Protein 6B46 (pdb70)

Foldseek 3Di:
DDAWFWFWFDAFFFKDWWFKFWAAPPVVVPPPPGGFFFWDWDDVIDTFTKYAQHTFKMKIKMKIWGAAPLFATPDTDDPVLRVLSVVLVVVVPVVDFCLVVLLQLLLLQQAPVLQPVLAVDWDWKKKKKFWPPDPDGPDIDIHTRVVRDDQDHDDDVVSSVSSVVSRCSHHVVDITMMMMMMMTGDDRMGGGDEDPDVVHFDDDPRHGIHDRVSVVQSSQQGQPPLPPDSVVRTHHQDFQGDDVVVPDTGQDVVDQLGLVNQCCCCRPVVNHDDPSSVSSNSSNSNRIDIDRD/DDFFQWWWFDAFFFKFWKFKFWAAPVCPVVPPDGHFFFKDKDKDWDADDDDDDDPDDDVCCVPVSGVPDDIFMAIFTWHAQHTQKMKIKMKIWGAAPLQQTPDGDDPVLRVLSVVLVVVLCVVDFCLLVLLLLLLLLAAPLVQPCLAVQFDWKKKKKFWPDDVDGPDIDIHTNVVRDQFDRDDDDVSSVSSVLSRCSHHRNDITMMMIMMMTRHDGTGTGDAAWDDADPDDDRVVRNDTDFDDDPRHGIHHRVSVVQSSQQRPPPFPDDSVPHGHGQDFQGDDPVVPDRTQDVVDQQGQVNQVCCCRPVVNHDDVSSVSSNSSVSNRIDIDRD/DDDAFQWWWADAFWFKAWKFKFFAAPPCVVVCPPGDFWFKDKDKDWDFPPDDDDPPDDDVVVRVVRRVDIDIAMAIFTWAAQRTFKMKIKMKIWGAAPLQQTPDGDDPVLRVLSVVLVVVVCVVDFLLLVLLLLLLLLQAPLLQPVLQPAFDWKKKKKFWQDPNDGDDIDIHTRVVRDAFDRDDDDVSSVSSVVSRCSHNPNDTTMMMMMMMTGGHGTGTGDAAWDDDDCPVDDPNDHDTHFDDDPRHGIHHRVSSVQSSQQRDQVQPDDRPPGGHGQEFQQDDPVVPDGTPHVVDQLGLVNQVCCCRVVVNHDDPSSVSSNSSNSNRIDIDRD/DDDAWQWFWFDAFWFKAWKFKFFAAPPCVVVVPDGDFWFKDKAKDKAFDPDDDPPPDDDVVVVVVRGVDIAIFMEIFTWHAQHTFKMKIKMKIWGAAPLQQTPDTDDPVLRVLSVVLVVVVCVVDFLQLVLLLLLLLLQAPLVQPCLQPAFDWKKKKKFWCDDVDTDDIDIHTNVVSDDFDSDDDDVSSVSSVLSRCNHHPNDTTMMMMMMMTGHHGTGTGDADWDDDPPCCVPPVRYDTHFDDDPGHGIHGRVSVVQSSQQRQQPFPPDRVVGGGGQDQLGDDVVVPDRTNHVVDQLGLVNQSCCVRPVVDHDDPSSVSSNSSDSNRIDTDRDD/DDFFQWFWFDAFFFKFWKFKFFAAPVCVVVDPDGAFWFKDKDKDWDADDDDDPVVQPDPVSRVVRRVDTDIFMAIFTWHAQRTFKMKIKMKTWGAAPLQQTPDGDDPVLRVLSVVLVVVLCVVDFCLVVLLLLLLLLQAPLLQPCLQVQFDWKKKKKFWPPDVDTDDIDIHTNVVSDDFDGDDDDVSSVSSVLSRCSHHNNDITMMMMMMMTRHHGTDTGDAAWDDDDQDDDPPTDHDTHGDADVSHGIHGRVSSVQSSQQADQPQPPDSPPGTGGQDFQQQPPVVPDRTPHVVDQLGLVNQCCCCRVVVDHDDPSSVSSNSSVSNRMDTDRD/DAFWFFFWQDAFFFKDWKFKFWAAPPVCPPDPDGHFWFKDWDKDKAFDDDDDDPPPADPVRVVVRRPHIDIFIAIFTWFAQRTFKIKIKMKIWGAADRQATDITDDPVNRVLSVVVVVVVCPPDFDAVLLLLLLLLQQAPLLQPVLRPQFDWKKKWKWKDDDPDTDDIDIHTNVVRDDFDRDDDDSSNVSSVLSSCSYHRVDIIMMMMMMMTGRHGTDTGDAAFDDDDCDDPPNDRHDGHADDDVRHGIHDSVSSVQSSAFRDQPFPPDRPVGTFGQEFQTDHDVVPPRTPDVVDCQGLANVVSCCSPVVDDDDVSSVVSNVSHSNRIDTHHD/DWAWDDWPAPDADPLWTWTWTDDDQKIKTFTARNPPGDTQFIDIGHDPVVVVVVQVPADDDGPVSRVVVCVVGNDDDDD/DWAWDDWPAPDADPLWTWTWTDDDQKIKTFTARNPPGDTQFIDIGHDPVVVVVVQVPADDDGPVSRVVVCVVGNDDDDD/DALFKKKWKAFADDPPADLLRVVLLQLQLLQCQQLVVHDKWFAKAAQPADFPVQAGHRITMTRTDDVSCVPRQPDPSNDDPCPGMHDMDIDGDDPQFWFKFKFFAAWFDDQQVVLVCCVPPNVDDSVCSNVVRDPVPTDFPSINQRASDDPPDPDHGTHGMDTDDGDRDHWAAIGTSRRGGDTTHTGHD

Nearest PDB structures (foldseek):
  7ecv-assembly1_E  TM=9.902E-01  e=7.102E-63  Pseudomonas aeruginosa
  6b44-assembly1_D  TM=9.672E-01  e=1.014E-62  Pseudomonas aeruginosa UCBPP-PA14
  7eqg-assembly1_D  TM=9.777E-01  e=4.722E-58  Pseudomonas aeruginosa
  5xlp-assembly1_E  TM=7.172E-01  e=3.163E-17  Pseudomonas aeruginosa UCBPP-PA14
  5xlp-assembly1_C  TM=6.711E-01  e=4.041E-12  Pseudomonas aeruginosa UCBPP-PA14

Structure (mmCIF, N/CA/C/O backbone):
data_6B46
#
_entry.id   6B46
#
_cell.length_a   1
_cell.length_b   1
_cell.length_c   1
_cell.angle_alpha   90.00
_cell.angle_beta   90.00
_cell.angle_gamma   90.00
#
_symmetry.space_group_name_H-M   'P 1'
#
loop_
_entity.id
_entity.type
_entity.pdbx_description
1 polymer 'CRISPR-associated protein Csy3'
2 polymer 'Anti-CRISPR protein AcrF1'
3 polymer 'CRISPR-associated endonuclease Cas6/Csy4'
4 polymer 'Pseudomonas aeruginosa strain SMC4485 CRISPR repeat sequence'
#
loop_
_atom_site.group_PDB
_atom_site.id
_atom_site.type_symbol
_atom_site.label_atom_id
_atom_site.label_alt_id
_atom_site.label_comp_id
_atom_site.label_asym_id
_atom_site.label_entity_id
_atom_site.label_seq_id
_atom_site.pdbx_PDB_ins_code
_atom_site.Cartn_x
_atom_site.Cartn_y
_atom_site.Cartn_z
_atom_site.occupancy
_atom_site.B_iso_or_equiv
_atom_site.auth_seq_id
_atom_site.auth_comp_id
_atom_site.auth_asym_id
_atom_site.auth_atom_id
_atom_site.pdbx_PDB_model_num
ATOM 1 N N . LEU A 1 8 ? 74.349 128.629 142.012 1.00 101.09 6 LEU C N 1
ATOM 2 C CA . LEU A 1 8 ? 75.092 127.382 142.151 1.00 101.09 6 LEU C CA 1
ATOM 3 C C . LEU A 1 8 ? 74.687 126.408 141.053 1.00 101.09 6 LEU C C 1
ATOM 4 O O . LEU A 1 8 ? 73.513 126.314 140.699 1.00 101.09 6 LEU C O 1
ATOM 9 N N . SER A 1 9 ? 75.668 125.686 140.514 1.00 100.33 7 SER C N 1
ATOM 10 C CA . SER A 1 9 ? 75.432 124.729 139.446 1.00 100.33 7 SER C CA 1
ATOM 11 C C . SER A 1 9 ? 76.290 123.493 139.683 1.00 100.33 7 SER C C 1
ATOM 12 O O . SER A 1 9 ? 77.044 123.407 140.657 1.00 100.33 7 SER C O 1
ATOM 15 N N . THR A 1 10 ? 76.164 122.529 138.779 1.00 95.62 8 THR C N 1
ATOM 16 C CA . THR A 1 10 ? 76.924 121.295 138.858 1.00 95.62 8 THR C CA 1
ATOM 17 C C . THR A 1 10 ? 78.348 121.511 138.364 1.00 95.62 8 THR C C 1
ATOM 18 O O . THR A 1 10 ? 78.601 122.322 137.470 1.00 95.62 8 THR C O 1
ATOM 22 N N . ALA A 1 11 ? 79.284 120.774 138.956 1.00 91.10 9 ALA C N 1
ATOM 23 C CA . ALA A 1 11 ? 80.660 120.807 138.483 1.00 91.10 9 ALA C CA 1
ATOM 24 C C . ALA A 1 11 ? 80.763 120.067 137.160 1.00 91.10 9 ALA C C 1
ATOM 25 O O . ALA A 1 11 ? 80.235 118.961 137.015 1.00 91.10 9 ALA C O 1
ATOM 27 N N . SER A 1 12 ? 81.443 120.677 136.191 1.00 85.55 10 SER C N 1
ATOM 28 C CA . SER A 1 12 ? 81.514 120.108 134.853 1.00 85.55 10 SER C CA 1
ATOM 29 C C . SER A 1 12 ? 82.407 118.878 134.770 1.00 85.55 10 SER C C 1
ATOM 30 O O . SER A 1 12 ? 82.275 118.106 133.817 1.00 85.55 10 SER C O 1
ATOM 33 N N . VAL A 1 13 ? 83.315 118.678 135.724 1.00 76.07 11 VAL C N 1
ATOM 34 C CA . VAL A 1 13 ? 84.164 117.490 135.772 1.00 76.07 11 VAL C CA 1
ATOM 35 C C . VAL A 1 13 ? 84.206 117.001 137.212 1.00 76.07 11 VAL C C 1
ATOM 36 O O . VAL A 1 13 ? 84.645 117.735 138.102 1.00 76.07 11 VAL C O 1
ATOM 40 N N . LEU A 1 14 ? 83.747 115.774 137.447 1.00 65.49 12 LEU C N 1
ATOM 41 C CA . LEU A 1 14 ? 83.971 115.083 138.709 1.00 65.49 12 LEU C CA 1
ATOM 42 C C . LEU A 1 14 ? 84.622 113.741 138.433 1.00 65.49 12 LEU C C 1
ATOM 43 O O . LEU A 1 14 ? 84.317 113.085 137.435 1.00 65.49 12 LEU C O 1
ATOM 48 N N . ALA A 1 15 ? 85.511 113.333 139.328 1.00 57.20 13 ALA C N 1
ATOM 49 C CA . ALA A 1 15 ? 86.171 112.042 139.207 1.00 57.20 13 ALA C CA 1
ATOM 50 C C . ALA A 1 15 ? 86.511 111.560 140.605 1.00 57.20 13 ALA C C 1
ATOM 51 O O . ALA A 1 15 ? 87.270 112.218 141.321 1.00 57.20 13 ALA C O 1
ATOM 53 N N . PHE A 1 16 ? 85.948 110.425 140.991 1.00 53.45 14 PHE C N 1
ATOM 54 C CA . PHE A 1 16 ? 86.172 109.841 142.302 1.00 53.45 14 PHE C CA 1
ATOM 55 C C . PHE A 1 16 ? 87.027 108.594 142.156 1.00 53.45 14 PHE C C 1
ATOM 56 O O . PHE A 1 16 ? 86.702 107.705 141.366 1.00 53.45 14 PHE C O 1
ATOM 64 N N . GLU A 1 17 ? 88.124 108.544 142.899 1.00 54.78 15 GLU C N 1
ATOM 65 C CA . GLU A 1 17 ? 88.923 107.334 142.968 1.00 54.78 15 GLU C CA 1
ATOM 66 C C . GLU A 1 17 ? 88.147 106.261 143.716 1.00 54.78 15 GLU C C 1
ATOM 67 O O . GLU A 1 17 ? 87.403 106.548 144.657 1.00 54.78 15 GLU C O 1
ATOM 73 N N . ARG A 1 18 ? 88.307 105.017 143.285 1.00 53.07 16 ARG C N 1
ATOM 74 C CA . ARG A 1 18 ? 87.546 103.951 143.907 1.00 53.07 16 ARG C CA 1
ATOM 75 C C . ARG A 1 18 ? 88.141 103.591 145.259 1.00 53.07 16 ARG C C 1
ATOM 76 O O . ARG A 1 18 ? 89.344 103.728 145.495 1.00 53.07 16 ARG C O 1
ATOM 84 N N . LYS A 1 19 ? 87.270 103.184 146.167 1.00 56.58 17 LYS C N 1
ATOM 85 C CA . LYS A 1 19 ? 87.668 102.560 147.415 1.00 56.58 17 LYS C CA 1
ATOM 86 C C . LYS A 1 19 ? 87.379 101.070 147.319 1.00 56.58 17 LYS C C 1
ATOM 87 O O . LYS A 1 19 ? 86.740 100.611 146.367 1.00 56.58 17 LYS C O 1
ATOM 93 N N . LEU A 1 20 ? 87.875 100.324 148.314 1.00 55.12 18 LEU C N 1
ATOM 94 C CA . LEU A 1 20 ? 87.781 98.862 148.394 1.00 55.12 18 LEU C CA 1
ATOM 95 C C . LEU A 1 20 ? 88.421 98.217 147.160 1.00 55.12 18 LEU C C 1
ATOM 96 O O . LEU A 1 20 ? 87.746 97.675 146.292 1.00 55.12 18 LEU C O 1
ATOM 101 N N . ASP A 1 21 ? 89.748 98.352 147.089 1.00 56.28 19 ASP C N 1
ATOM 102 C CA . ASP A 1 21 ? 90.542 98.053 145.905 1.00 56.28 19 ASP C CA 1
ATOM 103 C C . ASP A 1 21 ? 91.067 96.623 145.980 1.00 56.28 19 ASP C C 1
ATOM 104 O O . ASP A 1 21 ? 92.017 96.361 146.730 1.00 56.28 19 ASP C O 1
ATOM 109 N N . PRO A 1 22 ? 90.519 95.674 145.224 1.00 51.69 20 PRO C N 1
ATOM 110 C CA . PRO A 1 22 ? 90.943 94.281 145.360 1.00 51.69 20 PRO C CA 1
ATOM 111 C C . PRO A 1 22 ? 92.055 93.907 144.389 1.00 51.69 20 PRO C C 1
ATOM 112 O O . PRO A 1 22 ? 92.282 94.555 143.366 1.00 51.69 20 PRO C O 1
ATOM 116 N N . SER A 1 23 ? 92.753 92.833 144.735 1.00 54.36 21 SER C N 1
ATOM 117 C CA . SER A 1 23 ? 93.722 92.216 143.847 1.00 54.36 21 SER C CA 1
ATOM 118 C C . SER A 1 23 ? 93.079 91.024 143.156 1.00 54.36 21 SER C C 1
ATOM 119 O O . SER A 1 23 ? 91.952 90.630 143.466 1.00 54.36 21 SER C O 1
ATOM 122 N N . ASP A 1 24 ? 93.811 90.449 142.207 1.00 66.44 22 ASP C N 1
ATOM 123 C CA . ASP A 1 24 ? 93.283 89.348 141.417 1.00 66.44 22 ASP C CA 1
ATOM 124 C C . ASP A 1 24 ? 93.211 88.068 142.238 1.00 66.44 22 ASP C C 1
ATOM 125 O O . ASP A 1 24 ? 93.861 87.920 143.275 1.00 66.44 22 ASP C O 1
ATOM 130 N N . ALA A 1 25 ? 92.417 87.130 141.743 1.00 67.98 23 ALA C N 1
ATOM 131 C CA . ALA A 1 25 ? 92.121 85.889 142.442 1.00 67.98 23 ALA C CA 1
ATOM 132 C C . ALA A 1 25 ? 93.024 84.793 141.898 1.00 67.98 23 ALA C C 1
ATOM 133 O O . ALA A 1 25 ? 92.860 84.362 140.759 1.00 67.98 23 ALA C O 1
ATOM 135 N N . LEU A 1 26 ? 93.958 84.324 142.715 1.00 70.58 24 LEU C N 1
ATOM 136 C CA . LEU A 1 26 ? 94.911 83.307 142.277 1.00 70.58 24 LEU C CA 1
ATOM 137 C C . LEU A 1 26 ? 94.344 81.932 142.601 1.00 70.58 24 LEU C C 1
ATOM 138 O O . LEU A 1 26 ? 94.532 81.412 143.702 1.00 70.58 24 LEU C O 1
ATOM 143 N N . MET A 1 27 ? 93.655 81.333 141.633 1.00 75.84 25 MET C N 1
ATOM 144 C CA . MET A 1 27 ? 93.001 80.052 141.848 1.00 75.84 25 MET C CA 1
ATOM 145 C C . MET A 1 27 ? 94.015 78.921 141.858 1.00 75.84 25 MET C C 1
ATOM 146 O O . MET A 1 27 ? 94.812 78.781 140.928 1.00 75.84 25 MET C O 1
ATOM 151 N N . SER A 1 28 ? 93.983 78.115 142.915 1.00 82.36 26 SER C N 1
ATOM 152 C CA . SER A 1 28 ? 94.787 76.903 142.970 1.00 82.36 26 SER C CA 1
ATOM 153 C C . SER A 1 28 ? 93.876 75.724 143.282 1.00 82.36 26 SER C C 1
ATOM 154 O O . SER A 1 28 ? 92.651 75.865 143.251 1.00 82.36 26 SER C O 1
ATOM 157 N N . ALA A 1 29 ? 94.449 74.559 143.572 1.00 91.97 27 ALA C N 1
ATOM 158 C CA . ALA A 1 29 ? 93.631 73.392 143.853 1.00 91.97 27 ALA C CA 1
ATOM 159 C C . ALA A 1 29 ? 94.332 72.493 144.859 1.00 91.97 27 ALA C C 1
ATOM 160 O O . ALA A 1 29 ? 95.559 72.484 144.965 1.00 91.97 27 ALA C O 1
ATOM 162 N N . GLY A 1 30 ? 93.533 71.729 145.589 1.00 99.52 28 GLY C N 1
ATOM 163 C CA . GLY A 1 30 ? 94.072 70.840 146.595 1.00 99.52 28 GLY C CA 1
ATOM 164 C C . GLY A 1 30 ? 93.042 69.835 147.055 1.00 99.52 28 GLY C C 1
ATOM 165 O O . GLY A 1 30 ? 92.023 69.623 146.397 1.00 99.52 28 GLY C O 1
ATOM 166 N N . ALA A 1 31 ? 93.320 69.213 148.196 1.00 100.27 29 ALA C N 1
ATOM 167 C CA . ALA A 1 31 ? 92.433 68.219 148.783 1.00 100.27 29 ALA C CA 1
ATOM 168 C C . ALA A 1 31 ? 91.905 68.719 150.120 1.00 100.27 29 ALA C C 1
ATOM 169 O O . ALA A 1 31 ? 92.636 69.356 150.886 1.00 100.27 29 ALA C O 1
ATOM 171 N N . TRP A 1 32 ? 90.631 68.425 150.387 1.00 92.18 30 TRP C N 1
ATOM 172 C CA . TRP A 1 32 ? 89.948 68.902 151.584 1.00 92.18 30 TRP C CA 1
ATOM 173 C C . TRP A 1 32 ? 90.546 68.263 152.831 1.00 92.18 30 TRP C C 1
ATOM 174 O O . TRP A 1 32 ? 91.094 67.160 152.781 1.00 92.18 30 TRP C O 1
ATOM 185 N N . ALA A 1 33 ? 90.451 68.993 153.949 1.00 96.55 31 ALA C N 1
ATOM 186 C CA . ALA A 1 33 ? 91.098 68.705 155.233 1.00 96.55 31 ALA C CA 1
ATOM 187 C C . ALA A 1 33 ? 92.619 68.633 155.128 1.00 96.55 31 ALA C C 1
ATOM 188 O O . ALA A 1 33 ? 93.263 67.915 155.897 1.00 96.55 31 ALA C O 1
ATOM 190 N N . GLN A 1 34 ? 93.206 69.357 154.175 1.00 98.20 32 GLN C N 1
ATOM 191 C CA . GLN A 1 34 ? 94.601 69.774 154.239 1.00 98.20 32 GLN C CA 1
ATOM 192 C C . GLN A 1 34 ? 94.735 71.281 154.060 1.00 98.20 32 GLN C C 1
ATOM 193 O O . GLN A 1 34 ? 95.789 71.767 153.638 1.00 98.20 32 GLN C O 1
ATOM 199 N N . ARG A 1 35 ? 93.685 72.027 154.399 1.00 93.83 33 ARG C N 1
ATOM 200 C CA . ARG A 1 35 ? 93.631 73.475 154.249 1.00 93.83 33 ARG C CA 1
ATOM 201 C C . ARG A 1 35 ? 94.526 74.219 155.232 1.00 93.83 33 ARG C C 1
ATOM 202 O O . ARG A 1 35 ? 94.692 75.435 155.089 1.00 93.83 33 ARG C O 1
ATOM 210 N N . ASP A 1 36 ? 95.093 73.534 156.226 1.00 105.45 34 ASP C N 1
ATOM 211 C CA . ASP A 1 36 ? 95.925 74.191 157.224 1.00 105.45 34 ASP C CA 1
ATOM 212 C C . ASP A 1 36 ? 97.325 74.486 156.711 1.00 105.45 34 ASP C C 1
ATOM 213 O O . ASP A 1 36 ? 98.057 75.249 157.349 1.00 105.45 34 ASP C O 1
ATOM 218 N N . ALA A 1 37 ? 97.710 73.897 155.584 1.00 108.56 35 ALA C N 1
ATOM 219 C CA . ALA A 1 37 ? 99.000 74.154 154.956 1.00 108.56 35 ALA C CA 1
ATOM 220 C C . ALA A 1 37 ? 98.803 74.377 153.463 1.00 108.56 35 ALA C C 1
ATOM 221 O O . ALA A 1 37 ? 99.476 73.784 152.620 1.00 108.56 35 ALA C O 1
ATOM 223 N N . SER A 1 38 ? 97.867 75.255 153.125 1.00 102.79 36 SER C N 1
ATOM 224 C CA . SER A 1 38 ? 97.493 75.504 151.734 1.00 102.79 36 SER C CA 1
ATOM 225 C C . SER A 1 38 ? 98.302 76.639 151.111 1.00 102.79 36 SER C C 1
ATOM 226 O O . SER A 1 38 ? 97.767 77.511 150.438 1.00 102.79 36 SER C O 1
ATOM 229 N N . GLN A 1 39 ? 99.616 76.614 151.293 1.00 106.24 37 GLN C N 1
ATOM 230 C CA . GLN A 1 39 ? 100.468 77.629 150.692 1.00 106.24 37 GLN C CA 1
ATOM 231 C C . GLN A 1 39 ? 101.151 77.150 149.424 1.00 106.24 37 GLN C C 1
ATOM 232 O O . GLN A 1 39 ? 101.375 77.952 148.511 1.00 106.24 37 GLN C O 1
ATOM 238 N N . GLU A 1 40 ? 101.477 75.863 149.346 1.00 107.22 38 GLU C N 1
ATOM 239 C CA . GLU A 1 40 ? 102.211 75.295 148.224 1.00 107.22 38 GLU C CA 1
ATOM 240 C C . GLU A 1 40 ? 101.306 74.481 147.307 1.00 107.22 38 GLU C C 1
ATOM 241 O O . GLU A 1 40 ? 101.769 73.553 146.640 1.00 107.22 38 GLU C O 1
ATOM 247 N N . TRP A 1 41 ? 100.013 74.808 147.267 1.00 99.34 39 TRP C N 1
ATOM 248 C CA . TRP A 1 41 ? 99.124 74.033 146.413 1.00 99.34 39 TRP C CA 1
ATOM 249 C C . TRP A 1 41 ? 99.328 74.416 144.947 1.00 99.34 39 TRP C C 1
ATOM 250 O O . TRP A 1 41 ? 99.555 75.589 144.640 1.00 99.34 39 TRP C O 1
ATOM 261 N N . PRO A 1 42 ? 99.267 73.448 144.031 1.00 96.18 40 PRO C N 1
ATOM 262 C CA . PRO A 1 42 ? 99.485 73.761 142.616 1.00 96.18 40 PRO C CA 1
ATOM 263 C C . PRO A 1 42 ? 98.323 74.538 142.026 1.00 96.18 40 PRO C C 1
ATOM 264 O O . PRO A 1 42 ? 97.172 74.397 142.442 1.00 96.18 40 PRO C O 1
ATOM 268 N N . ALA A 1 43 ? 98.642 75.361 141.034 1.00 89.07 41 ALA C N 1
ATOM 269 C CA . ALA A 1 43 ? 97.655 76.233 140.426 1.00 89.07 41 ALA C CA 1
ATOM 270 C C . ALA A 1 43 ? 96.862 75.500 139.352 1.00 89.07 41 ALA C C 1
ATOM 271 O O . ALA A 1 43 ? 97.314 74.512 138.769 1.00 89.07 41 ALA C O 1
ATOM 273 N N . VAL A 1 44 ? 95.657 76.001 139.099 1.00 91.37 42 VAL C N 1
ATOM 274 C CA . VAL A 1 44 ? 94.824 75.515 138.005 1.00 91.37 42 VAL C CA 1
ATOM 275 C C . VAL A 1 44 ? 95.378 76.093 136.707 1.00 91.37 42 VAL C C 1
ATOM 276 O O . VAL A 1 44 ? 95.369 77.309 136.504 1.00 91.37 42 VAL C O 1
ATOM 280 N N . THR A 1 45 ? 95.867 75.224 135.831 1.00 98.64 43 THR C N 1
ATOM 281 C CA . THR A 1 45 ? 96.478 75.643 134.578 1.00 98.64 43 THR C CA 1
ATOM 282 C C . THR A 1 45 ? 95.443 75.604 133.459 1.00 98.64 43 THR C C 1
ATOM 283 O O . THR A 1 45 ? 94.726 74.611 133.303 1.00 98.64 43 THR C O 1
ATOM 287 N N . VAL A 1 46 ? 95.356 76.692 132.696 1.00 104.63 44 VAL C N 1
ATOM 288 C CA . VAL A 1 46 ? 94.480 76.727 131.531 1.00 104.63 44 VAL C CA 1
ATOM 289 C C . VAL A 1 46 ? 95.112 75.905 130.416 1.00 104.63 44 VAL C C 1
ATOM 290 O O . VAL A 1 46 ? 96.238 76.178 129.986 1.00 104.63 44 VAL C O 1
ATOM 294 N N . ARG A 1 47 ? 94.392 74.895 129.943 1.00 116.54 45 ARG C N 1
ATOM 295 C CA . ARG A 1 47 ? 94.861 74.035 128.866 1.00 116.54 45 ARG C CA 1
ATOM 296 C C . ARG A 1 47 ? 93.896 74.138 127.684 1.00 116.54 45 ARG C C 1
ATOM 297 O O . ARG A 1 47 ? 92.970 74.952 127.682 1.00 116.54 45 ARG C O 1
ATOM 305 N N . GLU A 1 48 ? 94.120 73.302 126.671 1.00 128.97 46 GLU C N 1
ATOM 306 C CA . GLU A 1 48 ? 93.374 73.386 125.424 1.00 128.97 46 GLU C CA 1
ATOM 307 C C . GLU A 1 48 ? 92.941 71.996 124.977 1.00 128.97 46 GLU C C 1
ATOM 308 O O . GLU A 1 48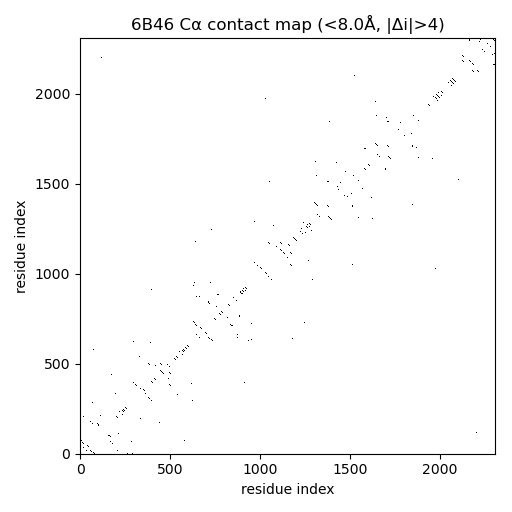 ? 93.694 71.028 125.113 1.00 128.97 46 GLU C O 1
ATOM 314 N N . LYS A 1 49 ? 91.725 71.912 124.443 1.00 132.35 47 LYS C N 1
ATOM 315 C CA . LYS A 1 49 ? 91.201 70.708 123.803 1.00 132.35 47 LYS C CA 1
ATOM 316 C C . LYS A 1 49 ? 90.111 71.132 122.822 1.00 132.35 47 LYS C C 1
ATOM 317 O O . LYS A 1 49 ? 89.885 72.326 122.599 1.00 132.35 47 LYS C O 1
ATOM 323 N N . SER A 1 50 ? 89.441 70.150 122.225 1.00 136.81 48 SER C N 1
ATOM 324 C CA . SER A 1 50 ? 88.348 70.411 121.291 1.00 136.81 48 SER C CA 1
ATOM 325 C C . SER A 1 50 ? 87.081 69.671 121.698 1.00 136.81 48 SER C C 1
ATOM 326 O O . SER A 1 50 ? 86.464 68.986 120.883 1.00 136.81 48 SER C O 1
ATOM 329 N N . GLN A 1 79 ? 88.393 73.068 115.858 1.00 148.20 77 GLN C N 1
ATOM 330 C CA . GLN A 1 79 ? 88.197 74.256 116.681 1.00 148.20 77 GLN C CA 1
ATOM 331 C C . GLN A 1 79 ? 88.905 74.105 118.027 1.00 148.20 77 GLN C C 1
ATOM 332 O O . GLN A 1 79 ? 89.119 72.992 118.504 1.00 148.20 77 GLN C O 1
ATOM 338 N N . THR A 1 80 ? 89.281 75.231 118.628 1.00 143.88 78 THR C N 1
ATOM 339 C CA . THR A 1 80 ? 90.042 75.251 119.868 1.00 143.88 78 THR C CA 1
ATOM 340 C C . THR A 1 80 ? 89.273 76.001 120.947 1.00 143.88 78 THR C C 1
ATOM 341 O O . THR A 1 80 ? 88.761 77.098 120.707 1.00 143.88 78 THR C O 1
ATOM 345 N N . VAL A 1 81 ? 89.193 75.401 122.136 1.00 133.64 79 VAL C N 1
ATOM 346 C CA . VAL A 1 81 ? 88.666 76.064 123.320 1.00 133.64 79 VAL C CA 1
ATOM 347 C C . VAL A 1 81 ? 89.678 75.907 124.445 1.00 133.64 79 VAL C C 1
ATOM 348 O O . VAL A 1 81 ? 90.529 75.016 124.428 1.00 133.64 79 VAL C O 1
ATOM 352 N N . ASP A 1 82 ? 89.580 76.797 125.428 1.00 122.93 80 ASP C N 1
ATOM 353 C CA . ASP A 1 82 ? 90.421 76.752 126.617 1.00 122.93 80 ASP C CA 1
ATOM 354 C C . ASP A 1 82 ? 89.593 76.276 127.802 1.00 122.93 80 ASP C C 1
ATOM 355 O O . ASP A 1 82 ? 88.489 76.777 128.034 1.00 122.93 80 ASP C O 1
ATOM 360 N N . VAL A 1 83 ? 90.119 75.295 128.535 1.00 116.04 81 VAL C N 1
ATOM 361 C CA . VAL A 1 83 ? 89.379 74.583 129.571 1.00 116.04 81 VAL C CA 1
ATOM 362 C C . VAL A 1 83 ? 90.232 74.528 130.832 1.00 116.04 81 VAL C C 1
ATOM 363 O O . VAL A 1 83 ? 91.417 74.183 130.768 1.00 116.04 81 VAL C O 1
ATOM 367 N N . ALA A 1 84 ? 89.638 74.876 131.970 1.00 109.79 82 ALA C N 1
ATOM 368 C CA . ALA A 1 84 ? 90.264 74.696 133.270 1.00 109.79 82 ALA C CA 1
ATOM 369 C C . ALA A 1 84 ? 89.606 73.538 134.009 1.00 109.79 82 ALA C C 1
ATOM 370 O O . ALA A 1 84 ? 88.400 73.313 133.895 1.00 109.79 82 ALA C O 1
ATOM 372 N N . ASN A 1 85 ? 90.410 72.794 134.760 1.00 110.96 83 ASN C N 1
ATOM 373 C CA . ASN A 1 85 ? 89.945 71.588 135.441 1.00 110.96 83 ASN C CA 1
ATOM 374 C C . ASN A 1 85 ? 90.594 71.536 136.818 1.00 110.96 83 ASN C C 1
ATOM 375 O O . ASN A 1 85 ? 91.114 72.534 137.326 1.00 110.96 83 ASN C O 1
ATOM 380 N N . LEU A 1 86 ? 90.557 70.362 137.438 1.00 110.01 84 LEU C N 1
ATOM 381 C CA . LEU A 1 86 ? 91.253 70.067 138.678 1.00 110.01 84 LEU C CA 1
ATOM 382 C C . LEU A 1 86 ? 92.263 68.948 138.453 1.00 110.01 84 LEU C C 1
ATOM 383 O O . LEU A 1 86 ? 92.155 68.191 137.480 1.00 110.01 84 LEU C O 1
ATOM 388 N N . PRO A 1 87 ? 93.274 68.829 139.316 1.00 113.72 85 PRO C N 1
ATOM 389 C CA . PRO A 1 87 ? 94.146 67.648 139.279 1.00 113.72 85 PRO C CA 1
ATOM 390 C C . PRO A 1 87 ? 93.408 66.378 139.686 1.00 113.72 85 PRO C C 1
ATOM 391 O O . PRO A 1 87 ? 92.314 66.399 140.254 1.00 113.72 85 PRO C O 1
ATOM 395 N N . SER A 1 88 ? 94.057 65.246 139.388 1.00 118.37 86 SER C N 1
ATOM 396 C CA . SER A 1 88 ? 93.428 63.938 139.539 1.00 118.37 86 SER C CA 1
ATOM 397 C C . SER A 1 88 ? 93.207 63.569 140.998 1.00 118.37 86 SER C C 1
ATOM 398 O O . SER A 1 88 ? 92.240 62.869 141.318 1.00 118.37 86 SER C O 1
ATOM 401 N N . ASP A 1 89 ? 94.079 64.027 141.889 1.00 118.24 87 ASP C N 1
ATOM 402 C CA . ASP A 1 89 ? 93.964 63.780 143.322 1.00 118.24 87 ASP C CA 1
ATOM 403 C C . ASP A 1 89 ? 93.670 65.071 144.082 1.00 118.24 87 ASP C C 1
ATOM 404 O O . ASP A 1 89 ? 94.275 65.361 145.116 1.00 118.24 87 ASP C O 1
ATOM 409 N N . ALA A 1 90 ? 92.733 65.861 143.557 1.00 111.39 88 ALA C N 1
ATOM 410 C CA . ALA A 1 90 ? 92.323 67.118 144.162 1.00 111.39 88 ALA C CA 1
ATOM 411 C C . ALA A 1 90 ? 90.816 67.272 144.035 1.00 111.39 88 ALA C C 1
ATOM 412 O O . ALA A 1 90 ? 90.219 66.864 143.036 1.00 111.39 88 ALA C O 1
ATOM 414 N N . ASP A 1 91 ? 90.202 67.855 145.068 1.00 100.66 89 ASP C N 1
ATOM 415 C CA . ASP A 1 91 ? 88.771 68.133 145.038 1.00 100.66 89 ASP C CA 1
ATOM 416 C C . ASP A 1 91 ? 88.408 69.456 145.710 1.00 100.66 89 ASP C C 1
ATOM 417 O O . ASP A 1 91 ? 87.240 69.664 146.052 1.00 100.66 89 ASP C O 1
ATOM 422 N N . THR A 1 92 ? 89.369 70.357 145.896 1.00 93.98 90 THR C N 1
ATOM 423 C CA . THR A 1 92 ? 89.166 71.574 146.676 1.00 93.98 90 THR C CA 1
ATOM 424 C C . THR A 1 92 ? 89.788 72.752 145.949 1.00 93.98 90 THR C C 1
ATOM 425 O O . THR A 1 92 ? 90.985 72.735 145.656 1.00 93.98 90 THR C O 1
ATOM 429 N N . LEU A 1 93 ? 88.985 73.770 145.666 1.00 82.51 91 LEU C N 1
ATOM 430 C CA . LEU A 1 93 ? 89.489 75.000 145.079 1.00 82.51 91 LEU C CA 1
ATOM 431 C C . LEU A 1 93 ? 90.044 75.909 146.177 1.00 82.51 91 LEU C C 1
ATOM 432 O O . LEU A 1 93 ? 89.662 75.815 147.344 1.00 82.51 91 LEU C O 1
ATOM 437 N N . LYS A 1 94 ? 90.975 76.781 145.800 1.00 76.07 92 LYS C N 1
ATOM 438 C CA . LYS A 1 94 ? 91.459 77.824 146.697 1.00 76.07 92 LYS C CA 1
ATOM 439 C C . LYS A 1 94 ? 91.579 79.123 145.921 1.00 76.07 92 LYS C C 1
ATOM 440 O O . LYS A 1 94 ? 92.329 79.195 144.947 1.00 76.07 92 LYS C O 1
ATOM 446 N N . VAL A 1 95 ? 90.857 80.145 146.366 1.00 67.64 93 VAL C N 1
ATOM 447 C CA . VAL A 1 95 ? 90.792 81.440 145.699 1.00 67.64 93 VAL C CA 1
ATOM 448 C C . VAL A 1 95 ? 91.274 82.490 146.689 1.00 67.64 93 VAL C C 1
ATOM 449 O O . VAL A 1 95 ? 90.620 82.732 147.711 1.00 67.64 93 VAL C O 1
ATOM 453 N N . ARG A 1 96 ? 92.411 83.115 146.393 1.00 59.86 94 ARG C N 1
ATOM 454 C CA . ARG A 1 96 ? 93.086 84.010 147.323 1.00 59.86 94 ARG C CA 1
ATOM 455 C C . ARG A 1 96 ? 93.281 85.381 146.694 1.00 59.86 94 ARG C C 1
ATOM 456 O O . ARG A 1 96 ? 93.741 85.481 145.553 1.00 59.86 94 ARG C O 1
ATOM 464 N N . PHE A 1 97 ? 92.946 86.431 147.444 1.00 54.96 95 PHE C N 1
ATOM 465 C CA . PHE A 1 97 ? 93.161 87.803 147.006 1.00 54.96 95 PHE C CA 1
ATOM 466 C C . PHE A 1 97 ? 93.269 88.699 148.231 1.00 54.96 95 PHE C C 1
ATOM 467 O O . PHE A 1 97 ? 92.942 88.297 149.346 1.00 54.96 95 PHE C O 1
ATOM 475 N N . THR A 1 98 ? 93.724 89.932 148.010 1.00 51.84 96 THR C N 1
ATOM 476 C CA . THR A 1 98 ? 93.834 90.926 149.070 1.00 51.84 96 THR C CA 1
ATOM 477 C C . THR A 1 98 ? 92.943 92.120 148.755 1.00 51.84 96 THR C C 1
ATOM 478 O O . THR A 1 98 ? 92.500 92.309 147.622 1.00 51.84 96 THR C O 1
ATOM 482 N N . LEU A 1 99 ? 92.704 92.942 149.775 1.00 49.99 97 LEU C N 1
ATOM 483 C CA . LEU A 1 99 ? 91.686 93.986 149.700 1.00 49.99 97 LEU C CA 1
ATOM 484 C C . LEU A 1 99 ? 92.096 95.173 150.555 1.00 49.99 97 LEU C C 1
ATOM 485 O O . LEU A 1 99 ? 92.075 95.079 151.784 1.00 49.99 97 LEU C O 1
ATOM 490 N N . ARG A 1 100 ? 92.448 96.287 149.919 1.00 50.83 98 ARG C N 1
ATOM 491 C CA . ARG A 1 100 ? 92.772 97.519 150.626 1.00 50.83 98 ARG C CA 1
ATOM 492 C C . ARG A 1 100 ? 91.504 98.332 150.830 1.00 50.83 98 ARG C C 1
ATOM 493 O O . ARG A 1 100 ? 90.740 98.543 149.884 1.00 50.83 98 ARG C O 1
ATOM 501 N N . VAL A 1 101 ? 91.288 98.791 152.058 1.00 51.46 99 VAL C N 1
ATOM 502 C CA . VAL A 1 101 ? 90.191 99.696 152.381 1.00 51.46 99 VAL C CA 1
ATOM 503 C C . VAL A 1 101 ? 90.802 101.067 152.632 1.00 51.46 99 VAL C C 1
ATOM 504 O O . VAL A 1 101 ? 91.619 101.229 153.547 1.00 51.46 99 VAL C O 1
ATOM 508 N N . LEU A 1 102 ? 90.418 102.056 151.824 1.00 53.51 100 LEU C N 1
ATOM 509 C CA . LEU A 1 102 ? 91.157 103.314 151.752 1.00 53.51 100 LEU C CA 1
ATOM 510 C C . LEU A 1 102 ? 90.603 104.398 152.671 1.00 53.51 100 LEU C C 1
ATOM 511 O O . LEU A 1 102 ? 91.293 104.839 153.593 1.00 53.51 100 LEU C O 1
ATOM 516 N N . GLY A 1 103 ? 89.382 104.838 152.438 1.00 56.83 101 GLY C N 1
ATOM 517 C CA . GLY A 1 103 ? 88.907 105.937 153.264 1.00 56.83 101 GLY C CA 1
ATOM 518 C C . GLY A 1 103 ? 89.150 107.292 152.631 1.00 56.83 101 GLY C C 1
ATOM 519 O O . GLY A 1 103 ? 90.139 107.525 151.939 1.00 56.83 101 GLY C O 1
ATOM 520 N N . GLY A 1 104 ? 88.229 108.214 152.901 1.00 59.58 102 GLY C N 1
ATOM 521 C CA . GLY A 1 104 ? 88.211 109.507 152.247 1.00 59.58 102 GLY C CA 1
ATOM 522 C C . GLY A 1 104 ? 87.163 109.522 151.158 1.00 59.58 102 GLY C C 1
ATOM 523 O O . GLY A 1 104 ? 87.399 110.024 150.057 1.00 59.58 102 GLY C O 1
ATOM 524 N N . ALA A 1 105 ? 85.988 108.983 151.469 1.00 61.58 103 ALA C N 1
ATOM 525 C CA . ALA A 1 105 ? 85.013 108.563 150.473 1.00 61.58 103 ALA C CA 1
ATOM 526 C C . ALA A 1 105 ? 84.109 109.681 149.973 1.00 61.58 103 ALA C C 1
ATOM 527 O O . ALA A 1 105 ? 83.041 109.389 149.428 1.00 61.58 103 ALA C O 1
ATOM 529 N N . GLY A 1 106 ? 84.494 110.941 150.135 1.00 59.99 104 GLY C N 1
ATOM 530 C CA . GLY A 1 106 ? 83.655 112.015 149.646 1.00 59.99 104 GLY C CA 1
ATOM 531 C C . GLY A 1 106 ? 84.359 113.018 148.758 1.00 59.99 104 GLY C C 1
ATOM 532 O O . GLY A 1 106 ? 83.711 113.725 147.985 1.00 59.99 104 GLY C O 1
ATOM 533 N N . THR A 1 107 ? 85.684 113.078 148.843 1.00 59.25 105 THR C N 1
ATOM 534 C CA . THR A 1 107 ? 86.439 114.127 148.176 1.00 59.25 105 THR C CA 1
ATOM 535 C C . THR A 1 107 ? 86.734 113.721 146.741 1.00 59.25 105 THR C C 1
ATOM 536 O O . THR A 1 107 ? 87.333 112.661 146.523 1.00 59.25 105 THR C O 1
ATOM 540 N N . PRO A 1 108 ? 86.351 114.516 145.748 1.00 53.21 106 PRO C N 1
ATOM 541 C CA . PRO A 1 108 ? 86.662 114.166 144.362 1.00 53.21 106 PRO C CA 1
ATOM 542 C C . PRO A 1 108 ? 88.113 114.446 144.019 1.00 53.21 106 PRO C C 1
ATOM 543 O O . PRO A 1 108 ? 88.754 115.334 144.583 1.00 53.21 106 PRO C O 1
ATOM 547 N N . SER A 1 109 ? 88.628 113.667 143.076 1.00 55.62 107 SER C N 1
ATOM 548 C CA . SER A 1 109 ? 90.001 113.821 142.622 1.00 55.62 107 SER C CA 1
ATOM 549 C C . SER A 1 109 ? 90.153 114.889 141.550 1.00 55.62 107 SER C C 1
ATOM 550 O O . SER A 1 109 ? 91.284 115.268 141.233 1.00 55.62 107 SER C O 1
ATOM 553 N N . ALA A 1 110 ? 89.050 115.381 140.990 1.00 60.57 108 ALA C N 1
ATOM 554 C CA . ALA A 1 110 ? 89.087 116.459 140.011 1.00 60.57 108 ALA C CA 1
ATOM 555 C C . ALA A 1 110 ? 87.751 117.180 140.049 1.00 60.57 108 ALA C C 1
ATOM 556 O O . ALA A 1 110 ? 86.707 116.545 139.889 1.00 60.57 108 ALA C O 1
ATOM 558 N N . CYS A 1 111 ? 87.780 118.493 140.257 1.00 70.93 109 CYS C N 1
ATOM 559 C CA . CYS A 1 111 ? 86.538 119.250 140.394 1.00 70.93 109 CYS C CA 1
ATOM 560 C C . CYS A 1 111 ? 86.786 120.693 139.992 1.00 70.93 109 CYS C C 1
ATOM 561 O O . CYS A 1 111 ? 87.669 121.345 140.555 1.00 70.93 109 CYS C O 1
ATOM 564 N N . ASN A 1 112 ? 85.995 121.194 139.039 1.00 79.48 110 ASN C N 1
ATOM 565 C CA . ASN A 1 112 ? 86.177 122.557 138.549 1.00 79.48 110 ASN C CA 1
ATOM 566 C C . ASN A 1 112 ? 85.700 123.583 139.566 1.00 79.48 110 ASN C C 1
ATOM 567 O O . ASN A 1 112 ? 86.415 124.543 139.876 1.00 79.48 110 ASN C O 1
ATOM 572 N N . ASP A 1 113 ? 84.484 123.412 140.076 1.00 83.21 111 ASP C N 1
ATOM 573 C CA . ASP A 1 113 ? 83.908 124.382 140.995 1.00 83.21 111 ASP C CA 1
ATOM 574 C C . ASP A 1 113 ? 84.567 124.279 142.364 1.00 83.21 111 ASP C C 1
ATOM 575 O O . ASP A 1 113 ? 85.026 123.214 142.784 1.00 83.21 111 ASP C O 1
ATOM 580 N N . ALA A 1 114 ? 84.616 125.412 143.059 1.00 85.07 112 ALA C N 1
ATOM 581 C CA . ALA A 1 114 ? 85.052 125.459 144.444 1.00 85.07 112 ALA C CA 1
ATOM 582 C C . ALA A 1 114 ? 83.893 125.581 145.421 1.00 85.07 112 ALA C C 1
ATOM 583 O O . ALA A 1 114 ? 84.104 125.418 146.627 1.00 85.07 112 ALA C O 1
ATOM 585 N N . ALA A 1 115 ? 82.684 125.868 144.935 1.00 86.57 113 ALA C N 1
ATOM 586 C CA . ALA A 1 115 ? 81.492 125.903 145.774 1.00 86.57 113 ALA C CA 1
ATOM 587 C C . ALA A 1 115 ? 80.770 124.562 145.782 1.00 86.57 113 ALA C C 1
ATOM 588 O O . ALA A 1 115 ? 80.266 124.124 146.827 1.00 86.57 113 ALA C O 1
ATOM 590 N N . TYR A 1 116 ? 80.721 123.902 144.623 1.00 85.10 114 TYR C N 1
ATOM 591 C CA . TYR A 1 116 ? 80.181 122.552 144.559 1.00 85.10 114 TYR C CA 1
ATOM 592 C C . TYR A 1 116 ? 81.039 121.577 145.346 1.00 85.10 114 TYR C C 1
ATOM 593 O O . TYR A 1 116 ? 80.508 120.641 145.949 1.00 85.10 114 TYR C O 1
ATOM 602 N N . ARG A 1 117 ? 82.352 121.809 145.386 1.00 82.64 115 ARG C N 1
ATOM 603 C CA . ARG A 1 117 ? 83.264 120.860 146.013 1.00 82.64 115 ARG C CA 1
ATOM 604 C C . ARG A 1 117 ? 83.093 120.843 147.527 1.00 82.64 115 ARG C C 1
ATOM 605 O O . ARG A 1 117 ? 82.874 119.782 148.119 1.00 82.64 115 ARG C O 1
ATOM 613 N N . ASP A 1 118 ? 83.149 122.009 148.174 1.00 85.53 116 ASP C N 1
ATOM 614 C CA . ASP A 1 118 ? 82.955 122.015 149.619 1.00 85.53 116 ASP C CA 1
ATOM 615 C C . ASP A 1 118 ? 81.492 121.865 150.018 1.00 85.53 116 ASP C C 1
ATOM 616 O O . ASP A 1 118 ? 81.225 121.408 151.135 1.00 85.53 116 ASP C O 1
ATOM 621 N N . LYS A 1 119 ? 80.546 122.191 149.125 1.00 83.66 117 LYS C N 1
ATOM 622 C CA . LYS A 1 119 ? 79.153 121.823 149.370 1.00 83.66 117 LYS C CA 1
ATOM 623 C C . LYS A 1 119 ? 78.986 120.307 149.424 1.00 83.66 117 LYS C C 1
ATOM 624 O O . LYS A 1 119 ? 78.316 119.776 150.321 1.00 83.66 117 LYS C O 1
ATOM 630 N N . LEU A 1 120 ? 79.623 119.596 148.489 1.00 79.26 118 LEU C N 1
ATOM 631 C CA . LEU A 1 120 ? 79.626 118.140 148.505 1.00 79.26 118 LEU C CA 1
ATOM 632 C C . LEU A 1 120 ? 80.342 117.594 149.732 1.00 79.26 118 LEU C C 1
ATOM 633 O O . LEU A 1 120 ? 79.898 116.604 150.325 1.00 79.26 118 LEU C O 1
ATOM 638 N N . LEU A 1 121 ? 81.446 118.233 150.128 1.00 79.20 119 LEU C N 1
ATOM 639 C CA . LEU A 1 121 ? 82.190 117.785 151.302 1.00 79.20 119 LEU C CA 1
ATOM 640 C C . LEU A 1 121 ? 81.374 117.932 152.577 1.00 79.20 119 LEU C C 1
ATOM 641 O O . LEU A 1 121 ? 81.372 117.029 153.418 1.00 79.20 119 LEU C O 1
ATOM 646 N N . GLN A 1 122 ? 80.639 119.034 152.723 1.00 80.86 120 GLN C N 1
ATOM 647 C CA . GLN A 1 122 ? 79.845 119.190 153.932 1.00 80.86 120 GLN C CA 1
ATOM 648 C C . GLN A 1 122 ? 78.571 118.352 153.897 1.00 80.86 120 GLN C C 1
ATOM 649 O O . GLN A 1 122 ? 78.107 117.922 154.958 1.00 80.86 120 GLN C O 1
ATOM 655 N N . THR A 1 123 ? 78.048 118.034 152.708 1.00 79.17 121 THR C N 1
ATOM 656 C CA . THR A 1 123 ? 76.925 117.101 152.622 1.00 79.17 121 THR C CA 1
ATOM 657 C C . THR A 1 123 ? 77.344 115.683 153.018 1.00 79.17 121 THR C C 1
ATOM 658 O O . THR A 1 123 ? 76.656 115.011 153.802 1.00 79.17 121 THR C O 1
ATOM 662 N N . VAL A 1 124 ? 78.486 115.220 152.505 1.00 77.44 122 VAL C N 1
ATOM 663 C CA . VAL A 1 124 ? 78.984 113.899 152.878 1.00 77.44 122 VAL C CA 1
ATOM 664 C C . VAL A 1 124 ? 79.437 113.882 154.340 1.00 77.44 122 VAL C C 1
ATOM 665 O O . VAL A 1 124 ? 79.299 112.862 155.025 1.00 77.44 122 VAL C O 1
ATOM 669 N N . ALA A 1 125 ? 79.900 115.018 154.871 1.00 78.67 123 ALA C N 1
ATOM 670 C CA . ALA A 1 125 ? 80.226 115.090 156.293 1.00 78.67 123 ALA C CA 1
ATOM 671 C C . ALA A 1 125 ? 78.973 115.017 157.161 1.00 78.67 123 ALA C C 1
ATOM 672 O O . ALA A 1 125 ? 79.008 114.451 158.261 1.00 78.67 123 ALA C O 1
ATOM 674 N N . THR A 1 126 ? 77.858 115.575 156.680 1.00 79.12 124 THR C N 1
ATOM 675 C CA . THR A 1 126 ? 76.582 115.400 157.370 1.00 79.12 124 THR C CA 1
ATOM 676 C C . THR A 1 126 ? 76.144 113.938 157.354 1.00 79.12 124 THR C C 1
ATOM 677 O O . THR A 1 126 ? 75.653 113.415 158.368 1.00 79.12 124 THR C O 1
ATOM 681 N N . TYR A 1 127 ? 76.351 113.253 156.223 1.00 75.97 125 TYR C N 1
ATOM 682 C CA . TYR A 1 127 ? 76.065 111.819 156.173 1.00 75.97 125 TYR C CA 1
ATOM 683 C C . TYR A 1 127 ? 76.954 111.034 157.128 1.00 75.97 125 TYR C C 1
ATOM 684 O O . TYR A 1 127 ? 76.520 110.032 157.697 1.00 75.97 125 TYR C O 1
ATOM 693 N N . VAL A 1 128 ? 78.211 111.439 157.281 1.00 78.23 126 VAL C N 1
ATOM 694 C CA . VAL A 1 128 ? 79.109 110.656 158.126 1.00 78.23 126 VAL C CA 1
ATOM 695 C C . VAL A 1 128 ? 78.852 110.935 159.608 1.00 78.23 126 VAL C C 1
ATOM 696 O O . VAL A 1 128 ? 78.941 110.022 160.439 1.00 78.23 126 VAL C O 1
ATOM 700 N N . ASN A 1 129 ? 78.463 112.156 159.975 1.00 82.74 127 ASN C N 1
ATOM 701 C CA . ASN A 1 129 ? 78.283 112.387 161.402 1.00 82.74 127 ASN C CA 1
ATOM 702 C C . ASN A 1 129 ? 76.887 112.025 161.907 1.00 82.74 127 ASN C C 1
ATOM 703 O O . ASN A 1 129 ? 76.751 111.701 163.093 1.00 82.74 127 ASN C O 1
ATOM 708 N N . ASP A 1 130 ? 75.840 112.049 161.063 1.00 83.06 128 ASP C N 1
ATOM 709 C CA . ASP A 1 130 ? 74.543 111.660 161.618 1.00 83.06 128 ASP C CA 1
ATOM 710 C C . ASP A 1 130 ? 74.393 110.148 161.764 1.00 83.06 128 ASP C C 1
ATOM 711 O O . ASP A 1 130 ? 73.550 109.698 162.547 1.00 83.06 128 ASP C O 1
ATOM 716 N N . GLN A 1 131 ? 75.189 109.372 161.031 1.00 78.53 129 GLN C N 1
ATOM 717 C CA . GLN A 1 131 ? 75.255 107.922 161.161 1.00 78.53 129 GLN C CA 1
ATOM 718 C C . GLN A 1 131 ? 76.559 107.452 160.535 1.00 78.53 129 GLN C C 1
ATOM 719 O O . GLN A 1 131 ? 77.058 108.061 159.592 1.00 78.53 129 GLN C O 1
ATOM 725 N N . GLY A 1 132 ? 77.114 106.372 161.065 1.00 73.33 130 GLY C N 1
ATOM 726 C CA . GLY A 1 132 ? 78.406 105.928 160.593 1.00 73.33 130 GLY C CA 1
ATOM 727 C C . GLY A 1 132 ? 78.324 105.252 159.234 1.00 73.33 130 GLY C C 1
ATOM 728 O O . GLY A 1 132 ? 77.285 105.198 158.576 1.00 73.33 130 GLY C O 1
ATOM 729 N N . PHE A 1 133 ? 79.464 104.709 158.817 1.00 67.08 131 PHE C N 1
ATOM 730 C CA . PHE A 1 133 ? 79.499 103.845 157.645 1.00 67.08 131 PHE C CA 1
ATOM 731 C C . PHE A 1 133 ? 79.019 102.431 157.935 1.00 67.08 131 PHE C C 1
ATOM 732 O O . PHE A 1 133 ? 79.029 101.610 157.015 1.00 67.08 131 PHE C O 1
ATOM 740 N N . ALA A 1 134 ? 78.578 102.145 159.167 1.00 69.46 132 ALA C N 1
ATOM 741 C CA . ALA A 1 134 ? 78.393 100.780 159.650 1.00 69.46 132 ALA C CA 1
ATOM 742 C C . ALA A 1 134 ? 77.293 100.020 158.924 1.00 69.46 132 ALA C C 1
ATOM 743 O O . ALA A 1 134 ? 77.318 98.788 158.920 1.00 69.46 132 ALA C O 1
ATOM 745 N N . GLU A 1 135 ? 76.354 100.713 158.287 1.00 71.62 133 GLU C N 1
ATOM 746 C CA . GLU A 1 135 ? 75.323 100.025 157.521 1.00 71.62 133 GLU C CA 1
ATOM 747 C C . GLU A 1 135 ? 75.887 99.496 156.206 1.00 71.62 133 GLU C C 1
ATOM 748 O O . GLU A 1 135 ? 75.809 98.288 155.918 1.00 71.62 133 GLU C O 1
ATOM 754 N N . LEU A 1 136 ? 76.464 100.399 155.404 1.00 66.57 134 LEU C N 1
ATOM 755 C CA . LEU A 1 136 ? 77.120 100.008 154.163 1.00 66.57 134 LEU C CA 1
ATOM 756 C C . LEU A 1 136 ? 78.271 99.052 154.433 1.00 66.57 134 LEU C C 1
ATOM 757 O O . LEU A 1 136 ? 78.417 98.048 153.735 1.00 66.57 134 LEU C O 1
ATOM 762 N N . ALA A 1 137 ? 79.055 99.314 155.486 1.00 66.15 135 ALA C N 1
ATOM 763 C CA . ALA A 1 137 ? 80.171 98.436 155.825 1.00 66.15 135 ALA C CA 1
ATOM 764 C C . ALA A 1 137 ? 79.695 97.087 156.334 1.00 66.15 135 ALA C C 1
ATOM 765 O O . ALA A 1 137 ? 80.381 96.080 156.133 1.00 66.15 135 ALA C O 1
ATOM 767 N N . ARG A 1 138 ? 78.524 97.045 156.972 1.00 69.38 136 ARG C N 1
ATOM 768 C CA . ARG A 1 138 ? 77.934 95.773 157.367 1.00 69.38 136 ARG C CA 1
ATOM 769 C C . ARG A 1 138 ? 77.556 94.954 156.145 1.00 69.38 136 ARG C C 1
ATOM 770 O O . ARG A 1 138 ? 77.772 93.737 156.107 1.00 69.38 136 ARG C O 1
ATOM 778 N N . ARG A 1 139 ? 77.037 95.617 155.115 1.00 71.11 137 ARG C N 1
ATOM 779 C CA . ARG A 1 139 ? 76.673 94.895 153.899 1.00 71.11 137 ARG C CA 1
ATOM 780 C C . ARG A 1 139 ? 77.905 94.460 153.100 1.00 71.11 137 ARG C C 1
ATOM 781 O O . ARG A 1 139 ? 77.914 93.365 152.516 1.00 71.11 137 ARG C O 1
ATOM 789 N N . TYR A 1 140 ? 78.971 95.271 153.100 1.00 64.56 138 TYR C N 1
ATOM 790 C CA . TYR A 1 140 ? 80.225 94.838 152.476 1.00 64.56 138 TYR C CA 1
ATOM 791 C C . TYR A 1 140 ? 80.855 93.672 153.232 1.00 64.56 138 TYR C C 1
ATOM 792 O O . TYR A 1 140 ? 81.394 92.745 152.615 1.00 64.56 138 TYR C O 1
ATOM 801 N N . ALA A 1 141 ? 80.797 93.695 154.566 1.00 68.32 139 ALA C N 1
ATOM 802 C CA . ALA A 1 141 ? 81.329 92.583 155.342 1.00 68.32 139 ALA C CA 1
ATOM 803 C C . ALA A 1 141 ? 80.486 91.329 155.176 1.00 68.32 139 ALA C C 1
ATOM 804 O O . ALA A 1 141 ? 81.005 90.218 155.307 1.00 68.32 139 ALA C O 1
ATOM 806 N N . HIS A 1 142 ? 79.192 91.481 154.886 1.00 76.03 140 HIS C N 1
ATOM 807 C CA . HIS A 1 142 ? 78.386 90.317 154.530 1.00 76.03 140 HIS C CA 1
ATOM 808 C C . HIS A 1 142 ? 78.767 89.754 153.169 1.00 76.03 140 HIS C C 1
ATOM 809 O O . HIS A 1 142 ? 78.786 88.532 152.997 1.00 76.03 140 HIS C O 1
ATOM 816 N N . ASN A 1 143 ? 79.052 90.617 152.187 1.00 64.92 141 ASN C N 1
ATOM 817 C CA . ASN A 1 143 ? 79.496 90.095 150.894 1.00 64.92 141 ASN C CA 1
ATOM 818 C C . ASN A 1 143 ? 80.883 89.464 150.973 1.00 64.92 141 ASN C C 1
ATOM 819 O O . ASN A 1 143 ? 81.204 88.581 150.173 1.00 64.92 141 ASN C O 1
ATOM 824 N N . LEU A 1 144 ? 81.713 89.896 151.921 1.00 65.08 142 LEU C N 1
ATOM 825 C CA . LEU A 1 144 ? 82.939 89.152 152.202 1.00 65.08 142 LEU C CA 1
ATOM 826 C C . LEU A 1 144 ? 82.665 87.884 152.992 1.00 65.08 142 LEU C C 1
ATOM 827 O O . LEU A 1 144 ? 83.436 86.925 152.897 1.00 65.08 142 LEU C O 1
ATOM 832 N N . ALA A 1 145 ? 81.590 87.872 153.784 1.00 69.14 143 ALA C N 1
ATOM 833 C CA . ALA A 1 145 ? 81.356 86.786 154.729 1.00 69.14 143 ALA C CA 1
ATOM 834 C C . ALA A 1 145 ? 80.968 85.504 154.010 1.00 69.14 143 ALA C C 1
ATOM 835 O O . ALA A 1 145 ? 81.522 84.435 154.283 1.00 69.14 143 ALA C O 1
ATOM 837 N N . ASN A 1 146 ? 80.043 85.598 153.064 1.00 68.06 144 ASN C N 1
ATOM 838 C CA . ASN A 1 146 ? 79.759 84.496 152.159 1.00 68.06 144 ASN C CA 1
ATOM 839 C C . ASN A 1 146 ? 80.809 84.482 151.045 1.00 68.06 144 ASN C C 1
ATOM 840 O O . ASN A 1 146 ? 81.884 85.078 151.155 1.00 68.06 144 ASN C O 1
ATOM 845 N N . ALA A 1 147 ? 80.524 83.786 149.956 1.00 66.46 145 ALA C N 1
ATOM 846 C CA . ALA A 1 147 ? 81.533 83.643 148.919 1.00 66.46 145 ALA C CA 1
ATOM 847 C C . ALA A 1 147 ? 81.013 84.111 147.569 1.00 66.46 145 ALA C C 1
ATOM 848 O O . ALA A 1 147 ? 81.104 83.375 146.585 1.00 66.46 145 ALA C O 1
ATOM 850 N N . ARG A 1 148 ? 80.449 85.320 147.508 1.00 67.41 146 ARG C N 1
ATOM 851 C CA . ARG A 1 148 ? 79.864 85.789 146.257 1.00 67.41 146 ARG C CA 1
ATOM 852 C C . ARG A 1 148 ? 80.916 86.128 145.212 1.00 67.41 146 ARG C C 1
ATOM 853 O O . ARG A 1 148 ? 80.584 86.218 144.027 1.00 67.41 146 ARG C O 1
ATOM 861 N N . PHE A 1 149 ? 82.176 86.299 145.616 1.00 60.72 147 PHE C N 1
ATOM 862 C CA . PHE A 1 149 ? 83.251 86.443 144.646 1.00 60.72 147 PHE C CA 1
ATOM 863 C C . PHE A 1 149 ? 83.579 85.124 143.956 1.00 60.72 147 PHE C C 1
ATOM 864 O O . PHE A 1 149 ? 84.270 85.130 142.933 1.00 60.72 147 PHE C O 1
ATOM 872 N N . LEU A 1 150 ? 83.122 84.001 144.500 1.00 65.41 148 LEU C N 1
ATOM 873 C CA . LEU A 1 150 ? 82.938 82.809 143.691 1.00 65.41 148 LEU C CA 1
ATOM 874 C C . LEU A 1 150 ? 81.616 82.944 142.956 1.00 65.41 148 LEU C C 1
ATOM 875 O O . LEU A 1 150 ? 80.570 83.145 143.578 1.00 65.41 148 LEU C O 1
ATOM 880 N N . TRP A 1 151 ? 81.655 82.854 141.632 1.00 68.87 149 TRP C N 1
ATOM 881 C CA . TRP A 1 151 ? 80.495 83.182 140.814 1.00 68.87 149 TRP C CA 1
ATOM 882 C C . TRP A 1 151 ? 79.721 81.949 140.372 1.00 68.87 149 TRP C C 1
ATOM 883 O O . TRP A 1 151 ? 78.536 81.806 140.686 1.00 68.87 149 TRP C O 1
ATOM 894 N N . ARG A 1 152 ? 80.369 81.052 139.645 1.00 79.51 150 ARG C N 1
ATOM 895 C CA . ARG A 1 152 ? 79.748 79.806 139.248 1.00 79.51 150 ARG C CA 1
ATOM 896 C C . ARG A 1 152 ? 80.551 78.610 139.723 1.00 79.51 150 ARG C C 1
ATOM 897 O O . ARG A 1 152 ? 80.230 77.476 139.354 1.00 79.51 150 ARG C O 1
ATOM 905 N N . ASN A 1 153 ? 81.582 78.839 140.535 1.00 82.26 151 ASN C N 1
ATOM 906 C CA . ASN A 1 153 ? 82.270 77.793 141.274 1.00 82.26 151 ASN C CA 1
ATOM 907 C C . ASN A 1 153 ? 81.699 77.617 142.675 1.00 82.26 151 ASN C C 1
ATOM 908 O O . ASN A 1 153 ? 82.301 76.925 143.504 1.00 82.26 151 ASN C O 1
ATOM 913 N N . ARG A 1 154 ? 80.562 78.252 142.957 1.00 79.23 152 ARG C N 1
ATOM 914 C CA . ARG A 1 154 ? 79.819 78.064 144.194 1.00 79.23 152 ARG C CA 1
ATOM 915 C C . ARG A 1 154 ? 78.596 77.178 144.014 1.00 79.23 152 ARG C C 1
ATOM 916 O O . ARG A 1 154 ? 78.231 76.450 144.942 1.00 79.23 152 ARG C O 1
ATOM 924 N N . VAL A 1 155 ? 78.000 77.189 142.822 1.00 84.33 153 VAL C N 1
ATOM 925 C CA . VAL A 1 155 ? 76.711 76.558 142.547 1.00 84.33 153 VAL C CA 1
ATOM 926 C C . VAL A 1 155 ? 76.863 75.045 142.664 1.00 84.33 153 VAL C C 1
ATOM 927 O O . VAL A 1 155 ? 77.514 74.407 141.832 1.00 84.33 153 VAL C O 1
ATOM 931 N N . GLY A 1 156 ? 76.267 74.472 143.703 1.00 90.40 154 GLY C N 1
ATOM 932 C CA . GLY A 1 156 ? 76.405 73.057 143.961 1.00 90.40 154 GLY C CA 1
ATOM 933 C C . GLY A 1 156 ? 77.738 72.704 144.587 1.00 90.40 154 GLY C C 1
ATOM 934 O O . GLY A 1 156 ? 78.468 71.848 144.075 1.00 90.40 154 GLY C O 1
ATOM 935 N N . ALA A 1 157 ? 78.070 73.361 145.692 1.00 90.74 155 ALA C N 1
ATOM 936 C CA . ALA A 1 157 ? 79.278 73.058 146.441 1.00 90.74 155 ALA C CA 1
ATOM 937 C C . ALA A 1 157 ? 78.916 72.397 147.763 1.00 90.74 155 ALA C C 1
ATOM 938 O O . ALA A 1 157 ? 77.889 72.705 148.373 1.00 90.74 155 ALA C O 1
ATOM 940 N N . GLU A 1 158 ? 79.778 71.479 148.203 1.00 92.15 156 GLU C N 1
ATOM 941 C CA . GLU A 1 158 ? 79.490 70.720 149.413 1.00 92.15 156 GLU C CA 1
ATOM 942 C C . GLU A 1 158 ? 79.886 71.483 150.670 1.00 92.15 156 GLU C C 1
ATOM 943 O O . GLU A 1 158 ? 79.164 71.442 151.672 1.00 92.15 156 GLU C O 1
ATOM 949 N N . ALA A 1 159 ? 81.017 72.183 150.636 1.00 85.80 157 ALA C N 1
ATOM 950 C CA . ALA A 1 159 ? 81.437 73.007 151.759 1.00 85.80 157 ALA C CA 1
ATOM 951 C C . ALA A 1 159 ? 82.343 74.112 151.242 1.00 85.80 157 ALA C C 1
ATOM 952 O O . ALA A 1 159 ? 83.311 73.844 150.528 1.00 85.80 157 ALA C O 1
ATOM 954 N N . VAL A 1 160 ? 82.025 75.349 151.607 1.00 77.75 158 VAL C N 1
ATOM 955 C CA . VAL A 1 160 ? 82.831 76.506 151.247 1.00 77.75 158 VAL C CA 1
ATOM 956 C C . VAL A 1 160 ? 83.058 77.353 152.493 1.00 77.75 158 VAL C C 1
ATOM 957 O O . VAL A 1 160 ? 82.105 77.744 153.175 1.00 77.75 158 VAL C O 1
ATOM 961 N N . GLU A 1 161 ? 84.325 77.587 152.817 1.00 74.14 159 GLU C N 1
ATOM 962 C CA . GLU A 1 161 ? 84.731 78.339 153.994 1.00 74.14 159 GLU C CA 1
ATOM 963 C C . GLU A 1 161 ? 85.539 79.549 153.568 1.00 74.14 159 GLU C C 1
ATOM 964 O O . GLU A 1 161 ? 86.515 79.416 152.828 1.00 74.14 159 GLU C O 1
ATOM 970 N N . VAL A 1 162 ? 85.150 80.725 154.047 1.00 66.96 160 VAL C N 1
ATOM 971 C CA . VAL A 1 162 ? 85.810 81.972 153.682 1.00 66.96 160 VAL C CA 1
ATOM 972 C C . VAL A 1 162 ? 86.656 82.419 154.865 1.00 66.96 160 VAL C C 1
ATOM 973 O O . VAL A 1 162 ? 86.126 82.867 155.888 1.00 66.96 160 VAL C O 1
ATOM 977 N N . ARG A 1 163 ? 87.972 82.291 154.733 1.00 70.21 161 ARG C N 1
ATOM 978 C CA . ARG A 1 163 ? 88.912 82.727 155.755 1.00 70.21 161 ARG C CA 1
ATOM 979 C C . ARG A 1 163 ? 89.390 84.136 155.444 1.00 70.21 161 ARG C C 1
ATOM 980 O O . ARG A 1 163 ? 89.695 84.453 154.291 1.00 70.21 161 ARG C O 1
ATOM 988 N N . ILE A 1 164 ? 89.451 84.976 156.474 1.00 63.34 162 ILE C N 1
ATOM 989 C CA . ILE A 1 164 ? 89.881 86.365 156.360 1.00 63.34 162 ILE C CA 1
ATOM 990 C C . ILE A 1 164 ? 90.886 86.644 157.468 1.00 63.34 162 ILE C C 1
ATOM 991 O O . ILE A 1 164 ? 90.624 86.350 158.638 1.00 63.34 162 ILE C O 1
ATOM 996 N N . ASN A 1 165 ? 92.038 87.190 157.098 1.00 61.77 163 ASN C N 1
ATOM 997 C CA . ASN A 1 165 ? 93.055 87.592 158.053 1.00 61.77 163 ASN C CA 1
ATOM 998 C C . ASN A 1 165 ? 93.253 89.097 157.978 1.00 61.77 163 ASN C C 1
ATOM 999 O O . ASN A 1 165 ? 93.044 89.712 156.931 1.00 61.77 163 ASN C O 1
ATOM 1004 N N . HIS A 1 166 ? 93.649 89.689 159.097 1.00 64.93 164 HIS C N 1
ATOM 1005 C CA . HIS A 1 166 ? 93.948 91.112 159.158 1.00 64.93 164 HIS C CA 1
ATOM 1006 C C . HIS A 1 166 ? 95.454 91.304 159.148 1.00 64.93 164 HIS C C 1
ATOM 1007 O O . HIS A 1 166 ? 96.172 90.655 159.914 1.00 64.93 164 HIS C O 1
ATOM 1014 N N . ILE A 1 167 ? 95.926 92.195 158.286 1.00 68.36 165 ILE C N 1
ATOM 1015 C CA . ILE A 1 167 ? 97.347 92.374 158.026 1.00 68.36 165 ILE C CA 1
ATOM 1016 C C . ILE A 1 167 ? 97.709 93.809 158.370 1.00 68.36 165 ILE C C 1
ATOM 1017 O O . ILE A 1 167 ? 97.249 94.749 157.710 1.00 68.36 165 ILE C O 1
ATOM 1022 N N . ARG A 1 168 ? 98.521 93.983 159.408 1.00 80.60 166 ARG C N 1
ATOM 1023 C CA . ARG A 1 168 ? 99.077 95.286 159.743 1.00 80.60 166 ARG C CA 1
ATOM 1024 C C . ARG A 1 168 ? 100.566 95.363 159.439 1.00 80.60 166 ARG C C 1
ATOM 1025 O O . ARG A 1 168 ? 101.047 96.381 158.935 1.00 80.60 166 ARG C O 1
ATOM 1033 N N . GLN A 1 169 ? 101.301 94.306 159.746 1.00 83.39 167 GLN C N 1
ATOM 1034 C CA . GLN A 1 169 ? 102.622 94.026 159.209 1.00 83.39 167 GLN C CA 1
ATOM 1035 C C . GLN A 1 169 ? 102.569 92.609 158.645 1.00 83.39 167 GLN C C 1
ATOM 1036 O O . GLN A 1 169 ? 101.496 92.018 158.522 1.00 83.39 167 GLN C O 1
ATOM 1042 N N . GLY A 1 170 ? 103.727 92.038 158.333 1.00 89.64 168 GLY C N 1
ATOM 1043 C CA . GLY A 1 170 ? 103.755 90.668 157.843 1.00 89.64 168 GLY C CA 1
ATOM 1044 C C . GLY A 1 170 ? 103.446 89.603 158.886 1.00 89.64 168 GLY C C 1
ATOM 1045 O O . GLY A 1 170 ? 104.261 88.708 159.131 1.00 89.64 168 GLY C O 1
ATOM 1046 N N . GLU A 1 171 ? 102.257 89.685 159.485 1.00 84.19 169 GLU C N 1
ATOM 1047 C CA . GLU A 1 171 ? 101.819 88.832 160.579 1.00 84.19 169 GLU C CA 1
ATOM 1048 C C . GLU A 1 171 ? 100.325 89.056 160.757 1.00 84.19 169 GLU C C 1
ATOM 1049 O O . GLU A 1 171 ? 99.847 90.188 160.647 1.00 84.19 169 GLU C O 1
ATOM 1055 N N . VAL A 1 172 ? 99.598 87.975 161.032 1.00 77.74 170 VAL C N 1
ATOM 1056 C CA . VAL A 1 172 ? 98.145 88.044 161.135 1.00 77.74 170 VAL C CA 1
ATOM 1057 C C . VAL A 1 172 ? 97.765 88.666 162.472 1.00 77.74 170 VAL C C 1
ATOM 1058 O O . VAL A 1 172 ? 98.054 88.108 163.535 1.00 77.74 170 VAL C O 1
ATOM 1062 N N . ALA A 1 173 ? 97.105 89.821 162.424 1.00 70.28 171 ALA C N 1
ATOM 1063 C CA . ALA A 1 173 ? 96.699 90.501 163.646 1.00 70.28 171 ALA C CA 1
ATOM 1064 C C . ALA A 1 173 ? 95.351 90.027 164.170 1.00 70.28 171 ALA C C 1
ATOM 1065 O O . ALA A 1 173 ? 95.085 90.163 165.370 1.00 70.28 171 ALA C O 1
ATOM 1067 N N . ARG A 1 174 ? 94.506 89.464 163.307 1.00 71.19 172 ARG C N 1
ATOM 1068 C CA . ARG A 1 174 ? 93.207 88.938 163.711 1.00 71.19 172 ARG C CA 1
ATOM 1069 C C . ARG A 1 174 ? 92.719 87.995 162.623 1.00 71.19 172 ARG C C 1
ATOM 1070 O O . ARG A 1 174 ? 92.698 88.372 161.449 1.00 71.19 172 ARG C O 1
ATOM 1078 N N . ALA A 1 175 ? 92.315 86.785 163.006 1.00 68.89 173 ALA C N 1
ATOM 1079 C CA . ALA A 1 175 ? 91.912 85.758 162.053 1.00 68.89 173 ALA C CA 1
ATOM 1080 C C . ALA A 1 175 ? 90.429 85.446 162.202 1.00 68.89 173 ALA C C 1
ATOM 1081 O O . ALA A 1 175 ? 89.969 85.123 163.300 1.00 68.89 173 ALA C O 1
ATOM 1083 N N . TRP A 1 176 ? 89.689 85.536 161.096 1.00 67.57 174 TRP C N 1
ATOM 1084 C CA . TRP A 1 176 ? 88.281 85.166 161.042 1.00 67.57 174 TRP C CA 1
ATOM 1085 C C . TRP A 1 176 ? 88.087 83.919 160.189 1.00 67.57 174 TRP C C 1
ATOM 1086 O O . TRP A 1 176 ? 88.798 83.705 159.205 1.00 67.57 174 TRP C O 1
ATOM 1097 N N . ARG A 1 177 ? 87.103 83.106 160.566 1.00 70.45 175 ARG C N 1
ATOM 1098 C CA . ARG A 1 177 ? 86.689 81.947 159.788 1.00 70.45 175 ARG C CA 1
ATOM 1099 C C . ARG A 1 177 ? 85.175 81.918 159.703 1.00 70.45 175 ARG C C 1
ATOM 1100 O O . ARG A 1 177 ? 84.486 82.196 160.687 1.00 70.45 175 ARG C O 1
ATOM 1108 N N . PHE A 1 178 ? 84.665 81.542 158.534 1.00 69.02 176 PHE C N 1
ATOM 1109 C CA . PHE A 1 178 ? 83.240 81.621 158.244 1.00 69.02 176 PHE C CA 1
ATOM 1110 C C . PHE A 1 178 ? 82.702 80.302 157.710 1.00 69.02 176 PHE C C 1
ATOM 1111 O O . PHE A 1 178 ? 83.371 79.268 157.779 1.00 69.02 176 PHE C O 1
ATOM 1119 N N . ASP A 1 179 ? 81.477 80.332 157.200 1.00 75.68 177 ASP C N 1
ATOM 1120 C CA . ASP A 1 179 ? 80.900 79.207 156.472 1.00 75.68 177 ASP C CA 1
ATOM 1121 C C . ASP A 1 179 ? 79.923 79.823 155.485 1.00 75.68 177 ASP C C 1
ATOM 1122 O O . ASP A 1 179 ? 78.873 80.329 155.890 1.00 75.68 177 ASP C O 1
ATOM 1127 N N . ALA A 1 180 ? 80.270 79.794 154.200 1.00 78.68 178 ALA C N 1
ATOM 1128 C CA . ALA A 1 180 ? 79.548 80.598 153.224 1.00 78.68 178 ALA C CA 1
ATOM 1129 C C . ALA A 1 180 ? 78.195 80.016 152.840 1.00 78.68 178 ALA C C 1
ATOM 1130 O O . ALA A 1 180 ? 77.367 80.743 152.283 1.00 78.68 178 ALA C O 1
ATOM 1132 N N . LEU A 1 181 ? 77.946 78.733 153.107 1.00 80.38 179 LEU C N 1
ATOM 1133 C CA . LEU A 1 181 ? 76.619 78.189 152.849 1.00 80.38 179 LEU C CA 1
ATOM 1134 C C . LEU A 1 181 ? 75.652 78.451 153.994 1.00 80.38 179 LEU C C 1
ATOM 1135 O O . LEU A 1 181 ? 74.438 78.463 153.770 1.00 80.38 179 LEU C O 1
ATOM 1140 N N . ALA A 1 182 ? 76.157 78.659 155.209 1.00 79.37 180 ALA C N 1
ATOM 1141 C CA . ALA A 1 182 ? 75.281 79.014 156.317 1.00 79.37 180 ALA C CA 1
ATOM 1142 C C . ALA A 1 182 ? 74.797 80.450 156.184 1.00 79.37 180 ALA C C 1
ATOM 1143 O O . ALA A 1 182 ? 73.604 80.733 156.342 1.00 79.37 180 ALA C O 1
ATOM 1145 N N . ILE A 1 183 ? 75.713 81.372 155.892 1.00 79.29 181 ILE C N 1
ATOM 1146 C CA . ILE A 1 183 ? 75.345 82.763 155.669 1.00 79.29 181 ILE C CA 1
ATOM 1147 C C . ILE A 1 183 ? 74.655 82.879 154.318 1.00 79.29 181 ILE C C 1
ATOM 1148 O O . ILE A 1 183 ? 75.152 82.372 153.304 1.00 79.29 181 ILE C O 1
ATOM 1153 N N . GLY A 1 184 ? 73.503 83.539 154.296 1.00 81.81 182 GLY C N 1
ATOM 1154 C CA . GLY A 1 184 ? 72.666 83.562 153.118 1.00 81.81 182 GLY C CA 1
ATOM 1155 C C . GLY A 1 184 ? 73.211 84.430 152.000 1.00 81.81 182 GLY C C 1
ATOM 1156 O O . GLY A 1 184 ? 74.294 85.012 152.069 1.00 81.81 182 GLY C O 1
ATOM 1157 N N . LEU A 1 185 ? 72.417 84.508 150.932 1.00 84.70 183 LEU C N 1
ATOM 1158 C CA . LEU A 1 185 ? 72.745 85.307 149.763 1.00 84.70 183 LEU C CA 1
ATOM 1159 C C . LEU A 1 185 ? 71.673 86.325 149.411 1.00 84.70 183 LEU C C 1
ATOM 1160 O O . LEU A 1 185 ? 71.989 87.325 148.760 1.00 84.70 183 LEU C O 1
ATOM 1165 N N . ARG A 1 186 ? 70.427 86.119 149.835 1.00 96.04 184 ARG C N 1
ATOM 1166 C CA . ARG A 1 186 ? 69.353 87.055 149.543 1.00 96.04 184 ARG C CA 1
ATOM 1167 C C . ARG A 1 186 ? 68.936 87.889 150.744 1.00 96.04 184 ARG C C 1
ATOM 1168 O O . ARG A 1 186 ? 68.197 88.864 150.570 1.00 96.04 184 ARG C O 1
ATOM 1176 N N . ASP A 1 187 ? 69.400 87.549 151.944 1.00 98.14 185 ASP C N 1
ATOM 1177 C CA . ASP A 1 187 ? 69.065 88.274 153.159 1.00 98.14 185 ASP C CA 1
ATOM 1178 C C . ASP A 1 187 ? 70.348 88.629 153.902 1.00 98.14 185 ASP C C 1
ATOM 1179 O O . ASP A 1 187 ? 71.416 88.066 153.649 1.00 98.14 185 ASP C O 1
ATOM 1184 N N . PHE A 1 188 ? 70.234 89.573 154.834 1.00 91.58 186 PHE C N 1
ATOM 1185 C CA . PHE A 1 188 ? 71.361 90.055 155.622 1.00 91.58 186 PHE C CA 1
ATOM 1186 C C . PHE A 1 188 ? 71.057 89.874 157.101 1.00 91.58 186 PHE C C 1
ATOM 1187 O O . PHE A 1 188 ? 70.001 90.305 157.578 1.00 91.58 186 PHE C O 1
ATOM 1195 N N . LYS A 1 189 ? 71.989 89.253 157.822 1.00 92.59 187 LYS C N 1
ATOM 1196 C CA . LYS A 1 189 ? 71.773 88.790 159.187 1.00 92.59 187 LYS C CA 1
ATOM 1197 C C . LYS A 1 189 ? 72.832 89.392 160.107 1.00 92.59 187 LYS C C 1
ATOM 1198 O O . LYS A 1 189 ? 73.556 90.317 159.734 1.00 92.59 187 LYS C O 1
ATOM 1204 N N . ALA A 1 190 ? 72.903 88.876 161.330 1.00 96.63 188 ALA C N 1
ATOM 1205 C CA . ALA A 1 190 ? 73.823 89.376 162.339 1.00 96.63 188 ALA C CA 1
ATOM 1206 C C . ALA A 1 190 ? 74.639 88.240 162.945 1.00 96.63 188 ALA C C 1
ATOM 1207 O O . ALA A 1 190 ? 74.252 87.069 162.899 1.00 96.63 188 ALA C O 1
ATOM 1209 N N . ASP A 1 191 ? 75.777 88.610 163.524 1.00 90.58 189 ASP C N 1
ATOM 1210 C CA . ASP A 1 191 ? 76.688 87.677 164.179 1.00 90.58 189 ASP C CA 1
ATOM 1211 C C . ASP A 1 191 ? 77.535 88.501 165.152 1.00 90.58 189 ASP C C 1
ATOM 1212 O O . ASP A 1 191 ? 77.181 89.638 165.480 1.00 90.58 189 ASP C O 1
ATOM 1217 N N . ALA A 1 192 ? 78.633 87.927 165.634 1.00 87.81 190 ALA C N 1
ATOM 1218 C CA . ALA A 1 192 ? 79.641 88.656 166.392 1.00 87.81 190 ALA C CA 1
ATOM 1219 C C . ALA A 1 192 ? 80.899 88.925 165.586 1.00 87.81 190 ALA C C 1
ATOM 1220 O O . ALA A 1 192 ? 81.386 90.061 165.558 1.00 87.81 190 ALA C O 1
ATOM 1222 N N . GLU A 1 193 ? 81.427 87.903 164.915 1.00 81.88 191 GLU C N 1
ATOM 1223 C CA . GLU A 1 193 ? 82.597 88.081 164.070 1.00 81.88 191 GLU C CA 1
ATOM 1224 C C . GLU A 1 193 ? 82.285 88.883 162.813 1.00 81.88 191 GLU C C 1
ATOM 1225 O O . GLU A 1 193 ? 83.143 89.643 162.344 1.00 81.88 191 GLU C O 1
ATOM 1231 N N . LEU A 1 194 ? 81.064 88.766 162.279 1.00 77.97 192 LEU C N 1
ATOM 1232 C CA . LEU A 1 194 ? 80.669 89.631 161.172 1.00 77.97 192 LEU C CA 1
ATOM 1233 C C . LEU A 1 194 ? 80.546 91.082 161.605 1.00 77.97 192 LEU C C 1
ATOM 1234 O O . LEU A 1 194 ? 80.897 91.981 160.836 1.00 77.97 192 LEU C O 1
ATOM 1239 N N . ASP A 1 195 ? 80.082 91.339 162.828 1.00 76.21 193 ASP C N 1
ATOM 1240 C CA . ASP A 1 195 ? 80.034 92.721 163.287 1.00 76.21 193 ASP C CA 1
ATOM 1241 C C . ASP A 1 195 ? 81.421 93.260 163.606 1.00 76.21 193 ASP C C 1
ATOM 1242 O O . ASP A 1 195 ? 81.664 94.457 163.430 1.00 76.21 193 ASP C O 1
ATOM 1247 N N . ALA A 1 196 ? 82.349 92.396 164.030 1.00 73.84 194 ALA C N 1
ATOM 1248 C CA . ALA A 1 196 ? 83.731 92.839 164.213 1.00 73.84 194 ALA C CA 1
ATOM 1249 C C . ALA A 1 196 ? 84.379 93.197 162.879 1.00 73.84 194 ALA C C 1
ATOM 1250 O O . ALA A 1 196 ? 85.060 94.229 162.764 1.00 73.84 194 ALA C O 1
ATOM 1252 N N . LEU A 1 197 ? 84.150 92.371 161.855 1.00 66.61 195 LEU C N 1
ATOM 1253 C CA . LEU A 1 197 ? 84.670 92.662 160.523 1.00 66.61 195 LEU C CA 1
ATOM 1254 C C . LEU A 1 197 ? 84.029 93.917 159.935 1.00 66.61 195 LEU C C 1
ATOM 1255 O O . LEU A 1 197 ? 84.703 94.711 159.266 1.00 66.61 195 LEU C O 1
ATOM 1260 N N . ALA A 1 198 ? 82.737 94.124 160.194 1.00 63.94 196 ALA C N 1
ATOM 1261 C CA . ALA A 1 198 ? 82.062 95.322 159.713 1.00 63.94 196 ALA C CA 1
ATOM 1262 C C . ALA A 1 198 ? 82.548 96.572 160.429 1.00 63.94 196 ALA C C 1
ATOM 1263 O O . ALA A 1 198 ? 82.634 97.639 159.812 1.00 63.94 196 ALA C O 1
ATOM 1265 N N . GLU A 1 199 ? 82.881 96.457 161.717 1.00 65.17 197 GLU C N 1
ATOM 1266 C CA . GLU A 1 199 ? 83.478 97.574 162.440 1.00 65.17 197 GLU C CA 1
ATOM 1267 C C . GLU A 1 199 ? 84.858 97.908 161.890 1.00 65.17 197 GLU C C 1
ATOM 1268 O O . GLU A 1 199 ? 85.222 99.086 161.784 1.00 65.17 197 GLU C O 1
ATOM 1274 N N . LEU A 1 200 ? 85.622 96.882 161.499 1.00 60.04 198 LEU C N 1
ATOM 1275 C CA . LEU A 1 200 ? 86.928 97.111 160.884 1.00 60.04 198 LEU C CA 1
ATOM 1276 C C . LEU A 1 200 ? 86.805 97.810 159.533 1.00 60.04 198 LEU C C 1
ATOM 1277 O O . LEU A 1 200 ? 87.553 98.754 159.245 1.00 60.04 198 LEU C O 1
ATOM 1282 N N . ILE A 1 201 ? 85.859 97.367 158.700 1.00 57.03 199 ILE C N 1
ATOM 1283 C CA . ILE A 1 201 ? 85.644 98.000 157.400 1.00 57.03 199 ILE C CA 1
ATOM 1284 C C . ILE A 1 201 ? 85.141 99.430 157.571 1.00 57.03 199 ILE C C 1
ATOM 1285 O O . ILE A 1 201 ? 85.552 100.337 156.838 1.00 57.03 199 ILE C O 1
ATOM 1290 N N . ALA A 1 202 ? 84.293 99.669 158.574 1.00 59.53 200 ALA C N 1
ATOM 1291 C CA . ALA A 1 202 ? 83.790 101.020 158.804 1.00 59.53 200 ALA C CA 1
ATOM 1292 C C . ALA A 1 202 ? 84.869 101.945 159.348 1.00 59.53 200 ALA C C 1
ATOM 1293 O O . ALA A 1 202 ? 84.831 103.152 159.088 1.00 59.53 200 ALA C O 1
ATOM 1295 N N . SER A 1 203 ? 85.831 101.412 160.105 1.00 60.64 201 SER C N 1
ATOM 1296 C CA . SER A 1 203 ? 86.961 102.241 160.510 1.00 60.64 201 SER C CA 1
ATOM 1297 C C . SER A 1 203 ? 87.889 102.507 159.337 1.00 60.64 201 SER C C 1
ATOM 1298 O O . SER A 1 203 ? 88.527 103.563 159.279 1.00 60.64 201 SER C O 1
ATOM 1301 N N . GLY A 1 204 ? 87.977 101.565 158.398 1.00 58.45 202 GLY C N 1
ATOM 1302 C CA . GLY A 1 204 ? 88.796 101.790 157.219 1.00 58.45 202 GLY C CA 1
ATOM 1303 C C . GLY A 1 204 ? 88.200 102.805 156.260 1.00 58.45 202 GLY C C 1
ATOM 1304 O O . GLY A 1 204 ? 88.929 103.568 155.624 1.00 58.45 202 GLY C O 1
ATOM 1305 N N . LEU A 1 205 ? 86.871 102.832 156.140 1.00 56.60 203 LEU C N 1
ATOM 1306 C CA . LEU A 1 205 ? 86.244 103.721 155.166 1.00 56.60 203 LEU C CA 1
ATOM 1307 C C . LEU A 1 205 ? 86.202 105.164 155.644 1.00 56.60 203 LEU C C 1
ATOM 1308 O O . LEU A 1 205 ? 86.014 106.076 154.834 1.00 56.60 203 LEU C O 1
ATOM 1313 N N . SER A 1 206 ? 86.350 105.394 156.944 1.00 62.22 204 SER C N 1
ATOM 1314 C CA . SER A 1 206 ? 86.248 106.745 157.475 1.00 62.22 204 SER C CA 1
ATOM 1315 C C . SER A 1 206 ? 87.594 107.444 157.566 1.00 62.22 204 SER C C 1
ATOM 1316 O O . SER A 1 206 ? 87.631 108.668 157.727 1.00 62.22 204 SER C O 1
ATOM 1319 N N . GLY A 1 207 ? 88.690 106.706 157.464 1.00 59.46 205 GLY C N 1
ATOM 1320 C CA . GLY A 1 207 ? 90.008 107.274 157.609 1.00 59.46 205 GLY C CA 1
ATOM 1321 C C . GLY A 1 207 ? 90.613 107.143 158.986 1.00 59.46 205 GLY C C 1
ATOM 1322 O O . GLY A 1 207 ? 91.579 107.852 159.285 1.00 59.46 205 GLY C O 1
ATOM 1323 N N . SER A 1 208 ? 90.085 106.262 159.827 1.00 59.71 206 SER C N 1
ATOM 1324 C CA . SER A 1 208 ? 90.580 106.087 161.183 1.00 59.71 206 SER C CA 1
ATOM 1325 C C . SER A 1 208 ? 91.775 105.146 161.266 1.00 59.71 206 SER C C 1
ATOM 1326 O O . SER A 1 208 ? 92.342 104.985 162.351 1.00 59.71 206 SER C O 1
ATOM 1329 N N . GLY A 1 209 ? 92.169 104.527 160.161 1.00 57.33 207 GLY C N 1
ATOM 1330 C CA . GLY A 1 209 ? 93.290 103.606 160.185 1.00 57.33 207 GLY C CA 1
ATOM 1331 C C . GLY A 1 209 ? 93.496 102.992 158.821 1.00 57.33 207 GLY C C 1
ATOM 1332 O O . GLY A 1 209 ? 92.831 103.348 157.842 1.00 57.33 207 GLY C O 1
ATOM 1333 N N . HIS A 1 210 ? 94.435 102.051 158.771 1.00 59.43 208 HIS C N 1
ATOM 1334 C CA . HIS A 1 210 ? 94.794 101.359 157.540 1.00 59.43 208 HIS C CA 1
ATOM 1335 C C . HIS A 1 210 ? 94.424 99.890 157.672 1.00 59.43 208 HIS C C 1
ATOM 1336 O O . HIS A 1 210 ? 94.878 99.212 158.598 1.00 59.43 208 HIS C O 1
ATOM 1343 N N . VAL A 1 211 ? 93.606 99.404 156.744 1.00 54.68 209 VAL C N 1
ATOM 1344 C CA . VAL A 1 211 ? 93.069 98.052 156.793 1.00 54.68 209 VAL C CA 1
ATOM 1345 C C . VAL A 1 211 ? 93.515 97.319 155.538 1.00 54.68 209 VAL C C 1
ATOM 1346 O O . VAL A 1 211 ? 93.238 97.765 154.419 1.00 54.68 209 VAL C O 1
ATOM 1350 N N . LEU A 1 212 ? 94.209 96.203 155.725 1.00 57.22 210 LEU C N 1
ATOM 1351 C CA . LEU A 1 212 ? 94.589 95.315 154.637 1.00 57.22 210 LEU C CA 1
ATOM 1352 C C . LEU A 1 212 ? 94.148 93.911 155.009 1.00 57.22 210 LEU C C 1
ATOM 1353 O O . LEU A 1 212 ? 94.621 93.353 156.003 1.00 57.22 210 LEU C O 1
ATOM 1358 N N . LEU A 1 213 ? 93.244 93.347 154.221 1.00 54.71 211 LEU C N 1
ATOM 1359 C CA . LEU A 1 213 ? 92.673 92.041 154.495 1.00 54.71 211 LEU C CA 1
ATOM 1360 C C . LEU A 1 213 ? 92.995 91.095 153.352 1.00 54.71 211 LEU C C 1
ATOM 1361 O O . LEU A 1 213 ? 92.881 91.463 152.182 1.00 54.71 211 LEU C O 1
ATOM 1366 N N . GLU A 1 214 ? 93.392 89.871 153.686 1.00 59.70 212 GLU C N 1
ATOM 1367 C CA . GLU A 1 214 ? 93.539 88.825 152.687 1.00 59.70 212 GLU C CA 1
ATOM 1368 C C . GLU A 1 214 ? 92.405 87.824 152.861 1.00 59.70 212 GLU C C 1
ATOM 1369 O O . GLU A 1 214 ? 92.006 87.512 153.986 1.00 59.70 212 GLU C O 1
ATOM 1375 N N . VAL A 1 215 ? 91.870 87.344 151.741 1.00 58.43 213 VAL C N 1
ATOM 1376 C CA . VAL A 1 215 ? 90.646 86.552 151.715 1.00 58.43 213 VAL C CA 1
ATOM 1377 C C . VAL A 1 215 ? 90.936 85.234 151.012 1.00 58.43 213 VAL C C 1
ATOM 1378 O O . VAL A 1 215 ? 91.471 85.229 149.901 1.00 58.43 213 VAL C O 1
ATOM 1382 N N . VAL A 1 216 ? 90.583 84.122 151.654 1.00 62.82 214 VAL C N 1
ATOM 1383 C CA . VAL A 1 216 ? 90.765 82.782 151.102 1.00 62.82 214 VAL C CA 1
ATOM 1384 C C . VAL A 1 216 ? 89.425 82.066 151.158 1.00 62.82 214 VAL C C 1
ATOM 1385 O O . VAL A 1 216 ? 88.781 82.043 152.211 1.00 62.82 214 VAL C O 1
ATOM 1389 N N . ALA A 1 217 ? 89.004 81.478 150.036 1.00 69.55 215 ALA C N 1
ATOM 1390 C CA . ALA A 1 217 ? 87.740 80.741 149.960 1.00 69.55 215 ALA C CA 1
ATOM 1391 C C . ALA A 1 217 ? 87.998 79.324 149.465 1.00 69.55 215 ALA C C 1
ATOM 1392 O O . ALA A 1 217 ? 88.104 79.093 148.260 1.00 69.55 215 ALA C O 1
ATOM 1394 N N . PHE A 1 218 ? 88.076 78.380 150.396 1.00 75.60 216 PHE C N 1
ATOM 1395 C CA . PHE A 1 218 ? 88.136 76.970 150.043 1.00 75.60 216 PHE C CA 1
ATOM 1396 C C . PHE A 1 218 ? 86.775 76.515 149.531 1.00 75.60 216 PHE C C 1
ATOM 1397 O O . PHE A 1 218 ? 85.751 77.137 149.809 1.00 75.60 216 PHE C O 1
ATOM 1405 N N . ALA A 1 219 ? 86.759 75.417 148.779 1.00 84.49 217 ALA C N 1
ATOM 1406 C CA . ALA A 1 219 ? 85.509 74.948 148.195 1.00 84.49 217 ALA C CA 1
ATOM 1407 C C . ALA A 1 219 ? 85.546 73.435 148.031 1.00 84.49 217 ALA C C 1
ATOM 1408 O O . ALA A 1 219 ? 86.535 72.774 148.350 1.00 84.49 217 ALA C O 1
ATOM 1410 N N . ARG A 1 220 ? 84.435 72.893 147.538 1.00 90.11 218 ARG C N 1
ATOM 1411 C CA . ARG A 1 220 ? 84.277 71.468 147.273 1.00 90.11 218 ARG C CA 1
ATOM 1412 C C . ARG A 1 220 ? 83.506 71.315 145.975 1.00 90.11 218 ARG C C 1
ATOM 1413 O O . ARG A 1 220 ? 82.357 71.758 145.882 1.00 90.11 218 ARG C O 1
ATOM 1421 N N . ILE A 1 221 ? 84.133 70.704 144.971 1.00 95.78 219 ILE C N 1
ATOM 1422 C CA . ILE A 1 221 ? 83.506 70.474 143.676 1.00 95.78 219 ILE C CA 1
ATOM 1423 C C . ILE A 1 221 ? 83.537 68.999 143.294 1.00 95.78 219 ILE C C 1
ATOM 1424 O O . ILE A 1 221 ? 82.497 68.402 143.000 1.00 95.78 219 ILE C O 1
ATOM 1429 N N . GLY A 1 222 ? 84.714 68.398 143.287 1.00 106.47 220 GLY C N 1
ATOM 1430 C CA . GLY A 1 222 ? 84.826 66.988 142.964 1.00 106.47 220 GLY C CA 1
ATOM 1431 C C . GLY A 1 222 ? 86.209 66.644 142.456 1.00 106.47 220 GLY C C 1
ATOM 1432 O O . GLY A 1 222 ? 87.028 67.508 142.154 1.00 106.47 220 GLY C O 1
ATOM 1433 N N . ASP A 1 223 ? 86.452 65.339 142.354 1.00 112.42 221 ASP C N 1
ATOM 1434 C CA . ASP A 1 223 ? 87.764 64.815 141.992 1.00 112.42 221 ASP C CA 1
ATOM 1435 C C . ASP A 1 223 ? 88.064 64.942 140.501 1.00 112.42 221 ASP C C 1
ATOM 1436 O O . ASP A 1 223 ? 88.035 63.956 139.756 1.00 112.42 221 ASP C O 1
ATOM 1441 N N . GLY A 1 224 ? 88.385 66.155 140.061 1.00 113.52 222 GLY C N 1
ATOM 1442 C CA . GLY A 1 224 ? 88.715 66.381 138.670 1.00 113.52 222 GLY C CA 1
ATOM 1443 C C . GLY A 1 224 ? 87.621 67.011 137.843 1.00 113.52 222 GLY C C 1
ATOM 1444 O O . GLY A 1 224 ? 87.535 66.740 136.639 1.00 113.52 222 GLY C O 1
ATOM 1445 N N . GLN A 1 225 ? 86.781 67.850 138.446 1.00 113.73 223 GLN C N 1
ATOM 1446 C CA . GLN A 1 225 ? 85.709 68.519 137.722 1.00 113.73 223 GLN C CA 1
ATOM 1447 C C . GLN A 1 225 ? 86.208 69.801 137.072 1.00 113.73 223 GLN C C 1
ATOM 1448 O O . GLN A 1 225 ? 87.416 70.000 136.915 1.00 113.73 223 GLN C O 1
ATOM 1454 N N . GLU A 1 226 ? 85.282 70.660 136.669 1.00 103.84 224 GLU C N 1
ATOM 1455 C CA . GLU A 1 226 ? 85.579 71.846 135.886 1.00 103.84 224 GLU C CA 1
ATOM 1456 C C . GLU A 1 226 ? 85.346 73.098 136.722 1.00 103.84 224 GLU C C 1
ATOM 1457 O O . GLU A 1 226 ? 84.330 73.221 137.410 1.00 103.84 224 GLU C O 1
ATOM 1463 N N . VAL A 1 227 ? 86.300 74.029 136.655 1.00 98.20 225 VAL C N 1
ATOM 1464 C CA . VAL A 1 227 ? 86.185 75.328 137.308 1.00 98.20 225 VAL C CA 1
ATOM 1465 C C . VAL A 1 227 ? 86.046 76.416 136.254 1.00 98.20 225 VAL C C 1
ATOM 1466 O O . VAL A 1 227 ? 86.524 76.282 135.125 1.00 98.20 225 VAL C O 1
ATOM 1470 N N . PHE A 1 228 ? 85.394 77.506 136.640 1.00 91.59 226 PHE C N 1
ATOM 1471 C CA . PHE A 1 228 ? 85.140 78.611 135.727 1.00 91.59 226 PHE C CA 1
ATOM 1472 C C . PHE A 1 228 ? 86.035 79.793 136.067 1.00 91.59 226 PHE C C 1
ATOM 1473 O O . PHE A 1 228 ? 85.821 80.444 137.101 1.00 91.59 226 PHE C O 1
ATOM 1481 N N . PRO A 1 229 ? 87.044 80.102 135.262 1.00 90.93 227 PRO C N 1
ATOM 1482 C CA . PRO A 1 229 ? 87.671 81.424 135.353 1.00 90.93 227 PRO C CA 1
ATOM 1483 C C . PRO A 1 229 ? 86.903 82.451 134.548 1.00 90.93 227 PRO C C 1
ATOM 1484 O O . PRO A 1 229 ? 85.835 82.154 134.010 1.00 90.93 227 PRO C O 1
ATOM 1488 N N . SER A 1 230 ? 87.439 83.659 134.454 1.00 88.17 228 SER C N 1
ATOM 1489 C CA . SER A 1 230 ? 86.830 84.709 133.657 1.00 88.17 228 SER C CA 1
ATOM 1490 C C . SER A 1 230 ? 87.393 84.672 132.247 1.00 88.17 228 SER C C 1
ATOM 1491 O O . SER A 1 230 ? 88.592 84.471 132.051 1.00 88.17 228 SER C O 1
ATOM 1494 N N . GLN A 1 231 ? 86.521 84.858 131.264 1.00 99.69 229 GLN C N 1
ATOM 1495 C CA . GLN A 1 231 ? 86.917 84.756 129.869 1.00 99.69 229 GLN C CA 1
ATOM 1496 C C . GLN A 1 231 ? 87.442 86.086 129.347 1.00 99.69 229 GLN C C 1
ATOM 1497 O O . GLN A 1 231 ? 86.922 87.152 129.686 1.00 99.69 229 GLN C O 1
ATOM 1503 N N . GLU A 1 232 ? 88.481 86.007 128.521 1.00 97.06 230 GLU C N 1
ATOM 1504 C CA . GLU A 1 232 ? 89.038 87.146 127.809 1.00 97.06 230 GLU C CA 1
ATOM 1505 C C . GLU A 1 232 ? 88.473 87.227 126.396 1.00 97.06 230 GLU C C 1
ATOM 1506 O O . GLU A 1 232 ? 87.874 86.283 125.881 1.00 97.06 230 GLU C O 1
ATOM 1512 N N . LEU A 1 233 ? 88.706 88.366 125.755 1.00 93.27 231 LEU C N 1
ATOM 1513 C CA . LEU A 1 233 ? 88.322 88.565 124.361 1.00 93.27 231 LEU C CA 1
ATOM 1514 C C . LEU A 1 233 ? 89.173 87.725 123.417 1.00 93.27 231 LEU C C 1
ATOM 1515 O O . LEU A 1 233 ? 89.412 88.113 122.273 1.00 93.27 231 LEU C O 1
ATOM 1520 N N . LYS A 1 246 ? 87.612 80.142 122.951 1.00 136.21 244 LYS C N 1
ATOM 1521 C CA . LYS A 1 246 ? 87.681 81.272 123.865 1.00 136.21 244 LYS C CA 1
ATOM 1522 C C . LYS A 1 246 ? 88.951 81.200 124.695 1.00 136.21 244 LYS C C 1
ATOM 1523 O O . LYS A 1 246 ? 89.605 80.161 124.747 1.00 136.21 244 LYS C O 1
ATOM 1529 N N . THR A 1 247 ? 89.293 82.307 125.349 1.00 113.04 245 THR C N 1
ATOM 1530 C CA . THR A 1 247 ? 90.528 82.420 126.112 1.00 113.04 245 THR C CA 1
ATOM 1531 C C . THR A 1 247 ? 90.189 82.686 127.570 1.00 113.04 245 THR C C 1
ATOM 1532 O O . THR A 1 247 ? 89.377 83.565 127.871 1.00 113.04 245 THR C O 1
ATOM 1536 N N . LEU A 1 248 ? 90.808 81.928 128.467 1.00 99.19 246 LEU C N 1
ATOM 1537 C CA . LEU A 1 248 ? 90.599 82.078 129.898 1.00 99.19 246 LEU C CA 1
ATOM 1538 C C . LEU A 1 248 ? 91.679 82.987 130.468 1.00 99.19 246 LEU C C 1
ATOM 1539 O O . LEU A 1 248 ? 92.837 82.922 130.047 1.00 99.19 246 LEU C O 1
ATOM 1544 N N . TYR A 1 249 ? 91.289 83.845 131.411 1.00 81.23 247 TYR C N 1
ATOM 1545 C CA . TYR A 1 249 ? 92.214 84.820 131.975 1.00 81.23 247 TYR C CA 1
ATOM 1546 C C . TYR A 1 249 ? 93.280 84.134 132.813 1.00 81.23 247 TYR C C 1
ATOM 1547 O O . TYR A 1 249 ? 92.992 83.222 133.590 1.00 81.23 247 TYR C O 1
ATOM 1556 N N . SER A 1 250 ? 94.522 84.580 132.654 1.00 82.58 248 SER C N 1
ATOM 1557 C CA . SER A 1 250 ? 95.632 83.938 133.329 1.00 82.58 248 SER C CA 1
ATOM 1558 C C . SER A 1 250 ? 96.687 84.964 133.719 1.00 82.58 248 SER C C 1
ATOM 1559 O O . SER A 1 250 ? 96.658 86.124 133.304 1.00 82.58 248 SER C O 1
ATOM 1562 N N . VAL A 1 251 ? 97.614 84.495 134.548 1.00 85.71 249 VAL C N 1
ATOM 1563 C CA . VAL A 1 251 ? 98.829 85.174 134.987 1.00 85.71 249 VAL C CA 1
ATOM 1564 C C . VAL A 1 251 ? 99.942 84.175 134.712 1.00 85.71 249 VAL C C 1
ATOM 1565 O O . VAL A 1 251 ? 99.768 83.280 133.877 1.00 85.71 249 VAL C O 1
ATOM 1569 N N . ARG A 1 252 ? 101.106 84.344 135.348 1.00 90.35 250 ARG C N 1
ATOM 1570 C CA . ARG A 1 252 ? 102.262 83.486 135.076 1.00 90.35 250 ARG C CA 1
ATOM 1571 C C . ARG A 1 252 ? 101.963 82.051 135.530 1.00 90.35 250 ARG C C 1
ATOM 1572 O O . ARG A 1 252 ? 102.267 81.615 136.644 1.00 90.35 250 ARG C O 1
ATOM 1580 N N . ASP A 1 253 ? 101.322 81.317 134.609 1.00 93.18 251 ASP C N 1
ATOM 1581 C CA . ASP A 1 253 ? 100.914 79.915 134.751 1.00 93.18 251 ASP C CA 1
ATOM 1582 C C . ASP A 1 253 ? 99.984 79.708 135.950 1.00 93.18 251 ASP C C 1
ATOM 1583 O O . ASP A 1 253 ? 100.277 78.941 136.870 1.00 93.18 251 ASP C O 1
ATOM 1588 N N . ALA A 1 254 ? 98.846 80.408 135.912 1.00 86.74 252 ALA C N 1
ATOM 1589 C CA . ALA A 1 254 ? 97.763 80.231 136.875 1.00 86.74 252 ALA C CA 1
ATOM 1590 C C . ALA A 1 254 ? 96.502 80.859 136.308 1.00 86.74 252 ALA C C 1
ATOM 1591 O O . ALA A 1 254 ? 96.535 82.013 135.874 1.00 86.74 252 ALA C O 1
ATOM 1593 N N . ALA A 1 255 ? 95.404 80.106 136.309 1.00 82.86 253 ALA C N 1
ATOM 1594 C CA . ALA A 1 255 ? 94.109 80.676 135.967 1.00 82.86 253 ALA C CA 1
ATOM 1595 C C . ALA A 1 255 ? 93.683 81.661 137.045 1.00 82.86 253 ALA C C 1
ATOM 1596 O O . ALA A 1 255 ? 94.057 81.529 138.212 1.00 82.86 253 ALA C O 1
ATOM 1598 N N . ALA A 1 256 ? 92.894 82.658 136.654 1.00 77.54 254 ALA C N 1
ATOM 1599 C CA . ALA A 1 256 ? 92.577 83.732 137.584 1.00 77.54 254 ALA C CA 1
ATOM 1600 C C . ALA A 1 256 ? 91.262 84.393 137.192 1.00 77.54 254 ALA C C 1
ATOM 1601 O O . ALA A 1 256 ? 90.663 84.079 136.162 1.00 77.54 254 ALA C O 1
ATOM 1603 N N . ILE A 1 257 ? 90.819 85.318 138.044 1.00 71.82 255 ILE C N 1
ATOM 1604 C CA . ILE A 1 257 ? 89.579 86.070 137.890 1.00 71.82 255 ILE C CA 1
ATOM 1605 C C . ILE A 1 257 ? 89.938 87.552 137.893 1.00 71.82 255 ILE C C 1
ATOM 1606 O O . ILE A 1 257 ? 90.834 87.966 138.636 1.00 71.82 255 ILE C O 1
ATOM 1611 N N . HIS A 1 258 ? 89.265 88.343 137.055 1.00 71.95 256 HIS C N 1
ATOM 1612 C CA . HIS A 1 258 ? 89.530 89.776 137.002 1.00 71.95 256 HIS C CA 1
ATOM 1613 C C . HIS A 1 258 ? 89.132 90.458 138.305 1.00 71.95 256 HIS C C 1
ATOM 1614 O O . HIS A 1 258 ? 88.200 90.040 138.992 1.00 71.95 256 HIS C O 1
ATOM 1621 N N . SER A 1 259 ? 89.858 91.528 138.638 1.00 62.95 257 SER C N 1
ATOM 1622 C CA . SER A 1 259 ? 89.618 92.225 139.895 1.00 62.95 257 SER C CA 1
ATOM 1623 C C . SER A 1 259 ? 88.347 93.059 139.852 1.00 62.95 257 SER C C 1
ATOM 1624 O O . SER A 1 259 ? 87.721 93.276 140.895 1.00 62.95 257 SER C O 1
ATOM 1627 N N . GLN A 1 260 ? 87.935 93.522 138.671 1.00 67.41 258 GLN C N 1
ATOM 1628 C CA . GLN A 1 260 ? 86.655 94.211 138.592 1.00 67.41 258 GLN C CA 1
ATOM 1629 C C . GLN A 1 260 ? 85.480 93.255 138.740 1.00 67.41 258 GLN C C 1
ATOM 1630 O O . GLN A 1 260 ? 84.393 93.689 139.127 1.00 67.41 258 GLN C O 1
ATOM 1636 N N . LYS A 1 261 ? 85.691 91.956 138.521 1.00 67.68 259 LYS C N 1
ATOM 1637 C CA . LYS A 1 261 ? 84.636 90.981 138.773 1.00 67.68 259 LYS C CA 1
ATOM 1638 C C . LYS A 1 261 ? 84.426 90.773 140.270 1.00 67.68 259 LYS C C 1
ATOM 1639 O O . LYS A 1 261 ? 83.284 90.734 140.743 1.00 67.68 259 LYS C O 1
ATOM 1645 N N . ILE A 1 262 ? 85.515 90.674 141.035 1.00 59.19 260 ILE C N 1
ATOM 1646 C CA . ILE A 1 262 ? 85.410 90.602 142.489 1.00 59.19 260 ILE C CA 1
ATOM 1647 C C . ILE A 1 262 ? 84.889 91.919 143.053 1.00 59.19 260 ILE C C 1
ATOM 1648 O O . ILE A 1 262 ? 84.136 91.934 144.037 1.00 59.19 260 ILE C O 1
ATOM 1653 N N . GLY A 1 263 ? 85.240 93.039 142.420 1.00 63.39 261 GLY C N 1
ATOM 1654 C CA . GLY A 1 263 ? 84.679 94.314 142.828 1.00 63.39 261 GLY C CA 1
ATOM 1655 C C . GLY A 1 263 ? 83.196 94.435 142.546 1.00 63.39 261 GLY C C 1
ATOM 1656 O O . GLY A 1 263 ? 82.472 95.086 143.303 1.00 63.39 261 GLY C O 1
ATOM 1657 N N . ASN A 1 264 ? 82.726 93.816 141.462 1.00 64.04 262 ASN C N 1
ATOM 1658 C CA . ASN A 1 264 ? 81.291 93.748 141.210 1.00 64.04 262 ASN C CA 1
ATOM 1659 C C . ASN A 1 264 ? 80.608 92.847 142.227 1.00 64.04 262 ASN C C 1
ATOM 1660 O O . ASN A 1 264 ? 79.493 93.134 142.673 1.00 64.04 262 ASN C O 1
ATOM 1665 N N . ALA A 1 265 ? 81.264 91.765 142.617 1.00 62.83 263 ALA C N 1
ATOM 1666 C CA . ALA A 1 265 ? 80.729 90.894 143.653 1.00 62.83 263 ALA C CA 1
ATOM 1667 C C . ALA A 1 265 ? 80.831 91.488 145.053 1.00 62.83 263 ALA C C 1
ATOM 1668 O O . ALA A 1 265 ? 80.298 90.892 145.992 1.00 62.83 263 ALA C O 1
ATOM 1670 N N . LEU A 1 266 ? 81.515 92.618 145.234 1.00 61.30 264 LEU C N 1
ATOM 1671 C CA . LEU A 1 266 ? 81.513 93.294 146.528 1.00 61.30 264 LEU C CA 1
ATOM 1672 C C . LEU A 1 266 ? 80.522 94.444 146.625 1.00 61.30 264 LEU C C 1
ATOM 1673 O O . LEU A 1 266 ? 80.005 94.700 147.715 1.00 61.30 264 LEU C O 1
ATOM 1678 N N . ARG A 1 267 ? 80.239 95.152 145.533 1.00 64.17 265 ARG C N 1
ATOM 1679 C CA . ARG A 1 267 ? 79.265 96.238 145.551 1.00 64.17 265 ARG C CA 1
ATOM 1680 C C . ARG A 1 267 ? 77.860 95.754 145.209 1.00 64.17 265 ARG C C 1
ATOM 1681 O O . ARG A 1 267 ? 77.025 96.535 144.738 1.00 64.17 265 ARG C O 1
ATOM 1689 N N . THR A 1 268 ? 77.587 94.472 145.450 1.00 67.12 266 THR C N 1
ATOM 1690 C CA . THR A 1 268 ? 76.262 93.875 145.287 1.00 67.12 266 THR C CA 1
ATOM 1691 C C . THR A 1 268 ? 75.532 94.037 146.614 1.00 67.12 266 THR C C 1
ATOM 1692 O O . THR A 1 268 ? 75.566 93.162 147.480 1.00 67.12 266 THR C O 1
ATOM 1696 N N . ILE A 1 269 ? 74.883 95.186 146.789 1.00 69.82 267 ILE C N 1
ATOM 1697 C CA . ILE A 1 269 ? 74.353 95.563 148.094 1.00 69.82 267 ILE C CA 1
ATOM 1698 C C . ILE A 1 269 ? 72.875 95.931 148.061 1.00 69.82 267 ILE C C 1
ATOM 1699 O O . ILE A 1 269 ? 72.096 95.396 148.858 1.00 69.82 267 ILE C O 1
ATOM 1704 N N . ASP A 1 270 ? 72.475 96.840 147.161 1.00 77.41 268 ASP C N 1
ATOM 1705 C CA . ASP A 1 270 ? 71.255 97.621 147.380 1.00 77.41 268 ASP C CA 1
ATOM 1706 C C . ASP A 1 270 ? 69.997 96.765 147.245 1.00 77.41 268 ASP C C 1
ATOM 1707 O O . ASP A 1 270 ? 69.707 96.192 146.190 1.00 77.41 268 ASP C O 1
ATOM 1712 N N . THR A 1 271 ? 69.270 96.652 148.349 1.00 84.04 269 THR C N 1
ATOM 1713 C CA . THR A 1 271 ? 67.968 96.016 148.376 1.00 84.04 269 THR C CA 1
ATOM 1714 C C . THR A 1 271 ? 66.845 97.028 148.264 1.00 84.04 269 THR C C 1
ATOM 1715 O O . THR A 1 271 ? 65.673 96.640 148.280 1.00 84.04 269 THR C O 1
ATOM 1719 N N . TRP A 1 272 ? 67.171 98.313 148.167 1.00 85.58 270 TRP C N 1
ATOM 1720 C CA . TRP A 1 272 ? 66.149 99.343 148.122 1.00 85.58 270 TRP C CA 1
ATOM 1721 C C . TRP A 1 272 ? 65.860 99.823 146.717 1.00 85.58 270 TRP C C 1
ATOM 1722 O O . TRP A 1 272 ? 65.477 100.981 146.536 1.00 85.58 270 TRP C O 1
ATOM 1733 N N . TYR A 1 273 ? 66.056 98.970 145.729 1.00 90.26 271 TYR C N 1
ATOM 1734 C CA . TYR A 1 273 ? 65.239 99.042 144.541 1.00 90.26 271 TYR C CA 1
ATOM 1735 C C . TYR A 1 273 ? 63.917 98.360 144.892 1.00 90.26 271 TYR C C 1
ATOM 1736 O O . TYR A 1 273 ? 63.897 97.149 145.132 1.00 90.26 271 TYR C O 1
ATOM 1745 N N . PRO A 1 274 ? 62.830 99.104 145.061 1.00 99.69 272 PRO C N 1
ATOM 1746 C CA . PRO A 1 274 ? 61.692 98.559 145.818 1.00 99.69 272 PRO C CA 1
ATOM 1747 C C . PRO A 1 274 ? 60.729 97.697 145.013 1.00 99.69 272 PRO C C 1
ATOM 1748 O O . PRO A 1 274 ? 59.600 97.465 145.455 1.00 99.69 272 PRO C O 1
ATOM 1752 N N . ASP A 1 275 ? 61.151 97.210 143.847 1.00 105.00 273 ASP C N 1
ATOM 1753 C CA . ASP A 1 275 ? 60.223 96.522 142.958 1.00 105.00 273 ASP C CA 1
ATOM 1754 C C . ASP A 1 275 ? 59.998 95.078 143.394 1.00 105.00 273 ASP C C 1
ATOM 1755 O O . ASP A 1 275 ? 58.851 94.627 143.499 1.00 105.00 273 ASP C O 1
ATOM 1760 N N . GLU A 1 276 ? 61.074 94.339 143.655 1.00 108.41 274 GLU C N 1
ATOM 1761 C CA . GLU A 1 276 ? 60.959 92.915 143.939 1.00 108.41 274 GLU C CA 1
ATOM 1762 C C . GLU A 1 276 ? 62.153 92.463 144.768 1.00 108.41 274 GLU C C 1
ATOM 1763 O O . GLU A 1 276 ? 63.290 92.839 144.472 1.00 108.41 274 GLU C O 1
ATOM 1769 N N . ASP A 1 277 ? 61.890 91.666 145.808 1.00 110.64 275 ASP C N 1
ATOM 1770 C CA . ASP A 1 277 ? 62.931 91.077 146.641 1.00 110.64 275 ASP C CA 1
ATOM 1771 C C . ASP A 1 277 ? 63.182 89.615 146.271 1.00 110.64 275 ASP C C 1
ATOM 1772 O O . ASP A 1 277 ? 63.924 88.911 146.967 1.00 110.64 275 ASP C O 1
ATOM 1777 N N . GLY A 1 278 ? 62.564 89.141 145.187 1.00 107.47 276 GLY C N 1
ATOM 1778 C CA . GLY A 1 278 ? 62.866 87.805 144.706 1.00 107.47 276 GLY C CA 1
ATOM 1779 C C . GLY A 1 278 ? 64.241 87.721 144.076 1.00 107.47 276 GLY C C 1
ATOM 1780 O O . GLY A 1 278 ? 64.873 86.662 144.082 1.00 107.47 276 GLY C O 1
ATOM 1781 N N . LEU A 1 279 ? 64.725 88.838 143.526 1.00 98.57 277 LEU C N 1
ATOM 1782 C CA . LEU A 1 279 ? 66.073 88.869 142.973 1.00 98.57 277 LEU C CA 1
ATOM 1783 C C . LEU A 1 279 ? 67.110 89.140 144.051 1.00 98.57 277 LEU C C 1
ATOM 1784 O O . LEU A 1 279 ? 68.313 89.025 143.792 1.00 98.57 277 LEU C O 1
ATOM 1789 N N . GLY A 1 280 ? 66.669 89.475 145.260 1.00 93.21 278 GLY C N 1
ATOM 1790 C CA . GLY A 1 280 ? 67.569 89.864 146.315 1.00 93.21 278 GLY C CA 1
ATOM 1791 C C . GLY A 1 280 ? 68.204 91.208 146.024 1.00 93.21 278 GLY C C 1
ATOM 1792 O O . GLY A 1 280 ? 67.553 92.131 145.528 1.00 93.21 278 GLY C O 1
ATOM 1793 N N . PRO A 1 281 ? 69.487 91.348 146.334 1.00 82.26 279 PRO C N 1
ATOM 1794 C CA . PRO A 1 281 ? 70.190 92.594 146.020 1.00 82.26 279 PRO C CA 1
ATOM 1795 C C . PRO A 1 281 ? 70.884 92.535 144.668 1.00 82.26 279 PRO C C 1
ATOM 1796 O O . PRO A 1 281 ? 71.170 91.463 144.133 1.00 82.26 279 PRO C O 1
ATOM 1800 N N . ILE A 1 282 ? 71.154 93.718 144.113 1.00 74.95 280 ILE C N 1
ATOM 1801 C CA . ILE A 1 282 ? 71.881 93.823 142.850 1.00 74.95 280 ILE C CA 1
ATOM 1802 C C . ILE A 1 282 ? 73.117 94.691 143.043 1.00 74.95 280 ILE C C 1
ATOM 1803 O O . ILE A 1 282 ? 73.421 95.120 144.160 1.00 74.95 280 ILE C O 1
ATOM 1808 N N . ALA A 1 283 ? 73.848 94.930 141.958 1.00 70.46 281 ALA C N 1
ATOM 1809 C CA . ALA A 1 283 ? 75.069 95.718 142.015 1.00 70.46 281 ALA C CA 1
ATOM 1810 C C . ALA A 1 283 ? 74.750 97.199 142.121 1.00 70.46 281 ALA C C 1
ATOM 1811 O O . ALA A 1 283 ? 73.845 97.705 141.454 1.00 70.46 281 ALA C O 1
ATOM 1813 N N . VAL A 1 284 ? 75.505 97.895 142.961 1.00 69.66 282 VAL C N 1
ATOM 1814 C CA . VAL A 1 284 ? 75.341 99.334 143.124 1.00 69.66 282 VAL C CA 1
ATOM 1815 C C . VAL A 1 284 ? 76.030 100.034 141.962 1.00 69.66 282 VAL C C 1
ATOM 1816 O O . VAL A 1 284 ? 77.257 99.982 141.839 1.00 69.66 282 VAL C O 1
ATOM 1820 N N . GLU A 1 285 ? 75.239 100.685 141.108 1.00 79.62 283 GLU C N 1
ATOM 1821 C CA . GLU A 1 285 ? 75.725 101.468 139.978 1.00 79.62 283 GLU C CA 1
ATOM 1822 C C . GLU A 1 285 ? 74.587 102.360 139.507 1.00 79.62 283 GLU C C 1
ATOM 1823 O O . GLU A 1 285 ? 73.422 101.988 139.673 1.00 79.62 283 GLU C O 1
ATOM 1829 N N . PRO A 1 286 ? 74.877 103.552 138.976 1.00 82.74 284 PRO C N 1
ATOM 1830 C CA . PRO A 1 286 ? 73.795 104.460 138.576 1.00 82.74 284 PRO C CA 1
ATOM 1831 C C . PRO A 1 286 ? 73.065 103.933 137.355 1.00 82.74 284 PRO C C 1
ATOM 1832 O O . PRO A 1 286 ? 73.670 103.301 136.485 1.00 82.74 284 PRO C O 1
ATOM 1836 N N . TYR A 1 287 ? 71.763 104.237 137.294 1.00 89.82 285 TYR C N 1
ATOM 1837 C CA . TYR A 1 287 ? 70.791 103.561 136.423 1.00 89.82 285 TYR C CA 1
ATOM 1838 C C . TYR A 1 287 ? 70.872 102.054 136.643 1.00 89.82 285 TYR C C 1
ATOM 1839 O O . TYR A 1 287 ? 71.269 101.308 135.749 1.00 89.82 285 TYR C O 1
ATOM 1848 N N . GLY A 1 288 ? 70.517 101.622 137.861 1.00 88.02 286 GLY C N 1
ATOM 1849 C CA . GLY A 1 288 ? 70.871 100.303 138.372 1.00 88.02 286 GLY C CA 1
ATOM 1850 C C . GLY A 1 288 ? 70.388 99.124 137.555 1.00 88.02 286 GLY C C 1
ATOM 1851 O O . GLY A 1 288 ? 69.225 98.726 137.635 1.00 88.02 286 GLY C O 1
ATOM 1852 N N . SER A 1 289 ? 71.302 98.527 136.799 1.00 89.35 287 SER C N 1
ATOM 1853 C CA . SER A 1 289 ? 70.936 97.672 135.684 1.00 89.35 287 SER C CA 1
ATOM 1854 C C . SER A 1 289 ? 71.735 96.382 135.695 1.00 89.35 287 SER C C 1
ATOM 1855 O O . SER A 1 289 ? 72.881 96.341 136.146 1.00 89.35 287 SER C O 1
ATOM 1858 N N . VAL A 1 290 ? 71.111 95.330 135.171 1.00 96.68 288 VAL C N 1
ATOM 1859 C CA . VAL A 1 290 ? 71.734 94.025 135.006 1.00 96.68 288 VAL C CA 1
ATOM 1860 C C . VAL A 1 290 ? 71.753 93.703 133.518 1.00 96.68 288 VAL C C 1
ATOM 1861 O O . VAL A 1 290 ? 70.714 93.762 132.849 1.00 96.68 288 VAL C O 1
ATOM 1865 N N . THR A 1 291 ? 72.934 93.378 132.997 1.00 101.17 289 THR C N 1
ATOM 1866 C CA . THR A 1 291 ? 73.056 93.060 131.581 1.00 101.17 289 THR C CA 1
ATOM 1867 C C . THR A 1 291 ? 72.629 91.632 131.274 1.00 101.17 289 THR C C 1
ATOM 1868 O O . THR A 1 291 ? 72.162 91.357 130.164 1.00 101.17 289 THR C O 1
ATOM 1872 N N . SER A 1 292 ? 72.789 90.713 132.231 1.00 105.27 290 SER C N 1
ATOM 1873 C CA . SER A 1 292 ? 72.336 89.342 132.018 1.00 105.27 290 SER C CA 1
ATOM 1874 C C . SER A 1 292 ? 70.818 89.255 132.075 1.00 105.27 290 SER C C 1
ATOM 1875 O O . SER A 1 292 ? 70.203 88.521 131.292 1.00 105.27 290 SER C O 1
ATOM 1878 N N . GLN A 1 293 ? 70.200 89.988 133.005 1.00 106.31 291 GLN C N 1
ATOM 1879 C CA . GLN A 1 293 ? 68.749 90.144 132.995 1.00 106.31 291 GLN C CA 1
ATOM 1880 C C . GLN A 1 293 ? 68.290 90.918 131.768 1.00 106.31 291 GLN C C 1
ATOM 1881 O O . GLN A 1 293 ? 67.208 90.654 131.233 1.00 106.31 291 GLN C O 1
ATOM 1887 N N . GLY A 1 294 ? 69.099 91.869 131.305 1.00 107.64 292 GLY C N 1
ATOM 1888 C CA . GLY A 1 294 ? 68.759 92.681 130.161 1.00 107.64 292 GLY C CA 1
ATOM 1889 C C . GLY A 1 294 ? 67.859 93.858 130.454 1.00 107.64 292 GLY C C 1
ATOM 1890 O O . GLY A 1 294 ? 67.810 94.796 129.648 1.00 107.64 292 GLY C O 1
ATOM 1891 N N . LYS A 1 295 ? 67.149 93.848 131.572 1.00 105.76 293 LYS C N 1
ATOM 1892 C CA . LYS A 1 295 ? 66.279 94.936 131.974 1.00 105.76 293 LYS C CA 1
ATOM 1893 C C . LYS A 1 295 ? 67.074 95.925 132.816 1.00 105.76 293 LYS C C 1
ATOM 1894 O O . LYS A 1 295 ? 68.270 95.749 133.062 1.00 105.76 293 LYS C O 1
ATOM 1900 N N . ALA A 1 296 ? 66.394 96.977 133.261 1.00 102.09 294 ALA C N 1
ATOM 1901 C CA . ALA A 1 296 ? 67.049 98.032 134.027 1.00 102.09 294 ALA C CA 1
ATOM 1902 C C . ALA A 1 296 ? 66.005 98.724 134.887 1.00 102.09 294 ALA C C 1
ATOM 1903 O O . ALA A 1 296 ? 65.171 99.468 134.366 1.00 102.09 294 ALA C O 1
ATOM 1905 N N . TYR A 1 297 ? 66.050 98.481 136.191 1.00 96.65 295 TYR C N 1
ATOM 1906 C CA . TYR A 1 297 ? 65.233 99.212 137.141 1.00 96.65 295 TYR C CA 1
ATOM 1907 C C . TYR A 1 297 ? 66.037 100.435 137.583 1.00 96.65 295 TYR C C 1
ATOM 1908 O O . TYR A 1 297 ? 67.171 100.628 137.140 1.00 96.65 295 TYR C O 1
ATOM 1917 N N . ARG A 1 298 ? 65.427 101.281 138.426 1.00 88.62 296 ARG C N 1
ATOM 1918 C CA . ARG A 1 298 ? 66.007 102.526 138.942 1.00 88.62 296 ARG C CA 1
ATOM 1919 C C . ARG A 1 298 ? 66.361 103.460 137.781 1.00 88.62 296 ARG C C 1
ATOM 1920 O O . ARG A 1 298 ? 67.518 103.784 137.513 1.00 88.62 296 ARG C O 1
ATOM 1928 N N . GLN A 1 299 ? 65.337 103.831 137.063 1.00 97.43 297 GLN C N 1
ATOM 1929 C CA . GLN A 1 299 ? 65.391 104.631 135.858 1.00 97.43 297 GLN C CA 1
ATOM 1930 C C . GLN A 1 299 ? 65.187 106.098 136.194 1.00 97.43 297 GLN C C 1
ATOM 1931 O O . GLN A 1 299 ? 64.671 106.431 137.264 1.00 97.43 297 GLN C O 1
ATOM 1937 N N . PRO A 1 300 ? 65.565 107.027 135.299 1.00 100.04 298 PRO C N 1
ATOM 1938 C CA . PRO A 1 300 ? 65.221 108.436 135.539 1.00 100.04 298 PRO C CA 1
ATOM 1939 C C . PRO A 1 300 ? 63.762 108.768 135.239 1.00 100.04 298 PRO C C 1
ATOM 1940 O O . PRO A 1 300 ? 63.365 109.937 135.301 1.00 100.04 298 PRO C O 1
ATOM 1944 N N . LYS A 1 301 ? 62.970 107.750 134.889 1.00 106.85 299 LYS C N 1
ATOM 1945 C CA . LYS A 1 301 ? 61.520 107.891 134.818 1.00 106.85 299 LYS C CA 1
ATOM 1946 C C . LYS A 1 301 ? 60.954 108.245 136.185 1.00 106.85 299 LYS C C 1
ATOM 1947 O O . LYS A 1 301 ? 60.333 109.297 136.368 1.00 106.85 299 LYS C O 1
ATOM 1953 N N . GLN A 1 302 ? 61.160 107.370 137.161 1.00 103.14 300 GLN C N 1
ATOM 1954 C CA . GLN A 1 302 ? 60.954 107.728 138.552 1.00 103.14 300 GLN C CA 1
ATOM 1955 C C . GLN A 1 302 ? 62.214 108.408 139.084 1.00 103.14 300 GLN C C 1
ATOM 1956 O O . GLN A 1 302 ? 63.169 108.666 138.348 1.00 103.14 300 GLN C O 1
ATOM 1962 N N . LYS A 1 303 ? 62.230 108.717 140.376 1.00 98.83 301 LYS C N 1
ATOM 1963 C CA . LYS A 1 303 ? 63.311 109.551 140.890 1.00 98.83 301 LYS C CA 1
ATOM 1964 C C . LYS A 1 303 ? 64.180 108.780 141.873 1.00 98.83 301 LYS C C 1
ATOM 1965 O O . LYS A 1 303 ? 64.529 109.293 142.940 1.00 98.83 301 LYS C O 1
ATOM 1971 N N . LEU A 1 304 ? 64.528 107.545 141.521 1.00 94.45 302 LEU C N 1
ATOM 1972 C CA . LEU A 1 304 ? 65.452 106.738 142.304 1.00 94.45 302 LEU C CA 1
ATOM 1973 C C . LEU A 1 304 ? 66.879 106.816 141.785 1.00 94.45 302 LEU C C 1
ATOM 1974 O O . LEU A 1 304 ? 67.762 106.164 142.350 1.00 94.45 302 LEU C O 1
ATOM 1979 N N . ASP A 1 305 ? 67.105 107.610 140.739 1.00 91.47 303 ASP C N 1
ATOM 1980 C CA . ASP A 1 305 ? 68.396 107.741 140.075 1.00 91.47 303 ASP C CA 1
ATOM 1981 C C . ASP A 1 305 ? 69.466 108.281 141.020 1.00 91.47 303 ASP C C 1
ATOM 1982 O O . ASP A 1 305 ? 69.183 109.051 141.939 1.00 91.47 303 ASP C O 1
ATOM 1987 N N . PHE A 1 306 ? 70.714 107.866 140.776 1.00 82.82 304 PHE C N 1
ATOM 1988 C CA . PHE A 1 306 ? 71.842 108.455 141.492 1.00 82.82 304 PHE C CA 1
ATOM 1989 C C . PHE A 1 306 ? 72.020 109.923 141.145 1.00 82.82 304 PHE C C 1
ATOM 1990 O O . PHE A 1 306 ? 72.311 110.742 142.023 1.00 82.82 304 PHE C O 1
ATOM 1998 N N . TYR A 1 307 ? 71.855 110.270 139.868 1.00 87.10 305 TYR C N 1
ATOM 1999 C CA . TYR A 1 307 ? 72.081 111.640 139.424 1.00 87.10 305 TYR C CA 1
ATOM 2000 C C . TYR A 1 307 ? 71.018 112.586 139.965 1.00 87.10 305 TYR C C 1
ATOM 2001 O O . TYR A 1 307 ? 71.340 113.681 140.436 1.00 87.10 305 TYR C O 1
ATOM 2010 N N . THR A 1 308 ? 69.756 112.154 139.961 1.00 89.25 306 THR C N 1
ATOM 2011 C CA . THR A 1 308 ? 68.669 113.002 140.439 1.00 89.25 306 THR C CA 1
ATOM 2012 C C . THR A 1 308 ? 68.727 113.185 141.951 1.00 89.25 306 THR C C 1
ATOM 2013 O O . THR A 1 308 ? 68.568 114.306 142.452 1.00 89.25 306 THR C O 1
ATOM 2017 N N . LEU A 1 309 ? 68.977 112.099 142.688 1.00 88.69 307 LEU C N 1
ATOM 2018 C CA . LEU A 1 309 ? 69.117 112.190 144.140 1.00 88.69 307 LEU C CA 1
ATOM 2019 C C . LEU A 1 309 ? 70.337 113.009 144.535 1.00 88.69 307 LEU C C 1
ATOM 2020 O O . LEU A 1 309 ? 70.283 113.783 145.498 1.00 88.69 307 LEU C O 1
ATOM 2025 N N . LEU A 1 310 ? 71.438 112.868 143.789 1.00 88.22 308 LEU C N 1
ATOM 2026 C CA . LEU A 1 310 ? 72.639 113.644 144.079 1.00 88.22 308 LEU C CA 1
ATOM 2027 C C . LEU A 1 310 ? 72.421 115.125 143.801 1.00 88.22 308 LEU C C 1
ATOM 2028 O O . LEU A 1 310 ? 72.882 115.977 144.570 1.00 88.22 308 LEU C O 1
ATOM 2033 N N . ASP A 1 311 ? 71.700 115.447 142.720 1.00 92.46 309 ASP C N 1
ATOM 2034 C CA . ASP A 1 311 ? 71.377 116.837 142.422 1.00 92.46 309 ASP C CA 1
ATOM 2035 C C . ASP A 1 311 ? 70.459 117.435 143.476 1.00 92.46 309 ASP C C 1
ATOM 2036 O O . ASP A 1 311 ? 70.636 118.589 143.876 1.00 92.46 309 ASP C O 1
ATOM 2041 N N . ASN A 1 312 ? 69.477 116.670 143.944 1.00 93.02 310 ASN C N 1
ATOM 2042 C CA . ASN A 1 312 ? 68.557 117.233 144.923 1.00 93.02 310 ASN C CA 1
ATOM 2043 C C . ASN A 1 312 ? 69.177 117.337 146.308 1.00 93.02 310 ASN C C 1
ATOM 2044 O O . ASN A 1 312 ? 68.851 118.266 147.053 1.00 93.02 310 ASN C O 1
ATOM 2049 N N . TRP A 1 313 ? 70.084 116.432 146.666 1.00 84.79 311 TRP C N 1
ATOM 2050 C CA . TRP A 1 313 ? 70.643 116.439 148.009 1.00 84.79 311 TRP C CA 1
ATOM 2051 C C . TRP A 1 313 ? 71.916 117.268 148.118 1.00 84.79 311 TRP C C 1
ATOM 2052 O O . TRP A 1 313 ? 72.273 117.687 149.224 1.00 84.79 311 TRP C O 1
ATOM 2063 N N . VAL A 1 314 ? 72.578 117.571 147.006 1.00 89.87 312 VAL C N 1
ATOM 2064 C CA . VAL A 1 314 ? 73.731 118.460 147.063 1.00 89.87 312 VAL C CA 1
ATOM 2065 C C . VAL A 1 314 ? 73.307 119.888 146.751 1.00 89.87 312 VAL C C 1
ATOM 2066 O O . VAL A 1 314 ? 73.548 120.802 147.547 1.00 89.87 312 VAL C O 1
ATOM 2070 N N . LEU A 1 315 ? 72.665 120.095 145.601 1.00 93.67 313 LEU C N 1
ATOM 2071 C CA . LEU A 1 315 ? 72.351 121.453 145.169 1.00 93.67 313 LEU C CA 1
ATOM 2072 C C . LEU A 1 315 ? 71.155 122.023 145.922 1.00 93.67 313 LEU C C 1
ATOM 2073 O O . LEU A 1 315 ? 71.283 123.004 146.660 1.00 93.67 313 LEU C O 1
ATOM 2078 N N . ARG A 1 316 ? 69.985 121.412 145.756 1.00 96.68 314 ARG C N 1
ATOM 2079 C CA . ARG A 1 316 ? 68.737 121.981 146.244 1.00 96.68 314 ARG C CA 1
ATOM 2080 C C . ARG A 1 316 ? 68.430 121.614 147.689 1.00 96.68 314 ARG C C 1
ATOM 2081 O O . ARG A 1 316 ? 67.346 121.957 148.175 1.00 96.68 314 ARG C O 1
ATOM 2089 N N . ASP A 1 317 ? 69.347 120.909 148.364 1.00 97.30 315 ASP C N 1
ATOM 2090 C CA . ASP A 1 317 ? 69.247 120.515 149.778 1.00 97.30 315 ASP C CA 1
ATOM 2091 C C . ASP A 1 317 ? 68.019 119.655 150.075 1.00 97.30 315 ASP C C 1
ATOM 2092 O O . ASP A 1 317 ? 67.549 119.605 151.213 1.00 97.30 315 ASP C O 1
ATOM 2097 N N . GLU A 1 318 ? 67.490 118.964 149.069 1.00 97.22 316 GLU C N 1
ATOM 2098 C CA . GLU A 1 318 ? 66.361 118.061 149.267 1.00 97.22 316 GLU C CA 1
ATOM 2099 C C . GLU A 1 318 ? 66.912 116.768 149.846 1.00 97.22 316 GLU C C 1
ATOM 2100 O O . GLU A 1 318 ? 67.424 115.917 149.117 1.00 97.22 316 GLU C O 1
ATOM 2106 N N . ALA A 1 319 ? 66.825 116.632 151.160 1.00 98.59 317 ALA C N 1
ATOM 2107 C CA . ALA A 1 319 ? 67.329 115.445 151.839 1.00 98.59 317 ALA C CA 1
ATOM 2108 C C . ALA A 1 319 ? 66.427 114.256 151.543 1.00 98.59 317 ALA C C 1
ATOM 2109 O O . ALA A 1 319 ? 65.236 114.293 151.882 1.00 98.59 317 ALA C O 1
ATOM 2111 N N . PRO A 1 320 ? 66.934 113.193 150.920 1.00 92.67 318 PRO C N 1
ATOM 2112 C CA . PRO A 1 320 ? 66.074 112.051 150.599 1.00 92.67 318 PRO C CA 1
ATOM 2113 C C . PRO A 1 320 ? 65.910 111.120 151.784 1.00 92.67 318 PRO C C 1
ATOM 2114 O O . PRO A 1 320 ? 66.370 111.422 152.891 1.00 92.67 318 PRO C O 1
ATOM 2118 N N . ALA A 1 321 ? 65.250 109.987 151.557 1.00 87.94 319 ALA C N 1
ATOM 2119 C CA . ALA A 1 321 ? 65.171 108.938 152.559 1.00 87.94 319 ALA C CA 1
ATOM 2120 C C . ALA A 1 321 ? 66.559 108.369 152.837 1.00 87.94 319 ALA C C 1
ATOM 2121 O O . ALA A 1 321 ? 67.484 108.497 152.030 1.00 87.94 319 ALA C O 1
ATOM 2123 N N . VAL A 1 322 ? 66.690 107.734 154.006 1.00 84.70 320 VAL C N 1
ATOM 2124 C CA . VAL A 1 322 ? 67.983 107.255 154.488 1.00 84.70 320 VAL C CA 1
ATOM 2125 C C . VAL A 1 322 ? 68.522 106.137 153.599 1.00 84.70 320 VAL C C 1
ATOM 2126 O O . VAL A 1 322 ? 69.730 106.047 153.357 1.00 84.70 320 VAL C O 1
ATOM 2130 N N . GLU A 1 323 ? 67.639 105.321 153.035 1.00 83.46 321 GLU C N 1
ATOM 2131 C CA . GLU A 1 323 ? 68.090 104.216 152.200 1.00 83.46 321 GLU C CA 1
ATOM 2132 C C . GLU A 1 323 ? 68.614 104.713 150.856 1.00 83.46 321 GLU C C 1
ATOM 2133 O O . GLU A 1 323 ? 69.618 104.196 150.336 1.00 83.46 321 GLU C O 1
ATOM 2139 N N . GLN A 1 324 ? 67.973 105.742 150.301 1.00 82.85 322 GLN C N 1
ATOM 2140 C CA . GLN A 1 324 ? 68.450 106.320 149.054 1.00 82.85 322 GLN C CA 1
ATOM 2141 C C . GLN A 1 324 ? 69.800 107.004 149.237 1.00 82.85 322 GLN C C 1
ATOM 2142 O O . GLN A 1 324 ? 70.654 106.935 148.344 1.00 82.85 322 GLN C O 1
ATOM 2148 N N . GLN A 1 325 ? 70.046 107.607 150.403 1.00 80.13 323 GLN C N 1
ATOM 2149 C CA . GLN A 1 325 ? 71.360 108.201 150.611 1.00 80.13 323 GLN C CA 1
ATOM 2150 C C . GLN A 1 325 ? 72.410 107.145 150.941 1.00 80.13 323 GLN C C 1
ATOM 2151 O O . GLN A 1 325 ? 73.593 107.371 150.663 1.00 80.13 323 GLN C O 1
ATOM 2157 N N . HIS A 1 326 ? 72.012 105.985 151.491 1.00 74.27 324 HIS C N 1
ATOM 2158 C CA . HIS A 1 326 ? 72.932 104.845 151.533 1.00 74.27 324 HIS C CA 1
ATOM 2159 C C . HIS A 1 326 ? 73.363 104.436 150.132 1.00 74.27 324 HIS C C 1
ATOM 2160 O O . HIS A 1 326 ? 74.547 104.167 149.892 1.00 74.27 324 HIS C O 1
ATOM 2167 N N . TYR A 1 327 ? 72.412 104.396 149.196 1.00 73.30 325 TYR C N 1
ATOM 2168 C CA . TYR A 1 327 ? 72.741 104.095 147.801 1.00 73.30 325 TYR C CA 1
ATOM 2169 C C . TYR A 1 327 ? 73.670 105.143 147.186 1.00 73.30 325 TYR C C 1
ATOM 2170 O O . TYR A 1 327 ? 74.603 104.796 146.446 1.00 73.30 325 TYR C O 1
ATOM 2179 N N . VAL A 1 328 ? 73.433 106.425 147.485 1.00 72.32 326 VAL C N 1
ATOM 2180 C CA . VAL A 1 328 ? 74.257 107.505 146.935 1.00 72.32 326 VAL C CA 1
ATOM 2181 C C . VAL A 1 328 ? 75.688 107.437 147.471 1.00 72.32 326 VAL C C 1
ATOM 2182 O O . VAL A 1 328 ? 76.660 107.575 146.713 1.00 72.32 326 VAL C O 1
ATOM 2186 N N . ILE A 1 329 ? 75.846 107.184 148.771 1.00 65.17 327 ILE C N 1
ATOM 2187 C CA . ILE A 1 329 ? 77.190 107.069 149.327 1.00 65.17 327 ILE C CA 1
ATOM 2188 C C . ILE A 1 329 ? 77.866 105.780 148.860 1.00 65.17 327 ILE C C 1
ATOM 2189 O O . ILE A 1 329 ? 79.093 105.739 148.701 1.00 65.17 327 ILE C O 1
ATOM 2194 N N . ALA A 1 330 ? 77.090 104.740 148.547 1.00 62.74 328 ALA C N 1
ATOM 2195 C CA . ALA A 1 330 ? 77.693 103.543 147.969 1.00 62.74 328 ALA C CA 1
ATOM 2196 C C . ALA A 1 330 ? 78.196 103.799 146.552 1.00 62.74 328 ALA C C 1
ATOM 2197 O O . ALA A 1 330 ? 79.246 103.274 146.159 1.00 62.74 328 ALA C O 1
ATOM 2199 N N . ASN A 1 331 ? 77.481 104.620 145.777 1.00 67.49 329 ASN C N 1
ATOM 2200 C CA . ASN A 1 331 ? 78.008 105.012 144.469 1.00 67.49 329 ASN C CA 1
ATOM 2201 C C . ASN A 1 331 ? 79.233 105.910 144.591 1.00 67.49 329 ASN C C 1
ATOM 2202 O O . ASN A 1 331 ? 80.115 105.870 143.728 1.00 67.49 329 ASN C O 1
ATOM 2207 N N . LEU A 1 332 ? 79.298 106.745 145.629 1.00 59.31 330 LEU C N 1
ATOM 2208 C CA . LEU A 1 332 ? 80.500 107.559 145.797 1.00 59.31 330 LEU C CA 1
ATOM 2209 C C . LEU A 1 332 ? 81.692 106.722 146.240 1.00 59.31 330 LEU C C 1
ATOM 2210 O O . LEU A 1 332 ? 82.833 107.044 145.896 1.00 59.31 330 LEU C O 1
ATOM 2215 N N . ILE A 1 333 ? 81.454 105.655 147.004 1.00 56.77 331 ILE C N 1
ATOM 2216 C CA . ILE A 1 333 ? 82.527 104.718 147.327 1.00 56.77 331 ILE C CA 1
ATOM 2217 C C . ILE A 1 333 ? 82.953 103.946 146.081 1.00 56.77 331 ILE C C 1
ATOM 2218 O O . ILE A 1 333 ? 84.140 103.641 145.906 1.00 56.77 331 ILE C O 1
ATOM 2223 N N . ARG A 1 334 ? 82.012 103.667 145.175 1.00 57.75 332 ARG C N 1
ATOM 2224 C CA . ARG A 1 334 ? 82.357 103.020 143.911 1.00 57.75 332 ARG C CA 1
ATOM 2225 C C . ARG A 1 334 ? 83.243 103.898 143.032 1.00 57.75 332 ARG C C 1
ATOM 2226 O O . ARG A 1 334 ? 84.194 103.400 142.421 1.00 57.75 332 ARG C O 1
ATOM 2234 N N . GLY A 1 335 ? 82.969 105.189 142.964 1.00 57.04 333 GLY C N 1
ATOM 2235 C CA . GLY A 1 335 ? 83.734 106.065 142.105 1.00 57.04 333 GLY C CA 1
ATOM 2236 C C . GLY A 1 335 ? 83.153 106.135 140.712 1.00 57.04 333 GLY C C 1
ATOM 2237 O O . GLY A 1 335 ? 82.096 105.578 140.410 1.00 57.04 333 GLY C O 1
ATOM 2238 N N . GLY A 1 336 ? 83.860 106.846 139.844 1.00 58.35 334 GLY C N 1
ATOM 2239 C CA . GLY A 1 336 ? 83.481 106.942 138.453 1.00 58.35 334 GLY C CA 1
ATOM 2240 C C . GLY A 1 336 ? 83.559 108.359 137.938 1.00 58.35 334 GLY C C 1
ATOM 2241 O O . GLY A 1 336 ? 83.964 109.287 138.633 1.00 58.35 334 GLY C O 1
ATOM 2242 N N . VAL A 1 337 ? 83.148 108.515 136.685 1.00 63.36 335 VAL C N 1
ATOM 2243 C CA . VAL A 1 337 ? 83.237 109.777 135.964 1.00 63.36 335 VAL C CA 1
ATOM 2244 C C . VAL A 1 337 ? 81.871 110.437 136.029 1.00 63.36 335 VAL C C 1
ATOM 2245 O O . VAL A 1 337 ? 80.910 109.952 135.425 1.00 63.36 335 VAL C O 1
ATOM 2249 N N . PHE A 1 338 ? 81.769 111.541 136.755 1.00 68.24 336 PHE C N 1
ATOM 2250 C CA . PHE A 1 338 ? 80.498 112.225 136.936 1.00 68.24 336 PHE C CA 1
ATOM 2251 C C . PHE A 1 338 ? 80.553 113.583 136.248 1.00 68.24 336 PHE C C 1
ATOM 2252 O O . PHE A 1 338 ? 81.532 113.932 135.585 1.00 68.24 336 PHE C O 1
ATOM 2260 N N . GLY A 1 339 ? 79.480 114.346 136.389 1.00 85.31 337 GLY C N 1
ATOM 2261 C CA . GLY A 1 339 ? 79.439 115.685 135.843 1.00 85.31 337 GLY C CA 1
ATOM 2262 C C . GLY A 1 339 ? 79.157 115.713 134.350 1.00 85.31 337 GLY C C 1
ATOM 2263 O O . GLY A 1 339 ? 79.420 114.766 133.610 1.00 85.31 337 GLY C O 1
ATOM 2264 N N . GLU A 1 340 ? 78.622 116.846 133.907 1.00 91.30 338 GLU C N 1
ATOM 2265 C CA . GLU A 1 340 ? 78.166 117.022 132.529 1.00 91.30 338 GLU C CA 1
ATOM 2266 C C . GLU A 1 340 ? 79.291 117.156 131.507 1.00 91.30 338 GLU C C 1
ATOM 2267 O O . GLU A 1 340 ? 80.474 117.043 131.815 1.00 91.30 338 GLU C O 1
ATOM 2273 N N . LEU B 1 8 ? 114.833 150.512 128.104 1.00 55.50 6 LEU D N 1
ATOM 2274 C CA . LEU B 1 8 ? 115.089 149.077 128.095 1.00 55.50 6 LEU D CA 1
ATOM 2275 C C . LEU B 1 8 ? 113.782 148.304 127.975 1.00 55.50 6 LEU D C 1
ATOM 2276 O O . LEU B 1 8 ? 112.815 148.604 128.668 1.00 55.50 6 LEU D O 1
ATOM 2281 N N . SER B 1 9 ? 113.749 147.311 127.090 1.00 54.04 7 SER D N 1
ATOM 2282 C CA . SER B 1 9 ? 112.544 146.529 126.865 1.00 54.04 7 SER D CA 1
ATOM 2283 C C . SER B 1 9 ? 112.903 145.051 126.828 1.00 54.04 7 SER D C 1
ATOM 2284 O O . SER B 1 9 ? 114.069 144.678 126.684 1.00 54.04 7 SER D O 1
ATOM 2287 N N . THR B 1 10 ? 111.878 144.212 126.965 1.00 53.40 8 THR D N 1
ATOM 2288 C CA . THR B 1 10 ? 112.080 142.773 127.045 1.00 53.40 8 THR D CA 1
ATOM 2289 C C . THR B 1 10 ? 112.512 142.204 125.703 1.00 53.40 8 THR D C 1
ATOM 2290 O O . THR B 1 10 ? 112.114 142.686 124.640 1.00 53.40 8 THR D O 1
ATOM 2294 N N . ALA B 1 11 ? 113.333 141.162 125.766 1.00 53.06 9 ALA D N 1
ATOM 2295 C CA . ALA B 1 11 ? 113.756 140.464 124.563 1.00 53.06 9 ALA D CA 1
ATOM 2296 C C . ALA B 1 11 ? 112.591 139.694 123.962 1.00 53.06 9 ALA D C 1
ATOM 2297 O O . ALA B 1 11 ? 111.796 139.084 124.679 1.00 53.06 9 ALA D O 1
ATOM 2299 N N . SER B 1 12 ? 112.491 139.723 122.631 1.00 52.66 10 SER D N 1
ATOM 2300 C CA . SER B 1 12 ? 111.435 138.980 121.956 1.00 52.66 10 SER D CA 1
ATOM 2301 C C . SER B 1 12 ? 111.688 137.480 121.969 1.00 52.66 10 SER D C 1
ATOM 2302 O O . SER B 1 12 ? 110.755 136.705 121.743 1.00 52.66 10 SER D O 1
ATOM 2305 N N . VAL B 1 13 ? 112.922 137.056 122.218 1.00 48.66 11 VAL D N 1
ATOM 2306 C CA . VAL B 1 13 ? 113.263 135.653 122.399 1.00 48.66 11 VAL D CA 1
ATOM 2307 C C . VAL B 1 13 ? 113.976 135.517 123.734 1.00 48.66 11 VAL D C 1
ATOM 2308 O O . VAL B 1 13 ? 115.045 136.103 123.934 1.00 48.66 11 VAL D O 1
ATOM 2312 N N . LEU B 1 14 ? 113.373 134.767 124.649 1.00 40.68 12 LEU D N 1
ATOM 2313 C CA . LEU B 1 14 ? 114.009 134.331 125.882 1.00 40.68 12 LEU D CA 1
ATOM 2314 C C . LEU B 1 14 ? 113.790 132.841 126.041 1.00 40.68 12 LEU D C 1
ATOM 2315 O O . LEU B 1 14 ? 112.707 132.331 125.749 1.00 40.68 12 LEU D O 1
ATOM 2320 N N . ALA B 1 15 ? 114.816 132.149 126.511 1.00 35.59 13 ALA D N 1
ATOM 2321 C CA . ALA B 1 15 ? 114.723 130.717 126.718 1.00 35.59 13 ALA D CA 1
ATOM 2322 C C . ALA B 1 15 ? 115.683 130.332 127.825 1.00 35.59 13 ALA D C 1
ATOM 2323 O O . ALA B 1 15 ? 116.828 130.786 127.849 1.00 35.59 13 ALA D O 1
ATOM 2325 N N . PHE B 1 16 ? 115.207 129.499 128.734 1.00 33.03 14 PHE D N 1
ATOM 2326 C CA . PHE B 1 16 ? 115.983 129.050 129.874 1.00 33.03 14 PHE D CA 1
ATOM 2327 C C . PHE B 1 16 ? 115.975 127.534 129.894 1.00 33.03 14 PHE D C 1
ATOM 2328 O O . PHE B 1 16 ? 114.911 126.915 129.852 1.00 33.03 14 PHE D O 1
ATOM 2336 N N . GLU B 1 17 ? 117.160 126.939 129.920 1.00 33.80 15 GLU D N 1
ATOM 2337 C CA . GLU B 1 17 ? 117.252 125.504 130.109 1.00 33.80 15 GLU D CA 1
ATOM 2338 C C . GLU B 1 17 ? 116.803 125.147 131.517 1.00 33.80 15 GLU D C 1
ATOM 2339 O O . GLU B 1 17 ? 116.938 125.932 132.456 1.00 33.80 15 GLU D O 1
ATOM 2345 N N . ARG B 1 18 ? 116.247 123.954 131.661 1.00 33.60 16 ARG D N 1
ATOM 2346 C CA . ARG B 1 18 ? 115.785 123.525 132.965 1.00 33.60 16 ARG D CA 1
ATOM 2347 C C . ARG B 1 18 ? 116.965 123.077 133.805 1.00 33.60 16 ARG D C 1
ATOM 2348 O O . ARG B 1 18 ? 117.947 122.534 133.294 1.00 33.60 16 ARG D O 1
ATOM 2356 N N . LYS B 1 19 ? 116.885 123.372 135.088 1.00 34.42 17 LYS D N 1
ATOM 2357 C CA . LYS B 1 19 ? 117.719 122.751 136.098 1.00 34.42 17 LYS D CA 1
ATOM 2358 C C . LYS B 1 19 ? 116.835 121.772 136.852 1.00 34.42 17 LYS D C 1
ATOM 2359 O O . LYS B 1 19 ? 115.617 121.752 136.656 1.00 34.42 17 LYS D O 1
ATOM 2365 N N . LEU B 1 20 ? 117.462 120.946 137.695 1.00 33.33 18 LEU D N 1
ATOM 2366 C CA . LEU B 1 20 ? 116.804 119.884 138.464 1.00 33.33 18 LEU D CA 1
ATOM 2367 C C . LEU B 1 20 ? 116.063 118.918 137.536 1.00 33.33 18 LEU D C 1
ATOM 2368 O O . LEU B 1 20 ? 114.842 118.774 137.586 1.00 33.33 18 LEU D O 1
ATOM 2373 N N . ASP B 1 21 ? 116.836 118.270 136.668 1.00 33.78 19 ASP D N 1
ATOM 2374 C CA . ASP B 1 21 ? 116.256 117.399 135.659 1.00 33.78 19 ASP D CA 1
ATOM 2375 C C . ASP B 1 21 ? 116.318 115.942 136.089 1.00 33.78 19 ASP D C 1
ATOM 2376 O O . ASP B 1 21 ? 117.415 115.399 136.278 1.00 33.78 19 ASP D O 1
ATOM 2381 N N . PRO B 1 22 ? 115.181 115.280 136.274 1.00 28.81 20 PRO D N 1
ATOM 2382 C CA . PRO B 1 22 ? 115.192 113.873 136.667 1.00 28.81 20 PRO D CA 1
ATOM 2383 C C . PRO B 1 22 ? 115.158 112.936 135.468 1.00 28.81 20 PRO D C 1
ATOM 2384 O O . PRO B 1 22 ? 114.944 113.340 134.325 1.00 28.81 20 PRO D O 1
ATOM 2388 N N . SER B 1 23 ? 115.388 111.663 135.757 1.00 29.88 21 SER D N 1
ATOM 2389 C CA . SER B 1 23 ? 115.216 110.612 134.774 1.00 29.88 21 SER D CA 1
ATOM 2390 C C . SER B 1 23 ? 113.829 110.007 134.935 1.00 29.88 21 SER D C 1
ATOM 2391 O O . SER B 1 23 ? 113.073 110.363 135.840 1.00 29.88 21 SER D O 1
ATOM 2394 N N . ASP B 1 24 ? 113.486 109.076 134.053 1.00 34.93 22 ASP D N 1
ATOM 2395 C CA . ASP B 1 24 ? 112.227 108.362 134.191 1.00 34.93 22 ASP D CA 1
ATOM 2396 C C . ASP B 1 24 ? 112.316 107.371 135.340 1.00 34.93 22 ASP D C 1
ATOM 2397 O O . ASP B 1 24 ? 113.376 106.803 135.607 1.00 34.93 22 ASP D O 1
ATOM 2402 N N . ALA B 1 25 ? 111.199 107.173 136.026 1.00 32.28 23 ALA D N 1
ATOM 2403 C CA . ALA B 1 25 ? 111.144 106.251 137.147 1.00 32.28 23 ALA D CA 1
ATOM 2404 C C . ALA B 1 25 ? 111.005 104.827 136.642 1.00 32.28 23 ALA D C 1
ATOM 2405 O O . ALA B 1 25 ? 110.402 104.587 135.599 1.00 32.28 23 ALA D O 1
ATOM 2407 N N . LEU B 1 26 ? 111.563 103.883 137.387 1.00 35.35 24 LEU D N 1
ATOM 2408 C CA . LEU B 1 26 ? 111.442 102.470 137.069 1.00 35.35 24 LEU D CA 1
ATOM 2409 C C . LEU B 1 26 ? 110.868 101.741 138.268 1.00 35.35 24 LEU D C 1
ATOM 2410 O O . LEU B 1 26 ? 111.412 101.834 139.372 1.00 35.35 24 LEU D O 1
ATOM 2415 N N . MET B 1 27 ? 109.785 101.007 138.051 1.00 37.25 25 MET D N 1
ATOM 2416 C CA . MET B 1 27 ? 109.102 100.322 139.134 1.00 37.25 25 MET D CA 1
ATOM 2417 C C . MET B 1 27 ? 109.472 98.849 139.146 1.00 37.25 25 MET D C 1
ATOM 2418 O O . MET B 1 27 ? 109.416 98.180 138.113 1.00 37.25 25 MET D O 1
ATOM 2423 N N . SER B 1 28 ? 109.864 98.360 140.318 1.00 40.83 26 SER D N 1
ATOM 2424 C CA . SER B 1 28 ? 110.163 96.955 140.531 1.00 40.83 26 SER D CA 1
ATOM 2425 C C . SER B 1 28 ? 109.577 96.552 141.871 1.00 40.83 26 SER D C 1
ATOM 2426 O O . SER B 1 28 ? 109.591 97.340 142.817 1.00 40.83 26 SER D O 1
ATOM 2429 N N . ALA B 1 29 ? 109.069 95.331 141.955 1.00 44.53 27 ALA D N 1
ATOM 2430 C CA . ALA B 1 29 ? 108.359 94.882 143.141 1.00 44.53 27 ALA D CA 1
ATOM 2431 C C . ALA B 1 29 ? 109.169 93.852 143.913 1.00 44.53 27 ALA D C 1
ATOM 2432 O O . ALA B 1 29 ? 110.027 93.163 143.357 1.00 44.53 27 ALA D O 1
ATOM 2434 N N . GLY B 1 30 ? 108.870 93.749 145.194 1.00 50.99 28 GLY D N 1
ATOM 2435 C CA . GLY B 1 30 ? 109.548 92.828 146.069 1.00 50.99 28 GLY D CA 1
ATOM 2436 C C . GLY B 1 30 ? 108.891 92.811 147.422 1.00 50.99 28 GLY D C 1
ATOM 2437 O O . GLY B 1 30 ? 107.763 93.273 147.594 1.00 50.99 28 GLY D O 1
ATOM 2438 N N . ALA B 1 31 ? 109.614 92.284 148.402 1.00 51.77 29 ALA D N 1
ATOM 2439 C CA . ALA B 1 31 ? 109.115 92.168 149.764 1.00 51.77 29 ALA D CA 1
ATOM 2440 C C . ALA B 1 31 ? 109.762 93.220 150.654 1.00 51.77 29 ALA D C 1
ATOM 2441 O O . ALA B 1 31 ? 110.932 93.571 150.462 1.00 51.77 29 ALA D O 1
ATOM 2443 N N . TRP B 1 32 ? 108.989 93.725 151.616 1.00 52.76 30 TRP D N 1
ATOM 2444 C CA . TRP B 1 32 ? 109.533 94.596 152.646 1.00 52.76 30 TRP D CA 1
ATOM 2445 C C . TRP B 1 32 ? 110.500 93.806 153.520 1.00 52.76 30 TRP D C 1
ATOM 2446 O O . TRP B 1 32 ? 110.390 92.582 153.647 1.00 52.76 30 TRP D O 1
ATOM 2457 N N . ALA B 1 33 ? 111.470 94.524 154.099 1.00 56.02 31 ALA D N 1
ATOM 2458 C CA . ALA B 1 33 ? 112.678 94.035 154.773 1.00 56.02 31 ALA D CA 1
ATOM 2459 C C . ALA B 1 33 ? 113.613 93.270 153.843 1.00 56.02 31 ALA D C 1
ATOM 2460 O O . ALA B 1 33 ? 114.553 92.625 154.318 1.00 56.02 31 ALA D O 1
ATOM 2462 N N . GLN B 1 34 ? 113.375 93.311 152.532 1.00 54.72 32 GLN D N 1
ATOM 2463 C CA . GLN B 1 34 ? 114.397 93.093 151.520 1.00 54.72 32 GLN D CA 1
ATOM 2464 C C . GLN B 1 34 ? 114.788 94.411 150.864 1.00 54.72 32 GLN D C 1
ATOM 2465 O O . GLN B 1 34 ? 115.198 94.441 149.701 1.00 54.72 32 GLN D O 1
ATOM 2471 N N . ARG B 1 35 ? 114.632 95.510 151.605 1.00 53.40 33 ARG D N 1
ATOM 2472 C CA . ARG B 1 35 ? 114.917 96.839 151.082 1.00 53.40 33 ARG D CA 1
ATOM 2473 C C . ARG B 1 35 ? 116.405 97.064 150.886 1.00 53.40 33 ARG D C 1
ATOM 2474 O O . ARG B 1 35 ? 116.812 97.734 149.930 1.00 53.40 33 ARG D O 1
ATOM 2482 N N . ASP B 1 36 ? 117.228 96.529 151.780 1.00 58.22 34 ASP D N 1
ATOM 2483 C CA . ASP B 1 36 ? 118.657 96.788 151.777 1.00 58.22 34 ASP D CA 1
ATOM 2484 C C . ASP B 1 36 ? 119.424 95.849 150.859 1.00 58.22 34 ASP D C 1
ATOM 2485 O O . ASP B 1 36 ? 120.657 95.904 150.827 1.00 58.22 34 ASP D O 1
ATOM 2490 N N . ALA B 1 37 ? 118.725 94.995 150.118 1.00 59.66 35 ALA D N 1
ATOM 2491 C CA . ALA B 1 37 ? 119.326 94.094 149.145 1.00 59.66 35 ALA D CA 1
ATOM 2492 C C . ALA B 1 37 ? 118.490 94.068 147.875 1.00 59.66 35 ALA D C 1
ATOM 2493 O O . ALA B 1 37 ? 118.309 93.021 147.249 1.00 59.66 35 ALA D O 1
ATOM 2495 N N . SER B 1 38 ? 117.956 95.220 147.488 1.00 55.77 36 SER D N 1
ATOM 2496 C CA . SER B 1 38 ? 117.003 95.315 146.381 1.00 55.77 36 SER D CA 1
ATOM 2497 C C . SER B 1 38 ? 117.678 95.702 145.070 1.00 55.77 36 SER D C 1
ATOM 2498 O O . SER B 1 38 ? 117.216 96.586 144.353 1.00 55.77 36 SER D O 1
ATOM 2501 N N . GLN B 1 39 ? 118.764 95.021 144.717 1.00 59.95 37 GLN D N 1
ATOM 2502 C CA . GLN B 1 39 ? 119.444 95.254 143.452 1.00 59.95 37 GLN D CA 1
ATOM 2503 C C . GLN B 1 39 ? 119.104 94.200 142.410 1.00 59.95 37 GLN D C 1
ATOM 2504 O O . GLN B 1 39 ? 119.692 94.200 141.325 1.00 59.95 37 GLN D O 1
ATOM 2510 N N . GLU B 1 40 ? 118.168 93.302 142.715 1.00 59.82 38 GLU D N 1
ATOM 2511 C CA . GLU B 1 40 ? 117.835 92.195 141.831 1.00 59.82 38 GLU D CA 1
ATOM 2512 C C . GLU B 1 40 ? 116.333 91.984 141.698 1.00 59.82 38 GLU D C 1
ATOM 2513 O O . GLU B 1 40 ? 115.914 90.950 141.162 1.00 59.82 38 GLU D O 1
ATOM 2519 N N . TRP B 1 41 ? 115.519 92.929 142.162 1.00 48.90 39 TRP D N 1
ATOM 2520 C CA . TRP B 1 41 ? 114.071 92.756 142.129 1.00 48.90 39 TRP D CA 1
ATOM 2521 C C . TRP B 1 41 ? 113.547 92.797 140.701 1.00 48.90 39 TRP D C 1
ATOM 2522 O O . TRP B 1 41 ? 114.014 93.611 139.897 1.00 48.90 39 TRP D O 1
ATOM 2533 N N . PRO B 1 42 ? 112.588 91.946 140.352 1.00 44.82 40 PRO D N 1
ATOM 2534 C CA . PRO B 1 42 ? 112.031 91.979 139.001 1.00 44.82 40 PRO D CA 1
ATOM 2535 C C . PRO B 1 42 ? 111.146 93.192 138.800 1.00 44.82 40 PRO D C 1
ATOM 2536 O O . PRO B 1 42 ? 110.499 93.684 139.726 1.00 44.82 40 PRO D O 1
ATOM 2540 N N . ALA B 1 43 ? 111.124 93.668 137.564 1.00 42.67 41 ALA D N 1
ATOM 2541 C CA . ALA B 1 43 ? 110.385 94.868 137.222 1.00 42.67 41 ALA D CA 1
ATOM 2542 C C . ALA B 1 43 ? 108.897 94.579 137.124 1.00 42.67 41 ALA D C 1
ATOM 2543 O O . ALA B 1 43 ? 108.488 93.506 136.677 1.00 42.67 41 ALA D O 1
ATOM 2545 N N . VAL B 1 44 ? 108.090 95.544 137.556 1.00 41.00 42 VAL D N 1
ATOM 2546 C CA . VAL B 1 44 ? 106.640 95.457 137.429 1.00 41.00 42 VAL D CA 1
ATOM 2547 C C . VAL B 1 44 ? 106.296 95.551 135.947 1.00 41.00 42 VAL D C 1
ATOM 2548 O O . VAL B 1 44 ? 106.463 96.605 135.328 1.00 41.00 42 VAL D O 1
ATOM 2552 N N . THR B 1 45 ? 105.835 94.448 135.370 1.00 45.62 43 THR D N 1
ATOM 2553 C CA . THR B 1 45 ? 105.556 94.391 133.945 1.00 45.62 43 THR D CA 1
ATOM 2554 C C . THR B 1 45 ? 104.113 94.779 133.662 1.00 45.62 43 THR D C 1
ATOM 2555 O O . THR B 1 45 ? 103.200 94.419 134.407 1.00 45.62 43 THR D O 1
ATOM 2559 N N . VAL B 1 46 ? 103.920 95.520 132.581 1.00 46.06 44 VAL D N 1
ATOM 2560 C CA . VAL B 1 46 ? 102.587 95.878 132.118 1.00 46.06 44 VAL D CA 1
ATOM 2561 C C . VAL B 1 46 ? 101.946 94.649 131.489 1.00 46.06 44 VAL D C 1
ATOM 2562 O O . VAL B 1 46 ? 102.564 93.965 130.666 1.00 46.06 44 VAL D O 1
ATOM 2566 N N . ARG B 1 47 ? 100.715 94.353 131.885 1.00 56.32 45 ARG D N 1
ATOM 2567 C CA . ARG B 1 47 ? 99.963 93.238 131.332 1.00 56.32 45 ARG D CA 1
ATOM 2568 C C . ARG B 1 47 ? 98.730 93.773 130.618 1.00 56.32 45 ARG D C 1
ATOM 2569 O O . ARG B 1 47 ? 98.574 94.977 130.420 1.00 56.32 45 ARG D O 1
ATOM 2577 N N . GLU B 1 48 ? 97.852 92.864 130.217 1.00 61.94 46 GLU D N 1
ATOM 2578 C CA . GLU B 1 48 ? 96.725 93.234 129.377 1.00 61.94 46 GLU D CA 1
ATOM 2579 C C . GLU B 1 48 ? 95.561 92.312 129.689 1.00 61.94 46 GLU D C 1
ATOM 2580 O O . GLU B 1 48 ? 95.703 91.089 129.608 1.00 61.94 46 GLU D O 1
ATOM 2586 N N . LYS B 1 49 ? 94.420 92.893 130.047 1.00 64.87 47 LYS D N 1
ATOM 2587 C CA . LYS B 1 49 ? 93.254 92.108 130.409 1.00 64.87 47 LYS D CA 1
ATOM 2588 C C . LYS B 1 49 ? 92.026 92.691 129.729 1.00 64.87 47 LYS D C 1
ATOM 2589 O O . LYS B 1 49 ? 92.038 93.814 129.219 1.00 64.87 47 LYS D O 1
ATOM 2595 N N . SER B 1 50 ? 90.959 91.903 129.730 1.00 76.17 48 SER D N 1
ATOM 2596 C CA . SER B 1 50 ? 89.695 92.268 129.116 1.00 76.17 48 SER D CA 1
ATOM 2597 C C . SER B 1 50 ? 88.785 92.918 130.147 1.00 76.17 48 SER D C 1
ATOM 2598 O O . SER B 1 50 ? 88.720 92.477 131.296 1.00 76.17 48 SER D O 1
ATOM 2601 N N . VAL B 1 51 ? 88.090 93.973 129.734 1.00 75.65 49 VAL D N 1
ATOM 2602 C CA . VAL B 1 51 ? 87.210 94.734 130.612 1.00 75.65 49 VAL D CA 1
ATOM 2603 C C . VAL B 1 51 ? 85.883 94.940 129.902 1.00 75.65 49 VAL D C 1
ATOM 2604 O O . VAL B 1 51 ? 85.843 95.514 128.808 1.00 75.65 49 VAL D O 1
ATOM 2608 N N . ARG B 1 52 ? 84.805 94.468 130.520 1.00 88.83 50 ARG D N 1
ATOM 2609 C CA . ARG B 1 52 ? 83.446 94.773 130.099 1.00 88.83 50 ARG D CA 1
ATOM 2610 C C . ARG B 1 52 ? 82.729 95.461 131.248 1.00 88.83 50 ARG D C 1
ATOM 2611 O O . ARG B 1 52 ? 82.803 95.001 132.390 1.00 88.83 50 ARG D O 1
ATOM 2619 N N . GLY B 1 53 ? 82.047 96.559 130.952 1.00 82.68 51 GLY D N 1
ATOM 2620 C CA . GLY B 1 53 ? 81.301 97.258 131.974 1.00 82.68 51 GLY D CA 1
ATOM 2621 C C . GLY B 1 53 ? 80.111 97.987 131.397 1.00 82.68 51 GLY D C 1
ATOM 2622 O O . GLY B 1 53 ? 80.031 98.175 130.183 1.00 82.68 51 GLY D O 1
ATOM 2623 N N . THR B 1 54 ? 79.193 98.419 132.251 1.00 90.16 52 THR D N 1
ATOM 2624 C CA . THR B 1 54 ? 77.949 99.041 131.826 1.00 90.16 52 THR D CA 1
ATOM 2625 C C . THR B 1 54 ? 78.171 100.516 131.526 1.00 90.16 52 THR D C 1
ATOM 2626 O O . THR B 1 54 ? 79.149 101.127 131.962 1.00 90.16 52 THR D O 1
ATOM 2630 N N . ILE B 1 55 ? 77.241 101.087 130.768 1.00 94.77 53 ILE D N 1
ATOM 2631 C CA . ILE B 1 55 ? 77.232 102.519 130.494 1.00 94.77 53 ILE D CA 1
ATOM 2632 C C . ILE B 1 55 ? 76.531 103.206 131.660 1.00 94.77 53 ILE D C 1
ATOM 2633 O O . ILE B 1 55 ? 75.352 102.960 131.923 1.00 94.77 53 ILE D O 1
ATOM 2638 N N . SER B 1 56 ? 77.266 104.057 132.373 1.00 94.19 54 SER D N 1
ATOM 2639 C CA . SER B 1 56 ? 76.711 104.824 133.477 1.00 94.19 54 SER D CA 1
ATOM 2640 C C . SER B 1 56 ? 77.016 106.311 133.347 1.00 94.19 54 SER D C 1
ATOM 2641 O O . SER B 1 56 ? 76.867 107.050 134.327 1.00 94.19 54 SER D O 1
ATOM 2644 N N . ASN B 1 57 ? 77.438 106.764 132.173 1.00 94.03 55 ASN D N 1
ATOM 2645 C CA . ASN B 1 57 ? 77.784 108.162 131.989 1.00 94.03 55 ASN D CA 1
ATOM 2646 C C . ASN B 1 57 ? 76.526 109.013 131.919 1.00 94.03 55 ASN D C 1
ATOM 2647 O O . ASN B 1 57 ? 75.466 108.558 131.484 1.00 94.03 55 ASN D O 1
ATOM 2652 N N . ARG B 1 58 ? 76.654 110.265 132.357 1.00 95.24 56 ARG D N 1
ATOM 2653 C CA . ARG B 1 58 ? 75.507 111.156 132.467 1.00 95.24 56 ARG D CA 1
ATOM 2654 C C . ARG B 1 58 ? 75.028 111.584 131.091 1.00 95.24 56 ARG D C 1
ATOM 2655 O O . ARG B 1 58 ? 75.552 112.536 130.503 1.00 95.24 56 ARG D O 1
ATOM 2663 N N . LEU B 1 59 ? 74.043 110.864 130.569 1.00 107.60 57 LEU D N 1
ATOM 2664 C CA . LEU B 1 59 ? 73.480 111.176 129.268 1.00 107.60 57 LEU D CA 1
ATOM 2665 C C . LEU B 1 59 ? 72.609 112.423 129.335 1.00 107.60 57 LEU D C 1
ATOM 2666 O O . LEU B 1 59 ? 72.022 112.747 130.371 1.00 107.60 57 LEU D O 1
ATOM 2671 N N . LYS B 1 60 ? 72.538 113.127 128.211 1.00 125.41 58 LYS D N 1
ATOM 2672 C CA . LYS B 1 60 ? 71.633 114.256 128.087 1.00 125.41 58 LYS D CA 1
ATOM 2673 C C . LYS B 1 60 ? 70.200 113.746 127.984 1.00 125.41 58 LYS D C 1
ATOM 2674 O O . LYS B 1 60 ? 69.941 112.661 127.458 1.00 125.41 58 LYS D O 1
ATOM 2680 N N . THR B 1 61 ? 69.263 114.541 128.493 1.00 137.20 59 THR D N 1
ATOM 2681 C CA . THR B 1 61 ? 67.857 114.162 128.537 1.00 137.20 59 THR D CA 1
ATOM 2682 C C . THR B 1 61 ? 67.207 114.359 127.166 1.00 137.20 59 THR D C 1
ATOM 2683 O O . THR B 1 61 ? 67.884 114.567 126.153 1.00 137.20 59 THR D O 1
ATOM 2687 N N . LYS B 1 62 ? 65.867 114.295 127.147 1.00 145.36 60 LYS D N 1
ATOM 2688 C CA . LYS B 1 62 ? 65.037 114.282 125.932 1.00 145.36 60 LYS D CA 1
ATOM 2689 C C . LYS B 1 62 ? 65.446 113.152 124.989 1.00 145.36 60 LYS D C 1
ATOM 2690 O O . LYS B 1 62 ? 65.522 113.325 123.771 1.00 145.36 60 LYS D O 1
ATOM 2696 N N . ASP B 1 63 ? 65.708 111.983 125.568 1.00 145.24 61 ASP D N 1
ATOM 2697 C CA . ASP B 1 63 ? 66.077 110.782 124.827 1.00 145.24 61 ASP D CA 1
ATOM 2698 C C . ASP B 1 63 ? 65.184 109.654 125.330 1.00 145.24 61 ASP D C 1
ATOM 2699 O O . ASP B 1 63 ? 65.342 109.193 126.465 1.00 145.24 61 ASP D O 1
ATOM 2704 N N . ARG B 1 64 ? 64.244 109.219 124.496 1.00 137.27 62 ARG D N 1
ATOM 2705 C CA . ARG B 1 64 ? 63.286 108.177 124.854 1.00 137.27 62 ARG D CA 1
ATOM 2706 C C . ARG B 1 64 ? 63.216 107.141 123.732 1.00 137.27 62 ARG D C 1
ATOM 2707 O O . ARG B 1 64 ? 62.159 106.793 123.202 1.00 137.27 62 ARG D O 1
ATOM 2715 N N . ASP B 1 65 ? 64.390 106.673 123.322 1.00 136.77 63 ASP D N 1
ATOM 2716 C CA . ASP B 1 65 ? 64.492 105.567 122.385 1.00 136.77 63 ASP D CA 1
ATOM 2717 C C . ASP B 1 65 ? 64.494 104.265 123.173 1.00 136.77 63 ASP D C 1
ATOM 2718 O O . ASP B 1 65 ? 65.432 104.030 123.946 1.00 136.77 63 ASP D O 1
ATOM 2723 N N . PRO B 1 66 ? 63.477 103.409 123.027 1.00 139.46 64 PRO D N 1
ATOM 2724 C CA . PRO B 1 66 ? 63.462 102.155 123.800 1.00 139.46 64 PRO D CA 1
ATOM 2725 C C . PRO B 1 66 ? 64.522 101.166 123.357 1.00 139.46 64 PRO D C 1
ATOM 2726 O O . PRO B 1 66 ? 65.043 100.420 124.197 1.00 139.46 64 PRO D O 1
ATOM 2730 N N . ALA B 1 67 ? 64.869 101.149 122.067 1.00 137.43 65 ALA D N 1
ATOM 2731 C CA . ALA B 1 67 ? 65.977 100.320 121.612 1.00 137.43 65 ALA D CA 1
ATOM 2732 C C . ALA B 1 67 ? 67.305 100.810 122.172 1.00 137.43 65 ALA D C 1
ATOM 2733 O O . ALA B 1 67 ? 68.129 99.994 122.586 1.00 137.43 65 ALA D O 1
ATOM 2735 N N . LYS B 1 68 ? 67.512 102.129 122.237 1.00 134.68 66 LYS D N 1
ATOM 2736 C CA . LYS B 1 68 ? 68.734 102.649 122.843 1.00 134.68 66 LYS D CA 1
ATOM 2737 C C . LYS B 1 68 ? 68.733 102.442 124.351 1.00 134.68 66 LYS D C 1
ATOM 2738 O O . LYS B 1 68 ? 69.703 101.923 124.907 1.00 134.68 66 LYS D O 1
ATOM 2744 N N . LEU B 1 69 ? 67.635 102.777 125.023 1.00 131.66 67 LEU D N 1
ATOM 2745 C CA . LEU B 1 69 ? 67.554 102.636 126.470 1.00 131.66 67 LEU D CA 1
ATOM 2746 C C . LEU B 1 69 ? 67.270 101.206 126.920 1.00 131.66 67 LEU D C 1
ATOM 2747 O O . LEU B 1 69 ? 66.987 100.993 128.102 1.00 131.66 67 LEU D O 1
ATOM 2752 N N . ASP B 1 70 ? 67.307 100.229 126.011 1.00 130.64 68 ASP D N 1
ATOM 2753 C CA . ASP B 1 70 ? 67.341 98.823 126.397 1.00 130.64 68 ASP D CA 1
ATOM 2754 C C . ASP B 1 70 ? 68.606 98.121 125.917 1.00 130.64 68 ASP D C 1
ATOM 2755 O O . ASP B 1 70 ? 69.313 97.530 126.737 1.00 130.64 68 ASP D O 1
ATOM 2760 N N . ALA B 1 71 ? 68.926 98.167 124.624 1.00 126.62 69 ALA D N 1
ATOM 2761 C CA . ALA B 1 71 ? 70.079 97.468 124.079 1.00 126.62 69 ALA D CA 1
ATOM 2762 C C . ALA B 1 71 ? 71.350 98.306 124.109 1.00 126.62 69 ALA D C 1
ATOM 2763 O O . ALA B 1 71 ? 72.397 97.834 123.656 1.00 126.62 69 ALA D O 1
ATOM 2765 N N . SER B 1 72 ? 71.286 99.534 124.622 1.00 124.55 70 SER D N 1
ATOM 2766 C CA . SER B 1 72 ? 72.470 100.243 125.082 1.00 124.55 70 SER D CA 1
ATOM 2767 C C . SER B 1 72 ? 72.812 99.849 126.508 1.00 124.55 70 SER D C 1
ATOM 2768 O O . SER B 1 72 ? 73.822 100.304 127.053 1.00 124.55 70 SER D O 1
ATOM 2771 N N . ILE B 1 73 ? 71.973 99.017 127.115 1.00 122.14 71 ILE D N 1
ATOM 2772 C CA . ILE B 1 73 ? 72.269 98.358 128.371 1.00 122.14 71 ILE D CA 1
ATOM 2773 C C . ILE B 1 73 ? 72.542 96.874 128.162 1.00 122.14 71 ILE D C 1
ATOM 2774 O O . ILE B 1 73 ? 73.444 96.309 128.784 1.00 122.14 71 ILE D O 1
ATOM 2779 N N . GLN B 1 74 ? 71.807 96.239 127.246 1.00 122.29 72 GLN D N 1
ATOM 2780 C CA . GLN B 1 74 ? 72.021 94.827 126.951 1.00 122.29 72 GLN D CA 1
ATOM 2781 C C . GLN B 1 74 ? 73.314 94.582 126.189 1.00 122.29 72 GLN D C 1
ATOM 2782 O O . GLN B 1 74 ? 73.909 93.507 126.324 1.00 122.29 72 GLN D O 1
ATOM 2788 N N . SER B 1 75 ? 73.764 95.547 125.385 1.00 117.90 73 SER D N 1
ATOM 2789 C CA . SER B 1 75 ? 75.010 95.431 124.629 1.00 117.90 73 SER D CA 1
ATOM 2790 C C . SER B 1 75 ? 75.954 96.554 125.045 1.00 117.90 73 SER D C 1
ATOM 2791 O O . SER B 1 75 ? 76.034 97.594 124.373 1.00 117.90 73 SER D O 1
ATOM 2794 N N . PRO B 1 76 ? 76.691 96.382 126.144 1.00 106.57 74 PRO D N 1
ATOM 2795 C CA . PRO B 1 76 ? 77.666 97.404 126.534 1.00 106.57 74 PRO D CA 1
ATOM 2796 C C . PRO B 1 76 ? 78.971 97.287 125.764 1.00 106.57 74 PRO D C 1
ATOM 2797 O O . PRO B 1 76 ? 79.082 96.489 124.828 1.00 106.57 74 PRO D O 1
ATOM 2801 N N . ASN B 1 77 ? 79.964 98.082 126.147 1.00 95.14 75 ASN D N 1
ATOM 2802 C CA . ASN B 1 77 ? 81.236 98.078 125.440 1.00 95.14 75 ASN D CA 1
ATOM 2803 C C . ASN B 1 77 ? 82.133 96.936 125.901 1.00 95.14 75 ASN D C 1
ATOM 2804 O O . ASN B 1 77 ? 82.025 96.450 127.029 1.00 95.14 75 ASN D O 1
ATOM 2809 N N . LEU B 1 78 ? 83.018 96.509 125.007 1.00 88.79 76 LEU D N 1
ATOM 2810 C CA . LEU B 1 78 ? 84.004 95.465 125.266 1.00 88.79 76 LEU D CA 1
ATOM 2811 C C . LEU B 1 78 ? 85.371 96.101 125.057 1.00 88.79 76 LEU D C 1
ATOM 2812 O O . LEU B 1 78 ? 85.804 96.315 123.923 1.00 88.79 76 LEU D O 1
ATOM 2817 N N . GLN B 1 79 ? 86.048 96.409 126.153 1.00 77.87 77 GLN D N 1
ATOM 2818 C CA . GLN B 1 79 ? 87.295 97.143 126.081 1.00 77.87 77 GLN D CA 1
ATOM 2819 C C . GLN B 1 79 ? 88.484 96.215 126.290 1.00 77.87 77 GLN D C 1
ATOM 2820 O O . GLN B 1 79 ? 88.348 95.026 126.580 1.00 77.87 77 GLN D O 1
ATOM 2826 N N . THR B 1 80 ? 89.673 96.781 126.134 1.00 73.74 78 THR D N 1
ATOM 2827 C CA . THR B 1 80 ? 90.920 96.106 126.447 1.00 73.74 78 THR D CA 1
ATOM 2828 C C . THR B 1 80 ? 91.831 97.144 127.075 1.00 73.74 78 THR D C 1
ATOM 2829 O O . THR B 1 80 ? 92.015 98.224 126.509 1.00 73.74 78 THR D O 1
ATOM 2833 N N . VAL B 1 81 ? 92.364 96.844 128.255 1.00 62.53 79 VAL D N 1
ATOM 2834 C CA . VAL B 1 81 ? 93.155 97.831 128.977 1.00 62.53 79 VAL D CA 1
ATOM 2835 C C . VAL B 1 81 ? 94.545 97.287 129.253 1.00 62.53 79 VAL D C 1
ATOM 2836 O O . VAL B 1 81 ? 94.866 96.149 128.898 1.00 62.53 79 VAL D O 1
ATOM 2840 N N . ASP B 1 82 ? 95.376 98.109 129.883 1.00 57.75 80 ASP D N 1
ATOM 2841 C CA . ASP B 1 82 ? 96.639 97.687 130.462 1.00 57.75 80 ASP D CA 1
ATOM 2842 C C . ASP B 1 82 ? 96.583 97.880 131.963 1.00 57.75 80 ASP D C 1
ATOM 2843 O O . ASP B 1 82 ? 96.091 98.901 132.450 1.00 57.75 80 ASP D O 1
ATOM 2848 N N . VAL B 1 83 ? 97.073 96.891 132.692 1.00 51.25 81 VAL D N 1
ATOM 2849 C CA . VAL B 1 83 ? 97.187 96.987 134.135 1.00 51.25 81 VAL D CA 1
ATOM 2850 C C . VAL B 1 83 ? 98.608 96.647 134.547 1.00 51.25 81 VAL D C 1
ATOM 2851 O O . VAL B 1 83 ? 99.317 95.888 133.878 1.00 51.25 81 VAL D O 1
ATOM 2855 N N . ALA B 1 84 ? 99.029 97.238 135.652 1.00 46.33 82 ALA D N 1
ATOM 2856 C CA . ALA B 1 84 ? 100.268 96.874 136.309 1.00 46.33 82 ALA D CA 1
ATOM 2857 C C . ALA B 1 84 ? 99.947 96.494 137.742 1.00 46.33 82 ALA D C 1
ATOM 2858 O O . ALA B 1 84 ? 99.308 97.258 138.468 1.00 46.33 82 ALA D O 1
ATOM 2860 N N . ASN B 1 85 ? 100.371 95.305 138.137 1.00 48.62 83 ASN D N 1
ATOM 2861 C CA . ASN B 1 85 ? 100.110 94.808 139.473 1.00 48.62 83 ASN D CA 1
ATOM 2862 C C . ASN B 1 85 ? 101.420 94.319 140.059 1.00 48.62 83 ASN D C 1
ATOM 2863 O O . ASN B 1 85 ? 102.407 94.132 139.348 1.00 48.62 83 ASN D O 1
ATOM 2868 N N . LEU B 1 86 ? 101.427 94.104 141.363 1.00 46.46 84 LEU D N 1
ATOM 2869 C CA . LEU B 1 86 ? 102.547 93.411 141.948 1.00 46.46 84 LEU D CA 1
ATOM 2870 C C . LEU B 1 86 ? 102.372 91.917 141.706 1.00 46.46 84 LEU D C 1
ATOM 2871 O O . LEU B 1 86 ? 101.273 91.460 141.386 1.00 46.46 84 LEU D O 1
ATOM 2876 N N . PRO B 1 87 ? 103.437 91.128 141.841 1.00 54.68 85 PRO D N 1
ATOM 2877 C CA . PRO B 1 87 ? 103.252 89.672 141.860 1.00 54.68 85 PRO D CA 1
ATOM 2878 C C . PRO B 1 87 ? 102.539 89.185 143.112 1.00 54.68 85 PRO D C 1
ATOM 2879 O O . PRO B 1 87 ? 102.240 89.960 144.025 1.00 54.68 85 PRO D O 1
ATOM 2883 N N . SER B 1 88 ? 102.280 87.884 143.178 1.00 59.74 86 SER D N 1
ATOM 2884 C CA . SER B 1 88 ? 101.605 87.288 144.320 1.00 59.74 86 SER D CA 1
ATOM 2885 C C . SER B 1 88 ? 102.547 87.002 145.482 1.00 59.74 86 SER D C 1
ATOM 2886 O O . SER B 1 88 ? 102.134 86.359 146.450 1.00 59.74 86 SER D O 1
ATOM 2889 N N . ASP B 1 89 ? 103.792 87.471 145.415 1.00 61.47 87 ASP D N 1
ATOM 2890 C CA . ASP B 1 89 ? 104.781 87.274 146.466 1.00 61.47 87 ASP D CA 1
ATOM 2891 C C . ASP B 1 89 ? 105.457 88.589 146.826 1.00 61.47 87 ASP D C 1
ATOM 2892 O O . ASP B 1 89 ? 106.630 88.605 147.204 1.00 61.47 87 ASP D O 1
ATOM 2897 N N . ALA B 1 90 ? 104.739 89.701 146.704 1.00 54.57 88 ALA D N 1
ATOM 2898 C CA . ALA B 1 90 ? 105.360 91.008 146.831 1.00 54.57 88 ALA D CA 1
ATOM 2899 C C . ALA B 1 90 ? 104.344 92.004 147.353 1.00 54.57 88 ALA D C 1
ATOM 2900 O O . ALA B 1 90 ? 103.210 92.042 146.877 1.00 54.57 88 ALA D O 1
ATOM 2902 N N . ASP B 1 91 ? 104.761 92.812 148.328 1.00 55.09 89 ASP D N 1
ATOM 2903 C CA . ASP B 1 91 ? 103.924 93.878 148.863 1.00 55.09 89 ASP D CA 1
ATOM 2904 C C . ASP B 1 91 ? 104.581 95.249 148.775 1.00 55.09 89 ASP D C 1
ATOM 2905 O O . ASP B 1 91 ? 103.989 96.235 149.223 1.00 55.09 89 ASP D O 1
ATOM 2910 N N . THR B 1 92 ? 105.781 95.342 148.212 1.00 47.72 90 THR D N 1
ATOM 2911 C CA . THR B 1 92 ? 106.548 96.576 148.220 1.00 47.72 90 THR D CA 1
ATOM 2912 C C . THR B 1 92 ? 106.780 97.031 146.788 1.00 47.72 90 THR D C 1
ATOM 2913 O O . THR B 1 92 ? 107.007 96.208 145.898 1.00 47.72 90 THR D O 1
ATOM 2917 N N . LEU B 1 93 ? 106.691 98.338 146.566 1.00 39.54 91 LEU D N 1
ATOM 2918 C CA . LEU B 1 93 ? 106.967 98.958 145.276 1.00 39.54 91 LEU D CA 1
ATOM 2919 C C . LEU B 1 93 ? 108.261 99.752 145.390 1.00 39.54 91 LEU D C 1
ATOM 2920 O O . LEU B 1 93 ? 108.379 100.627 146.250 1.00 39.54 91 LEU D O 1
ATOM 2925 N N . LYS B 1 94 ? 109.227 99.456 144.529 1.00 38.13 92 LYS D N 1
ATOM 2926 C CA . LYS B 1 94 ? 110.469 100.214 144.482 1.00 38.13 92 LYS D CA 1
ATOM 2927 C C . LYS B 1 94 ? 110.483 101.126 143.264 1.00 38.13 92 LYS D C 1
ATOM 2928 O O . LYS B 1 94 ? 110.331 100.660 142.136 1.00 38.13 92 LYS D O 1
ATOM 2934 N N . VAL B 1 95 ? 110.689 102.418 143.495 1.00 32.47 93 VAL D N 1
ATOM 2935 C CA . VAL B 1 95 ? 110.737 103.420 142.438 1.00 32.47 93 VAL D CA 1
ATOM 2936 C C . VAL B 1 95 ? 112.084 104.123 142.517 1.00 32.47 93 VAL D C 1
ATOM 2937 O O . VAL B 1 95 ? 112.441 104.659 143.569 1.00 32.47 93 VAL D O 1
ATOM 2941 N N . ARG B 1 96 ? 112.826 104.126 141.410 1.00 32.00 94 ARG D N 1
ATOM 2942 C CA . ARG B 1 96 ? 114.196 104.621 141.375 1.00 32.00 94 ARG D CA 1
ATOM 2943 C C . ARG B 1 96 ? 114.380 105.615 140.236 1.00 32.00 94 ARG D C 1
ATOM 2944 O O . ARG B 1 96 ? 113.908 105.381 139.123 1.00 32.00 94 ARG D O 1
ATOM 2952 N N . PHE B 1 97 ? 115.068 106.722 140.517 1.00 28.94 95 PHE D N 1
ATOM 2953 C CA . PHE B 1 97 ? 115.475 107.664 139.482 1.00 28.94 95 PHE D CA 1
ATOM 2954 C C . PHE B 1 97 ? 116.707 108.423 139.956 1.00 28.94 95 PHE D C 1
ATOM 2955 O O . PHE B 1 97 ? 117.104 108.337 141.117 1.00 28.94 95 PHE D O 1
ATOM 2963 N N . THR B 1 98 ? 117.311 109.175 139.040 1.00 29.93 96 THR D N 1
ATOM 2964 C CA . THR B 1 98 ? 118.457 110.017 139.344 1.00 29.93 96 THR D CA 1
ATOM 2965 C C . THR B 1 98 ? 118.138 111.471 139.028 1.00 29.93 96 THR D C 1
ATOM 2966 O O . THR B 1 98 ? 117.359 111.774 138.123 1.00 29.93 96 THR D O 1
ATOM 2970 N N . LEU B 1 99 ? 118.768 112.375 139.773 1.00 30.65 97 LEU D N 1
ATOM 2971 C CA . LEU B 1 99 ? 118.488 113.802 139.661 1.00 30.65 97 LEU D CA 1
ATOM 2972 C C . LEU B 1 99 ? 119.796 114.570 139.583 1.00 30.65 97 LEU D C 1
ATOM 2973 O O . LEU B 1 99 ? 120.604 114.506 140.512 1.00 30.65 97 LEU D O 1
ATOM 2978 N N . ARG B 1 100 ? 120.006 115.295 138.486 1.00 31.46 98 ARG D N 1
ATOM 2979 C CA . ARG B 1 100 ? 121.146 116.189 138.345 1.00 31.46 98 ARG D CA 1
ATOM 2980 C C . ARG B 1 100 ? 120.737 117.609 138.697 1.00 31.46 98 ARG D C 1
ATOM 2981 O O . ARG B 1 100 ? 119.644 118.055 138.345 1.00 31.46 98 ARG D O 1
ATOM 2989 N N . VAL B 1 101 ? 121.619 118.314 139.399 1.00 33.17 99 VAL D N 1
ATOM 2990 C CA . VAL B 1 101 ? 121.407 119.705 139.777 1.00 33.17 99 VAL D CA 1
ATOM 2991 C C . VAL B 1 101 ? 122.510 120.515 139.119 1.00 33.17 99 VAL D C 1
ATOM 2992 O O . VAL B 1 101 ? 123.693 120.309 139.413 1.00 33.17 99 VAL D O 1
ATOM 2996 N N . LEU B 1 102 ? 122.136 121.431 138.233 1.00 33.99 100 LEU D N 1
ATOM 2997 C CA . LEU B 1 102 ? 123.133 122.030 137.354 1.00 33.99 100 LEU D CA 1
ATOM 2998 C C . LEU B 1 102 ? 123.707 123.329 137.913 1.00 33.99 100 LEU D C 1
ATOM 2999 O O . LEU B 1 102 ? 124.906 123.413 138.192 1.00 33.99 100 LEU D O 1
ATOM 3004 N N . GLY B 1 103 ? 122.873 124.341 138.084 1.00 36.71 101 GLY D N 1
ATOM 3005 C CA . GLY B 1 103 ? 123.377 125.631 138.498 1.00 36.71 101 GLY D CA 1
ATOM 3006 C C . GLY B 1 103 ? 123.576 126.572 137.322 1.00 36.71 101 GLY D C 1
ATOM 3007 O O . GLY B 1 103 ? 123.564 126.177 136.156 1.00 36.71 101 GLY D O 1
ATOM 3008 N N . GLY B 1 104 ? 123.777 127.845 137.643 1.00 40.57 102 GLY D N 1
ATOM 3009 C CA . GLY B 1 104 ? 123.773 128.871 136.621 1.00 40.57 102 GLY D CA 1
ATOM 3010 C C . GLY B 1 104 ? 122.350 129.183 136.221 1.00 40.57 102 GLY D C 1
ATOM 3011 O O . GLY B 1 104 ? 122.012 129.213 135.036 1.00 40.57 102 GLY D O 1
ATOM 3012 N N . ALA B 1 105 ? 121.507 129.431 137.223 1.00 39.82 103 ALA D N 1
ATOM 3013 C CA . ALA B 1 105 ? 120.060 129.459 137.060 1.00 39.82 103 ALA D CA 1
ATOM 3014 C C . ALA B 1 105 ? 119.521 130.842 136.736 1.00 39.82 103 ALA D C 1
ATOM 3015 O O . ALA B 1 105 ? 118.361 131.135 137.047 1.00 39.82 103 ALA D O 1
ATOM 3017 N N . GLY B 1 106 ? 120.321 131.702 136.124 1.00 40.76 104 GLY D N 1
ATOM 3018 C CA . GLY B 1 106 ? 119.829 133.002 135.722 1.00 40.76 104 GLY D CA 1
ATOM 3019 C C . GLY B 1 106 ? 120.244 133.361 134.315 1.00 40.76 104 GLY D C 1
ATOM 3020 O O . GLY B 1 106 ? 119.807 134.375 133.766 1.00 40.76 104 GLY D O 1
ATOM 3021 N N . THR B 1 107 ? 121.085 132.524 133.720 1.00 41.04 105 THR D N 1
ATOM 3022 C CA . THR B 1 107 ? 121.625 132.788 132.397 1.00 41.04 105 THR D CA 1
ATOM 3023 C C . THR B 1 107 ? 120.702 132.204 131.340 1.00 41.04 105 THR D C 1
ATOM 3024 O O . THR B 1 107 ? 120.489 130.986 131.330 1.00 41.04 105 THR D O 1
ATOM 3028 N N . PRO B 1 108 ? 120.134 133.012 130.451 1.00 35.02 106 PRO D N 1
ATOM 3029 C CA . PRO B 1 108 ? 119.295 132.453 129.392 1.00 35.02 106 PRO D CA 1
ATOM 3030 C C . PRO B 1 108 ? 120.131 131.763 128.331 1.00 35.02 106 PRO D C 1
ATOM 3031 O O . PRO B 1 108 ? 121.274 132.137 128.063 1.00 35.02 106 PRO D O 1
ATOM 3035 N N . SER B 1 109 ? 119.548 130.730 127.734 1.00 35.72 107 SER D N 1
ATOM 3036 C CA . SER B 1 109 ? 120.200 130.024 126.643 1.00 35.72 107 SER D CA 1
ATOM 3037 C C . SER B 1 109 ? 119.954 130.679 125.293 1.00 35.72 107 SER D C 1
ATOM 3038 O O . SER B 1 109 ? 120.645 130.347 124.326 1.00 35.72 107 SER D O 1
ATOM 3041 N N . ALA B 1 110 ? 119.000 131.600 125.208 1.00 39.74 108 ALA D N 1
ATOM 3042 C CA . ALA B 1 110 ? 118.722 132.328 123.980 1.00 39.74 108 ALA D CA 1
ATOM 3043 C C . ALA B 1 110 ? 118.201 133.703 124.352 1.00 39.74 108 ALA D C 1
ATOM 3044 O O . ALA B 1 110 ? 117.245 133.806 125.121 1.00 39.74 108 ALA D O 1
ATOM 3046 N N . CYS B 1 111 ? 118.821 134.749 123.810 1.00 48.06 109 CYS D N 1
ATOM 3047 C CA . CYS B 1 111 ? 118.398 136.109 124.119 1.00 48.06 109 CYS D CA 1
ATOM 3048 C C . CYS B 1 111 ? 118.828 137.033 122.992 1.00 48.06 109 CYS D C 1
ATOM 3049 O O . CYS B 1 111 ? 119.952 136.920 122.498 1.00 48.06 109 CYS D O 1
ATOM 3052 N N . ASN B 1 112 ? 117.942 137.948 122.594 1.00 51.37 110 ASN D N 1
ATOM 3053 C CA . ASN B 1 112 ? 118.282 138.897 121.539 1.00 51.37 110 ASN D CA 1
ATOM 3054 C C . ASN B 1 112 ? 119.094 140.066 122.080 1.00 51.37 110 ASN D C 1
ATOM 3055 O O . ASN B 1 112 ? 120.216 140.319 121.631 1.00 51.37 110 ASN D O 1
ATOM 3060 N N . ASP B 1 113 ? 118.528 140.805 123.030 1.00 55.29 111 ASP D N 1
ATOM 3061 C CA . ASP B 1 113 ? 119.177 142.004 123.537 1.00 55.29 111 ASP D CA 1
ATOM 3062 C C . ASP B 1 113 ? 120.350 141.641 124.439 1.00 55.29 111 ASP D C 1
ATOM 3063 O O . ASP B 1 113 ? 120.346 140.618 125.127 1.00 55.29 111 ASP D O 1
ATOM 3068 N N . ALA B 1 114 ? 121.366 142.500 124.430 1.00 53.42 112 ALA D N 1
ATOM 3069 C CA . ALA B 1 114 ? 122.498 142.360 125.333 1.00 53.42 112 ALA D CA 1
ATOM 3070 C C . ALA B 1 114 ? 122.352 143.190 126.596 1.00 53.42 112 ALA D C 1
ATOM 3071 O O . ALA B 1 114 ? 122.856 142.786 127.648 1.00 53.42 112 ALA D O 1
ATOM 3073 N N . ALA B 1 115 ? 121.673 144.336 126.517 1.00 55.35 113 ALA D N 1
ATOM 3074 C CA . ALA B 1 115 ? 121.423 145.141 127.707 1.00 55.35 113 ALA D CA 1
ATOM 3075 C C . ALA B 1 115 ? 120.411 144.468 128.623 1.00 55.35 113 ALA D C 1
ATOM 3076 O O . ALA B 1 115 ? 120.562 144.491 129.853 1.00 55.35 113 ALA D O 1
ATOM 3078 N N . TYR B 1 116 ? 119.371 143.867 128.039 1.00 50.92 114 TYR D N 1
ATOM 3079 C CA . TYR B 1 116 ? 118.413 143.106 128.830 1.00 50.92 114 TYR D CA 1
ATOM 3080 C C . TYR B 1 116 ? 119.068 141.888 129.456 1.00 50.92 114 TYR D C 1
ATOM 3081 O O . TYR B 1 116 ? 118.752 141.526 130.593 1.00 50.92 114 TYR D O 1
ATOM 3090 N N . ARG B 1 117 ? 120.010 141.268 128.744 1.00 46.41 115 ARG D N 1
ATOM 3091 C CA . ARG B 1 117 ? 120.634 140.047 129.237 1.00 46.41 115 ARG D CA 1
ATOM 3092 C C . ARG B 1 117 ? 121.509 140.310 130.456 1.00 46.41 115 ARG D C 1
ATOM 3093 O O . ARG B 1 117 ? 121.382 139.623 131.475 1.00 46.41 115 ARG D O 1
ATOM 3101 N N . ASP B 1 118 ? 122.393 141.307 130.392 1.00 53.78 116 ASP D N 1
ATOM 3102 C CA . ASP B 1 118 ? 123.224 141.535 131.566 1.00 53.78 116 ASP D CA 1
ATOM 3103 C C . ASP B 1 118 ? 122.496 142.320 132.648 1.00 53.78 116 ASP D C 1
ATOM 3104 O O . ASP B 1 118 ? 122.885 142.224 133.816 1.00 53.78 116 ASP D O 1
ATOM 3109 N N . LYS B 1 119 ? 121.417 143.035 132.300 1.00 51.33 117 LYS D N 1
ATOM 3110 C CA . LYS B 1 119 ? 120.523 143.564 133.327 1.00 51.33 117 LYS D CA 1
ATOM 3111 C C . LYS B 1 119 ? 119.861 142.438 134.111 1.00 51.33 117 LYS D C 1
ATOM 3112 O O . LYS B 1 119 ? 119.790 142.486 135.346 1.00 51.33 117 LYS D O 1
ATOM 3118 N N . LEU B 1 120 ? 119.407 141.396 133.410 1.00 48.09 118 LEU D N 1
ATOM 3119 C CA . LEU B 1 120 ? 118.837 140.227 134.067 1.00 48.09 118 LEU D CA 1
ATOM 3120 C C . LEU B 1 120 ? 119.881 139.469 134.877 1.00 48.09 118 LEU D C 1
ATOM 3121 O O . LEU B 1 120 ? 119.583 138.980 135.972 1.00 48.09 118 LEU D O 1
ATOM 3126 N N . LEU B 1 121 ? 121.107 139.366 134.360 1.00 48.97 119 LEU D N 1
ATOM 3127 C CA . LEU B 1 121 ? 122.157 138.668 135.094 1.00 48.97 119 LEU D CA 1
ATOM 3128 C C . LEU B 1 121 ? 122.548 139.412 136.362 1.00 48.97 119 LEU D C 1
ATOM 3129 O O . LEU B 1 121 ? 122.778 138.786 137.400 1.00 48.97 119 LEU D O 1
ATOM 3134 N N . GLN B 1 122 ? 122.591 140.744 136.322 1.00 54.93 120 GLN D N 1
ATOM 3135 C CA . GLN B 1 122 ? 122.914 141.461 137.547 1.00 54.93 120 GLN D CA 1
ATOM 3136 C C . GLN B 1 122 ? 121.732 141.515 138.507 1.00 54.93 120 GLN D C 1
ATOM 3137 O O . GLN B 1 122 ? 121.951 141.578 139.718 1.00 54.93 120 GLN D O 1
ATOM 3143 N N . THR B 1 123 ? 120.494 141.410 138.008 1.00 51.66 121 THR D N 1
ATOM 3144 C CA . THR B 1 123 ? 119.339 141.258 138.896 1.00 51.66 121 THR D CA 1
ATOM 3145 C C . THR B 1 123 ? 119.369 139.921 139.636 1.00 51.66 121 THR D C 1
ATOM 3146 O O . THR B 1 123 ? 119.177 139.865 140.859 1.00 51.66 121 THR D O 1
ATOM 3150 N N . VAL B 1 124 ? 119.617 138.829 138.907 1.00 49.19 122 VAL D N 1
ATOM 3151 C CA . VAL B 1 124 ? 119.688 137.513 139.535 1.00 49.19 122 VAL D CA 1
ATOM 3152 C C . VAL B 1 124 ? 120.908 137.413 140.447 1.00 49.19 122 VAL D C 1
ATOM 3153 O O . VAL B 1 124 ? 120.840 136.798 141.519 1.00 49.19 122 VAL D O 1
ATOM 3157 N N . ALA B 1 125 ? 122.015 138.071 140.088 1.00 50.96 123 ALA D N 1
ATOM 3158 C CA . ALA B 1 125 ? 123.175 138.097 140.972 1.00 50.96 123 ALA D CA 1
ATOM 3159 C C . ALA B 1 125 ? 122.920 138.938 142.216 1.00 50.96 123 ALA D C 1
ATOM 3160 O O . ALA B 1 125 ? 123.448 138.621 143.284 1.00 50.96 123 ALA D O 1
ATOM 3162 N N . THR B 1 126 ? 122.100 139.987 142.102 1.00 54.03 124 THR D N 1
ATOM 3163 C CA . THR B 1 126 ? 121.673 140.746 143.274 1.00 54.03 124 THR D CA 1
ATOM 3164 C C . THR B 1 126 ? 120.836 139.882 144.208 1.00 54.03 124 THR D C 1
ATOM 3165 O O . THR B 1 126 ? 121.011 139.928 145.434 1.00 54.03 124 THR D O 1
ATOM 3169 N N . TYR B 1 127 ? 119.934 139.073 143.636 1.00 51.14 125 TYR D N 1
ATOM 3170 C CA . TYR B 1 127 ? 119.162 138.117 144.435 1.00 51.14 125 TYR D CA 1
ATOM 3171 C C . TYR B 1 127 ? 120.068 137.127 145.154 1.00 51.14 125 TYR D C 1
ATOM 3172 O O . TYR B 1 127 ? 119.936 136.926 146.363 1.00 51.14 125 TYR D O 1
ATOM 3181 N N . VAL B 1 128 ? 120.989 136.497 144.419 1.00 54.06 126 VAL D N 1
ATOM 3182 C CA . VAL B 1 128 ? 121.861 135.470 144.990 1.00 54.06 126 VAL D CA 1
ATOM 3183 C C . VAL B 1 128 ? 122.810 136.070 146.026 1.00 54.06 126 VAL D C 1
ATOM 3184 O O . VAL B 1 128 ? 123.111 135.436 147.046 1.00 54.06 126 VAL D O 1
ATOM 3188 N N . ASN B 1 129 ? 123.237 137.318 145.828 1.00 60.43 127 ASN D N 1
ATOM 3189 C CA . ASN B 1 129 ? 124.092 137.975 146.807 1.00 60.43 127 ASN D CA 1
ATOM 3190 C C . ASN B 1 129 ? 123.309 138.351 148.060 1.00 60.43 127 ASN D C 1
ATOM 3191 O O . ASN B 1 129 ? 123.847 138.294 149.171 1.00 60.43 127 ASN D O 1
ATOM 3196 N N . ASP B 1 130 ? 122.042 138.745 147.897 1.00 62.41 128 ASP D N 1
ATOM 3197 C CA . ASP B 1 130 ? 121.224 139.119 149.047 1.00 62.41 128 ASP D CA 1
ATOM 3198 C C . ASP B 1 130 ? 120.926 137.917 149.933 1.00 62.41 128 ASP D C 1
ATOM 3199 O O . ASP B 1 130 ? 120.983 138.012 151.164 1.00 62.41 128 ASP D O 1
ATOM 3204 N N . GLN B 1 131 ? 120.626 136.779 149.319 1.00 57.97 129 GLN D N 1
ATOM 3205 C CA . GLN B 1 131 ? 120.327 135.538 150.015 1.00 57.97 129 GLN D CA 1
ATOM 3206 C C . GLN B 1 131 ? 120.556 134.404 149.030 1.00 57.97 129 GLN D C 1
ATOM 3207 O O . GLN B 1 131 ? 120.371 134.583 147.828 1.00 57.97 129 GLN D O 1
ATOM 3213 N N . GLY B 1 132 ? 120.976 133.253 149.527 1.00 52.75 130 GLY D N 1
ATOM 3214 C CA . GLY B 1 132 ? 121.398 132.172 148.657 1.00 52.75 130 GLY D CA 1
ATOM 3215 C C . GLY B 1 132 ? 120.242 131.439 148.017 1.00 52.75 130 GLY D C 1
ATOM 3216 O O . GLY B 1 132 ? 119.183 132.005 147.728 1.00 52.75 130 GLY D O 1
ATOM 3217 N N . PHE B 1 133 ? 120.447 130.151 147.784 1.00 45.52 131 PHE D N 1
ATOM 3218 C CA . PHE B 1 133 ? 119.361 129.270 147.375 1.00 45.52 131 PHE D CA 1
ATOM 3219 C C . PHE B 1 133 ? 118.879 128.439 148.547 1.00 45.52 131 PHE D C 1
ATOM 3220 O O . PHE B 1 133 ? 118.578 127.262 148.394 1.00 45.52 131 PHE D O 1
ATOM 3228 N N . ALA B 1 134 ? 118.813 129.030 149.740 1.00 44.35 132 ALA D N 1
ATOM 3229 C CA . ALA B 1 134 ? 118.513 128.250 150.934 1.00 44.35 132 ALA D CA 1
ATOM 3230 C C . ALA B 1 134 ? 117.034 127.907 151.038 1.00 44.35 132 ALA D C 1
ATOM 3231 O O . ALA B 1 134 ? 116.686 126.778 151.396 1.00 44.35 132 ALA D O 1
ATOM 3233 N N . GLU B 1 135 ? 116.152 128.856 150.717 1.00 45.28 133 GLU D N 1
ATOM 3234 C CA . GLU B 1 135 ? 114.719 128.604 150.838 1.00 45.28 133 GLU D CA 1
ATOM 3235 C C . GLU B 1 135 ? 114.222 127.692 149.725 1.00 45.28 133 GLU D C 1
ATOM 3236 O O . GLU B 1 135 ? 113.415 126.780 149.965 1.00 45.28 133 GLU D O 1
ATOM 3242 N N . LEU B 1 136 ? 114.712 127.906 148.504 1.00 39.96 134 LEU D N 1
ATOM 3243 C CA . LEU B 1 136 ? 114.296 127.063 147.394 1.00 39.96 134 LEU D CA 1
ATOM 3244 C C . LEU B 1 136 ? 114.812 125.641 147.557 1.00 39.96 134 LEU D C 1
ATOM 3245 O O . LEU B 1 136 ? 114.044 124.693 147.395 1.00 39.96 134 LEU D O 1
ATOM 3250 N N . ALA B 1 137 ? 116.081 125.464 147.936 1.00 40.83 135 ALA D N 1
ATOM 3251 C CA . ALA B 1 137 ? 116.591 124.107 148.118 1.00 40.83 135 ALA D CA 1
ATOM 3252 C C . ALA B 1 137 ? 116.026 123.450 149.366 1.00 40.83 135 ALA D C 1
ATOM 3253 O O . ALA B 1 137 ? 115.924 122.222 149.412 1.00 40.83 135 ALA D O 1
ATOM 3255 N N . ARG B 1 138 ? 115.669 124.248 150.374 1.00 49.32 136 ARG D N 1
ATOM 3256 C CA . ARG B 1 138 ? 114.866 123.784 151.502 1.00 49.32 136 ARG D CA 1
ATOM 3257 C C . ARG B 1 138 ? 113.582 123.114 151.030 1.00 49.32 136 ARG D C 1
ATOM 3258 O O . ARG B 1 138 ? 113.286 121.966 151.389 1.00 49.32 136 ARG D O 1
ATOM 3266 N N . ARG B 1 139 ? 112.831 123.807 150.175 1.00 42.08 137 ARG D N 1
ATOM 3267 C CA . ARG B 1 139 ? 111.558 123.266 149.713 1.00 42.08 137 ARG D CA 1
ATOM 3268 C C . ARG B 1 139 ? 111.722 122.126 148.700 1.00 42.08 137 ARG D C 1
ATOM 3269 O O . ARG B 1 139 ? 110.910 121.189 148.698 1.00 42.08 137 ARG D O 1
ATOM 3277 N N . TYR B 1 140 ? 112.775 122.145 147.871 1.00 36.28 138 TYR D N 1
ATOM 3278 C CA . TYR B 1 140 ? 113.018 121.007 146.980 1.00 36.28 138 TYR D CA 1
ATOM 3279 C C . TYR B 1 140 ? 113.467 119.776 147.759 1.00 36.28 138 TYR D C 1
ATOM 3280 O O . TYR B 1 140 ? 113.107 118.648 147.405 1.00 36.28 138 TYR D O 1
ATOM 3289 N N . ALA B 1 141 ? 114.237 119.964 148.832 1.00 39.57 139 ALA D N 1
ATOM 3290 C CA . ALA B 1 141 ? 114.614 118.827 149.658 1.00 39.57 139 ALA D CA 1
ATOM 3291 C C . ALA B 1 141 ? 113.430 118.296 150.450 1.00 39.57 139 ALA D C 1
ATOM 3292 O O . ALA B 1 141 ? 113.383 117.099 150.747 1.00 39.57 139 ALA D O 1
ATOM 3294 N N . HIS B 1 142 ? 112.469 119.159 150.797 1.00 46.36 140 HIS D N 1
ATOM 3295 C CA . HIS B 1 142 ? 111.215 118.658 151.357 1.00 46.36 140 HIS D CA 1
ATOM 3296 C C . HIS B 1 142 ? 110.461 117.796 150.356 1.00 46.36 140 HIS D C 1
ATOM 3297 O O . HIS B 1 142 ? 109.968 116.722 150.709 1.00 46.36 140 HIS D O 1
ATOM 3304 N N . ASN B 1 143 ? 110.349 118.254 149.105 1.00 37.13 141 ASN D N 1
ATOM 3305 C CA . ASN B 1 143 ? 109.637 117.450 148.109 1.00 37.13 141 ASN D CA 1
ATOM 3306 C C . ASN B 1 143 ? 110.372 116.166 147.740 1.00 37.13 141 ASN D C 1
ATOM 3307 O O . ASN B 1 143 ? 109.732 115.223 147.269 1.00 37.13 141 ASN D O 1
ATOM 3312 N N . LEU B 1 144 ? 111.691 116.109 147.923 1.00 36.19 142 LEU D N 1
ATOM 3313 C CA . LEU B 1 144 ? 112.372 114.818 147.863 1.00 36.19 142 LEU D CA 1
ATOM 3314 C C . LEU B 1 144 ? 112.118 113.986 149.107 1.00 36.19 142 LEU D C 1
ATOM 3315 O O . LEU B 1 144 ? 112.112 112.754 149.032 1.00 36.19 142 LEU D O 1
ATOM 3320 N N . ALA B 1 145 ? 111.931 114.638 150.256 1.00 41.10 143 ALA D N 1
ATOM 3321 C CA . ALA B 1 145 ? 111.876 113.938 151.533 1.00 41.10 143 ALA D CA 1
ATOM 3322 C C . ALA B 1 145 ? 110.596 113.142 151.694 1.00 41.10 143 ALA D C 1
ATOM 3323 O O . ALA B 1 145 ? 110.633 111.983 152.115 1.00 41.10 143 ALA D O 1
ATOM 3325 N N . ASN B 1 146 ? 109.460 113.741 151.367 1.00 40.82 144 ASN D N 1
ATOM 3326 C CA . ASN B 1 146 ? 108.236 112.976 151.212 1.00 40.82 144 ASN D CA 1
ATOM 3327 C C . ASN B 1 146 ? 108.234 112.347 149.818 1.00 40.82 144 ASN D C 1
ATOM 3328 O O . ASN B 1 146 ? 109.251 112.299 149.123 1.00 40.82 144 ASN D O 1
ATOM 3333 N N . ALA B 1 147 ? 107.093 111.853 149.379 1.00 36.93 145 ALA D N 1
ATOM 3334 C CA . ALA B 1 147 ? 107.060 111.055 148.168 1.00 36.93 145 ALA D CA 1
ATOM 3335 C C . ALA B 1 147 ? 106.029 111.591 147.200 1.00 36.93 145 ALA D C 1
ATOM 3336 O O . ALA B 1 147 ? 105.135 110.867 146.767 1.00 36.93 145 ALA D O 1
ATOM 3338 N N . ARG B 1 148 ? 106.116 112.891 146.888 1.00 40.46 146 ARG D N 1
ATOM 3339 C CA . ARG B 1 148 ? 105.243 113.498 145.882 1.00 40.46 146 ARG D CA 1
ATOM 3340 C C . ARG B 1 148 ? 105.345 112.796 144.534 1.00 40.46 146 ARG D C 1
ATOM 3341 O O . ARG B 1 148 ? 104.349 112.671 143.814 1.00 40.46 146 ARG D O 1
ATOM 3349 N N . PHE B 1 149 ? 106.545 112.327 144.180 1.00 32.00 147 PHE D N 1
ATOM 3350 C CA . PHE B 1 149 ? 106.722 111.577 142.946 1.00 32.00 147 PHE D CA 1
ATOM 3351 C C . PHE B 1 149 ? 106.037 110.214 142.978 1.00 32.00 147 PHE D C 1
ATOM 3352 O O . PHE B 1 149 ? 105.811 109.629 141.917 1.00 32.00 147 PHE D O 1
ATOM 3360 N N . LEU B 1 150 ? 105.710 109.691 144.157 1.00 32.75 148 LEU D N 1
ATOM 3361 C CA . LEU B 1 150 ? 104.767 108.584 144.277 1.00 32.75 148 LEU D CA 1
ATOM 3362 C C . LEU B 1 150 ? 103.382 109.204 144.334 1.00 32.75 148 LEU D C 1
ATOM 3363 O O . LEU B 1 150 ? 102.910 109.612 145.391 1.00 32.75 148 LEU D O 1
ATOM 3368 N N . TRP B 1 151 ? 102.718 109.286 143.185 1.00 33.76 149 TRP D N 1
ATOM 3369 C CA . TRP B 1 151 ? 101.489 110.073 143.104 1.00 33.76 149 TRP D CA 1
ATOM 3370 C C . TRP B 1 151 ? 100.309 109.362 143.757 1.00 33.76 149 TRP D C 1
ATOM 3371 O O . TRP B 1 151 ? 99.808 109.794 144.798 1.00 33.76 149 TRP D O 1
ATOM 3382 N N . ARG B 1 152 ? 99.873 108.254 143.177 1.00 42.41 150 ARG D N 1
ATOM 3383 C CA . ARG B 1 152 ? 98.825 107.459 143.784 1.00 42.41 150 ARG D CA 1
ATOM 3384 C C . ARG B 1 152 ? 99.406 106.255 144.506 1.00 42.41 150 ARG D C 1
ATOM 3385 O O . ARG B 1 152 ? 98.707 105.604 145.286 1.00 42.41 150 ARG D O 1
ATOM 3393 N N . ASN B 1 153 ? 100.696 106.003 144.336 1.00 43.50 151 ASN D N 1
ATOM 3394 C CA . ASN B 1 153 ? 101.366 104.866 144.942 1.00 43.50 151 ASN D CA 1
ATOM 3395 C C . ASN B 1 153 ? 101.738 105.100 146.399 1.00 43.50 151 ASN D C 1
ATOM 3396 O O . ASN B 1 153 ? 102.408 104.252 146.992 1.00 43.50 151 ASN D O 1
ATOM 3401 N N . ARG B 1 154 ? 101.346 106.229 146.984 1.00 43.27 152 ARG D N 1
ATOM 3402 C CA . ARG B 1 154 ? 101.474 106.439 148.414 1.00 43.27 152 ARG D CA 1
ATOM 3403 C C . ARG B 1 154 ? 100.130 106.685 149.076 1.00 43.27 152 ARG D C 1
ATOM 3404 O O . ARG B 1 154 ? 100.068 106.763 150.307 1.00 43.27 152 ARG D O 1
ATOM 3412 N N . VAL B 1 155 ? 99.058 106.817 148.298 1.00 44.80 153 VAL D N 1
ATOM 3413 C CA . VAL B 1 155 ? 97.728 107.056 148.848 1.00 44.80 153 VAL D CA 1
ATOM 3414 C C . VAL B 1 155 ? 97.250 105.761 149.495 1.00 44.80 153 VAL D C 1
ATOM 3415 O O . VAL B 1 155 ? 96.923 104.793 148.804 1.00 44.80 153 VAL D O 1
ATOM 3419 N N . GLY B 1 156 ? 97.216 105.740 150.821 1.00 50.01 154 GLY D N 1
ATOM 3420 C CA . GLY B 1 156 ? 96.857 104.536 151.536 1.00 50.01 154 GLY D CA 1
ATOM 3421 C C . GLY B 1 156 ? 97.928 103.471 151.468 1.00 50.01 154 GLY D C 1
ATOM 3422 O O . GLY B 1 156 ? 97.747 102.440 150.816 1.00 50.01 154 GLY D O 1
ATOM 3423 N N . ALA B 1 157 ? 99.059 103.718 152.120 1.00 52.84 155 ALA D N 1
ATOM 3424 C CA . ALA B 1 157 ? 100.131 102.745 152.230 1.00 52.84 155 ALA D CA 1
ATOM 3425 C C . ALA B 1 157 ? 100.490 102.550 153.695 1.00 52.84 155 ALA D C 1
ATOM 3426 O O . ALA B 1 157 ? 100.205 103.396 154.545 1.00 52.84 155 ALA D O 1
ATOM 3428 N N . GLU B 1 158 ? 101.109 101.406 153.985 1.00 60.96 156 GLU D N 1
ATOM 3429 C CA . GLU B 1 158 ? 101.571 101.131 155.339 1.00 60.96 156 GLU D CA 1
ATOM 3430 C C . GLU B 1 158 ? 102.740 102.033 155.710 1.00 60.96 156 GLU D C 1
ATOM 3431 O O . GLU B 1 158 ? 102.676 102.793 156.681 1.00 60.96 156 GLU D O 1
ATOM 3437 N N . ALA B 1 159 ? 103.825 101.956 154.946 1.00 52.81 157 ALA D N 1
ATOM 3438 C CA . ALA B 1 159 ? 105.025 102.718 155.245 1.00 52.81 157 ALA D CA 1
ATOM 3439 C C . ALA B 1 159 ? 105.711 103.095 153.947 1.00 52.81 157 ALA D C 1
ATOM 3440 O O . ALA B 1 159 ? 105.909 102.245 153.076 1.00 52.81 157 ALA D O 1
ATOM 3442 N N . VAL B 1 160 ? 106.063 104.369 153.821 1.00 44.39 158 VAL D N 1
ATOM 3443 C CA . VAL B 1 160 ? 106.743 104.903 152.650 1.00 44.39 158 VAL D CA 1
ATOM 3444 C C . VAL B 1 160 ? 108.033 105.546 153.125 1.00 44.39 158 VAL D C 1
ATOM 3445 O O . VAL B 1 160 ? 108.001 106.450 153.964 1.00 44.39 158 VAL D O 1
ATOM 3449 N N . GLU B 1 161 ? 109.165 105.092 152.599 1.00 45.34 159 GLU D N 1
ATOM 3450 C CA . GLU B 1 161 ? 110.415 105.767 152.901 1.00 45.34 159 GLU D CA 1
ATOM 3451 C C . GLU B 1 161 ? 111.154 106.099 151.618 1.00 45.34 159 GLU D C 1
ATOM 3452 O O . GLU B 1 161 ? 111.003 105.428 150.597 1.00 45.34 159 GLU D O 1
ATOM 3458 N N . VAL B 1 162 ? 111.945 107.163 151.686 1.00 37.30 160 VAL D N 1
ATOM 3459 C CA . VAL B 1 162 ? 112.721 107.672 150.566 1.00 37.30 160 VAL D CA 1
ATOM 3460 C C . VAL B 1 162 ? 114.160 107.778 151.038 1.00 37.30 160 VAL D C 1
ATOM 3461 O O . VAL B 1 162 ? 114.476 108.632 151.873 1.00 37.30 160 VAL D O 1
ATOM 3465 N N . ARG B 1 163 ? 115.032 106.919 150.523 1.00 39.65 161 ARG D N 1
ATOM 3466 C CA . ARG B 1 163 ? 116.455 107.006 150.813 1.00 39.65 161 ARG D CA 1
ATOM 3467 C C . ARG B 1 163 ? 117.207 107.555 149.607 1.00 39.65 161 ARG D C 1
ATOM 3468 O O . ARG B 1 163 ? 116.949 107.152 148.470 1.00 39.65 161 ARG D O 1
ATOM 3476 N N . ILE B 1 164 ? 118.127 108.483 149.866 1.00 37.88 162 ILE D N 1
ATOM 3477 C CA . ILE B 1 164 ? 118.768 109.303 148.844 1.00 37.88 162 ILE D CA 1
ATOM 3478 C C . ILE B 1 164 ? 120.276 109.172 148.984 1.00 37.88 162 ILE D C 1
ATOM 3479 O O . ILE B 1 164 ? 120.824 109.408 150.065 1.00 37.88 162 ILE D O 1
ATOM 3484 N N . ASN B 1 165 ? 120.946 108.800 147.899 1.00 42.04 163 ASN D N 1
ATOM 3485 C CA . ASN B 1 165 ? 122.394 108.688 147.875 1.00 42.04 163 ASN D CA 1
ATOM 3486 C C . ASN B 1 165 ? 122.993 109.840 147.081 1.00 42.04 163 ASN D C 1
ATOM 3487 O O . ASN B 1 165 ? 122.408 110.307 146.102 1.00 42.04 163 ASN D O 1
ATOM 3492 N N . HIS B 1 166 ? 124.162 110.300 147.515 1.00 47.41 164 HIS D N 1
ATOM 3493 C CA . HIS B 1 166 ? 124.941 111.290 146.783 1.00 47.41 164 HIS D CA 1
ATOM 3494 C C . HIS B 1 166 ? 126.084 110.585 146.073 1.00 47.41 164 HIS D C 1
ATOM 3495 O O . HIS B 1 166 ? 126.866 109.872 146.707 1.00 47.41 164 HIS D O 1
ATOM 3502 N N . ILE B 1 167 ? 126.186 110.791 144.765 1.00 47.70 165 ILE D N 1
ATOM 3503 C CA . ILE B 1 167 ? 127.075 110.014 143.911 1.00 47.70 165 ILE D CA 1
ATOM 3504 C C . ILE B 1 167 ? 128.160 110.935 143.367 1.00 47.70 165 ILE D C 1
ATOM 3505 O O . ILE B 1 167 ? 127.873 111.875 142.616 1.00 47.70 165 ILE D O 1
ATOM 3510 N N . ARG B 1 168 ? 129.406 110.667 143.762 1.00 55.53 166 ARG D N 1
ATOM 3511 C CA . ARG B 1 168 ? 130.570 111.445 143.351 1.00 55.53 166 ARG D CA 1
ATOM 3512 C C . ARG B 1 168 ? 131.339 110.739 142.238 1.00 55.53 166 ARG D C 1
ATOM 3513 O O . ARG B 1 168 ? 131.539 111.291 141.152 1.00 55.53 166 ARG D O 1
ATOM 3521 N N . GLN B 1 169 ? 131.776 109.520 142.503 1.00 64.81 167 GLN D N 1
ATOM 3522 C CA . GLN B 1 169 ? 132.202 108.521 141.533 1.00 64.81 167 GLN D CA 1
ATOM 3523 C C . GLN B 1 169 ? 131.215 107.370 141.676 1.00 64.81 167 GLN D C 1
ATOM 3524 O O . GLN B 1 169 ? 130.176 107.515 142.319 1.00 64.81 167 GLN D O 1
ATOM 3530 N N . GLY B 1 170 ? 131.536 106.209 141.113 1.00 72.16 168 GLY D N 1
ATOM 3531 C CA . GLY B 1 170 ? 130.673 105.053 141.317 1.00 72.16 168 GLY D CA 1
ATOM 3532 C C . GLY B 1 170 ? 130.731 104.527 142.744 1.00 72.16 168 GLY D C 1
ATOM 3533 O O . GLY B 1 170 ? 131.223 103.426 143.010 1.00 72.16 168 GLY D O 1
ATOM 3534 N N . GLU B 1 171 ? 130.192 105.330 143.663 1.00 67.70 169 GLU D N 1
ATOM 3535 C CA . GLU B 1 171 ? 130.454 105.280 145.091 1.00 67.70 169 GLU D CA 1
ATOM 3536 C C . GLU B 1 171 ? 129.501 106.240 145.787 1.00 67.70 169 GLU D C 1
ATOM 3537 O O . GLU B 1 171 ? 129.307 107.365 145.315 1.00 67.70 169 GLU D O 1
ATOM 3543 N N . VAL B 1 172 ? 128.906 105.829 146.900 1.00 55.55 170 VAL D N 1
ATOM 3544 C CA . VAL B 1 172 ? 127.989 106.686 147.639 1.00 55.55 170 VAL D CA 1
ATOM 3545 C C . VAL B 1 172 ? 128.812 107.536 148.598 1.00 55.55 170 VAL D C 1
ATOM 3546 O O . VAL B 1 172 ? 129.381 107.026 149.565 1.00 55.55 170 VAL D O 1
ATOM 3550 N N . ALA B 1 173 ? 128.879 108.838 148.330 1.00 53.14 171 ALA D N 1
ATOM 3551 C CA . ALA B 1 173 ? 129.664 109.724 149.175 1.00 53.14 171 ALA D CA 1
ATOM 3552 C C . ALA B 1 173 ? 128.935 110.094 150.459 1.00 53.14 171 ALA D C 1
ATOM 3553 O O . ALA B 1 173 ? 129.582 110.348 151.480 1.00 53.14 171 ALA D O 1
ATOM 3555 N N . ARG B 1 174 ? 127.606 110.117 150.431 1.00 50.42 172 ARG D N 1
ATOM 3556 C CA . ARG B 1 174 ? 126.807 110.582 151.562 1.00 50.42 172 ARG D CA 1
ATOM 3557 C C . ARG B 1 174 ? 125.397 110.052 151.375 1.00 50.42 172 ARG D C 1
ATOM 3558 O O . ARG B 1 174 ? 124.764 110.342 150.356 1.00 50.42 172 ARG D O 1
ATOM 3566 N N . ALA B 1 175 ? 124.906 109.281 152.339 1.00 44.24 173 ALA D N 1
ATOM 3567 C CA . ALA B 1 175 ? 123.601 108.644 152.237 1.00 44.24 173 ALA D CA 1
ATOM 3568 C C . ALA B 1 175 ? 122.622 109.266 153.220 1.00 44.24 173 ALA D C 1
ATOM 3569 O O . ALA B 1 175 ? 123.004 109.676 154.319 1.00 44.24 173 ALA D O 1
ATOM 3571 N N . TRP B 1 176 ? 121.360 109.336 152.814 1.00 43.75 174 TRP D N 1
ATOM 3572 C CA . TRP B 1 176 ? 120.262 109.753 153.667 1.00 43.75 174 TRP D CA 1
ATOM 3573 C C . TRP B 1 176 ? 119.201 108.663 153.694 1.00 43.75 174 TRP D C 1
ATOM 3574 O O . TRP B 1 176 ? 119.210 107.735 152.884 1.00 43.75 174 TRP D O 1
ATOM 3585 N N . ARG B 1 177 ? 118.273 108.795 154.640 1.00 45.09 175 ARG D N 1
ATOM 3586 C CA . ARG B 1 177 ? 117.148 107.876 154.768 1.00 45.09 175 ARG D CA 1
ATOM 3587 C C . ARG B 1 177 ? 116.056 108.572 155.557 1.00 45.09 175 ARG D C 1
ATOM 3588 O O . ARG B 1 177 ? 116.323 109.131 156.623 1.00 45.09 175 ARG D O 1
ATOM 3596 N N . PHE B 1 178 ? 114.836 108.534 155.037 1.00 44.40 176 PHE D N 1
ATOM 3597 C CA . PHE B 1 178 ? 113.751 109.374 155.517 1.00 44.40 176 PHE D CA 1
ATOM 3598 C C . PHE B 1 178 ? 112.553 108.517 155.898 1.00 44.40 176 PHE D C 1
ATOM 3599 O O . PHE B 1 178 ? 112.580 107.288 155.811 1.00 44.40 176 PHE D O 1
ATOM 3607 N N . ASP B 1 179 ? 111.497 109.193 156.340 1.00 49.21 177 ASP D N 1
ATOM 3608 C CA . ASP B 1 179 ? 110.191 108.581 156.572 1.00 49.21 177 ASP D CA 1
ATOM 3609 C C . ASP B 1 179 ? 109.183 109.524 155.926 1.00 49.21 177 ASP D C 1
ATOM 3610 O O . ASP B 1 179 ? 108.877 110.584 156.478 1.00 49.21 177 ASP D O 1
ATOM 3615 N N . ALA B 1 180 ? 108.676 109.138 154.757 1.00 45.87 178 ALA D N 1
ATOM 3616 C CA . ALA B 1 180 ? 107.846 110.038 153.969 1.00 45.87 178 ALA D CA 1
ATOM 3617 C C . ALA B 1 180 ? 106.463 110.238 154.562 1.00 45.87 178 ALA D C 1
ATOM 3618 O O . ALA B 1 180 ? 105.775 111.188 154.178 1.00 45.87 178 ALA D O 1
ATOM 3620 N N . LEU B 1 181 ? 106.029 109.368 155.469 1.00 49.65 179 LEU D N 1
ATOM 3621 C CA . LEU B 1 181 ? 104.738 109.551 156.114 1.00 49.65 179 LEU D CA 1
ATOM 3622 C C . LEU B 1 181 ? 104.834 110.388 157.380 1.00 49.65 179 LEU D C 1
ATOM 3623 O O . LEU B 1 181 ? 103.870 111.077 157.732 1.00 49.65 179 LEU D O 1
ATOM 3628 N N . ALA B 1 182 ? 105.977 110.350 158.068 1.00 51.09 180 ALA D N 1
ATOM 3629 C CA . ALA B 1 182 ? 106.167 111.207 159.232 1.00 51.09 180 ALA D CA 1
ATOM 3630 C C . ALA B 1 182 ? 106.378 112.654 158.814 1.00 51.09 180 ALA D C 1
ATOM 3631 O O . ALA B 1 182 ? 105.820 113.571 159.427 1.00 51.09 180 ALA D O 1
ATOM 3633 N N . ILE B 1 183 ? 107.191 112.876 157.782 1.00 49.48 181 ILE D N 1
ATOM 3634 C CA . ILE B 1 183 ? 107.294 114.189 157.160 1.00 49.48 181 ILE D CA 1
ATOM 3635 C C . ILE B 1 183 ? 105.981 114.505 156.463 1.00 49.48 181 ILE D C 1
ATOM 3636 O O . ILE B 1 183 ? 105.450 113.687 155.702 1.00 49.48 181 ILE D O 1
ATOM 3641 N N . GLY B 1 184 ? 105.444 115.689 156.724 1.00 54.32 182 GLY D N 1
ATOM 3642 C CA . GLY B 1 184 ? 104.131 116.033 156.235 1.00 54.32 182 GLY D CA 1
ATOM 3643 C C . GLY B 1 184 ? 104.111 116.361 154.752 1.00 54.32 182 GLY D C 1
ATOM 3644 O O . GLY B 1 184 ? 105.059 116.138 153.999 1.00 54.32 182 GLY D O 1
ATOM 3645 N N . LEU B 1 185 ? 102.976 116.908 154.336 1.00 53.55 183 LEU D N 1
ATOM 3646 C CA . LEU B 1 185 ? 102.755 117.273 152.950 1.00 53.55 183 LEU D CA 1
ATOM 3647 C C . LEU B 1 185 ? 102.087 118.634 152.818 1.00 53.55 183 LEU D C 1
ATOM 3648 O O . LEU B 1 185 ? 101.944 119.132 151.698 1.00 53.55 183 LEU D O 1
ATOM 3653 N N . ARG B 1 186 ? 101.730 119.273 153.930 1.00 66.23 184 ARG D N 1
ATOM 3654 C CA . ARG B 1 186 ? 101.149 120.607 153.932 1.00 66.23 184 ARG D CA 1
ATOM 3655 C C . ARG B 1 186 ? 102.127 121.691 154.357 1.00 66.23 184 ARG D C 1
ATOM 3656 O O . ARG B 1 186 ? 102.037 122.816 153.859 1.00 66.23 184 ARG D O 1
ATOM 3664 N N . ASP B 1 187 ? 103.055 121.389 155.261 1.00 66.38 185 ASP D N 1
ATOM 3665 C CA . ASP B 1 187 ? 103.969 122.383 155.801 1.00 66.38 185 ASP D CA 1
ATOM 3666 C C . ASP B 1 187 ? 105.414 121.986 155.531 1.00 66.38 185 ASP D C 1
ATOM 3667 O O . ASP B 1 187 ? 105.726 120.823 155.264 1.00 66.38 185 ASP D O 1
ATOM 3672 N N . PHE B 1 188 ? 106.298 122.976 155.622 1.00 55.66 186 PHE D N 1
ATOM 3673 C CA . PHE B 1 188 ? 107.730 122.818 155.383 1.00 55.66 186 PHE D CA 1
ATOM 3674 C C . PHE B 1 188 ? 108.437 123.062 156.710 1.00 55.66 186 PHE D C 1
ATOM 3675 O O . PHE B 1 188 ? 108.734 124.204 157.064 1.00 55.66 186 PHE D O 1
ATOM 3683 N N . LYS B 1 189 ? 108.703 121.989 157.446 1.00 62.00 187 LYS D N 1
ATOM 3684 C CA . LYS B 1 189 ? 109.296 122.085 158.771 1.00 62.00 187 LYS D CA 1
ATOM 3685 C C . LYS B 1 189 ? 110.748 121.629 158.744 1.00 62.00 187 LYS D C 1
ATOM 3686 O O . LYS B 1 189 ? 111.120 120.746 157.966 1.00 62.00 187 LYS D O 1
ATOM 3692 N N . ALA B 1 190 ? 111.561 122.238 159.603 1.00 64.35 188 ALA D N 1
ATOM 3693 C CA . ALA B 1 190 ? 113.002 122.060 159.554 1.00 64.35 188 ALA D CA 1
ATOM 3694 C C . ALA B 1 190 ? 113.411 120.725 160.175 1.00 64.35 188 ALA D C 1
ATOM 3695 O O . ALA B 1 190 ? 112.666 120.096 160.934 1.00 64.35 188 ALA D O 1
ATOM 3697 N N . ASP B 1 191 ? 114.632 120.310 159.843 1.00 63.72 189 ASP D N 1
ATOM 3698 C CA . ASP B 1 191 ? 115.251 119.096 160.356 1.00 63.72 189 ASP D CA 1
ATOM 3699 C C . ASP B 1 191 ? 116.746 119.221 160.092 1.00 63.72 189 ASP D C 1
ATOM 3700 O O . ASP B 1 191 ? 117.181 120.062 159.307 1.00 63.72 189 ASP D O 1
ATOM 3705 N N . ALA B 1 192 ? 117.531 118.377 160.762 1.00 61.33 190 ALA D N 1
ATOM 3706 C CA . ALA B 1 192 ? 118.984 118.450 160.631 1.00 61.33 190 ALA D CA 1
ATOM 3707 C C . ALA B 1 192 ? 119.448 117.923 159.277 1.00 61.33 190 ALA D C 1
ATOM 3708 O O . ALA B 1 192 ? 120.089 118.642 158.497 1.00 61.33 190 ALA D O 1
ATOM 3710 N N . GLU B 1 193 ? 119.132 116.661 158.980 1.00 59.21 191 GLU D N 1
ATOM 3711 C CA . GLU B 1 193 ? 119.547 116.073 157.714 1.00 59.21 191 GLU D CA 1
ATOM 3712 C C . GLU B 1 193 ? 118.800 116.665 156.526 1.00 59.21 191 GLU D C 1
ATOM 3713 O O . GLU B 1 193 ? 119.335 116.653 155.410 1.00 59.21 191 GLU D O 1
ATOM 3719 N N . LEU B 1 194 ? 117.602 117.218 156.741 1.00 53.96 192 LEU D N 1
ATOM 3720 C CA . LEU B 1 194 ? 116.957 117.988 155.685 1.00 53.96 192 LEU D CA 1
ATOM 3721 C C . LEU B 1 194 ? 117.734 119.252 155.373 1.00 53.96 192 LEU D C 1
ATOM 3722 O O . LEU B 1 194 ? 117.836 119.648 154.210 1.00 53.96 192 LEU D O 1
ATOM 3727 N N . ASP B 1 195 ? 118.315 119.885 156.390 1.00 58.66 193 ASP D N 1
ATOM 3728 C CA . ASP B 1 195 ? 119.143 121.050 156.120 1.00 58.66 193 ASP D CA 1
ATOM 3729 C C . ASP B 1 195 ? 120.481 120.667 155.504 1.00 58.66 193 ASP D C 1
ATOM 3730 O O . ASP B 1 195 ? 121.028 121.443 154.719 1.00 58.66 193 ASP D O 1
ATOM 3735 N N . ALA B 1 196 ? 120.989 119.465 155.792 1.00 52.46 194 ALA D N 1
ATOM 3736 C CA . ALA B 1 196 ? 122.186 118.992 155.096 1.00 52.46 194 ALA D CA 1
ATOM 3737 C C . ALA B 1 196 ? 121.913 118.748 153.613 1.00 52.46 194 ALA D C 1
ATOM 3738 O O . ALA B 1 196 ? 122.698 119.166 152.748 1.00 52.46 194 ALA D O 1
ATOM 3740 N N . LEU B 1 197 ? 120.789 118.097 153.300 1.00 44.88 195 LEU D N 1
ATOM 3741 C CA . LEU B 1 197 ? 120.432 117.851 151.906 1.00 44.88 195 LEU D CA 1
ATOM 3742 C C . LEU B 1 197 ? 120.077 119.146 151.183 1.00 44.88 195 LEU D C 1
ATOM 3743 O O . LEU B 1 197 ? 120.393 119.307 149.997 1.00 44.88 195 LEU D O 1
ATOM 3748 N N . ALA B 1 198 ? 119.448 120.091 151.884 1.00 45.00 196 ALA D N 1
ATOM 3749 C CA . ALA B 1 198 ? 119.165 121.392 151.293 1.00 45.00 196 ALA D CA 1
ATOM 3750 C C . ALA B 1 198 ? 120.437 122.193 15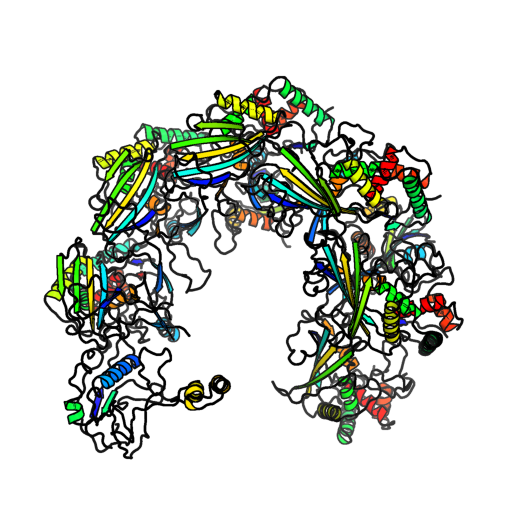1.072 1.00 45.00 196 ALA D C 1
ATOM 3751 O O . ALA B 1 198 ? 120.519 122.960 150.112 1.00 45.00 196 ALA D O 1
ATOM 3753 N N . GLU B 1 199 ? 121.446 122.005 151.921 1.00 47.34 197 GLU D N 1
ATOM 3754 C CA . GLU B 1 199 ? 122.739 122.631 151.685 1.00 47.34 197 GLU D CA 1
ATOM 3755 C C . GLU B 1 199 ? 123.424 122.037 150.463 1.00 47.34 197 GLU D C 1
ATOM 3756 O O . GLU B 1 199 ? 124.063 122.761 149.692 1.00 47.34 197 GLU D O 1
ATOM 3762 N N . LEU B 1 200 ? 123.268 120.728 150.249 1.00 40.03 198 LEU D N 1
ATOM 3763 C CA . LEU B 1 200 ? 123.841 120.107 149.055 1.00 40.03 198 LEU D CA 1
ATOM 3764 C C . LEU B 1 200 ? 123.150 120.589 147.779 1.00 40.03 198 LEU D C 1
ATOM 3765 O O . LEU B 1 200 ? 123.818 120.917 146.788 1.00 40.03 198 LEU D O 1
ATOM 3770 N N . ILE B 1 201 ? 121.818 120.671 147.796 1.00 37.63 199 ILE D N 1
ATOM 3771 C CA . ILE B 1 201 ? 121.083 121.146 146.624 1.00 37.63 199 ILE D CA 1
ATOM 3772 C C . ILE B 1 201 ? 121.334 122.635 146.396 1.00 37.63 199 ILE D C 1
ATOM 3773 O O . ILE B 1 201 ? 121.408 123.097 145.250 1.00 37.63 199 ILE D O 1
ATOM 3778 N N . ALA B 1 202 ? 121.536 123.402 147.470 1.00 40.02 200 ALA D N 1
ATOM 3779 C CA . ALA B 1 202 ? 121.831 124.820 147.313 1.00 40.02 200 ALA D CA 1
ATOM 3780 C C . ALA B 1 202 ? 123.243 125.053 146.800 1.00 40.02 200 ALA D C 1
ATOM 3781 O O . ALA B 1 202 ? 123.484 126.034 146.089 1.00 40.02 200 ALA D O 1
ATOM 3783 N N . SER B 1 203 ? 124.189 124.178 147.148 1.00 43.14 201 SER D N 1
ATOM 3784 C CA . SER B 1 203 ? 125.515 124.275 146.551 1.00 43.14 201 SER D CA 1
ATOM 3785 C C . SER B 1 203 ? 125.488 123.865 145.089 1.00 43.14 201 SER D C 1
ATOM 3786 O O . SER B 1 203 ? 126.263 124.392 144.285 1.00 43.14 201 SER D O 1
ATOM 3789 N N . GLY B 1 204 ? 124.612 122.926 144.731 1.00 40.09 202 GLY D N 1
ATOM 3790 C CA . GLY B 1 204 ? 124.460 122.568 143.330 1.00 40.09 202 GLY D CA 1
ATOM 3791 C C . GLY B 1 204 ? 123.833 123.668 142.497 1.00 40.09 202 GLY D C 1
ATOM 3792 O O . GLY B 1 204 ? 124.254 123.913 141.365 1.00 40.09 202 GLY D O 1
ATOM 3793 N N . LEU B 1 205 ? 122.821 124.346 143.040 1.00 38.68 203 LEU D N 1
ATOM 3794 C CA . LEU B 1 205 ? 122.161 125.416 142.303 1.00 38.68 203 LEU D CA 1
ATOM 3795 C C . LEU B 1 205 ? 123.027 126.656 142.158 1.00 38.68 203 LEU D C 1
ATOM 3796 O O . LEU B 1 205 ? 122.802 127.445 141.236 1.00 38.68 203 LEU D O 1
ATOM 3801 N N . SER B 1 206 ? 123.997 126.856 143.043 1.00 42.03 204 SER D N 1
ATOM 3802 C CA . SER B 1 206 ? 124.835 128.044 143.011 1.00 42.03 204 SER D CA 1
ATOM 3803 C C . SER B 1 206 ? 126.064 127.875 142.134 1.00 42.03 204 SER D C 1
ATOM 3804 O O . SER B 1 206 ? 126.860 128.810 142.022 1.00 42.03 204 SER D O 1
ATOM 3807 N N . GLY B 1 207 ? 126.236 126.713 141.514 1.00 46.87 205 GLY D N 1
ATOM 3808 C CA . GLY B 1 207 ? 127.399 126.481 140.686 1.00 46.87 205 GLY D CA 1
ATOM 3809 C C . GLY B 1 207 ? 128.687 126.309 141.449 1.00 46.87 205 GLY D C 1
ATOM 3810 O O . GLY B 1 207 ? 129.710 126.861 141.043 1.00 46.87 205 GLY D O 1
ATOM 3811 N N . SER B 1 208 ? 128.669 125.560 142.549 1.00 49.69 206 SER D N 1
ATOM 3812 C CA . SER B 1 208 ? 129.855 125.353 143.368 1.00 49.69 206 SER D CA 1
ATOM 3813 C C . SER B 1 208 ? 130.415 123.943 143.263 1.00 49.69 206 SER D C 1
ATOM 3814 O O . SER B 1 208 ? 131.550 123.713 143.688 1.00 49.69 206 SER D O 1
ATOM 3817 N N . GLY B 1 209 ? 129.652 123.003 142.719 1.00 46.68 207 GLY D N 1
ATOM 3818 C CA . GLY B 1 209 ? 130.120 121.639 142.563 1.00 46.68 207 GLY D CA 1
ATOM 3819 C C . GLY B 1 209 ? 129.133 120.861 141.726 1.00 46.68 207 GLY D C 1
ATOM 3820 O O . GLY B 1 209 ? 128.104 121.385 141.295 1.00 46.68 207 GLY D O 1
ATOM 3821 N N . HIS B 1 210 ? 129.459 119.594 141.494 1.00 45.04 208 HIS D N 1
ATOM 3822 C CA . HIS B 1 210 ? 128.599 118.705 140.727 1.00 45.04 208 HIS D CA 1
ATOM 3823 C C . HIS B 1 210 ? 127.769 117.857 141.678 1.00 45.04 208 HIS D C 1
ATOM 3824 O O . HIS B 1 210 ? 128.320 117.148 142.524 1.00 45.04 208 HIS D O 1
ATOM 3831 N N . VAL B 1 211 ? 126.451 117.917 141.523 1.00 37.24 209 VAL D N 1
ATOM 3832 C CA . VAL B 1 211 ? 125.517 117.208 142.387 1.00 37.24 209 VAL D CA 1
ATOM 3833 C C . VAL B 1 211 ? 124.763 116.186 141.549 1.00 37.24 209 VAL D C 1
ATOM 3834 O O . VAL B 1 211 ? 124.066 116.546 140.595 1.00 37.24 209 VAL D O 1
ATOM 3838 N N . LEU B 1 212 ? 124.914 114.913 141.905 1.00 36.60 210 LEU D N 1
ATOM 3839 C CA . LEU B 1 212 ? 124.172 113.818 141.295 1.00 36.60 210 LEU D CA 1
ATOM 3840 C C . LEU B 1 212 ? 123.573 112.983 142.409 1.00 36.60 210 LEU D C 1
ATOM 3841 O O . LEU B 1 212 ? 124.305 112.456 143.250 1.00 36.60 210 LEU D O 1
ATOM 3846 N N . LEU B 1 213 ? 122.255 112.860 142.413 1.00 37.64 211 LEU D N 1
ATOM 3847 C CA . LEU B 1 213 ? 121.539 112.144 143.453 1.00 37.64 211 LEU D CA 1
ATOM 3848 C C . LEU B 1 213 ? 120.932 110.869 142.887 1.00 37.64 211 LEU D C 1
ATOM 3849 O O . LEU B 1 213 ? 120.800 110.699 141.674 1.00 37.64 211 LEU D O 1
ATOM 3854 N N . GLU B 1 214 ? 120.565 109.966 143.787 1.00 36.82 212 GLU D N 1
ATOM 3855 C CA . GLU B 1 214 ? 119.830 108.760 143.435 1.00 36.82 212 GLU D CA 1
ATOM 3856 C C . GLU B 1 214 ? 118.728 108.561 144.458 1.00 36.82 212 GLU D C 1
ATOM 3857 O O . GLU B 1 214 ? 119.009 108.385 145.645 1.00 36.82 212 GLU D O 1
ATOM 3863 N N . VAL B 1 215 ? 117.483 108.576 144.002 1.00 31.64 213 VAL D N 1
ATOM 3864 C CA . VAL B 1 215 ? 116.325 108.632 144.882 1.00 31.64 213 VAL D CA 1
ATOM 3865 C C . VAL B 1 215 ? 115.540 107.340 144.727 1.00 31.64 213 VAL D C 1
ATOM 3866 O O . VAL B 1 215 ? 115.014 107.049 143.649 1.00 31.64 213 VAL D O 1
ATOM 3870 N N . VAL B 1 216 ? 115.461 106.568 145.806 1.00 33.85 214 VAL D N 1
ATOM 3871 C CA . VAL B 1 216 ? 114.806 105.267 145.818 1.00 33.85 214 VAL D CA 1
ATOM 3872 C C . VAL B 1 216 ? 113.696 105.310 146.856 1.00 33.85 214 VAL D C 1
ATOM 3873 O O . VAL B 1 216 ? 113.932 105.708 148.001 1.00 33.85 214 VAL D O 1
ATOM 3877 N N . ALA B 1 217 ? 112.490 104.918 146.459 1.00 35.19 215 ALA D N 1
ATOM 3878 C CA . ALA B 1 217 ? 111.331 104.949 147.338 1.00 35.19 215 ALA D CA 1
ATOM 3879 C C . ALA B 1 217 ? 110.732 103.559 147.464 1.00 35.19 215 ALA D C 1
ATOM 3880 O O . ALA B 1 217 ? 110.445 102.911 146.456 1.00 35.19 215 ALA D O 1
ATOM 3882 N N . PHE B 1 218 ? 110.538 103.111 148.699 1.00 41.83 216 PHE D N 1
ATOM 3883 C CA . PHE B 1 218 ? 109.859 101.859 148.997 1.00 41.83 216 PHE D CA 1
ATOM 3884 C C . PHE B 1 218 ? 108.486 102.167 149.573 1.00 41.83 216 PHE D C 1
ATOM 3885 O O . PHE B 1 218 ? 108.297 103.202 150.220 1.00 41.83 216 PHE D O 1
ATOM 3893 N N . ALA B 1 219 ? 107.529 101.273 149.341 1.00 47.19 217 ALA D N 1
ATOM 3894 C CA . ALA B 1 219 ? 106.156 101.476 149.797 1.00 47.19 217 ALA D CA 1
ATOM 3895 C C . ALA B 1 219 ? 105.503 100.117 149.993 1.00 47.19 217 ALA D C 1
ATOM 3896 O O . ALA B 1 219 ? 105.117 99.473 149.016 1.00 47.19 217 ALA D O 1
ATOM 3898 N N . ARG B 1 220 ? 105.397 99.678 151.244 1.00 56.63 218 ARG D N 1
ATOM 3899 C CA . ARG B 1 220 ? 104.571 98.526 151.589 1.00 56.63 218 ARG D CA 1
ATOM 3900 C C . ARG B 1 220 ? 103.110 98.880 151.345 1.00 56.63 218 ARG D C 1
ATOM 3901 O O . ARG B 1 220 ? 102.543 99.701 152.069 1.00 56.63 218 ARG D O 1
ATOM 3909 N N . ILE B 1 221 ? 102.491 98.287 150.320 1.00 53.16 219 ILE D N 1
ATOM 3910 C CA . ILE B 1 221 ? 101.102 98.566 149.983 1.00 53.16 219 ILE D CA 1
ATOM 3911 C C . ILE B 1 221 ? 100.218 97.329 150.080 1.00 53.16 219 ILE D C 1
ATOM 3912 O O . ILE B 1 221 ? 99.055 97.427 150.488 1.00 53.16 219 ILE D O 1
ATOM 3917 N N . GLY B 1 222 ? 100.732 96.161 149.717 1.00 52.91 220 GLY D N 1
ATOM 3918 C CA . GLY B 1 222 ? 99.935 94.956 149.808 1.00 52.91 220 GLY D CA 1
ATOM 3919 C C . GLY B 1 222 ? 100.221 93.968 148.703 1.00 52.91 220 GLY D C 1
ATOM 3920 O O . GLY B 1 222 ? 100.824 94.318 147.687 1.00 52.91 220 GLY D O 1
ATOM 3921 N N . ASP B 1 223 ? 99.779 92.731 148.887 1.00 54.02 221 ASP D N 1
ATOM 3922 C CA . ASP B 1 223 ? 100.084 91.666 147.943 1.00 54.02 221 ASP D CA 1
ATOM 3923 C C . ASP B 1 223 ? 99.240 91.801 146.685 1.00 54.02 221 ASP D C 1
ATOM 3924 O O . ASP B 1 223 ? 98.008 91.777 146.753 1.00 54.02 221 ASP D O 1
ATOM 3929 N N . GLY B 1 224 ? 99.899 91.931 145.538 1.00 49.24 222 GLY D N 1
ATOM 3930 C CA . GLY B 1 224 ? 99.215 91.881 144.264 1.00 49.24 222 GLY D CA 1
ATOM 3931 C C . GLY B 1 224 ? 98.343 93.067 143.936 1.00 49.24 222 GLY D C 1
ATOM 3932 O O . GLY B 1 224 ? 97.551 92.985 142.996 1.00 49.24 222 GLY D O 1
ATOM 3933 N N . GLN B 1 225 ? 98.471 94.169 144.667 1.00 46.98 223 GLN D N 1
ATOM 3934 C CA . GLN B 1 225 ? 97.631 95.333 144.447 1.00 46.98 223 GLN D CA 1
ATOM 3935 C C . GLN B 1 225 ? 98.021 96.053 143.161 1.00 46.98 223 GLN D C 1
ATOM 3936 O O . GLN B 1 225 ? 99.052 95.780 142.549 1.00 46.98 223 GLN D O 1
ATOM 3942 N N . GLU B 1 226 ? 97.179 96.992 142.756 1.00 46.18 224 GLU D N 1
ATOM 3943 C CA . GLU B 1 226 ? 97.425 97.735 141.532 1.00 46.18 224 GLU D CA 1
ATOM 3944 C C . GLU B 1 226 ? 98.363 98.903 141.790 1.00 46.18 224 GLU D C 1
ATOM 3945 O O . GLU B 1 226 ? 98.123 99.715 142.686 1.00 46.18 224 GLU D O 1
ATOM 3951 N N . VAL B 1 227 ? 99.427 98.987 140.998 1.00 39.71 225 VAL D N 1
ATOM 3952 C CA . VAL B 1 227 ? 100.270 100.168 140.952 1.00 39.71 225 VAL D CA 1
ATOM 3953 C C . VAL B 1 227 ? 99.909 100.972 139.713 1.00 39.71 225 VAL D C 1
ATOM 3954 O O . VAL B 1 227 ? 99.296 100.473 138.772 1.00 39.71 225 VAL D O 1
ATOM 3958 N N . PHE B 1 228 ? 100.309 102.237 139.717 1.00 40.37 226 PHE D N 1
ATOM 3959 C CA . PHE B 1 228 ? 99.845 103.206 138.731 1.00 40.37 226 PHE D CA 1
ATOM 3960 C C . PHE B 1 228 ? 101.036 103.850 138.038 1.00 40.37 226 PHE D C 1
ATOM 3961 O O . PHE B 1 228 ? 101.648 104.783 138.573 1.00 40.37 226 PHE D O 1
ATOM 3969 N N . PRO B 1 229 ? 101.398 103.380 136.854 1.00 38.60 227 PRO D N 1
ATOM 3970 C CA . PRO B 1 229 ? 102.309 104.137 135.996 1.00 38.60 227 PRO D CA 1
ATOM 3971 C C . PRO B 1 229 ? 101.560 105.254 135.285 1.00 38.60 227 PRO D C 1
ATOM 3972 O O . PRO B 1 229 ? 100.375 105.486 135.503 1.00 38.60 227 PRO D O 1
ATOM 3976 N N . SER B 1 230 ? 102.278 105.944 134.417 1.00 39.38 228 SER D N 1
ATOM 3977 C CA . SER B 1 230 ? 101.712 107.045 133.662 1.00 39.38 228 SER D CA 1
ATOM 3978 C C . SER B 1 230 ? 101.048 106.532 132.393 1.00 39.38 228 SER D C 1
ATOM 3979 O O . SER B 1 230 ? 101.497 105.562 131.784 1.00 39.38 228 SER D O 1
ATOM 3982 N N . GLN B 1 231 ? 99.971 107.201 131.998 1.00 50.37 229 GLN D N 1
ATOM 3983 C CA . GLN B 1 231 ? 99.103 106.752 130.920 1.00 50.37 229 GLN D CA 1
ATOM 3984 C C . GLN B 1 231 ? 99.414 107.512 129.638 1.00 50.37 229 GLN D C 1
ATOM 3985 O O . GLN B 1 231 ? 99.605 108.731 129.657 1.00 50.37 229 GLN D O 1
ATOM 3991 N N . GLU B 1 232 ? 99.456 106.784 128.528 1.00 49.75 230 GLU D N 1
ATOM 3992 C CA . GLU B 1 232 ? 99.902 107.306 127.248 1.00 49.75 230 GLU D CA 1
ATOM 3993 C C . GLU B 1 232 ? 98.738 107.787 126.389 1.00 49.75 230 GLU D C 1
ATOM 3994 O O . GLU B 1 232 ? 97.578 107.435 126.599 1.00 49.75 230 GLU D O 1
ATOM 4000 N N . LEU B 1 233 ? 99.080 108.600 125.395 1.00 59.76 231 LEU D N 1
ATOM 4001 C CA . LEU B 1 233 ? 98.102 109.260 124.544 1.00 59.76 231 LEU D CA 1
ATOM 4002 C C . LEU B 1 233 ? 97.550 108.270 123.527 1.00 59.76 231 LEU D C 1
ATOM 4003 O O . LEU B 1 233 ? 98.303 107.531 122.889 1.00 59.76 231 LEU D O 1
ATOM 4008 N N . ILE B 1 234 ? 96.226 108.258 123.379 1.00 77.57 232 ILE D N 1
ATOM 4009 C CA . ILE B 1 234 ? 95.526 107.307 122.517 1.00 77.57 232 ILE D CA 1
ATOM 4010 C C . ILE B 1 234 ? 94.566 108.089 121.633 1.00 77.57 232 ILE D C 1
ATOM 4011 O O . ILE B 1 234 ? 93.623 108.711 122.135 1.00 77.57 232 ILE D O 1
ATOM 4016 N N . LEU B 1 235 ? 94.800 108.056 120.324 1.00 102.90 233 LEU D N 1
ATOM 4017 C CA . LEU B 1 235 ? 93.927 108.685 119.343 1.00 102.90 233 LEU D CA 1
ATOM 4018 C C . LEU B 1 235 ? 92.925 107.661 118.810 1.00 102.90 233 LEU D C 1
ATOM 4019 O O . LEU B 1 235 ? 92.754 106.574 119.368 1.00 102.90 233 LEU D O 1
ATOM 4024 N N . ASP B 1 236 ? 92.239 108.009 117.722 1.00 121.85 234 ASP D N 1
ATOM 4025 C CA . ASP B 1 236 ? 91.361 107.083 117.007 1.00 121.85 234 ASP D CA 1
ATOM 4026 C C . ASP B 1 236 ? 92.140 106.583 115.794 1.00 121.85 234 ASP D C 1
ATOM 4027 O O . ASP B 1 236 ? 92.146 107.210 114.734 1.00 121.85 234 ASP D O 1
ATOM 4032 N N . LYS B 1 237 ? 92.808 105.435 115.957 1.00 126.29 235 LYS D N 1
ATOM 4033 C CA . LYS B 1 237 ? 93.594 104.864 114.869 1.00 126.29 235 LYS D CA 1
ATOM 4034 C C . LYS B 1 237 ? 93.454 103.346 114.774 1.00 126.29 235 LYS D C 1
ATOM 4035 O O . LYS B 1 237 ? 94.343 102.688 114.221 1.00 126.29 235 LYS D O 1
ATOM 4037 N N . GLY B 1 238 ? 92.369 102.770 115.289 1.00 121.33 236 GLY D N 1
ATOM 4038 C CA . GLY B 1 238 ? 92.214 101.329 115.262 1.00 121.33 236 GLY D CA 1
ATOM 4039 C C . GLY B 1 238 ? 90.852 100.838 115.708 1.00 121.33 236 GLY D C 1
ATOM 4040 O O . GLY B 1 238 ? 89.825 101.408 115.330 1.00 121.33 236 GLY D O 1
ATOM 4041 N N . ASP B 1 239 ? 90.830 99.779 116.512 1.00 108.52 237 ASP D N 1
ATOM 4042 C CA . ASP B 1 239 ? 89.599 99.139 116.958 1.00 108.52 237 ASP D CA 1
ATOM 4043 C C . ASP B 1 239 ? 89.545 99.104 118.483 1.00 108.52 237 ASP D C 1
ATOM 4044 O O . ASP B 1 239 ? 90.396 99.669 119.174 1.00 108.52 237 ASP D O 1
ATOM 4046 N N . LYS B 1 240 ? 88.519 98.425 119.000 1.00 100.96 238 LYS D N 1
ATOM 4047 C CA . LYS B 1 240 ? 88.384 98.247 120.442 1.00 100.96 238 LYS D CA 1
ATOM 4048 C C . LYS B 1 240 ? 89.420 97.259 120.965 1.00 100.96 238 LYS D C 1
ATOM 4049 O O . LYS B 1 240 ? 90.237 97.595 121.831 1.00 100.96 238 LYS D O 1
ATOM 4051 N N . LYS B 1 241 ? 89.388 96.027 120.457 1.00 99.55 239 LYS D N 1
ATOM 4052 C CA . LYS B 1 241 ? 90.461 95.069 120.698 1.00 99.55 239 LYS D CA 1
ATOM 4053 C C . LYS B 1 241 ? 91.715 95.576 120.001 1.00 99.55 239 LYS D C 1
ATOM 4054 O O . LYS B 1 241 ? 91.803 95.563 118.769 1.00 99.55 239 LYS D O 1
ATOM 4056 N N . GLY B 1 242 ? 92.684 96.020 120.789 1.00 93.28 240 GLY D N 1
ATOM 4057 C CA . GLY B 1 242 ? 93.759 96.845 120.283 1.00 93.28 240 GLY D CA 1
ATOM 4058 C C . GLY B 1 242 ? 93.964 98.015 121.219 1.00 93.28 240 GLY D C 1
ATOM 4059 O O . GLY B 1 242 ? 94.666 98.974 120.885 1.00 93.28 240 GLY D O 1
ATOM 4060 N N . GLN B 1 243 ? 93.330 97.917 122.393 1.00 77.97 241 GLN D N 1
ATOM 4061 C CA . GLN B 1 243 ? 93.440 98.805 123.563 1.00 77.97 241 GLN D CA 1
ATOM 4062 C C . GLN B 1 243 ? 93.251 100.283 123.195 1.00 77.97 241 GLN D C 1
ATOM 4063 O O . GLN B 1 243 ? 94.132 101.131 123.321 1.00 77.97 241 GLN D O 1
ATOM 4069 N N . LYS B 1 244 ? 92.021 100.570 122.768 1.00 83.61 242 LYS D N 1
ATOM 4070 C CA . LYS B 1 244 ? 91.600 101.939 122.490 1.00 83.61 242 LYS D CA 1
ATOM 4071 C C . LYS B 1 244 ? 91.401 102.777 123.746 1.00 83.61 242 LYS D C 1
ATOM 4072 O O . LYS B 1 244 ? 91.118 103.973 123.626 1.00 83.61 242 LYS D O 1
ATOM 4078 N N . SER B 1 245 ? 91.525 102.193 124.934 1.00 71.02 243 SER D N 1
ATOM 4079 C CA . SER B 1 245 ? 91.113 102.849 126.166 1.00 71.02 243 SER D CA 1
ATOM 4080 C C . SER B 1 245 ? 92.260 103.248 127.081 1.00 71.02 243 SER D C 1
ATOM 4081 O O . SER B 1 245 ? 92.260 104.368 127.593 1.00 71.02 243 SER D O 1
ATOM 4084 N N . LYS B 1 246 ? 93.244 102.382 127.308 1.00 56.60 244 LYS D N 1
ATOM 4085 C CA . LYS B 1 246 ? 94.234 102.651 128.348 1.00 56.60 244 LYS D CA 1
ATOM 4086 C C . LYS B 1 246 ? 95.551 101.980 127.995 1.00 56.60 244 LYS D C 1
ATOM 4087 O O . LYS B 1 246 ? 95.660 100.754 128.060 1.00 56.60 244 LYS D O 1
ATOM 4093 N N . THR B 1 247 ? 96.549 102.787 127.649 1.00 54.28 245 THR D N 1
ATOM 4094 C CA . THR B 1 247 ? 97.907 102.328 127.408 1.00 54.28 245 THR D CA 1
ATOM 4095 C C . THR B 1 247 ? 98.813 102.942 128.463 1.00 54.28 245 THR D C 1
ATOM 4096 O O . THR B 1 247 ? 98.812 104.161 128.649 1.00 54.28 245 THR D O 1
ATOM 4100 N N . LEU B 1 248 ? 99.576 102.105 129.153 1.00 43.43 246 LEU D N 1
ATOM 4101 C CA . LEU B 1 248 ? 100.449 102.554 130.224 1.00 43.43 246 LEU D CA 1
ATOM 4102 C C . LEU B 1 248 ? 101.876 102.668 129.710 1.00 43.43 246 LEU D C 1
ATOM 4103 O O . LEU B 1 248 ? 102.344 101.810 128.959 1.00 43.43 246 LEU D O 1
ATOM 4108 N N . TYR B 1 249 ? 102.557 103.739 130.114 1.00 37.30 247 TYR D N 1
ATOM 4109 C CA . TYR B 1 249 ? 103.907 104.014 129.640 1.00 37.30 247 TYR D CA 1
ATOM 4110 C C . TYR B 1 249 ? 104.901 103.030 130.231 1.00 37.30 247 TYR D C 1
ATOM 4111 O O . TYR B 1 249 ? 104.806 102.650 131.398 1.00 37.30 247 TYR D O 1
ATOM 4120 N N . SER B 1 250 ? 105.859 102.615 129.412 1.00 41.18 248 SER D N 1
ATOM 4121 C CA . SER B 1 250 ? 106.863 101.671 129.856 1.00 41.18 248 SER D CA 1
ATOM 4122 C C . SER B 1 250 ? 108.164 101.938 129.116 1.00 41.18 248 SER D C 1
ATOM 4123 O O . SER B 1 250 ? 108.261 102.822 128.262 1.00 41.18 248 SER D O 1
ATOM 4126 N N . VAL B 1 251 ? 109.163 101.140 129.464 1.00 51.12 249 VAL D N 1
ATOM 4127 C CA . VAL B 1 251 ? 110.498 101.099 128.883 1.00 51.12 249 VAL D CA 1
ATOM 4128 C C . VAL B 1 251 ? 110.660 99.641 128.490 1.00 51.12 249 VAL D C 1
ATOM 4129 O O . VAL B 1 251 ? 109.656 98.951 128.278 1.00 51.12 249 VAL D O 1
ATOM 4133 N N . ARG B 1 252 ? 111.895 99.173 128.310 1.00 61.16 250 ARG D N 1
ATOM 4134 C CA . ARG B 1 252 ? 112.110 97.789 127.911 1.00 61.16 250 ARG D CA 1
ATOM 4135 C C . ARG B 1 252 ? 111.647 96.831 129.007 1.00 61.16 250 ARG D C 1
ATOM 4136 O O . ARG B 1 252 ? 112.444 96.387 129.841 1.00 61.16 250 ARG D O 1
ATOM 4144 N N . ASP B 1 253 ? 110.336 96.555 129.002 1.00 60.33 251 ASP D N 1
ATOM 4145 C CA . ASP B 1 253 ? 109.638 95.633 129.903 1.00 60.33 251 ASP D CA 1
ATOM 4146 C C . ASP B 1 253 ? 109.773 96.046 131.372 1.00 60.33 251 ASP D C 1
ATOM 4147 O O . ASP B 1 253 ? 110.268 95.294 132.214 1.00 60.33 251 ASP D O 1
ATOM 4152 N N . ALA B 1 254 ? 109.294 97.257 131.664 1.00 47.39 252 ALA D N 1
ATOM 4153 C CA . ALA B 1 254 ? 109.207 97.781 133.024 1.00 47.39 252 ALA D CA 1
ATOM 4154 C C . ALA B 1 254 ? 108.252 98.960 133.011 1.00 47.39 252 ALA D C 1
ATOM 4155 O O . ALA B 1 254 ? 108.411 99.862 132.187 1.00 47.39 252 ALA D O 1
ATOM 4157 N N . ALA B 1 255 ? 107.275 98.957 133.914 1.00 39.55 253 ALA D N 1
ATOM 4158 C CA . ALA B 1 255 ? 106.352 100.079 134.014 1.00 39.55 253 ALA D CA 1
ATOM 4159 C C . ALA B 1 255 ? 107.072 101.311 134.552 1.00 39.55 253 ALA D C 1
ATOM 4160 O O . ALA B 1 255 ? 107.955 101.216 135.406 1.00 39.55 253 ALA D O 1
ATOM 4162 N N . ALA B 1 256 ? 106.689 102.479 134.043 1.00 35.46 254 ALA D N 1
ATOM 4163 C CA . ALA B 1 256 ? 107.512 103.662 134.236 1.00 35.46 254 ALA D CA 1
ATOM 4164 C C . ALA B 1 256 ? 106.655 104.910 134.370 1.00 35.46 254 ALA D C 1
ATOM 4165 O O . ALA B 1 256 ? 105.575 105.007 133.786 1.00 35.46 254 ALA D O 1
ATOM 4167 N N . ILE B 1 257 ? 107.159 105.870 135.140 1.00 34.41 255 ILE D N 1
ATOM 4168 C CA . ILE B 1 257 ? 106.560 107.193 135.274 1.00 34.41 255 ILE D CA 1
ATOM 4169 C C . ILE B 1 257 ? 107.438 108.156 134.491 1.00 34.41 255 ILE D C 1
ATOM 4170 O O . ILE B 1 257 ? 108.655 107.955 134.412 1.00 34.41 255 ILE D O 1
ATOM 4175 N N . HIS B 1 258 ? 106.837 109.187 133.894 1.00 34.84 256 HIS D N 1
ATOM 4176 C CA . HIS B 1 258 ? 107.608 110.101 133.064 1.00 34.84 256 HIS D CA 1
ATOM 4177 C C . HIS B 1 258 ? 108.565 110.945 133.900 1.00 34.84 256 HIS D C 1
ATOM 4178 O O . HIS B 1 258 ? 108.464 111.030 135.124 1.00 34.84 256 HIS D O 1
ATOM 4185 N N . SER B 1 259 ? 109.511 111.578 133.211 1.00 31.94 257 SER D N 1
ATOM 4186 C CA . SER B 1 259 ? 110.420 112.491 133.883 1.00 31.94 257 SER D CA 1
ATOM 4187 C C . SER B 1 259 ? 109.758 113.825 134.182 1.00 31.94 257 SER D C 1
ATOM 4188 O O . SER B 1 259 ? 110.056 114.440 135.212 1.00 31.94 257 SER D O 1
ATOM 4191 N N . GLN B 1 260 ? 108.859 114.289 133.314 1.00 34.48 258 GLN D N 1
ATOM 4192 C CA . GLN B 1 260 ? 108.188 115.551 133.585 1.00 34.48 258 GLN D CA 1
ATOM 4193 C C . GLN B 1 260 ? 107.176 115.433 134.709 1.00 34.48 258 GLN D C 1
ATOM 4194 O O . GLN B 1 260 ? 106.883 116.435 135.361 1.00 34.48 258 GLN D O 1
ATOM 4200 N N . LYS B 1 261 ? 106.701 114.228 135.011 1.00 31.64 259 LYS D N 1
ATOM 4201 C CA . LYS B 1 261 ? 105.764 114.080 136.113 1.00 31.64 259 LYS D CA 1
ATOM 4202 C C . LYS B 1 261 ? 106.484 114.101 137.457 1.00 31.64 259 LYS D C 1
ATOM 4203 O O . LYS B 1 261 ? 106.008 114.728 138.411 1.00 31.64 259 LYS D O 1
ATOM 4209 N N . ILE B 1 262 ? 107.646 113.449 137.534 1.00 29.47 260 ILE D N 1
ATOM 4210 C CA . ILE B 1 262 ? 108.511 113.563 138.706 1.00 29.47 260 ILE D CA 1
ATOM 4211 C C . ILE B 1 262 ? 108.986 114.997 138.879 1.00 29.47 260 ILE D C 1
ATOM 4212 O O . ILE B 1 262 ? 109.072 115.511 140.003 1.00 29.47 260 ILE D O 1
ATOM 4217 N N . GLY B 1 263 ? 109.286 115.670 137.768 1.00 31.79 261 GLY D N 1
ATOM 4218 C CA . GLY B 1 263 ? 109.687 117.061 137.843 1.00 31.79 261 GLY D CA 1
ATOM 4219 C C . GLY B 1 263 ? 108.576 117.963 138.336 1.00 31.79 261 GLY D C 1
ATOM 4220 O O . GLY B 1 263 ? 108.820 118.889 139.109 1.00 31.79 261 GLY D O 1
ATOM 4221 N N . ASN B 1 264 ? 107.341 117.694 137.908 1.00 32.85 262 ASN D N 1
ATOM 4222 C CA . ASN B 1 264 ? 106.186 118.411 138.433 1.00 32.85 262 ASN D CA 1
ATOM 4223 C C . ASN B 1 264 ? 105.992 118.146 139.915 1.00 32.85 262 ASN D C 1
ATOM 4224 O O . ASN B 1 264 ? 105.560 119.034 140.655 1.00 32.85 262 ASN D O 1
ATOM 4229 N N . ALA B 1 265 ? 106.294 116.933 140.361 1.00 34.01 263 ALA D N 1
ATOM 4230 C CA . ALA B 1 265 ? 106.224 116.631 141.779 1.00 34.01 263 ALA D CA 1
ATOM 4231 C C . ALA B 1 265 ? 107.326 117.300 142.584 1.00 34.01 263 ALA D C 1
ATOM 4232 O O . ALA B 1 265 ? 107.136 117.540 143.777 1.00 34.01 263 ALA D O 1
ATOM 4234 N N . LEU B 1 266 ? 108.470 117.599 141.976 1.00 32.83 264 LEU D N 1
ATOM 4235 C CA . LEU B 1 266 ? 109.543 118.234 142.730 1.00 32.83 264 LEU D CA 1
ATOM 4236 C C . LEU B 1 266 ? 109.350 119.729 142.921 1.00 32.83 264 LEU D C 1
ATOM 4237 O O . LEU B 1 266 ? 109.767 120.265 143.949 1.00 32.83 264 LEU D O 1
ATOM 4242 N N . ARG B 1 267 ? 108.739 120.421 141.966 1.00 33.21 265 ARG D N 1
ATOM 4243 C CA . ARG B 1 267 ? 108.591 121.871 142.040 1.00 33.21 265 ARG D CA 1
ATOM 4244 C C . ARG B 1 267 ? 107.231 122.291 142.575 1.00 33.21 265 ARG D C 1
ATOM 4245 O O . ARG B 1 267 ? 106.703 123.343 142.207 1.00 33.21 265 ARG D O 1
ATOM 4253 N N . THR B 1 268 ? 106.650 121.498 143.476 1.00 37.89 266 THR D N 1
ATOM 4254 C CA . THR B 1 268 ? 105.397 121.868 144.135 1.00 37.89 266 THR D CA 1
ATOM 4255 C C . THR B 1 268 ? 105.757 122.614 145.414 1.00 37.89 266 THR D C 1
ATOM 4256 O O . THR B 1 268 ? 105.838 122.056 146.509 1.00 37.89 266 THR D O 1
ATOM 4260 N N . ILE B 1 269 ? 105.978 123.912 145.252 1.00 38.92 267 ILE D N 1
ATOM 4261 C CA . ILE B 1 269 ? 106.596 124.753 146.265 1.00 38.92 267 ILE D CA 1
ATOM 4262 C C . ILE B 1 269 ? 105.707 125.943 146.589 1.00 38.92 267 ILE D C 1
ATOM 4263 O O . ILE B 1 269 ? 105.656 126.404 147.737 1.00 38.92 267 ILE D O 1
ATOM 4268 N N . ASP B 1 270 ? 104.919 126.368 145.604 1.00 44.52 268 ASP D N 1
ATOM 4269 C CA . ASP B 1 270 ? 104.275 127.673 145.617 1.00 44.52 268 ASP D CA 1
ATOM 4270 C C . ASP B 1 270 ? 103.182 127.735 146.674 1.00 44.52 268 ASP D C 1
ATOM 4271 O O . ASP B 1 270 ? 102.041 127.342 146.423 1.00 44.52 268 ASP D O 1
ATOM 4276 N N . THR B 1 271 ? 103.541 128.204 147.867 1.00 45.86 269 THR D N 1
ATOM 4277 C CA . THR B 1 271 ? 102.595 128.488 148.933 1.00 45.86 269 THR D CA 1
ATOM 4278 C C . THR B 1 271 ? 102.295 129.968 149.063 1.00 45.86 269 THR D C 1
ATOM 4279 O O . THR B 1 271 ? 101.642 130.369 150.030 1.00 45.86 269 THR D O 1
ATOM 4283 N N . TRP B 1 272 ? 102.763 130.792 148.131 1.00 44.83 270 TRP D N 1
ATOM 4284 C CA . TRP B 1 272 ? 102.608 132.230 148.250 1.00 44.83 270 TRP D CA 1
ATOM 4285 C C . TRP B 1 272 ? 101.572 132.791 147.288 1.00 44.83 270 TRP D C 1
ATOM 4286 O O . TRP B 1 272 ? 101.523 134.009 147.092 1.00 44.83 270 TRP D O 1
ATOM 4297 N N . TYR B 1 273 ? 100.757 131.945 146.685 1.00 52.43 271 TYR D N 1
ATOM 4298 C CA . TYR B 1 273 ? 99.678 132.429 145.844 1.00 52.43 271 TYR D CA 1
ATOM 4299 C C . TYR B 1 273 ? 98.566 133.011 146.714 1.00 52.43 271 TYR D C 1
ATOM 4300 O O . TYR B 1 273 ? 98.224 132.446 147.755 1.00 52.43 271 TYR D O 1
ATOM 4309 N N . PRO B 1 274 ? 97.993 134.150 146.316 1.00 58.90 272 PRO D N 1
ATOM 4310 C CA . PRO B 1 274 ? 97.234 134.971 147.265 1.00 58.90 272 PRO D CA 1
ATOM 4311 C C . PRO B 1 274 ? 95.824 134.490 147.560 1.00 58.90 272 PRO D C 1
ATOM 4312 O O . PRO B 1 274 ? 95.079 135.218 148.225 1.00 58.90 272 PRO D O 1
ATOM 4316 N N . ASP B 1 275 ? 95.430 133.305 147.100 1.00 65.58 273 ASP D N 1
ATOM 4317 C CA . ASP B 1 275 ? 94.035 132.889 147.237 1.00 65.58 273 ASP D CA 1
ATOM 4318 C C . ASP B 1 275 ? 93.712 132.485 148.672 1.00 65.58 273 ASP D C 1
ATOM 4319 O O . ASP B 1 275 ? 92.917 133.146 149.347 1.00 65.58 273 ASP D O 1
ATOM 4321 N N . GLU B 1 276 ? 94.350 131.429 149.162 1.00 73.22 274 GLU D N 1
ATOM 4322 C CA . GLU B 1 276 ? 94.044 130.871 150.479 1.00 73.22 274 GLU D CA 1
ATOM 4323 C C . GLU B 1 276 ? 95.196 129.967 150.901 1.00 73.22 274 GLU D C 1
ATOM 4324 O O . GLU B 1 276 ? 96.246 129.918 150.248 1.00 73.22 274 GLU D O 1
ATOM 4326 N N . ASP B 1 277 ? 94.994 129.259 152.012 1.00 76.98 275 ASP D N 1
ATOM 4327 C CA . ASP B 1 277 ? 95.899 128.217 152.479 1.00 76.98 275 ASP D CA 1
ATOM 4328 C C . ASP B 1 277 ? 95.179 126.891 152.689 1.00 76.98 275 ASP D C 1
ATOM 4329 O O . ASP B 1 277 ? 95.725 125.997 153.348 1.00 76.98 275 ASP D O 1
ATOM 4331 N N . GLY B 1 278 ? 93.969 126.741 152.151 1.00 74.12 276 GLY D N 1
ATOM 4332 C CA . GLY B 1 278 ? 93.167 125.549 152.322 1.00 74.12 276 GLY D CA 1
ATOM 4333 C C . GLY B 1 278 ? 93.509 124.392 151.418 1.00 74.12 276 GLY D C 1
ATOM 4334 O O . GLY B 1 278 ? 92.808 123.376 151.434 1.00 74.12 276 GLY D O 1
ATOM 4335 N N . LEU B 1 279 ? 94.564 124.511 150.618 1.00 66.34 277 LEU D N 1
ATOM 4336 C CA . LEU B 1 279 ? 95.015 123.433 149.751 1.00 66.34 277 LEU D CA 1
ATOM 4337 C C . LEU B 1 279 ? 96.416 122.951 150.089 1.00 66.34 277 LEU D C 1
ATOM 4338 O O . LEU B 1 279 ? 96.637 121.749 150.258 1.00 66.34 277 LEU D O 1
ATOM 4343 N N . GLY B 1 280 ? 97.368 123.868 150.208 1.00 56.68 278 GLY D N 1
ATOM 4344 C CA . GLY B 1 280 ? 98.761 123.517 150.305 1.00 56.68 278 GLY D CA 1
ATOM 4345 C C . GLY B 1 280 ? 99.526 124.119 149.147 1.00 56.68 278 GLY D C 1
ATOM 4346 O O . GLY B 1 280 ? 99.046 125.033 148.470 1.00 56.68 278 GLY D O 1
ATOM 4347 N N . PRO B 1 281 ? 100.733 123.624 148.897 1.00 44.94 279 PRO D N 1
ATOM 4348 C CA . PRO B 1 281 ? 101.518 124.144 147.777 1.00 44.94 279 PRO D CA 1
ATOM 4349 C C . PRO B 1 281 ? 100.988 123.661 146.440 1.00 44.94 279 PRO D C 1
ATOM 4350 O O . PRO B 1 281 ? 100.474 122.550 146.311 1.00 44.94 279 PRO D O 1
ATOM 4354 N N . ILE B 1 282 ? 101.115 124.523 145.438 1.00 43.33 280 ILE D N 1
ATOM 4355 C CA . ILE B 1 282 ? 100.875 124.147 144.057 1.00 43.33 280 ILE D CA 1
ATOM 4356 C C . ILE B 1 282 ? 102.203 124.202 143.313 1.00 43.33 280 ILE D C 1
ATOM 4357 O O . ILE B 1 282 ? 103.214 124.667 143.834 1.00 43.33 280 ILE D O 1
ATOM 4362 N N . ALA B 1 283 ? 102.194 123.708 142.082 1.00 40.02 281 ALA D N 1
ATOM 4363 C CA . ALA B 1 283 ? 103.404 123.677 141.281 1.00 40.02 281 ALA D CA 1
ATOM 4364 C C . ALA B 1 283 ? 103.770 125.073 140.807 1.00 40.02 281 ALA D C 1
ATOM 4365 O O . ALA B 1 283 ? 102.906 125.913 140.541 1.00 40.02 281 ALA D O 1
ATOM 4367 N N . VAL B 1 284 ? 105.073 125.313 140.706 1.00 35.21 282 VAL D N 1
ATOM 4368 C CA . VAL B 1 284 ? 105.582 126.605 140.262 1.00 35.21 282 VAL D CA 1
ATOM 4369 C C . VAL B 1 284 ? 105.403 126.686 138.751 1.00 35.21 282 VAL D C 1
ATOM 4370 O O . VAL B 1 284 ? 106.081 125.983 138.000 1.00 35.21 282 VAL D O 1
ATOM 4374 N N . GLU B 1 285 ? 104.472 127.521 138.305 1.00 42.96 283 GLU D N 1
ATOM 4375 C CA . GLU B 1 285 ? 104.167 127.693 136.895 1.00 42.96 283 GLU D CA 1
ATOM 4376 C C . GLU B 1 285 ? 103.866 129.155 136.608 1.00 42.96 283 GLU D C 1
ATOM 4377 O O . GLU B 1 285 ? 103.379 129.874 137.486 1.00 42.96 283 GLU D O 1
ATOM 4383 N N . PRO B 1 286 ? 104.164 129.625 135.400 1.00 45.39 284 PRO D N 1
ATOM 4384 C CA . PRO B 1 286 ? 103.627 130.915 134.969 1.00 45.39 284 PRO D CA 1
ATOM 4385 C C . PRO B 1 286 ? 102.122 130.811 134.824 1.00 45.39 284 PRO D C 1
ATOM 4386 O O . PRO B 1 286 ? 101.615 129.837 134.257 1.00 45.39 284 PRO D O 1
ATOM 4390 N N . TYR B 1 287 ? 101.421 131.831 135.332 1.00 52.05 285 TYR D N 1
ATOM 4391 C CA . TYR B 1 287 ? 99.974 131.816 135.569 1.00 52.05 285 TYR D CA 1
ATOM 4392 C C . TYR B 1 287 ? 99.598 130.578 136.376 1.00 52.05 285 TYR D C 1
ATOM 4393 O O . TYR B 1 287 ? 98.890 129.696 135.893 1.00 52.05 285 TYR D O 1
ATOM 4402 N N . GLY B 1 288 ? 100.114 130.516 137.606 1.00 49.95 286 GLY D N 1
ATOM 4403 C CA . GLY B 1 288 ? 100.241 129.273 138.357 1.00 49.95 286 GLY D CA 1
ATOM 4404 C C . GLY B 1 288 ? 98.968 128.499 138.614 1.00 49.95 286 GLY D C 1
ATOM 4405 O O . GLY B 1 288 ? 98.179 128.846 139.491 1.00 49.95 286 GLY D O 1
ATOM 4406 N N . SER B 1 289 ? 98.794 127.410 137.874 1.00 54.22 287 SER D N 1
ATOM 4407 C CA . SER B 1 289 ? 97.500 126.774 137.712 1.00 54.22 287 SER D CA 1
ATOM 4408 C C . SER B 1 289 ? 97.596 125.274 137.927 1.00 54.22 287 SER D C 1
ATOM 4409 O O . SER B 1 289 ? 98.644 124.662 137.718 1.00 54.22 287 SER D O 1
ATOM 4412 N N . VAL B 1 290 ? 96.477 124.689 138.338 1.00 57.45 288 VAL D N 1
ATOM 4413 C CA . VAL B 1 290 ? 96.359 123.254 138.546 1.00 57.45 288 VAL D CA 1
ATOM 4414 C C . VAL B 1 290 ? 95.312 122.731 137.577 1.00 57.45 288 VAL D C 1
ATOM 4415 O O . VAL B 1 290 ? 94.230 123.313 137.449 1.00 57.45 288 VAL D O 1
ATOM 4419 N N . THR B 1 291 ? 95.639 121.646 136.877 1.00 59.62 289 THR D N 1
ATOM 4420 C CA . THR B 1 291 ? 94.683 121.026 135.970 1.00 59.62 289 THR D CA 1
ATOM 4421 C C . THR B 1 291 ? 93.682 120.139 136.692 1.00 59.62 289 THR D C 1
ATOM 4422 O O . THR B 1 291 ? 92.540 120.016 136.239 1.00 59.62 289 THR D O 1
ATOM 4426 N N . SER B 1 292 ? 94.077 119.526 137.807 1.00 61.36 290 SER D N 1
ATOM 4427 C CA . SER B 1 292 ? 93.154 118.705 138.578 1.00 61.36 290 SER D CA 1
ATOM 4428 C C . SER B 1 292 ? 92.226 119.530 139.459 1.00 61.36 290 SER D C 1
ATOM 4429 O O . SER B 1 292 ? 91.358 118.958 140.124 1.00 61.36 290 SER D O 1
ATOM 4432 N N . GLN B 1 293 ? 92.396 120.847 139.493 1.00 63.59 291 GLN D N 1
ATOM 4433 C CA . GLN B 1 293 ? 91.435 121.737 140.117 1.00 63.59 291 GLN D CA 1
ATOM 4434 C C . GLN B 1 293 ? 90.692 122.587 139.102 1.00 63.59 291 GLN D C 1
ATOM 4435 O O . GLN B 1 293 ? 89.666 123.180 139.450 1.00 63.59 291 GLN D O 1
ATOM 4441 N N . GLY B 1 294 ? 91.188 122.673 137.869 1.00 66.66 292 GLY D N 1
ATOM 4442 C CA . GLY B 1 294 ? 90.581 123.506 136.850 1.00 66.66 292 GLY D CA 1
ATOM 4443 C C . GLY B 1 294 ? 90.675 124.991 137.104 1.00 66.66 292 GLY D C 1
ATOM 4444 O O . GLY B 1 294 ? 89.968 125.766 136.457 1.00 66.66 292 GLY D O 1
ATOM 4445 N N . LYS B 1 295 ? 91.537 125.414 138.021 1.00 67.33 293 LYS D N 1
ATOM 4446 C CA . LYS B 1 295 ? 91.580 126.785 138.497 1.00 67.33 293 LYS D CA 1
ATOM 4447 C C . LYS B 1 295 ? 92.919 127.410 138.147 1.00 67.33 293 LYS D C 1
ATOM 4448 O O . LYS B 1 295 ? 93.973 126.825 138.404 1.00 67.33 293 LYS D O 1
ATOM 4454 N N . ALA B 1 296 ? 92.871 128.599 137.558 1.00 64.49 294 ALA D N 1
ATOM 4455 C CA . ALA B 1 296 ? 94.069 129.393 137.305 1.00 64.49 294 ALA D CA 1
ATOM 4456 C C . ALA B 1 296 ? 94.255 130.326 138.492 1.00 64.49 294 ALA D C 1
ATOM 4457 O O . ALA B 1 296 ? 93.743 131.444 138.511 1.00 64.49 294 ALA D O 1
ATOM 4459 N N . TYR B 1 297 ? 94.990 129.860 139.495 1.00 62.34 295 TYR D N 1
ATOM 4460 C CA . TYR B 1 297 ? 95.448 130.768 140.530 1.00 62.34 295 TYR D CA 1
ATOM 4461 C C . TYR B 1 297 ? 96.516 131.685 139.953 1.00 62.34 295 TYR D C 1
ATOM 4462 O O . TYR B 1 297 ? 97.063 131.429 138.873 1.00 62.34 295 TYR D O 1
ATOM 4471 N N . ARG B 1 298 ? 96.815 132.754 140.698 1.00 49.99 296 ARG D N 1
ATOM 4472 C CA . ARG B 1 298 ? 97.853 133.734 140.367 1.00 49.99 296 ARG D CA 1
ATOM 4473 C C . ARG B 1 298 ? 97.579 134.349 138.988 1.00 49.99 296 ARG D C 1
ATOM 4474 O O . ARG B 1 298 ? 98.289 134.143 138.007 1.00 49.99 296 ARG D O 1
ATOM 4482 N N . GLN B 1 299 ? 96.472 135.058 138.950 1.00 73.93 297 GLN D N 1
ATOM 4483 C CA . GLN B 1 299 ? 95.765 135.574 137.793 1.00 73.93 297 GLN D CA 1
ATOM 4484 C C . GLN B 1 299 ? 96.425 136.863 137.299 1.00 73.93 297 GLN D C 1
ATOM 4485 O O . GLN B 1 299 ? 96.968 137.632 138.092 1.00 73.93 297 GLN D O 1
ATOM 4491 N N . PRO B 1 300 ? 96.404 137.122 135.988 1.00 71.50 298 PRO D N 1
ATOM 4492 C CA . PRO B 1 300 ? 96.943 138.396 135.479 1.00 71.50 298 PRO D CA 1
ATOM 4493 C C . PRO B 1 300 ? 96.020 139.598 135.608 1.00 71.50 298 PRO D C 1
ATOM 4494 O O . PRO B 1 300 ? 96.446 140.701 135.248 1.00 71.50 298 PRO D O 1
ATOM 4498 N N . LYS B 1 301 ? 94.786 139.446 136.098 1.00 81.15 299 LYS D N 1
ATOM 4499 C CA . LYS B 1 301 ? 94.057 140.623 136.565 1.00 81.15 299 LYS D CA 1
ATOM 4500 C C . LYS B 1 301 ? 94.590 141.087 137.908 1.00 81.15 299 LYS D C 1
ATOM 4501 O O . LYS B 1 301 ? 94.582 142.287 138.202 1.00 81.15 299 LYS D O 1
ATOM 4507 N N . GLN B 1 302 ? 95.047 140.152 138.731 1.00 72.74 300 GLN D N 1
ATOM 4508 C CA . GLN B 1 302 ? 95.931 140.488 139.827 1.00 72.74 300 GLN D CA 1
ATOM 4509 C C . GLN B 1 302 ? 97.329 140.761 139.278 1.00 72.74 300 GLN D C 1
ATOM 4510 O O . GLN B 1 302 ? 97.614 140.562 138.095 1.00 72.74 300 GLN D O 1
ATOM 4516 N N . LYS B 1 303 ? 98.224 141.197 140.154 1.00 67.19 301 LYS D N 1
ATOM 4517 C CA . LYS B 1 303 ? 99.570 141.530 139.708 1.00 67.19 301 LYS D CA 1
ATOM 4518 C C . LYS B 1 303 ? 100.585 140.569 140.305 1.00 67.19 301 LYS D C 1
ATOM 4519 O O . LYS B 1 303 ? 101.629 140.990 140.810 1.00 67.19 301 LYS D O 1
ATOM 4525 N N . LEU B 1 304 ? 100.284 139.276 140.264 1.00 59.03 302 LEU D N 1
ATOM 4526 C CA . LEU B 1 304 ? 101.110 138.289 140.934 1.00 59.03 302 LEU D CA 1
ATOM 4527 C C . LEU B 1 304 ? 101.750 137.278 139.998 1.00 59.03 302 LEU D C 1
ATOM 4528 O O . LEU B 1 304 ? 102.572 136.480 140.458 1.00 59.03 302 LEU D O 1
ATOM 4533 N N . ASP B 1 305 ? 101.408 137.283 138.711 1.00 56.82 303 ASP D N 1
ATOM 4534 C CA . ASP B 1 305 ? 101.959 136.298 137.793 1.00 56.82 303 ASP D CA 1
ATOM 4535 C C . ASP B 1 305 ? 103.420 136.600 137.470 1.00 56.82 303 ASP D C 1
ATOM 4536 O O . ASP B 1 305 ? 103.930 137.694 137.724 1.00 56.82 303 ASP D O 1
ATOM 4541 N N . PHE B 1 306 ? 104.082 135.595 136.886 1.00 42.07 304 PHE D N 1
ATOM 4542 C CA . PHE B 1 306 ? 105.531 135.615 136.696 1.00 42.07 304 PHE D CA 1
ATOM 4543 C C . PHE B 1 306 ? 105.976 136.702 135.732 1.00 42.07 304 PHE D C 1
ATOM 4544 O O . PHE B 1 306 ? 107.038 137.306 135.920 1.00 42.07 304 PHE D O 1
ATOM 4552 N N . TYR B 1 307 ? 105.167 136.978 134.714 1.00 46.72 305 TYR D N 1
ATOM 4553 C CA . TYR B 1 307 ? 105.555 137.928 133.682 1.00 46.72 305 TYR D CA 1
ATOM 4554 C C . TYR B 1 307 ? 105.553 139.353 134.211 1.00 46.72 305 TYR D C 1
ATOM 4555 O O . TYR B 1 307 ? 106.505 140.105 133.977 1.00 46.72 305 TYR D O 1
ATOM 4564 N N . THR B 1 308 ? 104.525 139.717 134.979 1.00 48.76 306 THR D N 1
ATOM 4565 C CA . THR B 1 308 ? 104.442 141.061 135.541 1.00 48.76 306 THR D CA 1
ATOM 4566 C C . THR B 1 308 ? 105.510 141.281 136.604 1.00 48.76 306 THR D C 1
ATOM 4567 O O . THR B 1 308 ? 106.137 142.348 136.646 1.00 48.76 306 THR D O 1
ATOM 4571 N N . LEU B 1 309 ? 105.757 140.265 137.438 1.00 47.24 307 LEU D N 1
ATOM 4572 C CA . LEU B 1 309 ? 106.797 140.359 138.460 1.00 47.24 307 LEU D CA 1
ATOM 4573 C C . LEU B 1 309 ? 108.179 140.489 137.840 1.00 47.24 307 LEU D C 1
ATOM 4574 O O . LEU B 1 309 ? 108.985 141.318 138.278 1.00 47.24 307 LEU D O 1
ATOM 4579 N N . LEU B 1 310 ? 108.458 139.704 136.796 1.00 49.31 308 LEU D N 1
ATOM 4580 C CA . LEU B 1 310 ? 109.765 139.754 136.151 1.00 49.31 308 LEU D CA 1
ATOM 4581 C C . LEU B 1 310 ? 109.967 141.067 135.407 1.00 49.31 308 LEU D C 1
ATOM 4582 O O . LEU B 1 310 ? 111.066 141.635 135.436 1.00 49.31 308 LEU D O 1
ATOM 4587 N N . ASP B 1 311 ? 108.917 141.572 134.752 1.00 51.98 309 ASP D N 1
ATOM 4588 C CA . ASP B 1 311 ? 109.036 142.836 134.036 1.00 51.98 309 ASP D CA 1
ATOM 4589 C C . ASP B 1 311 ? 109.222 144.004 134.993 1.00 51.98 309 ASP D C 1
ATOM 4590 O O . ASP B 1 311 ? 109.994 144.924 134.707 1.00 51.98 309 ASP D O 1
ATOM 4595 N N . ASN B 1 312 ? 108.543 143.984 136.139 1.00 52.90 310 ASN D N 1
ATOM 4596 C CA . ASN B 1 312 ? 108.740 145.065 137.094 1.00 52.90 310 ASN D CA 1
ATOM 4597 C C . ASN B 1 312 ? 110.075 144.942 137.816 1.00 52.90 310 ASN D C 1
ATOM 4598 O O . ASN B 1 312 ? 110.643 145.955 138.234 1.00 52.90 310 ASN D O 1
ATOM 4603 N N . TRP B 1 313 ? 110.601 143.726 137.959 1.00 47.72 311 TRP D N 1
ATOM 4604 C CA . TRP B 1 313 ? 111.825 143.539 138.723 1.00 47.72 311 TRP D CA 1
ATOM 4605 C C . TRP B 1 313 ? 113.082 143.656 137.870 1.00 47.72 311 TRP D C 1
ATOM 4606 O O . TRP B 1 313 ? 114.165 143.878 138.419 1.00 47.72 311 TRP D O 1
ATOM 4617 N N . VAL B 1 314 ? 112.976 143.571 136.552 1.00 51.79 312 VAL D N 1
ATOM 4618 C CA . VAL B 1 314 ? 114.118 143.748 135.668 1.00 51.79 312 VAL D CA 1
ATOM 4619 C C . VAL B 1 314 ? 114.099 145.114 134.994 1.00 51.79 312 VAL D C 1
ATOM 4620 O O . VAL B 1 314 ? 115.085 145.849 135.038 1.00 51.79 312 VAL D O 1
ATOM 4624 N N . LEU B 1 315 ? 112.976 145.480 134.377 1.00 52.97 313 LEU D N 1
ATOM 4625 C CA . LEU B 1 315 ? 112.927 146.736 133.637 1.00 52.97 313 LEU D CA 1
ATOM 4626 C C . LEU B 1 315 ? 112.784 147.929 134.570 1.00 52.97 313 LEU D C 1
ATOM 4627 O O . LEU B 1 315 ? 113.703 148.743 134.703 1.00 52.97 313 LEU D O 1
ATOM 4632 N N . ARG B 1 316 ? 111.647 148.026 135.256 1.00 55.17 314 ARG D N 1
ATOM 4633 C CA . ARG B 1 316 ? 111.311 149.217 136.022 1.00 55.17 314 ARG D CA 1
ATOM 4634 C C . ARG B 1 316 ? 111.999 149.283 137.374 1.00 55.17 314 ARG D C 1
ATOM 4635 O O . ARG B 1 316 ? 111.774 150.261 138.095 1.00 55.17 314 ARG D O 1
ATOM 4643 N N . ASP B 1 317 ? 112.808 148.272 137.720 1.00 60.54 315 ASP D N 1
ATOM 4644 C CA . ASP B 1 317 ? 113.598 148.214 138.957 1.00 60.54 315 ASP D CA 1
ATOM 4645 C C . ASP B 1 317 ? 112.695 148.293 140.190 1.00 60.54 315 ASP D C 1
ATOM 4646 O O . ASP B 1 317 ? 112.994 148.975 141.171 1.00 60.54 315 ASP D O 1
ATOM 4651 N N . GLU B 1 318 ? 111.564 147.603 140.128 1.00 59.91 316 GLU D N 1
ATOM 4652 C CA . GLU B 1 318 ? 110.584 147.577 141.207 1.00 59.91 316 GLU D CA 1
ATOM 4653 C C . GLU B 1 318 ? 110.677 146.193 141.833 1.00 59.91 316 GLU D C 1
ATOM 4654 O O . GLU B 1 318 ? 109.990 145.262 141.411 1.00 59.91 316 GLU D O 1
ATOM 4660 N N . ALA B 1 319 ? 111.549 146.061 142.821 1.00 56.23 317 ALA D N 1
ATOM 4661 C CA . ALA B 1 319 ? 111.745 144.793 143.508 1.00 56.23 317 ALA D CA 1
ATOM 4662 C C . ALA B 1 319 ? 110.490 144.415 144.280 1.00 56.23 317 ALA D C 1
ATOM 4663 O O . ALA B 1 319 ? 110.056 145.180 145.151 1.00 56.23 317 ALA D O 1
ATOM 4665 N N . PRO B 1 320 ? 109.878 143.265 144.003 1.00 54.37 318 PRO D N 1
ATOM 4666 C CA . PRO B 1 320 ? 108.671 142.865 144.736 1.00 54.37 318 PRO D CA 1
ATOM 4667 C C . PRO B 1 320 ? 108.968 142.386 146.145 1.00 54.37 318 PRO D C 1
ATOM 4668 O O . PRO B 1 320 ? 110.077 142.569 146.659 1.00 54.37 318 PRO D O 1
ATOM 4672 N N . ALA B 1 321 ? 107.963 141.794 146.787 1.00 52.98 319 ALA D N 1
ATOM 4673 C CA . ALA B 1 321 ? 108.175 141.126 148.062 1.00 52.98 319 ALA D CA 1
ATOM 4674 C C . ALA B 1 321 ? 109.139 139.956 147.898 1.00 52.98 319 ALA D C 1
ATOM 4675 O O . ALA B 1 321 ? 109.336 139.437 146.796 1.00 52.98 319 ALA D O 1
ATOM 4677 N N . VAL B 1 322 ? 109.752 139.552 149.012 1.00 50.20 320 VAL D N 1
ATOM 4678 C CA . VAL B 1 322 ? 110.807 138.543 148.979 1.00 50.20 320 VAL D CA 1
ATOM 4679 C C . VAL B 1 322 ? 110.251 137.184 148.573 1.00 50.20 320 VAL D C 1
ATOM 4680 O O . VAL B 1 322 ? 110.904 136.427 147.841 1.00 50.20 320 VAL D O 1
ATOM 4684 N N . GLU B 1 323 ? 109.026 136.878 148.997 1.00 50.27 321 GLU D N 1
ATOM 4685 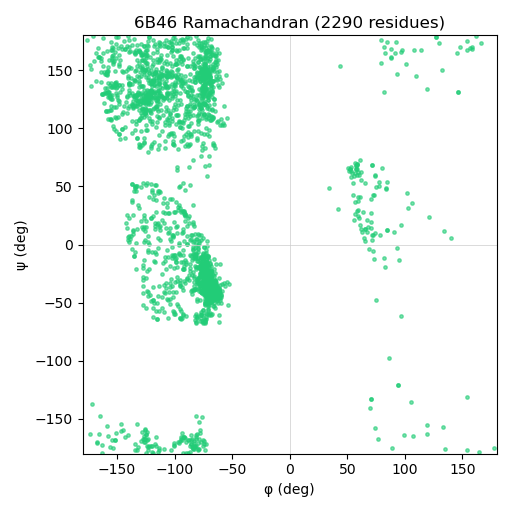C CA . GLU B 1 323 ? 108.340 135.663 148.575 1.00 50.27 321 GLU D CA 1
ATOM 4686 C C . GLU B 1 323 ? 108.113 135.617 147.065 1.00 50.27 321 GLU D C 1
ATOM 4687 O O . GLU B 1 323 ? 108.272 134.557 146.444 1.00 50.27 321 GLU D O 1
ATOM 4693 N N . GLN B 1 324 ? 107.817 136.759 146.446 1.00 48.04 322 GLN D N 1
ATOM 4694 C CA . GLN B 1 324 ? 107.658 136.782 145.001 1.00 48.04 322 GLN D CA 1
ATOM 4695 C C . GLN B 1 324 ? 109.004 136.660 144.302 1.00 48.04 322 GLN D C 1
ATOM 4696 O O . GLN B 1 324 ? 109.076 136.144 143.181 1.00 48.04 322 GLN D O 1
ATOM 4702 N N . GLN B 1 325 ? 110.081 137.089 144.965 1.00 48.31 323 GLN D N 1
ATOM 4703 C CA . GLN B 1 325 ? 111.420 136.854 144.439 1.00 48.31 323 GLN D CA 1
ATOM 4704 C C . GLN B 1 325 ? 111.762 135.370 144.458 1.00 48.31 323 GLN D C 1
ATOM 4705 O O . GLN B 1 325 ? 112.375 134.858 143.510 1.00 48.31 323 GLN D O 1
ATOM 4711 N N . HIS B 1 326 ? 111.359 134.663 145.523 1.00 43.32 324 HIS D N 1
ATOM 4712 C CA . HIS B 1 326 ? 111.518 133.211 145.554 1.00 43.32 324 HIS D CA 1
ATOM 4713 C C . HIS B 1 326 ? 110.722 132.545 144.441 1.00 43.32 324 HIS D C 1
ATOM 4714 O O . HIS B 1 326 ? 111.197 131.591 143.814 1.00 43.32 324 HIS D O 1
ATOM 4721 N N . TYR B 1 327 ? 109.519 133.055 144.170 1.00 39.99 325 TYR D N 1
ATOM 4722 C CA . TYR B 1 327 ? 108.698 132.510 143.090 1.00 39.99 325 TYR D CA 1
ATOM 4723 C C . TYR B 1 327 ? 109.338 132.713 141.718 1.00 39.99 325 TYR D C 1
ATOM 4724 O O . TYR B 1 327 ? 109.328 131.800 140.880 1.00 39.99 325 TYR D O 1
ATOM 4733 N N . VAL B 1 328 ? 109.908 133.896 141.474 1.00 38.86 326 VAL D N 1
ATOM 4734 C CA . VAL B 1 328 ? 110.518 134.179 140.176 1.00 38.86 326 VAL D CA 1
ATOM 4735 C C . VAL B 1 328 ? 111.776 133.341 139.970 1.00 38.86 326 VAL D C 1
ATOM 4736 O O . VAL B 1 328 ? 111.997 132.789 138.883 1.00 38.86 326 VAL D O 1
ATOM 4740 N N . ILE B 1 329 ? 112.593 133.178 141.013 1.00 38.46 327 ILE D N 1
ATOM 4741 C CA . ILE B 1 329 ? 113.786 132.350 140.846 1.00 38.46 327 ILE D CA 1
ATOM 4742 C C . ILE B 1 329 ? 113.416 130.868 140.744 1.00 38.46 327 ILE D C 1
ATOM 4743 O O . ILE B 1 329 ? 114.101 130.095 140.061 1.00 38.46 327 ILE D O 1
ATOM 4748 N N . ALA B 1 330 ? 112.285 130.465 141.330 1.00 38.16 328 ALA D N 1
ATOM 4749 C CA . ALA B 1 330 ? 111.779 129.113 141.110 1.00 38.16 328 ALA D CA 1
ATOM 4750 C C . ALA B 1 330 ? 111.351 128.898 139.661 1.00 38.16 328 ALA D C 1
ATOM 4751 O O . ALA B 1 330 ? 111.620 127.838 139.081 1.00 38.16 328 ALA D O 1
ATOM 4753 N N . ASN B 1 331 ? 110.698 129.892 139.055 1.00 35.53 329 ASN D N 1
ATOM 4754 C CA . ASN B 1 331 ? 110.378 129.792 137.632 1.00 35.53 329 ASN D CA 1
ATOM 4755 C C . ASN B 1 331 ? 111.618 129.812 136.749 1.00 35.53 329 ASN D C 1
ATOM 4756 O O . ASN B 1 331 ? 111.611 129.218 135.668 1.00 35.53 329 ASN D O 1
ATOM 4761 N N . LEU B 1 332 ? 112.675 130.503 137.163 1.00 33.88 330 LEU D N 1
ATOM 4762 C CA . LEU B 1 332 ? 113.881 130.486 136.340 1.00 33.88 330 LEU D CA 1
ATOM 4763 C C . LEU B 1 332 ? 114.632 129.170 136.469 1.00 33.88 330 LEU D C 1
ATOM 4764 O O . LEU B 1 332 ? 115.316 128.760 135.527 1.00 33.88 330 LEU D O 1
ATOM 4769 N N . ILE B 1 333 ? 114.526 128.503 137.618 1.00 32.71 331 ILE D N 1
ATOM 4770 C CA . ILE B 1 333 ? 115.043 127.142 137.724 1.00 32.71 331 ILE D CA 1
ATOM 4771 C C . ILE B 1 333 ? 114.177 126.183 136.911 1.00 32.71 331 ILE D C 1
ATOM 4772 O O . ILE B 1 333 ? 114.676 125.189 136.367 1.00 32.71 331 ILE D O 1
ATOM 4777 N N . ARG B 1 334 ? 112.886 126.495 136.765 1.00 34.62 332 ARG D N 1
ATOM 4778 C CA . ARG B 1 334 ? 111.983 125.662 135.970 1.00 34.62 332 ARG D CA 1
ATOM 4779 C C . ARG B 1 334 ? 112.369 125.647 134.495 1.00 34.62 332 ARG D C 1
ATOM 4780 O O . ARG B 1 334 ? 112.403 124.587 133.863 1.00 34.62 332 ARG D O 1
ATOM 4788 N N . GLY B 1 335 ? 112.661 126.806 133.934 1.00 32.14 333 GLY D N 1
ATOM 4789 C CA . GLY B 1 335 ? 112.907 126.940 132.519 1.00 32.14 333 GLY D CA 1
ATOM 4790 C C . GLY B 1 335 ? 111.686 127.454 131.790 1.00 32.14 333 GLY D C 1
ATOM 4791 O O . GLY B 1 335 ? 110.746 127.984 132.381 1.00 32.14 333 GLY D O 1
ATOM 4792 N N . GLY B 1 336 ? 111.705 127.294 130.475 1.00 32.67 334 GLY D N 1
ATOM 4793 C CA . GLY B 1 336 ? 110.550 127.609 129.662 1.00 32.67 334 GLY D CA 1
ATOM 4794 C C . GLY B 1 336 ? 110.898 128.504 128.493 1.00 32.67 334 GLY D C 1
ATOM 4795 O O . GLY B 1 336 ? 112.015 128.994 128.349 1.00 32.67 334 GLY D O 1
ATOM 4796 N N . VAL B 1 337 ? 109.895 128.705 127.650 1.00 38.06 335 VAL D N 1
ATOM 4797 C CA . VAL B 1 337 ? 109.986 129.563 126.480 1.00 38.06 335 VAL D CA 1
ATOM 4798 C C . VAL B 1 337 ? 109.289 130.863 126.830 1.00 38.06 335 VAL D C 1
ATOM 4799 O O . VAL B 1 337 ? 108.059 130.906 126.949 1.00 38.06 335 VAL D O 1
ATOM 4803 N N . PHE B 1 338 ? 110.062 131.922 126.998 1.00 37.33 336 PHE D N 1
ATOM 4804 C CA . PHE B 1 338 ? 109.533 133.208 127.416 1.00 37.33 336 PHE D CA 1
ATOM 4805 C C . PHE B 1 338 ? 109.606 134.177 126.244 1.00 37.33 336 PHE D C 1
ATOM 4806 O O . PHE B 1 338 ? 110.200 133.885 125.205 1.00 37.33 336 PHE D O 1
ATOM 4814 N N . GLY B 1 339 ? 108.985 135.335 126.407 1.00 53.32 337 GLY D N 1
ATOM 4815 C CA . GLY B 1 339 ? 108.866 136.280 125.319 1.00 53.32 337 GLY D CA 1
ATOM 4816 C C . GLY B 1 339 ? 107.753 135.899 124.360 1.00 53.32 337 GLY D C 1
ATOM 4817 O O . GLY B 1 339 ? 107.100 134.864 124.487 1.00 53.32 337 GLY D O 1
ATOM 4818 N N . GLU B 1 340 ? 107.532 136.765 123.378 1.00 69.43 338 GLU D N 1
ATOM 4819 C CA . GLU B 1 340 ? 106.437 136.571 122.432 1.00 69.43 338 GLU D CA 1
ATOM 4820 C C . GLU B 1 340 ? 106.699 135.423 121.465 1.00 69.43 338 GLU D C 1
ATOM 4821 O O . GLU B 1 340 ? 107.803 134.884 121.392 1.00 69.43 338 GLU D O 1
ATOM 4827 N N . ILE C 1 7 ? 142.878 146.433 84.615 1.00 72.97 5 ILE E N 1
ATOM 4828 C CA . ILE C 1 7 ? 142.031 146.526 85.797 1.00 72.97 5 ILE E CA 1
ATOM 4829 C C . ILE C 1 7 ? 141.582 145.111 86.201 1.00 72.97 5 ILE E C 1
ATOM 4830 O O . ILE C 1 7 ? 141.417 144.230 85.355 1.00 72.97 5 ILE E O 1
ATOM 4835 N N . LEU C 1 8 ? 141.429 144.889 87.506 1.00 65.46 6 LEU E N 1
ATOM 4836 C CA . LEU C 1 8 ? 141.133 143.574 88.062 1.00 65.46 6 LEU E CA 1
ATOM 4837 C C . LEU C 1 8 ? 139.904 143.677 88.949 1.00 65.46 6 LEU E C 1
ATOM 4838 O O . LEU C 1 8 ? 139.900 144.443 89.917 1.00 65.46 6 LEU E O 1
ATOM 4843 N N . SER C 1 9 ? 138.869 142.907 88.628 1.00 63.15 7 SER E N 1
ATOM 4844 C CA . SER C 1 9 ? 137.635 142.892 89.399 1.00 63.15 7 SER E CA 1
ATOM 4845 C C . SER C 1 9 ? 137.333 141.479 89.879 1.00 63.15 7 SER E C 1
ATOM 4846 O O . SER C 1 9 ? 138.028 140.518 89.544 1.00 63.15 7 SER E O 1
ATOM 4849 N N . THR C 1 10 ? 136.277 141.367 90.682 1.00 57.41 8 THR E N 1
ATOM 4850 C CA . THR C 1 10 ? 135.908 140.086 91.264 1.00 57.41 8 THR E CA 1
ATOM 4851 C C . THR C 1 10 ? 135.252 139.189 90.226 1.00 57.41 8 THR E C 1
ATOM 4852 O O . THR C 1 10 ? 134.501 139.652 89.365 1.00 57.41 8 THR E O 1
ATOM 4856 N N . ALA C 1 11 ? 135.542 137.896 90.315 1.00 52.17 9 ALA E N 1
ATOM 4857 C CA . ALA C 1 11 ? 134.889 136.928 89.451 1.00 52.17 9 ALA E CA 1
ATOM 4858 C C . ALA C 1 11 ? 133.429 136.770 89.853 1.00 52.17 9 ALA E C 1
ATOM 4859 O O . ALA C 1 11 ? 133.074 136.842 91.030 1.00 52.17 9 ALA E O 1
ATOM 4861 N N . SER C 1 12 ? 132.573 136.566 88.855 1.00 49.97 10 SER E N 1
ATOM 4862 C CA . SER C 1 12 ? 131.145 136.485 89.119 1.00 49.97 10 SER E CA 1
ATOM 4863 C C . SER C 1 12 ? 130.732 135.148 89.714 1.00 49.97 10 SER E C 1
ATOM 4864 O O . SER C 1 12 ? 129.665 135.064 90.326 1.00 49.97 10 SER E O 1
ATOM 4867 N N . VAL C 1 13 ? 131.538 134.105 89.548 1.00 45.57 11 VAL E N 1
ATOM 4868 C CA . VAL C 1 13 ? 131.264 132.796 90.128 1.00 45.57 11 VAL E CA 1
ATOM 4869 C C . VAL C 1 13 ? 132.483 132.398 90.944 1.00 45.57 11 VAL E C 1
ATOM 4870 O O . VAL C 1 13 ? 133.577 132.248 90.394 1.00 45.57 11 VAL E O 1
ATOM 4874 N N . LEU C 1 14 ? 132.304 132.244 92.248 1.00 38.05 12 LEU E N 1
ATOM 4875 C CA . LEU C 1 14 ? 133.318 131.669 93.113 1.00 38.05 12 LEU E CA 1
ATOM 4876 C C . LEU C 1 14 ? 132.702 130.567 93.956 1.00 38.05 12 LEU E C 1
ATOM 4877 O O . LEU C 1 14 ? 131.545 130.654 94.371 1.00 38.05 12 LEU E O 1
ATOM 4882 N N . ALA C 1 15 ? 133.490 129.532 94.206 1.00 34.24 13 ALA E N 1
ATOM 4883 C CA . ALA C 1 15 ? 133.031 128.417 95.010 1.00 34.24 13 ALA E CA 1
ATOM 4884 C C . ALA C 1 15 ? 134.247 127.706 95.566 1.00 34.24 13 ALA E C 1
ATOM 4885 O O . ALA C 1 15 ? 135.248 127.527 94.872 1.00 34.24 13 ALA E O 1
ATOM 4887 N N . PHE C 1 16 ? 134.149 127.308 96.826 1.00 32.91 14 PHE E N 1
ATOM 4888 C CA . PHE C 1 16 ? 135.233 126.623 97.504 1.00 32.91 14 PHE E CA 1
ATOM 4889 C C . PHE C 1 16 ? 134.676 125.360 98.131 1.00 32.91 14 PHE E C 1
ATOM 4890 O O . PHE C 1 16 ? 133.679 125.418 98.853 1.00 32.91 14 PHE E O 1
ATOM 4898 N N . GLU C 1 17 ? 135.292 124.224 97.829 1.00 37.32 15 GLU E N 1
ATOM 4899 C CA . GLU C 1 17 ? 134.984 123.008 98.559 1.00 37.32 15 GLU E CA 1
ATOM 4900 C C . GLU C 1 17 ? 135.464 123.152 99.991 1.00 37.32 15 GLU E C 1
ATOM 4901 O O . GLU C 1 17 ? 136.532 123.712 100.248 1.00 37.32 15 GLU E O 1
ATOM 4907 N N . ARG C 1 18 ? 134.670 122.653 100.926 1.00 35.81 16 ARG E N 1
ATOM 4908 C CA . ARG C 1 18 ? 135.056 122.755 102.318 1.00 35.81 16 ARG E CA 1
ATOM 4909 C C . ARG C 1 18 ? 136.199 121.808 102.626 1.00 35.81 16 ARG E C 1
ATOM 4910 O O . ARG C 1 18 ? 136.382 120.777 101.977 1.00 35.81 16 ARG E O 1
ATOM 4918 N N . LYS C 1 19 ? 136.998 122.198 103.603 1.00 34.37 17 LYS E N 1
ATOM 4919 C CA . LYS C 1 19 ? 137.990 121.341 104.225 1.00 34.37 17 LYS E CA 1
ATOM 4920 C C . LYS C 1 19 ? 137.493 121.032 105.628 1.00 34.37 17 LYS E C 1
ATOM 4921 O O . LYS C 1 19 ? 136.468 121.575 106.055 1.00 34.37 17 LYS E O 1
ATOM 4927 N N . LEU C 1 20 ? 138.208 120.139 106.320 1.00 32.12 18 LEU E N 1
ATOM 4928 C CA . LEU C 1 20 ? 137.860 119.667 107.666 1.00 32.12 18 LEU E CA 1
ATOM 4929 C C . LEU C 1 20 ? 136.467 119.028 107.681 1.00 32.12 18 LEU E C 1
ATOM 4930 O O . LEU C 1 20 ? 135.514 119.581 108.219 1.00 32.12 18 LEU E O 1
ATOM 4935 N N . ASP C 1 21 ? 136.373 117.872 107.014 1.00 31.47 19 ASP E N 1
ATOM 4936 C CA . ASP C 1 21 ? 135.108 117.162 106.834 1.00 31.47 19 ASP E CA 1
ATOM 4937 C C . ASP C 1 21 ? 134.818 116.247 108.014 1.00 31.47 19 ASP E C 1
ATOM 4938 O O . ASP C 1 21 ? 135.552 115.270 108.213 1.00 31.47 19 ASP E O 1
ATOM 4943 N N . PRO C 1 22 ? 133.767 116.488 108.798 1.00 26.78 20 PRO E N 1
ATOM 4944 C CA . PRO C 1 22 ? 133.373 115.496 109.799 1.00 26.78 20 PRO E CA 1
ATOM 4945 C C . PRO C 1 22 ? 132.289 114.569 109.277 1.00 26.78 20 PRO E C 1
ATOM 4946 O O . PRO C 1 22 ? 131.615 114.883 108.293 1.00 26.78 20 PRO E O 1
ATOM 4950 N N . SER C 1 23 ? 132.104 113.426 109.921 1.00 27.77 21 SER E N 1
ATOM 4951 C CA . SER C 1 23 ? 130.968 112.572 109.636 1.00 27.77 21 SER E CA 1
ATOM 4952 C C . SER C 1 23 ? 129.910 112.778 110.711 1.00 27.77 21 SER E C 1
ATOM 4953 O O . SER C 1 23 ? 130.081 113.567 111.639 1.00 27.77 21 SER E O 1
ATOM 4956 N N . ASP C 1 24 ? 128.801 112.059 110.584 1.00 28.95 22 ASP E N 1
ATOM 4957 C CA . ASP C 1 24 ? 127.777 112.098 111.617 1.00 28.95 22 ASP E CA 1
ATOM 4958 C C . ASP C 1 24 ? 128.242 111.318 112.835 1.00 28.95 22 ASP E C 1
ATOM 4959 O O . ASP C 1 24 ? 128.806 110.228 112.716 1.00 28.95 22 ASP E O 1
ATOM 4964 N N . ALA C 1 25 ? 128.011 111.883 114.010 1.00 26.69 23 ALA E N 1
ATOM 4965 C CA . ALA C 1 25 ? 128.353 111.224 115.256 1.00 26.69 23 ALA E CA 1
ATOM 4966 C C . ALA C 1 25 ? 127.233 110.291 115.667 1.00 26.69 23 ALA E C 1
ATOM 4967 O O . ALA C 1 25 ? 126.059 110.622 115.521 1.00 26.69 23 ALA E O 1
ATOM 4969 N N . LEU C 1 26 ? 127.597 109.130 116.186 1.00 27.10 24 LEU E N 1
ATOM 4970 C CA . LEU C 1 26 ? 126.626 108.159 116.646 1.00 27.10 24 LEU E CA 1
ATOM 4971 C C . LEU C 1 26 ? 126.820 107.942 118.135 1.00 27.10 24 LEU E C 1
ATOM 4972 O O . LEU C 1 26 ? 127.950 107.881 118.624 1.00 27.10 24 LEU E O 1
ATOM 4977 N N . MET C 1 27 ? 125.713 107.816 118.854 1.00 27.07 25 MET E N 1
ATOM 4978 C CA . MET C 1 27 ? 125.746 107.743 120.303 1.00 27.07 25 MET E CA 1
ATOM 4979 C C . MET C 1 27 ? 125.467 106.336 120.798 1.00 27.07 25 MET E C 1
ATOM 4980 O O . MET C 1 27 ? 124.739 105.573 120.162 1.00 27.07 25 MET E O 1
ATOM 4985 N N . SER C 1 28 ? 126.068 106.009 121.936 1.00 30.09 26 SER E N 1
ATOM 4986 C CA . SER C 1 28 ? 125.975 104.700 122.557 1.00 30.09 26 SER E CA 1
ATOM 4987 C C . SER C 1 28 ? 126.344 104.854 124.022 1.00 30.09 26 SER E C 1
ATOM 4988 O O . SER C 1 28 ? 127.189 105.677 124.373 1.00 30.09 26 SER E O 1
ATOM 4991 N N . ALA C 1 29 ? 125.715 104.054 124.872 1.00 31.13 27 ALA E N 1
ATOM 4992 C CA . ALA C 1 29 ? 125.806 104.233 126.310 1.00 31.13 27 ALA E CA 1
ATOM 4993 C C . ALA C 1 29 ? 126.488 103.047 126.972 1.00 31.13 27 ALA E C 1
ATOM 4994 O O . ALA C 1 29 ? 126.346 101.904 126.535 1.00 31.13 27 ALA E O 1
ATOM 4996 N N . GLY C 1 30 ? 127.215 103.335 128.041 1.00 34.46 28 GLY E N 1
ATOM 4997 C CA . GLY C 1 30 ? 127.933 102.302 128.755 1.00 34.46 28 GLY E CA 1
ATOM 4998 C C . GLY C 1 30 ? 128.423 102.813 130.088 1.00 34.46 28 GLY E C 1
ATOM 4999 O O . GLY C 1 30 ? 128.068 103.908 130.523 1.00 34.46 28 GLY E O 1
ATOM 5000 N N . ALA C 1 31 ? 129.259 102.003 130.728 1.00 38.11 29 ALA E N 1
ATOM 5001 C CA . ALA C 1 31 ? 129.771 102.290 132.059 1.00 38.11 29 ALA E CA 1
ATOM 5002 C C . ALA C 1 31 ? 131.177 102.862 131.976 1.00 38.11 29 ALA E C 1
ATOM 5003 O O . ALA C 1 31 ? 131.958 102.493 131.096 1.00 38.11 29 ALA E O 1
ATOM 5005 N N . TRP C 1 32 ? 131.482 103.769 132.899 1.00 41.14 30 TRP E N 1
ATOM 5006 C CA . TRP C 1 32 ? 132.816 104.331 133.027 1.00 41.14 30 TRP E CA 1
ATOM 5007 C C . TRP C 1 32 ? 133.784 103.248 133.478 1.00 41.14 30 TRP E C 1
ATOM 5008 O O . TRP C 1 32 ? 133.387 102.269 134.114 1.00 41.14 30 TRP E O 1
ATOM 5019 N N . ALA C 1 33 ? 135.055 103.411 133.080 1.00 46.38 31 ALA E N 1
ATOM 5020 C CA . ALA C 1 33 ? 136.186 102.487 133.246 1.00 46.38 31 ALA E CA 1
ATOM 5021 C C . ALA C 1 33 ? 136.023 101.186 132.460 1.00 46.38 31 ALA E C 1
ATOM 5022 O O . ALA C 1 33 ? 136.875 100.297 132.543 1.00 46.38 31 ALA E O 1
ATOM 5024 N N . GLN C 1 34 ? 134.943 101.062 131.696 1.00 45.22 32 GLN E N 1
ATOM 5025 C CA . GLN C 1 34 ? 134.855 100.128 130.589 1.00 45.22 32 GLN E CA 1
ATOM 5026 C C . GLN C 1 34 ? 134.949 100.851 129.261 1.00 45.22 32 GLN E C 1
ATOM 5027 O O . GLN C 1 34 ? 134.711 100.247 128.212 1.00 45.22 32 GLN E O 1
ATOM 5033 N N . ARG C 1 35 ? 135.295 102.137 129.296 1.00 43.50 33 ARG E N 1
ATOM 5034 C CA . ARG C 1 35 ? 135.533 102.960 128.121 1.00 43.50 33 ARG E CA 1
ATOM 5035 C C . ARG C 1 35 ? 136.726 102.501 127.294 1.00 43.50 33 ARG E C 1
ATOM 5036 O O . ARG C 1 35 ? 136.843 102.907 126.134 1.00 43.50 33 ARG E O 1
ATOM 5044 N N . ASP C 1 36 ? 137.609 101.677 127.850 1.00 47.57 34 ASP E N 1
ATOM 5045 C CA . ASP C 1 36 ? 138.729 101.126 127.106 1.00 47.57 34 ASP E CA 1
ATOM 5046 C C . ASP C 1 36 ? 138.350 99.884 126.312 1.00 47.57 34 ASP E C 1
ATOM 5047 O O . ASP C 1 36 ? 139.201 99.331 125.609 1.00 47.57 34 ASP E O 1
ATOM 5052 N N . ALA C 1 37 ? 137.105 99.433 126.417 1.00 45.55 35 ALA E N 1
ATOM 5053 C CA . ALA C 1 37 ? 136.550 98.355 125.614 1.00 45.55 35 ALA E CA 1
ATOM 5054 C C . ALA C 1 37 ? 135.170 98.747 125.118 1.00 45.55 35 ALA E C 1
ATOM 5055 O O . ALA C 1 37 ? 134.213 97.973 125.189 1.00 45.55 35 ALA E O 1
ATOM 5057 N N . SER C 1 38 ? 135.054 99.966 124.606 1.00 44.50 36 SER E N 1
ATOM 5058 C CA . SER C 1 38 ? 133.764 100.603 124.354 1.00 44.50 36 SER E CA 1
ATOM 5059 C C . SER C 1 38 ? 133.354 100.522 122.890 1.00 44.50 36 SER E C 1
ATOM 5060 O O . SER C 1 38 ? 132.620 101.368 122.383 1.00 44.50 36 SER E O 1
ATOM 5063 N N . GLN C 1 39 ? 133.821 99.493 122.196 1.00 48.14 37 GLN E N 1
ATOM 5064 C CA . GLN C 1 39 ? 133.476 99.310 120.798 1.00 48.14 37 GLN E CA 1
ATOM 5065 C C . GLN C 1 39 ? 132.407 98.251 120.595 1.00 48.14 37 GLN E C 1
ATOM 5066 O O . GLN C 1 39 ? 132.125 97.888 119.447 1.00 48.14 37 GLN E O 1
ATOM 5072 N N . GLU C 1 40 ? 131.803 97.749 121.673 1.00 48.53 38 GLU E N 1
ATOM 5073 C CA . GLU C 1 40 ? 130.628 96.892 121.591 1.00 48.53 38 GLU E CA 1
ATOM 5074 C C . GLU C 1 40 ? 129.482 97.420 122.447 1.00 48.53 38 GLU E C 1
ATOM 5075 O O . GLU C 1 40 ? 128.605 96.646 122.841 1.00 48.53 38 GLU E O 1
ATOM 5081 N N . TRP C 1 41 ? 129.477 98.716 122.757 1.00 35.79 39 TRP E N 1
ATOM 5082 C CA . TRP C 1 41 ? 128.384 99.284 123.530 1.00 35.79 39 TRP E CA 1
ATOM 5083 C C . TRP C 1 41 ? 127.121 99.378 122.680 1.00 35.79 39 TRP E C 1
ATOM 5084 O O . TRP C 1 41 ? 127.201 99.641 121.477 1.00 35.79 39 TRP E O 1
ATOM 5095 N N . PRO C 1 42 ? 125.947 99.171 123.270 1.00 34.64 40 PRO E N 1
ATOM 5096 C CA . PRO C 1 42 ? 124.705 99.304 122.509 1.00 34.64 40 PRO E CA 1
ATOM 5097 C C . PRO C 1 42 ? 124.348 100.757 122.256 1.00 34.64 40 PRO E C 1
ATOM 5098 O O . PRO C 1 42 ? 124.619 101.644 123.065 1.00 34.64 40 PRO E O 1
ATOM 5102 N N . ALA C 1 43 ? 123.713 100.984 121.117 1.00 32.56 41 ALA E N 1
ATOM 5103 C CA . ALA C 1 43 ? 123.396 102.331 120.683 1.00 32.56 41 ALA E CA 1
ATOM 5104 C C . ALA C 1 43 ? 122.227 102.903 121.467 1.00 32.56 41 ALA E C 1
ATOM 5105 O O . ALA C 1 43 ? 121.298 102.185 121.838 1.00 32.56 41 ALA E O 1
ATOM 5107 N N . VAL C 1 44 ? 122.284 104.206 121.721 1.00 30.92 42 VAL E N 1
ATOM 5108 C CA . VAL C 1 44 ? 121.166 104.909 122.334 1.00 30.92 42 VAL E CA 1
ATOM 5109 C C . VAL C 1 44 ? 120.061 105.052 121.298 1.00 30.92 42 VAL E C 1
ATOM 5110 O O . VAL C 1 44 ? 120.265 105.637 120.229 1.00 30.92 42 VAL E O 1
ATOM 5114 N N . THR C 1 45 ? 118.889 104.509 121.601 1.00 34.35 43 THR E N 1
ATOM 5115 C CA . THR C 1 45 ? 117.767 104.512 120.677 1.00 34.35 43 THR E CA 1
ATOM 5116 C C . THR C 1 45 ? 116.814 105.649 121.003 1.00 34.35 43 THR E C 1
ATOM 5117 O O . THR C 1 45 ? 116.691 106.071 122.154 1.00 34.35 43 THR E O 1
ATOM 5121 N N . VAL C 1 46 ? 116.138 106.143 119.971 1.00 34.17 44 VAL E N 1
ATOM 5122 C CA . VAL C 1 46 ? 115.158 107.208 120.129 1.00 34.17 44 VAL E CA 1
ATOM 5123 C C . VAL C 1 46 ? 113.817 106.560 120.449 1.00 34.17 44 VAL E C 1
ATOM 5124 O O . VAL C 1 46 ? 113.240 105.866 119.611 1.00 34.17 44 VAL E O 1
ATOM 5128 N N . ARG C 1 47 ? 113.327 106.771 121.663 1.00 39.81 45 ARG E N 1
ATOM 5129 C CA . ARG C 1 47 ? 112.023 106.267 122.057 1.00 39.81 45 ARG E CA 1
ATOM 5130 C C . ARG C 1 47 ? 110.965 107.327 121.779 1.00 39.81 45 ARG E C 1
ATOM 5131 O O . ARG C 1 47 ? 111.198 108.303 121.065 1.00 39.81 45 ARG E O 1
ATOM 5139 N N . GLU C 1 48 ? 109.780 107.139 122.341 1.00 43.38 46 GLU E N 1
ATOM 5140 C CA . GLU C 1 48 ? 108.708 108.108 122.187 1.00 43.38 46 GLU E CA 1
ATOM 5141 C C . GLU C 1 48 ? 107.830 108.063 123.425 1.00 43.38 46 GLU E C 1
ATOM 5142 O O . GLU C 1 48 ? 107.498 106.980 123.910 1.00 43.38 46 GLU E O 1
ATOM 5148 N N . LYS C 1 49 ? 107.469 109.235 123.935 1.00 37.61 47 LYS E N 1
ATOM 5149 C CA . LYS C 1 49 ? 106.559 109.342 125.059 1.00 37.61 47 LYS E CA 1
ATOM 5150 C C . LYS C 1 49 ? 105.530 110.421 124.767 1.00 37.61 47 LYS E C 1
ATOM 5151 O O . LYS C 1 49 ? 105.687 111.231 123.853 1.00 37.61 47 LYS E O 1
ATOM 5157 N N . SER C 1 50 ? 104.461 110.417 125.547 1.00 43.05 48 SER E N 1
ATOM 5158 C CA . SER C 1 50 ? 103.464 111.470 125.485 1.00 43.05 48 SER E CA 1
ATOM 5159 C C . SER C 1 50 ? 103.697 112.451 126.618 1.00 43.05 48 SER E C 1
ATOM 5160 O O . SER C 1 50 ? 104.268 112.107 127.654 1.00 43.05 48 SER E O 1
ATOM 5163 N N . VAL C 1 51 ? 103.244 113.679 126.416 1.00 43.08 49 VAL E N 1
ATOM 5164 C CA . VAL C 1 51 ? 103.488 114.751 127.366 1.00 43.08 49 VAL E CA 1
ATOM 5165 C C . VAL C 1 51 ? 102.279 115.676 127.364 1.00 43.08 49 VAL E C 1
ATOM 5166 O O . VAL C 1 51 ? 101.724 115.992 126.306 1.00 43.08 49 VAL E O 1
ATOM 5170 N N . ARG C 1 52 ? 101.817 116.036 128.553 1.00 45.11 50 ARG E N 1
ATOM 5171 C CA . ARG C 1 52 ? 100.676 116.920 128.736 1.00 45.11 50 ARG E CA 1
ATOM 5172 C C . ARG C 1 52 ? 101.180 118.209 129.358 1.00 45.11 50 ARG E C 1
ATOM 5173 O O . ARG C 1 52 ? 101.939 118.175 130.329 1.00 45.11 50 ARG E O 1
ATOM 5181 N N . GLY C 1 53 ? 100.770 119.341 128.795 1.00 50.76 51 GLY E N 1
ATOM 5182 C CA . GLY C 1 53 ? 101.222 120.625 129.243 1.00 50.76 51 GLY E CA 1
ATOM 5183 C C . GLY C 1 53 ? 100.084 121.538 129.633 1.00 50.76 51 GLY E C 1
ATOM 5184 O O . GLY C 1 53 ? 98.954 121.105 129.890 1.00 50.76 51 GLY E O 1
ATOM 5185 N N . THR C 1 54 ? 100.387 122.827 129.681 1.00 56.99 52 THR E N 1
ATOM 5186 C CA . THR C 1 54 ? 99.395 123.847 129.962 1.00 56.99 52 THR E CA 1
ATOM 5187 C C . THR C 1 54 ? 99.769 125.092 129.179 1.00 56.99 52 THR E C 1
ATOM 5188 O O . THR C 1 54 ? 100.847 125.177 128.589 1.00 56.99 52 THR E O 1
ATOM 5192 N N . ILE C 1 55 ? 98.868 126.066 129.167 1.00 57.69 53 ILE E N 1
ATOM 5193 C CA . ILE C 1 55 ? 99.168 127.321 128.496 1.00 57.69 53 ILE E CA 1
ATOM 5194 C C . ILE C 1 55 ? 100.016 128.148 129.447 1.00 57.69 53 ILE E C 1
ATOM 5195 O O . ILE C 1 55 ? 99.491 128.878 130.295 1.00 57.69 53 ILE E O 1
ATOM 5200 N N . SER C 1 56 ? 101.334 128.016 129.332 1.00 54.50 54 SER E N 1
ATOM 5201 C CA . SER C 1 56 ? 102.248 128.724 130.215 1.00 54.50 54 SER E CA 1
ATOM 5202 C C . SER C 1 56 ? 103.152 129.637 129.403 1.00 54.50 54 SER E C 1
ATOM 5203 O O . SER C 1 56 ? 104.365 129.675 129.617 1.00 54.50 54 SER E O 1
ATOM 5206 N N . ASN C 1 57 ? 102.567 130.370 128.466 1.00 56.96 55 ASN E N 1
ATOM 5207 C CA . ASN C 1 57 ? 103.309 131.269 127.604 1.00 56.96 55 ASN E CA 1
ATOM 5208 C C . ASN C 1 57 ? 102.720 132.664 127.712 1.00 56.96 55 ASN E C 1
ATOM 5209 O O . ASN C 1 57 ? 101.634 132.857 128.258 1.00 56.96 55 ASN E O 1
ATOM 5214 N N . ARG C 1 58 ? 103.457 133.633 127.176 1.00 59.18 56 ARG E N 1
ATOM 5215 C CA . ARG C 1 58 ? 103.118 135.044 127.328 1.00 59.18 56 ARG E CA 1
ATOM 5216 C C . ARG C 1 58 ? 101.862 135.361 126.531 1.00 59.18 56 ARG E C 1
ATOM 5217 O O . ARG C 1 58 ? 101.871 135.322 125.297 1.00 59.18 56 ARG E O 1
ATOM 5225 N N . LEU C 1 59 ? 100.779 135.653 127.242 1.00 72.57 57 LEU E N 1
ATOM 5226 C CA . LEU C 1 59 ? 99.500 135.930 126.610 1.00 72.57 57 LEU E CA 1
ATOM 5227 C C . LEU C 1 59 ? 99.526 137.268 125.893 1.00 72.57 57 LEU E C 1
ATOM 5228 O O . LEU C 1 59 ? 100.251 138.190 126.270 1.00 72.57 57 LEU E O 1
ATOM 5233 N N . LYS C 1 60 ? 98.724 137.366 124.842 1.00 101.00 58 LYS E N 1
ATOM 5234 C CA . LYS C 1 60 ? 98.417 138.670 124.281 1.00 101.00 58 LYS E CA 1
ATOM 5235 C C . LYS C 1 60 ? 97.408 139.363 125.184 1.00 101.00 58 LYS E C 1
ATOM 5236 O O . LYS C 1 60 ? 96.378 138.782 125.538 1.00 101.00 58 LYS E O 1
ATOM 5242 N N . THR C 1 61 ? 97.702 140.603 125.562 1.00 113.18 59 THR E N 1
ATOM 5243 C CA . THR C 1 61 ? 96.854 141.339 126.499 1.00 113.18 59 THR E CA 1
ATOM 5244 C C . THR C 1 61 ? 95.718 142.070 125.788 1.00 113.18 59 THR E C 1
ATOM 5245 O O . THR C 1 61 ? 95.498 143.264 125.977 1.00 113.18 59 THR E O 1
ATOM 5249 N N . LYS C 1 62 ? 94.982 141.333 124.956 1.00 122.85 60 LYS E N 1
ATOM 5250 C CA . LYS C 1 62 ? 93.725 141.795 124.391 1.00 122.85 60 LYS E CA 1
ATOM 5251 C C . LYS C 1 62 ? 92.526 141.097 125.010 1.00 122.85 60 LYS E C 1
ATOM 5252 O O . LYS C 1 62 ? 91.412 141.625 124.939 1.00 122.85 60 LYS E O 1
ATOM 5254 N N . ASP C 1 63 ? 92.736 139.927 125.611 1.00 123.95 61 ASP E N 1
ATOM 5255 C CA . ASP C 1 63 ? 91.689 139.232 126.353 1.00 123.95 61 ASP E CA 1
ATOM 5256 C C . ASP C 1 63 ? 92.382 138.480 127.485 1.00 123.95 61 ASP E C 1
ATOM 5257 O O . ASP C 1 63 ? 92.866 137.362 127.286 1.00 123.95 61 ASP E O 1
ATOM 5259 N N . ARG C 1 64 ? 92.436 139.102 128.661 1.00 117.44 62 ARG E N 1
ATOM 5260 C CA . ARG C 1 64 ? 93.036 138.507 129.853 1.00 117.44 62 ARG E CA 1
ATOM 5261 C C . ARG C 1 64 ? 91.955 138.441 130.925 1.00 117.44 62 ARG E C 1
ATOM 5262 O O . ARG C 1 64 ? 91.851 139.326 131.779 1.00 117.44 62 ARG E O 1
ATOM 5264 N N . ASP C 1 65 ? 91.159 137.380 130.878 1.00 106.28 63 ASP E N 1
ATOM 5265 C CA . ASP C 1 65 ? 90.079 137.135 131.819 1.00 106.28 63 ASP E CA 1
ATOM 5266 C C . ASP C 1 65 ? 90.221 135.726 132.379 1.00 106.28 63 ASP E C 1
ATOM 5267 O O . ASP C 1 65 ? 90.824 134.862 131.731 1.00 106.28 63 ASP E O 1
ATOM 5269 N N . PRO C 1 66 ? 89.713 135.473 133.594 1.00 100.02 64 PRO E N 1
ATOM 5270 C CA . PRO C 1 66 ? 89.792 134.112 134.151 1.00 100.02 64 PRO E CA 1
ATOM 5271 C C . PRO C 1 66 ? 88.986 133.078 133.387 1.00 100.02 64 PRO E C 1
ATOM 5272 O O . PRO C 1 66 ? 89.326 131.889 133.458 1.00 100.02 64 PRO E O 1
ATOM 5276 N N . ALA C 1 67 ? 87.941 133.492 132.666 1.00 103.04 65 ALA E N 1
ATOM 5277 C CA . ALA C 1 67 ? 87.138 132.551 131.892 1.00 103.04 65 ALA E CA 1
ATOM 5278 C C . ALA C 1 67 ? 87.939 131.939 130.751 1.00 103.04 65 ALA E C 1
ATOM 5279 O O . ALA C 1 67 ? 87.885 130.723 130.531 1.00 103.04 65 ALA E O 1
ATOM 5281 N N . LYS C 1 68 ? 88.710 132.758 130.034 1.00 100.90 66 LYS E N 1
ATOM 5282 C CA . LYS C 1 68 ? 89.502 132.242 128.924 1.00 100.90 66 LYS E CA 1
ATOM 5283 C C . LYS C 1 68 ? 90.684 131.412 129.400 1.00 100.90 66 LYS E C 1
ATOM 5284 O O . LYS C 1 68 ? 91.036 130.424 128.750 1.00 100.90 66 LYS E O 1
ATOM 5290 N N . LEU C 1 69 ? 91.284 131.758 130.540 1.00 93.30 67 LEU E N 1
ATOM 5291 C CA . LEU C 1 69 ? 92.369 130.928 131.051 1.00 93.30 67 LEU E CA 1
ATOM 5292 C C . LEU C 1 69 ? 91.851 129.605 131.599 1.00 93.30 67 LEU E C 1
ATOM 5293 O O . LEU C 1 69 ? 92.504 128.569 131.432 1.00 93.30 67 LEU E O 1
ATOM 5298 N N . ASP C 1 70 ? 90.665 129.603 132.213 1.00 92.81 68 ASP E N 1
ATOM 5299 C CA . ASP C 1 70 ? 90.085 128.337 132.650 1.00 92.81 68 ASP E CA 1
ATOM 5300 C C . ASP C 1 70 ? 89.659 127.480 131.463 1.00 92.81 68 ASP E C 1
ATOM 5301 O O . ASP C 1 70 ? 89.833 126.255 131.485 1.00 92.81 68 ASP E O 1
ATOM 5306 N N . ALA C 1 71 ? 89.141 128.107 130.402 1.00 90.47 69 ALA E N 1
ATOM 5307 C CA . ALA C 1 71 ? 88.850 127.379 129.174 1.00 90.47 69 ALA E CA 1
ATOM 5308 C C . ALA C 1 71 ? 90.111 126.875 128.485 1.00 90.47 69 ALA E C 1
ATOM 5309 O O . ALA C 1 71 ? 90.047 125.885 127.751 1.00 90.47 69 ALA E O 1
ATOM 5311 N N . SER C 1 72 ? 91.247 127.540 128.697 1.00 88.29 70 SER E N 1
ATOM 5312 C CA . SER C 1 72 ? 92.517 127.031 128.198 1.00 88.29 70 SER E CA 1
ATOM 5313 C C . SER C 1 72 ? 93.027 125.861 129.031 1.00 88.29 70 SER E C 1
ATOM 5314 O O . SER C 1 72 ? 93.680 124.959 128.495 1.00 88.29 70 SER E O 1
ATOM 5317 N N . ILE C 1 73 ? 92.753 125.872 130.336 1.00 82.16 71 ILE E N 1
ATOM 5318 C CA . ILE C 1 73 ? 93.153 124.754 131.187 1.00 82.16 71 ILE E CA 1
ATOM 5319 C C . ILE C 1 73 ? 92.307 123.518 130.894 1.00 82.16 71 ILE E C 1
ATOM 5320 O O . ILE C 1 73 ? 92.825 122.392 130.891 1.00 82.16 71 ILE E O 1
ATOM 5325 N N . GLN C 1 74 ? 91.015 123.702 130.591 1.00 84.65 72 GLN E N 1
ATOM 5326 C CA . GLN C 1 74 ? 90.125 122.558 130.388 1.00 84.65 72 GLN E CA 1
ATOM 5327 C C . GLN C 1 74 ? 90.424 121.767 129.116 1.00 84.65 72 GLN E C 1
ATOM 5328 O O . GLN C 1 74 ? 89.973 120.624 128.997 1.00 84.65 72 GLN E O 1
ATOM 5334 N N . SER C 1 75 ? 91.168 122.332 128.171 1.00 79.86 73 SER E N 1
ATOM 5335 C CA . SER C 1 75 ? 91.664 121.594 127.010 1.00 79.86 73 SER E CA 1
ATOM 5336 C C . SER C 1 75 ? 93.180 121.715 126.988 1.00 79.86 73 SER E C 1
ATOM 5337 O O . SER C 1 75 ? 93.737 122.528 126.238 1.00 79.86 73 SER E O 1
ATOM 5340 N N . PRO C 1 76 ? 93.879 120.927 127.800 1.00 71.23 74 PRO E N 1
ATOM 5341 C CA . PRO C 1 76 ? 95.336 121.040 127.868 1.00 71.23 74 PRO E CA 1
ATOM 5342 C C . PRO C 1 76 ? 96.000 120.413 126.653 1.00 71.23 74 PRO E C 1
ATOM 5343 O O . PRO C 1 76 ? 95.428 119.576 125.954 1.00 71.23 74 PRO E O 1
ATOM 5347 N N . ASN C 1 77 ? 97.231 120.844 126.409 1.00 60.90 75 ASN E N 1
ATOM 5348 C CA . ASN C 1 77 ? 97.951 120.421 125.218 1.00 60.90 75 ASN E CA 1
ATOM 5349 C C . ASN C 1 77 ? 98.448 118.994 125.387 1.00 60.90 75 ASN E C 1
ATOM 5350 O O . ASN C 1 77 ? 99.096 118.671 126.385 1.00 60.90 75 ASN E O 1
ATOM 5355 N N . LEU C 1 78 ? 98.151 118.145 124.413 1.00 51.90 76 LEU E N 1
ATOM 5356 C CA . LEU C 1 78 ? 98.511 116.733 124.451 1.00 51.90 76 LEU E CA 1
ATOM 5357 C C . LEU C 1 78 ? 99.451 116.461 123.284 1.00 51.90 76 LEU E C 1
ATOM 5358 O O . LEU C 1 78 ? 99.014 116.095 122.193 1.00 51.90 76 LEU E O 1
ATOM 5363 N N . GLN C 1 79 ? 100.746 116.645 123.512 1.00 47.91 77 GLN E N 1
ATOM 5364 C CA . GLN C 1 79 ? 101.721 116.370 122.475 1.00 47.91 77 GLN E CA 1
ATOM 5365 C C . GLN C 1 79 ? 102.180 114.921 122.538 1.00 47.91 77 GLN E C 1
ATOM 5366 O O . GLN C 1 79 ? 101.847 114.165 123.451 1.00 47.91 77 GLN E O 1
ATOM 5372 N N . THR C 1 80 ? 102.954 114.535 121.533 1.00 44.06 78 THR E N 1
ATOM 5373 C CA . THR C 1 80 ? 103.794 113.350 121.584 1.00 44.06 78 THR E CA 1
ATOM 5374 C C . THR C 1 80 ? 105.170 113.744 121.068 1.00 44.06 78 THR E C 1
ATOM 5375 O O . THR C 1 80 ? 105.288 114.401 120.031 1.00 44.06 78 THR E O 1
ATOM 5379 N N . VAL C 1 81 ? 106.202 113.414 121.837 1.00 38.04 79 VAL E N 1
ATOM 5380 C CA . VAL C 1 81 ? 107.549 113.888 121.549 1.00 38.04 79 VAL E CA 1
ATOM 5381 C C . VAL C 1 81 ? 108.486 112.700 121.443 1.00 38.04 79 VAL E C 1
ATOM 5382 O O . VAL C 1 81 ? 108.175 111.606 121.919 1.00 38.04 79 VAL E O 1
ATOM 5386 N N . ASP C 1 82 ? 109.635 112.903 120.815 1.00 38.71 80 ASP E N 1
ATOM 5387 C CA . ASP C 1 82 ? 110.706 111.925 120.822 1.00 38.71 80 ASP E CA 1
ATOM 5388 C C . ASP C 1 82 ? 111.732 112.329 121.863 1.00 38.71 80 ASP E C 1
ATOM 5389 O O . ASP C 1 82 ? 112.077 113.508 121.983 1.00 38.71 80 ASP E O 1
ATOM 5394 N N . VAL C 1 83 ? 112.199 111.351 122.636 1.00 33.01 81 VAL E N 1
ATOM 5395 C CA . VAL C 1 83 ? 113.225 111.571 123.643 1.00 33.01 81 VAL E CA 1
ATOM 5396 C C . VAL C 1 83 ? 114.294 110.500 123.511 1.00 33.01 81 VAL E C 1
ATOM 5397 O O . VAL C 1 83 ? 114.073 109.423 122.955 1.00 33.01 81 VAL E O 1
ATOM 5401 N N . ALA C 1 84 ? 115.466 110.812 124.041 1.00 28.66 82 ALA E N 1
ATOM 5402 C CA . ALA C 1 84 ? 116.575 109.880 124.082 1.00 28.66 82 ALA E CA 1
ATOM 5403 C C . ALA C 1 84 ? 117.196 109.926 125.465 1.00 28.66 82 ALA E C 1
ATOM 5404 O O . ALA C 1 84 ? 117.512 111.001 125.976 1.00 28.66 82 ALA E O 1
ATOM 5406 N N . ASN C 1 85 ? 117.354 108.757 126.072 1.00 29.62 83 ASN E N 1
ATOM 5407 C CA . ASN C 1 85 ? 117.882 108.627 127.417 1.00 29.62 83 ASN E CA 1
ATOM 5408 C C . ASN C 1 85 ? 118.984 107.587 127.409 1.00 29.62 83 ASN E C 1
ATOM 5409 O O . ASN C 1 85 ? 119.123 106.809 126.466 1.00 29.62 83 ASN E O 1
ATOM 5414 N N . LEU C 1 86 ? 119.765 107.565 128.475 1.00 32.42 84 LEU E N 1
ATOM 5415 C CA . LEU C 1 86 ? 120.584 106.395 128.717 1.00 32.42 84 LEU E CA 1
ATOM 5416 C C . LEU C 1 86 ? 119.725 105.292 129.316 1.00 32.42 84 LEU E C 1
ATOM 5417 O O . LEU C 1 86 ? 118.640 105.549 129.839 1.00 32.42 84 LEU E O 1
ATOM 5422 N N . PRO C 1 87 ? 120.182 104.050 129.258 1.00 35.45 85 PRO E N 1
ATOM 5423 C CA . PRO C 1 87 ? 119.606 103.021 130.123 1.00 35.45 85 PRO E CA 1
ATOM 5424 C C . PRO C 1 87 ? 119.940 103.289 131.583 1.00 35.45 85 PRO E C 1
ATOM 5425 O O . PRO C 1 87 ? 120.779 104.121 131.927 1.00 35.45 85 PRO E O 1
ATOM 5429 N N . SER C 1 88 ? 119.273 102.543 132.461 1.00 42.77 86 SER E N 1
ATOM 5430 C CA . SER C 1 88 ? 119.548 102.669 133.885 1.00 42.77 86 SER E CA 1
ATOM 5431 C C . SER C 1 88 ? 120.839 101.982 134.300 1.00 42.77 86 SER E C 1
ATOM 5432 O O . SER C 1 88 ? 121.288 102.176 135.432 1.00 42.77 86 SER E O 1
ATOM 5435 N N . ASP C 1 89 ? 121.437 101.182 133.422 1.00 47.85 87 ASP E N 1
ATOM 5436 C CA . ASP C 1 89 ? 122.692 100.518 133.742 1.00 47.85 87 ASP E CA 1
ATOM 5437 C C . ASP C 1 89 ? 123.887 101.418 133.464 1.00 47.85 87 ASP E C 1
ATOM 5438 O O . ASP C 1 89 ? 124.937 101.281 134.102 1.00 47.85 87 ASP E O 1
ATOM 5443 N N . ALA C 1 90 ? 123.738 102.353 132.535 1.00 38.17 88 ALA E N 1
ATOM 5444 C CA . ALA C 1 90 ? 124.851 103.099 131.976 1.00 38.17 88 ALA E CA 1
ATOM 5445 C C . ALA C 1 90 ? 124.872 104.527 132.495 1.00 38.17 88 ALA E C 1
ATOM 5446 O O . ALA C 1 90 ? 123.827 105.145 132.696 1.00 38.17 88 ALA E O 1
ATOM 5448 N N . ASP C 1 91 ? 126.082 105.055 132.694 1.00 35.41 89 ASP E N 1
ATOM 5449 C CA . ASP C 1 91 ? 126.260 106.424 133.160 1.00 35.41 89 ASP E CA 1
ATOM 5450 C C . ASP C 1 91 ? 127.186 107.247 132.274 1.00 35.41 89 ASP E C 1
ATOM 5451 O O . ASP C 1 91 ? 127.650 108.305 132.705 1.00 35.41 89 ASP E O 1
ATOM 5456 N N . THR C 1 92 ? 127.476 106.793 131.061 1.00 32.23 90 THR E N 1
ATOM 5457 C CA . THR C 1 92 ? 128.431 107.466 130.197 1.00 32.23 90 THR E CA 1
ATOM 5458 C C . THR C 1 92 ? 127.888 107.455 128.778 1.00 32.23 90 THR E C 1
ATOM 5459 O O . THR C 1 92 ? 127.327 106.453 128.331 1.00 32.23 90 THR E O 1
ATOM 5463 N N . LEU C 1 93 ? 128.030 108.578 128.086 1.00 27.53 91 LEU E N 1
ATOM 5464 C CA . LEU C 1 93 ? 127.689 108.693 126.679 1.00 27.53 91 LEU E CA 1
ATOM 5465 C C . LEU C 1 93 ? 128.954 108.605 125.834 1.00 27.53 91 LEU E C 1
ATOM 5466 O O . LEU C 1 93 ? 129.950 109.265 126.129 1.00 27.53 91 LEU E O 1
ATOM 5471 N N . LYS C 1 94 ? 128.919 107.778 124.792 1.00 28.59 92 LYS E N 1
ATOM 5472 C CA . LYS C 1 94 ? 130.001 107.686 123.819 1.00 28.59 92 LYS E CA 1
ATOM 5473 C C . LYS C 1 94 ? 129.569 108.386 122.541 1.00 28.59 92 LYS E C 1
ATOM 5474 O O . LYS C 1 94 ? 128.430 108.230 122.106 1.00 28.59 92 LYS E O 1
ATOM 5480 N N . VAL C 1 95 ? 130.466 109.174 121.954 1.00 25.97 93 VAL E N 1
ATOM 5481 C CA . VAL C 1 95 ? 130.197 109.932 120.735 1.00 25.97 93 VAL E CA 1
ATOM 5482 C C . VAL C 1 95 ? 131.398 109.782 119.811 1.00 25.97 93 VAL E C 1
ATOM 5483 O O . VAL C 1 95 ? 132.511 110.178 120.171 1.00 25.97 93 VAL E O 1
ATOM 5487 N N . ARG C 1 96 ? 131.174 109.225 118.620 1.00 25.85 94 ARG E N 1
ATOM 5488 C CA . ARG C 1 96 ? 132.246 108.835 117.713 1.00 25.85 94 ARG E CA 1
ATOM 5489 C C . ARG C 1 96 ? 132.009 109.406 116.324 1.00 25.85 94 ARG E C 1
ATOM 5490 O O . ARG C 1 96 ? 130.920 109.251 115.770 1.00 25.85 94 ARG E O 1
ATOM 5498 N N . PHE C 1 97 ? 133.034 110.040 115.754 1.00 25.52 95 PHE E N 1
ATOM 5499 C CA . PHE C 1 97 ? 132.979 110.549 114.390 1.00 25.52 95 PHE E CA 1
ATOM 5500 C C . PHE C 1 97 ? 134.394 110.604 113.832 1.00 25.52 95 PHE E C 1
ATOM 5501 O O . PHE C 1 97 ? 135.367 110.709 114.579 1.00 25.52 95 PHE E O 1
ATOM 5509 N N . THR C 1 98 ? 134.503 110.542 112.510 1.00 29.10 96 THR E N 1
ATOM 5510 C CA . THR C 1 98 ? 135.786 110.626 111.827 1.00 29.10 96 THR E CA 1
ATOM 5511 C C . THR C 1 98 ? 135.935 111.980 111.150 1.00 29.10 96 THR E C 1
ATOM 5512 O O . THR C 1 98 ? 134.946 112.633 110.813 1.00 29.10 96 THR E O 1
ATOM 5516 N N . LEU C 1 99 ? 137.183 112.388 110.934 1.00 27.86 97 LEU E N 1
ATOM 5517 C CA . LEU C 1 99 ? 137.493 113.705 110.396 1.00 27.86 97 LEU E CA 1
ATOM 5518 C C . LEU C 1 99 ? 138.552 113.590 109.309 1.00 27.86 97 LEU E C 1
ATOM 5519 O O . LEU C 1 99 ? 139.616 113.010 109.539 1.00 27.86 97 LEU E O 1
ATOM 5524 N N . ARG C 1 100 ? 138.264 114.140 108.132 1.00 29.45 98 ARG E N 1
ATOM 5525 C CA . ARG C 1 100 ? 139.244 114.257 107.061 1.00 29.45 98 ARG E CA 1
ATOM 5526 C C . ARG C 1 100 ? 139.691 115.702 106.936 1.00 29.45 98 ARG E C 1
ATOM 5527 O O . ARG C 1 100 ? 138.865 116.615 106.941 1.00 29.45 98 ARG E O 1
ATOM 5535 N N . VAL C 1 101 ? 140.998 115.905 106.812 1.00 29.59 99 VAL E N 1
ATOM 5536 C CA . VAL C 1 101 ? 141.572 117.216 106.538 1.00 29.59 99 VAL E CA 1
ATOM 5537 C C . VAL C 1 101 ? 142.183 117.160 105.147 1.00 29.59 99 VAL E C 1
ATOM 5538 O O . VAL C 1 101 ? 143.077 116.345 104.894 1.00 29.59 99 VAL E O 1
ATOM 5542 N N . LEU C 1 102 ? 141.707 118.020 104.248 1.00 31.27 100 LEU E N 1
ATOM 5543 C CA . LEU C 1 102 ? 142.009 117.849 102.830 1.00 31.27 100 LEU E CA 1
ATOM 5544 C C . LEU C 1 102 ? 143.275 118.582 102.397 1.00 31.27 100 LEU E C 1
ATOM 5545 O O . LEU C 1 102 ? 144.232 117.956 101.934 1.00 31.27 100 LEU E O 1
ATOM 5550 N N . GLY C 1 103 ? 143.292 119.898 102.525 1.00 33.16 101 GLY E N 1
ATOM 5551 C CA . GLY C 1 103 ? 144.410 120.659 102.014 1.00 33.16 101 GLY E CA 1
ATOM 5552 C C . GLY C 1 103 ? 144.132 121.231 100.634 1.00 33.16 101 GLY E C 1
ATOM 5553 O O . GLY C 1 103 ? 143.198 120.837 99.936 1.00 33.16 101 GLY E O 1
ATOM 5554 N N . GLY C 1 104 ? 144.972 122.178 100.234 1.00 36.89 102 GLY E N 1
ATOM 5555 C CA . GLY C 1 104 ? 144.722 122.922 99.018 1.00 36.89 102 GLY E CA 1
ATOM 5556 C C . GLY C 1 104 ? 143.611 123.924 99.234 1.00 36.89 102 GLY E C 1
ATOM 5557 O O . GLY C 1 104 ? 142.670 124.010 98.442 1.00 36.89 102 GLY E O 1
ATOM 5558 N N . ALA C 1 105 ? 143.723 124.703 100.309 1.00 36.93 103 ALA E N 1
ATOM 5559 C CA . ALA C 1 105 ? 142.636 125.530 100.808 1.00 36.93 103 ALA E CA 1
ATOM 5560 C C . ALA C 1 105 ? 142.589 126.912 100.174 1.00 36.93 103 ALA E C 1
ATOM 5561 O O . ALA C 1 105 ? 142.018 127.833 100.765 1.00 36.93 103 ALA E O 1
ATOM 5563 N N . GLY C 1 106 ? 143.167 127.085 98.993 1.00 39.60 104 GLY E N 1
ATOM 5564 C CA . GLY C 1 106 ? 143.115 128.372 98.333 1.00 39.60 104 GLY E CA 1
ATOM 5565 C C . GLY C 1 106 ? 142.591 128.285 96.918 1.00 39.60 104 GLY E C 1
ATOM 5566 O O . GLY C 1 106 ? 142.248 129.302 96.313 1.00 39.60 104 GLY E O 1
ATOM 5567 N N . THR C 1 107 ? 142.519 127.070 96.387 1.00 37.56 105 THR E N 1
ATOM 5568 C CA . THR C 1 107 ? 142.116 126.861 95.003 1.00 37.56 105 THR E CA 1
ATOM 5569 C C . THR C 1 107 ? 140.597 126.846 94.892 1.00 37.56 105 THR E C 1
ATOM 5570 O O . THR C 1 107 ? 139.955 125.980 95.493 1.00 37.56 105 THR E O 1
ATOM 5574 N N . PRO C 1 108 ? 139.989 127.766 94.149 1.00 31.35 106 PRO E N 1
ATOM 5575 C CA . PRO C 1 108 ? 138.535 127.726 93.987 1.00 31.35 106 PRO E CA 1
ATOM 5576 C C . PRO C 1 108 ? 138.122 126.632 93.021 1.00 31.35 106 PRO E C 1
ATOM 5577 O O . PRO C 1 108 ? 138.793 126.373 92.021 1.00 31.35 106 PRO E O 1
ATOM 5581 N N . SER C 1 109 ? 137.008 125.981 93.332 1.00 32.88 107 SER E N 1
ATOM 5582 C CA . SER C 1 109 ? 136.486 124.920 92.485 1.00 32.88 107 SER E CA 1
ATOM 5583 C C . SER C 1 109 ? 135.664 125.447 91.317 1.00 32.88 107 SER E C 1
ATOM 5584 O O . SER C 1 109 ? 135.293 124.665 90.440 1.00 32.88 107 SER E O 1
ATOM 5587 N N . ALA C 1 110 ? 135.377 126.744 91.284 1.00 37.02 108 ALA E N 1
ATOM 5588 C CA . ALA C 1 110 ? 134.658 127.353 90.168 1.00 37.02 108 ALA E CA 1
ATOM 5589 C C . ALA C 1 110 ? 135.031 128.822 90.131 1.00 37.02 108 ALA E C 1
ATOM 5590 O O . ALA C 1 110 ? 134.775 129.538 91.099 1.00 37.02 108 ALA E O 1
ATOM 5592 N N . CYS C 1 111 ? 135.636 129.273 89.034 1.00 45.06 109 CYS E N 1
ATOM 5593 C CA . CYS C 1 111 ? 136.071 130.664 88.936 1.00 45.06 109 CYS E CA 1
ATOM 5594 C C . CYS C 1 111 ? 136.171 131.045 87.471 1.00 45.06 109 CYS E C 1
ATOM 5595 O O . CYS C 1 111 ? 136.848 130.358 86.703 1.00 45.06 109 CYS E O 1
ATOM 5598 N N . ASN C 1 112 ? 135.522 132.147 87.092 1.00 52.60 110 ASN E N 1
ATOM 5599 C CA . ASN C 1 112 ? 135.501 132.556 85.692 1.00 52.60 110 ASN E CA 1
ATOM 5600 C C . ASN C 1 112 ? 136.813 133.214 85.287 1.00 52.60 110 ASN E C 1
ATOM 5601 O O . ASN C 1 112 ? 137.496 132.756 84.364 1.00 52.60 110 ASN E O 1
ATOM 5606 N N . ASP C 1 113 ? 137.170 134.305 85.959 1.00 55.18 111 ASP E N 1
ATOM 5607 C CA . ASP C 1 113 ? 138.348 135.074 85.583 1.00 55.18 111 ASP E CA 1
ATOM 5608 C C . ASP C 1 113 ? 139.613 134.346 86.022 1.00 55.18 111 ASP E C 1
ATOM 5609 O O . ASP C 1 113 ? 139.739 133.939 87.180 1.00 55.18 111 ASP E O 1
ATOM 5614 N N . ALA C 1 114 ? 140.552 134.187 85.092 1.00 51.51 112 ALA E N 1
ATOM 5615 C CA . ALA C 1 114 ? 141.824 133.552 85.401 1.00 51.51 112 ALA E CA 1
ATOM 5616 C C . ALA C 1 114 ? 142.825 134.509 86.028 1.00 51.51 112 ALA E C 1
ATOM 5617 O O . ALA C 1 114 ? 143.795 134.051 86.639 1.00 51.51 112 ALA E O 1
ATOM 5619 N N . ALA C 1 115 ? 142.619 135.819 85.885 1.00 50.20 113 ALA E N 1
ATOM 5620 C CA . ALA C 1 115 ? 143.465 136.788 86.569 1.00 50.20 113 ALA E CA 1
ATOM 5621 C C . ALA C 1 115 ? 143.135 136.871 88.051 1.00 50.20 113 ALA E C 1
ATOM 5622 O O . ALA C 1 115 ? 144.044 136.979 88.885 1.00 50.20 113 ALA E O 1
ATOM 5624 N N . TYR C 1 116 ? 141.845 136.811 88.392 1.00 47.70 114 TYR E N 1
ATOM 5625 C CA . TYR C 1 116 ? 141.455 136.730 89.792 1.00 47.70 114 TYR E CA 1
ATOM 5626 C C . TYR C 1 116 ? 141.939 135.428 90.412 1.00 47.70 114 TYR E C 1
ATOM 5627 O O . TYR C 1 116 ? 142.326 135.400 91.583 1.00 47.70 114 TYR E O 1
ATOM 5636 N N . ARG C 1 117 ? 141.972 134.354 89.620 1.00 47.25 115 ARG E N 1
ATOM 5637 C CA . ARG C 1 117 ? 142.307 133.030 90.132 1.00 47.25 115 ARG E CA 1
ATOM 5638 C C . ARG C 1 117 ? 143.773 132.950 90.546 1.00 47.25 115 ARG E C 1
ATOM 5639 O O . ARG C 1 117 ? 144.083 132.554 91.676 1.00 47.25 115 ARG E O 1
ATOM 5647 N N . ASP C 1 118 ? 144.693 133.376 89.678 1.00 52.23 116 ASP E N 1
ATOM 5648 C CA . ASP C 1 118 ? 146.094 133.314 90.069 1.00 52.23 116 ASP E CA 1
ATOM 5649 C C . ASP C 1 118 ? 146.516 134.491 90.941 1.00 52.23 116 ASP E C 1
ATOM 5650 O O . ASP C 1 118 ? 147.483 134.351 91.698 1.00 52.23 116 ASP E O 1
ATOM 5655 N N . LYS C 1 119 ? 145.787 135.614 90.904 1.00 46.35 117 LYS E N 1
ATOM 5656 C CA . LYS C 1 119 ? 146.007 136.652 91.910 1.00 46.35 117 LYS E CA 1
ATOM 5657 C C . LYS C 1 119 ? 145.662 136.145 93.307 1.00 46.35 117 LYS E C 1
ATOM 5658 O O . LYS C 1 119 ? 146.424 136.355 94.261 1.00 46.35 117 LYS E O 1
ATOM 5664 N N . LEU C 1 120 ? 144.533 135.443 93.433 1.00 43.86 118 LEU E N 1
ATOM 5665 C CA . LEU C 1 120 ? 144.127 134.862 94.705 1.00 43.86 118 LEU E CA 1
ATOM 5666 C C . LEU C 1 120 ? 145.083 133.770 95.155 1.00 43.86 118 LEU E C 1
ATOM 5667 O O . LEU C 1 120 ? 145.402 133.676 96.345 1.00 43.86 118 LEU E O 1
ATOM 5672 N N . LEU C 1 121 ? 145.551 132.938 94.222 1.00 45.47 119 LEU E N 1
ATOM 5673 C CA . LEU C 1 121 ? 146.510 131.901 94.591 1.00 45.47 119 LEU E CA 1
ATOM 5674 C C . LEU C 1 121 ? 147.850 132.485 95.012 1.00 45.47 119 LEU E C 1
ATOM 5675 O O . LEU C 1 121 ? 148.487 131.951 95.923 1.00 45.47 119 LEU E O 1
ATOM 5680 N N . GLN C 1 122 ? 148.262 133.611 94.424 1.00 49.10 120 GLN E N 1
ATOM 5681 C CA . GLN C 1 122 ? 149.497 134.249 94.867 1.00 49.10 120 GLN E CA 1
ATOM 5682 C C . GLN C 1 122 ? 149.326 134.915 96.230 1.00 49.10 120 GLN E C 1
ATOM 5683 O O . GLN C 1 122 ? 150.246 134.889 97.055 1.00 49.10 120 GLN E O 1
ATOM 5689 N N . THR C 1 123 ? 148.145 135.485 96.496 1.00 44.39 121 THR E N 1
ATOM 5690 C CA . THR C 1 123 ? 147.875 136.082 97.805 1.00 44.39 121 THR E CA 1
ATOM 5691 C C . THR C 1 123 ? 147.861 135.029 98.912 1.00 44.39 121 THR E C 1
ATOM 5692 O O . THR C 1 123 ? 148.488 135.205 99.968 1.00 44.39 121 THR E O 1
ATOM 5696 N N . VAL C 1 124 ? 147.168 133.913 98.681 1.00 42.94 122 VAL E N 1
ATOM 5697 C CA . VAL C 1 124 ? 147.141 132.845 99.677 1.00 42.94 122 VAL E CA 1
ATOM 5698 C C . VAL C 1 124 ? 148.509 132.166 99.780 1.00 42.94 122 VAL E C 1
ATOM 5699 O O . VAL C 1 124 ? 148.909 131.721 100.864 1.00 42.94 122 VAL E O 1
ATOM 5703 N N . ALA C 1 125 ? 149.283 132.149 98.688 1.00 44.11 123 ALA E N 1
ATOM 5704 C CA . ALA C 1 125 ? 150.648 131.636 98.743 1.00 44.11 123 ALA E CA 1
ATOM 5705 C C . ALA C 1 125 ? 151.549 132.530 99.586 1.00 44.11 123 ALA E C 1
ATOM 5706 O O . ALA C 1 125 ? 152.414 132.034 100.311 1.00 44.11 123 ALA E O 1
ATOM 5708 N N . THR C 1 126 ? 151.343 133.847 99.521 1.00 45.97 124 THR E N 1
ATOM 5709 C CA . THR C 1 126 ? 152.069 134.768 100.392 1.00 45.97 124 THR E CA 1
ATOM 5710 C C . THR C 1 126 ? 151.693 134.559 101.854 1.00 45.97 124 THR E C 1
ATOM 5711 O O . THR C 1 126 ? 152.568 134.581 102.735 1.00 45.97 124 THR E O 1
ATOM 5715 N N . TYR C 1 127 ? 150.396 134.339 102.121 1.00 41.06 125 TYR E N 1
ATOM 5716 C CA . TYR C 1 127 ? 149.945 134.052 103.485 1.00 41.06 125 TYR E CA 1
ATOM 5717 C C . TYR C 1 127 ? 150.586 132.786 104.036 1.00 41.06 125 TYR E C 1
ATOM 5718 O O . TYR C 1 127 ? 151.011 132.756 105.191 1.00 41.06 125 TYR E O 1
ATOM 5727 N N . VAL C 1 128 ? 150.620 131.715 103.243 1.00 42.02 126 VAL E N 1
ATOM 5728 C CA . VAL C 1 128 ? 151.235 130.476 103.714 1.00 42.02 126 VAL E CA 1
ATOM 5729 C C . VAL C 1 128 ? 152.755 130.619 103.771 1.00 42.02 126 VAL E C 1
ATOM 5730 O O . VAL C 1 128 ? 153.415 129.962 104.586 1.00 42.02 126 VAL E O 1
ATOM 5734 N N . ASN C 1 129 ? 153.320 131.524 102.969 1.00 46.92 127 ASN E N 1
ATOM 5735 C CA . ASN C 1 129 ? 154.758 131.763 102.977 1.00 46.92 127 ASN E CA 1
ATOM 5736 C C . ASN C 1 129 ? 155.207 132.399 104.287 1.00 46.92 127 ASN E C 1
ATOM 5737 O O . ASN C 1 129 ? 156.035 131.832 105.009 1.00 46.92 127 ASN E O 1
ATOM 5742 N N . ASP C 1 130 ? 154.669 133.576 104.618 1.00 45.98 128 ASP E N 1
ATOM 5743 C CA . ASP C 1 130 ? 155.239 134.317 105.740 1.00 45.98 128 ASP E CA 1
ATOM 5744 C C . ASP C 1 130 ? 154.872 133.742 107.106 1.00 45.98 128 ASP E C 1
ATOM 5745 O O . ASP C 1 130 ? 155.506 134.113 108.099 1.00 45.98 128 ASP E O 1
ATOM 5750 N N . GLN C 1 131 ? 153.900 132.836 107.168 1.00 46.21 129 GLN E N 1
ATOM 5751 C CA . GLN C 1 131 ? 153.520 132.138 108.390 1.00 46.21 129 GLN E CA 1
ATOM 5752 C C . GLN C 1 131 ? 152.710 130.913 108.002 1.00 46.21 129 GLN E C 1
ATOM 5753 O O . GLN C 1 131 ? 152.073 130.887 106.952 1.00 46.21 129 GLN E O 1
ATOM 5759 N N . GLY C 1 132 ? 152.736 129.893 108.849 1.00 42.92 130 GLY E N 1
ATOM 5760 C CA . GLY C 1 132 ? 152.055 128.666 108.484 1.00 42.92 130 GLY E CA 1
ATOM 5761 C C . GLY C 1 132 ? 150.554 128.736 108.660 1.00 42.92 130 GLY E C 1
ATOM 5762 O O . GLY C 1 132 ? 149.975 129.821 108.764 1.00 42.92 130 GLY E O 1
ATOM 5763 N N . PHE C 1 133 ? 149.903 127.579 108.702 1.00 36.97 131 PHE E N 1
ATOM 5764 C CA . PHE C 1 133 ? 148.534 127.494 109.182 1.00 36.97 131 PHE E CA 1
ATOM 5765 C C . PHE C 1 133 ? 148.466 127.305 110.688 1.00 36.97 131 PHE E C 1
ATOM 5766 O O . PHE C 1 133 ? 147.414 126.913 111.197 1.00 36.97 131 PHE E O 1
ATOM 5774 N N . ALA C 1 134 ? 149.553 127.607 111.406 1.00 38.48 132 ALA E N 1
ATOM 5775 C CA . ALA C 1 134 ? 149.737 127.130 112.772 1.00 38.48 132 ALA E CA 1
ATOM 5776 C C . ALA C 1 134 ? 148.778 127.779 113.760 1.00 38.48 132 ALA E C 1
ATOM 5777 O O . ALA C 1 134 ? 148.380 127.135 114.735 1.00 38.48 132 ALA E O 1
ATOM 5779 N N . GLU C 1 135 ? 148.379 129.029 113.525 1.00 36.44 133 GLU E N 1
ATOM 5780 C CA . GLU C 1 135 ? 147.422 129.669 114.421 1.00 36.44 133 GLU E CA 1
ATOM 5781 C C . GLU C 1 135 ? 146.035 129.063 114.258 1.00 36.44 133 GLU E C 1
ATOM 5782 O O . GLU C 1 135 ? 145.391 128.679 115.245 1.00 36.44 133 GLU E O 1
ATOM 5788 N N . LEU C 1 136 ? 145.573 128.951 113.009 1.00 33.02 134 LEU E N 1
ATOM 5789 C CA . LEU C 1 136 ? 144.276 128.340 112.741 1.00 33.02 134 LEU E CA 1
ATOM 5790 C C . LEU C 1 136 ? 144.268 126.865 113.114 1.00 33.02 134 LEU E C 1
ATOM 5791 O O . LEU C 1 136 ? 143.299 126.388 113.706 1.00 33.02 134 LEU E O 1
ATOM 5796 N N . ALA C 1 137 ? 145.346 126.138 112.808 1.00 33.72 135 ALA E N 1
ATOM 5797 C CA . ALA C 1 137 ? 145.407 124.728 113.177 1.00 33.72 135 ALA E CA 1
ATOM 5798 C C . ALA C 1 137 ? 145.468 124.543 114.683 1.00 33.72 135 ALA E C 1
ATOM 5799 O O . ALA C 1 137 ? 144.908 123.574 115.203 1.00 33.72 135 ALA E O 1
ATOM 5801 N N . ARG C 1 138 ? 146.098 125.480 115.395 1.00 41.25 136 ARG E N 1
ATOM 5802 C CA . ARG C 1 138 ? 146.100 125.432 116.851 1.00 41.25 136 ARG E CA 1
ATOM 5803 C C . ARG C 1 138 ? 144.706 125.659 117.411 1.00 41.25 136 ARG E C 1
ATOM 5804 O O . ARG C 1 138 ? 144.294 124.980 118.356 1.00 41.25 136 ARG E O 1
ATOM 5812 N N . ARG C 1 139 ? 143.951 126.579 116.813 1.00 34.47 137 ARG E N 1
ATOM 5813 C CA . ARG C 1 139 ? 142.605 126.845 117.308 1.00 34.47 137 ARG E CA 1
ATOM 5814 C C . ARG C 1 139 ? 141.638 125.700 116.980 1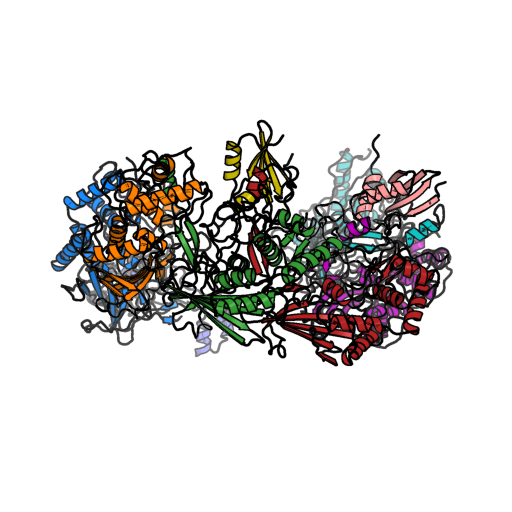.00 34.47 137 ARG E C 1
ATOM 5815 O O . ARG C 1 139 ? 140.793 125.340 117.813 1.00 34.47 137 ARG E O 1
ATOM 5823 N N . TYR C 1 140 ? 141.772 125.080 115.797 1.00 30.42 138 TYR E N 1
ATOM 5824 C CA . TYR C 1 140 ? 140.954 123.903 115.486 1.00 30.42 138 TYR E CA 1
ATOM 5825 C C . TYR C 1 140 ? 141.324 122.716 116.368 1.00 30.42 138 TYR E C 1
ATOM 5826 O O . TYR C 1 140 ? 140.446 121.955 116.792 1.00 30.42 138 TYR E O 1
ATOM 5835 N N . ALA C 1 141 ? 142.614 122.542 116.660 1.00 34.77 139 ALA E N 1
ATOM 5836 C CA . ALA C 1 141 ? 143.028 121.480 117.565 1.00 34.77 139 ALA E CA 1
ATOM 5837 C C . ALA C 1 141 ? 142.555 121.743 118.983 1.00 34.77 139 ALA E C 1
ATOM 5838 O O . ALA C 1 141 ? 142.275 120.798 119.726 1.00 34.77 139 ALA E O 1
ATOM 5840 N N . HIS C 1 142 ? 142.448 123.013 119.366 1.00 38.57 140 HIS E N 1
ATOM 5841 C CA . HIS C 1 142 ? 141.907 123.360 120.671 1.00 38.57 140 HIS E CA 1
ATOM 5842 C C . HIS C 1 142 ? 140.419 123.052 120.749 1.00 38.57 140 HIS E C 1
ATOM 5843 O O . HIS C 1 142 ? 139.926 122.637 121.801 1.00 38.57 140 HIS E O 1
ATOM 5850 N N . ASN C 1 143 ? 139.686 123.246 119.645 1.00 31.52 141 ASN E N 1
ATOM 5851 C CA . ASN C 1 143 ? 138.279 122.836 119.621 1.00 31.52 141 ASN E CA 1
ATOM 5852 C C . ASN C 1 143 ? 138.109 121.319 119.631 1.00 31.52 141 ASN E C 1
ATOM 5853 O O . ASN C 1 143 ? 137.129 120.817 120.187 1.00 31.52 141 ASN E O 1
ATOM 5858 N N . LEU C 1 144 ? 139.026 120.576 119.008 1.00 30.78 142 LEU E N 1
ATOM 5859 C CA . LEU C 1 144 ? 138.991 119.118 119.128 1.00 30.78 142 LEU E CA 1
ATOM 5860 C C . LEU C 1 144 ? 139.349 118.656 120.532 1.00 30.78 142 LEU E C 1
ATOM 5861 O O . LEU C 1 144 ? 138.831 117.638 121.002 1.00 30.78 142 LEU E O 1
ATOM 5866 N N . ALA C 1 145 ? 140.253 119.370 121.203 1.00 33.55 143 ALA E N 1
ATOM 5867 C CA . ALA C 1 145 ? 140.771 118.909 122.486 1.00 33.55 143 ALA E CA 1
ATOM 5868 C C . ALA C 1 145 ? 139.742 119.051 123.595 1.00 33.55 143 ALA E C 1
ATOM 5869 O O . ALA C 1 145 ? 139.628 118.166 124.446 1.00 33.55 143 ALA E O 1
ATOM 5871 N N . ASN C 1 146 ? 138.988 120.145 123.612 1.00 35.81 144 ASN E N 1
ATOM 5872 C CA . ASN C 1 146 ? 137.799 120.166 124.443 1.00 35.81 144 ASN E CA 1
ATOM 5873 C C . ASN C 1 146 ? 136.636 119.567 123.657 1.00 35.81 144 ASN E C 1
ATOM 5874 O O . ASN C 1 146 ? 136.800 119.061 122.545 1.00 35.81 144 ASN E O 1
ATOM 5879 N N . ALA C 1 147 ? 135.439 119.634 124.217 1.00 33.47 145 ALA E N 1
ATOM 5880 C CA . ALA C 1 147 ? 134.331 118.899 123.626 1.00 33.47 145 ALA E CA 1
ATOM 5881 C C . ALA C 1 147 ? 133.188 119.809 123.206 1.00 33.47 145 ALA E C 1
ATOM 5882 O O . ALA C 1 147 ? 132.056 119.606 123.653 1.00 33.47 145 ALA E O 1
ATOM 5884 N N . ARG C 1 148 ? 133.492 120.849 122.419 1.00 32.57 146 ARG E N 1
ATOM 5885 C CA . ARG C 1 148 ? 132.463 121.716 121.840 1.00 32.57 146 ARG E CA 1
ATOM 5886 C C . ARG C 1 148 ? 131.393 120.942 121.085 1.00 32.57 146 ARG E C 1
ATOM 5887 O O . ARG C 1 148 ? 130.225 121.342 121.074 1.00 32.57 146 ARG E O 1
ATOM 5895 N N . PHE C 1 149 ? 131.770 119.841 120.434 1.00 28.56 147 PHE E N 1
ATOM 5896 C CA . PHE C 1 149 ? 130.802 119.055 119.681 1.00 28.56 147 PHE E CA 1
ATOM 5897 C C . PHE C 1 149 ? 129.814 118.307 120.574 1.00 28.56 147 PHE E C 1
ATOM 5898 O O . PHE C 1 149 ? 128.798 117.822 120.071 1.00 28.56 147 PHE E O 1
ATOM 5906 N N . LEU C 1 150 ? 130.073 118.209 121.873 1.00 27.53 148 LEU E N 1
ATOM 5907 C CA . LEU C 1 150 ? 129.057 117.815 122.844 1.00 27.53 148 LEU E CA 1
ATOM 5908 C C . LEU C 1 150 ? 128.362 119.091 123.284 1.00 27.53 148 LEU E C 1
ATOM 5909 O O . LEU C 1 150 ? 128.858 119.809 124.148 1.00 27.53 148 LEU E O 1
ATOM 5914 N N . TRP C 1 151 ? 127.218 119.398 122.684 1.00 25.50 149 TRP E N 1
ATOM 5915 C CA . TRP C 1 151 ? 126.643 120.732 122.855 1.00 25.50 149 TRP E CA 1
ATOM 5916 C C . TRP C 1 151 ? 125.973 120.909 124.213 1.00 25.50 149 TRP E C 1
ATOM 5917 O O . TRP C 1 151 ? 126.435 121.691 125.048 1.00 25.50 149 TRP E O 1
ATOM 5928 N N . ARG C 1 152 ? 124.891 120.183 124.454 1.00 27.41 150 ARG E N 1
ATOM 5929 C CA . ARG C 1 152 ? 124.259 120.176 125.760 1.00 27.41 150 ARG E CA 1
ATOM 5930 C C . ARG C 1 152 ? 124.614 118.913 126.525 1.00 27.41 150 ARG E C 1
ATOM 5931 O O . ARG C 1 152 ? 124.356 118.826 127.728 1.00 27.41 150 ARG E O 1
ATOM 5939 N N . ASN C 1 153 ? 125.260 117.959 125.859 1.00 27.14 151 ASN E N 1
ATOM 5940 C CA . ASN C 1 153 ? 125.748 116.741 126.482 1.00 27.14 151 ASN E CA 1
ATOM 5941 C C . ASN C 1 153 ? 127.000 116.968 127.314 1.00 27.14 151 ASN E C 1
ATOM 5942 O O . ASN C 1 153 ? 127.445 116.042 127.995 1.00 27.14 151 ASN E O 1
ATOM 5947 N N . ARG C 1 154 ? 127.583 118.162 127.262 1.00 29.88 152 ARG E N 1
ATOM 5948 C CA . ARG C 1 154 ? 128.736 118.515 128.077 1.00 29.88 152 ARG E CA 1
ATOM 5949 C C . ARG C 1 154 ? 128.338 119.293 129.322 1.00 29.88 152 ARG E C 1
ATOM 5950 O O . ARG C 1 154 ? 129.017 119.195 130.352 1.00 29.88 152 ARG E O 1
ATOM 5958 N N . VAL C 1 155 ? 127.226 120.029 129.249 1.00 31.18 153 VAL E N 1
ATOM 5959 C CA . VAL C 1 155 ? 126.790 120.913 130.325 1.00 31.18 153 VAL E CA 1
ATOM 5960 C C . VAL C 1 155 ? 126.439 120.094 131.557 1.00 31.18 153 VAL E C 1
ATOM 5961 O O . VAL C 1 155 ? 125.501 119.289 131.541 1.00 31.18 153 VAL E O 1
ATOM 5965 N N . GLY C 1 156 ? 127.208 120.280 132.623 1.00 36.48 154 GLY E N 1
ATOM 5966 C CA . GLY C 1 156 ? 126.970 119.574 133.863 1.00 36.48 154 GLY E CA 1
ATOM 5967 C C . GLY C 1 156 ? 127.368 118.115 133.821 1.00 36.48 154 GLY E C 1
ATOM 5968 O O . GLY C 1 156 ? 126.532 117.232 134.024 1.00 36.48 154 GLY E O 1
ATOM 5969 N N . ALA C 1 157 ? 128.642 117.849 133.560 1.00 36.32 155 ALA E N 1
ATOM 5970 C CA . ALA C 1 157 ? 129.165 116.495 133.515 1.00 36.32 155 ALA E CA 1
ATOM 5971 C C . ALA C 1 157 ? 130.309 116.368 134.505 1.00 36.32 155 ALA E C 1
ATOM 5972 O O . ALA C 1 157 ? 131.001 117.344 134.798 1.00 36.32 155 ALA E O 1
ATOM 5974 N N . GLU C 1 158 ? 130.496 115.155 135.029 1.00 47.72 156 GLU E N 1
ATOM 5975 C CA . GLU C 1 158 ? 131.596 114.918 135.957 1.00 47.72 156 GLU E CA 1
ATOM 5976 C C . GLU C 1 158 ? 132.935 114.951 135.240 1.00 47.72 156 GLU E C 1
ATOM 5977 O O . GLU C 1 158 ? 133.863 115.645 135.667 1.00 47.72 156 GLU E O 1
ATOM 5983 N N . ALA C 1 159 ? 133.055 114.195 134.154 1.00 39.86 157 ALA E N 1
ATOM 5984 C CA . ALA C 1 159 ? 134.338 114.041 133.481 1.00 39.86 157 ALA E CA 1
ATOM 5985 C C . ALA C 1 159 ? 134.073 113.856 131.997 1.00 39.86 157 ALA E C 1
ATOM 5986 O O . ALA C 1 159 ? 133.377 112.916 131.606 1.00 39.86 157 ALA E O 1
ATOM 5988 N N . VAL C 1 160 ? 134.618 114.750 131.185 1.00 33.65 158 VAL E N 1
ATOM 5989 C CA . VAL C 1 160 ? 134.569 114.643 129.736 1.00 33.65 158 VAL E CA 1
ATOM 5990 C C . VAL C 1 160 ? 135.990 114.431 129.247 1.00 33.65 158 VAL E C 1
ATOM 5991 O O . VAL C 1 160 ? 136.893 115.188 129.617 1.00 33.65 158 VAL E O 1
ATOM 5995 N N . GLU C 1 161 ? 136.204 113.404 128.432 1.00 34.33 159 GLU E N 1
ATOM 5996 C CA . GLU C 1 161 ? 137.549 113.168 127.935 1.00 34.33 159 GLU E CA 1
ATOM 5997 C C . GLU C 1 161 ? 137.492 112.627 126.514 1.00 34.33 159 GLU E C 1
ATOM 5998 O O . GLU C 1 161 ? 136.661 111.777 126.188 1.00 34.33 159 GLU E O 1
ATOM 6004 N N . VAL C 1 162 ? 138.383 113.145 125.676 1.00 33.05 160 VAL E N 1
ATOM 6005 C CA . VAL C 1 162 ? 138.330 112.988 124.230 1.00 33.05 160 VAL E CA 1
ATOM 6006 C C . VAL C 1 162 ? 139.533 112.168 123.797 1.00 33.05 160 VAL E C 1
ATOM 6007 O O . VAL C 1 162 ? 140.659 112.440 124.227 1.00 33.05 160 VAL E O 1
ATOM 6011 N N . ARG C 1 163 ? 139.300 111.168 122.954 1.00 34.99 161 ARG E N 1
ATOM 6012 C CA . ARG C 1 163 ? 140.362 110.348 122.392 1.00 34.99 161 ARG E CA 1
ATOM 6013 C C . ARG C 1 163 ? 140.423 110.568 120.889 1.00 34.99 161 ARG E C 1
ATOM 6014 O O . ARG C 1 163 ? 139.409 110.432 120.202 1.00 34.99 161 ARG E O 1
ATOM 6022 N N . ILE C 1 164 ? 141.604 110.912 120.382 1.00 31.91 162 ILE E N 1
ATOM 6023 C CA . ILE C 1 164 ? 141.791 111.262 118.978 1.00 31.91 162 ILE E CA 1
ATOM 6024 C C . ILE C 1 164 ? 142.876 110.366 118.403 1.00 31.91 162 ILE E C 1
ATOM 6025 O O . ILE C 1 164 ? 144.050 110.499 118.764 1.00 31.91 162 ILE E O 1
ATOM 6030 N N . ASN C 1 165 ? 142.495 109.468 117.506 1.00 35.43 163 ASN E N 1
ATOM 6031 C CA . ASN C 1 165 ? 143.453 108.607 116.836 1.00 35.43 163 ASN E CA 1
ATOM 6032 C C . ASN C 1 165 ? 143.831 109.186 115.479 1.00 35.43 163 ASN E C 1
ATOM 6033 O O . ASN C 1 165 ? 143.114 110.005 114.905 1.00 35.43 163 ASN E O 1
ATOM 6038 N N . HIS C 1 166 ? 144.978 108.747 114.971 1.00 39.92 164 HIS E N 1
ATOM 6039 C CA . HIS C 1 166 ? 145.428 109.060 113.622 1.00 39.92 164 HIS E CA 1
ATOM 6040 C C . HIS C 1 166 ? 145.629 107.753 112.874 1.00 39.92 164 HIS E C 1
ATOM 6041 O O . HIS C 1 166 ? 146.329 106.860 113.359 1.00 39.92 164 HIS E O 1
ATOM 6048 N N . ILE C 1 167 ? 145.018 107.641 111.699 1.00 40.35 165 ILE E N 1
ATOM 6049 C CA . ILE C 1 167 ? 144.847 106.363 111.018 1.00 40.35 165 ILE E CA 1
ATOM 6050 C C . ILE C 1 167 ? 145.571 106.402 109.679 1.00 40.35 165 ILE E C 1
ATOM 6051 O O . ILE C 1 167 ? 145.217 107.193 108.797 1.00 40.35 165 ILE E O 1
ATOM 6056 N N . ARG C 1 168 ? 146.581 105.541 109.527 1.00 46.77 166 ARG E N 1
ATOM 6057 C CA . ARG C 1 168 ? 147.334 105.434 108.280 1.00 46.77 166 ARG E CA 1
ATOM 6058 C C . ARG C 1 168 ? 146.633 104.556 107.252 1.00 46.77 166 ARG E C 1
ATOM 6059 O O . ARG C 1 168 ? 146.246 105.032 106.183 1.00 46.77 166 ARG E O 1
ATOM 6067 N N . GLN C 1 169 ? 146.493 103.269 107.552 1.00 46.87 167 GLN E N 1
ATOM 6068 C CA . GLN C 1 169 ? 145.952 102.273 106.634 1.00 46.87 167 GLN E CA 1
ATOM 6069 C C . GLN C 1 169 ? 144.938 101.403 107.353 1.00 46.87 167 GLN E C 1
ATOM 6070 O O . GLN C 1 169 ? 144.994 100.173 107.309 1.00 46.87 167 GLN E O 1
ATOM 6076 N N . GLY C 1 170 ? 143.991 102.036 108.037 1.00 50.47 168 GLY E N 1
ATOM 6077 C CA . GLY C 1 170 ? 143.159 101.298 108.964 1.00 50.47 168 GLY E CA 1
ATOM 6078 C C . GLY C 1 170 ? 143.928 100.869 110.187 1.00 50.47 168 GLY E C 1
ATOM 6079 O O . GLY C 1 170 ? 143.726 99.758 110.685 1.00 50.47 168 GLY E O 1
ATOM 6080 N N . GLU C 1 171 ? 144.811 101.729 110.688 1.00 50.36 169 GLU E N 1
ATOM 6081 C CA . GLU C 1 171 ? 145.841 101.328 111.632 1.00 50.36 169 GLU E CA 1
ATOM 6082 C C . GLU C 1 171 ? 146.290 102.562 112.395 1.00 50.36 169 GLU E C 1
ATOM 6083 O O . GLU C 1 171 ? 146.570 103.594 111.783 1.00 50.36 169 GLU E O 1
ATOM 6089 N N . VAL C 1 172 ? 146.355 102.454 113.718 1.00 46.35 170 VAL E N 1
ATOM 6090 C CA . VAL C 1 172 ? 146.640 103.601 114.574 1.00 46.35 170 VAL E CA 1
ATOM 6091 C C . VAL C 1 172 ? 148.119 103.947 114.478 1.00 46.35 170 VAL E C 1
ATOM 6092 O O . VAL C 1 172 ? 148.983 103.103 114.733 1.00 46.35 170 VAL E O 1
ATOM 6096 N N . ALA C 1 173 ? 148.413 105.193 114.111 1.00 46.10 171 ALA E N 1
ATOM 6097 C CA . ALA C 1 173 ? 149.779 105.697 114.096 1.00 46.10 171 ALA E CA 1
ATOM 6098 C C . ALA C 1 173 ? 150.141 106.486 115.342 1.00 46.10 171 ALA E C 1
ATOM 6099 O O . ALA C 1 173 ? 151.167 106.201 115.966 1.00 46.10 171 ALA E O 1
ATOM 6101 N N . ARG C 1 174 ? 149.321 107.464 115.716 1.00 41.78 172 ARG E N 1
ATOM 6102 C CA . ARG C 1 174 ? 149.608 108.326 116.857 1.00 41.78 172 ARG E CA 1
ATOM 6103 C C . ARG C 1 174 ? 148.310 108.547 117.610 1.00 41.78 172 ARG E C 1
ATOM 6104 O O . ARG C 1 174 ? 147.357 109.092 117.047 1.00 41.78 172 ARG E O 1
ATOM 6112 N N . ALA C 1 175 ? 148.267 108.126 118.868 1.00 38.22 173 ALA E N 1
ATOM 6113 C CA . ALA C 1 175 ? 147.071 108.224 119.689 1.00 38.22 173 ALA E CA 1
ATOM 6114 C C . ALA C 1 175 ? 147.248 109.320 120.727 1.00 38.22 173 ALA E C 1
ATOM 6115 O O . ALA C 1 175 ? 148.254 109.347 121.441 1.00 38.22 173 ALA E O 1
ATOM 6117 N N . TRP C 1 176 ? 146.276 110.221 120.801 1.00 37.91 174 TRP E N 1
ATOM 6118 C CA . TRP C 1 176 ? 146.196 111.213 121.858 1.00 37.91 174 TRP E CA 1
ATOM 6119 C C . TRP C 1 176 ? 145.079 110.844 122.823 1.00 37.91 174 TRP E C 1
ATOM 6120 O O . TRP C 1 176 ? 144.201 110.036 122.514 1.00 37.91 174 TRP E O 1
ATOM 6131 N N . ARG C 1 177 ? 145.122 111.447 124.007 1.00 42.15 175 ARG E N 1
ATOM 6132 C CA . ARG C 1 177 ? 144.077 111.255 125.007 1.00 42.15 175 ARG E CA 1
ATOM 6133 C C . ARG C 1 177 ? 144.067 112.473 125.912 1.00 42.15 175 ARG E C 1
ATOM 6134 O O . ARG C 1 177 ? 145.043 112.718 126.625 1.00 42.15 175 ARG E O 1
ATOM 6142 N N . PHE C 1 178 ? 142.976 113.227 125.892 1.00 39.25 176 PHE E N 1
ATOM 6143 C CA . PHE C 1 178 ? 142.909 114.503 126.586 1.00 39.25 176 PHE E CA 1
ATOM 6144 C C . PHE C 1 178 ? 141.903 114.451 127.728 1.00 39.25 176 PHE E C 1
ATOM 6145 O O . PHE C 1 178 ? 141.284 113.423 128.006 1.00 39.25 176 PHE E O 1
ATOM 6153 N N . ASP C 1 179 ? 141.759 115.596 128.391 1.00 43.74 177 ASP E N 1
ATOM 6154 C CA . ASP C 1 179 ? 140.824 115.794 129.496 1.00 43.74 177 ASP E CA 1
ATOM 6155 C C . ASP C 1 179 ? 140.118 117.118 129.231 1.00 43.74 177 ASP E C 1
ATOM 6156 O O . ASP C 1 179 ? 140.656 118.186 129.535 1.00 43.74 177 ASP E O 1
ATOM 6161 N N . ALA C 1 180 ? 138.911 117.043 128.676 1.00 41.76 178 ALA E N 1
ATOM 6162 C CA . ALA C 1 180 ? 138.266 118.197 128.066 1.00 41.76 178 ALA E CA 1
ATOM 6163 C C . ALA C 1 180 ? 137.762 119.225 129.066 1.00 41.76 178 ALA E C 1
ATOM 6164 O O . ALA C 1 180 ? 137.401 120.329 128.649 1.00 41.76 178 ALA E O 1
ATOM 6166 N N . LEU C 1 181 ? 137.710 118.906 130.354 1.00 44.00 179 LEU E N 1
ATOM 6167 C CA . LEU C 1 181 ? 137.281 119.896 131.330 1.00 44.00 179 LEU E CA 1
ATOM 6168 C C . LEU C 1 181 ? 138.428 120.751 131.841 1.00 44.00 179 LEU E C 1
ATOM 6169 O O . LEU C 1 181 ? 138.212 121.918 132.186 1.00 44.00 179 LEU E O 1
ATOM 6174 N N . ALA C 1 182 ? 139.639 120.197 131.900 1.00 44.45 180 ALA E N 1
ATOM 6175 C CA . ALA C 1 182 ? 140.801 120.989 132.285 1.00 44.45 180 ALA E CA 1
ATOM 6176 C C . ALA C 1 182 ? 141.168 121.978 131.189 1.00 44.45 180 ALA E C 1
ATOM 6177 O O . ALA C 1 182 ? 141.535 123.124 131.469 1.00 44.45 180 ALA E O 1
ATOM 6179 N N . ILE C 1 183 ? 141.087 121.543 129.931 1.00 43.65 181 ILE E N 1
ATOM 6180 C CA . ILE C 1 183 ? 141.217 122.459 128.806 1.00 43.65 181 ILE E CA 1
ATOM 6181 C C . ILE C 1 183 ? 139.989 123.351 128.768 1.00 43.65 181 ILE E C 1
ATOM 6182 O O . ILE C 1 183 ? 138.853 122.876 128.862 1.00 43.65 181 ILE E O 1
ATOM 6187 N N . GLY C 1 184 ? 140.211 124.650 128.649 1.00 44.64 182 GLY E N 1
ATOM 6188 C CA . GLY C 1 184 ? 139.157 125.621 128.838 1.00 44.64 182 GLY E CA 1
ATOM 6189 C C . GLY C 1 184 ? 138.142 125.679 127.716 1.00 44.64 182 GLY E C 1
ATOM 6190 O O . GLY C 1 184 ? 138.125 124.865 126.790 1.00 44.64 182 GLY E O 1
ATOM 6191 N N . LEU C 1 185 ? 137.283 126.681 127.813 1.00 46.71 183 LEU E N 1
ATOM 6192 C CA . LEU C 1 185 ? 136.204 126.871 126.864 1.00 46.71 183 LEU E CA 1
ATOM 6193 C C . LEU C 1 185 ? 136.263 128.233 126.191 1.00 46.71 183 LEU E C 1
ATOM 6194 O O . LEU C 1 185 ? 135.697 128.386 125.105 1.00 46.71 183 LEU E O 1
ATOM 6199 N N . ARG C 1 186 ? 136.947 129.217 126.779 1.00 57.23 184 ARG E N 1
ATOM 6200 C CA . ARG C 1 186 ? 136.920 130.587 126.279 1.00 57.23 184 ARG E CA 1
ATOM 6201 C C . ARG C 1 186 ? 138.258 131.130 125.800 1.00 57.23 184 ARG E C 1
ATOM 6202 O O . ARG C 1 186 ? 138.261 132.164 125.122 1.00 57.23 184 ARG E O 1
ATOM 6210 N N . ASP C 1 187 ? 139.383 130.499 126.119 1.00 57.32 185 ASP E N 1
ATOM 6211 C CA . ASP C 1 187 ? 140.667 131.057 125.726 1.00 57.32 185 ASP E CA 1
ATOM 6212 C C . ASP C 1 187 ? 141.537 129.959 125.135 1.00 57.32 185 ASP E C 1
ATOM 6213 O O . ASP C 1 187 ? 141.446 128.794 125.526 1.00 57.32 185 ASP E O 1
ATOM 6218 N N . PHE C 1 188 ? 142.394 130.351 124.194 1.00 47.97 186 PHE E N 1
ATOM 6219 C CA . PHE C 1 188 ? 143.185 129.415 123.401 1.00 47.97 186 PHE E CA 1
ATOM 6220 C C . PHE C 1 188 ? 144.616 129.400 123.924 1.00 47.97 186 PHE E C 1
ATOM 6221 O O . PHE C 1 188 ? 145.442 130.226 123.532 1.00 47.97 186 PHE E O 1
ATOM 6229 N N . LYS C 1 189 ? 144.908 128.449 124.803 1.00 60.13 187 LYS E N 1
ATOM 6230 C CA . LYS C 1 189 ? 146.240 128.258 125.347 1.00 60.13 187 LYS E CA 1
ATOM 6231 C C . LYS C 1 189 ? 146.931 127.103 124.624 1.00 60.13 187 LYS E C 1
ATOM 6232 O O . LYS C 1 189 ? 146.448 126.600 123.605 1.00 60.13 187 LYS E O 1
ATOM 6238 N N . ALA C 1 190 ? 148.084 126.683 125.142 1.00 68.14 188 ALA E N 1
ATOM 6239 C CA . ALA C 1 190 ? 148.921 125.689 124.485 1.00 68.14 188 ALA E CA 1
ATOM 6240 C C . ALA C 1 190 ? 149.170 124.509 125.420 1.00 68.14 188 ALA E C 1
ATOM 6241 O O . ALA C 1 190 ? 148.840 124.544 126.609 1.00 68.14 188 ALA E O 1
ATOM 6243 N N . ASP C 1 191 ? 149.776 123.466 124.854 1.00 65.33 189 ASP E N 1
ATOM 6244 C CA . ASP C 1 191 ? 150.135 122.217 125.520 1.00 65.33 189 ASP E CA 1
ATOM 6245 C C . ASP C 1 191 ? 151.056 121.487 124.550 1.00 65.33 189 ASP E C 1
ATOM 6246 O O . ASP C 1 191 ? 151.134 121.839 123.373 1.00 65.33 189 ASP E O 1
ATOM 6251 N N . ALA C 1 192 ? 151.760 120.470 125.051 1.00 61.31 190 ALA E N 1
ATOM 6252 C CA . ALA C 1 192 ? 152.694 119.729 124.205 1.00 61.31 190 ALA E CA 1
ATOM 6253 C C . ALA C 1 192 ? 151.958 118.871 123.180 1.00 61.31 190 ALA E C 1
ATOM 6254 O O . ALA C 1 192 ? 152.200 118.986 121.969 1.00 61.31 190 ALA E O 1
ATOM 6256 N N . GLU C 1 193 ? 151.054 118.003 123.647 1.00 51.55 191 GLU E N 1
ATOM 6257 C CA . GLU C 1 193 ? 150.292 117.163 122.728 1.00 51.55 191 GLU E CA 1
ATOM 6258 C C . GLU C 1 193 ? 149.300 117.976 121.910 1.00 51.55 191 GLU E C 1
ATOM 6259 O O . GLU C 1 193 ? 148.991 117.608 120.771 1.00 51.55 191 GLU E O 1
ATOM 6265 N N . LEU C 1 194 ? 148.820 119.095 122.453 1.00 47.55 192 LEU E N 1
ATOM 6266 C CA . LEU C 1 194 ? 147.960 119.968 121.669 1.00 47.55 192 LEU E CA 1
ATOM 6267 C C . LEU C 1 194 ? 148.736 120.651 120.550 1.00 47.55 192 LEU E C 1
ATOM 6268 O O . LEU C 1 194 ? 148.215 120.798 119.439 1.00 47.55 192 LEU E O 1
ATOM 6273 N N . ASP C 1 195 ? 149.993 121.028 120.797 1.00 52.83 193 ASP E N 1
ATOM 6274 C CA . ASP C 1 195 ? 150.802 121.570 119.711 1.00 52.83 193 ASP E CA 1
ATOM 6275 C C . ASP C 1 195 ? 151.195 120.498 118.708 1.00 52.83 193 ASP E C 1
ATOM 6276 O O . ASP C 1 195 ? 151.352 120.803 117.525 1.00 52.83 193 ASP E O 1
ATOM 6281 N N . ALA C 1 196 ? 151.335 119.242 119.143 1.00 46.95 194 ALA E N 1
ATOM 6282 C CA . ALA C 1 196 ? 151.582 118.164 118.186 1.00 46.95 194 ALA E CA 1
ATOM 6283 C C . ALA C 1 196 ? 150.369 117.921 117.293 1.00 46.95 194 ALA E C 1
ATOM 6284 O O . ALA C 1 196 ? 150.510 117.691 116.082 1.00 46.95 194 ALA E O 1
ATOM 6286 N N . LEU C 1 197 ? 149.167 117.993 117.870 1.00 38.87 195 LEU E N 1
ATOM 6287 C CA . LEU C 1 197 ? 147.950 117.891 117.072 1.00 38.87 195 LEU E CA 1
ATOM 6288 C C . LEU C 1 197 ? 147.800 119.083 116.138 1.00 38.87 195 LEU E C 1
ATOM 6289 O O . LEU C 1 197 ? 147.291 118.938 115.020 1.00 38.87 195 LEU E O 1
ATOM 6294 N N . ALA C 1 198 ? 148.257 120.259 116.570 1.00 42.80 196 ALA E N 1
ATOM 6295 C CA . ALA C 1 198 ? 148.263 121.424 115.695 1.00 42.80 196 ALA E CA 1
ATOM 6296 C C . ALA C 1 198 ? 149.248 121.256 114.544 1.00 42.80 196 ALA E C 1
ATOM 6297 O O . ALA C 1 198 ? 148.966 121.689 113.424 1.00 42.80 196 ALA E O 1
ATOM 6299 N N . GLU C 1 199 ? 150.405 120.634 114.804 1.00 43.47 197 GLU E N 1
ATOM 6300 C CA . GLU C 1 199 ? 151.350 120.305 113.736 1.00 43.47 197 GLU E CA 1
ATOM 6301 C C . GLU C 1 199 ? 150.732 119.350 112.726 1.00 43.47 197 GLU E C 1
ATOM 6302 O O . GLU C 1 199 ? 150.915 119.514 111.515 1.00 43.47 197 GLU E O 1
ATOM 6308 N N . LEU C 1 200 ? 149.977 118.360 113.209 1.00 36.55 198 LEU E N 1
ATOM 6309 C CA . LEU C 1 200 ? 149.335 117.404 112.306 1.00 36.55 198 LEU E CA 1
ATOM 6310 C C . LEU C 1 200 ? 148.246 118.058 111.457 1.00 36.55 198 LEU E C 1
ATOM 6311 O O . LEU C 1 200 ? 148.187 117.840 110.239 1.00 36.55 198 LEU E O 1
ATOM 6316 N N . ILE C 1 201 ? 147.387 118.873 112.073 1.00 34.94 199 ILE E N 1
ATOM 6317 C CA . ILE C 1 201 ? 146.325 119.532 111.317 1.00 34.94 199 ILE E CA 1
ATOM 6318 C C . ILE C 1 201 ? 146.900 120.591 110.376 1.00 34.94 199 ILE E C 1
ATOM 6319 O O . ILE C 1 201 ? 146.389 120.784 109.266 1.00 34.94 199 ILE E O 1
ATOM 6324 N N . ALA C 1 202 ? 148.006 121.240 110.757 1.00 34.78 200 ALA E N 1
ATOM 6325 C CA . ALA C 1 202 ? 148.640 122.202 109.862 1.00 34.78 200 ALA E CA 1
ATOM 6326 C C . ALA C 1 202 ? 149.329 121.518 108.692 1.00 34.78 200 ALA E C 1
ATOM 6327 O O . ALA C 1 202 ? 149.378 122.082 107.595 1.00 34.78 200 ALA E O 1
ATOM 6329 N N . SER C 1 203 ? 149.872 120.315 108.900 1.00 36.07 201 SER E N 1
ATOM 6330 C CA . SER C 1 203 ? 150.422 119.572 107.773 1.00 36.07 201 SER E CA 1
ATOM 6331 C C . SER C 1 203 ? 149.320 119.069 106.856 1.00 36.07 201 SER E C 1
ATOM 6332 O O . SER C 1 203 ? 149.527 118.963 105.645 1.00 36.07 201 SER E O 1
ATOM 6335 N N . GLY C 1 204 ? 148.152 118.752 107.413 1.00 34.05 202 GLY E N 1
ATOM 6336 C CA . GLY C 1 204 ? 147.032 118.358 106.575 1.00 34.05 202 GLY E CA 1
ATOM 6337 C C . GLY C 1 204 ? 146.466 119.505 105.757 1.00 34.05 202 GLY E C 1
ATOM 6338 O O . GLY C 1 204 ? 146.125 119.330 104.587 1.00 34.05 202 GLY E O 1
ATOM 6339 N N . LEU C 1 205 ? 146.352 120.688 106.361 1.00 33.14 203 LEU E N 1
ATOM 6340 C CA . LEU C 1 205 ? 145.802 121.833 105.643 1.00 33.14 203 LEU E CA 1
ATOM 6341 C C . LEU C 1 205 ? 146.759 122.360 104.587 1.00 33.14 203 LEU E C 1
ATOM 6342 O O . LEU C 1 205 ? 146.314 122.876 103.558 1.00 33.14 203 LEU E O 1
ATOM 6347 N N . SER C 1 206 ? 148.065 122.259 104.823 1.00 36.57 204 SER E N 1
ATOM 6348 C CA . SER C 1 206 ? 149.027 122.753 103.846 1.00 36.57 204 SER E CA 1
ATOM 6349 C C . SER C 1 206 ? 149.108 121.854 102.621 1.00 36.57 204 SER E C 1
ATOM 6350 O O . SER C 1 206 ? 149.354 122.344 101.515 1.00 36.57 204 SER E O 1
ATOM 6353 N N . GLY C 1 207 ? 148.895 120.554 102.792 1.00 41.99 205 GLY E N 1
ATOM 6354 C CA . GLY C 1 207 ? 148.934 119.627 101.681 1.00 41.99 205 GLY E CA 1
ATOM 6355 C C . GLY C 1 207 ? 150.185 118.781 101.692 1.00 41.99 205 GLY E C 1
ATOM 6356 O O . GLY C 1 207 ? 150.728 118.447 100.637 1.00 41.99 205 GLY E O 1
ATOM 6357 N N . SER C 1 208 ? 150.651 118.424 102.888 1.00 43.66 206 SER E N 1
ATOM 6358 C CA . SER C 1 208 ? 151.905 117.697 103.045 1.00 43.66 206 SER E CA 1
ATOM 6359 C C . SER C 1 208 ? 151.693 116.311 103.642 1.00 43.66 206 SER E C 1
ATOM 6360 O O . SER C 1 208 ? 152.593 115.783 104.301 1.00 43.66 206 SER E O 1
ATOM 6363 N N . GLY C 1 209 ? 150.528 115.714 103.428 1.00 44.16 207 GLY E N 1
ATOM 6364 C CA . GLY C 1 209 ? 150.258 114.400 103.976 1.00 44.16 207 GLY E CA 1
ATOM 6365 C C . GLY C 1 209 ? 148.778 114.109 103.928 1.00 44.16 207 GLY E C 1
ATOM 6366 O O . GLY C 1 209 ? 147.985 114.916 103.441 1.00 44.16 207 GLY E O 1
ATOM 6367 N N . HIS C 1 210 ? 148.409 112.939 104.438 1.00 43.09 208 HIS E N 1
ATOM 6368 C CA . HIS C 1 210 ? 147.009 112.539 104.520 1.00 43.09 208 HIS E CA 1
ATOM 6369 C C . HIS C 1 210 ? 146.627 112.394 105.986 1.00 43.09 208 HIS E C 1
ATOM 6370 O O . HIS C 1 210 ? 147.179 111.547 106.695 1.00 43.09 208 HIS E O 1
ATOM 6377 N N . VAL C 1 211 ? 145.674 113.205 106.430 1.00 35.74 209 VAL E N 1
ATOM 6378 C CA . VAL C 1 211 ? 145.230 113.228 107.816 1.00 35.74 209 VAL E CA 1
ATOM 6379 C C . VAL C 1 211 ? 143.809 112.691 107.863 1.00 35.74 209 VAL E C 1
ATOM 6380 O O . VAL C 1 211 ? 142.888 113.288 107.293 1.00 35.74 209 VAL E O 1
ATOM 6384 N N . LEU C 1 212 ? 143.631 111.560 108.533 1.00 32.15 210 LEU E N 1
ATOM 6385 C CA . LEU C 1 212 ? 142.318 110.998 108.837 1.00 32.15 210 LEU E CA 1
ATOM 6386 C C . LEU C 1 212 ? 142.260 110.803 110.346 1.00 32.15 210 LEU E C 1
ATOM 6387 O O . LEU C 1 212 ? 142.851 109.860 110.878 1.00 32.15 210 LEU E O 1
ATOM 6392 N N . LEU C 1 213 ? 141.566 111.698 111.033 1.00 30.63 211 LEU E N 1
ATOM 6393 C CA . LEU C 1 213 ? 141.435 111.615 112.476 1.00 30.63 211 LEU E CA 1
ATOM 6394 C C . LEU C 1 213 ? 140.166 110.862 112.848 1.00 30.63 211 LEU E C 1
ATOM 6395 O O . LEU C 1 213 ? 139.198 110.814 112.090 1.00 30.63 211 LEU E O 1
ATOM 6400 N N . GLU C 1 214 ? 140.177 110.276 114.039 1.00 32.28 212 GLU E N 1
ATOM 6401 C CA . GLU C 1 214 ? 139.050 109.483 114.518 1.00 32.28 212 GLU E CA 1
ATOM 6402 C C . GLU C 1 214 ? 138.813 109.858 115.973 1.00 32.28 212 GLU E C 1
ATOM 6403 O O . GLU C 1 214 ? 139.576 109.449 116.850 1.00 32.28 212 GLU E O 1
ATOM 6409 N N . VAL C 1 215 ? 137.753 110.616 116.231 1.00 27.49 213 VAL E N 1
ATOM 6410 C CA . VAL C 1 215 ? 137.533 111.264 117.519 1.00 27.49 213 VAL E CA 1
ATOM 6411 C C . VAL C 1 215 ? 136.445 110.518 118.281 1.00 27.49 213 VAL E C 1
ATOM 6412 O O . VAL C 1 215 ? 135.378 110.228 117.731 1.00 27.49 213 VAL E O 1
ATOM 6416 N N . VAL C 1 216 ? 136.718 110.195 119.545 1.00 29.03 214 VAL E N 1
ATOM 6417 C CA . VAL C 1 216 ? 135.770 109.537 120.439 1.00 29.03 214 VAL E CA 1
ATOM 6418 C C . VAL C 1 216 ? 135.729 110.320 121.746 1.00 29.03 214 VAL E C 1
ATOM 6419 O O . VAL C 1 216 ? 136.778 110.604 122.331 1.00 29.03 214 VAL E O 1
ATOM 6423 N N . ALA C 1 217 ? 134.525 110.670 122.202 1.00 28.50 215 ALA E N 1
ATOM 6424 C CA . ALA C 1 217 ? 134.338 111.441 123.428 1.00 28.50 215 ALA E CA 1
ATOM 6425 C C . ALA C 1 217 ? 133.503 110.642 124.416 1.00 28.50 215 ALA E C 1
ATOM 6426 O O . ALA C 1 217 ? 132.527 109.998 124.026 1.00 28.50 215 ALA E O 1
ATOM 6428 N N . PHE C 1 218 ? 133.881 110.692 125.691 1.00 29.59 216 PHE E N 1
ATOM 6429 C CA . PHE C 1 218 ? 133.159 110.024 126.766 1.00 29.59 216 PHE E CA 1
ATOM 6430 C C . PHE C 1 218 ? 132.718 111.064 127.785 1.00 29.59 216 PHE E C 1
ATOM 6431 O O . PHE C 1 218 ? 133.542 111.563 128.554 1.00 29.59 216 PHE E O 1
ATOM 6439 N N . ALA C 1 219 ? 131.428 111.373 127.807 1.00 32.25 217 ALA E N 1
ATOM 6440 C CA . ALA C 1 219 ? 130.870 112.349 128.734 1.00 32.25 217 ALA E CA 1
ATOM 6441 C C . ALA C 1 219 ? 130.133 111.602 129.832 1.00 32.25 217 ALA E C 1
ATOM 6442 O O . ALA C 1 219 ? 129.093 110.989 129.576 1.00 32.25 217 ALA E O 1
ATOM 6444 N N . ARG C 1 220 ? 130.661 111.656 131.050 1.00 37.39 218 ARG E N 1
ATOM 6445 C CA . ARG C 1 220 ? 130.045 110.966 132.175 1.00 37.39 218 ARG E CA 1
ATOM 6446 C C . ARG C 1 220 ? 128.914 111.823 132.724 1.00 37.39 218 ARG E C 1
ATOM 6447 O O . ARG C 1 220 ? 129.141 112.953 133.163 1.00 37.39 218 ARG E O 1
ATOM 6455 N N . ILE C 1 221 ? 127.696 111.294 132.691 1.00 31.57 219 ILE E N 1
ATOM 6456 C CA . ILE C 1 221 ? 126.526 112.075 133.064 1.00 31.57 219 ILE E CA 1
ATOM 6457 C C . ILE C 1 221 ? 125.834 111.441 134.262 1.00 31.57 219 ILE E C 1
ATOM 6458 O O . ILE C 1 221 ? 125.740 112.055 135.329 1.00 31.57 219 ILE E O 1
ATOM 6463 N N . GLY C 1 222 ? 125.358 110.222 134.105 1.00 32.53 220 GLY E N 1
ATOM 6464 C CA . GLY C 1 222 ? 124.648 109.549 135.174 1.00 32.53 220 GLY E CA 1
ATOM 6465 C C . GLY C 1 222 ? 123.695 108.515 134.612 1.00 32.53 220 GLY E C 1
ATOM 6466 O O . GLY C 1 222 ? 123.520 108.386 133.406 1.00 32.53 220 GLY E O 1
ATOM 6467 N N . ASP C 1 223 ? 123.075 107.779 135.527 1.00 35.19 221 ASP E N 1
ATOM 6468 C CA . ASP C 1 223 ? 122.215 106.664 135.153 1.00 35.19 221 ASP E CA 1
ATOM 6469 C C . ASP C 1 223 ? 120.884 107.175 134.621 1.00 35.19 221 ASP E C 1
ATOM 6470 O O . ASP C 1 223 ? 120.152 107.871 135.329 1.00 35.19 221 ASP E O 1
ATOM 6475 N N . GLY C 1 224 ? 120.573 106.826 133.378 1.00 30.33 222 GLY E N 1
ATOM 6476 C CA . GLY C 1 224 ? 119.262 107.077 132.822 1.00 30.33 222 GLY E CA 1
ATOM 6477 C C . GLY C 1 224 ? 118.962 108.507 132.453 1.00 30.33 222 GLY E C 1
ATOM 6478 O O . GLY C 1 224 ? 117.809 108.809 132.137 1.00 30.33 222 GLY E O 1
ATOM 6479 N N . GLN C 1 225 ? 119.952 109.391 132.467 1.00 30.89 223 GLN E N 1
ATOM 6480 C CA . GLN C 1 225 ? 119.705 110.790 132.163 1.00 30.89 223 GLN E CA 1
ATOM 6481 C C . GLN C 1 225 ? 119.445 110.998 130.677 1.00 30.89 223 GLN E C 1
ATOM 6482 O O . GLN C 1 225 ? 119.687 110.126 129.843 1.00 30.89 223 GLN E O 1
ATOM 6488 N N . GLU C 1 226 ? 118.943 112.181 130.354 1.00 31.31 224 GLU E N 1
ATOM 6489 C CA . GLU C 1 226 ? 118.558 112.496 128.989 1.00 31.31 224 GLU E CA 1
ATOM 6490 C C . GLU C 1 226 ? 119.749 113.004 128.193 1.00 31.31 224 GLU E C 1
ATOM 6491 O O . GLU C 1 226 ? 120.445 113.926 128.622 1.00 31.31 224 GLU E O 1
ATOM 6497 N N . VAL C 1 227 ? 119.976 112.406 127.029 1.00 27.42 225 VAL E N 1
ATOM 6498 C CA . VAL C 1 227 ? 120.943 112.910 126.073 1.00 27.42 225 VAL E CA 1
ATOM 6499 C C . VAL C 1 227 ? 120.197 113.706 125.016 1.00 27.42 225 VAL E C 1
ATOM 6500 O O . VAL C 1 227 ? 118.975 113.653 124.910 1.00 27.42 225 VAL E O 1
ATOM 6504 N N . PHE C 1 228 ? 120.953 114.452 124.222 1.00 26.86 226 PHE E N 1
ATOM 6505 C CA . PHE C 1 228 ? 120.382 115.399 123.272 1.00 26.86 226 PHE E CA 1
ATOM 6506 C C . PHE C 1 228 ? 120.943 115.136 121.884 1.00 26.86 226 PHE E C 1
ATOM 6507 O O . PHE C 1 228 ? 121.954 115.730 121.491 1.00 26.86 226 PHE E O 1
ATOM 6515 N N . PRO C 1 229 ? 120.318 114.253 121.112 1.00 26.42 227 PRO E N 1
ATOM 6516 C CA . PRO C 1 229 ? 120.605 114.203 119.679 1.00 26.42 227 PRO E CA 1
ATOM 6517 C C . PRO C 1 229 ? 120.062 115.438 118.987 1.00 26.42 227 PRO E C 1
ATOM 6518 O O . PRO C 1 229 ? 119.274 116.208 119.536 1.00 26.42 227 PRO E O 1
ATOM 6522 N N . SER C 1 230 ? 120.501 115.619 117.752 1.00 27.70 228 SER E N 1
ATOM 6523 C CA . SER C 1 230 ? 120.072 116.773 116.988 1.00 27.70 228 SER E CA 1
ATOM 6524 C C . SER C 1 230 ? 118.642 116.589 116.507 1.00 27.70 228 SER E C 1
ATOM 6525 O O . SER C 1 230 ? 118.175 115.473 116.292 1.00 27.70 228 SER E O 1
ATOM 6528 N N . GLN C 1 231 ? 117.948 117.703 116.341 1.00 34.72 229 GLN E N 1
ATOM 6529 C CA . GLN C 1 231 ? 116.517 117.724 116.092 1.00 34.72 229 GLN E CA 1
ATOM 6530 C C . GLN C 1 231 ? 116.258 117.973 114.612 1.00 34.72 229 GLN E C 1
ATOM 6531 O O . GLN C 1 231 ? 117.042 118.650 113.945 1.00 34.72 229 GLN E O 1
ATOM 6537 N N . GLU C 1 232 ? 115.169 117.414 114.099 1.00 39.24 230 GLU E N 1
ATOM 6538 C CA . GLU C 1 232 ? 114.833 117.466 112.686 1.00 39.24 230 GLU E CA 1
ATOM 6539 C C . GLU C 1 232 ? 113.729 118.475 112.394 1.00 39.24 230 GLU E C 1
ATOM 6540 O O . GLU C 1 232 ? 112.926 118.830 113.258 1.00 39.24 230 GLU E O 1
ATOM 6546 N N . LEU C 1 233 ? 113.706 118.933 111.146 1.00 40.87 231 LEU E N 1
ATOM 6547 C CA . LEU C 1 233 ? 112.658 119.812 110.643 1.00 40.87 231 LEU E CA 1
ATOM 6548 C C . LEU C 1 233 ? 111.490 118.966 110.163 1.00 40.87 231 LEU E C 1
ATOM 6549 O O . LEU C 1 233 ? 111.563 118.329 109.108 1.00 40.87 231 LEU E O 1
ATOM 6554 N N . ILE C 1 234 ? 110.428 118.934 110.951 1.00 52.17 232 ILE E N 1
ATOM 6555 C CA . ILE C 1 234 ? 109.115 118.515 110.488 1.00 52.17 232 ILE E CA 1
ATOM 6556 C C . ILE C 1 234 ? 108.196 119.718 110.613 1.00 52.17 232 ILE E C 1
ATOM 6557 O O . ILE C 1 234 ? 108.344 120.531 111.532 1.00 52.17 232 ILE E O 1
ATOM 6562 N N . LEU C 1 235 ? 107.284 119.869 109.662 1.00 72.78 233 LEU E N 1
ATOM 6563 C CA . LEU C 1 235 ? 106.451 121.064 109.608 1.00 72.78 233 LEU E CA 1
ATOM 6564 C C . LEU C 1 235 ? 104.992 120.637 109.525 1.00 72.78 233 LEU E C 1
ATOM 6565 O O . LEU C 1 235 ? 104.585 119.949 108.584 1.00 72.78 233 LEU E O 1
ATOM 6570 N N . ASP C 1 236 ? 104.223 120.998 110.549 1.00 89.78 234 ASP E N 1
ATOM 6571 C CA . ASP C 1 236 ? 102.809 120.655 110.619 1.00 89.78 234 ASP E CA 1
ATOM 6572 C C . ASP C 1 236 ? 102.050 121.654 109.762 1.00 89.78 234 ASP E C 1
ATOM 6573 O O . ASP C 1 236 ? 101.962 122.835 110.109 1.00 89.78 234 ASP E O 1
ATOM 6578 N N . LYS C 1 237 ? 101.506 121.186 108.645 1.00 89.95 235 LYS E N 1
ATOM 6579 C CA . LYS C 1 237 ? 100.807 122.044 107.700 1.00 89.95 235 LYS E CA 1
ATOM 6580 C C . LYS C 1 237 ? 99.375 122.340 108.112 1.00 89.95 235 LYS E C 1
ATOM 6581 O O . LYS C 1 237 ? 98.672 123.050 107.387 1.00 89.95 235 LYS E O 1
ATOM 6587 N N . GLY C 1 238 ? 98.927 121.825 109.249 1.00 99.03 236 GLY E N 1
ATOM 6588 C CA . GLY C 1 238 ? 97.528 121.869 109.597 1.00 99.03 236 GLY E CA 1
ATOM 6589 C C . GLY C 1 238 ? 96.741 120.670 109.135 1.00 99.03 236 GLY E C 1
ATOM 6590 O O . GLY C 1 238 ? 95.506 120.697 109.199 1.00 99.03 236 GLY E O 1
ATOM 6591 N N . ASP C 1 239 ? 97.411 119.621 108.669 1.00 107.74 237 ASP E N 1
ATOM 6592 C CA . ASP C 1 239 ? 96.740 118.405 108.237 1.00 107.74 237 ASP E CA 1
ATOM 6593 C C . ASP C 1 239 ? 96.378 117.554 109.455 1.00 107.74 237 ASP E C 1
ATOM 6594 O O . ASP C 1 239 ? 96.624 117.927 110.605 1.00 107.74 237 ASP E O 1
ATOM 6599 N N . LYS C 1 240 ? 95.811 116.379 109.207 1.00 114.60 238 LYS E N 1
ATOM 6600 C CA . LYS C 1 240 ? 95.153 115.605 110.251 1.00 114.60 238 LYS E CA 1
ATOM 6601 C C . LYS C 1 240 ? 96.169 114.846 111.104 1.00 114.60 238 LYS E C 1
ATOM 6602 O O . LYS C 1 240 ? 97.379 115.090 111.051 1.00 114.60 238 LYS E O 1
ATOM 6608 N N . LYS C 1 241 ? 95.626 113.969 111.964 1.00 112.63 239 LYS E N 1
ATOM 6609 C CA . LYS C 1 241 ? 96.262 113.026 112.891 1.00 112.63 239 LYS E CA 1
ATOM 6610 C C . LYS C 1 241 ? 96.875 113.724 114.108 1.00 112.63 239 LYS E C 1
ATOM 6611 O O . LYS C 1 241 ? 97.102 113.071 115.131 1.00 112.63 239 LYS E O 1
ATOM 6617 N N . GLY C 1 242 ? 97.003 115.051 114.084 1.00 105.52 240 GLY E N 1
ATOM 6618 C CA . GLY C 1 242 ? 97.687 115.736 115.166 1.00 105.52 240 GLY E CA 1
ATOM 6619 C C . GLY C 1 242 ? 99.129 115.282 115.282 1.00 105.52 240 GLY E C 1
ATOM 6620 O O . GLY C 1 242 ? 99.449 114.514 116.195 1.00 105.52 240 GLY E O 1
ATOM 6621 N N . GLN C 1 243 ? 99.974 115.700 114.336 1.00 89.38 241 GLN E N 1
ATOM 6622 C CA . GLN C 1 243 ? 101.291 115.113 114.101 1.00 89.38 241 GLN E CA 1
ATOM 6623 C C . GLN C 1 243 ? 102.212 115.243 115.313 1.00 89.38 241 GLN E C 1
ATOM 6624 O O . GLN C 1 243 ? 101.953 116.002 116.254 1.00 89.38 241 GLN E O 1
ATOM 6630 N N . LYS C 1 244 ? 103.293 114.461 115.279 1.00 52.61 242 LYS E N 1
ATOM 6631 C CA . LYS C 1 244 ? 104.327 114.518 116.303 1.00 52.61 242 LYS E CA 1
ATOM 6632 C C . LYS C 1 244 ? 104.967 115.901 116.324 1.00 52.61 242 LYS E C 1
ATOM 6633 O O . LYS C 1 244 ? 105.095 116.556 115.289 1.00 52.61 242 LYS E O 1
ATOM 6639 N N . SER C 1 245 ? 105.334 116.365 117.515 1.00 44.50 243 SER E N 1
ATOM 6640 C CA . SER C 1 245 ? 105.802 117.730 117.688 1.00 44.50 243 SER E CA 1
ATOM 6641 C C . SER C 1 245 ? 107.317 117.858 117.732 1.00 44.50 243 SER E C 1
ATOM 6642 O O . SER C 1 245 ? 107.829 118.971 117.583 1.00 44.50 243 SER E O 1
ATOM 6645 N N . LYS C 1 246 ? 108.044 116.761 117.921 1.00 38.83 244 LYS E N 1
ATOM 6646 C CA . LYS C 1 246 ? 109.492 116.819 118.080 1.00 38.83 244 LYS E CA 1
ATOM 6647 C C . LYS C 1 246 ? 110.088 115.504 117.612 1.00 38.83 244 LYS E C 1
ATOM 6648 O O . LYS C 1 246 ? 109.785 114.456 118.184 1.00 38.83 244 LYS E O 1
ATOM 6654 N N . THR C 1 247 ? 110.936 115.558 116.589 1.00 38.46 245 THR E N 1
ATOM 6655 C CA . THR C 1 247 ? 111.577 114.374 116.032 1.00 38.46 245 THR E CA 1
ATOM 6656 C C . THR C 1 247 ? 113.085 114.529 116.138 1.00 38.46 245 THR E C 1
ATOM 6657 O O . THR C 1 247 ? 113.631 115.570 115.766 1.00 38.46 245 THR E O 1
ATOM 6661 N N . LEU C 1 248 ? 113.748 113.501 116.652 1.00 30.22 246 LEU E N 1
ATOM 6662 C CA . LEU C 1 248 ? 115.189 113.490 116.828 1.00 30.22 246 LEU E CA 1
ATOM 6663 C C . LEU C 1 248 ? 115.846 112.723 115.688 1.00 30.22 246 LEU E C 1
ATOM 6664 O O . LEU C 1 248 ? 115.301 111.740 115.186 1.00 30.22 246 LEU E O 1
ATOM 6669 N N . TYR C 1 249 ? 117.024 113.187 115.282 1.00 29.47 247 TYR E N 1
ATOM 6670 C CA . TYR C 1 249 ? 117.720 112.613 114.140 1.00 29.47 247 TYR E CA 1
ATOM 6671 C C . TYR C 1 249 ? 118.339 111.280 114.509 1.00 29.47 247 TYR E C 1
ATOM 6672 O O . TYR C 1 249 ? 118.928 111.134 115.582 1.00 29.47 247 TYR E O 1
ATOM 6681 N N . SER C 1 250 ? 118.202 110.305 113.622 1.00 33.20 248 SER E N 1
ATOM 6682 C CA . SER C 1 250 ? 118.754 108.989 113.873 1.00 33.20 248 SER E CA 1
ATOM 6683 C C . SER C 1 250 ? 119.261 108.391 112.573 1.00 33.20 248 SER E C 1
ATOM 6684 O O . SER C 1 250 ? 119.096 108.948 111.486 1.00 33.20 248 SER E O 1
ATOM 6687 N N . VAL C 1 251 ? 119.878 107.229 112.717 1.00 44.16 249 VAL E N 1
ATOM 6688 C CA . VAL C 1 251 ? 120.321 106.362 111.635 1.00 44.16 249 VAL E CA 1
ATOM 6689 C C . VAL C 1 251 ? 119.660 105.030 111.946 1.00 44.16 249 VAL E C 1
ATOM 6690 O O . VAL C 1 251 ? 118.673 104.998 112.691 1.00 44.16 249 VAL E O 1
ATOM 6694 N N . ARG C 1 252 ? 120.129 103.942 111.340 1.00 55.55 250 ARG E N 1
ATOM 6695 C CA . ARG C 1 252 ? 119.461 102.661 111.512 1.00 55.55 250 ARG E CA 1
ATOM 6696 C C . ARG C 1 252 ? 119.583 102.178 112.956 1.00 55.55 250 ARG E C 1
ATOM 6697 O O . ARG C 1 252 ? 120.527 101.464 113.315 1.00 55.55 250 ARG E O 1
ATOM 6705 N N . ASP C 1 253 ? 118.621 102.630 113.778 1.00 53.80 251 ASP E N 1
ATOM 6706 C CA . ASP C 1 253 ? 118.495 102.326 115.210 1.00 53.80 251 ASP E CA 1
ATOM 6707 C C . ASP C 1 253 ? 119.696 102.815 116.021 1.00 53.80 251 ASP E C 1
ATOM 6708 O O . ASP C 1 253 ? 120.326 102.049 116.754 1.00 53.80 251 ASP E O 1
ATOM 6713 N N . ALA C 1 254 ? 119.987 104.113 115.908 1.00 38.79 252 ALA E N 1
ATOM 6714 C CA . ALA C 1 254 ? 120.985 104.781 116.741 1.00 38.79 252 ALA E CA 1
ATOM 6715 C C . ALA C 1 254 ? 120.734 106.279 116.694 1.00 38.79 252 ALA E C 1
ATOM 6716 O O . ALA C 1 254 ? 120.580 106.838 115.607 1.00 38.79 252 ALA E O 1
ATOM 6718 N N . ALA C 1 255 ? 120.698 106.922 117.859 1.00 29.02 253 ALA E N 1
ATOM 6719 C CA . ALA C 1 255 ? 120.573 108.370 117.908 1.00 29.02 253 ALA E CA 1
ATOM 6720 C C . ALA C 1 255 ? 121.868 109.026 117.443 1.00 29.02 253 ALA E C 1
ATOM 6721 O O . ALA C 1 255 ? 122.961 108.486 117.610 1.00 29.02 253 ALA E O 1
ATOM 6723 N N . ALA C 1 256 ? 121.740 110.210 116.852 1.00 27.42 254 ALA E N 1
ATOM 6724 C CA . ALA C 1 256 ? 122.878 110.777 116.146 1.00 27.42 254 ALA E CA 1
ATOM 6725 C C . ALA C 1 256 ? 122.861 112.294 116.214 1.00 27.42 254 ALA E C 1
ATOM 6726 O O . ALA C 1 256 ? 121.843 112.912 116.521 1.00 27.42 254 ALA E O 1
ATOM 6728 N N . ILE C 1 257 ? 124.018 112.881 115.921 1.00 26.40 255 ILE E N 1
ATOM 6729 C CA . ILE C 1 257 ? 124.181 114.319 115.748 1.00 26.40 255 ILE E CA 1
ATOM 6730 C C . ILE C 1 257 ? 124.547 114.540 114.286 1.00 26.40 255 ILE E C 1
ATOM 6731 O O . ILE C 1 257 ? 125.183 113.675 113.676 1.00 26.40 255 ILE E O 1
ATOM 6736 N N . HIS C 1 258 ? 124.135 115.673 113.713 1.00 28.00 256 HIS E N 1
ATOM 6737 C CA . HIS C 1 258 ? 124.455 115.944 112.318 1.00 28.00 256 HIS E CA 1
ATOM 6738 C C . HIS C 1 258 ? 125.953 116.177 112.125 1.00 28.00 256 HIS E C 1
ATOM 6739 O O . HIS C 1 258 ? 126.727 116.314 113.073 1.00 28.00 256 HIS E O 1
ATOM 6746 N N . SER C 1 259 ? 126.359 116.234 110.859 1.00 27.33 257 SER E N 1
ATOM 6747 C CA . SER C 1 259 ? 127.746 116.541 110.547 1.00 27.33 257 SER E CA 1
ATOM 6748 C C . SER C 1 259 ? 128.010 118.036 110.553 1.00 27.33 257 SER E C 1
ATOM 6749 O O . SER C 1 259 ? 129.094 118.466 110.965 1.00 27.33 257 SER E O 1
ATOM 6752 N N . GLN C 1 260 ? 127.044 118.841 110.111 1.00 28.39 258 GLN E N 1
ATOM 6753 C CA . GLN C 1 260 ? 127.256 120.278 110.079 1.00 28.39 258 GLN E CA 1
ATOM 6754 C C . GLN C 1 260 ? 127.280 120.892 111.469 1.00 28.39 258 GLN E C 1
ATOM 6755 O O . GLN C 1 260 ? 127.918 121.929 111.652 1.00 28.39 258 GLN E O 1
ATOM 6761 N N . LYS C 1 261 ? 126.677 120.242 112.465 1.00 25.58 259 LYS E N 1
ATOM 6762 C CA . LYS C 1 261 ? 126.716 120.782 113.817 1.00 25.58 259 LYS E CA 1
ATOM 6763 C C . LYS C 1 261 ? 128.086 120.572 114.447 1.00 25.58 259 LYS E C 1
ATOM 6764 O O . LYS C 1 261 ? 128.616 121.468 115.115 1.00 25.58 259 LYS E O 1
ATOM 6770 N N . ILE C 1 262 ? 128.686 119.407 114.206 1.00 25.01 260 ILE E N 1
ATOM 6771 C CA . ILE C 1 262 ? 130.052 119.150 114.646 1.00 25.01 260 ILE E CA 1
ATOM 6772 C C . ILE C 1 262 ? 131.030 120.039 113.900 1.00 25.01 260 ILE E C 1
ATOM 6773 O O . ILE C 1 262 ? 131.979 120.570 114.490 1.00 25.01 260 ILE E O 1
ATOM 6778 N N . GLY C 1 263 ? 130.812 120.226 112.597 1.00 29.13 261 GLY E N 1
ATOM 6779 C CA . GLY C 1 263 ? 131.656 121.128 111.837 1.00 29.13 261 GLY E CA 1
ATOM 6780 C C . GLY C 1 263 ? 131.548 122.566 112.293 1.00 29.13 261 GLY E C 1
ATOM 6781 O O . GLY C 1 263 ? 132.527 123.308 112.240 1.00 29.13 261 GLY E O 1
ATOM 6782 N N . ASN C 1 264 ? 130.368 122.970 112.758 1.00 24.57 262 ASN E N 1
ATOM 6783 C CA . ASN C 1 264 ? 130.218 124.276 113.383 1.00 24.57 262 ASN E CA 1
ATOM 6784 C C . ASN C 1 264 ? 130.987 124.349 114.691 1.00 24.57 262 ASN E C 1
ATOM 6785 O O . ASN C 1 264 ? 131.653 125.350 114.969 1.00 24.57 262 ASN E O 1
ATOM 6790 N N . ALA C 1 265 ? 130.905 123.297 115.505 1.00 26.64 263 ALA E N 1
ATOM 6791 C CA . ALA C 1 265 ? 131.587 123.310 116.794 1.00 26.64 263 ALA E CA 1
ATOM 6792 C C . ALA C 1 265 ? 133.100 123.270 116.647 1.00 26.64 263 ALA E C 1
ATOM 6793 O O . ALA C 1 265 ? 133.814 123.690 117.561 1.00 26.64 263 ALA E O 1
ATOM 6795 N N . LEU C 1 266 ? 133.612 122.777 115.518 1.00 27.53 264 LEU E N 1
ATOM 6796 C CA . LEU C 1 266 ? 135.057 122.780 115.323 1.00 27.53 264 LEU E CA 1
ATOM 6797 C C . LEU C 1 266 ? 135.585 124.153 114.938 1.00 27.53 264 LEU E C 1
ATOM 6798 O O . LEU C 1 266 ? 136.695 124.512 115.339 1.00 27.53 264 LEU E O 1
ATOM 6803 N N . ARG C 1 267 ? 134.830 124.929 114.163 1.00 28.29 265 ARG E N 1
ATOM 6804 C CA . ARG C 1 267 ? 135.306 126.217 113.675 1.00 28.29 265 ARG E CA 1
ATOM 6805 C C . ARG C 1 267 ? 134.827 127.384 114.528 1.00 28.29 265 ARG E C 1
ATOM 6806 O O . ARG C 1 267 ? 134.685 128.504 114.028 1.00 28.29 265 ARG E O 1
ATOM 6814 N N . THR C 1 268 ? 134.607 127.158 115.823 1.00 31.31 266 THR E N 1
ATOM 6815 C CA . THR C 1 268 ? 134.245 128.250 116.724 1.00 31.31 266 THR E CA 1
ATOM 6816 C C . THR C 1 268 ? 135.544 128.860 117.237 1.00 31.31 266 THR E C 1
ATOM 6817 O O . THR C 1 268 ? 136.078 128.512 118.290 1.00 31.31 266 THR E O 1
ATOM 6821 N N . ILE C 1 269 ? 136.053 129.793 116.437 1.00 33.01 267 ILE E N 1
ATOM 6822 C CA . ILE C 1 269 ? 137.411 130.295 116.534 1.00 33.01 267 ILE E CA 1
ATOM 6823 C C . ILE C 1 269 ? 137.448 131.806 116.702 1.00 33.01 267 ILE E C 1
ATOM 6824 O O . ILE C 1 269 ? 138.227 132.326 117.510 1.00 33.01 267 ILE E O 1
ATOM 6829 N N . ASP C 1 270 ? 136.577 132.517 115.984 1.00 37.39 268 ASP E N 1
ATOM 6830 C CA . ASP C 1 270 ? 136.655 133.951 115.740 1.00 37.39 268 ASP E CA 1
ATOM 6831 C C . ASP C 1 270 ? 136.563 134.759 117.027 1.00 37.39 268 ASP E C 1
ATOM 6832 O O . ASP C 1 270 ? 135.493 134.866 117.627 1.00 37.39 268 ASP E O 1
ATOM 6837 N N . THR C 1 271 ? 137.692 135.313 117.460 1.00 38.98 269 THR E N 1
ATOM 6838 C CA . THR C 1 271 ? 137.755 136.182 118.621 1.00 38.98 269 THR E CA 1
ATOM 6839 C C . THR C 1 271 ? 138.104 137.609 118.256 1.00 38.98 269 THR E C 1
ATOM 6840 O O . THR C 1 271 ? 138.437 138.396 119.146 1.00 38.98 269 THR E O 1
ATOM 6844 N N . TRP C 1 272 ? 138.056 137.963 116.978 1.00 41.12 270 TRP E N 1
ATOM 6845 C CA . TRP C 1 272 ? 138.475 139.284 116.549 1.00 41.12 270 TRP E CA 1
ATOM 6846 C C . TRP C 1 272 ? 137.328 140.121 116.018 1.00 41.12 270 TRP E C 1
ATOM 6847 O O . TRP C 1 272 ? 137.569 141.134 115.357 1.00 41.12 270 TRP E O 1
ATOM 6858 N N . TYR C 1 273 ? 136.094 139.713 116.270 1.00 43.51 271 TYR E N 1
ATOM 6859 C CA . TYR C 1 273 ? 134.969 140.588 116.026 1.00 43.51 271 TYR E CA 1
ATOM 6860 C C . TYR C 1 273 ? 135.033 141.773 116.991 1.00 43.51 271 TYR E C 1
ATOM 6861 O O . TYR C 1 273 ? 135.402 141.613 118.156 1.00 43.51 271 TYR E O 1
ATOM 6870 N N . PRO C 1 274 ? 134.705 142.980 116.522 1.00 47.46 272 PRO E N 1
ATOM 6871 C CA . PRO C 1 274 ? 135.128 144.196 117.228 1.00 47.46 272 PRO E CA 1
ATOM 6872 C C . PRO C 1 274 ? 134.341 144.542 118.482 1.00 47.46 272 PRO E C 1
ATOM 6873 O O . PRO C 1 274 ? 134.552 145.633 119.024 1.00 47.46 272 PRO E O 1
ATOM 6877 N N . ASP C 1 275 ? 133.453 143.676 118.968 1.00 55.61 273 ASP E N 1
ATOM 6878 C CA . ASP C 1 275 ? 132.591 144.052 120.082 1.00 55.61 273 ASP E CA 1
ATOM 6879 C C . ASP C 1 275 ? 133.341 144.108 121.406 1.00 55.61 273 ASP E C 1
ATOM 6880 O O . ASP C 1 275 ? 133.531 145.195 121.960 1.00 55.61 273 ASP E O 1
ATOM 6882 N N . GLU C 1 276 ? 133.806 142.964 121.897 1.00 67.31 274 GLU E N 1
ATOM 6883 C CA . GLU C 1 276 ? 134.412 142.887 123.224 1.00 67.31 274 GLU E CA 1
ATOM 6884 C C . GLU C 1 276 ? 135.206 141.591 123.324 1.00 67.31 274 GLU E C 1
ATOM 6885 O O . GLU C 1 276 ? 135.261 140.794 122.381 1.00 67.31 274 GLU E O 1
ATOM 6887 N N . ASP C 1 277 ? 135.808 141.382 124.496 1.00 72.35 275 ASP E N 1
ATOM 6888 C CA . ASP C 1 277 ? 136.677 140.244 124.756 1.00 72.35 275 ASP E CA 1
ATOM 6889 C C . ASP C 1 277 ? 136.061 139.190 125.660 1.00 72.35 275 ASP E C 1
ATOM 6890 O O . ASP C 1 277 ? 136.341 138.004 125.479 1.00 72.35 275 ASP E O 1
ATOM 6892 N N . GLY C 1 278 ? 135.229 139.584 126.619 1.00 69.37 276 GLY E N 1
ATOM 6893 C CA . GLY C 1 278 ? 134.648 138.648 127.556 1.00 69.37 276 GLY E CA 1
ATOM 6894 C C . GLY C 1 278 ? 133.404 137.926 127.093 1.00 69.37 276 GLY E C 1
ATOM 6895 O O . GLY C 1 278 ? 132.523 137.651 127.910 1.00 69.37 276 GLY E O 1
ATOM 6896 N N . LEU C 1 279 ? 133.297 137.608 125.804 1.00 63.04 277 LEU E N 1
ATOM 6897 C CA . LEU C 1 279 ? 132.137 136.900 125.284 1.00 63.04 277 LEU E CA 1
ATOM 6898 C C . LEU C 1 279 ? 132.496 135.601 124.582 1.00 63.04 277 LEU E C 1
ATOM 6899 O O . LEU C 1 279 ? 131.591 134.851 124.202 1.00 63.04 277 LEU E O 1
ATOM 6904 N N . GLY C 1 280 ? 133.783 135.322 124.399 1.00 48.67 278 GLY E N 1
ATOM 6905 C CA . GLY C 1 280 ? 134.220 134.066 123.843 1.00 48.67 278 GLY E CA 1
ATOM 6906 C C . GLY C 1 280 ? 134.217 134.055 122.330 1.00 48.67 278 GLY E C 1
ATOM 6907 O O . GLY C 1 280 ? 133.768 135.002 121.679 1.00 48.67 278 GLY E O 1
ATOM 6908 N N . PRO C 1 281 ? 134.720 132.975 121.742 1.00 38.97 279 PRO E N 1
ATOM 6909 C CA . PRO C 1 281 ? 134.772 132.882 120.284 1.00 38.97 279 PRO E CA 1
ATOM 6910 C C . PRO C 1 281 ? 133.419 132.553 119.684 1.00 38.97 279 PRO E C 1
ATOM 6911 O O . PRO C 1 281 ? 132.592 131.865 120.283 1.00 38.97 279 PRO E O 1
ATOM 6915 N N . ILE C 1 282 ? 133.203 133.054 118.474 1.00 35.51 280 ILE E N 1
ATOM 6916 C CA . ILE C 1 282 ? 132.049 132.681 117.679 1.00 35.51 280 ILE E CA 1
ATOM 6917 C C . ILE C 1 282 ? 132.537 131.911 116.459 1.00 35.51 280 ILE E C 1
ATOM 6918 O O . ILE C 1 282 ? 133.734 131.782 116.214 1.00 35.51 280 ILE E O 1
ATOM 6923 N N . ALA C 1 283 ? 131.591 131.391 115.692 1.00 32.99 281 ALA E N 1
ATOM 6924 C CA . ALA C 1 283 ? 131.930 130.572 114.545 1.00 32.99 281 ALA E CA 1
ATOM 6925 C C . ALA C 1 283 ? 132.374 131.437 113.381 1.00 32.99 281 ALA E C 1
ATOM 6926 O O . ALA C 1 283 ? 131.811 132.502 113.119 1.00 32.99 281 ALA E O 1
ATOM 6928 N N . VAL C 1 284 ? 133.387 130.962 112.670 1.00 30.68 282 VAL E N 1
ATOM 6929 C CA . VAL C 1 284 ? 133.933 131.708 111.546 1.00 30.68 282 VAL E CA 1
ATOM 6930 C C . VAL C 1 284 ? 132.993 131.560 110.361 1.00 30.68 282 VAL E C 1
ATOM 6931 O O . VAL C 1 284 ? 132.858 130.471 109.800 1.00 30.68 282 VAL E O 1
ATOM 6935 N N . GLU C 1 285 ? 132.342 132.650 109.979 1.00 35.08 283 GLU E N 1
ATOM 6936 C CA . GLU C 1 285 ? 131.481 132.651 108.809 1.00 35.08 283 GLU E CA 1
ATOM 6937 C C . GLU C 1 285 ? 131.404 134.075 108.284 1.00 35.08 283 GLU E C 1
ATOM 6938 O O . GLU C 1 285 ? 131.747 135.019 109.005 1.00 35.08 283 GLU E O 1
ATOM 6944 N N . PRO C 1 286 ? 131.011 134.265 107.019 1.00 37.19 284 PRO E N 1
ATOM 6945 C CA . PRO C 1 286 ? 130.766 135.625 106.528 1.00 37.19 284 PRO E CA 1
ATOM 6946 C C . PRO C 1 286 ? 129.611 136.271 107.271 1.00 37.19 284 PRO E C 1
ATOM 6947 O O . PRO C 1 286 ? 128.675 135.593 107.698 1.00 37.19 284 PRO E O 1
ATOM 6951 N N . TYR C 1 287 ? 129.730 137.586 107.477 1.00 39.65 285 TYR E N 1
ATOM 6952 C CA . TYR C 1 287 ? 128.806 138.441 108.232 1.00 39.65 285 TYR E CA 1
ATOM 6953 C C . TYR C 1 287 ? 128.663 138.038 109.696 1.00 39.65 285 TYR E C 1
ATOM 6954 O O . TYR C 1 287 ? 127.681 138.429 110.326 1.00 39.65 285 TYR E O 1
ATOM 6963 N N . GLY C 1 288 ? 129.594 137.232 110.225 1.00 36.14 286 GLY E N 1
ATOM 6964 C CA . GLY C 1 288 ? 129.754 136.883 111.634 1.00 36.14 286 GLY E CA 1
ATOM 6965 C C . GLY C 1 288 ? 128.529 136.579 112.474 1.00 36.14 286 GLY E C 1
ATOM 6966 O O . GLY C 1 288 ? 128.525 136.831 113.680 1.00 36.14 286 GLY E O 1
ATOM 6967 N N . SER C 1 289 ? 127.488 136.033 111.857 1.00 34.63 287 SER E N 1
ATOM 6968 C CA . SER C 1 289 ? 126.161 136.025 112.454 1.00 34.63 287 SER E CA 1
ATOM 6969 C C . SER C 1 289 ? 125.980 134.850 113.405 1.00 34.63 287 SER E C 1
ATOM 6970 O O . SER C 1 289 ? 126.336 133.715 113.087 1.00 34.63 287 SER E O 1
ATOM 6973 N N . VAL C 1 290 ? 125.443 135.135 114.580 1.00 35.15 288 VAL E N 1
ATOM 6974 C CA . VAL C 1 290 ? 125.019 134.118 115.529 1.00 35.15 288 VAL E CA 1
ATOM 6975 C C . VAL C 1 290 ? 123.502 134.202 115.562 1.00 35.15 288 VAL E C 1
ATOM 6976 O O . VAL C 1 290 ? 122.927 135.068 116.230 1.00 35.15 288 VAL E O 1
ATOM 6980 N N . THR C 1 291 ? 122.841 133.328 114.816 1.00 37.02 289 THR E N 1
ATOM 6981 C CA . THR C 1 291 ? 121.403 133.436 114.640 1.00 37.02 289 THR E CA 1
ATOM 6982 C C . THR C 1 291 ? 120.608 132.887 115.812 1.00 37.02 289 THR E C 1
ATOM 6983 O O . THR C 1 291 ? 119.405 133.149 115.893 1.00 37.02 289 THR E O 1
ATOM 6987 N N . SER C 1 292 ? 121.236 132.131 116.712 1.00 37.51 290 SER E N 1
ATOM 6988 C CA . SER C 1 292 ? 120.516 131.674 117.892 1.00 37.51 290 SER E CA 1
ATOM 6989 C C . SER C 1 292 ? 120.292 132.814 118.873 1.00 37.51 290 SER E C 1
ATOM 6990 O O . SER C 1 292 ? 119.228 132.893 119.496 1.00 37.51 290 SER E O 1
ATOM 6993 N N . GLN C 1 293 ? 121.269 133.704 119.015 1.00 39.43 291 GLN E N 1
ATOM 6994 C CA . GLN C 1 293 ? 121.120 134.909 119.816 1.00 39.43 291 GLN E CA 1
ATOM 6995 C C . GLN C 1 293 ? 120.635 136.099 119.007 1.00 39.43 291 GLN E C 1
ATOM 6996 O O . GLN C 1 293 ? 120.534 137.198 119.555 1.00 39.43 291 GLN E O 1
ATOM 7002 N N . GLY C 1 294 ? 120.340 135.914 117.723 1.00 39.57 292 GLY E N 1
ATOM 7003 C CA . GLY C 1 294 ? 119.750 136.963 116.915 1.00 39.57 292 GLY E CA 1
ATOM 7004 C C . GLY C 1 294 ? 120.659 138.112 116.551 1.00 39.57 292 GLY E C 1
ATOM 7005 O O . GLY C 1 294 ? 120.197 139.069 115.926 1.00 39.57 292 GLY E O 1
ATOM 7006 N N . LYS C 1 295 ? 121.936 138.051 116.911 1.00 41.55 293 LYS E N 1
ATOM 7007 C CA . LYS C 1 295 ? 122.875 139.142 116.703 1.00 41.55 293 LYS E CA 1
ATOM 7008 C C . LYS C 1 295 ? 123.910 138.733 115.670 1.00 41.55 293 LYS E C 1
ATOM 7009 O O . LYS C 1 295 ? 124.501 137.655 115.771 1.00 41.55 293 LYS E O 1
ATOM 7015 N N . ALA C 1 296 ? 124.126 139.594 114.685 1.00 41.12 294 ALA E N 1
ATOM 7016 C CA . ALA C 1 296 ? 125.199 139.422 113.714 1.00 41.12 294 ALA E CA 1
ATOM 7017 C C . ALA C 1 296 ? 126.300 140.412 114.053 1.00 41.12 294 ALA E C 1
ATOM 7018 O O . ALA C 1 296 ? 126.174 141.610 113.798 1.00 41.12 294 ALA E O 1
ATOM 7020 N N . TYR C 1 297 ? 127.383 139.907 114.631 1.00 42.30 295 TYR E N 1
ATOM 7021 C CA . TYR C 1 297 ? 128.616 140.667 114.674 1.00 42.30 295 TYR E CA 1
ATOM 7022 C C . TYR C 1 297 ? 129.171 140.770 113.265 1.00 42.30 295 TYR E C 1
ATOM 7023 O O . TYR C 1 297 ? 128.787 140.001 112.380 1.00 42.30 295 TYR E O 1
ATOM 7032 N N . ARG C 1 298 ? 130.077 141.729 113.065 1.00 38.38 296 ARG E N 1
ATOM 7033 C CA . ARG C 1 298 ? 130.868 141.864 111.837 1.00 38.38 296 ARG E CA 1
ATOM 7034 C C . ARG C 1 298 ? 129.969 142.114 110.616 1.00 38.38 296 ARG E C 1
ATOM 7035 O O . ARG C 1 298 ? 129.883 141.316 109.686 1.00 38.38 296 ARG E O 1
ATOM 7043 N N . GLN C 1 299 ? 129.258 143.233 110.666 1.00 48.20 297 GLN E N 1
ATOM 7044 C CA . GLN C 1 299 ? 128.334 143.637 109.617 1.00 48.20 297 GLN E CA 1
ATOM 7045 C C . GLN C 1 299 ? 129.040 144.547 108.615 1.00 48.20 297 GLN E C 1
ATOM 7046 O O . GLN C 1 299 ? 130.158 145.001 108.859 1.00 48.20 297 GLN E O 1
ATOM 7052 N N . PRO C 1 300 ? 128.416 144.843 107.470 1.00 49.35 298 PRO E N 1
ATOM 7053 C CA . PRO C 1 300 ? 128.950 145.880 106.578 1.00 49.35 298 PRO E CA 1
ATOM 7054 C C . PRO C 1 300 ? 128.794 147.314 107.067 1.00 49.35 298 PRO E C 1
ATOM 7055 O O . PRO C 1 300 ? 129.154 148.230 106.322 1.00 49.35 298 PRO E O 1
ATOM 7059 N N . LYS C 1 301 ? 128.262 147.559 108.268 1.00 53.91 299 LYS E N 1
ATOM 7060 C CA . LYS C 1 301 ? 128.314 148.900 108.844 1.00 53.91 299 LYS E CA 1
ATOM 7061 C C . LYS C 1 301 ? 129.756 149.298 109.131 1.00 53.91 299 LYS E C 1
ATOM 7062 O O . LYS C 1 301 ? 130.232 150.340 108.669 1.00 53.91 299 LYS E O 1
ATOM 7068 N N . GLN C 1 302 ? 130.469 148.469 109.887 1.00 50.03 300 GLN E N 1
ATOM 7069 C CA . GLN C 1 302 ? 131.919 148.569 109.955 1.00 50.03 300 GLN E CA 1
ATOM 7070 C C . GLN C 1 302 ? 132.508 147.818 108.762 1.00 50.03 300 GLN E C 1
ATOM 7071 O O . GLN C 1 302 ? 131.788 147.322 107.893 1.00 50.03 300 GLN E O 1
ATOM 7077 N N . LYS C 1 303 ? 133.829 147.719 108.694 1.00 50.08 301 LYS E N 1
ATOM 7078 C CA . LYS C 1 303 ? 134.495 147.226 107.496 1.00 50.08 301 LYS E CA 1
ATOM 7079 C C . LYS C 1 303 ? 135.300 145.964 107.773 1.00 50.08 301 LYS E C 1
ATOM 7080 O O . LYS C 1 303 ? 136.258 145.658 107.065 1.00 50.08 301 LYS E O 1
ATOM 7086 N N . LEU C 1 304 ? 134.928 145.209 108.804 1.00 43.21 302 LEU E N 1
ATOM 7087 C CA . LEU C 1 304 ? 135.609 143.960 109.116 1.00 43.21 302 LEU E CA 1
ATOM 7088 C C . LEU C 1 304 ? 134.957 142.752 108.467 1.00 43.21 302 LEU E C 1
ATOM 7089 O O . LEU C 1 304 ? 135.323 141.622 108.792 1.00 43.21 302 LEU E O 1
ATOM 7094 N N . ASP C 1 305 ? 134.022 142.973 107.547 1.00 43.01 303 ASP E N 1
ATOM 7095 C CA . ASP C 1 305 ? 133.330 141.915 106.826 1.00 43.01 303 ASP E CA 1
ATOM 7096 C C . ASP C 1 305 ? 134.306 141.110 105.965 1.00 43.01 303 ASP E C 1
ATOM 7097 O O . ASP C 1 305 ? 135.360 141.601 105.558 1.00 43.01 303 ASP E O 1
ATOM 7102 N N . PHE C 1 306 ? 133.936 139.855 105.680 1.00 35.61 304 PHE E N 1
ATOM 7103 C CA . PHE C 1 306 ? 134.805 138.980 104.892 1.00 35.61 304 PHE E CA 1
ATOM 7104 C C . PHE C 1 306 ? 134.937 139.442 103.450 1.00 35.61 304 PHE E C 1
ATOM 7105 O O . PHE C 1 306 ? 136.028 139.374 102.875 1.00 35.61 304 PHE E O 1
ATOM 7113 N N . TYR C 1 307 ? 133.839 139.889 102.844 1.00 39.39 305 TYR E N 1
ATOM 7114 C CA . TYR C 1 307 ? 133.870 140.315 101.450 1.00 39.39 305 TYR E CA 1
ATOM 7115 C C . TYR C 1 307 ? 134.707 141.575 101.280 1.00 39.39 305 TYR E C 1
ATOM 7116 O O . TYR C 1 307 ? 135.512 141.676 100.345 1.00 39.39 305 TYR E O 1
ATOM 7125 N N . THR C 1 308 ? 134.575 142.510 102.222 1.00 41.30 306 THR E N 1
ATOM 7126 C CA . THR C 1 308 ? 135.354 143.742 102.207 1.00 41.30 306 THR E CA 1
ATOM 7127 C C . THR C 1 308 ? 136.837 143.463 102.401 1.00 41.30 306 THR E C 1
ATOM 7128 O O . THR C 1 308 ? 137.678 143.978 101.651 1.00 41.30 306 THR E O 1
ATOM 7132 N N . LEU C 1 309 ? 137.174 142.634 103.394 1.00 37.59 307 LEU E N 1
ATOM 7133 C CA . LEU C 1 309 ? 138.573 142.305 103.659 1.00 37.59 307 LEU E CA 1
ATOM 7134 C C . LEU C 1 309 ? 139.197 141.526 102.510 1.00 37.59 307 LEU E C 1
ATOM 7135 O O . LEU C 1 309 ? 140.356 141.762 102.156 1.00 37.59 307 LEU E O 1
ATOM 7140 N N . LEU C 1 310 ? 138.428 140.633 101.883 1.00 38.98 308 LEU E N 1
ATOM 7141 C CA . LEU C 1 310 ? 138.949 139.854 100.764 1.00 38.98 308 LEU E CA 1
ATOM 7142 C C . LEU C 1 310 ? 139.185 140.726 99.541 1.00 38.98 308 LEU E C 1
ATOM 7143 O O . LEU C 1 310 ? 140.210 140.583 98.863 1.00 38.98 308 LEU E O 1
ATOM 7148 N N . ASP C 1 311 ? 138.254 141.640 99.247 1.00 43.36 309 ASP E N 1
ATOM 7149 C CA . ASP C 1 311 ? 138.427 142.513 98.092 1.00 43.36 309 ASP E CA 1
ATOM 7150 C C . ASP C 1 311 ? 139.568 143.496 98.305 1.00 43.36 309 ASP E C 1
ATOM 7151 O O . ASP C 1 311 ? 140.304 143.805 97.364 1.00 43.36 309 ASP E O 1
ATOM 7156 N N . ASN C 1 312 ? 139.746 143.986 99.531 1.00 41.60 310 ASN E N 1
ATOM 7157 C CA . ASN C 1 312 ? 140.884 144.855 99.784 1.00 41.60 310 ASN E CA 1
ATOM 7158 C C . ASN C 1 312 ? 142.197 144.089 99.808 1.00 41.60 310 ASN E C 1
ATOM 7159 O O . ASN C 1 312 ? 143.244 144.672 99.513 1.00 41.60 310 ASN E O 1
ATOM 7164 N N . TRP C 1 313 ? 142.172 142.802 100.137 1.00 37.15 311 TRP E N 1
ATOM 7165 C CA . TRP C 1 313 ? 143.397 142.033 100.258 1.00 37.15 311 TRP E CA 1
ATOM 7166 C C . TRP C 1 313 ? 143.804 141.361 98.958 1.00 37.15 311 TRP E C 1
ATOM 7167 O O . TRP C 1 313 ? 144.950 140.919 98.838 1.00 37.15 311 TRP E O 1
ATOM 7178 N N . VAL C 1 314 ? 142.918 141.312 97.966 1.00 43.24 312 VAL E N 1
ATOM 7179 C CA . VAL C 1 314 ? 143.224 140.719 96.666 1.00 43.24 312 VAL E CA 1
ATOM 7180 C C . VAL C 1 314 ? 143.292 141.779 95.570 1.00 43.24 312 VAL E C 1
ATOM 7181 O O . VAL C 1 314 ? 144.294 141.884 94.862 1.00 43.24 312 VAL E O 1
ATOM 7185 N N . LEU C 1 315 ? 142.238 142.580 95.421 1.00 48.75 313 LEU E N 1
ATOM 7186 C CA . LEU C 1 315 ? 142.166 143.485 94.278 1.00 48.75 313 LEU E CA 1
ATOM 7187 C C . LEU C 1 315 ? 143.084 144.690 94.433 1.00 48.75 313 LEU E C 1
ATOM 7188 O O . LEU C 1 315 ? 143.622 145.192 93.441 1.00 48.75 313 LEU E O 1
ATOM 7193 N N . ARG C 1 316 ? 143.272 145.173 95.659 1.00 47.58 314 ARG E N 1
ATOM 7194 C CA . ARG C 1 316 ? 143.964 146.429 95.889 1.00 47.58 314 ARG E CA 1
ATOM 7195 C C . ARG C 1 316 ? 145.277 146.277 96.636 1.00 47.58 314 ARG E C 1
ATOM 7196 O O . ARG C 1 316 ? 145.968 147.283 96.827 1.00 47.58 314 ARG E O 1
ATOM 7204 N N . ASP C 1 317 ? 145.622 145.052 97.056 1.00 50.67 315 ASP E N 1
ATOM 7205 C CA . ASP C 1 317 ? 146.839 144.729 97.815 1.00 50.67 315 ASP E CA 1
ATOM 7206 C C . ASP C 1 317 ? 146.920 145.545 99.109 1.00 50.67 315 ASP E C 1
ATOM 7207 O O . ASP C 1 317 ? 147.990 145.984 99.532 1.00 50.67 315 ASP E O 1
ATOM 7212 N N . GLU C 1 318 ? 145.768 145.765 99.735 1.00 50.00 316 GLU E N 1
ATOM 7213 C CA . GLU C 1 318 ? 145.680 146.454 101.020 1.00 50.00 316 GLU E CA 1
ATOM 7214 C C . GLU C 1 318 ? 145.518 145.371 102.076 1.00 50.00 316 GLU E C 1
ATOM 7215 O O . GLU C 1 318 ? 144.405 145.017 102.461 1.00 50.00 316 GLU E O 1
ATOM 7221 N N . ALA C 1 319 ? 146.640 144.837 102.528 1.00 46.27 317 ALA E N 1
ATOM 7222 C CA . ALA C 1 319 ? 146.612 143.723 103.459 1.00 46.27 317 ALA E CA 1
ATOM 7223 C C . ALA C 1 319 ? 146.149 144.192 104.831 1.00 46.27 317 ALA E C 1
ATOM 7224 O O . ALA C 1 319 ? 146.710 145.149 105.376 1.00 46.27 317 ALA E O 1
ATOM 7226 N N . PRO C 1 320 ? 145.139 143.550 105.421 1.00 43.03 318 PRO E N 1
ATOM 7227 C CA . PRO C 1 320 ? 144.695 143.929 106.767 1.00 43.03 318 PRO E CA 1
ATOM 7228 C C . PRO C 1 320 ? 145.652 143.459 107.846 1.00 43.03 318 PRO E C 1
ATOM 7229 O O . PRO C 1 320 ? 146.750 142.977 107.550 1.00 43.03 318 PRO E O 1
ATOM 7233 N N . ALA C 1 321 ? 145.245 143.600 109.105 1.00 41.45 319 ALA E N 1
ATOM 7234 C CA . ALA C 1 321 ? 146.025 143.075 110.214 1.00 41.45 319 ALA E CA 1
ATOM 7235 C C . ALA C 1 321 ? 146.106 141.554 110.146 1.00 41.45 319 ALA E C 1
ATOM 7236 O O . ALA C 1 321 ? 145.355 140.897 109.420 1.00 41.45 319 ALA E O 1
ATOM 7238 N N . VAL C 1 322 ? 147.044 141.003 110.918 1.00 42.31 320 VAL E N 1
ATOM 7239 C CA . VAL C 1 322 ? 147.353 139.577 110.847 1.00 42.31 320 VAL E CA 1
ATOM 7240 C C . VAL C 1 322 ? 146.161 138.749 111.307 1.00 42.31 320 VAL E C 1
ATOM 7241 O O . VAL C 1 322 ? 145.842 137.709 110.716 1.00 42.31 320 VAL E O 1
ATOM 7245 N N . GLU C 1 323 ? 145.445 139.245 112.316 1.00 43.24 321 GLU E N 1
ATOM 7246 C CA . GLU C 1 323 ? 144.260 138.573 112.839 1.00 43.24 321 GLU E CA 1
ATOM 7247 C C . GLU C 1 323 ? 143.141 138.499 111.798 1.00 43.24 321 GLU E C 1
ATOM 7248 O O . GLU C 1 323 ? 142.457 137.472 111.672 1.00 43.24 321 GLU E O 1
ATOM 7254 N N . GLN C 1 324 ? 142.994 139.540 110.980 1.00 39.31 322 GLN E N 1
ATOM 7255 C CA . GLN C 1 324 ? 141.987 139.505 109.935 1.00 39.31 322 GLN E CA 1
ATOM 7256 C C . GLN C 1 324 ? 142.426 138.653 108.757 1.00 39.31 322 GLN E C 1
ATOM 7257 O O . GLN C 1 324 ? 141.571 138.090 108.063 1.00 39.31 322 GLN E O 1
ATOM 7263 N N . GLN C 1 325 ? 143.737 138.522 108.540 1.00 38.95 323 GLN E N 1
ATOM 7264 C CA . GLN C 1 325 ? 144.238 137.540 107.587 1.00 38.95 323 GLN E CA 1
ATOM 7265 C C . GLN C 1 325 ? 143.905 136.125 108.037 1.00 38.95 323 GLN E C 1
ATOM 7266 O O . GLN C 1 325 ? 143.534 135.278 107.212 1.00 38.95 323 GLN E O 1
ATOM 7272 N N . HIS C 1 326 ? 144.012 135.859 109.347 1.00 34.82 324 HIS E N 1
ATOM 7273 C CA . HIS C 1 326 ? 143.609 134.560 109.877 1.00 34.82 324 HIS E CA 1
ATOM 7274 C C . HIS C 1 326 ? 142.122 134.320 109.669 1.00 34.82 324 HIS E C 1
ATOM 7275 O O . HIS C 1 326 ? 141.708 133.206 109.329 1.00 34.82 324 HIS E O 1
ATOM 7282 N N . TYR C 1 327 ? 141.311 135.364 109.853 1.00 32.82 325 TYR E N 1
ATOM 7283 C CA . TYR C 1 327 ? 139.870 135.252 109.628 1.00 32.82 325 TYR E CA 1
ATOM 7284 C C . TYR C 1 327 ? 139.534 134.931 108.173 1.00 32.82 325 TYR E C 1
ATOM 7285 O O . TYR C 1 327 ? 138.686 134.073 107.897 1.00 32.82 325 TYR E O 1
ATOM 7294 N N . VAL C 1 328 ? 140.183 135.617 107.229 1.00 31.49 326 VAL E N 1
ATOM 7295 C CA . VAL C 1 328 ? 139.875 135.415 105.814 1.00 31.49 326 VAL E CA 1
ATOM 7296 C C . VAL C 1 328 ? 140.325 134.029 105.350 1.00 31.49 326 VAL E C 1
ATOM 7297 O O . VAL C 1 328 ? 139.609 133.341 104.606 1.00 31.49 326 VAL E O 1
ATOM 7301 N N . ILE C 1 329 ? 141.475 133.559 105.838 1.00 32.47 327 ILE E N 1
ATOM 7302 C CA . ILE C 1 329 ? 141.890 132.207 105.476 1.00 32.47 327 ILE E CA 1
ATOM 7303 C C . ILE C 1 329 ? 141.019 131.157 106.164 1.00 32.47 327 ILE E C 1
ATOM 7304 O O . ILE C 1 329 ? 140.770 130.084 105.601 1.00 32.47 327 ILE E O 1
ATOM 7309 N N . ALA C 1 330 ? 140.458 131.470 107.333 1.00 33.12 328 ALA E N 1
ATOM 7310 C CA . ALA C 1 330 ? 139.533 130.532 107.961 1.00 33.12 328 ALA E CA 1
ATOM 7311 C C . ALA C 1 330 ? 138.211 130.447 107.200 1.00 33.12 328 ALA E C 1
ATOM 7312 O O . ALA C 1 330 ? 137.609 129.369 107.111 1.00 33.12 328 ALA E O 1
ATOM 7314 N N . ASN C 1 331 ? 137.752 131.562 106.626 1.00 30.54 329 ASN E N 1
ATOM 7315 C CA . ASN C 1 331 ? 136.585 131.486 105.748 1.00 30.54 329 ASN E CA 1
ATOM 7316 C C . ASN C 1 331 ? 136.883 130.752 104.453 1.00 30.54 329 ASN E C 1
ATOM 7317 O O . ASN C 1 331 ? 135.978 130.153 103.867 1.00 30.54 329 ASN E O 1
ATOM 7322 N N . LEU C 1 332 ? 138.122 130.807 103.968 1.00 28.66 330 LEU E N 1
ATOM 7323 C CA . LEU C 1 332 ? 138.438 130.005 102.792 1.00 28.66 330 LEU E CA 1
ATOM 7324 C C . LEU C 1 332 ? 138.533 128.520 103.121 1.00 28.66 330 LEU E C 1
ATOM 7325 O O . LEU C 1 332 ? 138.261 127.689 102.252 1.00 28.66 330 LEU E O 1
ATOM 7330 N N . ILE C 1 333 ? 138.917 128.172 104.348 1.00 30.54 331 ILE E N 1
ATOM 7331 C CA . ILE C 1 333 ? 138.861 126.776 104.776 1.00 30.54 331 ILE E CA 1
ATOM 7332 C C . ILE C 1 333 ? 137.412 126.325 104.953 1.00 30.54 331 ILE E C 1
ATOM 7333 O O . ILE C 1 333 ? 137.079 125.167 104.674 1.00 30.54 331 ILE E O 1
ATOM 7338 N N . ARG C 1 334 ? 136.526 127.234 105.372 1.00 31.21 332 ARG E N 1
ATOM 7339 C CA . ARG C 1 334 ? 135.107 126.906 105.504 1.00 31.21 332 ARG E CA 1
ATOM 7340 C C . ARG C 1 334 ? 134.464 126.585 104.159 1.00 31.21 332 ARG E C 1
ATOM 7341 O O . ARG C 1 334 ? 133.687 125.632 104.048 1.00 31.21 332 ARG E O 1
ATOM 7349 N N . GLY C 1 335 ? 134.768 127.364 103.130 1.00 30.93 333 GLY E N 1
ATOM 7350 C CA . GLY C 1 335 ? 134.144 127.191 101.837 1.00 30.93 333 GLY E CA 1
ATOM 7351 C C . GLY C 1 335 ? 132.787 127.859 101.765 1.00 30.93 333 GLY E C 1
ATOM 7352 O O . GLY C 1 335 ? 132.222 128.313 102.759 1.00 30.93 333 GLY E O 1
ATOM 7353 N N . GLY C 1 336 ? 132.256 127.926 100.560 1.00 33.88 334 GLY E N 1
ATOM 7354 C CA . GLY C 1 336 ? 130.952 128.527 100.365 1.00 33.88 334 GLY E CA 1
ATOM 7355 C C . GLY C 1 336 ? 130.799 129.068 98.961 1.00 33.88 334 GLY E C 1
ATOM 7356 O O . GLY C 1 336 ? 131.673 128.933 98.115 1.00 33.88 334 GLY E O 1
ATOM 7357 N N . VAL C 1 337 ? 129.652 129.695 98.740 1.00 36.19 335 VAL E N 1
ATOM 7358 C CA . VAL C 1 337 ? 129.277 130.242 97.444 1.00 36.19 335 VAL E CA 1
ATOM 7359 C C . VAL C 1 337 ? 129.511 131.742 97.502 1.00 36.19 335 VAL E C 1
ATOM 7360 O O . VAL C 1 337 ? 128.754 132.480 98.143 1.00 36.19 335 VAL E O 1
ATOM 7364 N N . PHE C 1 338 ? 130.567 132.191 96.843 1.00 32.79 336 PHE E N 1
ATOM 7365 C CA . PHE C 1 338 ? 130.998 133.576 96.871 1.00 32.79 336 PHE E CA 1
ATOM 7366 C C . PHE C 1 338 ? 130.809 134.155 95.475 1.00 32.79 336 PHE E C 1
ATOM 7367 O O . PHE C 1 338 ? 130.717 133.426 94.487 1.00 32.79 336 PHE E O 1
ATOM 7375 N N . GLY C 1 339 ? 130.729 135.470 95.386 1.00 42.96 337 GLY E N 1
ATOM 7376 C CA . GLY C 1 339 ? 130.390 136.095 94.127 1.00 42.96 337 GLY E CA 1
ATOM 7377 C C . GLY C 1 339 ? 128.889 136.229 93.939 1.00 42.96 337 GLY E C 1
ATOM 7378 O O . GLY C 1 339 ? 128.084 135.564 94.586 1.00 42.96 337 GLY E O 1
ATOM 7379 N N . GLU C 1 340 ? 128.512 137.118 93.028 1.00 52.46 338 GLU E N 1
ATOM 7380 C CA . GLU C 1 340 ? 127.104 137.456 92.835 1.00 52.46 338 GLU E CA 1
ATOM 7381 C C . GLU C 1 340 ? 126.366 136.430 91.986 1.00 52.46 338 GLU E C 1
ATOM 7382 O O . GLU C 1 340 ? 126.967 135.617 91.292 1.00 52.46 338 GLU E O 1
ATOM 7388 N N . ILE D 1 7 ? 131.648 124.219 44.773 1.00 99.21 5 ILE F N 1
ATOM 7389 C CA . ILE D 1 7 ? 130.674 123.157 44.990 1.00 99.21 5 ILE F CA 1
ATOM 7390 C C . ILE D 1 7 ? 130.966 122.438 46.296 1.00 99.21 5 ILE F C 1
ATOM 7391 O O . ILE D 1 7 ? 131.848 122.858 47.048 1.00 99.21 5 ILE F O 1
ATOM 7396 N N . LEU D 1 8 ? 130.205 121.365 46.540 1.00 86.25 6 LEU F N 1
ATOM 7397 C CA . LEU D 1 8 ? 130.335 120.484 47.703 1.00 86.25 6 LEU F CA 1
ATOM 7398 C C . LEU D 1 8 ? 130.163 121.274 49.007 1.00 86.25 6 LEU F C 1
ATOM 7399 O O . LEU D 1 8 ? 131.106 121.539 49.748 1.00 86.25 6 LEU F O 1
ATOM 7404 N N . SER D 1 9 ? 128.930 121.720 49.220 1.00 80.83 7 SER F N 1
ATOM 7405 C CA . SER D 1 9 ? 128.579 122.405 50.454 1.00 80.83 7 SER F CA 1
ATOM 7406 C C . SER D 1 9 ? 128.411 121.393 51.585 1.00 80.83 7 SER F C 1
ATOM 7407 O O . SER D 1 9 ? 128.438 120.178 51.379 1.00 80.83 7 SER F O 1
ATOM 7410 N N . THR D 1 10 ? 128.229 121.898 52.801 1.00 73.01 8 THR F N 1
ATOM 7411 C CA . THR D 1 10 ? 128.095 121.034 53.963 1.00 73.01 8 THR F CA 1
ATOM 7412 C C . THR D 1 10 ? 126.717 120.385 53.999 1.00 73.01 8 THR F C 1
ATOM 7413 O O . THR D 1 10 ? 125.745 120.907 53.449 1.00 73.01 8 THR F O 1
ATOM 7417 N N . ALA D 1 11 ? 126.644 119.234 54.661 1.00 65.16 9 ALA F N 1
ATOM 7418 C CA . ALA D 1 11 ? 125.379 118.538 54.840 1.00 65.16 9 ALA F CA 1
ATOM 7419 C C . ALA D 1 11 ? 124.565 119.224 55.928 1.00 65.16 9 ALA F C 1
ATOM 7420 O O . ALA D 1 11 ? 125.073 119.486 57.022 1.00 65.16 9 ALA F O 1
ATOM 7422 N N . SER D 1 12 ? 123.298 119.515 55.625 1.00 59.46 10 SER F N 1
ATOM 7423 C CA . SER D 1 12 ? 122.466 120.267 56.555 1.00 59.46 10 SER F CA 1
ATOM 7424 C C . SER D 1 12 ? 122.022 119.436 57.748 1.00 59.46 10 SER F C 1
ATOM 7425 O O . SER D 1 12 ? 121.651 120.007 58.778 1.00 59.46 10 SER F O 1
ATOM 7428 N N . VAL D 1 13 ? 122.038 118.112 57.634 1.00 55.04 11 VAL F N 1
ATOM 7429 C CA . VAL D 1 13 ? 121.754 117.213 58.747 1.00 55.04 11 VAL F CA 1
ATOM 7430 C C . VAL D 1 13 ? 122.929 116.259 58.873 1.00 55.04 11 VAL F C 1
ATOM 7431 O O . VAL D 1 13 ? 123.176 115.453 57.972 1.00 55.04 11 VAL F O 1
ATOM 7435 N N . LEU D 1 14 ? 123.668 116.367 59.966 1.00 47.73 12 LEU F N 1
ATOM 7436 C CA . LEU D 1 14 ? 124.632 115.359 60.364 1.00 47.73 12 LEU F CA 1
ATOM 7437 C C . LEU D 1 14 ? 124.294 114.880 61.761 1.00 47.73 12 LEU F C 1
ATOM 7438 O O . LEU D 1 14 ? 123.845 115.653 62.608 1.00 47.73 12 LEU F O 1
ATOM 7443 N N . ALA D 1 15 ? 124.513 113.594 61.988 1.00 43.32 13 ALA F N 1
ATOM 7444 C CA . ALA D 1 15 ? 124.300 113.012 63.298 1.00 43.32 13 ALA F CA 1
ATOM 7445 C C . ALA D 1 15 ? 125.192 111.795 63.409 1.00 43.32 13 ALA F C 1
ATOM 7446 O O . ALA D 1 15 ? 125.295 111.008 62.468 1.00 43.32 13 ALA F O 1
ATOM 7448 N N . PHE D 1 16 ? 125.845 111.663 64.551 1.00 39.78 14 PHE F N 1
ATOM 7449 C CA . PHE D 1 16 ? 126.690 110.524 64.853 1.00 39.78 14 PHE F CA 1
ATOM 7450 C C . PHE D 1 16 ? 126.210 109.949 66.168 1.00 39.78 14 PHE F C 1
ATOM 7451 O O . PHE D 1 16 ? 126.141 110.670 67.165 1.00 39.78 14 PHE F O 1
ATOM 7459 N N . GLU D 1 17 ? 125.847 108.675 66.172 1.00 41.39 15 GLU F N 1
ATOM 7460 C CA . GLU D 1 17 ? 125.555 108.074 67.458 1.00 41.39 15 GLU F CA 1
ATOM 7461 C C . GLU D 1 17 ? 126.862 107.801 68.183 1.00 41.39 15 GLU F C 1
ATOM 7462 O O . GLU D 1 17 ? 127.915 107.618 67.570 1.00 41.39 15 GLU F O 1
ATOM 7468 N N . ARG D 1 18 ? 126.796 107.816 69.505 1.00 37.24 16 ARG F N 1
ATOM 7469 C CA . ARG D 1 18 ? 128.017 107.757 70.283 1.00 37.24 16 ARG F CA 1
ATOM 7470 C C . ARG D 1 18 ? 128.592 106.353 70.287 1.00 37.24 16 ARG F C 1
ATOM 7471 O O . ARG D 1 18 ? 127.881 105.359 70.140 1.00 37.24 16 ARG F O 1
ATOM 7479 N N . LYS D 1 19 ? 129.903 106.292 70.400 1.00 35.57 17 LYS F N 1
ATOM 7480 C CA . LYS D 1 19 ? 130.609 105.088 70.790 1.00 35.57 17 LYS F CA 1
ATOM 7481 C C . LYS D 1 19 ? 131.016 105.271 72.241 1.00 35.57 17 LYS F C 1
ATOM 7482 O O . LYS D 1 19 ? 130.822 106.348 72.813 1.00 35.57 17 LYS F O 1
ATOM 7488 N N . LEU D 1 20 ? 131.559 104.205 72.835 1.00 34.77 18 LEU F N 1
ATOM 7489 C CA . LEU D 1 20 ? 131.918 104.137 74.257 1.00 34.77 18 LEU F CA 1
ATOM 7490 C C . LEU D 1 20 ? 130.698 104.424 75.140 1.00 34.77 18 LEU F C 1
ATOM 7491 O O . LEU D 1 20 ? 130.602 105.467 75.777 1.00 34.77 18 LEU F O 1
ATOM 7496 N N . ASP D 1 21 ? 129.739 103.489 75.104 1.00 38.46 19 ASP F N 1
ATOM 7497 C CA . ASP D 1 21 ? 128.500 103.540 75.883 1.00 38.46 19 ASP F CA 1
ATOM 7498 C C . ASP D 1 21 ? 128.699 103.102 77.327 1.00 38.46 19 ASP F C 1
ATOM 7499 O O . ASP D 1 21 ? 128.935 101.914 77.572 1.00 38.46 19 ASP F O 1
ATOM 7504 N N . PRO D 1 22 ? 128.589 103.998 78.312 1.00 31.89 20 PRO F N 1
ATOM 7505 C CA . PRO D 1 22 ? 128.646 103.543 79.700 1.00 31.89 20 PRO F CA 1
ATOM 7506 C C . PRO D 1 22 ? 127.258 103.271 80.243 1.00 31.89 20 PRO F C 1
ATOM 7507 O O . PRO D 1 22 ? 126.254 103.539 79.580 1.00 31.89 20 PRO F O 1
ATOM 7511 N N . SER D 1 23 ? 127.191 102.735 81.452 1.00 31.09 21 SER F N 1
ATOM 7512 C CA . SER D 1 23 ? 125.947 102.606 82.183 1.00 31.09 21 SER F CA 1
ATOM 7513 C C . SER D 1 23 ? 126.066 103.422 83.458 1.00 31.09 21 SER F C 1
ATOM 7514 O O . SER D 1 23 ? 127.143 103.916 83.799 1.00 31.09 21 SER F O 1
ATOM 7517 N N . ASP D 1 24 ? 124.943 103.573 84.155 1.00 33.43 22 ASP F N 1
ATOM 7518 C CA . ASP D 1 24 ? 124.957 104.232 85.452 1.00 33.43 22 ASP F CA 1
ATOM 7519 C C . ASP D 1 24 ? 125.731 103.386 86.449 1.00 33.43 22 ASP F C 1
ATOM 7520 O O . ASP D 1 24 ? 125.643 102.156 86.443 1.00 33.43 22 ASP F O 1
ATOM 7525 N N . ALA D 1 25 ? 126.498 104.047 87.303 1.00 29.03 23 ALA F N 1
ATOM 7526 C CA . ALA D 1 25 ? 127.388 103.367 88.230 1.00 29.03 23 ALA F CA 1
ATOM 7527 C C . ALA D 1 25 ? 126.764 103.340 89.614 1.00 29.03 23 ALA F C 1
ATOM 7528 O O . ALA D 1 25 ? 126.588 104.388 90.237 1.00 29.03 23 ALA F O 1
ATOM 7530 N N . LEU D 1 26 ? 126.466 102.146 90.104 1.00 29.68 24 LEU F N 1
ATOM 7531 C CA . LEU D 1 26 ? 125.802 101.990 91.383 1.00 29.68 24 LEU F CA 1
ATOM 7532 C C . LEU D 1 26 ? 126.837 101.963 92.492 1.00 29.68 24 LEU F C 1
ATOM 7533 O O . LEU D 1 26 ? 127.833 101.242 92.408 1.00 29.68 24 LEU F O 1
ATOM 7538 N N . MET D 1 27 ? 126.589 102.735 93.541 1.00 28.24 25 MET F N 1
ATOM 7539 C CA . MET D 1 27 ? 127.517 102.805 94.654 1.00 28.24 25 MET F CA 1
ATOM 7540 C C . MET D 1 27 ? 127.124 101.848 95.768 1.00 28.24 25 MET F C 1
ATOM 7541 O O . MET D 1 27 ? 125.945 101.641 96.054 1.00 28.24 25 MET F O 1
ATOM 7546 N N . SER D 1 28 ? 128.140 101.260 96.388 1.00 30.20 26 SER F N 1
ATOM 7547 C CA . SER D 1 28 ? 127.977 100.373 97.526 1.00 30.20 26 SER F CA 1
ATOM 7548 C C . SER D 1 28 ? 129.205 100.525 98.404 1.00 30.20 26 SER F C 1
ATOM 7549 O O . SER D 1 28 ? 130.276 100.895 97.925 1.00 30.20 26 SER F O 1
ATOM 7552 N N . ALA D 1 29 ? 129.048 100.229 99.686 1.00 29.94 27 ALA F N 1
ATOM 7553 C CA . ALA D 1 29 ? 130.086 100.516 100.661 1.00 29.94 27 ALA F CA 1
ATOM 7554 C C . ALA D 1 29 ? 130.517 99.248 101.373 1.00 29.94 27 ALA F C 1
ATOM 7555 O O . ALA D 1 29 ? 129.709 98.347 101.601 1.00 29.94 27 ALA F O 1
ATOM 7557 N N . GLY D 1 30 ? 131.786 99.198 101.737 1.00 33.73 28 GLY F N 1
ATOM 7558 C CA . GLY D 1 30 ? 132.335 98.062 102.432 1.00 33.73 28 GLY F CA 1
ATOM 7559 C C . GLY D 1 30 ? 133.697 98.381 102.986 1.00 33.73 28 GLY F C 1
ATOM 7560 O O . GLY D 1 30 ? 134.128 99.534 102.988 1.00 33.73 28 GLY F O 1
ATOM 7561 N N . ALA D 1 31 ? 134.377 97.344 103.460 1.00 36.98 29 ALA F N 1
ATOM 7562 C CA . ALA D 1 31 ? 135.677 97.483 104.097 1.00 36.98 29 ALA F CA 1
ATOM 7563 C C . ALA D 1 31 ? 136.790 97.062 103.152 1.00 36.98 29 ALA F C 1
ATOM 7564 O O . ALA D 1 31 ? 136.604 96.190 102.297 1.00 36.98 29 ALA F O 1
ATOM 7566 N N . TRP D 1 32 ? 137.948 97.688 103.322 1.00 40.55 30 TRP F N 1
ATOM 7567 C CA . TRP D 1 32 ? 139.126 97.380 102.532 1.00 40.55 30 TRP F CA 1
ATOM 7568 C C . TRP D 1 32 ? 139.677 96.023 102.954 1.00 40.55 30 TRP F C 1
ATOM 7569 O O . TRP D 1 32 ? 139.334 95.498 104.015 1.00 40.55 30 TRP F O 1
ATOM 7580 N N . ALA D 1 33 ? 140.492 95.430 102.078 1.00 45.84 31 ALA F N 1
ATOM 7581 C CA . ALA D 1 33 ? 141.031 94.070 102.177 1.00 45.84 31 ALA F CA 1
ATOM 7582 C C . ALA D 1 33 ? 139.951 93.000 102.311 1.00 45.84 31 ALA F C 1
ATOM 7583 O O . ALA D 1 33 ? 140.227 91.900 102.802 1.00 45.84 31 ALA F O 1
ATOM 7585 N N . GLN D 1 34 ? 138.724 93.302 101.902 1.00 48.62 32 GLN F N 1
ATOM 7586 C CA . GLN D 1 34 ? 137.671 92.322 101.687 1.00 48.62 32 GLN F CA 1
ATOM 7587 C C . GLN D 1 34 ? 136.998 92.572 100.347 1.00 48.62 32 GLN F C 1
ATOM 7588 O O . GLN D 1 34 ? 135.922 92.034 100.075 1.00 48.62 32 GLN F O 1
ATOM 7594 N N . ARG D 1 35 ? 137.631 93.396 99.515 1.00 45.50 33 ARG F N 1
ATOM 7595 C CA . ARG D 1 35 ? 137.185 93.709 98.168 1.00 45.50 33 ARG F CA 1
ATOM 7596 C C . ARG D 1 35 ? 137.424 92.575 97.183 1.00 45.50 33 ARG F C 1
ATOM 7597 O O . ARG D 1 35 ? 136.926 92.643 96.055 1.00 45.50 33 ARG F O 1
ATOM 7605 N N . ASP D 1 36 ? 138.179 91.544 97.570 1.00 50.00 34 ASP F N 1
ATOM 7606 C CA . ASP D 1 36 ? 138.270 90.346 96.747 1.00 50.00 34 ASP F CA 1
ATOM 7607 C C . ASP D 1 36 ? 137.020 89.486 96.841 1.00 50.00 34 ASP F C 1
ATOM 7608 O O . ASP D 1 36 ? 136.879 88.539 96.061 1.00 50.00 34 ASP F O 1
ATOM 7613 N N . ALA D 1 37 ? 136.130 89.782 97.781 1.00 47.62 35 ALA F N 1
ATOM 7614 C CA . ALA D 1 37 ? 134.814 89.173 97.894 1.00 47.62 35 ALA F CA 1
ATOM 7615 C C . ALA D 1 37 ? 133.755 90.258 98.012 1.00 47.62 35 ALA F C 1
ATOM 7616 O O . ALA D 1 37 ? 132.894 90.238 98.893 1.00 47.62 35 ALA F O 1
ATOM 7618 N N . SER D 1 38 ? 133.812 91.230 97.107 1.00 45.66 36 SER F N 1
ATOM 7619 C CA . SER D 1 38 ? 132.965 92.421 97.169 1.00 45.66 36 SER F CA 1
ATOM 7620 C C . SER D 1 38 ? 131.707 92.269 96.330 1.00 45.66 36 SER F C 1
ATOM 7621 O O . SER D 1 38 ? 131.142 93.243 95.841 1.00 45.66 36 SER F O 1
ATOM 7624 N N . GLN D 1 39 ? 131.253 91.033 96.171 1.00 47.90 37 GLN F N 1
ATOM 7625 C CA . GLN D 1 39 ? 130.092 90.738 95.347 1.00 47.90 37 GLN F CA 1
ATOM 7626 C C . GLN D 1 39 ? 128.779 91.094 96.029 1.00 47.90 37 GLN F C 1
ATOM 7627 O O . GLN D 1 39 ? 127.832 91.508 95.353 1.00 47.90 37 GLN F O 1
ATOM 7633 N N . GLU D 1 40 ? 128.721 90.999 97.354 1.00 47.86 38 GLU F N 1
ATOM 7634 C CA . GLU D 1 40 ? 127.472 91.054 98.101 1.00 47.86 38 GLU F CA 1
ATOM 7635 C C . GLU D 1 40 ? 127.380 92.286 98.998 1.00 47.86 38 GLU F C 1
ATOM 7636 O O . GLU D 1 40 ? 126.569 92.317 99.926 1.00 47.86 38 GLU F O 1
ATOM 7642 N N . TRP D 1 41 ? 128.193 93.309 98.728 1.00 37.90 39 TRP F N 1
ATOM 7643 C CA . TRP D 1 41 ? 128.209 94.493 99.579 1.00 37.90 39 TRP F CA 1
ATOM 7644 C C . TRP D 1 41 ? 126.903 95.274 99.459 1.00 37.90 39 TRP F C 1
ATOM 7645 O O . TRP D 1 41 ? 126.371 95.432 98.356 1.00 37.90 39 TRP F O 1
ATOM 7656 N N . PRO D 1 42 ? 126.362 95.760 100.572 1.00 36.12 40 PRO F N 1
ATOM 7657 C CA . PRO D 1 42 ? 125.082 96.467 100.527 1.00 36.12 40 PRO F CA 1
ATOM 7658 C C . PRO D 1 42 ? 125.229 97.848 99.918 1.00 36.12 40 PRO F C 1
ATOM 7659 O O . PRO D 1 42 ? 126.287 98.473 99.964 1.00 36.12 40 PRO F O 1
ATOM 7663 N N . ALA D 1 43 ? 124.132 98.323 99.350 1.00 31.28 41 ALA F N 1
ATOM 7664 C CA . ALA D 1 43 ? 124.145 99.563 98.600 1.00 31.28 41 ALA F CA 1
ATOM 7665 C C . ALA D 1 43 ? 124.153 100.770 99.525 1.00 31.28 41 ALA F C 1
ATOM 7666 O O . ALA D 1 43 ? 123.675 100.715 100.660 1.00 31.28 41 ALA F O 1
ATOM 7668 N N . VAL D 1 44 ? 124.710 101.866 99.025 1.00 28.94 42 VAL F N 1
ATOM 7669 C CA . VAL D 1 44 ? 124.651 103.150 99.713 1.00 28.94 42 VAL F CA 1
ATOM 7670 C C . VAL D 1 44 ? 123.267 103.741 99.487 1.00 28.94 42 VAL F C 1
ATOM 7671 O O . VAL D 1 44 ? 122.843 103.926 98.344 1.00 28.94 42 VAL F O 1
ATOM 7675 N N . THR D 1 45 ? 122.559 104.025 100.572 1.00 29.32 43 THR F N 1
ATOM 7676 C CA . THR D 1 45 ? 121.204 104.547 100.500 1.00 29.32 43 THR F CA 1
ATOM 7677 C C . THR D 1 45 ? 121.202 106.062 100.639 1.00 29.32 43 THR F C 1
ATOM 7678 O O . THR D 1 45 ? 122.028 106.642 101.346 1.00 29.32 43 THR F O 1
ATOM 7682 N N . VAL D 1 46 ? 120.261 106.697 99.955 1.00 29.76 44 VAL F N 1
ATOM 7683 C CA . VAL D 1 46 ? 120.092 108.142 100.023 1.00 29.76 44 VAL F CA 1
ATOM 7684 C C . VAL D 1 46 ? 119.141 108.459 101.167 1.00 29.76 44 VAL F C 1
ATOM 7685 O O . VAL D 1 46 ? 117.954 108.122 101.113 1.00 29.76 44 VAL F O 1
ATOM 7689 N N . ARG D 1 47 ? 119.664 109.093 102.209 1.00 34.06 45 ARG F N 1
ATOM 7690 C CA . ARG D 1 47 ? 118.863 109.517 103.343 1.00 34.06 45 ARG F CA 1
ATOM 7691 C C . ARG D 1 47 ? 118.361 110.935 103.099 1.00 34.06 45 ARG F C 1
ATOM 7692 O O . ARG D 1 47 ? 118.419 111.453 101.982 1.00 34.06 45 ARG F O 1
ATOM 7700 N N . GLU D 1 48 ? 117.849 111.576 104.146 1.00 40.15 46 GLU F N 1
ATOM 7701 C CA . GLU D 1 48 ? 117.311 112.926 104.021 1.00 40.15 46 GLU F CA 1
ATOM 7702 C C . GLU D 1 48 ? 117.332 113.576 105.395 1.00 40.15 46 GLU F C 1
ATOM 7703 O O . GLU D 1 48 ? 116.530 113.211 106.257 1.00 40.15 46 GLU F O 1
ATOM 7709 N N . LYS D 1 49 ? 118.231 114.534 105.597 1.00 33.05 47 LYS F N 1
ATOM 7710 C CA . LYS D 1 49 ? 118.358 115.220 106.873 1.00 33.05 47 LYS F CA 1
ATOM 7711 C C . LYS D 1 49 ? 117.948 116.677 106.727 1.00 33.05 47 LYS F C 1
ATOM 7712 O O . LYS D 1 49 ? 117.689 117.169 105.629 1.00 33.05 47 LYS F O 1
ATOM 7718 N N . SER D 1 50 ? 117.886 117.366 107.861 1.00 35.29 48 SER F N 1
ATOM 7719 C CA . SER D 1 50 ? 117.521 118.773 107.915 1.00 35.29 48 SER F CA 1
ATOM 7720 C C . SER D 1 50 ? 118.740 119.608 108.260 1.00 35.29 48 SER F C 1
ATOM 7721 O O . SER D 1 50 ? 119.538 119.227 109.118 1.00 35.29 48 SER F O 1
ATOM 7724 N N . VAL D 1 51 ? 118.886 120.745 107.592 1.00 31.87 49 VAL F N 1
ATOM 7725 C CA . VAL D 1 51 ? 119.978 121.657 107.890 1.00 31.87 49 VAL F CA 1
ATOM 7726 C C . VAL D 1 51 ? 119.406 123.018 108.252 1.00 31.87 49 VAL F C 1
ATOM 7727 O O . VAL D 1 51 ? 118.343 123.425 107.775 1.00 31.87 49 VAL F O 1
ATOM 7731 N N . ARG D 1 52 ? 120.111 123.701 109.143 1.00 33.76 50 ARG F N 1
ATOM 7732 C CA . ARG D 1 52 ? 119.827 125.076 109.519 1.00 33.76 50 ARG F CA 1
ATOM 7733 C C . ARG D 1 52 ? 121.108 125.866 109.354 1.00 33.76 50 ARG F C 1
ATOM 7734 O O . ARG D 1 52 ? 122.128 125.521 109.954 1.00 33.76 50 ARG F O 1
ATOM 7742 N N . GLY D 1 53 ? 121.065 126.909 108.541 1.00 36.71 51 GLY F N 1
ATOM 7743 C CA . GLY D 1 53 ? 122.260 127.684 108.307 1.00 36.71 51 GLY F CA 1
ATOM 7744 C C . GLY D 1 53 ? 122.026 129.168 108.428 1.00 36.71 51 GLY F C 1
ATOM 7745 O O . GLY D 1 53 ? 121.116 129.606 109.133 1.00 36.71 51 GLY F O 1
ATOM 7746 N N . THR D 1 54 ? 122.849 129.951 107.745 1.00 35.30 52 THR F N 1
ATOM 7747 C CA . THR D 1 54 ? 122.768 131.400 107.753 1.00 35.30 52 THR F CA 1
ATOM 7748 C C . THR D 1 54 ? 122.680 131.913 106.324 1.00 35.30 52 THR F C 1
ATOM 7749 O O . THR D 1 54 ? 122.942 131.184 105.365 1.00 35.30 52 THR F O 1
ATOM 7753 N N . ILE D 1 55 ? 122.298 133.178 106.185 1.00 36.99 53 ILE F N 1
ATOM 7754 C CA . ILE D 1 55 ? 122.353 133.831 104.884 1.00 36.99 53 ILE F CA 1
ATOM 7755 C C . ILE D 1 55 ? 123.742 134.430 104.738 1.00 36.99 53 ILE F C 1
ATOM 7756 O O . ILE D 1 55 ? 123.991 135.560 105.169 1.00 36.99 53 ILE F O 1
ATOM 7761 N N . SER D 1 56 ? 124.659 133.672 104.149 1.00 37.99 54 SER F N 1
ATOM 7762 C CA . SER D 1 56 ? 126.061 134.052 104.067 1.00 37.99 54 SER F CA 1
ATOM 7763 C C . SER D 1 56 ? 126.508 134.202 102.622 1.00 37.99 54 SER F C 1
ATOM 7764 O O . SER D 1 56 ? 127.618 133.821 102.255 1.00 37.99 54 SER F O 1
ATOM 7767 N N . ASN D 1 57 ? 125.645 134.757 101.783 1.00 44.57 55 ASN F N 1
ATOM 7768 C CA . ASN D 1 57 ? 125.968 135.028 100.394 1.00 44.57 55 ASN F CA 1
ATOM 7769 C C . ASN D 1 57 ? 126.273 136.507 100.214 1.00 44.57 55 ASN F C 1
ATOM 7770 O O . ASN D 1 57 ? 126.001 137.328 101.089 1.00 44.57 55 ASN F O 1
ATOM 7775 N N . ARG D 1 58 ? 126.841 136.837 99.055 1.00 47.61 56 ARG F N 1
ATOM 7776 C CA . ARG D 1 58 ? 127.228 138.211 98.749 1.00 47.61 56 ARG F CA 1
ATOM 7777 C C . ARG D 1 58 ? 125.980 139.065 98.616 1.00 47.61 56 ARG F C 1
ATOM 7778 O O . ARG D 1 58 ? 125.229 138.946 97.645 1.00 47.61 56 ARG F O 1
ATOM 7786 N N . LEU D 1 59 ? 125.757 139.913 99.609 1.00 62.23 57 LEU F N 1
ATOM 7787 C CA . LEU D 1 59 ? 124.507 140.636 99.751 1.00 62.23 57 LEU F CA 1
ATOM 7788 C C . LEU D 1 59 ? 124.575 141.930 98.955 1.00 62.23 57 LEU F C 1
ATOM 7789 O O . LEU D 1 59 ? 125.585 142.639 98.995 1.00 62.23 57 LEU F O 1
ATOM 7794 N N . LYS D 1 60 ? 123.507 142.225 98.226 1.00 81.89 58 LYS F N 1
ATOM 7795 C CA . LYS D 1 60 ? 123.460 143.392 97.350 1.00 81.89 58 LYS F CA 1
ATOM 7796 C C . LYS D 1 60 ? 123.286 144.624 98.230 1.00 81.89 58 LYS F C 1
ATOM 7797 O O . LYS D 1 60 ? 122.171 145.059 98.521 1.00 81.89 58 LYS F O 1
ATOM 7803 N N . THR D 1 61 ? 124.406 145.173 98.693 1.00 86.87 59 THR F N 1
ATOM 7804 C CA . THR D 1 61 ? 124.390 146.397 99.493 1.00 86.87 59 THR F CA 1
ATOM 7805 C C . THR D 1 61 ? 124.620 147.633 98.630 1.00 86.87 59 THR F C 1
ATOM 7806 O O . THR D 1 61 ? 125.456 148.482 98.934 1.00 86.87 59 THR F O 1
ATOM 7810 N N . LYS D 1 62 ? 123.864 147.746 97.540 1.00 98.06 60 LYS F N 1
ATOM 7811 C CA . LYS D 1 62 ? 123.935 148.907 96.663 1.00 98.06 60 LYS F CA 1
ATOM 7812 C C . LYS D 1 62 ? 122.708 149.796 96.748 1.00 98.06 60 LYS F C 1
ATOM 7813 O O . LYS D 1 62 ? 122.847 151.020 96.751 1.00 98.06 60 LYS F O 1
ATOM 7815 N N . ASP D 1 63 ? 121.514 149.209 96.823 1.00 98.14 61 ASP F N 1
ATOM 7816 C CA . ASP D 1 63 ? 120.287 149.970 97.056 1.00 98.14 61 ASP F CA 1
ATOM 7817 C C . ASP D 1 63 ? 119.344 149.056 97.841 1.00 98.14 61 ASP F C 1
ATOM 7818 O O . ASP D 1 63 ? 118.619 148.246 97.261 1.00 98.14 61 ASP F O 1
ATOM 7820 N N . ARG D 1 64 ? 119.369 149.199 99.164 1.00 86.24 62 ARG F N 1
ATOM 7821 C CA . ARG D 1 64 ? 118.555 148.365 100.035 1.00 86.24 62 ARG F CA 1
ATOM 7822 C C . ARG D 1 64 ? 118.367 149.076 101.364 1.00 86.24 62 ARG F C 1
ATOM 7823 O O . ARG D 1 64 ? 119.201 149.887 101.772 1.00 86.24 62 ARG F O 1
ATOM 7825 N N . ASP D 1 65 ? 117.260 148.769 102.026 1.00 75.72 63 ASP F N 1
ATOM 7826 C CA . ASP D 1 65 ? 117.061 149.298 103.365 1.00 75.72 63 ASP F CA 1
ATOM 7827 C C . ASP D 1 65 ? 117.956 148.549 104.348 1.00 75.72 63 ASP F C 1
ATOM 7828 O O . ASP D 1 65 ? 118.051 147.321 104.284 1.00 75.72 63 ASP F O 1
ATOM 7830 N N . PRO D 1 66 ? 118.644 149.262 105.246 1.00 69.49 64 PRO F N 1
ATOM 7831 C CA . PRO D 1 66 ? 119.561 148.579 106.172 1.00 69.49 64 PRO F CA 1
ATOM 7832 C C . PRO D 1 66 ? 118.856 147.712 107.196 1.00 69.49 64 PRO F C 1
ATOM 7833 O O . PRO D 1 66 ? 119.445 146.730 107.664 1.00 69.49 64 PRO F O 1
ATOM 7837 N N . ALA D 1 67 ? 117.611 148.041 107.548 1.00 65.87 65 ALA F N 1
ATOM 7838 C CA . ALA D 1 67 ? 116.857 147.209 108.478 1.00 65.87 65 ALA F CA 1
ATOM 7839 C C . ALA D 1 67 ? 116.496 145.871 107.850 1.00 65.87 65 ALA F C 1
ATOM 7840 O O . ALA D 1 67 ? 116.525 144.836 108.525 1.00 65.87 65 ALA F O 1
ATOM 7842 N N . LYS D 1 68 ? 116.179 145.869 106.554 1.00 64.54 66 LYS F N 1
ATOM 7843 C CA . LYS D 1 68 ? 115.893 144.621 105.857 1.00 64.54 66 LYS F CA 1
ATOM 7844 C C . LYS D 1 68 ? 117.140 143.760 105.717 1.00 64.54 66 LYS F C 1
ATOM 7845 O O . LYS D 1 68 ? 117.064 142.533 105.867 1.00 64.54 66 LYS F O 1
ATOM 7851 N N . LEU D 1 69 ? 118.294 144.383 105.459 1.00 63.75 67 LEU F N 1
ATOM 7852 C CA . LEU D 1 69 ? 119.545 143.636 105.372 1.00 63.75 67 LEU F CA 1
ATOM 7853 C C . LEU D 1 69 ? 119.946 143.071 106.726 1.00 63.75 67 LEU F C 1
ATOM 7854 O O . LEU D 1 69 ? 120.479 141.960 106.803 1.00 63.75 67 LEU F O 1
ATOM 7859 N N . ASP D 1 70 ? 119.700 143.818 107.805 1.00 57.56 68 ASP F N 1
ATOM 7860 C CA . ASP D 1 70 ? 119.987 143.294 109.135 1.00 57.56 68 ASP F CA 1
ATOM 7861 C C . ASP D 1 70 ? 119.014 142.206 109.555 1.00 57.56 68 ASP F C 1
ATOM 7862 O O . ASP D 1 70 ? 119.415 141.281 110.259 1.00 57.56 68 ASP F O 1
ATOM 7867 N N . ALA D 1 71 ? 117.751 142.292 109.149 1.00 54.41 69 ALA F N 1
ATOM 7868 C CA . ALA D 1 71 ? 116.805 141.248 109.511 1.00 54.41 69 ALA F CA 1
ATOM 7869 C C . ALA D 1 71 ? 117.032 139.981 108.700 1.00 54.41 69 ALA F C 1
ATOM 7870 O O . ALA D 1 71 ? 116.761 138.877 109.182 1.00 54.41 69 ALA F O 1
ATOM 7872 N N . SER D 1 72 ? 117.532 140.119 107.471 1.00 50.42 70 SER F N 1
ATOM 7873 C CA . SER D 1 72 ? 117.717 138.952 106.619 1.00 50.42 70 SER F CA 1
ATOM 7874 C C . SER D 1 72 ? 118.918 138.115 107.024 1.00 50.42 70 SER F C 1
ATOM 7875 O O . SER D 1 72 ? 118.920 136.907 106.782 1.00 50.42 70 SER F O 1
ATOM 7878 N N . ILE D 1 73 ? 119.942 138.718 107.631 1.00 45.76 71 ILE F N 1
ATOM 7879 C CA . ILE D 1 73 ? 121.148 137.975 107.992 1.00 45.76 71 ILE F CA 1
ATOM 7880 C C . ILE D 1 73 ? 121.183 137.574 109.457 1.00 45.76 71 ILE F C 1
ATOM 7881 O O . ILE D 1 73 ? 122.072 136.805 109.852 1.00 45.76 71 ILE F O 1
ATOM 7886 N N . GLN D 1 74 ? 120.263 138.072 110.276 1.00 44.01 72 GLN F N 1
ATOM 7887 C CA . GLN D 1 74 ? 120.161 137.660 111.666 1.00 44.01 72 GLN F CA 1
ATOM 7888 C C . GLN D 1 74 ? 119.099 136.595 111.873 1.00 44.01 72 GLN F C 1
ATOM 7889 O O . GLN D 1 74 ? 118.761 136.281 113.016 1.00 44.01 72 GLN F O 1
ATOM 7895 N N . SER D 1 75 ? 118.570 136.038 110.797 1.00 42.67 73 SER F N 1
ATOM 7896 C CA . SER D 1 75 ? 117.566 134.998 110.819 1.00 42.67 73 SER F CA 1
ATOM 7897 C C . SER D 1 75 ? 118.105 133.731 110.169 1.00 42.67 73 SER F C 1
ATOM 7898 O O . SER D 1 75 ? 118.882 133.803 109.213 1.00 42.67 73 SER F O 1
ATOM 7901 N N . PRO D 1 76 ? 117.731 132.558 110.664 1.00 39.85 74 PRO F N 1
ATOM 7902 C CA . PRO D 1 76 ? 118.248 131.313 110.092 1.00 39.85 74 PRO F CA 1
ATOM 7903 C C . PRO D 1 76 ? 117.464 130.881 108.859 1.00 39.85 74 PRO F C 1
ATOM 7904 O O . PRO D 1 76 ? 116.437 131.452 108.500 1.00 39.85 74 PRO F O 1
ATOM 7908 N N . ASN D 1 77 ? 117.978 129.836 108.216 1.00 39.75 75 ASN F N 1
ATOM 7909 C CA . ASN D 1 77 ? 117.397 129.282 107.000 1.00 39.75 75 ASN F CA 1
ATOM 7910 C C . ASN D 1 77 ? 117.241 127.784 107.201 1.00 39.75 75 ASN F C 1
ATOM 7911 O O . ASN D 1 77 ? 118.226 127.100 107.486 1.00 39.75 75 ASN F O 1
ATOM 7916 N N . LEU D 1 78 ? 116.026 127.268 107.035 1.00 37.40 76 LEU F N 1
ATOM 7917 C CA . LEU D 1 78 ? 115.691 125.904 107.457 1.00 37.40 76 LEU F CA 1
ATOM 7918 C C . LEU D 1 78 ? 115.381 125.008 106.262 1.00 37.40 76 LEU F C 1
ATOM 7919 O O . LEU D 1 78 ? 114.220 124.773 105.936 1.00 37.40 76 LEU F O 1
ATOM 7924 N N . GLN D 1 79 ? 116.420 124.430 105.675 1.00 39.47 77 GLN F N 1
ATOM 7925 C CA . GLN D 1 79 ? 116.285 123.643 104.461 1.00 39.47 77 GLN F CA 1
ATOM 7926 C C . GLN D 1 79 ? 116.020 122.180 104.793 1.00 39.47 77 GLN F C 1
ATOM 7927 O O . GLN D 1 79 ? 115.763 121.809 105.938 1.00 39.47 77 GLN F O 1
ATOM 7933 N N . THR D 1 80 ? 116.087 121.334 103.769 1.00 41.97 78 THR F N 1
ATOM 7934 C CA . THR D 1 80 ? 116.116 119.884 103.904 1.00 41.97 78 THR F CA 1
ATOM 7935 C C . THR D 1 80 ? 116.897 119.350 102.715 1.00 41.97 78 THR F C 1
ATOM 7936 O O . THR D 1 80 ? 116.637 119.754 101.581 1.00 41.97 78 THR F O 1
ATOM 7940 N N . VAL D 1 81 ? 117.874 118.483 102.963 1.00 37.41 79 VAL F N 1
ATOM 7941 C CA . VAL D 1 81 ? 118.762 118.005 101.914 1.00 37.41 79 VAL F CA 1
ATOM 7942 C C . VAL D 1 81 ? 118.726 116.484 101.884 1.00 37.41 79 VAL F C 1
ATOM 7943 O O . VAL D 1 81 ? 118.300 115.832 102.832 1.00 37.41 79 VAL F O 1
ATOM 7947 N N . ASP D 1 82 ? 119.180 115.925 100.766 1.00 37.34 80 ASP F N 1
ATOM 7948 C CA . ASP D 1 82 ? 119.467 114.504 100.644 1.00 37.34 80 ASP F CA 1
ATOM 7949 C C . ASP D 1 82 ? 120.959 114.293 100.823 1.00 37.34 80 ASP F C 1
ATOM 7950 O O . ASP D 1 82 ? 121.765 114.994 100.207 1.00 37.34 80 ASP F O 1
ATOM 7955 N N . VAL D 1 83 ? 121.321 113.331 101.658 1.00 31.18 81 VAL F N 1
ATOM 7956 C CA . VAL D 1 83 ? 122.712 113.059 101.981 1.00 31.18 81 VAL F CA 1
ATOM 7957 C C . VAL D 1 83 ? 122.982 111.583 101.721 1.00 31.18 81 VAL F C 1
ATOM 7958 O O . VAL D 1 83 ? 122.091 110.736 101.838 1.00 31.18 81 VAL F O 1
ATOM 7962 N N . ALA D 1 84 ? 124.205 111.283 101.298 1.00 27.74 82 ALA F N 1
ATOM 7963 C CA . ALA D 1 84 ? 124.636 109.908 101.092 1.00 27.74 82 ALA F CA 1
ATOM 7964 C C . ALA D 1 84 ? 125.944 109.720 101.837 1.00 27.74 82 ALA F C 1
ATOM 7965 O O . ALA D 1 84 ? 126.959 110.309 101.465 1.00 27.74 82 ALA F O 1
ATOM 7967 N N . ASN D 1 85 ? 125.919 108.921 102.889 1.00 29.91 83 ASN F N 1
ATOM 7968 C CA . ASN D 1 85 ? 127.096 108.616 103.681 1.00 29.91 83 ASN F CA 1
ATOM 7969 C C . ASN D 1 85 ? 127.427 107.138 103.553 1.00 29.91 83 ASN F C 1
ATOM 7970 O O . ASN D 1 85 ? 126.621 106.339 103.078 1.00 29.91 83 ASN F O 1
ATOM 7975 N N . LEU D 1 86 ? 128.624 106.776 103.981 1.00 32.45 84 LEU F N 1
ATOM 7976 C CA . LEU D 1 86 ? 128.894 105.370 104.185 1.00 32.45 84 LEU F CA 1
ATOM 7977 C C . LEU D 1 86 ? 128.264 104.921 105.497 1.00 32.45 84 LEU F C 1
ATOM 7978 O O . LEU D 1 86 ? 127.945 105.744 106.356 1.00 32.45 84 LEU F O 1
ATOM 7983 N N . PRO D 1 87 ? 128.041 103.623 105.667 1.00 35.84 85 PRO F N 1
ATOM 7984 C CA . PRO D 1 87 ? 127.818 103.103 107.015 1.00 35.84 85 PRO F CA 1
ATOM 7985 C C . PRO D 1 87 ? 129.066 103.283 107.862 1.00 35.84 85 PRO F C 1
ATOM 7986 O O . PRO D 1 87 ? 130.188 103.309 107.357 1.00 35.84 85 PRO F O 1
ATOM 7990 N N . SER D 1 88 ? 128.857 103.395 109.172 1.00 39.58 86 SER F N 1
ATOM 7991 C CA . SER D 1 88 ? 129.924 103.757 110.095 1.00 39.58 86 SER F CA 1
ATOM 7992 C C . SER D 1 88 ? 130.960 102.662 110.300 1.00 39.58 86 SER F C 1
ATOM 7993 O O . SER D 1 88 ? 131.997 102.931 110.911 1.00 39.58 86 SER F O 1
ATOM 7996 N N . ASP D 1 89 ? 130.711 101.445 109.822 1.00 42.80 87 ASP F N 1
ATOM 7997 C CA . ASP D 1 89 ? 131.661 100.346 109.933 1.00 42.80 87 ASP F CA 1
ATOM 7998 C C . ASP D 1 89 ? 132.258 99.963 108.581 1.00 42.80 87 ASP F C 1
ATOM 7999 O O . ASP D 1 89 ? 132.517 98.787 108.320 1.00 42.80 87 ASP F O 1
ATOM 8004 N N . ALA D 1 90 ? 132.480 100.947 107.717 1.00 38.95 88 ALA F N 1
ATOM 8005 C CA . ALA D 1 90 ? 133.004 100.707 106.383 1.00 38.95 88 ALA F CA 1
ATOM 8006 C C . ALA D 1 90 ? 133.696 101.970 105.908 1.00 38.95 88 ALA F C 1
ATOM 8007 O O . ALA D 1 90 ? 133.196 103.072 106.136 1.00 38.95 88 ALA F O 1
ATOM 8009 N N . ASP D 1 91 ? 134.846 101.812 105.257 1.00 36.06 89 ASP F N 1
ATOM 8010 C CA . ASP D 1 91 ? 135.601 102.959 104.780 1.00 36.06 89 ASP F CA 1
ATOM 8011 C C . ASP D 1 91 ? 135.768 103.014 103.268 1.00 36.06 89 ASP F C 1
ATOM 8012 O O . ASP D 1 91 ? 136.130 104.072 102.746 1.00 36.06 89 ASP F O 1
ATOM 8017 N N . THR D 1 92 ? 135.501 101.929 102.549 1.00 31.13 90 THR F N 1
ATOM 8018 C CA . THR D 1 92 ? 135.778 101.849 101.123 1.00 31.13 90 THR F CA 1
ATOM 8019 C C . THR D 1 92 ? 134.483 101.953 100.334 1.00 31.13 90 THR F C 1
ATOM 8020 O O . THR D 1 92 ? 133.521 101.235 100.616 1.00 31.13 90 THR F O 1
ATOM 8024 N N . LEU D 1 93 ? 134.464 102.849 99.353 1.00 25.81 91 LEU F N 1
ATOM 8025 C CA . LEU D 1 93 ? 133.353 102.989 98.424 1.00 25.81 91 LEU F CA 1
ATOM 8026 C C . LEU D 1 93 ? 133.594 102.147 97.177 1.00 25.81 91 LEU F C 1
ATOM 8027 O O . LEU D 1 93 ? 134.687 102.160 96.610 1.00 25.81 91 LEU F O 1
ATOM 8032 N N . LYS D 1 94 ? 132.568 101.419 96.749 1.00 27.80 92 LYS F N 1
ATOM 8033 C CA . LYS D 1 94 ? 132.615 100.629 95.525 1.00 27.80 92 LYS F CA 1
ATOM 8034 C C . LYS D 1 94 ? 131.745 101.289 94.465 1.00 27.80 92 LYS F C 1
ATOM 8035 O O . LYS D 1 94 ? 130.630 101.722 94.755 1.00 27.80 92 LYS F O 1
ATOM 8041 N N . VAL D 1 95 ? 132.263 101.378 93.246 1.00 28.08 93 VAL F N 1
ATOM 8042 C CA . VAL D 1 95 ? 131.565 101.975 92.115 1.00 28.08 93 VAL F CA 1
ATOM 8043 C C . VAL D 1 95 ? 131.716 101.043 90.922 1.00 28.08 93 VAL F C 1
ATOM 8044 O O . VAL D 1 95 ? 132.840 100.711 90.534 1.00 28.08 93 VAL F O 1
ATOM 8048 N N . ARG D 1 96 ? 130.593 100.628 90.337 1.00 31.01 94 ARG F N 1
ATOM 8049 C CA . ARG D 1 96 ? 130.580 99.567 89.335 1.00 31.01 94 ARG F CA 1
ATOM 8050 C C . ARG D 1 96 ? 129.750 99.991 88.135 1.00 31.01 94 ARG F C 1
ATOM 8051 O O . ARG D 1 96 ? 128.571 100.309 88.287 1.00 31.01 94 ARG F O 1
ATOM 8059 N N . PHE D 1 97 ? 130.345 99.956 86.943 1.00 27.91 95 PHE F N 1
ATOM 8060 C CA . PHE D 1 97 ? 129.619 100.265 85.719 1.00 27.91 95 PHE F CA 1
ATOM 8061 C C . PHE D 1 97 ? 130.179 99.432 84.576 1.00 27.91 95 PHE F C 1
ATOM 8062 O O . PHE D 1 97 ? 131.314 98.957 84.630 1.00 27.91 95 PHE F O 1
ATOM 8070 N N . THR D 1 98 ? 129.374 99.274 83.529 1.00 31.02 96 THR F N 1
ATOM 8071 C CA . THR D 1 98 ? 129.764 98.533 82.339 1.00 31.02 96 THR F CA 1
ATOM 8072 C C . THR D 1 98 ? 129.925 99.475 81.156 1.00 31.02 96 THR F C 1
ATOM 8073 O O . THR D 1 98 ? 129.267 100.513 81.076 1.00 31.02 96 THR F O 1
ATOM 8077 N N . LEU D 1 99 ? 130.793 99.092 80.224 1.00 31.01 97 LEU F N 1
ATOM 8078 C CA . LEU D 1 99 ? 131.134 99.935 79.087 1.00 31.01 97 LEU F CA 1
ATOM 8079 C C . LEU D 1 99 ? 131.178 99.094 77.822 1.00 31.01 97 LEU F C 1
ATOM 8080 O O . LEU D 1 99 ? 131.820 98.042 77.801 1.00 31.01 97 LEU F O 1
ATOM 8085 N N . ARG D 1 100 ? 130.496 99.553 76.774 1.00 34.20 98 ARG F N 1
ATOM 8086 C CA . ARG D 1 100 ? 130.528 98.912 75.464 1.00 34.20 98 ARG F CA 1
ATOM 8087 C C . ARG D 1 100 ? 131.227 99.839 74.484 1.00 34.20 98 ARG F C 1
ATOM 8088 O O . ARG D 1 100 ? 130.859 101.010 74.371 1.00 34.20 98 ARG F O 1
ATOM 8096 N N . VAL D 1 101 ? 132.212 99.312 73.769 1.00 33.89 99 VAL F N 1
ATOM 8097 C CA . VAL D 1 101 ? 132.950 100.060 72.759 1.00 33.89 99 VAL F CA 1
ATOM 8098 C C . VAL D 1 101 ? 132.453 99.580 71.404 1.00 33.89 99 VAL F C 1
ATOM 8099 O O . VAL D 1 101 ? 132.737 98.449 70.999 1.00 33.89 99 VAL F O 1
ATOM 8103 N N . LEU D 1 102 ? 131.716 100.425 70.688 1.00 34.27 100 LEU F N 1
ATOM 8104 C CA . LEU D 1 102 ? 130.961 99.923 69.547 1.00 34.27 100 LEU F CA 1
ATOM 8105 C C . LEU D 1 102 ? 131.824 99.765 68.301 1.00 34.27 100 LEU F C 1
ATOM 8106 O O . LEU D 1 102 ? 132.008 98.651 67.801 1.00 34.27 100 LEU F O 1
ATOM 8111 N N . GLY D 1 103 ? 132.357 100.854 67.783 1.00 36.76 101 GLY F N 1
ATOM 8112 C CA . GLY D 1 103 ? 133.126 100.719 66.563 1.00 36.76 101 GLY F CA 1
ATOM 8113 C C . GLY D 1 103 ? 132.336 101.124 65.333 1.00 36.76 101 GLY F C 1
ATOM 8114 O O . GLY D 1 103 ? 131.102 101.087 65.308 1.00 36.76 101 GLY F O 1
ATOM 8115 N N . GLY D 1 104 ? 133.061 101.511 64.288 1.00 43.77 102 GLY F N 1
ATOM 8116 C CA . GLY D 1 104 ? 132.444 102.075 63.104 1.00 43.77 102 GLY F CA 1
ATOM 8117 C C . GLY D 1 104 ? 132.201 103.558 63.273 1.00 43.77 102 GLY F C 1
ATOM 8118 O O . GLY D 1 104 ? 131.084 104.041 63.071 1.00 43.77 102 GLY F O 1
ATOM 8119 N N . ALA D 1 105 ? 133.258 104.292 63.624 1.00 41.99 103 ALA F N 1
ATOM 8120 C CA . ALA D 1 105 ? 133.110 105.653 64.123 1.00 41.99 103 ALA F CA 1
ATOM 8121 C C . ALA D 1 105 ? 132.808 106.667 63.029 1.00 41.99 103 ALA F C 1
ATOM 8122 O O . ALA D 1 105 ? 132.114 107.655 63.289 1.00 41.99 103 ALA F O 1
ATOM 8124 N N . GLY D 1 106 ? 133.315 106.457 61.816 1.00 47.55 104 GLY F N 1
ATOM 8125 C CA . GLY D 1 106 ? 133.196 107.482 60.796 1.00 47.55 104 GLY F CA 1
ATOM 8126 C C . GLY D 1 106 ? 131.812 107.597 60.194 1.00 47.55 104 GLY F C 1
ATOM 8127 O O . GLY D 1 106 ? 131.434 108.667 59.711 1.00 47.55 104 GLY F O 1
ATOM 8128 N N . THR D 1 107 ? 131.039 106.520 60.222 1.00 47.77 105 THR F N 1
ATOM 8129 C CA . THR D 1 107 ? 129.779 106.476 59.489 1.00 47.77 105 THR F CA 1
ATOM 8130 C C . THR D 1 107 ? 128.692 107.223 60.248 1.00 47.77 105 THR F C 1
ATOM 8131 O O . THR D 1 107 ? 128.388 106.860 61.388 1.00 47.77 105 THR F O 1
ATOM 8135 N N . PRO D 1 108 ? 128.088 108.255 59.669 1.00 44.90 106 PRO F N 1
ATOM 8136 C CA . PRO D 1 108 ? 127.003 108.953 60.356 1.00 44.90 106 PRO F CA 1
ATOM 8137 C C . PRO D 1 108 ? 125.729 108.129 60.363 1.00 44.90 106 PRO F C 1
ATOM 8138 O O . PRO D 1 108 ? 125.559 107.184 59.592 1.00 44.90 106 PRO F O 1
ATOM 8142 N N . SER D 1 109 ? 124.824 108.502 61.264 1.00 47.41 107 SER F N 1
ATOM 8143 C CA . SER D 1 109 ? 123.517 107.869 61.350 1.00 47.41 107 SER F CA 1
ATOM 8144 C C . SER D 1 109 ? 122.422 108.726 60.730 1.00 47.41 107 SER F C 1
ATOM 8145 O O . SER D 1 109 ? 121.264 108.301 60.689 1.00 47.41 107 SER F O 1
ATOM 8148 N N . ALA D 1 110 ? 122.763 109.915 60.241 1.00 52.38 108 ALA F N 1
ATOM 8149 C CA . ALA D 1 110 ? 121.828 110.761 59.512 1.00 52.38 108 ALA F CA 1
ATOM 8150 C C . ALA D 1 110 ? 122.638 111.704 58.640 1.00 52.38 108 ALA F C 1
ATOM 8151 O O . ALA D 1 110 ? 123.542 112.374 59.141 1.00 52.38 108 ALA F O 1
ATOM 8153 N N . CYS D 1 111 ? 122.319 111.758 57.348 1.00 60.39 109 CYS F N 1
ATOM 8154 C CA . CYS D 1 111 ? 123.080 112.595 56.429 1.00 60.39 109 CYS F CA 1
ATOM 8155 C C . CYS D 1 111 ? 122.229 112.900 55.207 1.00 60.39 109 CYS F C 1
ATOM 8156 O O . CYS D 1 111 ? 121.703 111.978 54.583 1.00 60.39 109 CYS F O 1
ATOM 8159 N N . ASN D 1 112 ? 122.094 114.186 54.868 1.00 62.55 110 ASN F N 1
ATOM 8160 C CA . ASN D 1 112 ? 121.376 114.553 53.650 1.00 62.55 110 ASN F CA 1
ATOM 8161 C C . ASN D 1 112 ? 122.161 114.154 52.410 1.00 62.55 110 ASN F C 1
ATOM 8162 O O . ASN D 1 112 ? 121.678 113.386 51.571 1.00 62.55 110 ASN F O 1
ATOM 8167 N N . ASP D 1 113 ? 123.371 114.684 52.272 1.00 65.58 111 ASP F N 1
ATOM 8168 C CA . ASP D 1 113 ? 124.128 114.563 51.038 1.00 65.58 111 ASP F CA 1
ATOM 8169 C C . ASP D 1 113 ? 124.734 113.172 50.910 1.00 65.58 111 ASP F C 1
ATOM 8170 O O . ASP D 1 113 ? 125.066 112.518 51.901 1.00 65.58 111 ASP F O 1
ATOM 8175 N N . ALA D 1 114 ? 124.873 112.723 49.667 1.00 63.59 112 ALA F N 1
ATOM 8176 C CA . ALA D 1 114 ? 125.546 111.472 49.371 1.00 63.59 112 ALA F CA 1
ATOM 8177 C C . ALA D 1 114 ? 126.991 111.661 48.948 1.00 63.59 112 ALA F C 1
ATOM 8178 O O . ALA D 1 114 ? 127.765 110.702 49.012 1.00 63.59 112 ALA F O 1
ATOM 8180 N N . ALA D 1 115 ? 127.373 112.861 48.514 1.00 62.81 113 ALA F N 1
ATOM 8181 C CA . ALA D 1 115 ? 128.761 113.162 48.192 1.00 62.81 113 ALA F CA 1
ATOM 8182 C C . ALA D 1 115 ? 129.551 113.574 49.427 1.00 62.81 113 ALA F C 1
ATOM 8183 O O . ALA D 1 115 ? 130.719 113.192 49.578 1.00 62.81 113 ALA F O 1
ATOM 8185 N N . TYR D 1 116 ? 128.927 114.351 50.313 1.00 59.67 114 TYR F N 1
ATOM 8186 C CA . TYR D 1 116 ? 129.563 114.684 51.579 1.00 59.67 114 TYR F CA 1
ATOM 8187 C C . TYR D 1 116 ? 129.736 113.450 52.446 1.00 59.67 114 TYR F C 1
ATOM 8188 O O . TYR D 1 116 ? 130.749 113.321 53.139 1.00 59.67 114 TYR F O 1
ATOM 8197 N N . ARG D 1 117 ? 128.784 112.517 52.373 1.00 57.81 115 ARG F N 1
ATOM 8198 C CA . ARG D 1 117 ? 128.835 111.315 53.195 1.00 57.81 115 ARG F CA 1
ATOM 8199 C C . ARG D 1 117 ? 129.999 110.416 52.803 1.00 57.81 115 ARG F C 1
ATOM 8200 O O . ARG D 1 117 ? 130.810 110.035 53.653 1.00 57.81 115 ARG F O 1
ATOM 8208 N N . ASP D 1 118 ? 130.114 110.070 51.522 1.00 59.34 116 ASP F N 1
ATOM 8209 C CA . ASP D 1 118 ? 131.207 109.180 51.161 1.00 59.34 116 ASP F CA 1
ATOM 8210 C C . ASP D 1 118 ? 132.543 109.907 51.064 1.00 59.34 116 ASP F C 1
ATOM 8211 O O . ASP D 1 118 ? 133.585 109.262 51.216 1.00 59.34 116 ASP F O 1
ATOM 8216 N N . LYS D 1 119 ? 132.538 111.235 50.891 1.00 55.49 117 LYS F N 1
ATOM 8217 C CA . LYS D 1 119 ? 133.775 111.992 51.062 1.00 55.49 117 LYS F CA 1
ATOM 8218 C C . LYS D 1 119 ? 134.263 111.934 52.507 1.00 55.49 117 LYS F C 1
ATOM 8219 O O . LYS D 1 119 ? 135.462 111.752 52.761 1.00 55.49 117 LYS F O 1
ATOM 8225 N N . LEU D 1 120 ? 133.337 112.047 53.464 1.00 51.21 118 LEU F N 1
ATOM 8226 C CA . LEU D 1 120 ? 133.675 111.902 54.875 1.00 51.21 118 LEU F CA 1
ATOM 8227 C C . LEU D 1 120 ? 134.149 110.492 55.194 1.00 51.21 118 LEU F C 1
ATOM 8228 O O . LEU D 1 120 ? 135.078 110.307 55.990 1.00 51.21 118 LEU F O 1
ATOM 8233 N N . LEU D 1 121 ? 133.525 109.487 54.577 1.00 51.47 119 LEU F N 1
ATOM 8234 C CA . LEU D 1 121 ? 133.941 108.106 54.799 1.00 51.47 119 LEU F CA 1
ATOM 8235 C C . LEU D 1 121 ? 135.333 107.843 54.243 1.00 51.47 119 LEU F C 1
ATOM 8236 O O . LEU D 1 121 ? 136.124 107.132 54.869 1.00 51.47 119 LEU F O 1
ATOM 8241 N N . GLN D 1 122 ? 135.669 108.437 53.093 1.00 55.18 120 GLN F N 1
ATOM 8242 C CA . GLN D 1 122 ? 137.025 108.300 52.568 1.00 55.18 120 GLN F CA 1
ATOM 8243 C C . GLN D 1 122 ? 138.043 109.046 53.422 1.00 55.18 120 GLN F C 1
ATOM 8244 O O . GLN D 1 122 ? 139.177 108.579 53.575 1.00 55.18 120 GLN F O 1
ATOM 8250 N N . THR D 1 123 ? 137.649 110.181 54.007 1.00 51.31 121 THR F N 1
ATOM 8251 C CA . THR D 1 123 ? 138.549 110.918 54.895 1.00 51.31 121 THR F CA 1
ATOM 8252 C C . THR D 1 123 ? 138.854 110.125 56.165 1.00 51.31 121 THR F C 1
ATOM 8253 O O . THR D 1 123 ? 140.016 110.000 56.577 1.00 51.31 121 THR F O 1
ATOM 8257 N N . VAL D 1 124 ? 137.818 109.560 56.789 1.00 50.69 122 VAL F N 1
ATOM 8258 C CA . VAL D 1 124 ? 138.029 108.755 57.990 1.00 50.69 122 VAL F CA 1
ATOM 8259 C C . VAL D 1 124 ? 138.740 107.445 57.647 1.00 50.69 122 VAL F C 1
ATOM 8260 O O . VAL D 1 124 ? 139.534 106.937 58.447 1.00 50.69 122 VAL F O 1
ATOM 8264 N N . ALA D 1 125 ? 138.535 106.913 56.438 1.00 51.60 123 ALA F N 1
ATOM 8265 C CA . ALA D 1 125 ? 139.286 105.736 56.015 1.00 51.60 123 ALA F CA 1
ATOM 8266 C C . ALA D 1 125 ? 140.761 106.052 55.813 1.00 51.60 123 ALA F C 1
ATOM 8267 O O . ALA D 1 125 ? 141.614 105.216 56.119 1.00 51.60 123 ALA F O 1
ATOM 8269 N N . THR D 1 126 ? 141.077 107.260 55.340 1.00 54.30 124 THR F N 1
ATOM 8270 C CA . THR D 1 126 ? 142.469 107.694 55.260 1.00 54.30 124 THR F CA 1
ATOM 8271 C C . THR D 1 126 ? 143.085 107.819 56.648 1.00 54.30 124 THR F C 1
ATOM 8272 O O . THR D 1 126 ? 144.238 107.412 56.867 1.00 54.30 124 THR F O 1
ATOM 8276 N N . TYR D 1 127 ? 142.320 108.371 57.600 1.00 51.29 125 TYR F N 1
ATOM 8277 C CA . TYR D 1 127 ? 142.814 108.507 58.970 1.00 51.29 125 TYR F CA 1
ATOM 8278 C C . TYR D 1 127 ? 143.041 107.152 59.626 1.00 51.29 125 TYR F C 1
ATOM 8279 O O . TYR D 1 127 ? 143.960 107.001 60.431 1.00 51.29 125 TYR F O 1
ATOM 8288 N N . VAL D 1 128 ? 142.181 106.173 59.348 1.00 53.65 126 VAL F N 1
ATOM 8289 C CA . VAL D 1 128 ? 142.386 104.842 59.916 1.00 53.65 126 VAL F CA 1
ATOM 8290 C C . VAL D 1 128 ? 143.493 104.115 59.152 1.00 53.65 126 VAL F C 1
ATOM 8291 O O . VAL D 1 128 ? 144.179 103.241 59.699 1.00 53.65 126 VAL F O 1
ATOM 8295 N N . ASN D 1 129 ? 143.742 104.516 57.904 1.00 60.94 127 ASN F N 1
ATOM 8296 C CA . ASN D 1 129 ? 144.778 103.865 57.115 1.00 60.94 127 ASN F CA 1
ATOM 8297 C C . ASN D 1 129 ? 146.172 104.263 57.586 1.00 60.94 127 ASN F C 1
ATOM 8298 O O . ASN D 1 129 ? 147.010 103.395 57.854 1.00 60.94 127 ASN F O 1
ATOM 8303 N N . ASP D 1 130 ? 146.445 105.568 57.695 1.00 59.60 128 ASP F N 1
ATOM 8304 C CA . ASP D 1 130 ? 147.821 105.976 57.973 1.00 59.60 128 ASP F CA 1
ATOM 8305 C C . ASP D 1 130 ? 148.253 105.747 59.418 1.00 59.60 128 ASP F C 1
ATOM 8306 O O . ASP D 1 130 ? 149.453 105.823 59.698 1.00 59.60 128 ASP F O 1
ATOM 8311 N N . GLN D 1 131 ? 147.317 105.449 60.316 1.00 58.01 129 GLN F N 1
ATOM 8312 C CA . GLN D 1 131 ? 147.540 105.184 61.733 1.00 58.01 129 GLN F CA 1
ATOM 8313 C C . GLN D 1 131 ? 146.245 104.650 62.316 1.00 58.01 129 GLN F C 1
ATOM 8314 O O . GLN D 1 131 ? 145.172 104.890 61.772 1.00 58.01 129 GLN F O 1
ATOM 8320 N N . GLY D 1 132 ? 146.340 103.937 63.422 1.00 53.52 130 GLY F N 1
ATOM 8321 C CA . GLY D 1 132 ? 145.158 103.341 64.005 1.00 53.52 130 GLY F CA 1
ATOM 8322 C C . GLY D 1 132 ? 144.335 104.343 64.785 1.00 53.52 130 GLY F C 1
ATOM 8323 O O . GLY D 1 132 ? 144.328 105.546 64.515 1.00 53.52 130 GLY F O 1
ATOM 8324 N N . PHE D 1 133 ? 143.614 103.823 65.771 1.00 42.37 131 PHE F N 1
ATOM 8325 C CA . PHE D 1 133 ? 143.060 104.650 66.831 1.00 42.37 131 PHE F CA 1
ATOM 8326 C C . PHE D 1 133 ? 143.964 104.683 68.047 1.00 42.37 131 PHE F C 1
ATOM 8327 O O . PHE D 1 133 ? 143.469 104.821 69.167 1.00 42.37 131 PHE F O 1
ATOM 8335 N N . ALA D 1 134 ? 145.280 104.572 67.846 1.00 42.66 132 ALA F N 1
ATOM 8336 C CA . ALA D 1 134 ? 146.184 104.194 68.928 1.00 42.66 132 ALA F CA 1
ATOM 8337 C C . ALA D 1 134 ? 146.352 105.305 69.954 1.00 42.66 132 ALA F C 1
ATOM 8338 O O . ALA D 1 134 ? 146.371 105.037 71.160 1.00 42.66 132 ALA F O 1
ATOM 8340 N N . GLU D 1 135 ? 146.461 106.555 69.506 1.00 43.59 133 GLU F N 1
ATOM 8341 C CA . GLU D 1 135 ? 146.614 107.657 70.449 1.00 43.59 133 GLU F CA 1
ATOM 8342 C C . GLU D 1 135 ? 145.315 107.918 71.202 1.00 43.59 133 GLU F C 1
ATOM 8343 O O . GLU D 1 135 ? 145.322 108.100 72.430 1.00 43.59 133 GLU F O 1
ATOM 8349 N N . LEU D 1 136 ? 144.189 107.918 70.478 1.00 35.03 134 LEU F N 1
ATOM 8350 C CA . LEU D 1 136 ? 142.886 108.122 71.102 1.00 35.03 134 LEU F CA 1
ATOM 8351 C C . LEU D 1 136 ? 142.559 107.015 72.092 1.00 35.03 134 LEU F C 1
ATOM 8352 O O . LEU D 1 136 ? 142.145 107.296 73.220 1.00 35.03 134 LEU F O 1
ATOM 8357 N N . ALA D 1 137 ? 142.775 105.755 71.706 1.00 37.29 135 ALA F N 1
ATOM 8358 C CA . ALA D 1 137 ? 142.509 104.651 72.621 1.00 37.29 135 ALA F CA 1
ATOM 8359 C C . ALA D 1 137 ? 143.493 104.625 73.778 1.00 37.29 135 ALA F C 1
ATOM 8360 O O . ALA D 1 137 ? 143.132 104.189 74.874 1.00 37.29 135 ALA F O 1
ATOM 8362 N N . ARG D 1 138 ? 144.721 105.105 73.559 1.00 43.70 136 ARG F N 1
ATOM 8363 C CA . ARG D 1 138 ? 145.693 105.214 74.642 1.00 43.70 136 ARG F CA 1
ATOM 8364 C C . ARG D 1 138 ? 145.229 106.209 75.690 1.00 43.70 136 ARG F C 1
ATOM 8365 O O . ARG D 1 138 ? 145.325 105.954 76.897 1.00 43.70 136 ARG F O 1
ATOM 8373 N N . ARG D 1 139 ? 144.668 107.325 75.243 1.00 40.37 137 ARG F N 1
ATOM 8374 C CA . ARG D 1 139 ? 144.201 108.335 76.179 1.00 40.37 137 ARG F CA 1
ATOM 8375 C C . ARG D 1 139 ? 142.872 107.945 76.840 1.00 40.37 137 ARG F C 1
ATOM 8376 O O . ARG D 1 139 ? 142.661 108.246 78.024 1.00 40.37 137 ARG F O 1
ATOM 8384 N N . TYR D 1 140 ? 141.984 107.233 76.127 1.00 32.33 138 TYR F N 1
ATOM 8385 C CA . TYR D 1 140 ? 140.794 106.686 76.788 1.00 32.33 138 TYR F CA 1
ATOM 8386 C C . TYR D 1 140 ? 141.151 105.610 77.809 1.00 32.33 138 TYR F C 1
ATOM 8387 O O . TYR D 1 140 ? 140.513 105.522 78.863 1.00 32.33 138 TYR F O 1
ATOM 8396 N N . ALA D 1 141 ? 142.163 104.790 77.528 1.00 37.04 139 ALA F N 1
ATOM 8397 C CA . ALA D 1 141 ? 142.584 103.799 78.507 1.00 37.04 139 ALA F CA 1
ATOM 8398 C C . ALA D 1 141 ? 143.288 104.443 79.690 1.00 37.04 139 ALA F C 1
ATOM 8399 O O . ALA D 1 141 ? 143.248 103.898 80.796 1.00 37.04 139 ALA F O 1
ATOM 8401 N N . HIS D 1 142 ? 143.934 105.593 79.487 1.00 42.85 140 HIS F N 1
ATOM 8402 C CA . HIS D 1 142 ? 144.417 106.357 80.634 1.00 42.85 140 HIS F CA 1
ATOM 8403 C C . HIS D 1 142 ? 143.272 106.897 81.477 1.00 42.85 140 HIS F C 1
ATOM 8404 O O . HIS D 1 142 ? 143.361 106.895 82.706 1.00 42.85 140 HIS F O 1
ATOM 8411 N N . ASN D 1 143 ? 142.195 107.370 80.848 1.00 34.65 141 ASN F N 1
ATOM 8412 C CA . ASN D 1 143 ? 141.065 107.844 81.645 1.00 34.65 141 ASN F CA 1
ATOM 8413 C C . ASN D 1 143 ? 140.299 106.718 82.332 1.00 34.65 141 ASN F C 1
ATOM 8414 O O . ASN D 1 143 ? 139.630 106.968 83.338 1.00 34.65 141 ASN F O 1
ATOM 8419 N N . LEU D 1 144 ? 140.362 105.496 81.811 1.00 34.90 142 LEU F N 1
ATOM 8420 C CA . LEU D 1 144 ? 139.869 104.357 82.581 1.00 34.90 142 LEU F CA 1
ATOM 8421 C C . LEU D 1 144 ? 140.829 103.943 83.680 1.00 34.90 142 LEU F C 1
ATOM 8422 O O . LEU D 1 144 ? 140.386 103.469 84.728 1.00 34.90 142 LEU F O 1
ATOM 8427 N N . ALA D 1 145 ? 142.133 104.089 83.453 1.00 36.81 143 ALA F N 1
ATOM 8428 C CA . ALA D 1 145 ? 143.117 103.573 84.392 1.00 36.81 143 ALA F CA 1
ATOM 8429 C C . ALA D 1 145 ? 143.185 104.393 85.665 1.00 36.81 143 ALA F C 1
ATOM 8430 O O . ALA D 1 145 ? 143.319 103.824 86.750 1.00 36.81 143 ALA F O 1
ATOM 8432 N N . ASN D 1 146 ? 143.088 105.713 85.566 1.00 38.51 144 ASN F N 1
ATOM 8433 C CA . ASN D 1 146 ? 142.889 106.520 86.759 1.00 38.51 144 ASN F CA 1
ATOM 8434 C C . ASN D 1 146 ? 141.391 106.560 87.061 1.00 38.51 144 ASN F C 1
ATOM 8435 O O . ASN D 1 146 ? 140.598 105.812 86.487 1.00 38.51 144 ASN F O 1
ATOM 8440 N N . ALA D 1 147 ? 140.967 107.438 87.950 1.00 35.22 145 ALA F N 1
ATOM 8441 C CA . ALA D 1 147 ? 139.598 107.389 88.439 1.00 35.22 145 ALA F CA 1
ATOM 8442 C C . ALA D 1 147 ? 138.904 108.720 88.219 1.00 35.22 145 ALA F C 1
ATOM 8443 O O . ALA D 1 147 ? 138.386 109.331 89.153 1.00 35.22 145 ALA F O 1
ATOM 8445 N N . ARG D 1 148 ? 138.941 109.208 86.973 1.00 35.26 146 ARG F N 1
ATOM 8446 C CA . ARG D 1 148 ? 138.248 110.444 86.614 1.00 35.26 146 ARG F CA 1
ATOM 8447 C C . ARG D 1 148 ? 136.755 110.364 86.889 1.00 35.26 146 ARG F C 1
ATOM 8448 O O . ARG D 1 148 ? 136.127 111.370 87.235 1.00 35.26 146 ARG F O 1
ATOM 8456 N N . PHE D 1 149 ? 136.166 109.180 86.729 1.00 28.72 147 PHE F N 1
ATOM 8457 C CA . PHE D 1 149 ? 134.739 109.024 86.973 1.00 28.72 147 PHE F CA 1
ATOM 8458 C C . PHE D 1 149 ? 134.387 109.078 88.453 1.00 28.72 147 PHE F C 1
ATOM 8459 O O . PHE D 1 149 ? 133.220 109.295 88.787 1.00 28.72 147 PHE F O 1
ATOM 8467 N N . LEU D 1 150 ? 135.357 108.899 89.341 1.00 27.95 148 LEU F N 1
ATOM 8468 C CA . LEU D 1 150 ? 135.191 109.263 90.742 1.00 27.95 148 LEU F CA 1
ATOM 8469 C C . LEU D 1 150 ? 135.540 110.737 90.848 1.00 27.95 148 LEU F C 1
ATOM 8470 O O . LEU D 1 150 ? 136.710 111.097 90.965 1.00 27.95 148 LEU F O 1
ATOM 8475 N N . TRP D 1 151 ? 134.534 111.605 90.787 1.00 30.28 149 TRP F N 1
ATOM 8476 C CA . TRP D 1 151 ? 134.808 113.032 90.625 1.00 30.28 149 TRP F CA 1
ATOM 8477 C C . TRP D 1 151 ? 135.314 113.675 91.911 1.00 30.28 149 TRP F C 1
ATOM 8478 O O . TRP D 1 151 ? 136.481 114.061 92.006 1.00 30.28 149 TRP F O 1
ATOM 8489 N N . ARG D 1 152 ? 134.460 113.763 92.921 1.00 35.51 150 ARG F N 1
ATOM 8490 C CA . ARG D 1 152 ? 134.877 114.289 94.206 1.00 35.51 150 ARG F CA 1
ATOM 8491 C C . ARG D 1 152 ? 135.196 113.166 95.174 1.00 35.51 150 ARG F C 1
ATOM 8492 O O . ARG D 1 152 ? 135.823 113.404 96.209 1.00 35.51 150 ARG F O 1
ATOM 8500 N N . ASN D 1 153 ? 134.831 111.936 94.821 1.00 32.65 151 ASN F N 1
ATOM 8501 C CA . ASN D 1 153 ? 135.158 110.777 95.633 1.00 32.65 151 ASN F CA 1
ATOM 8502 C C . ASN D 1 153 ? 136.634 110.423 95.555 1.00 32.65 151 ASN F C 1
ATOM 8503 O O . ASN D 1 153 ? 137.131 109.697 96.418 1.00 32.65 151 ASN F O 1
ATOM 8508 N N . ARG D 1 154 ? 137.344 110.916 94.543 1.00 35.92 152 ARG F N 1
ATOM 8509 C CA . ARG D 1 154 ? 138.784 110.718 94.464 1.00 35.92 152 ARG F CA 1
ATOM 8510 C C . ARG D 1 154 ? 139.537 111.741 95.303 1.00 35.92 152 ARG F C 1
ATOM 8511 O O . ARG D 1 154 ? 140.629 111.446 95.800 1.00 35.92 152 ARG F O 1
ATOM 8519 N N . VAL D 1 155 ? 138.958 112.929 95.485 1.00 34.80 153 VAL F N 1
ATOM 8520 C CA . VAL D 1 155 ? 139.619 114.009 96.208 1.00 34.80 153 VAL F CA 1
ATOM 8521 C C . VAL D 1 155 ? 139.755 113.637 97.676 1.00 34.80 153 VAL F C 1
ATOM 8522 O O . VAL D 1 155 ? 138.757 113.469 98.386 1.00 34.80 153 VAL F O 1
ATOM 8526 N N . GLY D 1 156 ? 140.996 113.500 98.135 1.00 37.29 154 GLY F N 1
ATOM 8527 C CA . GLY D 1 156 ? 141.263 113.163 99.517 1.00 37.29 154 GLY F CA 1
ATOM 8528 C C . GLY D 1 156 ? 140.965 111.719 99.856 1.00 37.29 154 GLY F C 1
ATOM 8529 O O . GLY D 1 156 ? 140.146 111.438 100.736 1.00 37.29 154 GLY F O 1
ATOM 8530 N N . ALA D 1 157 ? 141.621 110.797 99.162 1.00 36.33 155 ALA F N 1
ATOM 8531 C CA . ALA D 1 157 ? 141.495 109.372 99.414 1.00 36.33 155 ALA F CA 1
ATOM 8532 C C . ALA D 1 157 ? 142.877 108.785 99.650 1.00 36.33 155 ALA F C 1
ATOM 8533 O O . ALA D 1 157 ? 143.871 109.284 99.122 1.00 36.33 155 ALA F O 1
ATOM 8535 N N . GLU D 1 158 ? 142.938 107.726 100.458 1.00 42.52 156 GLU F N 1
ATOM 8536 C CA . GLU D 1 158 ? 144.227 107.109 100.753 1.00 42.52 156 GLU F CA 1
ATOM 8537 C C . GLU D 1 158 ? 144.744 106.330 99.555 1.00 42.52 156 GLU F C 1
ATOM 8538 O O . GLU D 1 158 ? 145.911 106.459 99.169 1.00 42.52 156 GLU F O 1
ATOM 8544 N N . ALA D 1 159 ? 143.894 105.498 98.971 1.00 38.78 157 ALA F N 1
ATOM 8545 C CA . ALA D 1 159 ? 144.265 104.671 97.842 1.00 38.78 157 ALA F CA 1
ATOM 8546 C C . ALA D 1 159 ? 143.031 104.430 96.997 1.00 38.78 157 ALA F C 1
ATOM 8547 O O . ALA D 1 159 ? 141.935 104.240 97.522 1.00 38.78 157 ALA F O 1
ATOM 8549 N N . VAL D 1 160 ? 143.212 104.460 95.683 1.00 33.95 158 VAL F N 1
ATOM 8550 C CA . VAL D 1 160 ? 142.149 104.135 94.743 1.00 33.95 158 VAL F CA 1
ATOM 8551 C C . VAL D 1 160 ? 142.630 102.957 93.908 1.00 33.95 158 VAL F C 1
ATOM 8552 O O . VAL D 1 160 ? 143.774 102.950 93.443 1.00 33.95 158 VAL F O 1
ATOM 8556 N N . GLU D 1 161 ? 141.781 101.946 93.757 1.00 37.50 159 GLU F N 1
ATOM 8557 C CA . GLU D 1 161 ? 142.097 100.768 92.966 1.00 37.50 159 GLU F CA 1
ATOM 8558 C C . GLU D 1 161 ? 140.994 100.519 91.952 1.00 37.50 159 GLU F C 1
ATOM 8559 O O . GLU D 1 161 ? 139.816 100.465 92.308 1.00 37.50 159 GLU F O 1
ATOM 8565 N N . VAL D 1 162 ? 141.378 100.358 90.690 1.00 36.45 160 VAL F N 1
ATOM 8566 C CA . VAL D 1 162 ? 140.436 100.169 89.595 1.00 36.45 160 VAL F CA 1
ATOM 8567 C C . VAL D 1 162 ? 140.638 98.778 89.015 1.00 36.45 160 VAL F C 1
ATOM 8568 O O . VAL D 1 162 ? 141.745 98.437 88.585 1.00 36.45 160 VAL F O 1
ATOM 8572 N N . ARG D 1 163 ? 139.575 97.982 88.998 1.00 39.12 161 ARG F N 1
ATOM 8573 C CA . ARG D 1 163 ? 139.589 96.661 88.386 1.00 39.12 161 ARG F CA 1
ATOM 8574 C C . ARG D 1 163 ? 138.811 96.708 87.082 1.00 39.12 161 ARG F C 1
ATOM 8575 O O . ARG D 1 163 ? 137.690 97.221 87.044 1.00 39.12 161 ARG F O 1
ATOM 8583 N N . ILE D 1 164 ? 139.411 96.189 86.013 1.00 38.89 162 ILE F N 1
ATOM 8584 C CA . ILE D 1 164 ? 138.805 96.190 84.687 1.00 38.89 162 ILE F CA 1
ATOM 8585 C C . ILE D 1 164 ? 138.799 94.764 84.161 1.00 38.89 162 ILE F C 1
ATOM 8586 O O . ILE D 1 164 ? 139.851 94.120 84.092 1.00 38.89 162 ILE F O 1
ATOM 8591 N N . ASN D 1 165 ? 137.623 94.276 83.781 1.00 41.86 163 ASN F N 1
ATOM 8592 C CA . ASN D 1 165 ? 137.461 92.927 83.264 1.00 41.86 163 ASN F CA 1
ATOM 8593 C C . ASN D 1 165 ? 136.943 92.980 81.836 1.00 41.86 163 ASN F C 1
ATOM 8594 O O . ASN D 1 165 ? 136.049 93.769 81.523 1.00 41.86 163 ASN F O 1
ATOM 8599 N N . HIS D 1 166 ? 137.501 92.137 80.974 1.00 43.28 164 HIS F N 1
ATOM 8600 C CA . HIS D 1 166 ? 136.961 91.941 79.637 1.00 43.28 164 HIS F CA 1
ATOM 8601 C C . HIS D 1 166 ? 136.019 90.746 79.664 1.00 43.28 164 HIS F C 1
ATOM 8602 O O . HIS D 1 166 ? 136.427 89.634 80.010 1.00 43.28 164 HIS F O 1
ATOM 8609 N N . ILE D 1 167 ? 134.763 90.977 79.304 1.00 44.32 165 ILE F N 1
ATOM 8610 C CA . ILE D 1 167 ? 133.697 90.001 79.478 1.00 44.32 165 ILE F CA 1
ATOM 8611 C C . ILE D 1 167 ? 133.194 89.599 78.100 1.00 44.32 165 ILE F C 1
ATOM 8612 O O . ILE D 1 167 ? 132.567 90.399 77.396 1.00 44.32 165 ILE F O 1
ATOM 8617 N N . ARG D 1 168 ? 133.469 88.356 77.715 1.00 51.59 166 ARG F N 1
ATOM 8618 C CA . ARG D 1 168 ? 133.156 87.843 76.388 1.00 51.59 166 ARG F CA 1
ATOM 8619 C C . ARG D 1 168 ? 131.904 86.979 76.402 1.00 51.59 166 ARG F C 1
ATOM 8620 O O . ARG D 1 168 ? 131.036 87.108 75.536 1.00 51.59 166 ARG F O 1
ATOM 8628 N N . GLN D 1 169 ? 131.813 86.096 77.384 1.00 55.06 167 GLN F N 1
ATOM 8629 C CA . GLN D 1 169 ? 130.657 85.258 77.658 1.00 55.06 167 GLN F CA 1
ATOM 8630 C C . GLN D 1 169 ? 130.310 85.524 79.110 1.00 55.06 167 GLN F C 1
ATOM 8631 O O . GLN D 1 169 ? 130.620 86.603 79.614 1.00 55.06 167 GLN F O 1
ATOM 8637 N N . GLY D 1 170 ? 129.597 84.613 79.768 1.00 61.27 168 GLY F N 1
ATOM 8638 C CA . GLY D 1 170 ? 129.513 84.671 81.223 1.00 61.27 168 GLY F CA 1
ATOM 8639 C C . GLY D 1 170 ? 130.870 84.692 81.913 1.00 61.27 168 GLY F C 1
ATOM 8640 O O . GLY D 1 170 ? 131.031 85.309 82.968 1.00 61.27 168 GLY F O 1
ATOM 8641 N N . GLU D 1 171 ? 131.866 84.037 81.319 1.00 59.45 169 GLU F N 1
ATOM 8642 C CA . GLU D 1 171 ? 133.212 83.999 81.872 1.00 59.45 169 GLU F CA 1
ATOM 8643 C C . GLU D 1 171 ? 133.986 85.273 81.539 1.00 59.45 169 GLU F C 1
ATOM 8644 O O . GLU D 1 171 ? 133.851 85.834 80.450 1.00 59.45 169 GLU F O 1
ATOM 8650 N N . VAL D 1 172 ? 134.798 85.728 82.496 1.00 49.65 170 VAL F N 1
ATOM 8651 C CA . VAL D 1 172 ? 135.728 86.828 82.268 1.00 49.65 170 VAL F CA 1
ATOM 8652 C C . VAL D 1 172 ? 136.856 86.355 81.360 1.00 49.65 170 VAL F C 1
ATOM 8653 O O . VAL D 1 172 ? 137.426 85.276 81.563 1.00 49.65 170 VAL F O 1
ATOM 8657 N N . ALA D 1 173 ? 137.186 87.163 80.350 1.00 47.87 171 ALA F N 1
ATOM 8658 C CA . ALA D 1 173 ? 138.222 86.801 79.391 1.00 47.87 171 ALA F CA 1
ATOM 8659 C C . ALA D 1 173 ? 139.595 87.370 79.732 1.00 47.87 171 ALA F C 1
ATOM 8660 O O . ALA D 1 173 ? 140.605 86.700 79.493 1.00 47.87 171 ALA F O 1
ATOM 8662 N N . ARG D 1 174 ? 139.665 88.578 80.285 1.00 46.75 172 ARG F N 1
ATOM 8663 C CA . ARG D 1 174 ? 140.948 89.233 80.532 1.00 46.75 172 ARG F CA 1
ATOM 8664 C C . ARG D 1 174 ? 140.756 90.247 81.645 1.00 46.75 172 ARG F C 1
ATOM 8665 O O . ARG D 1 174 ? 139.844 91.076 81.569 1.00 46.75 172 ARG F O 1
ATOM 8673 N N . ALA D 1 175 ? 141.609 90.194 82.664 1.00 44.12 173 ALA F N 1
ATOM 8674 C CA . ALA D 1 175 ? 141.451 91.013 83.857 1.00 44.12 173 ALA F CA 1
ATOM 8675 C C . ALA D 1 175 ? 142.671 91.897 84.059 1.00 44.12 173 ALA F C 1
ATOM 8676 O O . ALA D 1 175 ? 143.808 91.423 83.967 1.00 44.12 173 ALA F O 1
ATOM 8678 N N . TRP D 1 176 ? 142.431 93.175 84.331 1.00 44.15 174 TRP F N 1
ATOM 8679 C CA . TRP D 1 176 ? 143.470 94.115 84.719 1.00 44.15 174 TRP F CA 1
ATOM 8680 C C . TRP D 1 176 ? 143.228 94.604 86.138 1.00 44.15 174 TRP F C 1
ATOM 8681 O O . TRP D 1 176 ? 142.158 94.400 86.716 1.00 44.15 174 TRP F O 1
ATOM 8692 N N . ARG D 1 177 ? 144.238 95.273 86.686 1.00 44.68 175 ARG F N 1
ATOM 8693 C CA . ARG D 1 177 ? 144.188 95.764 88.056 1.00 44.68 175 ARG F CA 1
ATOM 8694 C C . ARG D 1 177 ? 145.216 96.872 88.190 1.00 44.68 175 ARG F C 1
ATOM 8695 O O . ARG D 1 177 ? 146.373 96.688 87.808 1.00 44.68 175 ARG F O 1
ATOM 8703 N N . PHE D 1 178 ? 144.797 98.009 88.743 1.00 41.81 176 PHE F N 1
ATOM 8704 C CA . PHE D 1 178 ? 145.544 99.252 88.596 1.00 41.81 176 PHE F CA 1
ATOM 8705 C C . PHE D 1 178 ? 145.760 100.006 89.900 1.00 41.81 176 PHE F C 1
ATOM 8706 O O . PHE D 1 178 ? 145.432 99.520 90.986 1.00 41.81 176 PHE F O 1
ATOM 8714 N N . ASP D 1 179 ? 146.325 101.205 89.778 1.00 47.29 177 ASP F N 1
ATOM 8715 C CA . ASP D 1 179 ? 146.475 102.155 90.873 1.00 47.29 177 ASP F CA 1
ATOM 8716 C C . ASP D 1 179 ? 146.206 103.535 90.297 1.00 47.29 177 ASP F C 1
ATOM 8717 O O . ASP D 1 179 ? 146.985 104.025 89.476 1.00 47.29 177 ASP F O 1
ATOM 8722 N N . ALA D 1 180 ? 145.117 104.158 90.720 1.00 41.86 178 ALA F N 1
ATOM 8723 C CA . ALA D 1 180 ? 144.693 105.416 90.131 1.00 41.86 178 ALA F CA 1
ATOM 8724 C C . ALA D 1 180 ? 145.425 106.623 90.694 1.00 41.86 178 ALA F C 1
ATOM 8725 O O . ALA D 1 180 ? 145.275 107.723 90.156 1.00 41.86 178 ALA F O 1
ATOM 8727 N N . LEU D 1 181 ? 146.194 106.459 91.766 1.00 45.79 179 LEU F N 1
ATOM 8728 C CA . LEU D 1 181 ? 146.986 107.554 92.307 1.00 45.79 179 LEU F CA 1
ATOM 8729 C C . LEU D 1 181 ? 148.414 107.547 91.790 1.00 45.79 179 LEU F C 1
ATOM 8730 O O . LEU D 1 181 ? 149.015 108.612 91.624 1.00 45.79 179 LEU F O 1
ATOM 8735 N N . ALA D 1 182 ? 148.970 106.360 91.541 1.00 49.88 180 ALA F N 1
ATOM 8736 C CA . ALA D 1 182 ? 150.268 106.268 90.886 1.00 49.88 180 ALA F CA 1
ATOM 8737 C C . ALA D 1 182 ? 150.172 106.717 89.435 1.00 49.88 180 ALA F C 1
ATOM 8738 O O . ALA D 1 182 ? 150.995 107.507 88.963 1.00 49.88 180 ALA F O 1
ATOM 8740 N N . ILE D 1 183 ? 149.175 106.207 88.712 1.00 45.13 181 ILE F N 1
ATOM 8741 C CA . ILE D 1 183 ? 148.858 106.716 87.386 1.00 45.13 181 ILE F CA 1
ATOM 8742 C C . ILE D 1 183 ? 148.328 108.134 87.524 1.00 45.13 181 ILE F C 1
ATOM 8743 O O . ILE D 1 183 ? 147.396 108.393 88.294 1.00 45.13 181 ILE F O 1
ATOM 8748 N N . GLY D 1 184 ? 148.929 109.062 86.791 1.00 49.70 182 GLY F N 1
ATOM 8749 C CA . GLY D 1 184 ? 148.702 110.468 87.024 1.00 49.70 182 GLY F CA 1
ATOM 8750 C C . GLY D 1 184 ? 147.350 110.964 86.557 1.00 49.70 182 GLY F C 1
ATOM 8751 O O . GLY D 1 184 ? 146.552 110.259 85.944 1.00 49.70 182 GLY F O 1
ATOM 8752 N N . LEU D 1 185 ? 147.100 112.228 86.878 1.00 49.61 183 LEU F N 1
ATOM 8753 C CA . LEU D 1 185 ? 145.909 112.939 86.457 1.00 49.61 183 LEU F CA 1
ATOM 8754 C C . LEU D 1 185 ? 146.162 113.826 85.247 1.00 49.61 183 LEU F C 1
ATOM 8755 O O . LEU D 1 185 ? 145.201 114.250 84.600 1.00 49.61 183 LEU F O 1
ATOM 8760 N N . ARG D 1 186 ? 147.425 114.107 84.914 1.00 59.66 184 ARG F N 1
ATOM 8761 C CA . ARG D 1 186 ? 147.727 115.094 83.882 1.00 59.66 184 ARG F CA 1
ATOM 8762 C C . ARG D 1 186 ? 148.659 114.588 82.785 1.00 59.66 184 ARG F C 1
ATOM 8763 O O . ARG D 1 186 ? 148.561 115.039 81.640 1.00 59.66 184 ARG F O 1
ATOM 8771 N N . ASP D 1 187 ? 149.562 113.668 83.099 1.00 60.66 185 ASP F N 1
ATOM 8772 C CA . ASP D 1 187 ? 150.554 113.211 82.135 1.00 60.66 185 ASP F CA 1
ATOM 8773 C C . ASP D 1 187 ? 150.148 111.862 81.560 1.00 60.66 185 ASP F C 1
ATOM 8774 O O . ASP D 1 187 ? 149.740 110.962 82.301 1.00 60.66 185 ASP F O 1
ATOM 8779 N N . PHE D 1 188 ? 150.261 111.729 80.239 1.00 51.83 186 PHE F N 1
ATOM 8780 C CA . PHE D 1 188 ? 149.912 110.494 79.542 1.00 51.83 186 PHE F CA 1
ATOM 8781 C C . PHE D 1 188 ? 151.171 109.662 79.306 1.00 51.83 186 PHE F C 1
ATOM 8782 O O . PHE D 1 188 ? 151.774 109.669 78.236 1.00 51.83 186 PHE F O 1
ATOM 8790 N N . LYS D 1 189 ? 151.555 108.927 80.345 1.00 59.92 187 LYS F N 1
ATOM 8791 C CA . LYS D 1 189 ? 152.753 108.102 80.326 1.00 59.92 187 LYS F CA 1
ATOM 8792 C C . LYS D 1 189 ? 152.489 106.767 79.636 1.00 59.92 187 LYS F C 1
ATOM 8793 O O . LYS D 1 189 ? 151.474 106.569 78.968 1.00 59.92 187 LYS F O 1
ATOM 8799 N N . ALA D 1 190 ? 153.428 105.843 79.796 1.00 66.79 188 ALA F N 1
ATOM 8800 C CA . ALA D 1 190 ? 153.351 104.565 79.107 1.00 66.79 188 ALA F CA 1
ATOM 8801 C C . ALA D 1 190 ? 153.431 103.400 80.089 1.00 66.79 188 ALA F C 1
ATOM 8802 O O . ALA D 1 190 ? 154.069 103.480 81.140 1.00 66.79 188 ALA F O 1
ATOM 8804 N N . ASP D 1 191 ? 152.776 102.304 79.717 1.00 65.22 189 ASP F N 1
ATOM 8805 C CA . ASP D 1 191 ? 152.810 101.069 80.487 1.00 65.22 189 ASP F CA 1
ATOM 8806 C C . ASP D 1 191 ? 152.472 99.929 79.539 1.00 65.22 189 ASP F C 1
ATOM 8807 O O . ASP D 1 191 ? 151.873 100.138 78.482 1.00 65.22 189 ASP F O 1
ATOM 8812 N N . ALA D 1 192 ? 152.875 98.718 79.925 1.00 60.61 190 ALA F N 1
ATOM 8813 C CA . ALA D 1 192 ? 152.599 97.547 79.099 1.00 60.61 190 ALA F CA 1
ATOM 8814 C C . ALA D 1 192 ? 151.115 97.202 79.111 1.00 60.61 190 ALA F C 1
ATOM 8815 O O . ALA D 1 192 ? 150.504 97.010 78.053 1.00 60.61 190 ALA F O 1
ATOM 8817 N N . GLU D 1 193 ? 150.515 97.128 80.299 1.00 57.48 191 GLU F N 1
ATOM 8818 C CA . GLU D 1 193 ? 149.098 96.801 80.389 1.00 57.48 191 GLU F CA 1
ATOM 8819 C C . GLU D 1 193 ? 148.202 97.958 79.981 1.00 57.48 191 GLU F C 1
ATOM 8820 O O . GLU D 1 193 ? 147.079 97.718 79.529 1.00 57.48 191 GLU F O 1
ATOM 8826 N N . LEU D 1 194 ? 148.677 99.199 80.100 1.00 53.48 192 LEU F N 1
ATOM 8827 C CA . LEU D 1 194 ? 147.980 100.310 79.462 1.00 53.48 192 LEU F CA 1
ATOM 8828 C C . LEU D 1 194 ? 147.981 100.174 77.949 1.00 53.48 192 LEU F C 1
ATOM 8829 O O . LEU D 1 194 ? 146.976 100.475 77.298 1.00 53.48 192 LEU F O 1
ATOM 8834 N N . ASP D 1 195 ? 149.085 99.691 77.372 1.00 54.75 193 ASP F N 1
ATOM 8835 C CA . ASP D 1 195 ? 149.100 99.441 75.936 1.00 54.75 193 ASP F CA 1
ATOM 8836 C C . ASP D 1 195 ? 148.202 98.272 75.558 1.00 54.75 193 ASP F C 1
ATOM 8837 O O . ASP D 1 195 ? 147.572 98.306 74.498 1.00 54.75 193 ASP F O 1
ATOM 8842 N N . ALA D 1 196 ? 148.097 97.257 76.421 1.00 50.10 194 ALA F N 1
ATOM 8843 C CA . ALA D 1 196 ? 147.202 96.135 76.143 1.00 50.10 194 ALA F CA 1
ATOM 8844 C C . ALA D 1 196 ? 145.740 96.561 76.184 1.00 50.10 194 ALA F C 1
ATOM 8845 O O . ALA D 1 196 ? 144.958 96.211 75.288 1.00 50.10 194 ALA F O 1
ATOM 8847 N N . LEU D 1 197 ? 145.360 97.334 77.205 1.00 45.11 195 LEU F N 1
ATOM 8848 C CA . LEU D 1 197 ? 143.997 97.846 77.296 1.00 45.11 195 LEU F CA 1
ATOM 8849 C C . LEU D 1 197 ? 143.692 98.819 76.165 1.00 45.11 195 LEU F C 1
ATOM 8850 O O . LEU D 1 197 ? 142.578 98.827 75.628 1.00 45.11 195 LEU F O 1
ATOM 8855 N N . ALA D 1 198 ? 144.682 99.620 75.764 1.00 43.75 196 ALA F N 1
ATOM 8856 C CA . ALA D 1 198 ? 144.493 100.549 74.661 1.00 43.75 196 ALA F CA 1
ATOM 8857 C C . ALA D 1 198 ? 144.334 99.815 73.340 1.00 43.75 196 ALA F C 1
ATOM 8858 O O . ALA D 1 198 ? 143.546 100.233 72.489 1.00 43.75 196 ALA F O 1
ATOM 8860 N N . GLU D 1 199 ? 145.052 98.707 73.157 1.00 46.86 197 GLU F N 1
ATOM 8861 C CA . GLU D 1 199 ? 144.877 97.916 71.946 1.00 46.86 197 GLU F CA 1
ATOM 8862 C C . GLU D 1 199 ? 143.540 97.195 71.927 1.00 46.86 197 GLU F C 1
ATOM 8863 O O . GLU D 1 199 ? 142.952 97.033 70.853 1.00 46.86 197 GLU F O 1
ATOM 8869 N N . LEU D 1 200 ? 143.027 96.791 73.092 1.00 39.33 198 LEU F N 1
ATOM 8870 C CA . LEU D 1 200 ? 141.686 96.209 73.141 1.00 39.33 198 LEU F CA 1
ATOM 8871 C C . LEU D 1 200 ? 140.619 97.242 72.785 1.00 39.33 198 LEU F C 1
ATOM 8872 O O . LEU D 1 200 ? 139.702 96.961 72.003 1.00 39.33 198 LEU F O 1
ATOM 8877 N N . ILE D 1 201 ? 140.739 98.454 73.333 1.00 37.17 199 ILE F N 1
ATOM 8878 C CA . ILE D 1 201 ? 139.795 99.525 73.018 1.00 37.17 199 ILE F CA 1
ATOM 8879 C C . ILE D 1 201 ? 139.918 99.959 71.558 1.00 37.17 199 ILE F C 1
ATOM 8880 O O . ILE D 1 201 ? 138.913 100.269 70.907 1.00 37.17 199 ILE F O 1
ATOM 8885 N N . ALA D 1 202 ? 141.131 99.924 71.001 1.00 40.93 200 ALA F N 1
ATOM 8886 C CA . ALA D 1 202 ? 141.326 100.303 69.606 1.00 40.93 200 ALA F CA 1
ATOM 8887 C C . ALA D 1 202 ? 140.780 99.247 68.657 1.00 40.93 200 ALA F C 1
ATOM 8888 O O . ALA D 1 202 ? 140.240 99.582 67.598 1.00 40.93 200 ALA F O 1
ATOM 8890 N N . SER D 1 203 ? 140.914 97.966 69.009 1.00 41.84 201 SER F N 1
ATOM 8891 C CA . SER D 1 203 ? 140.293 96.921 68.207 1.00 41.84 201 SER F CA 1
ATOM 8892 C C . SER D 1 203 ? 138.781 96.925 68.348 1.00 41.84 201 SER F C 1
ATOM 8893 O O . SER D 1 203 ? 138.084 96.462 67.441 1.00 41.84 201 SER F O 1
ATOM 8896 N N . GLY D 1 204 ? 138.260 97.425 69.467 1.00 39.25 202 GLY F N 1
ATOM 8897 C CA . GLY D 1 204 ? 136.832 97.669 69.550 1.00 39.25 202 GLY F CA 1
ATOM 8898 C C . GLY D 1 204 ? 136.388 98.814 68.662 1.00 39.25 202 GLY F C 1
ATOM 8899 O O . GLY D 1 204 ? 135.336 98.741 68.026 1.00 39.25 202 GLY F O 1
ATOM 8900 N N . LEU D 1 205 ? 137.181 99.886 68.605 1.00 40.29 203 LEU F N 1
ATOM 8901 C CA . LEU D 1 205 ? 136.813 101.038 67.787 1.00 40.29 203 LEU F CA 1
ATOM 8902 C C . LEU D 1 205 ? 136.964 100.756 66.302 1.00 40.29 203 LEU F C 1
ATOM 8903 O O . LEU D 1 205 ? 136.228 101.328 65.492 1.00 40.29 203 LEU F O 1
ATOM 8908 N N . SER D 1 206 ? 137.907 99.897 65.920 1.00 43.35 204 SER F N 1
ATOM 8909 C CA . SER D 1 206 ? 138.070 99.589 64.506 1.00 43.35 204 SER F CA 1
ATOM 8910 C C . SER D 1 206 ? 136.990 98.633 64.016 1.00 43.35 204 SER F C 1
ATOM 8911 O O . SER D 1 206 ? 136.473 98.797 62.907 1.00 43.35 204 SER F O 1
ATOM 8914 N N . GLY D 1 207 ? 136.629 97.641 64.824 1.00 45.88 205 GLY F N 1
ATOM 8915 C CA . GLY D 1 207 ? 135.556 96.735 64.468 1.00 45.88 205 GLY F CA 1
ATOM 8916 C C . GLY D 1 207 ? 135.974 95.281 64.400 1.00 45.88 205 GLY F C 1
ATOM 8917 O O . GLY D 1 207 ? 135.328 94.481 63.720 1.00 45.88 205 GLY F O 1
ATOM 8918 N N . SER D 1 208 ? 137.048 94.924 65.107 1.00 48.26 206 SER F N 1
ATOM 8919 C CA . SER D 1 208 ? 137.572 93.563 65.043 1.00 48.26 206 SER F CA 1
ATOM 8920 C C . SER D 1 208 ? 136.729 92.596 65.866 1.00 48.26 206 SER F C 1
ATOM 8921 O O . SER D 1 208 ? 136.179 91.629 65.330 1.00 48.26 206 SER F O 1
ATOM 8924 N N . GLY D 1 209 ? 136.625 92.835 67.174 1.00 47.19 207 GLY F N 1
ATOM 8925 C CA . GLY D 1 209 ? 135.835 91.995 68.048 1.00 47.19 207 GLY F CA 1
ATOM 8926 C C . GLY D 1 209 ? 134.789 92.806 68.790 1.00 47.19 207 GLY F C 1
ATOM 8927 O O . GLY D 1 209 ? 134.594 93.994 68.530 1.00 47.19 207 GLY F O 1
ATOM 8928 N N . HIS D 1 210 ? 134.122 92.130 69.719 1.00 43.90 208 HIS F N 1
ATOM 8929 C CA . HIS D 1 210 ? 133.092 92.746 70.546 1.00 43.90 208 HIS F CA 1
ATOM 8930 C C . HIS D 1 210 ? 133.666 92.996 71.931 1.00 43.90 208 HIS F C 1
ATOM 8931 O O . HIS D 1 210 ? 133.960 92.047 72.663 1.00 43.90 208 HIS F O 1
ATOM 8938 N N . VAL D 1 211 ? 133.818 94.268 72.289 1.00 38.26 209 VAL F N 1
ATOM 8939 C CA . VAL D 1 211 ? 134.454 94.667 73.537 1.00 38.26 209 VAL F CA 1
ATOM 8940 C C . VAL D 1 211 ? 133.372 95.031 74.541 1.00 38.26 209 VAL F C 1
ATOM 8941 O O . VAL D 1 211 ? 132.581 95.954 74.312 1.00 38.26 209 VAL F O 1
ATOM 8945 N N . LEU D 1 212 ? 133.332 94.289 75.643 1.00 36.56 210 LEU F N 1
ATOM 8946 C CA . LEU D 1 212 ? 132.517 94.601 76.806 1.00 36.56 210 LEU F CA 1
ATOM 8947 C C . LEU D 1 212 ? 133.448 94.698 78.000 1.00 36.56 210 LEU F C 1
ATOM 8948 O O . LEU D 1 212 ? 134.292 93.821 78.201 1.00 36.56 210 LEU F O 1
ATOM 8953 N N . LEU D 1 213 ? 133.303 95.757 78.784 1.00 34.67 211 LEU F N 1
ATOM 8954 C CA . LEU D 1 213 ? 134.200 96.030 79.894 1.00 34.67 211 LEU F CA 1
ATOM 8955 C C . LEU D 1 213 ? 133.397 96.239 81.167 1.00 34.67 211 LEU F C 1
ATOM 8956 O O . LEU D 1 213 ? 132.368 96.916 81.155 1.00 34.67 211 LEU F O 1
ATOM 8961 N N . GLU D 1 214 ? 133.867 95.651 82.259 1.00 38.85 212 GLU F N 1
ATOM 8962 C CA . GLU D 1 214 ? 133.343 95.921 83.590 1.00 38.85 212 GLU F CA 1
ATOM 8963 C C . GLU D 1 214 ? 134.404 96.667 84.377 1.00 38.85 212 GLU F C 1
ATOM 8964 O O . GLU D 1 214 ? 135.550 96.221 84.442 1.00 38.85 212 GLU F O 1
ATOM 8970 N N . VAL D 1 215 ? 134.034 97.798 84.965 1.00 30.63 213 VAL F N 1
ATOM 8971 C CA . VAL D 1 215 ? 134.978 98.646 85.679 1.00 30.63 213 VAL F CA 1
ATOM 8972 C C . VAL D 1 215 ? 134.493 98.795 87.110 1.00 30.63 213 VAL F C 1
ATOM 8973 O O . VAL D 1 215 ? 133.381 99.278 87.347 1.00 30.63 213 VAL F O 1
ATOM 8977 N N . VAL D 1 216 ? 135.326 98.383 88.061 1.00 31.45 214 VAL F N 1
ATOM 8978 C CA . VAL D 1 216 ? 135.025 98.461 89.484 1.00 31.45 214 VAL F CA 1
ATOM 8979 C C . VAL D 1 216 ? 136.118 99.283 90.149 1.00 31.45 214 VAL F C 1
ATOM 8980 O O . VAL D 1 216 ? 137.305 98.979 89.993 1.00 31.45 214 VAL F O 1
ATOM 8984 N N . ALA D 1 217 ? 135.724 100.320 90.887 1.00 29.90 215 ALA F N 1
ATOM 8985 C CA . ALA D 1 217 ? 136.664 101.229 91.528 1.00 29.90 215 ALA F CA 1
ATOM 8986 C C . ALA D 1 217 ? 136.450 101.229 93.032 1.00 29.90 215 ALA F C 1
ATOM 8987 O O . ALA D 1 217 ? 135.337 101.474 93.501 1.00 29.90 215 ALA F O 1
ATOM 8989 N N . PHE D 1 218 ? 137.516 100.969 93.783 1.00 30.82 216 PHE F N 1
ATOM 8990 C CA . PHE D 1 218 ? 137.492 101.005 95.240 1.00 30.82 216 PHE F CA 1
ATOM 8991 C C . PHE D 1 218 ? 138.245 102.246 95.695 1.00 30.82 216 PHE F C 1
ATOM 8992 O O . PHE D 1 218 ? 139.458 102.345 95.497 1.00 30.82 216 PHE F O 1
ATOM 9000 N N . ALA D 1 219 ? 137.534 103.181 96.315 1.00 31.95 217 ALA F N 1
ATOM 9001 C CA . ALA D 1 219 ? 138.107 104.426 96.818 1.00 31.95 217 ALA F CA 1
ATOM 9002 C C . ALA D 1 219 ? 137.955 104.443 98.333 1.00 31.95 217 ALA F C 1
ATOM 9003 O O . ALA D 1 219 ? 136.878 104.724 98.856 1.00 31.95 217 ALA F O 1
ATOM 9005 N N . ARG D 1 220 ? 139.039 104.137 99.039 1.00 37.06 218 ARG F N 1
ATOM 9006 C CA . ARG D 1 220 ? 139.027 104.224 100.494 1.00 37.06 218 ARG F CA 1
ATOM 9007 C C . ARG D 1 220 ? 138.976 105.677 100.951 1.00 37.06 218 ARG F C 1
ATOM 9008 O O . ARG D 1 220 ? 139.882 106.460 100.659 1.00 37.06 218 ARG F O 1
ATOM 9016 N N . ILE D 1 221 ? 137.926 106.035 101.685 1.00 31.51 219 ILE F N 1
ATOM 9017 C CA . ILE D 1 221 ? 137.717 107.402 102.158 1.00 31.51 219 ILE F CA 1
ATOM 9018 C C . ILE D 1 221 ? 137.830 107.488 103.676 1.00 31.51 219 ILE F C 1
ATOM 9019 O O . ILE D 1 221 ? 138.655 108.233 104.205 1.00 31.51 219 ILE F O 1
ATOM 9024 N N . GLY D 1 222 ? 137.022 106.725 104.388 1.00 32.01 220 GLY F N 1
ATOM 9025 C CA . GLY D 1 222 ? 136.934 106.791 105.835 1.00 32.01 220 GLY F CA 1
ATOM 9026 C C . GLY D 1 222 ? 135.560 106.330 106.273 1.00 32.01 220 GLY F C 1
ATOM 9027 O O . GLY D 1 222 ? 134.639 106.181 105.474 1.00 32.01 220 GLY F O 1
ATOM 9028 N N . ASP D 1 223 ? 135.419 106.093 107.574 1.00 35.04 221 ASP F N 1
ATOM 9029 C CA . ASP D 1 223 ? 134.159 105.588 108.108 1.00 35.04 221 ASP F CA 1
ATOM 9030 C C . ASP D 1 223 ? 133.120 106.698 108.146 1.00 35.04 221 ASP F C 1
ATOM 9031 O O . ASP D 1 223 ? 133.371 107.774 108.693 1.00 35.04 221 ASP F O 1
ATOM 9036 N N . GLY D 1 224 ? 131.956 106.435 107.565 1.00 30.44 222 GLY F N 1
ATOM 9037 C CA . GLY D 1 224 ? 130.828 107.332 107.666 1.00 30.44 222 GLY F CA 1
ATOM 9038 C C . GLY D 1 224 ? 130.928 108.609 106.870 1.00 30.44 222 GLY F C 1
ATOM 9039 O O . GLY D 1 224 ? 130.067 109.480 107.028 1.00 30.44 222 GLY F O 1
ATOM 9040 N N . GLN D 1 225 ? 131.938 108.749 106.017 1.00 29.19 223 GLN F N 1
ATOM 9041 C CA . GLN D 1 225 ? 132.134 109.991 105.290 1.00 29.19 223 GLN F CA 1
ATOM 9042 C C . GLN D 1 225 ? 131.077 110.161 104.210 1.00 29.19 223 GLN F C 1
ATOM 9043 O O . GLN D 1 225 ? 130.355 109.232 103.854 1.00 29.19 223 GLN F O 1
ATOM 9049 N N . GLU D 1 226 ? 130.989 111.375 103.691 1.00 30.80 224 GLU F N 1
ATOM 9050 C CA . GLU D 1 226 ? 129.994 111.661 102.675 1.00 30.80 224 GLU F CA 1
ATOM 9051 C C . GLU D 1 226 ? 130.519 111.288 101.301 1.00 30.80 224 GLU F C 1
ATOM 9052 O O . GLU D 1 226 ? 131.647 111.624 100.937 1.00 30.80 224 GLU F O 1
ATOM 9058 N N . VAL D 1 227 ? 129.696 110.576 100.541 1.00 26.69 225 VAL F N 1
ATOM 9059 C CA . VAL D 1 227 ? 129.962 110.321 99.139 1.00 26.69 225 VAL F CA 1
ATOM 9060 C C . VAL D 1 227 ? 129.089 111.257 98.322 1.00 26.69 225 VAL F C 1
ATOM 9061 O O . VAL D 1 227 ? 128.174 111.897 98.832 1.00 26.69 225 VAL F O 1
ATOM 9065 N N . PHE D 1 228 ? 129.383 111.338 97.032 1.00 29.47 226 PHE F N 1
ATOM 9066 C CA . PHE D 1 228 ? 128.801 112.364 96.175 1.00 29.47 226 PHE F CA 1
ATOM 9067 C C . PHE D 1 228 ? 128.184 111.738 94.936 1.00 29.47 226 PHE F C 1
ATOM 9068 O O . PHE D 1 228 ? 128.830 111.653 93.884 1.00 29.47 226 PHE F O 1
ATOM 9076 N N . PRO D 1 229 ? 126.933 111.293 95.015 1.00 29.16 227 PRO F N 1
ATOM 9077 C CA . PRO D 1 229 ? 126.200 110.967 93.794 1.00 29.16 227 PRO F CA 1
ATOM 9078 C C . PRO D 1 229 ? 125.845 112.229 93.035 1.00 29.16 227 PRO F C 1
ATOM 9079 O O . PRO D 1 229 ? 125.943 113.348 93.540 1.00 29.16 227 PRO F O 1
ATOM 9083 N N . SER D 1 230 ? 125.419 112.033 91.801 1.00 29.70 228 SER F N 1
ATOM 9084 C CA . SER D 1 230 ? 125.077 113.168 90.974 1.00 29.70 228 SER F CA 1
ATOM 9085 C C . SER D 1 230 ? 123.701 113.696 91.348 1.00 29.70 228 SER F C 1
ATOM 9086 O O . SER D 1 230 ? 122.840 112.967 91.831 1.00 29.70 228 SER F O 1
ATOM 9089 N N . GLN D 1 231 ? 123.505 114.985 91.117 1.00 37.53 229 GLN F N 1
ATOM 9090 C CA . GLN D 1 231 ? 122.406 115.737 91.700 1.00 37.53 229 GLN F CA 1
ATOM 9091 C C . GLN D 1 231 ? 121.332 115.985 90.650 1.00 37.53 229 GLN F C 1
ATOM 9092 O O . GLN D 1 231 ? 121.633 116.129 89.464 1.00 37.53 229 GLN F O 1
ATOM 9098 N N . GLU D 1 232 ? 120.078 116.027 91.089 1.00 46.02 230 GLU F N 1
ATOM 9099 C CA . GLU D 1 232 ? 118.932 116.051 90.195 1.00 46.02 230 GLU F CA 1
ATOM 9100 C C . GLU D 1 232 ? 118.322 117.445 90.078 1.00 46.02 230 GLU F C 1
ATOM 9101 O O . GLU D 1 232 ? 118.812 118.423 90.640 1.00 46.02 230 GLU F O 1
ATOM 9107 N N . LEU D 1 233 ? 117.229 117.518 89.322 1.00 58.97 231 LEU F N 1
ATOM 9108 C CA . LEU D 1 233 ? 116.576 118.766 88.951 1.00 58.97 231 LEU F CA 1
ATOM 9109 C C . LEU D 1 233 ? 115.114 118.711 89.366 1.00 58.97 231 LEU F C 1
ATOM 9110 O O . LEU D 1 233 ? 114.389 117.789 88.978 1.00 58.97 231 LEU F O 1
ATOM 9115 N N . ILE D 1 234 ? 114.688 119.706 90.146 1.00 83.59 232 ILE F N 1
ATOM 9116 C CA . ILE D 1 234 ? 113.445 119.679 90.916 1.00 83.59 232 ILE F CA 1
ATOM 9117 C C . ILE D 1 234 ? 112.551 120.812 90.403 1.00 83.59 232 ILE F C 1
ATOM 9118 O O . ILE D 1 234 ? 112.020 121.621 91.175 1.00 83.59 232 ILE F O 1
ATOM 9123 N N . LEU D 1 235 ? 112.500 120.965 89.082 1.00 104.05 233 LEU F N 1
ATOM 9124 C CA . LEU D 1 235 ? 111.529 121.869 88.476 1.00 104.05 233 LEU F CA 1
ATOM 9125 C C . LEU D 1 235 ? 110.102 121.442 88.815 1.00 104.05 233 LEU F C 1
ATOM 9126 O O . LEU D 1 235 ? 109.798 120.247 88.891 1.00 104.05 233 LEU F O 1
ATOM 9131 N N . ASP D 1 236 ? 109.244 122.446 89.047 1.00 119.45 234 ASP F N 1
ATOM 9132 C CA . ASP D 1 236 ? 107.796 122.291 89.250 1.00 119.45 234 ASP F CA 1
ATOM 9133 C C . ASP D 1 236 ? 107.465 121.430 90.468 1.00 119.45 234 ASP F C 1
ATOM 9134 O O . ASP D 1 236 ? 106.558 120.597 90.432 1.00 119.45 234 ASP F O 1
ATOM 9139 N N . LYS D 1 237 ? 108.209 121.631 91.560 1.00 120.51 235 LYS F N 1
ATOM 9140 C CA . LYS D 1 237 ? 107.899 121.001 92.839 1.00 120.51 235 LYS F CA 1
ATOM 9141 C C . LYS D 1 237 ? 108.019 121.971 94.009 1.00 120.51 235 LYS F C 1
ATOM 9142 O O . LYS D 1 237 ? 107.945 121.538 95.164 1.00 120.51 235 LYS F O 1
ATOM 9148 N N . GLY D 1 238 ? 108.201 123.267 93.743 1.00 121.85 236 GLY F N 1
ATOM 9149 C CA . GLY D 1 238 ? 108.275 124.247 94.813 1.00 121.85 236 GLY F CA 1
ATOM 9150 C C . GLY D 1 238 ? 106.946 124.531 95.480 1.00 121.85 236 GLY F C 1
ATOM 9151 O O . GLY D 1 238 ? 106.926 125.053 96.600 1.00 121.85 236 GLY F O 1
ATOM 9152 N N . ASP D 1 239 ? 105.838 124.206 94.815 1.00 120.77 237 ASP F N 1
ATOM 9153 C CA . ASP D 1 239 ? 104.507 124.332 95.391 1.00 120.77 237 ASP F CA 1
ATOM 9154 C C . ASP D 1 239 ? 104.023 123.050 96.055 1.00 120.77 237 ASP F C 1
ATOM 9155 O O . ASP D 1 239 ? 102.982 123.072 96.720 1.00 120.77 237 ASP F O 1
ATOM 9160 N N . LYS D 1 240 ? 104.738 121.938 95.883 1.00 113.01 238 LYS F N 1
ATOM 9161 C CA . LYS D 1 240 ? 104.411 120.695 96.573 1.00 113.01 238 LYS F CA 1
ATOM 9162 C C . LYS D 1 240 ? 105.315 120.478 97.780 1.00 113.01 238 LYS F C 1
ATOM 9163 O O . LYS D 1 240 ? 104.837 120.402 98.915 1.00 113.01 238 LYS F O 1
ATOM 9169 N N . LYS D 1 241 ? 106.626 120.399 97.553 1.00 90.34 239 LYS F N 1
ATOM 9170 C CA . LYS D 1 241 ? 107.574 120.118 98.626 1.00 90.34 239 LYS F CA 1
ATOM 9171 C C . LYS D 1 241 ? 108.122 121.402 99.241 1.00 90.34 239 LYS F C 1
ATOM 9172 O O . LYS D 1 241 ? 107.951 121.647 100.439 1.00 90.34 239 LYS F O 1
ATOM 9178 N N . GLY D 1 242 ? 108.789 122.220 98.440 1.00 76.21 240 GLY F N 1
ATOM 9179 C CA . GLY D 1 242 ? 109.260 123.520 98.913 1.00 76.21 240 GLY F CA 1
ATOM 9180 C C . GLY D 1 242 ? 110.462 123.549 99.824 1.00 76.21 240 GLY F C 1
ATOM 9181 O O . GLY D 1 242 ? 111.383 124.339 99.606 1.00 76.21 240 GLY F O 1
ATOM 9182 N N . GLN D 1 243 ? 110.477 122.702 100.856 1.00 61.18 241 GLN F N 1
ATOM 9183 C CA . GLN D 1 243 ? 111.571 122.732 101.817 1.00 61.18 241 GLN F CA 1
ATOM 9184 C C . GLN D 1 243 ? 112.816 122.027 101.300 1.00 61.18 241 GLN F C 1
ATOM 9185 O O . GLN D 1 243 ? 113.926 122.382 101.703 1.00 61.18 241 GLN F O 1
ATOM 9191 N N . LYS D 1 244 ? 112.672 121.042 100.417 1.00 48.97 242 LYS F N 1
ATOM 9192 C CA . LYS D 1 244 ? 113.823 120.256 99.999 1.00 48.97 242 LYS F CA 1
ATOM 9193 C C . LYS D 1 244 ? 114.524 120.933 98.833 1.00 48.97 242 LYS F C 1
ATOM 9194 O O . LYS D 1 244 ? 113.897 121.255 97.822 1.00 48.97 242 LYS F O 1
ATOM 9200 N N . SER D 1 245 ? 115.831 121.148 98.981 1.00 45.92 243 SER F N 1
ATOM 9201 C CA . SER D 1 245 ? 116.616 121.888 98.007 1.00 45.92 243 SER F CA 1
ATOM 9202 C C . SER D 1 245 ? 117.579 121.029 97.208 1.00 45.92 243 SER F C 1
ATOM 9203 O O . SER D 1 245 ? 117.802 121.318 96.030 1.00 45.92 243 SER F O 1
ATOM 9206 N N . LYS D 1 246 ? 118.152 119.996 97.809 1.00 37.24 244 LYS F N 1
ATOM 9207 C CA . LYS D 1 246 ? 119.129 119.141 97.158 1.00 37.24 244 LYS F CA 1
ATOM 9208 C C . LYS D 1 246 ? 118.532 117.754 96.993 1.00 37.24 244 LYS F C 1
ATOM 9209 O O . LYS D 1 246 ? 117.868 117.249 97.900 1.00 37.24 244 LYS F O 1
ATOM 9215 N N . THR D 1 247 ? 118.758 117.145 95.833 1.00 39.49 245 THR F N 1
ATOM 9216 C CA . THR D 1 247 ? 118.202 115.834 95.530 1.00 39.49 245 THR F CA 1
ATOM 9217 C C . THR D 1 247 ? 119.244 115.011 94.797 1.00 39.49 245 THR F C 1
ATOM 9218 O O . THR D 1 247 ? 119.829 115.478 93.819 1.00 39.49 245 THR F O 1
ATOM 9222 N N . LEU D 1 248 ? 119.468 113.791 95.257 1.00 33.29 246 LEU F N 1
ATOM 9223 C CA . LEU D 1 248 ? 120.502 112.939 94.702 1.00 33.29 246 LEU F CA 1
ATOM 9224 C C . LEU D 1 248 ? 119.880 111.903 93.776 1.00 33.29 246 LEU F C 1
ATOM 9225 O O . LEU D 1 248 ? 118.758 111.445 93.996 1.00 33.29 246 LEU F O 1
ATOM 9230 N N . TYR D 1 249 ? 120.612 111.550 92.723 1.00 31.41 247 TYR F N 1
ATOM 9231 C CA . TYR D 1 249 ? 120.143 110.556 91.770 1.00 31.41 247 TYR F CA 1
ATOM 9232 C C . TYR D 1 249 ? 120.289 109.165 92.349 1.00 31.41 247 TYR F C 1
ATOM 9233 O O . TYR D 1 249 ? 121.319 108.821 92.929 1.00 31.41 247 TYR F O 1
ATOM 9242 N N . SER D 1 250 ? 119.247 108.364 92.192 1.00 34.89 248 SER F N 1
ATOM 9243 C CA . SER D 1 250 ? 119.270 107.011 92.705 1.00 34.89 248 SER F CA 1
ATOM 9244 C C . SER D 1 250 ? 118.607 106.088 91.695 1.00 34.89 248 SER F C 1
ATOM 9245 O O . SER D 1 250 ? 118.083 106.518 90.666 1.00 34.89 248 SER F O 1
ATOM 9248 N N . VAL D 1 251 ? 118.643 104.805 92.015 1.00 42.01 249 VAL F N 1
ATOM 9249 C CA . VAL D 1 251 ? 117.979 103.728 91.297 1.00 42.01 249 VAL F CA 1
ATOM 9250 C C . VAL D 1 251 ? 117.147 103.061 92.378 1.00 42.01 249 VAL F C 1
ATOM 9251 O O . VAL D 1 251 ? 116.898 103.676 93.422 1.00 42.01 249 VAL F O 1
ATOM 9255 N N . ARG D 1 252 ? 116.661 101.845 92.135 1.00 51.73 250 ARG F N 1
ATOM 9256 C CA . ARG D 1 252 ? 115.819 101.157 93.110 1.00 51.73 250 ARG F CA 1
ATOM 9257 C C . ARG D 1 252 ? 116.665 100.840 94.345 1.00 51.73 250 ARG F C 1
ATOM 9258 O O . ARG D 1 252 ? 117.277 99.776 94.473 1.00 51.73 250 ARG F O 1
ATOM 9266 N N . ASP D 1 253 ? 116.726 101.847 95.235 1.00 47.95 251 ASP F N 1
ATOM 9267 C CA . ASP D 1 253 ? 117.386 101.834 96.549 1.00 47.95 251 ASP F CA 1
ATOM 9268 C C . ASP D 1 253 ? 118.909 101.692 96.459 1.00 47.95 251 ASP F C 1
ATOM 9269 O O . ASP D 1 253 ? 119.506 100.848 97.126 1.00 47.95 251 ASP F O 1
ATOM 9274 N N . ALA D 1 254 ? 119.539 102.562 95.664 1.00 35.49 252 ALA F N 1
ATOM 9275 C CA . ALA D 1 254 ? 120.995 102.676 95.621 1.00 35.49 252 ALA F CA 1
ATOM 9276 C C . ALA D 1 254 ? 121.365 104.019 95.017 1.00 35.49 252 ALA F C 1
ATOM 9277 O O . ALA D 1 254 ? 120.801 104.407 93.994 1.00 35.49 252 ALA F O 1
ATOM 9279 N N . ALA D 1 255 ? 122.310 104.718 95.639 1.00 29.78 253 ALA F N 1
ATOM 9280 C CA . ALA D 1 255 ? 122.816 105.956 95.068 1.00 29.78 253 ALA F CA 1
ATOM 9281 C C . ALA D 1 255 ? 123.676 105.659 93.847 1.00 29.78 253 ALA F C 1
ATOM 9282 O O . ALA D 1 255 ? 124.360 104.638 93.777 1.00 29.78 253 ALA F O 1
ATOM 9284 N N . ALA D 1 256 ? 123.644 106.567 92.876 1.00 28.88 254 ALA F N 1
ATOM 9285 C CA . ALA D 1 256 ? 124.331 106.310 91.620 1.00 28.88 254 ALA F CA 1
ATOM 9286 C C . ALA D 1 256 ? 124.726 107.619 90.958 1.00 28.88 254 ALA F C 1
ATOM 9287 O O . ALA D 1 256 ? 124.131 108.668 91.207 1.00 28.88 254 ALA F O 1
ATOM 9289 N N . ILE D 1 257 ? 125.737 107.533 90.099 1.00 26.98 255 ILE F N 1
ATOM 9290 C CA . ILE D 1 257 ? 126.184 108.636 89.259 1.00 26.98 255 ILE F CA 1
ATOM 9291 C C . ILE D 1 257 ? 125.529 108.458 87.896 1.00 26.98 255 ILE F C 1
ATOM 9292 O O . ILE D 1 257 ? 125.217 107.333 87.496 1.00 26.98 255 ILE F O 1
ATOM 9297 N N . HIS D 1 258 ? 125.282 109.560 87.183 1.00 30.12 256 HIS F N 1
ATOM 9298 C CA . HIS D 1 258 ? 124.721 109.453 85.844 1.00 30.12 256 HIS F CA 1
ATOM 9299 C C . HIS D 1 258 ? 125.715 108.814 84.881 1.00 30.12 256 HIS F C 1
ATOM 9300 O O . HIS D 1 258 ? 126.917 108.748 85.132 1.00 30.12 256 HIS F O 1
ATOM 9307 N N . SER D 1 259 ? 125.190 108.348 83.751 1.00 31.52 257 SER F N 1
ATOM 9308 C CA . SER D 1 259 ? 126.042 107.738 82.742 1.00 31.52 257 SER F CA 1
ATOM 9309 C C . SER D 1 259 ? 126.773 108.778 81.909 1.00 31.52 257 SER F C 1
ATOM 9310 O O . SER D 1 259 ? 127.936 108.565 81.546 1.00 31.52 257 SER F O 1
ATOM 9313 N N . GLN D 1 260 ? 126.119 109.901 81.599 1.00 31.74 258 GLN F N 1
ATOM 9314 C CA . GLN D 1 260 ? 126.765 110.934 80.801 1.00 31.74 258 GLN F CA 1
ATOM 9315 C C . GLN D 1 260 ? 127.895 111.620 81.549 1.00 31.74 258 GLN F C 1
ATOM 9316 O O . GLN D 1 260 ? 128.818 112.129 80.911 1.00 31.74 258 GLN F O 1
ATOM 9322 N N . LYS D 1 261 ? 127.887 111.591 82.879 1.00 30.00 259 LYS F N 1
ATOM 9323 C CA . LYS D 1 261 ? 128.976 112.209 83.617 1.00 30.00 259 LYS F CA 1
ATOM 9324 C C . LYS D 1 261 ? 130.219 111.331 83.592 1.00 30.00 259 LYS F C 1
ATOM 9325 O O . LYS D 1 261 ? 131.342 111.834 83.484 1.00 30.00 259 LYS F O 1
ATOM 9331 N N . ILE D 1 262 ? 130.033 110.014 83.642 1.00 29.91 260 ILE F N 1
ATOM 9332 C CA . ILE D 1 262 ? 131.146 109.092 83.445 1.00 29.91 260 ILE F CA 1
ATOM 9333 C C . ILE D 1 262 ? 131.641 109.163 82.008 1.00 29.91 260 ILE F C 1
ATOM 9334 O O . ILE D 1 262 ? 132.845 109.072 81.743 1.00 29.91 260 ILE F O 1
ATOM 9339 N N . GLY D 1 263 ? 130.723 109.363 81.061 1.00 34.55 261 GLY F N 1
ATOM 9340 C CA . GLY D 1 263 ? 131.126 109.560 79.681 1.00 34.55 261 GLY F CA 1
ATOM 9341 C C . GLY D 1 263 ? 131.910 110.837 79.463 1.00 34.55 261 GLY F C 1
ATOM 9342 O O . GLY D 1 263 ? 132.790 110.886 78.602 1.00 34.55 261 GLY F O 1
ATOM 9343 N N . ASN D 1 264 ? 131.604 111.879 80.232 1.00 31.64 262 ASN F N 1
ATOM 9344 C CA . ASN D 1 264 ? 132.416 113.088 80.204 1.00 31.64 262 ASN F CA 1
ATOM 9345 C C . ASN D 1 264 ? 133.779 112.839 80.827 1.00 31.64 262 ASN F C 1
ATOM 9346 O O . ASN D 1 264 ? 134.790 113.365 80.354 1.00 31.64 262 ASN F O 1
ATOM 9351 N N . ALA D 1 265 ? 133.818 112.052 81.899 1.00 31.18 263 ALA F N 1
ATOM 9352 C CA . ALA D 1 265 ? 135.081 111.709 82.537 1.00 31.18 263 ALA F CA 1
ATOM 9353 C C . ALA D 1 265 ? 135.986 110.873 81.651 1.00 31.18 263 ALA F C 1
ATOM 9354 O O . ALA D 1 265 ? 137.208 110.974 81.775 1.00 31.18 263 ALA F O 1
ATOM 9356 N N . LEU D 1 266 ? 135.423 110.047 80.770 1.00 32.04 264 LEU F N 1
ATOM 9357 C CA . LEU D 1 266 ? 136.258 109.175 79.952 1.00 32.04 264 LEU F CA 1
ATOM 9358 C C . LEU D 1 266 ? 136.958 109.911 78.820 1.00 32.04 264 LEU F C 1
ATOM 9359 O O . LEU D 1 266 ? 138.019 109.467 78.376 1.00 32.04 264 LEU F O 1
ATOM 9364 N N . ARG D 1 267 ? 136.396 111.015 78.329 1.00 33.59 265 ARG F N 1
ATOM 9365 C CA . ARG D 1 267 ? 136.944 111.704 77.167 1.00 33.59 265 ARG F CA 1
ATOM 9366 C C . ARG D 1 267 ? 137.641 113.014 77.520 1.00 33.59 265 ARG F C 1
ATOM 9367 O O . ARG D 1 267 ? 137.659 113.944 76.709 1.00 33.59 265 ARG F O 1
ATOM 9375 N N . THR D 1 268 ? 138.255 113.101 78.700 1.00 36.03 266 THR F N 1
ATOM 9376 C CA . THR D 1 268 ? 139.035 114.284 79.060 1.00 36.03 266 THR F CA 1
ATOM 9377 C C . THR D 1 268 ? 140.458 114.054 78.561 1.00 36.03 266 THR F C 1
ATOM 9378 O O . THR D 1 268 ? 141.343 113.581 79.273 1.00 36.03 266 THR F O 1
ATOM 9382 N N . ILE D 1 269 ? 140.658 114.389 77.291 1.00 37.78 267 ILE F N 1
ATOM 9383 C CA . ILE D 1 269 ? 141.806 113.947 76.510 1.00 37.78 267 ILE F CA 1
ATOM 9384 C C . ILE D 1 269 ? 142.522 115.124 75.860 1.00 37.78 267 ILE F C 1
ATOM 9385 O O . ILE D 1 269 ? 143.747 115.103 75.686 1.00 37.78 267 ILE F O 1
ATOM 9390 N N . ASP D 1 270 ? 141.776 116.192 75.593 1.00 41.81 268 ASP F N 1
ATOM 9391 C CA . ASP D 1 270 ? 142.210 117.272 74.710 1.00 41.81 268 ASP F CA 1
ATOM 9392 C C . ASP D 1 270 ? 143.329 118.066 75.374 1.00 41.81 268 ASP F C 1
ATOM 9393 O O . ASP D 1 270 ? 143.086 118.929 76.217 1.00 41.81 268 ASP F O 1
ATOM 9398 N N . THR D 1 271 ? 144.569 117.763 74.994 1.00 43.62 269 THR F N 1
ATOM 9399 C CA . THR D 1 271 ? 145.741 118.489 75.459 1.00 43.62 269 THR F CA 1
ATOM 9400 C C . THR D 1 271 ? 146.308 119.413 74.398 1.00 43.62 269 THR F C 1
ATOM 9401 O O . THR D 1 271 ? 147.415 119.929 74.571 1.00 43.62 269 THR F O 1
ATOM 9405 N N . TRP D 1 272 ? 145.595 119.622 73.297 1.00 44.01 270 TRP F N 1
ATOM 9406 C CA . TRP D 1 272 ? 146.137 120.386 72.189 1.00 44.01 270 TRP F CA 1
ATOM 9407 C C . TRP D 1 272 ? 145.385 121.681 71.949 1.00 44.01 270 TRP F C 1
ATOM 9408 O O . TRP D 1 272 ? 145.492 122.249 70.860 1.00 44.01 270 TRP F O 1
ATOM 9419 N N . TYR D 1 273 ? 144.620 122.147 72.919 1.00 49.87 271 TYR F N 1
ATOM 9420 C CA . TYR D 1 273 ? 143.948 123.423 72.758 1.00 49.87 271 TYR F CA 1
ATOM 9421 C C . TYR D 1 273 ? 144.963 124.559 72.875 1.00 49.87 271 TYR F C 1
ATOM 9422 O O . TYR D 1 273 ? 145.879 124.497 73.699 1.00 49.87 271 TYR F O 1
ATOM 9431 N N . PRO D 1 274 ? 144.836 125.596 72.041 1.00 51.51 272 PRO F N 1
ATOM 9432 C CA . PRO D 1 274 ? 145.982 126.486 71.804 1.00 51.51 272 PRO F CA 1
ATOM 9433 C C . PRO D 1 274 ? 146.281 127.450 72.929 1.00 51.51 272 PRO F C 1
ATOM 9434 O O . PRO D 1 274 ? 147.339 128.089 72.885 1.00 51.51 272 PRO F O 1
ATOM 9438 N N . ASP D 1 275 ? 145.393 127.584 73.915 1.00 56.55 273 ASP F N 1
ATOM 9439 C CA . ASP D 1 275 ? 145.503 128.667 74.889 1.00 56.55 273 ASP F CA 1
ATOM 9440 C C . ASP D 1 275 ? 146.715 128.485 75.792 1.00 56.55 273 ASP F C 1
ATOM 9441 O O . ASP D 1 275 ? 147.624 129.324 75.808 1.00 56.55 273 ASP F O 1
ATOM 9443 N N . GLU D 1 276 ? 146.763 127.383 76.529 1.00 62.04 274 GLU F N 1
ATOM 9444 C CA . GLU D 1 276 ? 147.841 127.162 77.473 1.00 62.04 274 GLU F CA 1
ATOM 9445 C C . GLU D 1 276 ? 148.001 125.665 77.687 1.00 62.04 274 GLU F C 1
ATOM 9446 O O . GLU D 1 276 ? 147.438 124.847 76.953 1.00 62.04 274 GLU F O 1
ATOM 9448 N N . ASP D 1 277 ? 148.785 125.312 78.699 1.00 69.16 275 ASP F N 1
ATOM 9449 C CA . ASP D 1 277 ? 148.945 123.929 79.109 1.00 69.16 275 ASP F CA 1
ATOM 9450 C C . ASP D 1 277 ? 148.834 123.750 80.616 1.00 69.16 275 ASP F C 1
ATOM 9451 O O . ASP D 1 277 ? 148.981 122.622 81.096 1.00 69.16 275 ASP F O 1
ATOM 9453 N N . GLY D 1 278 ? 148.578 124.818 81.374 1.00 65.49 276 GLY F N 1
ATOM 9454 C CA . GLY D 1 278 ? 148.537 124.747 82.822 1.00 65.49 276 GLY F CA 1
ATOM 9455 C C . GLY D 1 278 ? 147.301 124.103 83.408 1.00 65.49 276 GLY F C 1
ATOM 9456 O O . GLY D 1 278 ? 147.282 123.818 84.609 1.00 65.49 276 GLY F O 1
ATOM 9457 N N . LEU D 1 279 ? 146.271 123.871 82.600 1.00 60.70 277 LEU F N 1
ATOM 9458 C CA . LEU D 1 279 ? 145.059 123.221 83.075 1.00 60.70 277 LEU F CA 1
ATOM 9459 C C . LEU D 1 279 ? 145.040 121.727 82.802 1.00 60.70 277 LEU F C 1
ATOM 9460 O O . LEU D 1 279 ? 144.138 121.037 83.286 1.00 60.70 277 LEU F O 1
ATOM 9465 N N . GLY D 1 280 ? 146.005 121.213 82.049 1.00 51.87 278 GLY F N 1
ATOM 9466 C CA . GLY D 1 280 ? 146.008 119.822 81.675 1.00 51.87 278 GLY F CA 1
ATOM 9467 C C . GLY D 1 280 ? 144.966 119.537 80.617 1.00 51.87 278 GLY F C 1
ATOM 9468 O O . GLY D 1 280 ? 144.523 120.435 79.896 1.00 51.87 278 GLY F O 1
ATOM 9469 N N . PRO D 1 281 ? 144.553 118.278 80.504 1.00 44.37 279 PRO F N 1
ATOM 9470 C CA . PRO D 1 281 ? 143.568 117.918 79.481 1.00 44.37 279 PRO F CA 1
ATOM 9471 C C . PRO D 1 281 ? 142.178 118.419 79.826 1.00 44.37 279 PRO F C 1
ATOM 9472 O O . PRO D 1 281 ? 141.790 118.475 80.993 1.00 44.37 279 PRO F O 1
ATOM 9476 N N . ILE D 1 282 ? 141.432 118.796 78.794 1.00 39.64 280 ILE F N 1
ATOM 9477 C CA . ILE D 1 282 ? 140.027 119.131 78.932 1.00 39.64 280 ILE F CA 1
ATOM 9478 C C . ILE D 1 282 ? 139.219 118.136 78.113 1.00 39.64 280 ILE F C 1
ATOM 9479 O O . ILE D 1 282 ? 139.761 117.326 77.364 1.00 39.64 280 ILE F O 1
ATOM 9484 N N . ALA D 1 283 ? 137.903 118.206 78.256 1.00 37.94 281 ALA F N 1
ATOM 9485 C CA . ALA D 1 283 ? 137.038 117.260 77.575 1.00 37.94 281 ALA F CA 1
ATOM 9486 C C . ALA D 1 283 ? 136.874 117.634 76.112 1.00 37.94 281 ALA F C 1
ATOM 9487 O O . ALA D 1 283 ? 136.882 118.810 75.739 1.00 37.94 281 ALA F O 1
ATOM 9489 N N . VAL D 1 284 ? 136.727 116.607 75.283 1.00 34.30 282 VAL F N 1
ATOM 9490 C CA . VAL D 1 284 ? 136.560 116.770 73.844 1.00 34.30 282 VAL F CA 1
ATOM 9491 C C . VAL D 1 284 ? 135.156 117.305 73.586 1.00 34.30 282 VAL F C 1
ATOM 9492 O O . VAL D 1 284 ? 134.169 116.592 73.778 1.00 34.30 282 VAL F O 1
ATOM 9496 N N . GLU D 1 285 ? 135.068 118.561 73.171 1.00 41.25 283 GLU F N 1
ATOM 9497 C CA . GLU D 1 285 ? 133.813 119.230 72.872 1.00 41.25 283 GLU F CA 1
ATOM 9498 C C . GLU D 1 285 ? 133.986 120.038 71.600 1.00 41.25 283 GLU F C 1
ATOM 9499 O O . GLU D 1 285 ? 135.095 120.476 71.283 1.00 41.25 283 GLU F O 1
ATOM 9505 N N . PRO D 1 286 ? 132.910 120.251 70.848 1.00 44.93 284 PRO F N 1
ATOM 9506 C CA . PRO D 1 286 ? 132.925 121.324 69.854 1.00 44.93 284 PRO F CA 1
ATOM 9507 C C . PRO D 1 286 ? 132.959 122.654 70.580 1.00 44.93 284 PRO F C 1
ATOM 9508 O O . PRO D 1 286 ? 132.210 122.855 71.541 1.00 44.93 284 PRO F O 1
ATOM 9512 N N . TYR D 1 287 ? 133.839 123.551 70.112 1.00 46.99 285 TYR F N 1
ATOM 9513 C CA . TYR D 1 287 ? 134.218 124.786 70.814 1.00 46.99 285 TYR F CA 1
ATOM 9514 C C . TYR D 1 287 ? 134.699 124.455 72.221 1.00 46.99 285 TYR F C 1
ATOM 9515 O O . TYR D 1 287 ? 134.105 124.894 73.204 1.00 46.99 285 TYR F O 1
ATOM 9524 N N . GLY D 1 288 ? 135.780 123.672 72.306 1.00 44.28 286 GLY F N 1
ATOM 9525 C CA . GLY D 1 288 ? 136.093 122.855 73.474 1.00 44.28 286 GLY F CA 1
ATOM 9526 C C . GLY D 1 288 ? 136.222 123.571 74.800 1.00 44.28 286 GLY F C 1
ATOM 9527 O O . GLY D 1 288 ? 137.252 124.170 75.110 1.00 44.28 286 GLY F O 1
ATOM 9528 N N . SER D 1 289 ? 135.181 123.449 75.615 1.00 48.06 287 SER F N 1
ATOM 9529 C CA . SER D 1 289 ? 134.914 124.382 76.692 1.00 48.06 287 SER F CA 1
ATOM 9530 C C . SER D 1 289 ? 134.806 123.667 78.025 1.00 48.06 287 SER F C 1
ATOM 9531 O O . SER D 1 289 ? 134.494 122.476 78.092 1.00 48.06 287 SER F O 1
ATOM 9534 N N . VAL D 1 290 ? 135.061 124.422 79.089 1.00 49.42 288 VAL F N 1
ATOM 9535 C CA . VAL D 1 290 ? 134.874 123.969 80.458 1.00 49.42 288 VAL F CA 1
ATOM 9536 C C . VAL D 1 290 ? 133.869 124.904 81.112 1.00 49.42 288 VAL F C 1
ATOM 9537 O O . VAL D 1 290 ? 134.004 126.127 81.023 1.00 49.42 288 VAL F O 1
ATOM 9541 N N . THR D 1 291 ? 132.854 124.332 81.755 1.00 51.74 289 THR F N 1
ATOM 9542 C CA . THR D 1 291 ? 131.824 125.142 82.391 1.00 51.74 289 THR F CA 1
ATOM 9543 C C . THR D 1 291 ? 132.220 125.628 83.774 1.00 51.74 289 THR F C 1
ATOM 9544 O O . THR D 1 291 ? 131.719 126.666 84.219 1.00 51.74 289 THR F O 1
ATOM 9548 N N . SER D 1 292 ? 133.095 124.903 84.473 1.00 49.88 290 SER F N 1
ATOM 9549 C CA . SER D 1 292 ? 133.589 125.404 85.750 1.00 49.88 290 SER F CA 1
ATOM 9550 C C . SER D 1 292 ? 134.526 126.585 85.550 1.00 49.88 290 SER F C 1
ATOM 9551 O O . SER D 1 292 ? 134.479 127.549 86.320 1.00 49.88 290 SER F O 1
ATOM 9554 N N . GLN D 1 293 ? 135.368 126.534 84.521 1.00 51.58 291 GLN F N 1
ATOM 9555 C CA . GLN D 1 293 ? 136.209 127.663 84.156 1.00 51.58 291 GLN F CA 1
ATOM 9556 C C . GLN D 1 293 ? 135.416 128.809 83.548 1.00 51.58 291 GLN F C 1
ATOM 9557 O O . GLN D 1 293 ? 135.903 129.943 83.551 1.00 51.58 291 GLN F O 1
ATOM 9563 N N . GLY D 1 294 ? 134.224 128.539 83.017 1.00 50.43 292 GLY F N 1
ATOM 9564 C CA . GLY D 1 294 ? 133.423 129.565 82.372 1.00 50.43 292 GLY F CA 1
ATOM 9565 C C . GLY D 1 294 ? 134.027 130.095 81.095 1.00 50.43 292 GLY F C 1
ATOM 9566 O O . GLY D 1 294 ? 133.669 131.190 80.654 1.00 50.43 292 GLY F O 1
ATOM 9567 N N . LYS D 1 295 ? 134.922 129.332 80.477 1.00 54.71 293 LYS F N 1
ATOM 9568 C CA . LYS D 1 295 ? 135.800 129.828 79.429 1.00 54.71 293 LYS F CA 1
ATOM 9569 C C . LYS D 1 295 ? 135.701 128.934 78.209 1.00 54.71 293 LYS F C 1
ATOM 9570 O O . LYS D 1 295 ? 135.893 127.720 78.311 1.00 54.71 293 LYS F O 1
ATOM 9576 N N . ALA D 1 296 ? 135.410 129.534 77.061 1.00 55.18 294 ALA F N 1
ATOM 9577 C CA . ALA D 1 296 ? 135.446 128.817 75.791 1.00 55.18 294 ALA F CA 1
ATOM 9578 C C . ALA D 1 296 ? 136.889 128.744 75.328 1.00 55.18 294 ALA F C 1
ATOM 9579 O O . ALA D 1 296 ? 137.380 129.616 74.614 1.00 55.18 294 ALA F O 1
ATOM 9581 N N . TYR D 1 297 ? 137.586 127.693 75.740 1.00 52.75 295 TYR F N 1
ATOM 9582 C CA . TYR D 1 297 ? 138.829 127.364 75.074 1.00 52.75 295 TYR F CA 1
ATOM 9583 C C . TYR D 1 297 ? 138.516 126.868 73.672 1.00 52.75 295 TYR F C 1
ATOM 9584 O O . TYR D 1 297 ? 137.388 126.455 73.381 1.00 52.75 295 TYR F O 1
ATOM 9593 N N . ARG D 1 298 ? 139.527 126.932 72.798 1.00 45.73 296 ARG F N 1
ATOM 9594 C CA . ARG D 1 298 ? 139.441 126.512 71.394 1.00 45.73 296 ARG F CA 1
ATOM 9595 C C . ARG D 1 298 ? 138.343 127.301 70.665 1.00 45.73 296 ARG F C 1
ATOM 9596 O O . ARG D 1 298 ? 137.308 126.789 70.245 1.00 45.73 296 ARG F O 1
ATOM 9604 N N . GLN D 1 299 ? 138.604 128.589 70.581 1.00 62.63 297 GLN F N 1
ATOM 9605 C CA . GLN D 1 299 ? 137.752 129.685 70.144 1.00 62.63 297 GLN F CA 1
ATOM 9606 C C . GLN D 1 299 ? 137.617 129.657 68.621 1.00 62.63 297 GLN F C 1
ATOM 9607 O O . GLN D 1 299 ? 138.569 129.306 67.924 1.00 62.63 297 GLN F O 1
ATOM 9613 N N . PRO D 1 300 ? 136.449 130.008 68.072 1.00 60.53 298 PRO F N 1
ATOM 9614 C CA . PRO D 1 300 ? 136.277 129.947 66.610 1.00 60.53 298 PRO F CA 1
ATOM 9615 C C . PRO D 1 300 ? 136.921 131.085 65.839 1.00 60.53 298 PRO F C 1
ATOM 9616 O O . PRO D 1 300 ? 136.975 130.994 64.609 1.00 60.53 298 PRO F O 1
ATOM 9620 N N . LYS D 1 301 ? 137.397 132.149 66.485 1.00 66.82 299 LYS F N 1
ATOM 9621 C CA . LYS D 1 301 ? 138.125 133.154 65.720 1.00 66.82 299 LYS F CA 1
ATOM 9622 C C . LYS D 1 301 ? 139.546 132.717 65.415 1.00 66.82 299 LYS F C 1
ATOM 9623 O O . LYS D 1 301 ? 140.126 133.182 64.429 1.00 66.82 299 LYS F O 1
ATOM 9629 N N . GLN D 1 302 ? 140.120 131.844 66.233 1.00 63.39 300 GLN F N 1
ATOM 9630 C CA . GLN D 1 302 ? 141.253 131.061 65.782 1.00 63.39 300 GLN F CA 1
ATOM 9631 C C . GLN D 1 302 ? 140.723 129.890 64.964 1.00 63.39 300 GLN F C 1
ATOM 9632 O O . GLN D 1 302 ? 139.519 129.637 64.906 1.00 63.39 300 GLN F O 1
ATOM 9638 N N . LYS D 1 303 ? 141.614 129.153 64.321 1.00 61.59 301 LYS F N 1
ATOM 9639 C CA . LYS D 1 303 ? 141.196 128.131 63.372 1.00 61.59 301 LYS F CA 1
ATOM 9640 C C . LYS D 1 303 ? 141.442 126.722 63.899 1.00 61.59 301 LYS F C 1
ATOM 9641 O O . LYS D 1 303 ? 141.853 125.829 63.159 1.00 61.59 301 LYS F O 1
ATOM 9647 N N . LEU D 1 304 ? 141.185 126.503 65.187 1.00 52.16 302 LEU F N 1
ATOM 9648 C CA . LEU D 1 304 ? 141.272 125.168 65.762 1.00 52.16 302 LEU F CA 1
ATOM 9649 C C . LEU D 1 304 ? 139.922 124.652 66.240 1.00 52.16 302 LEU F C 1
ATOM 9650 O O . LEU D 1 304 ? 139.860 123.577 66.846 1.00 52.16 302 LEU F O 1
ATOM 9655 N N . ASP D 1 305 ? 138.852 125.397 65.979 1.00 52.83 303 ASP F N 1
ATOM 9656 C CA . ASP D 1 305 ? 137.482 124.939 66.161 1.00 52.83 303 ASP F CA 1
ATOM 9657 C C . ASP D 1 305 ? 137.225 123.650 65.385 1.00 52.83 303 ASP F C 1
ATOM 9658 O O . ASP D 1 305 ? 137.761 123.446 64.296 1.00 52.83 303 ASP F O 1
ATOM 9663 N N . PHE D 1 306 ? 136.371 122.786 65.951 1.00 43.17 304 PHE F N 1
ATOM 9664 C CA . PHE D 1 306 ? 136.044 121.507 65.317 1.00 43.17 304 PHE F CA 1
ATOM 9665 C C . PHE D 1 306 ? 135.318 121.685 63.992 1.00 43.17 304 PHE F C 1
ATOM 9666 O O . PHE D 1 306 ? 135.582 120.949 63.037 1.00 43.17 304 PHE F O 1
ATOM 9674 N N . TYR D 1 307 ? 134.395 122.641 63.919 1.00 48.05 305 TYR F N 1
ATOM 9675 C CA . TYR D 1 307 ? 133.631 122.842 62.694 1.00 48.05 305 TYR F CA 1
ATOM 9676 C C . TYR D 1 307 ? 134.511 123.381 61.574 1.00 48.05 305 TYR F C 1
ATOM 9677 O O . TYR D 1 307 ? 134.372 122.969 60.418 1.00 48.05 305 TYR F O 1
ATOM 9686 N N . THR D 1 308 ? 135.462 124.254 61.913 1.00 50.62 306 THR F N 1
ATOM 9687 C CA . THR D 1 308 ? 136.398 124.781 60.925 1.00 50.62 306 THR F CA 1
ATOM 9688 C C . THR D 1 308 ? 137.342 123.694 60.422 1.00 50.62 306 THR F C 1
ATOM 9689 O O . THR D 1 308 ? 137.587 123.575 59.213 1.00 50.62 306 THR F O 1
ATOM 9693 N N . LEU D 1 309 ? 137.869 122.881 61.341 1.00 46.01 307 LEU F N 1
ATOM 9694 C CA . LEU D 1 309 ? 138.777 121.807 60.956 1.00 46.01 307 LEU F CA 1
ATOM 9695 C C . LEU D 1 309 ? 138.062 120.743 60.134 1.00 46.01 307 LEU F C 1
ATOM 9696 O O . LEU D 1 309 ? 138.635 120.199 59.185 1.00 46.01 307 LEU F O 1
ATOM 9701 N N . LEU D 1 310 ? 136.795 120.472 60.451 1.00 47.70 308 LEU F N 1
ATOM 9702 C CA . LEU D 1 310 ? 136.011 119.541 59.649 1.00 47.70 308 LEU F CA 1
ATOM 9703 C C . LEU D 1 310 ? 135.738 120.107 58.264 1.00 47.70 308 LEU F C 1
ATOM 9704 O O . LEU D 1 310 ? 135.909 119.410 57.257 1.00 47.70 308 LEU F O 1
ATOM 9709 N N . ASP D 1 311 ? 135.353 121.382 58.192 1.00 54.38 309 ASP F N 1
ATOM 9710 C CA . ASP D 1 311 ? 134.994 121.999 56.927 1.00 54.38 309 ASP F CA 1
ATOM 9711 C C . ASP D 1 311 ? 136.187 122.289 56.031 1.00 54.38 309 ASP F C 1
ATOM 9712 O O . ASP D 1 311 ? 135.985 122.565 54.846 1.00 54.38 309 ASP F O 1
ATOM 9717 N N . ASN D 1 312 ? 137.417 122.258 56.542 1.00 51.50 310 ASN F N 1
ATOM 9718 C CA . ASN D 1 312 ? 138.525 122.319 55.596 1.00 51.50 310 ASN F CA 1
ATOM 9719 C C . ASN D 1 312 ? 139.286 121.004 55.445 1.00 51.50 310 ASN F C 1
ATOM 9720 O O . ASN D 1 312 ? 140.078 120.881 54.509 1.00 51.50 310 ASN F O 1
ATOM 9725 N N . TRP D 1 313 ? 139.053 120.010 56.303 1.00 47.63 311 TRP F N 1
ATOM 9726 C CA . TRP D 1 313 ? 139.682 118.715 56.094 1.00 47.63 311 TRP F CA 1
ATOM 9727 C C . TRP D 1 313 ? 138.810 117.773 55.281 1.00 47.63 311 TRP F C 1
ATOM 9728 O O . TRP D 1 313 ? 139.328 116.836 54.664 1.00 47.63 311 TRP F O 1
ATOM 9739 N N . VAL D 1 314 ? 137.507 118.016 55.220 1.00 53.96 312 VAL F N 1
ATOM 9740 C CA . VAL D 1 314 ? 136.653 117.234 54.335 1.00 53.96 312 VAL F CA 1
ATOM 9741 C C . VAL D 1 314 ? 136.417 117.953 53.016 1.00 53.96 312 VAL F C 1
ATOM 9742 O O . VAL D 1 314 ? 136.648 117.390 51.944 1.00 53.96 312 VAL F O 1
ATOM 9746 N N . LEU D 1 315 ? 135.972 119.209 53.066 1.00 58.79 313 LEU F N 1
ATOM 9747 C CA . LEU D 1 315 ? 135.586 119.913 51.848 1.00 58.79 313 LEU F CA 1
ATOM 9748 C C . LEU D 1 315 ? 136.801 120.362 51.045 1.00 58.79 313 LEU F C 1
ATOM 9749 O O . LEU D 1 315 ? 136.987 119.954 49.895 1.00 58.79 313 LEU F O 1
ATOM 9754 N N . ARG D 1 316 ? 137.638 121.205 51.640 1.00 56.41 314 ARG F N 1
ATOM 9755 C CA . ARG D 1 316 ? 138.726 121.866 50.934 1.00 56.41 314 ARG F CA 1
ATOM 9756 C C . ARG D 1 316 ? 139.971 121.010 50.812 1.00 56.41 314 ARG F C 1
ATOM 9757 O O . ARG D 1 316 ? 140.990 121.514 50.329 1.00 56.41 314 ARG F O 1
ATOM 9765 N N . ASP D 1 317 ? 139.921 119.767 51.296 1.00 58.79 315 ASP F N 1
ATOM 9766 C CA . ASP D 1 317 ? 140.959 118.746 51.162 1.00 58.79 315 ASP F CA 1
ATOM 9767 C C . ASP D 1 317 ? 142.295 119.115 51.802 1.00 58.79 315 ASP F C 1
ATOM 9768 O O . ASP D 1 317 ? 143.300 118.441 51.557 1.00 58.79 315 ASP F O 1
ATOM 9773 N N . GLU D 1 318 ? 142.330 120.155 52.630 1.00 55.17 316 GLU F N 1
ATOM 9774 C CA . GLU D 1 318 ? 143.561 120.558 53.299 1.00 55.17 316 GLU F CA 1
ATOM 9775 C C . GLU D 1 318 ? 143.575 119.961 54.703 1.00 55.17 316 GLU F C 1
ATOM 9776 O O . GLU D 1 318 ? 142.670 120.195 55.508 1.00 55.17 316 GLU F O 1
ATOM 9782 N N . ALA D 1 319 ? 144.577 119.144 54.978 1.00 52.04 317 ALA F N 1
ATOM 9783 C CA . ALA D 1 319 ? 144.643 118.493 56.269 1.00 52.04 317 ALA F CA 1
ATOM 9784 C C . ALA D 1 319 ? 145.150 119.475 57.320 1.00 52.04 317 ALA F C 1
ATOM 9785 O O . ALA D 1 319 ? 145.979 120.336 57.018 1.00 52.04 317 ALA F O 1
ATOM 9787 N N . PRO D 1 320 ? 144.651 119.395 58.541 1.00 50.63 318 PRO F N 1
ATOM 9788 C CA . PRO D 1 320 ? 145.305 120.095 59.648 1.00 50.63 318 PRO F CA 1
ATOM 9789 C C . PRO D 1 320 ? 146.464 119.276 60.189 1.00 50.63 318 PRO F C 1
ATOM 9790 O O . PRO D 1 320 ? 146.818 118.246 59.607 1.00 50.63 318 PRO F O 1
ATOM 9794 N N . ALA D 1 321 ? 147.068 119.716 61.290 1.00 52.68 319 ALA F N 1
ATOM 9795 C CA . ALA D 1 321 ? 148.141 118.951 61.903 1.00 52.68 319 ALA F CA 1
ATOM 9796 C C . ALA D 1 321 ? 147.600 117.654 62.501 1.00 52.68 319 ALA F C 1
ATOM 9797 O O . ALA D 1 321 ? 146.388 117.443 62.602 1.00 52.68 319 ALA F O 1
ATOM 9799 N N . VAL D 1 322 ? 148.530 116.784 62.907 1.00 50.90 320 VAL F N 1
ATOM 9800 C CA . VAL D 1 322 ? 148.181 115.422 63.303 1.00 50.90 320 VAL F CA 1
ATOM 9801 C C . VAL D 1 322 ? 147.357 115.428 64.583 1.00 50.90 320 VAL F C 1
ATOM 9802 O O . VAL D 1 322 ? 146.370 114.690 64.706 1.00 50.90 320 VAL F O 1
ATOM 9806 N N . GLU D 1 323 ? 147.711 116.298 65.528 1.00 50.51 321 GLU F N 1
ATOM 9807 C CA . GLU D 1 323 ? 146.967 116.394 66.776 1.00 50.51 321 GLU F CA 1
ATOM 9808 C C . GLU D 1 323 ? 145.563 116.950 66.568 1.00 50.51 321 GLU F C 1
ATOM 9809 O O . GLU D 1 323 ? 144.620 116.522 67.247 1.00 50.51 321 GLU F O 1
ATOM 9815 N N . GLN D 1 324 ? 145.385 117.838 65.594 1.00 48.89 322 GLN F N 1
ATOM 9816 C CA . GLN D 1 324 ? 144.046 118.321 65.306 1.00 48.89 322 GLN F CA 1
ATOM 9817 C C . GLN D 1 324 ? 143.220 117.251 64.607 1.00 48.89 322 GLN F C 1
ATOM 9818 O O . GLN D 1 324 ? 141.998 117.195 64.785 1.00 48.89 322 GLN F O 1
ATOM 9824 N N . GLN D 1 325 ? 143.877 116.369 63.852 1.00 48.37 323 GLN F N 1
ATOM 9825 C CA . GLN D 1 325 ? 143.191 115.206 63.302 1.00 48.37 323 GLN F CA 1
ATOM 9826 C C . GLN D 1 325 ? 142.729 114.265 64.408 1.00 48.37 323 GLN F C 1
ATOM 9827 O O . GLN D 1 325 ? 141.605 113.744 64.350 1.00 48.37 323 GLN F O 1
ATOM 9833 N N . HIS D 1 326 ? 143.580 114.045 65.425 1.00 43.29 324 HIS F N 1
ATOM 9834 C CA . HIS D 1 326 ? 143.176 113.263 66.596 1.00 43.29 324 HIS F CA 1
ATOM 9835 C C . HIS D 1 326 ? 141.973 113.884 67.291 1.00 43.29 324 HIS F C 1
ATOM 9836 O O . HIS D 1 326 ? 141.056 113.172 67.713 1.00 43.29 324 HIS F O 1
ATOM 9843 N N . TYR D 1 327 ? 141.951 115.213 67.392 1.00 37.44 325 TYR F N 1
ATOM 9844 C CA . TYR D 1 327 ? 140.820 115.902 68.009 1.00 37.44 325 TYR F CA 1
ATOM 9845 C C . TYR D 1 327 ? 139.529 115.738 67.210 1.00 37.44 325 TYR F C 1
ATOM 9846 O O . TYR D 1 327 ? 138.456 115.539 67.795 1.00 37.44 325 TYR F O 1
ATOM 9855 N N . VAL D 1 328 ? 139.606 115.822 65.879 1.00 39.19 326 VAL F N 1
ATOM 9856 C CA . VAL D 1 328 ? 138.399 115.708 65.056 1.00 39.19 326 VAL F CA 1
ATOM 9857 C C . VAL D 1 328 ? 137.849 114.283 65.102 1.00 39.19 326 VAL F C 1
ATOM 9858 O O . VAL D 1 328 ? 136.630 114.069 65.194 1.00 39.19 326 VAL F O 1
ATOM 9862 N N . ILE D 1 329 ? 138.734 113.286 65.121 1.00 39.81 327 ILE F N 1
ATOM 9863 C CA . ILE D 1 329 ? 138.247 111.915 65.233 1.00 39.81 327 ILE F CA 1
ATOM 9864 C C . ILE D 1 329 ? 137.742 111.633 66.648 1.00 39.81 327 ILE F C 1
ATOM 9865 O O . ILE D 1 329 ? 136.834 110.815 66.838 1.00 39.81 327 ILE F O 1
ATOM 9870 N N . ALA D 1 330 ? 138.241 112.363 67.649 1.00 36.03 328 ALA F N 1
ATOM 9871 C CA . ALA D 1 330 ? 137.670 112.247 68.988 1.00 36.03 328 ALA F CA 1
ATOM 9872 C C . ALA D 1 330 ? 136.263 112.829 69.055 1.00 36.03 328 ALA F C 1
ATOM 9873 O O . ALA D 1 330 ? 135.388 112.266 69.721 1.00 36.03 328 ALA F O 1
ATOM 9875 N N . ASN D 1 331 ? 136.020 113.951 68.376 1.00 34.43 329 ASN F N 1
ATOM 9876 C CA . ASN D 1 331 ? 134.651 114.460 68.280 1.00 34.43 329 ASN F CA 1
ATOM 9877 C C . ASN D 1 331 ? 133.742 113.576 67.448 1.00 34.43 329 ASN F C 1
ATOM 9878 O O . ASN D 1 331 ? 132.522 113.647 67.610 1.00 34.43 329 ASN F O 1
ATOM 9883 N N . LEU D 1 332 ? 134.290 112.779 66.535 1.00 32.88 330 LEU F N 1
ATOM 9884 C CA . LEU D 1 332 ? 133.423 111.835 65.834 1.00 32.88 330 LEU F CA 1
ATOM 9885 C C . LEU D 1 332 ? 133.112 110.607 66.684 1.00 32.88 330 LEU F C 1
ATOM 9886 O O . LEU D 1 332 ? 132.009 110.061 66.588 1.00 32.88 330 LEU F O 1
ATOM 9891 N N . ILE D 1 333 ? 134.058 110.158 67.511 1.00 31.61 331 ILE F N 1
ATOM 9892 C CA . ILE D 1 333 ? 133.783 109.056 68.432 1.00 31.61 331 ILE F CA 1
ATOM 9893 C C . ILE D 1 333 ? 132.813 109.495 69.525 1.00 31.61 331 ILE F C 1
ATOM 9894 O O . ILE D 1 333 ? 131.979 108.702 69.980 1.00 31.61 331 ILE F O 1
ATOM 9899 N N . ARG D 1 334 ? 132.883 110.766 69.934 1.00 34.25 332 ARG F N 1
ATOM 9900 C CA . ARG D 1 334 ? 131.960 111.307 70.931 1.00 34.25 332 ARG F CA 1
ATOM 9901 C C . ARG D 1 334 ? 130.513 111.246 70.461 1.00 34.25 332 ARG F C 1
ATOM 9902 O O . ARG D 1 334 ? 129.615 110.906 71.236 1.00 34.25 332 ARG F O 1
ATOM 9910 N N . GLY D 1 335 ? 130.270 111.554 69.196 1.00 34.59 333 GLY F N 1
ATOM 9911 C CA . GLY D 1 335 ? 128.925 111.653 68.682 1.00 34.59 333 GLY F CA 1
ATOM 9912 C C . GLY D 1 335 ? 128.305 113.001 68.981 1.00 34.59 333 GLY F C 1
ATOM 9913 O O . GLY D 1 335 ? 128.784 113.779 69.805 1.00 34.59 333 GLY F O 1
ATOM 9914 N N . GLY D 1 336 ? 127.223 113.287 68.287 1.00 35.77 334 GLY F N 1
ATOM 9915 C CA . GLY D 1 336 ? 126.525 114.536 68.512 1.00 35.77 334 GLY F CA 1
ATOM 9916 C C . GLY D 1 336 ? 125.676 114.912 67.321 1.00 35.77 334 GLY F C 1
ATOM 9917 O O . GLY D 1 336 ? 125.754 114.319 66.251 1.00 35.77 334 GLY F O 1
ATOM 9918 N N . VAL D 1 337 ? 124.848 115.925 67.534 1.00 38.88 335 VAL F N 1
ATOM 9919 C CA . VAL D 1 337 ? 123.956 116.444 66.509 1.00 38.88 335 VAL F CA 1
ATOM 9920 C C . VAL D 1 337 ? 124.696 117.594 65.838 1.00 38.88 335 VAL F C 1
ATOM 9921 O O . VAL D 1 337 ? 124.766 118.704 66.367 1.00 38.88 335 VAL F O 1
ATOM 9925 N N . PHE D 1 338 ? 125.262 117.319 64.677 1.00 40.49 336 PHE F N 1
ATOM 9926 C CA . PHE D 1 338 ? 126.073 118.265 63.939 1.00 40.49 336 PHE F CA 1
ATOM 9927 C C . PHE D 1 338 ? 125.220 118.869 62.829 1.00 40.49 336 PHE F C 1
ATOM 9928 O O . PHE D 1 338 ? 124.010 118.641 62.756 1.00 40.49 336 PHE F O 1
ATOM 9936 N N . GLY D 1 339 ? 125.837 119.646 61.953 1.00 55.04 337 GLY F N 1
ATOM 9937 C CA . GLY D 1 339 ? 124.999 120.357 61.013 1.00 55.04 337 GLY F CA 1
ATOM 9938 C C . GLY D 1 339 ? 124.338 121.542 61.701 1.00 55.04 337 GLY F C 1
ATOM 9939 O O . GLY D 1 339 ? 124.693 121.931 62.814 1.00 55.04 337 GLY F O 1
ATOM 9940 N N . GLU D 1 340 ? 123.350 122.116 61.029 1.00 71.22 338 GLU F N 1
ATOM 9941 C CA . GLU D 1 340 ? 122.690 123.307 61.541 1.00 71.22 338 GLU F CA 1
ATOM 9942 C C . GLU D 1 340 ? 121.382 122.938 62.226 1.00 71.22 338 GLU F C 1
ATOM 9943 O O . GLU D 1 340 ? 120.564 122.203 61.664 1.00 71.22 338 GLU F O 1
ATOM 9949 N N . ALA D 1 341 ? 121.196 123.450 63.440 1.00 80.10 339 ALA F N 1
ATOM 9950 C CA . ALA D 1 341 ? 119.950 123.293 64.176 1.00 80.10 339 ALA F CA 1
ATOM 9951 C C . ALA D 1 341 ? 119.164 124.597 64.144 1.00 80.10 339 ALA F C 1
ATOM 9952 O O . ALA D 1 341 ? 119.716 125.658 63.856 1.00 80.10 339 ALA F O 1
ATOM 9954 N N . LEU E 1 8 ? 89.682 102.538 30.196 1.00 103.54 6 LEU G N 1
ATOM 9955 C CA . LEU E 1 8 ? 89.451 102.411 31.629 1.00 103.54 6 LEU G CA 1
ATOM 9956 C C . LEU E 1 8 ? 90.252 103.446 32.406 1.00 103.54 6 LEU G C 1
ATOM 9957 O O . LEU E 1 8 ? 91.430 103.664 32.130 1.00 103.54 6 LEU G O 1
ATOM 9962 N N . SER E 1 9 ? 89.602 104.092 33.371 1.00 105.53 7 SER G N 1
ATOM 9963 C CA . SER E 1 9 ? 90.252 105.019 34.284 1.00 105.53 7 SER G CA 1
ATOM 9964 C C . SER E 1 9 ? 90.248 104.427 35.684 1.00 105.53 7 SER G C 1
ATOM 9965 O O . SER E 1 9 ? 89.288 103.757 36.078 1.00 105.53 7 SER G O 1
ATOM 9968 N N . THR E 1 10 ? 91.323 104.674 36.429 1.00 99.88 8 THR G N 1
ATOM 9969 C CA . THR E 1 10 ? 91.420 104.177 37.795 1.00 99.88 8 THR G CA 1
ATOM 9970 C C . THR E 1 10 ? 90.454 104.924 38.707 1.00 99.88 8 THR G C 1
ATOM 9971 O O . THR E 1 10 ? 90.017 106.037 38.401 1.00 99.88 8 THR G O 1
ATOM 9975 N N . ALA E 1 11 ? 90.106 104.292 39.823 1.00 99.39 9 ALA G N 1
ATOM 9976 C CA . ALA E 1 11 ? 89.062 104.807 40.691 1.00 99.39 9 ALA G CA 1
ATOM 9977 C C . ALA E 1 11 ? 89.543 106.030 41.464 1.00 99.39 9 ALA G C 1
ATOM 9978 O O . ALA E 1 11 ? 90.740 106.241 41.674 1.00 99.39 9 ALA G O 1
ATOM 9980 N N . SER E 1 12 ? 88.583 106.846 41.888 1.00 96.17 10 SER G N 1
ATOM 9981 C CA . SER E 1 12 ? 88.878 108.041 42.665 1.00 96.17 10 SER G CA 1
ATOM 9982 C C . SER E 1 12 ? 89.114 107.745 44.137 1.00 96.17 10 SER G C 1
ATOM 9983 O O . SER E 1 12 ? 89.615 108.616 44.854 1.00 96.17 10 SER G O 1
ATOM 9986 N N . VAL E 1 13 ? 88.750 106.554 44.608 1.00 89.24 11 VAL G N 1
ATOM 9987 C CA . VAL E 1 13 ? 88.979 106.126 45.985 1.00 89.24 11 VAL G CA 1
ATOM 9988 C C . VAL E 1 13 ? 89.493 104.695 45.930 1.00 89.24 11 VAL G C 1
ATOM 9989 O O . VAL E 1 13 ? 88.790 103.801 45.450 1.00 89.24 11 VAL G O 1
ATOM 9993 N N . LEU E 1 14 ? 90.717 104.478 46.396 1.00 75.70 12 LEU G N 1
ATOM 9994 C CA . LEU E 1 14 ? 91.237 103.141 46.622 1.00 75.70 12 LEU G CA 1
ATOM 9995 C C . LEU E 1 14 ? 91.720 103.023 48.057 1.00 75.70 12 LEU G C 1
ATOM 9996 O O . LEU E 1 14 ? 92.066 104.013 48.705 1.00 75.70 12 LEU G O 1
ATOM 10001 N N . ALA E 1 15 ? 91.748 101.788 48.538 1.00 72.15 13 ALA G N 1
ATOM 10002 C CA . ALA E 1 15 ? 92.146 101.506 49.903 1.00 72.15 13 ALA G CA 1
ATOM 10003 C C . ALA E 1 15 ? 92.543 100.046 49.981 1.00 72.15 13 ALA G C 1
ATOM 10004 O O . ALA E 1 15 ? 91.987 99.205 49.275 1.00 72.15 13 ALA G O 1
ATOM 10006 N N . PHE E 1 16 ? 93.514 99.757 50.832 1.00 63.16 14 PHE G N 1
ATOM 10007 C CA . PHE E 1 16 ? 93.934 98.389 51.076 1.00 63.16 14 PHE G CA 1
ATOM 10008 C C . PHE E 1 16 ? 94.227 98.245 52.554 1.00 63.16 14 PHE G C 1
ATOM 10009 O O . PHE E 1 16 ? 94.972 99.044 53.122 1.00 63.16 14 PHE G O 1
ATOM 10017 N N . GLU E 1 17 ? 93.622 97.248 53.181 1.00 62.99 15 GLU G N 1
ATOM 10018 C CA . GLU E 1 17 ? 93.979 96.935 54.552 1.00 62.99 15 GLU G CA 1
ATOM 10019 C C . GLU E 1 17 ? 95.327 96.238 54.573 1.00 62.99 15 GLU G C 1
ATOM 10020 O O . GLU E 1 17 ? 95.748 95.619 53.596 1.00 62.99 15 GLU G O 1
ATOM 10026 N N . ARG E 1 18 ? 96.017 96.362 55.694 1.00 51.75 16 ARG G N 1
ATOM 10027 C CA . ARG E 1 18 ? 97.361 95.825 55.775 1.00 51.75 16 ARG G CA 1
ATOM 10028 C C . ARG E 1 18 ? 97.313 94.337 56.072 1.00 51.75 16 ARG G C 1
ATOM 10029 O O . ARG E 1 18 ? 96.436 93.857 56.794 1.00 51.75 16 ARG G O 1
ATOM 10037 N N . LYS E 1 19 ? 98.225 93.609 55.458 1.00 52.96 17 LYS G N 1
ATOM 10038 C CA . LYS E 1 19 ? 98.555 92.264 55.876 1.00 52.96 17 LYS G CA 1
ATOM 10039 C C . LYS E 1 19 ? 99.864 92.345 56.645 1.00 52.96 17 LYS G C 1
ATOM 10040 O O . LYS E 1 19 ? 100.522 93.390 56.653 1.00 52.96 17 LYS G O 1
ATOM 10046 N N . LEU E 1 20 ? 100.230 91.237 57.296 1.00 48.77 18 LEU G N 1
ATOM 10047 C CA . LEU E 1 20 ? 101.408 91.146 58.166 1.00 48.77 18 LEU G CA 1
ATOM 10048 C C . LEU E 1 20 ? 101.366 92.220 59.253 1.00 48.77 18 LEU G C 1
ATOM 10049 O O . LEU E 1 20 ? 102.296 93.010 59.415 1.00 48.77 18 LEU G O 1
ATOM 10054 N N . ASP E 1 21 ? 100.250 92.271 59.979 1.00 47.23 19 ASP G N 1
ATOM 10055 C CA . ASP E 1 21 ? 100.063 93.286 61.004 1.00 47.23 19 ASP G CA 1
ATOM 10056 C C . ASP E 1 21 ? 100.570 92.792 62.353 1.00 47.23 19 ASP G C 1
ATOM 10057 O O . ASP E 1 21 ? 100.063 91.786 62.865 1.00 47.23 19 ASP G O 1
ATOM 10062 N N . PRO E 1 22 ? 101.569 93.435 62.941 1.00 40.07 20 PRO G N 1
ATOM 10063 C CA . PRO E 1 22 ? 102.082 92.992 64.234 1.00 40.07 20 PRO G CA 1
ATOM 10064 C C . PRO E 1 22 ? 101.399 93.719 65.385 1.00 40.07 20 PRO G C 1
ATOM 10065 O O . PRO E 1 22 ? 100.578 94.616 65.197 1.00 40.07 20 PRO G O 1
ATOM 10069 N N . SER E 1 23 ? 101.755 93.298 66.587 1.00 42.56 21 SER G N 1
ATOM 10070 C CA . SER E 1 23 ? 101.362 93.945 67.825 1.00 42.56 21 SER G CA 1
ATOM 10071 C C . SER E 1 23 ? 102.553 94.708 68.386 1.00 42.56 21 SER G C 1
ATOM 10072 O O . SER E 1 23 ? 103.668 94.627 67.866 1.00 42.56 21 SER G O 1
ATOM 10075 N N . ASP E 1 24 ? 102.313 95.449 69.463 1.00 42.64 22 ASP G N 1
ATOM 10076 C CA . ASP E 1 24 ? 103.397 96.160 70.124 1.00 42.64 22 ASP G CA 1
ATOM 10077 C C . ASP E 1 24 ? 104.312 95.183 70.841 1.00 42.64 22 ASP G C 1
ATOM 10078 O O . ASP E 1 24 ? 103.858 94.218 71.457 1.00 42.64 22 ASP G O 1
ATOM 10083 N N . ALA E 1 25 ? 105.608 95.429 70.742 1.00 38.63 23 ALA G N 1
ATOM 10084 C CA . ALA E 1 25 ? 106.575 94.607 71.436 1.00 38.63 23 ALA G CA 1
ATOM 10085 C C . ALA E 1 25 ? 106.552 94.908 72.925 1.00 38.63 23 ALA G C 1
ATOM 10086 O O . ALA E 1 25 ? 106.148 95.984 73.359 1.00 38.63 23 ALA G O 1
ATOM 10088 N N . LEU E 1 26 ? 106.983 93.933 73.713 1.00 39.66 24 LEU G N 1
ATOM 10089 C CA . LEU E 1 26 ? 107.060 94.083 75.158 1.00 39.66 24 LEU G CA 1
ATOM 10090 C C . LEU E 1 26 ? 108.464 93.702 75.581 1.00 39.66 24 LEU G C 1
ATOM 10091 O O . LEU E 1 26 ? 108.872 92.550 75.410 1.00 39.66 24 LEU G O 1
ATOM 10096 N N . MET E 1 27 ? 109.200 94.656 76.131 1.00 41.27 25 MET G N 1
ATOM 10097 C CA . MET E 1 27 ? 110.579 94.404 76.505 1.00 41.27 25 MET G CA 1
ATOM 10098 C C . MET E 1 27 ? 110.678 94.007 77.967 1.00 41.27 25 MET G C 1
ATOM 10099 O O . MET E 1 27 ? 109.964 94.540 78.819 1.00 41.27 25 MET G O 1
ATOM 10104 N N . SER E 1 28 ? 111.566 93.061 78.241 1.00 40.23 26 SER G N 1
ATOM 10105 C CA . SER E 1 28 ? 111.843 92.595 79.584 1.00 40.23 26 SER G CA 1
ATOM 10106 C C . SER E 1 28 ? 113.261 92.058 79.585 1.00 40.23 26 SER G C 1
ATOM 10107 O O . SER E 1 28 ? 113.808 91.717 78.536 1.00 40.23 26 SER G O 1
ATOM 10110 N N . ALA E 1 29 ? 113.861 91.993 80.764 1.00 38.21 27 ALA G N 1
ATOM 10111 C CA . ALA E 1 29 ? 115.273 91.673 80.868 1.00 38.21 27 ALA G CA 1
ATOM 10112 C C . ALA E 1 29 ? 115.489 90.502 81.805 1.00 38.21 27 ALA G C 1
ATOM 10113 O O . ALA E 1 29 ? 114.733 90.296 82.754 1.00 38.21 27 ALA G O 1
ATOM 10115 N N . GLY E 1 30 ? 116.544 89.747 81.532 1.00 41.93 28 GLY G N 1
ATOM 10116 C CA . GLY E 1 30 ? 116.895 88.612 82.354 1.00 41.93 28 GLY G CA 1
ATOM 10117 C C . GLY E 1 30 ? 118.307 88.145 82.088 1.00 41.93 28 GLY G C 1
ATOM 10118 O O . GLY E 1 30 ? 119.173 88.949 81.749 1.00 41.93 28 GLY G O 1
ATOM 10119 N N . ALA E 1 31 ? 118.555 86.851 82.213 1.00 46.04 29 ALA G N 1
ATOM 10120 C CA . ALA E 1 31 ? 119.887 86.309 82.015 1.00 46.04 29 ALA G CA 1
ATOM 10121 C C . ALA E 1 31 ? 119.924 85.407 80.789 1.00 46.04 29 ALA G C 1
ATOM 10122 O O . ALA E 1 31 ? 118.965 84.694 80.488 1.00 46.04 29 ALA G O 1
ATOM 10124 N N . TRP E 1 32 ? 121.044 85.462 80.079 1.00 49.25 30 TRP G N 1
ATOM 10125 C CA . TRP E 1 32 ? 121.341 84.485 79.048 1.00 49.25 30 TRP G CA 1
ATOM 10126 C C . TRP E 1 32 ? 121.565 83.125 79.703 1.00 49.25 30 TRP G C 1
ATOM 10127 O O . TRP E 1 32 ? 121.908 83.033 80.886 1.00 49.25 30 TRP G O 1
ATOM 10138 N N . ALA E 1 33 ? 121.342 82.064 78.923 1.00 51.58 31 ALA G N 1
ATOM 10139 C CA . ALA E 1 33 ? 121.263 80.667 79.360 1.00 51.58 31 ALA G CA 1
ATOM 10140 C C . ALA E 1 33 ? 120.198 80.445 80.428 1.00 51.58 31 ALA G C 1
ATOM 10141 O O . ALA E 1 33 ? 120.312 79.515 81.232 1.00 51.58 31 ALA G O 1
ATOM 10143 N N . GLN E 1 34 ? 119.168 81.289 80.454 1.00 53.89 32 GLN G N 1
ATOM 10144 C CA . GLN E 1 34 ? 117.975 81.109 81.266 1.00 53.89 32 GLN G CA 1
ATOM 10145 C C . GLN E 1 34 ? 116.762 81.516 80.437 1.00 53.89 32 GLN G C 1
ATOM 10146 O O . GLN E 1 34 ? 115.621 81.453 80.904 1.00 53.89 32 GLN G O 1
ATOM 10152 N N . ARG E 1 35 ? 117.007 81.890 79.181 1.00 51.56 33 ARG G N 1
ATOM 10153 C CA . ARG E 1 35 ? 116.001 82.315 78.218 1.00 51.56 33 ARG G CA 1
ATOM 10154 C C . ARG E 1 35 ? 115.037 81.208 77.815 1.00 51.56 33 ARG G C 1
ATOM 10155 O O . ARG E 1 35 ? 114.018 81.506 77.183 1.00 51.56 33 ARG G O 1
ATOM 10163 N N . ASP E 1 36 ? 115.337 79.949 78.147 1.00 57.83 34 ASP G N 1
ATOM 10164 C CA . ASP E 1 36 ? 114.379 78.869 77.943 1.00 57.83 34 ASP G CA 1
ATOM 10165 C C . ASP E 1 36 ? 113.166 79.041 78.849 1.00 57.83 34 ASP G C 1
ATOM 10166 O O . ASP E 1 36 ? 112.020 78.911 78.403 1.00 57.83 34 ASP G O 1
ATOM 10171 N N . ALA E 1 37 ? 113.401 79.346 80.126 1.00 59.26 35 ALA G N 1
ATOM 10172 C CA . ALA E 1 37 ? 112.327 79.647 81.074 1.00 59.26 35 ALA G CA 1
ATOM 10173 C C . ALA E 1 37 ? 112.251 81.161 81.239 1.00 59.26 35 ALA G C 1
ATOM 10174 O O . ALA E 1 37 ? 112.881 81.761 82.111 1.00 59.26 35 ALA G O 1
ATOM 10176 N N . SER E 1 38 ? 111.452 81.788 80.378 1.00 58.29 36 SER G N 1
ATOM 10177 C CA . SER E 1 38 ? 111.440 83.240 80.276 1.00 58.29 36 SER G CA 1
ATOM 10178 C C . SER E 1 38 ? 110.025 83.792 80.185 1.00 58.29 36 SER G C 1
ATOM 10179 O O . SER E 1 38 ? 109.815 84.890 79.665 1.00 58.29 36 SER G O 1
ATOM 10182 N N . GLN E 1 39 ? 109.043 83.057 80.702 1.00 63.69 37 GLN G N 1
ATOM 10183 C CA . GLN E 1 39 ? 107.665 83.534 80.707 1.00 63.69 37 GLN G CA 1
ATOM 10184 C C . GLN E 1 39 ? 107.353 84.425 81.902 1.00 63.69 37 GLN G C 1
ATOM 10185 O O . GLN E 1 39 ? 106.187 84.777 82.103 1.00 63.69 37 GLN G O 1
ATOM 10191 N N . GLU E 1 40 ? 108.362 84.805 82.686 1.00 63.24 38 GLU G N 1
ATOM 10192 C CA . GLU E 1 40 ? 108.154 85.411 83.994 1.00 63.24 38 GLU G CA 1
ATOM 10193 C C . GLU E 1 40 ? 109.103 86.578 84.244 1.00 63.24 38 GLU G C 1
ATOM 10194 O O . GLU E 1 40 ? 109.143 87.100 85.364 1.00 63.24 38 GLU G O 1
ATOM 10200 N N . TRP E 1 41 ? 109.865 86.988 83.231 1.00 47.30 39 TRP G N 1
ATOM 10201 C CA . TRP E 1 41 ? 110.872 88.022 83.418 1.00 47.30 39 TRP G CA 1
ATOM 10202 C C . TRP E 1 41 ? 110.225 89.381 83.675 1.00 47.30 39 TRP G C 1
ATOM 10203 O O . TRP E 1 41 ? 109.205 89.711 83.064 1.00 47.30 39 TRP G O 1
ATOM 10214 N N . PRO E 1 42 ? 110.787 90.179 84.582 1.00 46.12 40 PRO G N 1
ATOM 10215 C CA . PRO E 1 42 ? 110.201 91.487 84.884 1.00 46.12 40 PRO G CA 1
ATOM 10216 C C . PRO E 1 42 ? 110.445 92.485 83.766 1.00 46.12 40 PRO G C 1
ATOM 10217 O O . PRO E 1 42 ? 111.514 92.518 83.155 1.00 46.12 40 PRO G O 1
ATOM 10221 N N . ALA E 1 43 ? 109.437 93.312 83.513 1.00 45.97 41 ALA G N 1
ATOM 10222 C CA . ALA E 1 43 ? 109.469 94.201 82.363 1.00 45.97 41 ALA G CA 1
ATOM 10223 C C . ALA E 1 43 ? 110.361 95.407 82.615 1.00 45.97 41 ALA G C 1
ATOM 10224 O O . ALA E 1 43 ? 110.456 95.910 83.737 1.00 45.97 41 ALA G O 1
ATOM 10226 N N . VAL E 1 44 ? 111.018 95.868 81.551 1.00 41.21 42 VAL G N 1
ATOM 10227 C CA . VAL E 1 44 ? 111.877 97.042 81.622 1.00 41.21 42 VAL G CA 1
ATOM 10228 C C . VAL E 1 44 ? 111.018 98.287 81.786 1.00 41.21 42 VAL G C 1
ATOM 10229 O O . VAL E 1 44 ? 110.082 98.521 81.012 1.00 41.21 42 VAL G O 1
ATOM 10233 N N . THR E 1 45 ? 111.324 99.086 82.803 1.00 40.26 43 THR G N 1
ATOM 10234 C CA . THR E 1 45 ? 110.566 100.285 83.124 1.00 40.26 43 THR G CA 1
ATOM 10235 C C . THR E 1 45 ? 111.294 101.532 82.642 1.00 40.26 43 THR G C 1
ATOM 10236 O O . THR E 1 45 ? 112.519 101.559 82.514 1.00 40.26 43 THR G O 1
ATOM 10240 N N . VAL E 1 46 ? 110.509 102.572 82.383 1.00 40.94 44 VAL G N 1
ATOM 10241 C CA . VAL E 1 46 ? 111.004 103.845 81.879 1.00 40.94 44 VAL G CA 1
ATOM 10242 C C . VAL E 1 46 ? 111.177 104.766 83.080 1.00 40.94 44 VAL G C 1
ATOM 10243 O O . VAL E 1 46 ? 110.199 105.255 83.652 1.00 40.94 44 VAL G O 1
ATOM 10247 N N . ARG E 1 47 ? 112.422 104.991 83.479 1.00 41.65 45 ARG G N 1
ATOM 10248 C CA . ARG E 1 47 ? 112.727 105.878 84.589 1.00 41.65 45 ARG G CA 1
ATOM 10249 C C . ARG E 1 47 ? 113.025 107.276 84.049 1.00 41.65 45 ARG G C 1
ATOM 10250 O O . ARG E 1 47 ? 112.713 107.599 82.902 1.00 41.65 45 ARG G O 1
ATOM 10258 N N . GLU E 1 48 ? 113.609 108.136 84.878 1.00 47.02 46 GLU G N 1
ATOM 10259 C CA . GLU E 1 48 ? 113.716 109.548 84.543 1.00 47.02 46 GLU G CA 1
ATOM 10260 C C . GLU E 1 48 ? 114.960 110.137 85.187 1.00 47.02 46 GLU G C 1
ATOM 10261 O O . GLU E 1 48 ? 115.160 109.973 86.393 1.00 47.02 46 GLU G O 1
ATOM 10267 N N . LYS E 1 49 ? 115.787 110.824 84.399 1.00 42.04 47 LYS G N 1
ATOM 10268 C CA . LYS E 1 49 ? 117.000 111.444 84.912 1.00 42.04 47 LYS G CA 1
ATOM 10269 C C . LYS E 1 49 ? 117.102 112.880 84.413 1.00 42.04 47 LYS G C 1
ATOM 10270 O O . LYS E 1 49 ? 116.322 113.327 83.570 1.00 42.04 47 LYS G O 1
ATOM 10276 N N . SER E 1 50 ? 118.081 113.607 84.947 1.00 44.01 48 SER G N 1
ATOM 10277 C CA . SER E 1 50 ? 118.311 115.003 84.603 1.00 44.01 48 SER G CA 1
ATOM 10278 C C . SER E 1 50 ? 119.633 115.152 83.867 1.00 44.01 48 SER G C 1
ATOM 10279 O O . SER E 1 50 ? 120.601 114.447 84.159 1.00 44.01 48 SER G O 1
ATOM 10282 N N . VAL E 1 51 ? 119.661 116.068 82.902 1.00 46.79 49 VAL G N 1
ATOM 10283 C CA . VAL E 1 51 ? 120.794 116.270 82.007 1.00 46.79 49 VAL G CA 1
ATOM 10284 C C . VAL E 1 51 ? 121.104 117.757 81.968 1.00 46.79 49 VAL G C 1
ATOM 10285 O O . VAL E 1 51 ? 120.196 118.573 81.778 1.00 46.79 49 VAL G O 1
ATOM 10289 N N . ARG E 1 52 ? 122.370 118.117 82.153 1.00 47.25 50 ARG G N 1
ATOM 10290 C CA . ARG E 1 52 ? 122.828 119.471 81.875 1.00 47.25 50 ARG G CA 1
ATOM 10291 C C . ARG E 1 52 ? 123.639 119.433 80.591 1.00 47.25 50 ARG G C 1
ATOM 10292 O O . ARG E 1 52 ? 124.694 118.795 80.537 1.00 47.25 50 ARG G O 1
ATOM 10300 N N . GLY E 1 53 ? 123.146 120.111 79.563 1.00 54.19 51 GLY G N 1
ATOM 10301 C CA . GLY E 1 53 ? 123.736 120.045 78.242 1.00 54.19 51 GLY G CA 1
ATOM 10302 C C . GLY E 1 53 ? 124.933 120.950 78.068 1.00 54.19 51 GLY G C 1
ATOM 10303 O O . GLY E 1 53 ? 125.700 121.201 79.003 1.00 54.19 51 GLY G O 1
ATOM 10304 N N . THR E 1 54 ? 125.092 121.450 76.845 1.00 55.69 52 THR G N 1
ATOM 10305 C CA . THR E 1 54 ? 126.229 122.275 76.464 1.00 55.69 52 THR G CA 1
ATOM 10306 C C . THR E 1 54 ? 125.883 123.009 75.180 1.00 55.69 52 THR G C 1
ATOM 10307 O O . THR E 1 54 ? 124.807 122.828 74.608 1.00 55.69 52 THR G O 1
ATOM 10311 N N . ILE E 1 55 ? 126.814 123.843 74.734 1.00 60.21 53 ILE G N 1
ATOM 10312 C CA . ILE E 1 55 ? 126.698 124.554 73.467 1.00 60.21 53 ILE G CA 1
ATOM 10313 C C . ILE E 1 55 ? 127.469 123.753 72.431 1.00 60.21 53 ILE G C 1
ATOM 10314 O O . ILE E 1 55 ? 128.700 123.671 72.489 1.00 60.21 53 ILE G O 1
ATOM 10319 N N . SER E 1 56 ? 126.752 123.150 71.486 1.00 53.09 54 SER G N 1
ATOM 10320 C CA . SER E 1 56 ? 127.365 122.249 70.522 1.00 53.09 54 SER G CA 1
ATOM 10321 C C . SER E 1 56 ? 126.944 122.482 69.083 1.00 53.09 54 SER G C 1
ATOM 10322 O O . SER E 1 56 ? 127.670 122.052 68.180 1.00 53.09 54 SER G O 1
ATOM 10325 N N . ASN E 1 57 ? 125.812 123.132 68.833 1.00 56.26 55 ASN G N 1
ATOM 10326 C CA . ASN E 1 57 ? 125.371 123.365 67.469 1.00 56.26 55 ASN G CA 1
ATOM 10327 C C . ASN E 1 57 ? 126.253 124.407 66.782 1.00 56.26 55 ASN G C 1
ATOM 10328 O O . ASN E 1 57 ? 127.050 125.106 67.413 1.00 56.26 55 ASN G O 1
ATOM 10333 N N . ARG E 1 58 ? 126.111 124.488 65.462 1.00 59.63 56 ARG G N 1
ATOM 10334 C CA . ARG E 1 58 ? 126.913 125.407 64.667 1.00 59.63 56 ARG G CA 1
ATOM 10335 C C . ARG E 1 58 ? 126.513 126.841 64.966 1.00 59.63 56 ARG G C 1
ATOM 10336 O O . ARG E 1 58 ? 125.326 127.179 64.946 1.00 59.63 56 ARG G O 1
ATOM 10344 N N . LEU E 1 59 ? 127.498 127.678 65.261 1.00 67.54 57 LEU G N 1
ATOM 10345 C CA . LEU E 1 59 ? 127.223 129.089 65.462 1.00 67.54 57 LEU G CA 1
ATOM 10346 C C . LEU E 1 59 ? 126.940 129.765 64.127 1.00 67.54 57 LEU G C 1
ATOM 10347 O O . LEU E 1 59 ? 127.382 129.313 63.068 1.00 67.54 57 LEU G O 1
ATOM 10352 N N . LYS E 1 60 ? 126.200 130.871 64.184 1.00 80.09 58 LYS G N 1
ATOM 10353 C CA . LYS E 1 60 ? 125.815 131.569 62.964 1.00 80.09 58 LYS G CA 1
ATOM 10354 C C . LYS E 1 60 ? 126.953 132.366 62.344 1.00 80.09 58 LYS G C 1
ATOM 10355 O O . LYS E 1 60 ? 126.749 132.941 61.268 1.00 80.09 58 LYS G O 1
ATOM 10361 N N . THR E 1 61 ? 128.095 132.475 63.037 1.00 90.62 59 THR G N 1
ATOM 10362 C CA . THR E 1 61 ? 129.347 133.175 62.720 1.00 90.62 59 THR G CA 1
ATOM 10363 C C . THR E 1 61 ? 129.169 134.696 62.839 1.00 90.62 59 THR G C 1
ATOM 10364 O O . THR E 1 61 ? 130.150 135.446 62.748 1.00 90.62 59 THR G O 1
ATOM 10368 N N . LYS E 1 62 ? 127.948 135.175 63.079 1.00 94.04 60 LYS G N 1
ATOM 10369 C CA . LYS E 1 62 ? 127.739 136.538 63.543 1.00 94.04 60 LYS G CA 1
ATOM 10370 C C . LYS E 1 62 ? 127.742 136.594 65.061 1.00 94.04 60 LYS G C 1
ATOM 10371 O O . LYS E 1 62 ? 127.861 137.677 65.643 1.00 94.04 60 LYS G O 1
ATOM 10377 N N . ASP E 1 63 ? 127.608 135.437 65.708 1.00 92.91 61 ASP G N 1
ATOM 10378 C CA . ASP E 1 63 ? 127.678 135.315 67.157 1.00 92.91 61 ASP G CA 1
ATOM 10379 C C . ASP E 1 63 ? 128.942 134.594 67.610 1.00 92.91 61 ASP G C 1
ATOM 10380 O O . ASP E 1 63 ? 128.949 133.956 68.667 1.00 92.91 61 ASP G O 1
ATOM 10382 N N . ARG E 1 64 ? 130.012 134.679 66.825 1.00 91.56 62 ARG G N 1
ATOM 10383 C CA . ARG E 1 64 ? 131.285 134.048 67.172 1.00 91.56 62 ARG G CA 1
ATOM 10384 C C . ARG E 1 64 ? 132.196 135.010 67.931 1.00 91.56 62 ARG G C 1
ATOM 10385 O O . ARG E 1 64 ? 133.350 135.228 67.570 1.00 91.56 62 ARG G O 1
ATOM 10387 N N . ASP E 1 65 ? 131.667 135.594 68.997 1.00 90.24 63 ASP G N 1
ATOM 10388 C CA . ASP E 1 65 ? 132.355 136.509 69.891 1.00 90.24 63 ASP G CA 1
ATOM 10389 C C . ASP E 1 65 ? 132.831 135.768 71.133 1.00 90.24 63 ASP G C 1
ATOM 10390 O O . ASP E 1 65 ? 132.330 134.685 71.446 1.00 90.24 63 ASP G O 1
ATOM 10392 N N . PRO E 1 66 ? 133.830 136.302 71.857 1.00 85.96 64 PRO G N 1
ATOM 10393 C CA . PRO E 1 66 ? 134.211 135.684 73.136 1.00 85.96 64 PRO G CA 1
ATOM 10394 C C . PRO E 1 66 ? 133.129 135.786 74.200 1.00 85.96 64 PRO G C 1
ATOM 10395 O O . PRO E 1 66 ? 132.803 134.790 74.856 1.00 85.96 64 PRO G O 1
ATOM 10399 N N . ALA E 1 67 ? 132.566 136.988 74.366 1.00 85.40 65 ALA G N 1
ATOM 10400 C CA . ALA E 1 67 ? 131.633 137.237 75.458 1.00 85.40 65 ALA G CA 1
ATOM 10401 C C . ALA E 1 67 ? 130.324 136.482 75.274 1.00 85.40 65 ALA G C 1
ATOM 10402 O O . ALA E 1 67 ? 129.717 136.054 76.262 1.00 85.40 65 ALA G O 1
ATOM 10404 N N . LYS E 1 68 ? 129.900 136.268 74.028 1.00 83.35 66 LYS G N 1
ATOM 10405 C CA . LYS E 1 68 ? 128.651 135.550 73.800 1.00 83.35 66 LYS G CA 1
ATOM 10406 C C . LYS E 1 68 ? 128.805 134.063 74.091 1.00 83.35 66 LYS G C 1
ATOM 10407 O O . LYS E 1 68 ? 127.914 133.452 74.696 1.00 83.35 66 LYS G O 1
ATOM 10413 N N . LEU E 1 69 ? 129.939 133.469 73.699 1.00 77.21 67 LEU G N 1
ATOM 10414 C CA . LEU E 1 69 ? 130.206 132.086 74.082 1.00 77.21 67 LEU G CA 1
ATOM 10415 C C . LEU E 1 69 ? 130.374 131.937 75.585 1.00 77.21 67 LEU G C 1
ATOM 10416 O O . LEU E 1 69 ? 129.903 130.951 76.158 1.00 77.21 67 LEU G O 1
ATOM 10421 N N . ASP E 1 70 ? 131.015 132.904 76.247 1.00 74.03 68 ASP G N 1
ATOM 10422 C CA . ASP E 1 70 ? 131.181 132.793 77.694 1.00 74.03 68 ASP G CA 1
ATOM 10423 C C . ASP E 1 70 ? 129.853 132.937 78.429 1.00 74.03 68 ASP G C 1
ATOM 10424 O O . ASP E 1 70 ? 129.619 132.245 79.431 1.00 74.03 68 ASP G O 1
ATOM 10429 N N . ALA E 1 71 ? 128.962 133.794 77.927 1.00 73.71 69 ALA G N 1
ATOM 10430 C CA . ALA E 1 71 ? 127.633 133.906 78.511 1.00 73.71 69 ALA G CA 1
ATOM 10431 C C . ALA E 1 71 ? 126.808 132.655 78.250 1.00 73.71 69 ALA G C 1
ATOM 10432 O O . ALA E 1 71 ? 125.989 132.263 79.089 1.00 73.71 69 ALA G O 1
ATOM 10434 N N . SER E 1 72 ? 127.006 132.015 77.093 1.00 72.37 70 SER G N 1
ATOM 10435 C CA . SER E 1 72 ? 126.283 130.780 76.808 1.00 72.37 70 SER G CA 1
ATOM 10436 C C . SER E 1 72 ? 126.779 129.625 77.666 1.00 72.37 70 SER G C 1
ATOM 10437 O O . SER E 1 72 ? 125.990 128.759 78.055 1.00 72.37 70 SER G O 1
ATOM 10440 N N . ILE E 1 73 ? 128.077 129.594 77.965 1.00 67.57 71 ILE G N 1
ATOM 10441 C CA . ILE E 1 73 ? 128.616 128.553 78.832 1.00 67.57 71 ILE G CA 1
ATOM 10442 C C . ILE E 1 73 ? 128.190 128.777 80.276 1.00 67.57 71 ILE G C 1
ATOM 10443 O O . ILE E 1 73 ? 127.884 127.818 80.996 1.00 67.57 71 ILE G O 1
ATOM 10448 N N . GLN E 1 74 ? 128.106 130.032 80.717 1.00 69.04 72 GLN G N 1
ATOM 10449 C CA . GLN E 1 74 ? 127.557 130.268 82.047 1.00 69.04 72 GLN G CA 1
ATOM 10450 C C . GLN E 1 74 ? 126.046 130.074 82.110 1.00 69.04 72 GLN G C 1
ATOM 10451 O O . GLN E 1 74 ? 125.502 129.966 83.213 1.00 69.04 72 GLN G O 1
ATOM 10457 N N . SER E 1 75 ? 125.359 130.026 80.968 1.00 68.76 73 SER G N 1
ATOM 10458 C CA . SER E 1 75 ? 123.917 129.852 80.954 1.00 68.76 73 SER G CA 1
ATOM 10459 C C . SER E 1 75 ? 123.547 128.397 81.232 1.00 68.76 73 SER G C 1
ATOM 10460 O O . SER E 1 75 ? 124.248 127.478 80.803 1.00 68.76 73 SER G O 1
ATOM 10463 N N . PRO E 1 76 ? 122.450 128.162 81.946 1.00 69.39 74 PRO G N 1
ATOM 10464 C CA . PRO E 1 76 ? 122.007 126.786 82.175 1.00 69.39 74 PRO G CA 1
ATOM 10465 C C . PRO E 1 76 ? 121.354 126.191 80.940 1.00 69.39 74 PRO G C 1
ATOM 10466 O O . PRO E 1 76 ? 120.715 126.881 80.143 1.00 69.39 74 PRO G O 1
ATOM 10470 N N . ASN E 1 77 ? 121.527 124.885 80.790 1.00 59.98 75 ASN G N 1
ATOM 10471 C CA . ASN E 1 77 ? 120.850 124.132 79.745 1.00 59.98 75 ASN G CA 1
ATOM 10472 C C . ASN E 1 77 ? 120.292 122.851 80.354 1.00 59.98 75 ASN G C 1
ATOM 10473 O O . ASN E 1 77 ? 120.490 121.748 79.845 1.00 59.98 75 ASN G O 1
ATOM 10478 N N . LEU E 1 78 ? 119.597 122.995 81.477 1.00 52.39 76 LEU G N 1
ATOM 10479 C CA . LEU E 1 78 ? 119.123 121.849 82.238 1.00 52.39 76 LEU G CA 1
ATOM 10480 C C . LEU E 1 78 ? 117.876 121.253 81.601 1.00 52.39 76 LEU G C 1
ATOM 10481 O O . LEU E 1 78 ? 116.949 121.971 81.223 1.00 52.39 76 LEU G O 1
ATOM 10486 N N . GLN E 1 79 ? 117.863 119.928 81.481 1.00 52.38 77 GLN G N 1
ATOM 10487 C CA . GLN E 1 79 ? 116.763 119.213 80.857 1.00 52.38 77 GLN G CA 1
ATOM 10488 C C . GLN E 1 79 ? 116.429 117.981 81.678 1.00 52.38 77 GLN G C 1
ATOM 10489 O O . GLN E 1 79 ? 117.148 117.610 82.606 1.00 52.38 77 GLN G O 1
ATOM 10495 N N . THR E 1 80 ? 115.326 117.342 81.311 1.00 50.43 78 THR G N 1
ATOM 10496 C CA . THR E 1 80 ? 114.893 116.094 81.918 1.00 50.43 78 THR G CA 1
ATOM 10497 C C . THR E 1 80 ? 114.497 115.140 80.802 1.00 50.43 78 THR G C 1
ATOM 10498 O O . THR E 1 80 ? 113.734 115.515 79.909 1.00 50.43 78 THR G O 1
ATOM 10502 N N . VAL E 1 81 ? 115.042 113.924 80.823 1.00 46.22 79 VAL G N 1
ATOM 10503 C CA . VAL E 1 81 ? 114.794 112.962 79.760 1.00 46.22 79 VAL G CA 1
ATOM 10504 C C . VAL E 1 81 ? 114.361 111.631 80.361 1.00 46.22 79 VAL G C 1
ATOM 10505 O O . VAL E 1 81 ? 114.532 111.371 81.553 1.00 46.22 79 VAL G O 1
ATOM 10509 N N . ASP E 1 82 ? 113.775 110.791 79.508 1.00 47.43 80 ASP G N 1
ATOM 10510 C CA . ASP E 1 82 ? 113.483 109.407 79.847 1.00 47.43 80 ASP G CA 1
ATOM 10511 C C . ASP E 1 82 ? 114.611 108.500 79.392 1.00 47.43 80 ASP G C 1
ATOM 10512 O O . ASP E 1 82 ? 115.155 108.665 78.296 1.00 47.43 80 ASP G O 1
ATOM 10517 N N . VAL E 1 83 ? 114.954 107.529 80.236 1.00 38.64 81 VAL G N 1
ATOM 10518 C CA . VAL E 1 83 ? 115.892 106.482 79.870 1.00 38.64 81 VAL G CA 1
ATOM 10519 C C . VAL E 1 83 ? 115.301 105.133 80.239 1.00 38.64 81 VAL G C 1
ATOM 10520 O O . VAL E 1 83 ? 114.441 105.017 81.113 1.00 38.64 81 VAL G O 1
ATOM 10524 N N . ALA E 1 84 ? 115.784 104.106 79.551 1.00 33.32 82 ALA G N 1
ATOM 10525 C CA . ALA E 1 84 ? 115.407 102.732 79.838 1.00 33.32 82 ALA G CA 1
ATOM 10526 C C . ALA E 1 84 ? 116.667 101.888 79.854 1.00 33.32 82 ALA G C 1
ATOM 10527 O O . ALA E 1 84 ? 117.384 101.822 78.854 1.00 33.32 82 ALA G O 1
ATOM 10529 N N . ASN E 1 85 ? 116.937 101.252 80.983 1.00 35.63 83 ASN G N 1
ATOM 10530 C CA . ASN E 1 85 ? 118.122 100.436 81.171 1.00 35.63 83 ASN G CA 1
ATOM 10531 C C . ASN E 1 85 ? 117.725 99.028 81.585 1.00 35.63 83 ASN G C 1
ATOM 10532 O O . ASN E 1 85 ? 116.602 98.776 82.021 1.00 35.63 83 ASN G O 1
ATOM 10537 N N . LEU E 1 86 ? 118.663 98.106 81.451 1.00 37.21 84 LEU G N 1
ATOM 10538 C CA . LEU E 1 86 ? 118.482 96.811 82.071 1.00 37.21 84 LEU G CA 1
ATOM 10539 C C . LEU E 1 86 ? 118.720 96.937 83.570 1.00 37.21 84 LEU G C 1
ATOM 10540 O O . LEU E 1 86 ? 119.332 97.903 84.031 1.00 37.21 84 LEU G O 1
ATOM 10545 N N . PRO E 1 87 ? 118.231 95.988 84.362 1.00 39.67 85 PRO G N 1
ATOM 10546 C CA . PRO E 1 87 ? 118.734 95.864 85.730 1.00 39.67 85 PRO G CA 1
ATOM 10547 C C . PRO E 1 87 ? 120.200 95.465 85.719 1.00 39.67 85 PRO G C 1
ATOM 10548 O O . PRO E 1 87 ? 120.700 94.879 84.758 1.00 39.67 85 PRO G O 1
ATOM 10552 N N . SER E 1 88 ? 120.891 95.780 86.812 1.00 46.87 86 SER G N 1
ATOM 10553 C CA . SER E 1 88 ? 122.342 95.633 86.865 1.00 46.87 86 SER G CA 1
ATOM 10554 C C . SER E 1 88 ? 122.808 94.188 86.936 1.00 46.87 86 SER G C 1
ATOM 10555 O O . SER E 1 88 ? 124.013 93.949 86.814 1.00 46.87 86 SER G O 1
ATOM 10558 N N . ASP E 1 89 ? 121.908 93.230 87.142 1.00 48.62 87 ASP G N 1
ATOM 10559 C CA . ASP E 1 89 ? 122.247 91.817 87.098 1.00 48.62 87 ASP G CA 1
ATOM 10560 C C . ASP E 1 89 ? 121.728 91.109 85.855 1.00 48.62 87 ASP G C 1
ATOM 10561 O O . ASP E 1 89 ? 122.028 89.926 85.667 1.00 48.62 87 ASP G O 1
ATOM 10566 N N . ALA E 1 90 ? 120.966 91.796 85.012 1.00 41.85 88 ALA G N 1
ATOM 10567 C CA . ALA E 1 90 ? 120.418 91.235 83.788 1.00 41.85 88 ALA G CA 1
ATOM 10568 C C . ALA E 1 90 ? 121.278 91.653 82.607 1.00 41.85 88 ALA G C 1
ATOM 10569 O O . ALA E 1 90 ? 121.729 92.797 82.540 1.00 41.85 88 ALA G O 1
ATOM 10571 N N . ASP E 1 91 ? 121.508 90.728 81.676 1.00 42.74 89 ASP G N 1
ATOM 10572 C CA . ASP E 1 91 ? 122.349 91.017 80.524 1.00 42.74 89 ASP G CA 1
ATOM 10573 C C . ASP E 1 91 ? 121.704 90.735 79.177 1.00 42.74 89 ASP G C 1
ATOM 10574 O O . ASP E 1 91 ? 122.415 90.726 78.168 1.00 42.74 89 ASP G O 1
ATOM 10579 N N . THR E 1 92 ? 120.403 90.483 79.117 1.00 38.69 90 THR G N 1
ATOM 10580 C CA . THR E 1 92 ? 119.753 90.204 77.849 1.00 38.69 90 THR G CA 1
ATOM 10581 C C . THR E 1 92 ? 118.397 90.886 77.803 1.00 38.69 90 THR G C 1
ATOM 10582 O O . THR E 1 92 ? 117.869 91.338 78.817 1.00 38.69 90 THR G O 1
ATOM 10586 N N . LEU E 1 93 ? 117.842 90.960 76.601 1.00 34.87 91 LEU G N 1
ATOM 10587 C CA . LEU E 1 93 ? 116.608 91.680 76.340 1.00 34.87 91 LEU G CA 1
ATOM 10588 C C . LEU E 1 93 ? 115.634 90.760 75.622 1.00 34.87 91 LEU G C 1
ATOM 10589 O O . LEU E 1 93 ? 115.890 90.346 74.490 1.00 34.87 91 LEU G O 1
ATOM 10594 N N . LYS E 1 94 ? 114.524 90.441 76.275 1.00 40.17 92 LYS G N 1
ATOM 10595 C CA . LYS E 1 94 ? 113.456 89.668 75.662 1.00 40.17 92 LYS G CA 1
ATOM 10596 C C . LYS E 1 94 ? 112.461 90.619 75.016 1.00 40.17 92 LYS G C 1
ATOM 10597 O O . LYS E 1 94 ? 112.041 91.596 75.638 1.00 40.17 92 LYS G O 1
ATOM 10603 N N . VAL E 1 95 ? 112.095 90.336 73.770 1.00 40.58 93 VAL G N 1
ATOM 10604 C CA . VAL E 1 95 ? 111.140 91.131 73.005 1.00 40.58 93 VAL G CA 1
ATOM 10605 C C . VAL E 1 95 ? 110.162 90.165 72.354 1.00 40.58 93 VAL G C 1
ATOM 10606 O O . VAL E 1 95 ? 110.576 89.317 71.558 1.00 40.58 93 VAL G O 1
ATOM 10610 N N . ARG E 1 96 ? 108.874 90.281 72.680 1.00 45.81 94 ARG G N 1
ATOM 10611 C CA . ARG E 1 96 ? 107.881 89.401 72.083 1.00 45.81 94 ARG G CA 1
ATOM 10612 C C . ARG E 1 96 ? 106.733 90.200 71.488 1.00 45.81 94 ARG G C 1
ATOM 10613 O O . ARG E 1 96 ? 106.403 91.294 71.951 1.00 45.81 94 ARG G O 1
ATOM 10621 N N . PHE E 1 97 ? 106.134 89.628 70.445 1.00 40.62 95 PHE G N 1
ATOM 10622 C CA . PHE E 1 97 ? 104.999 90.208 69.742 1.00 40.62 95 PHE G CA 1
ATOM 10623 C C . PHE E 1 97 ? 104.369 89.108 68.904 1.00 40.62 95 PHE G C 1
ATOM 10624 O O . PHE E 1 97 ? 105.002 88.094 68.608 1.00 40.62 95 PHE G O 1
ATOM 10632 N N . THR E 1 98 ? 103.116 89.318 68.523 1.00 43.51 96 THR G N 1
ATOM 10633 C CA . THR E 1 98 ? 102.405 88.368 67.685 1.00 43.51 96 THR G CA 1
ATOM 10634 C C . THR E 1 98 ? 102.129 88.977 66.320 1.00 43.51 96 THR G C 1
ATOM 10635 O O . THR E 1 98 ? 102.128 90.197 66.147 1.00 43.51 96 THR G O 1
ATOM 10639 N N . LEU E 1 99 ? 101.888 88.107 65.345 1.00 44.94 97 LEU G N 1
ATOM 10640 C CA . LEU E 1 99 ? 101.794 88.539 63.956 1.00 44.94 97 LEU G CA 1
ATOM 10641 C C . LEU E 1 99 ? 100.725 87.723 63.251 1.00 44.94 97 LEU G C 1
ATOM 10642 O O . LEU E 1 99 ? 100.843 86.501 63.159 1.00 44.94 97 LEU G O 1
ATOM 10647 N N . ARG E 1 100 ? 99.691 88.394 62.757 1.00 50.64 98 ARG G N 1
ATOM 10648 C CA . ARG E 1 100 ? 98.652 87.756 61.964 1.00 50.64 98 ARG G CA 1
ATOM 10649 C C . ARG E 1 100 ? 98.985 87.895 60.487 1.00 50.64 98 ARG G C 1
ATO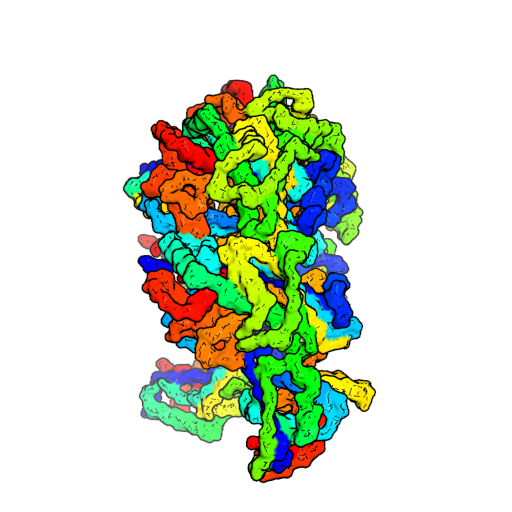M 10650 O O . ARG E 1 100 ? 99.423 88.959 60.043 1.00 50.64 98 ARG G O 1
ATOM 10658 N N . VAL E 1 101 ? 98.784 86.821 59.737 1.00 52.83 99 VAL G N 1
ATOM 10659 C CA . VAL E 1 101 ? 98.974 86.811 58.294 1.00 52.83 99 VAL G CA 1
ATOM 10660 C C . VAL E 1 101 ? 97.603 86.597 57.672 1.00 52.83 99 VAL G C 1
ATOM 10661 O O . VAL E 1 101 ? 97.036 85.502 57.765 1.00 52.83 99 VAL G O 1
ATOM 10665 N N . LEU E 1 102 ? 97.061 87.638 57.039 1.00 56.88 100 LEU G N 1
ATOM 10666 C CA . LEU E 1 102 ? 95.656 87.605 56.644 1.00 56.88 100 LEU G CA 1
ATOM 10667 C C . LEU E 1 102 ? 95.438 86.829 55.349 1.00 56.88 100 LEU G C 1
ATOM 10668 O O . LEU E 1 102 ? 94.716 85.826 55.327 1.00 56.88 100 LEU G O 1
ATOM 10673 N N . GLY E 1 103 ? 96.035 87.283 54.260 1.00 57.21 101 GLY G N 1
ATOM 10674 C CA . GLY E 1 103 ? 95.729 86.732 52.961 1.00 57.21 101 GLY G CA 1
ATOM 10675 C C . GLY E 1 103 ? 94.551 87.433 52.309 1.00 57.21 101 GLY G C 1
ATOM 10676 O O . GLY E 1 103 ? 93.736 88.087 52.955 1.00 57.21 101 GLY G O 1
ATOM 10677 N N . GLY E 1 104 ? 94.467 87.284 50.992 1.00 61.44 102 GLY G N 1
ATOM 10678 C CA . GLY E 1 104 ? 93.513 88.053 50.221 1.00 61.44 102 GLY G CA 1
ATOM 10679 C C . GLY E 1 104 ? 94.089 89.413 49.895 1.00 61.44 102 GLY G C 1
ATOM 10680 O O . GLY E 1 104 ? 93.429 90.442 50.063 1.00 61.44 102 GLY G O 1
ATOM 10681 N N . ALA E 1 105 ? 95.334 89.417 49.416 1.00 61.81 103 ALA G N 1
ATOM 10682 C CA . ALA E 1 105 ? 96.129 90.630 49.278 1.00 61.81 103 ALA G CA 1
ATOM 10683 C C . ALA E 1 105 ? 96.005 91.271 47.907 1.00 61.81 103 ALA G C 1
ATOM 10684 O O . ALA E 1 105 ? 96.947 91.927 47.449 1.00 61.81 103 ALA G O 1
ATOM 10686 N N . GLY E 1 106 ? 94.877 91.093 47.233 1.00 66.98 104 GLY G N 1
ATOM 10687 C CA . GLY E 1 106 ? 94.652 91.764 45.970 1.00 66.98 104 GLY G CA 1
ATOM 10688 C C . GLY E 1 106 ? 93.339 92.513 45.954 1.00 66.98 104 GLY G C 1
ATOM 10689 O O . GLY E 1 106 ? 93.127 93.400 45.125 1.00 66.98 104 GLY G O 1
ATOM 10690 N N . THR E 1 107 ? 92.456 92.163 46.877 1.00 68.09 105 THR G N 1
ATOM 10691 C CA . THR E 1 107 ? 91.140 92.775 46.943 1.00 68.09 105 THR G CA 1
ATOM 10692 C C . THR E 1 107 ? 91.212 94.095 47.698 1.00 68.09 105 THR G C 1
ATOM 10693 O O . THR E 1 107 ? 91.621 94.106 48.864 1.00 68.09 105 THR G O 1
ATOM 10697 N N . PRO E 1 108 ? 90.840 95.214 47.086 1.00 69.72 106 PRO G N 1
ATOM 10698 C CA . PRO E 1 108 ? 90.769 96.467 47.837 1.00 69.72 106 PRO G CA 1
ATOM 10699 C C . PRO E 1 108 ? 89.568 96.474 48.761 1.00 69.72 106 PRO G C 1
ATOM 10700 O O . PRO E 1 108 ? 88.562 95.805 48.516 1.00 69.72 106 PRO G O 1
ATOM 10704 N N . SER E 1 109 ? 89.685 97.235 49.842 1.00 73.25 107 SER G N 1
ATOM 10705 C CA . SER E 1 109 ? 88.602 97.358 50.803 1.00 73.25 107 SER G CA 1
ATOM 10706 C C . SER E 1 109 ? 87.691 98.542 50.512 1.00 73.25 107 SER G C 1
ATOM 10707 O O . SER E 1 109 ? 86.675 98.706 51.194 1.00 73.25 107 SER G O 1
ATOM 10710 N N . ALA E 1 110 ? 88.018 99.357 49.510 1.00 82.84 108 ALA G N 1
ATOM 10711 C CA . ALA E 1 110 ? 87.152 100.447 49.083 1.00 82.84 108 ALA G CA 1
ATOM 10712 C C . ALA E 1 110 ? 87.500 100.802 47.647 1.00 82.84 108 ALA G C 1
ATOM 10713 O O . ALA E 1 110 ? 88.678 100.974 47.324 1.00 82.84 108 ALA G O 1
ATOM 10715 N N . CYS E 1 111 ? 86.483 100.915 46.794 1.00 96.68 109 CYS G N 1
ATOM 10716 C CA . CYS E 1 111 ? 86.702 101.240 45.392 1.00 96.68 109 CYS G CA 1
ATOM 10717 C C . CYS E 1 111 ? 85.419 101.808 44.805 1.00 96.68 109 CYS G C 1
ATOM 10718 O O . CYS E 1 111 ? 84.324 101.441 45.232 1.00 96.68 109 CYS G O 1
ATOM 10721 N N . ASN E 1 112 ? 85.564 102.702 43.826 1.00 102.73 110 ASN G N 1
ATOM 10722 C CA . ASN E 1 112 ? 84.399 103.231 43.124 1.00 102.73 110 ASN G CA 1
ATOM 10723 C C . ASN E 1 112 ? 84.112 102.442 41.851 1.00 102.73 110 ASN G C 1
ATOM 10724 O O . ASN E 1 112 ? 83.009 101.913 41.672 1.00 102.73 110 ASN G O 1
ATOM 10729 N N . ASP E 1 113 ? 85.095 102.362 40.955 1.00 100.33 111 ASP G N 1
ATOM 10730 C CA . ASP E 1 113 ? 84.892 101.751 39.647 1.00 100.33 111 ASP G CA 1
ATOM 10731 C C . ASP E 1 113 ? 84.795 100.238 39.775 1.00 100.33 111 ASP G C 1
ATOM 10732 O O . ASP E 1 113 ? 85.726 99.587 40.256 1.00 100.33 111 ASP G O 1
ATOM 10737 N N . ALA E 1 114 ? 83.668 99.679 39.337 1.00 95.46 112 ALA G N 1
ATOM 10738 C CA . ALA E 1 114 ? 83.490 98.235 39.340 1.00 95.46 112 ALA G CA 1
ATOM 10739 C C . ALA E 1 114 ? 84.294 97.542 38.251 1.00 95.46 112 ALA G C 1
ATOM 10740 O O . ALA E 1 114 ? 84.515 96.331 38.344 1.00 95.46 112 ALA G O 1
ATOM 10742 N N . ALA E 1 115 ? 84.738 98.272 37.231 1.00 94.87 113 ALA G N 1
ATOM 10743 C CA . ALA E 1 115 ? 85.568 97.697 36.182 1.00 94.87 113 ALA G CA 1
ATOM 10744 C C . ALA E 1 115 ? 87.041 97.687 36.558 1.00 94.87 113 ALA G C 1
ATOM 10745 O O . ALA E 1 115 ? 87.735 96.695 36.302 1.00 94.87 113 ALA G O 1
ATOM 10747 N N . TYR E 1 116 ? 87.525 98.785 37.150 1.00 92.37 114 TYR G N 1
ATOM 10748 C CA . TYR E 1 116 ? 88.897 98.828 37.647 1.00 92.37 114 TYR G CA 1
ATOM 10749 C C . TYR E 1 116 ? 89.111 97.810 38.753 1.00 92.37 114 TYR G C 1
ATOM 10750 O O . TYR E 1 116 ? 90.197 97.233 38.867 1.00 92.37 114 TYR G O 1
ATOM 10759 N N . ARG E 1 117 ? 88.082 97.581 39.574 1.00 87.51 115 ARG G N 1
ATOM 10760 C CA . ARG E 1 117 ? 88.139 96.557 40.613 1.00 87.51 115 ARG G CA 1
ATOM 10761 C C . ARG E 1 117 ? 88.350 95.169 40.015 1.00 87.51 115 ARG G C 1
ATOM 10762 O O . ARG E 1 117 ? 89.239 94.425 40.449 1.00 87.51 115 ARG G O 1
ATOM 10770 N N . ASP E 1 118 ? 87.569 94.818 38.989 1.00 87.37 116 ASP G N 1
ATOM 10771 C CA . ASP E 1 118 ? 87.681 93.483 38.412 1.00 87.37 116 ASP G CA 1
ATOM 10772 C C . ASP E 1 118 ? 88.990 93.325 37.641 1.00 87.37 116 ASP G C 1
ATOM 10773 O O . ASP E 1 118 ? 89.617 92.257 37.685 1.00 87.37 116 ASP G O 1
ATOM 10778 N N . LYS E 1 119 ? 89.438 94.396 36.977 1.00 84.40 117 LYS G N 1
ATOM 10779 C CA . LYS E 1 119 ? 90.718 94.367 36.269 1.00 84.40 117 LYS G CA 1
ATOM 10780 C C . LYS E 1 119 ? 91.885 94.194 37.237 1.00 84.40 117 LYS G C 1
ATOM 10781 O O . LYS E 1 119 ? 92.818 93.425 36.966 1.00 84.40 117 LYS G O 1
ATOM 10787 N N . LEU E 1 120 ? 91.820 94.862 38.393 1.00 80.19 118 LEU G N 1
ATOM 10788 C CA . LEU E 1 120 ? 92.833 94.691 39.430 1.00 80.19 118 LEU G CA 1
ATOM 10789 C C . LEU E 1 120 ? 92.808 93.280 39.994 1.00 80.19 118 LEU G C 1
ATOM 10790 O O . LEU E 1 120 ? 93.863 92.705 40.292 1.00 80.19 118 LEU G O 1
ATOM 10795 N N . LEU E 1 121 ? 91.609 92.707 40.136 1.00 80.69 119 LEU G N 1
ATOM 10796 C CA . LEU E 1 121 ? 91.487 91.343 40.635 1.00 80.69 119 LEU G CA 1
ATOM 10797 C C . LEU E 1 121 ? 92.116 90.329 39.689 1.00 80.69 119 LEU G C 1
ATOM 10798 O O . LEU E 1 121 ? 92.891 89.474 40.130 1.00 80.69 119 LEU G O 1
ATOM 10803 N N . GLN E 1 122 ? 91.834 90.414 38.382 1.00 83.05 120 GLN G N 1
ATOM 10804 C CA . GLN E 1 122 ? 92.487 89.422 37.526 1.00 83.05 120 GLN G CA 1
ATOM 10805 C C . GLN E 1 122 ? 93.946 89.763 37.235 1.00 83.05 120 GLN G C 1
ATOM 10806 O O . GLN E 1 122 ? 94.703 88.862 36.871 1.00 83.05 120 GLN G O 1
ATOM 10812 N N . THR E 1 123 ? 94.384 91.005 37.469 1.00 78.19 121 THR G N 1
ATOM 10813 C CA . THR E 1 123 ? 95.808 91.315 37.355 1.00 78.19 121 THR G CA 1
ATOM 10814 C C . THR E 1 123 ? 96.603 90.700 38.505 1.00 78.19 121 THR G C 1
ATOM 10815 O O . THR E 1 123 ? 97.640 90.058 38.286 1.00 78.19 121 THR G O 1
ATOM 10819 N N . VAL E 1 124 ? 96.121 90.871 39.740 1.00 75.67 122 VAL G N 1
ATOM 10820 C CA . VAL E 1 124 ? 96.751 90.202 40.878 1.00 75.67 122 VAL G CA 1
ATOM 10821 C C . VAL E 1 124 ? 96.600 88.689 40.756 1.00 75.67 122 VAL G C 1
ATOM 10822 O O . VAL E 1 124 ? 97.520 87.936 41.101 1.00 75.67 122 VAL G O 1
ATOM 10826 N N . ALA E 1 125 ? 95.485 88.224 40.178 1.00 77.28 123 ALA G N 1
ATOM 10827 C CA . ALA E 1 125 ? 95.266 86.794 40.006 1.00 77.28 123 ALA G CA 1
ATOM 10828 C C . ALA E 1 125 ? 96.223 86.189 38.988 1.00 77.28 123 ALA G C 1
ATOM 10829 O O . ALA E 1 125 ? 96.728 85.085 39.199 1.00 77.28 123 ALA G O 1
ATOM 10831 N N . THR E 1 126 ? 96.506 86.890 37.889 1.00 79.31 124 THR G N 1
ATOM 10832 C CA . THR E 1 126 ? 97.483 86.345 36.956 1.00 79.31 124 THR G CA 1
ATOM 10833 C C . THR E 1 126 ? 98.913 86.532 37.436 1.00 79.31 124 THR G C 1
ATOM 10834 O O . THR E 1 126 ? 99.792 85.789 36.985 1.00 79.31 124 THR G O 1
ATOM 10838 N N . TYR E 1 127 ? 99.167 87.479 38.350 1.00 72.79 125 TYR G N 1
ATOM 10839 C CA . TYR E 1 127 ? 100.440 87.470 39.067 1.00 72.79 125 TYR G CA 1
ATOM 10840 C C . TYR E 1 127 ? 100.587 86.197 39.890 1.00 72.79 125 TYR G C 1
ATOM 10841 O O . TYR E 1 127 ? 101.616 85.520 39.823 1.00 72.79 125 TYR G O 1
ATOM 10850 N N . VAL E 1 128 ? 99.561 85.880 40.690 1.00 77.52 126 VAL G N 1
ATOM 10851 C CA . VAL E 1 128 ? 99.587 84.712 41.572 1.00 77.52 126 VAL G CA 1
ATOM 10852 C C . VAL E 1 128 ? 99.672 83.423 40.760 1.00 77.52 126 VAL G C 1
ATOM 10853 O O . VAL E 1 128 ? 100.391 82.482 41.126 1.00 77.52 126 VAL G O 1
ATOM 10857 N N . ASN E 1 129 ? 98.987 83.383 39.616 1.00 83.66 127 ASN G N 1
ATOM 10858 C CA . ASN E 1 129 ? 99.056 82.222 38.738 1.00 83.66 127 ASN G CA 1
ATOM 10859 C C . ASN E 1 129 ? 100.413 82.119 38.051 1.00 83.66 127 ASN G C 1
ATOM 10860 O O . ASN E 1 129 ? 100.891 81.009 37.795 1.00 83.66 127 ASN G O 1
ATOM 10865 N N . ASP E 1 130 ? 101.039 83.257 37.739 1.00 84.05 128 ASP G N 1
ATOM 10866 C CA . ASP E 1 130 ? 102.378 83.230 37.157 1.00 84.05 128 ASP G CA 1
ATOM 10867 C C . ASP E 1 130 ? 103.402 82.723 38.168 1.00 84.05 128 ASP G C 1
ATOM 10868 O O . ASP E 1 130 ? 104.238 81.873 37.841 1.00 84.05 128 ASP G O 1
ATOM 10873 N N . GLN E 1 131 ? 103.339 83.222 39.398 1.00 77.98 129 GLN G N 1
ATOM 10874 C CA . GLN E 1 131 ? 104.240 82.798 40.460 1.00 77.98 129 GLN G CA 1
ATOM 10875 C C . GLN E 1 131 ? 103.575 83.106 41.792 1.00 77.98 129 GLN G C 1
ATOM 10876 O O . GLN E 1 131 ? 102.805 84.061 41.893 1.00 77.98 129 GLN G O 1
ATOM 10882 N N . GLY E 1 132 ? 103.858 82.305 42.807 1.00 69.98 130 GLY G N 1
ATOM 10883 C CA . GLY E 1 132 ? 103.153 82.492 44.058 1.00 69.98 130 GLY G CA 1
ATOM 10884 C C . GLY E 1 132 ? 103.668 83.655 44.876 1.00 69.98 130 GLY G C 1
ATOM 10885 O O . GLY E 1 132 ? 104.333 84.557 44.360 1.00 69.98 130 GLY G O 1
ATOM 10886 N N . PHE E 1 133 ? 103.382 83.641 46.174 1.00 59.51 131 PHE G N 1
ATOM 10887 C CA . PHE E 1 133 ? 103.968 84.603 47.095 1.00 59.51 131 PHE G CA 1
ATOM 10888 C C . PHE E 1 133 ? 105.312 84.141 47.634 1.00 59.51 131 PHE G C 1
ATOM 10889 O O . PHE E 1 133 ? 105.719 84.590 48.707 1.00 59.51 131 PHE G O 1
ATOM 10897 N N . ALA E 1 134 ? 106.016 83.266 46.909 1.00 58.32 132 ALA G N 1
ATOM 10898 C CA . ALA E 1 134 ? 107.141 82.538 47.486 1.00 58.32 132 ALA G CA 1
ATOM 10899 C C . ALA E 1 134 ? 108.360 83.429 47.685 1.00 58.32 132 ALA G C 1
ATOM 10900 O O . ALA E 1 134 ? 109.076 83.289 48.684 1.00 58.32 132 ALA G O 1
ATOM 10902 N N . GLU E 1 135 ? 108.610 84.361 46.762 1.00 59.55 133 GLU G N 1
ATOM 10903 C CA . GLU E 1 135 ? 109.773 85.233 46.902 1.00 59.55 133 GLU G CA 1
ATOM 10904 C C . GLU E 1 135 ? 109.550 86.294 47.975 1.00 59.55 133 GLU G C 1
ATOM 10905 O O . GLU E 1 135 ? 110.444 86.552 48.797 1.00 59.55 133 GLU G O 1
ATOM 10911 N N . LEU E 1 136 ? 108.359 86.899 47.986 1.00 55.09 134 LEU G N 1
ATOM 10912 C CA . LEU E 1 136 ? 108.013 87.868 49.019 1.00 55.09 134 LEU G CA 1
ATOM 10913 C C . LEU E 1 136 ? 108.007 87.225 50.398 1.00 55.09 134 LEU G C 1
ATOM 10914 O O . LEU E 1 136 ? 108.553 87.788 51.348 1.00 55.09 134 LEU G O 1
ATOM 10919 N N . ALA E 1 137 ? 107.423 86.031 50.521 1.00 52.45 135 ALA G N 1
ATOM 10920 C CA . ALA E 1 137 ? 107.417 85.361 51.817 1.00 52.45 135 ALA G CA 1
ATOM 10921 C C . ALA E 1 137 ? 108.802 84.880 52.209 1.00 52.45 135 ALA G C 1
ATOM 10922 O O . ALA E 1 137 ? 109.098 84.783 53.403 1.00 52.45 135 ALA G O 1
ATOM 10924 N N . ARG E 1 138 ? 109.667 84.604 51.229 1.00 57.31 136 ARG G N 1
ATOM 10925 C CA . ARG E 1 138 ? 111.064 84.318 51.533 1.00 57.31 136 ARG G CA 1
ATOM 10926 C C . ARG E 1 138 ? 111.741 85.530 52.153 1.00 57.31 136 ARG G C 1
ATOM 10927 O O . ARG E 1 138 ? 112.482 85.410 53.137 1.00 57.31 136 ARG G O 1
ATOM 10935 N N . ARG E 1 139 ? 111.449 86.717 51.627 1.00 52.69 137 ARG G N 1
ATOM 10936 C CA . ARG E 1 139 ? 112.093 87.906 52.174 1.00 52.69 137 ARG G CA 1
ATOM 10937 C C . ARG E 1 139 ? 111.484 88.341 53.511 1.00 52.69 137 ARG G C 1
ATOM 10938 O O . ARG E 1 139 ? 112.207 88.823 54.395 1.00 52.69 137 ARG G O 1
ATOM 10946 N N . TYR E 1 140 ? 110.175 88.146 53.704 1.00 45.49 138 TYR G N 1
ATOM 10947 C CA . TYR E 1 140 ? 109.593 88.408 55.019 1.00 45.49 138 TYR G CA 1
ATOM 10948 C C . TYR E 1 140 ? 110.066 87.397 56.056 1.00 45.49 138 TYR G C 1
ATOM 10949 O O . TYR E 1 140 ? 110.253 87.756 57.223 1.00 45.49 138 TYR G O 1
ATOM 10958 N N . ALA E 1 141 ? 110.282 86.141 55.656 1.00 51.44 139 ALA G N 1
ATOM 10959 C CA . ALA E 1 141 ? 110.853 85.166 56.576 1.00 51.44 139 ALA G CA 1
ATOM 10960 C C . ALA E 1 141 ? 112.303 85.486 56.896 1.00 51.44 139 ALA G C 1
ATOM 10961 O O . ALA E 1 141 ? 112.777 85.154 57.986 1.00 51.44 139 ALA G O 1
ATOM 10963 N N . HIS E 1 142 ? 113.018 86.130 55.972 1.00 57.50 140 HIS G N 1
ATOM 10964 C CA . HIS E 1 142 ? 114.346 86.628 56.316 1.00 57.50 140 HIS G CA 1
ATOM 10965 C C . HIS E 1 142 ? 114.283 87.763 57.324 1.00 57.50 140 HIS G C 1
ATOM 10966 O O . HIS E 1 142 ? 115.054 87.771 58.287 1.00 57.50 140 HIS G O 1
ATOM 10973 N N . ASN E 1 143 ? 113.373 88.721 57.139 1.00 47.64 141 ASN G N 1
ATOM 10974 C CA . ASN E 1 143 ? 113.295 89.811 58.110 1.00 47.64 141 ASN G CA 1
ATOM 10975 C C . ASN E 1 143 ? 112.724 89.371 59.455 1.00 47.64 141 ASN G C 1
ATOM 10976 O O . ASN E 1 143 ? 112.914 90.075 60.450 1.00 47.64 141 ASN G O 1
ATOM 10981 N N . LEU E 1 144 ? 112.032 88.236 59.512 1.00 45.26 142 LEU G N 1
ATOM 10982 C CA . LEU E 1 144 ? 111.770 87.608 60.803 1.00 45.26 142 LEU G CA 1
ATOM 10983 C C . LEU E 1 144 ? 112.975 86.842 61.327 1.00 45.26 142 LEU G C 1
ATOM 10984 O O . LEU E 1 144 ? 113.152 86.738 62.544 1.00 45.26 142 LEU G O 1
ATOM 10989 N N . ALA E 1 145 ? 113.794 86.288 60.431 1.00 47.46 143 ALA G N 1
ATOM 10990 C CA . ALA E 1 145 ? 114.897 85.429 60.846 1.00 47.46 143 ALA G CA 1
ATOM 10991 C C . ALA E 1 145 ? 115.996 86.229 61.520 1.00 47.46 143 ALA G C 1
ATOM 10992 O O . ALA E 1 145 ? 116.412 85.909 62.637 1.00 47.46 143 ALA G O 1
ATOM 10994 N N . ASN E 1 146 ? 116.478 87.278 60.864 1.00 48.27 144 ASN G N 1
ATOM 10995 C CA . ASN E 1 146 ? 117.380 88.202 61.529 1.00 48.27 144 ASN G CA 1
ATOM 10996 C C . ASN E 1 146 ? 116.543 89.145 62.394 1.00 48.27 144 ASN G C 1
ATOM 10997 O O . ASN E 1 146 ? 115.318 89.033 62.476 1.00 48.27 144 ASN G O 1
ATOM 11002 N N . ALA E 1 147 ? 117.181 90.114 63.027 1.00 43.70 145 ALA G N 1
ATOM 11003 C CA . ALA E 1 147 ? 116.491 90.852 64.072 1.00 43.70 145 ALA G CA 1
ATOM 11004 C C . ALA E 1 147 ? 116.339 92.315 63.697 1.00 43.70 145 ALA G C 1
ATOM 11005 O O . ALA E 1 147 ? 116.749 93.192 64.461 1.00 43.70 145 ALA G O 1
ATOM 11007 N N . ARG E 1 148 ? 115.816 92.574 62.494 1.00 42.96 146 ARG G N 1
ATOM 11008 C CA . ARG E 1 148 ? 115.571 93.938 62.035 1.00 42.96 146 ARG G CA 1
ATOM 11009 C C . ARG E 1 148 ? 114.666 94.731 62.964 1.00 42.96 146 ARG G C 1
ATOM 11010 O O . ARG E 1 148 ? 114.828 95.948 63.090 1.00 42.96 146 ARG G O 1
ATOM 11018 N N . PHE E 1 149 ? 113.712 94.074 63.621 1.00 39.38 147 PHE G N 1
ATOM 11019 C CA . PHE E 1 149 ? 112.850 94.785 64.555 1.00 39.38 147 PHE G CA 1
ATOM 11020 C C . PHE E 1 149 ? 113.578 95.189 65.833 1.00 39.38 147 PHE G C 1
ATOM 11021 O O . PHE E 1 149 ? 113.073 96.038 66.570 1.00 39.38 147 PHE G O 1
ATOM 11029 N N . LEU E 1 150 ? 114.749 94.617 66.109 1.00 35.46 148 LEU G N 1
ATOM 11030 C CA . LEU E 1 150 ? 115.665 95.164 67.105 1.00 35.46 148 LEU G CA 1
ATOM 11031 C C . LEU E 1 150 ? 116.501 96.205 66.380 1.00 35.46 148 LEU G C 1
ATOM 11032 O O . LEU E 1 150 ? 117.514 95.888 65.762 1.00 35.46 148 LEU G O 1
ATOM 11037 N N . TRP E 1 151 ? 116.072 97.459 66.435 1.00 34.39 149 TRP G N 1
ATOM 11038 C CA . TRP E 1 151 ? 116.679 98.471 65.583 1.00 34.39 149 TRP G CA 1
ATOM 11039 C C . TRP E 1 151 ? 118.072 98.880 66.035 1.00 34.39 149 T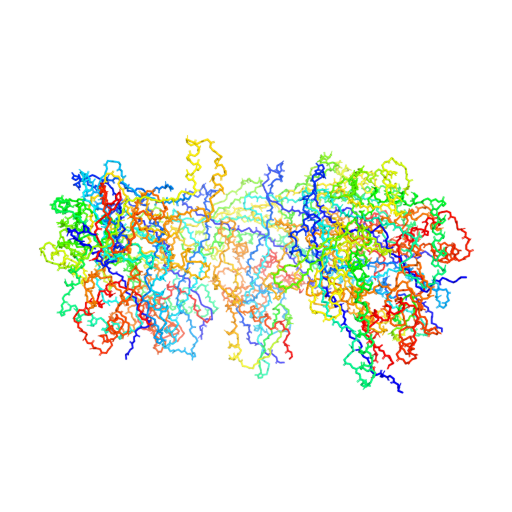RP G C 1
ATOM 11040 O O . TRP E 1 151 ? 119.060 98.569 65.364 1.00 34.39 149 TRP G O 1
ATOM 11051 N N . ARG E 1 152 ? 118.175 99.532 67.183 1.00 35.91 150 ARG G N 1
ATOM 11052 C CA . ARG E 1 152 ? 119.472 99.888 67.724 1.00 35.91 150 ARG G CA 1
ATOM 11053 C C . ARG E 1 152 ? 119.899 98.900 68.795 1.00 35.91 150 ARG G C 1
ATOM 11054 O O . ARG E 1 152 ? 121.078 98.859 69.163 1.00 35.91 150 ARG G O 1
ATOM 11062 N N . ASN E 1 153 ? 118.969 98.065 69.253 1.00 34.54 151 ASN G N 1
ATOM 11063 C CA . ASN E 1 153 ? 119.284 97.033 70.226 1.00 34.54 151 ASN G CA 1
ATOM 11064 C C . ASN E 1 153 ? 120.165 95.949 69.627 1.00 34.54 151 ASN G C 1
ATOM 11065 O O . ASN E 1 153 ? 120.963 95.337 70.342 1.00 34.54 151 ASN G O 1
ATOM 11070 N N . ARG E 1 154 ? 120.045 95.704 68.324 1.00 40.97 152 ARG G N 1
ATOM 11071 C CA . ARG E 1 154 ? 120.918 94.738 67.670 1.00 40.97 152 ARG G CA 1
ATOM 11072 C C . ARG E 1 154 ? 122.332 95.281 67.510 1.00 40.97 152 ARG G C 1
ATOM 11073 O O . ARG E 1 154 ? 123.300 94.518 67.603 1.00 40.97 152 ARG G O 1
ATOM 11081 N N . VAL E 1 155 ? 122.465 96.592 67.318 1.00 39.74 153 VAL G N 1
ATOM 11082 C CA . VAL E 1 155 ? 123.733 97.229 66.969 1.00 39.74 153 VAL G CA 1
ATOM 11083 C C . VAL E 1 155 ? 124.676 97.132 68.163 1.00 39.74 153 VAL G C 1
ATOM 11084 O O . VAL E 1 155 ? 124.492 97.820 69.170 1.00 39.74 153 VAL G O 1
ATOM 11088 N N . GLY E 1 156 ? 125.678 96.265 68.055 1.00 40.40 154 GLY G N 1
ATOM 11089 C CA . GLY E 1 156 ? 126.631 96.050 69.123 1.00 40.40 154 GLY G CA 1
ATOM 11090 C C . GLY E 1 156 ? 126.152 95.077 70.179 1.00 40.40 154 GLY G C 1
ATOM 11091 O O . GLY E 1 156 ? 126.227 95.366 71.376 1.00 40.40 154 GLY G O 1
ATOM 11092 N N . ALA E 1 157 ? 125.655 93.922 69.749 1.00 41.42 155 ALA G N 1
ATOM 11093 C CA . ALA E 1 157 ? 125.185 92.881 70.647 1.00 41.42 155 ALA G CA 1
ATOM 11094 C C . ALA E 1 157 ? 126.109 91.674 70.568 1.00 41.42 155 ALA G C 1
ATOM 11095 O O . ALA E 1 157 ? 126.720 91.413 69.530 1.00 41.42 155 ALA G O 1
ATOM 11097 N N . GLU E 1 158 ? 126.223 90.956 71.690 1.00 46.63 156 GLU G N 1
ATOM 11098 C CA . GLU E 1 158 ? 127.061 89.760 71.740 1.00 46.63 156 GLU G CA 1
ATOM 11099 C C . GLU E 1 158 ? 126.514 88.664 70.839 1.00 46.63 156 GLU G C 1
ATOM 11100 O O . GLU E 1 158 ? 127.233 88.117 69.996 1.00 46.63 156 GLU G O 1
ATOM 11106 N N . ALA E 1 159 ? 125.241 88.326 71.015 1.00 44.88 157 ALA G N 1
ATOM 11107 C CA . ALA E 1 159 ? 124.608 87.239 70.291 1.00 44.88 157 ALA G CA 1
ATOM 11108 C C . ALA E 1 159 ? 123.110 87.474 70.322 1.00 44.88 157 ALA G C 1
ATOM 11109 O O . ALA E 1 159 ? 122.560 87.815 71.369 1.00 44.88 157 ALA G O 1
ATOM 11111 N N . VAL E 1 160 ? 122.461 87.312 69.173 1.00 44.27 158 VAL G N 1
ATOM 11112 C CA . VAL E 1 160 ? 121.026 87.529 69.042 1.00 44.27 158 VAL G CA 1
ATOM 11113 C C . VAL E 1 160 ? 120.393 86.222 68.581 1.00 44.27 158 VAL G C 1
ATOM 11114 O O . VAL E 1 160 ? 120.953 85.524 67.730 1.00 44.27 158 VAL G O 1
ATOM 11118 N N . GLU E 1 161 ? 119.240 85.879 69.157 1.00 47.00 159 GLU G N 1
ATOM 11119 C CA . GLU E 1 161 ? 118.545 84.636 68.857 1.00 47.00 159 GLU G CA 1
ATOM 11120 C C . GLU E 1 161 ? 117.049 84.900 68.776 1.00 47.00 159 GLU G C 1
ATOM 11121 O O . GLU E 1 161 ? 116.496 85.611 69.616 1.00 47.00 159 GLU G O 1
ATOM 11127 N N . VAL E 1 162 ? 116.395 84.307 67.777 1.00 45.89 160 VAL G N 1
ATOM 11128 C CA . VAL E 1 162 ? 114.987 84.557 67.473 1.00 45.89 160 VAL G CA 1
ATOM 11129 C C . VAL E 1 162 ? 114.223 83.237 67.515 1.00 45.89 160 VAL G C 1
ATOM 11130 O O . VAL E 1 162 ? 114.609 82.271 66.850 1.00 45.89 160 VAL G O 1
ATOM 11134 N N . ARG E 1 163 ? 113.139 83.202 68.290 1.00 49.21 161 ARG G N 1
ATOM 11135 C CA . ARG E 1 163 ? 112.255 82.047 68.382 1.00 49.21 161 ARG G CA 1
ATOM 11136 C C . ARG E 1 163 ? 110.911 82.389 67.766 1.00 49.21 161 ARG G C 1
ATOM 11137 O O . ARG E 1 163 ? 110.295 83.390 68.140 1.00 49.21 161 ARG G O 1
ATOM 11145 N N . ILE E 1 164 ? 110.449 81.556 66.836 1.00 52.90 162 ILE G N 1
ATOM 11146 C CA . ILE E 1 164 ? 109.180 81.760 66.147 1.00 52.90 162 ILE G CA 1
ATOM 11147 C C . ILE E 1 164 ? 108.329 80.512 66.325 1.00 52.90 162 ILE G C 1
ATOM 11148 O O . ILE E 1 164 ? 108.781 79.402 66.029 1.00 52.90 162 ILE G O 1
ATOM 11153 N N . ASN E 1 165 ? 107.104 80.694 66.809 1.00 59.83 163 ASN G N 1
ATOM 11154 C CA . ASN E 1 165 ? 106.163 79.601 66.993 1.00 59.83 163 ASN G CA 1
ATOM 11155 C C . ASN E 1 165 ? 104.927 79.827 66.139 1.00 59.83 163 ASN G C 1
ATOM 11156 O O . ASN E 1 165 ? 104.505 80.964 65.922 1.00 59.83 163 ASN G O 1
ATOM 11161 N N . HIS E 1 166 ? 104.346 78.731 65.659 1.00 63.85 164 HIS G N 1
ATOM 11162 C CA . HIS E 1 166 ? 103.066 78.761 64.966 1.00 63.85 164 HIS G CA 1
ATOM 11163 C C . HIS E 1 166 ? 101.965 78.354 65.933 1.00 63.85 164 HIS G C 1
ATOM 11164 O O . HIS E 1 166 ? 102.055 77.308 66.581 1.00 63.85 164 HIS G O 1
ATOM 11171 N N . ILE E 1 167 ? 100.932 79.180 66.025 1.00 66.73 165 ILE G N 1
ATOM 11172 C CA . ILE E 1 167 ? 99.879 79.032 67.020 1.00 66.73 165 ILE G CA 1
ATOM 11173 C C . ILE E 1 167 ? 98.633 78.564 66.280 1.00 66.73 165 ILE G C 1
ATOM 11174 O O . ILE E 1 167 ? 97.962 79.353 65.602 1.00 66.73 165 ILE G O 1
ATOM 11179 N N . ARG E 1 168 ? 98.324 77.273 66.397 1.00 80.43 166 ARG G N 1
ATOM 11180 C CA . ARG E 1 168 ? 97.202 76.659 65.695 1.00 80.43 166 ARG G CA 1
ATOM 11181 C C . ARG E 1 168 ? 95.918 76.701 66.514 1.00 80.43 166 ARG G C 1
ATOM 11182 O O . ARG E 1 168 ? 94.826 76.846 65.952 1.00 80.43 166 ARG G O 1
ATOM 11190 N N . GLN E 1 169 ? 96.048 76.611 67.833 1.00 88.52 167 GLN G N 1
ATOM 11191 C CA . GLN E 1 169 ? 94.967 76.528 68.806 1.00 88.52 167 GLN G CA 1
ATOM 11192 C C . GLN E 1 169 ? 95.477 77.249 70.040 1.00 88.52 167 GLN G C 1
ATOM 11193 O O . GLN E 1 169 ? 96.313 78.146 69.928 1.00 88.52 167 GLN G O 1
ATOM 11199 N N . GLY E 1 170 ? 94.966 76.906 71.213 1.00 94.44 168 GLY G N 1
ATOM 11200 C CA . GLY E 1 170 ? 95.716 77.244 72.412 1.00 94.44 168 GLY G CA 1
ATOM 11201 C C . GLY E 1 170 ? 97.110 76.632 72.516 1.00 94.44 168 GLY G C 1
ATOM 11202 O O . GLY E 1 170 ? 97.913 77.118 73.318 1.00 94.44 168 GLY G O 1
ATOM 11203 N N . GLU E 1 171 ? 97.426 75.597 71.733 1.00 89.76 169 GLU G N 1
ATOM 11204 C CA . GLU E 1 171 ? 98.705 74.907 71.782 1.00 89.76 169 GLU G CA 1
ATOM 11205 C C . GLU E 1 171 ? 99.537 75.243 70.547 1.00 89.76 169 GLU G C 1
ATOM 11206 O O . GLU E 1 171 ? 99.006 75.425 69.448 1.00 89.76 169 GLU G O 1
ATOM 11212 N N . VAL E 1 172 ? 100.855 75.328 70.751 1.00 75.78 170 VAL G N 1
ATOM 11213 C CA . VAL E 1 172 ? 101.796 75.570 69.664 1.00 75.78 170 VAL G CA 1
ATOM 11214 C C . VAL E 1 172 ? 101.880 74.345 68.758 1.00 75.78 170 VAL G C 1
ATOM 11215 O O . VAL E 1 172 ? 101.881 73.200 69.226 1.00 75.78 170 VAL G O 1
ATOM 11219 N N . ALA E 1 173 ? 101.935 74.581 67.446 1.00 70.21 171 ALA G N 1
ATOM 11220 C CA . ALA E 1 173 ? 102.047 73.521 66.451 1.00 70.21 171 ALA G CA 1
ATOM 11221 C C . ALA E 1 173 ? 103.436 73.380 65.845 1.00 70.21 171 ALA G C 1
ATOM 11222 O O . ALA E 1 173 ? 103.943 72.263 65.741 1.00 70.21 171 ALA G O 1
ATOM 11224 N N . ARG E 1 174 ? 104.072 74.476 65.435 1.00 64.67 172 ARG G N 1
ATOM 11225 C CA . ARG E 1 174 ? 105.351 74.406 64.741 1.00 64.67 172 ARG G CA 1
ATOM 11226 C C . ARG E 1 174 ? 106.292 75.436 65.348 1.00 64.67 172 ARG G C 1
ATOM 11227 O O . ARG E 1 174 ? 105.866 76.538 65.699 1.00 64.67 172 ARG G O 1
ATOM 11235 N N . ALA E 1 175 ? 107.565 75.068 65.479 1.00 61.87 173 ALA G N 1
ATOM 11236 C CA . ALA E 1 175 ? 108.556 75.901 66.141 1.00 61.87 173 ALA G CA 1
ATOM 11237 C C . ALA E 1 175 ? 109.747 76.136 65.224 1.00 61.87 173 ALA G C 1
ATOM 11238 O O . ALA E 1 175 ? 109.999 75.368 64.295 1.00 61.87 173 ALA G O 1
ATOM 11240 N N . TRP E 1 176 ? 110.476 77.214 65.496 1.00 56.89 174 TRP G N 1
ATOM 11241 C CA . TRP E 1 176 ? 111.709 77.524 64.792 1.00 56.89 174 TRP G CA 1
ATOM 11242 C C . TRP E 1 176 ? 112.692 78.169 65.756 1.00 56.89 174 TRP G C 1
ATOM 11243 O O . TRP E 1 176 ? 112.303 78.880 66.685 1.00 56.89 174 TRP G O 1
ATOM 11254 N N . ARG E 1 177 ? 113.976 77.921 65.520 1.00 57.02 175 ARG G N 1
ATOM 11255 C CA . ARG E 1 177 ? 115.039 78.496 66.334 1.00 57.02 175 ARG G CA 1
ATOM 11256 C C . ARG E 1 177 ? 116.140 78.972 65.403 1.00 57.02 175 ARG G C 1
ATOM 11257 O O . ARG E 1 177 ? 116.718 78.171 64.665 1.00 57.02 175 ARG G O 1
ATOM 11265 N N . PHE E 1 178 ? 116.429 80.267 65.447 1.00 51.76 176 PHE G N 1
ATOM 11266 C CA . PHE E 1 178 ? 117.290 80.931 64.481 1.00 51.76 176 PHE G CA 1
ATOM 11267 C C . PHE E 1 178 ? 118.513 81.534 65.158 1.00 51.76 176 PHE G C 1
ATOM 11268 O O . PHE E 1 178 ? 118.666 81.496 66.378 1.00 51.76 176 PHE G O 1
ATOM 11276 N N . ASP E 1 179 ? 119.397 82.083 64.331 1.00 55.35 177 ASP G N 1
ATOM 11277 C CA . ASP E 1 179 ? 120.588 82.801 64.771 1.00 55.35 177 ASP G CA 1
ATOM 11278 C C . ASP E 1 179 ? 120.642 84.085 63.956 1.00 55.35 177 ASP G C 1
ATOM 11279 O O . ASP E 1 179 ? 120.954 84.053 62.762 1.00 55.35 177 ASP G O 1
ATOM 11284 N N . ALA E 1 180 ? 120.336 85.209 64.589 1.00 50.99 178 ALA G N 1
ATOM 11285 C CA . ALA E 1 180 ? 120.145 86.436 63.835 1.00 50.99 178 ALA G CA 1
ATOM 11286 C C . ALA E 1 180 ? 121.444 87.085 63.386 1.00 50.99 178 ALA G C 1
ATOM 11287 O O . ALA E 1 180 ? 121.399 88.007 62.565 1.00 50.99 178 ALA G O 1
ATOM 11289 N N . LEU E 1 181 ? 122.592 86.647 63.893 1.00 50.65 179 LEU G N 1
ATOM 11290 C CA . LEU E 1 181 ? 123.850 87.224 63.443 1.00 50.65 179 LEU G CA 1
ATOM 11291 C C . LEU E 1 181 ? 124.475 86.437 62.305 1.00 50.65 179 LEU G C 1
ATOM 11292 O O . LEU E 1 181 ? 125.072 87.036 61.405 1.00 50.65 179 LEU G O 1
ATOM 11297 N N . ALA E 1 182 ? 124.356 85.110 62.327 1.00 56.24 180 ALA G N 1
ATOM 11298 C CA . ALA E 1 182 ? 124.851 84.302 61.219 1.00 56.24 180 ALA G CA 1
ATOM 11299 C C . ALA E 1 182 ? 123.982 84.479 59.983 1.00 56.24 180 ALA G C 1
ATOM 11300 O O . ALA E 1 182 ? 124.498 84.590 58.865 1.00 56.24 180 ALA G O 1
ATOM 11302 N N . ILE E 1 183 ? 122.662 84.486 60.162 1.00 56.08 181 ILE G N 1
ATOM 11303 C CA . ILE E 1 183 ? 121.761 84.906 59.099 1.00 56.08 181 ILE G CA 1
ATOM 11304 C C . ILE E 1 183 ? 121.985 86.385 58.836 1.00 56.08 181 ILE G C 1
ATOM 11305 O O . ILE E 1 183 ? 121.911 87.212 59.752 1.00 56.08 181 ILE G O 1
ATOM 11310 N N . GLY E 1 184 ? 122.275 86.722 57.585 1.00 60.41 182 GLY G N 1
ATOM 11311 C CA . GLY E 1 184 ? 122.779 88.032 57.252 1.00 60.41 182 GLY G CA 1
ATOM 11312 C C . GLY E 1 184 ? 121.745 89.132 57.348 1.00 60.41 182 GLY G C 1
ATOM 11313 O O . GLY E 1 184 ? 120.562 88.917 57.601 1.00 60.41 182 GLY G O 1
ATOM 11314 N N . LEU E 1 185 ? 122.232 90.350 57.148 1.00 58.68 183 LEU G N 1
ATOM 11315 C CA . LEU E 1 185 ? 121.405 91.538 57.081 1.00 58.68 183 LEU G CA 1
ATOM 11316 C C . LEU E 1 185 ? 121.479 92.179 55.703 1.00 58.68 183 LEU G C 1
ATOM 11317 O O . LEU E 1 185 ? 120.680 93.071 55.395 1.00 58.68 183 LEU G O 1
ATOM 11322 N N . ARG E 1 186 ? 122.370 91.695 54.843 1.00 71.20 184 ARG G N 1
ATOM 11323 C CA . ARG E 1 186 ? 122.701 92.327 53.575 1.00 71.20 184 ARG G CA 1
ATOM 11324 C C . ARG E 1 186 ? 122.094 91.636 52.365 1.00 71.20 184 ARG G C 1
ATOM 11325 O O . ARG E 1 186 ? 121.707 92.311 51.408 1.00 71.20 184 ARG G O 1
ATOM 11333 N N . ASP E 1 187 ? 122.005 90.307 52.373 1.00 74.49 185 ASP G N 1
ATOM 11334 C CA . ASP E 1 187 ? 121.465 89.582 51.229 1.00 74.49 185 ASP G CA 1
ATOM 11335 C C . ASP E 1 187 ? 120.339 88.645 51.636 1.00 74.49 185 ASP G C 1
ATOM 11336 O O . ASP E 1 187 ? 119.820 88.725 52.754 1.00 74.49 185 ASP G O 1
ATOM 11341 N N . PHE E 1 188 ? 119.954 87.759 50.721 1.00 68.67 186 PHE G N 1
ATOM 11342 C CA . PHE E 1 188 ? 118.888 86.794 50.946 1.00 68.67 186 PHE G CA 1
ATOM 11343 C C . PHE E 1 188 ? 119.393 85.417 50.541 1.00 68.67 186 PHE G C 1
ATOM 11344 O O . PHE E 1 188 ? 119.923 85.246 49.439 1.00 68.67 186 PHE G O 1
ATOM 11352 N N . LYS E 1 189 ? 119.223 84.438 51.426 1.00 73.50 187 LYS G N 1
ATOM 11353 C CA . LYS E 1 189 ? 119.823 83.123 51.241 1.00 73.50 187 LYS G CA 1
ATOM 11354 C C . LYS E 1 189 ? 118.757 82.037 51.265 1.00 73.50 187 LYS G C 1
ATOM 11355 O O . LYS E 1 189 ? 117.563 82.329 51.163 1.00 73.50 187 LYS G O 1
ATOM 11361 N N . ALA E 1 190 ? 119.180 80.781 51.368 1.00 81.37 188 ALA G N 1
ATOM 11362 C CA . ALA E 1 190 ? 118.272 79.650 51.466 1.00 81.37 188 ALA G CA 1
ATOM 11363 C C . ALA E 1 190 ? 118.685 78.760 52.628 1.00 81.37 188 ALA G C 1
ATOM 11364 O O . ALA E 1 190 ? 119.878 78.601 52.905 1.00 81.37 188 ALA G O 1
ATOM 11366 N N . ASP E 1 191 ? 117.689 78.189 53.302 1.00 80.63 189 ASP G N 1
ATOM 11367 C CA . ASP E 1 191 ? 117.901 77.197 54.348 1.00 80.63 189 ASP G CA 1
ATOM 11368 C C . ASP E 1 191 ? 116.597 76.420 54.488 1.00 80.63 189 ASP G C 1
ATOM 11369 O O . ASP E 1 191 ? 115.559 76.824 53.963 1.00 80.63 189 ASP G O 1
ATOM 11374 N N . ALA E 1 192 ? 116.663 75.291 55.197 1.00 78.22 190 ALA G N 1
ATOM 11375 C CA . ALA E 1 192 ? 115.501 74.413 55.303 1.00 78.22 190 ALA G CA 1
ATOM 11376 C C . ALA E 1 192 ? 114.409 75.030 56.168 1.00 78.22 190 ALA G C 1
ATOM 11377 O O . ALA E 1 192 ? 113.238 75.078 55.768 1.00 78.22 190 ALA G O 1
ATOM 11379 N N . GLU E 1 193 ? 114.774 75.514 57.357 1.00 71.94 191 GLU G N 1
ATOM 11380 C CA . GLU E 1 193 ? 113.779 76.094 58.250 1.00 71.94 191 GLU G CA 1
ATOM 11381 C C . GLU E 1 193 ? 113.301 77.445 57.739 1.00 71.94 191 GLU G C 1
ATOM 11382 O O . GLU E 1 193 ? 112.136 77.812 57.949 1.00 71.94 191 GLU G O 1
ATOM 11388 N N . LEU E 1 194 ? 114.176 78.174 57.038 1.00 69.07 192 LEU G N 1
ATOM 11389 C CA . LEU E 1 194 ? 113.771 79.419 56.397 1.00 69.07 192 LEU G CA 1
ATOM 11390 C C . LEU E 1 194 ? 112.738 79.169 55.312 1.00 69.07 192 LEU G C 1
ATOM 11391 O O . LEU E 1 194 ? 111.756 79.907 55.203 1.00 69.07 192 LEU G O 1
ATOM 11396 N N . ASP E 1 195 ? 112.928 78.117 54.515 1.00 70.74 193 ASP G N 1
ATOM 11397 C CA . ASP E 1 195 ? 111.969 77.820 53.461 1.00 70.74 193 ASP G CA 1
ATOM 11398 C C . ASP E 1 195 ? 110.678 77.241 54.018 1.00 70.74 193 ASP G C 1
ATOM 11399 O O . ASP E 1 195 ? 109.612 77.458 53.436 1.00 70.74 193 ASP G O 1
ATOM 11404 N N . ALA E 1 196 ? 110.740 76.541 55.155 1.00 64.39 194 ALA G N 1
ATOM 11405 C CA . ALA E 1 196 ? 109.511 76.081 55.797 1.00 64.39 194 ALA G CA 1
ATOM 11406 C C . ALA E 1 196 ? 108.694 77.251 56.333 1.00 64.39 194 ALA G C 1
ATOM 11407 O O . ALA E 1 196 ? 107.469 77.301 56.150 1.00 64.39 194 ALA G O 1
ATOM 11409 N N . LEU E 1 197 ? 109.361 78.215 56.974 1.00 60.41 195 LEU G N 1
ATOM 11410 C CA . LEU E 1 197 ? 108.671 79.413 57.444 1.00 60.41 195 LEU G CA 1
ATOM 11411 C C . LEU E 1 197 ? 108.168 80.258 56.279 1.00 60.41 195 LEU G C 1
ATOM 11412 O O . LEU E 1 197 ? 107.084 80.850 56.355 1.00 60.41 195 LEU G O 1
ATOM 11417 N N . ALA E 1 198 ? 108.929 80.296 55.183 1.00 59.20 196 ALA G N 1
ATOM 11418 C CA . ALA E 1 198 ? 108.503 81.025 53.997 1.00 59.20 196 ALA G CA 1
ATOM 11419 C C . ALA E 1 198 ? 107.283 80.379 53.363 1.00 59.20 196 ALA G C 1
ATOM 11420 O O . ALA E 1 198 ? 106.387 81.076 52.881 1.00 59.20 196 ALA G O 1
ATOM 11422 N N . GLU E 1 199 ? 107.208 79.051 53.386 1.00 60.88 197 GLU G N 1
ATOM 11423 C CA . GLU E 1 199 ? 106.029 78.392 52.848 1.00 60.88 197 GLU G CA 1
ATOM 11424 C C . GLU E 1 199 ? 104.825 78.550 53.767 1.00 60.88 197 GLU G C 1
ATOM 11425 O O . GLU E 1 199 ? 103.692 78.626 53.280 1.00 60.88 197 GLU G O 1
ATOM 11431 N N . LEU E 1 200 ? 105.046 78.654 55.080 1.00 55.85 198 LEU G N 1
ATOM 11432 C CA . LEU E 1 200 ? 103.938 78.963 55.983 1.00 55.85 198 LEU G CA 1
ATOM 11433 C C . LEU E 1 200 ? 103.379 80.361 55.725 1.00 55.85 198 LEU G C 1
ATOM 11434 O O . LEU E 1 200 ? 102.156 80.550 55.649 1.00 55.85 198 LEU G O 1
ATOM 11439 N N . ILE E 1 201 ? 104.264 81.347 55.554 1.00 55.10 199 ILE G N 1
ATOM 11440 C CA . ILE E 1 201 ? 103.829 82.705 55.236 1.00 55.10 199 ILE G CA 1
ATOM 11441 C C . ILE E 1 201 ? 103.175 82.764 53.856 1.00 55.10 199 ILE G C 1
ATOM 11442 O O . ILE E 1 201 ? 102.192 83.491 53.657 1.00 55.10 199 ILE G O 1
ATOM 11447 N N . ALA E 1 202 ? 103.661 81.966 52.902 1.00 57.47 200 ALA G N 1
ATOM 11448 C CA . ALA E 1 202 ? 103.090 81.974 51.559 1.00 57.47 200 ALA G CA 1
ATOM 11449 C C . ALA E 1 202 ? 101.724 81.303 51.527 1.00 57.47 200 ALA G C 1
ATOM 11450 O O . ALA E 1 202 ? 100.855 81.693 50.741 1.00 57.47 200 ALA G O 1
ATOM 11452 N N . SER E 1 203 ? 101.519 80.285 52.362 1.00 58.52 201 SER G N 1
ATOM 11453 C CA . SER E 1 203 ? 100.186 79.717 52.510 1.00 58.52 201 SER G CA 1
ATOM 11454 C C . SER E 1 203 ? 99.251 80.689 53.207 1.00 58.52 201 SER G C 1
ATOM 11455 O O . SER E 1 203 ? 98.049 80.702 52.926 1.00 58.52 201 SER G O 1
ATOM 11458 N N . GLY E 1 204 ? 99.784 81.502 54.119 1.00 57.38 202 GLY G N 1
ATOM 11459 C CA . GLY E 1 204 ? 98.954 82.491 54.783 1.00 57.38 202 GLY G CA 1
ATOM 11460 C C . GLY E 1 204 ? 98.538 83.630 53.873 1.00 57.38 202 GLY G C 1
ATOM 11461 O O . GLY E 1 204 ? 97.416 84.128 53.972 1.00 57.38 202 GLY G O 1
ATOM 11462 N N . LEU E 1 205 ? 99.428 84.058 52.976 1.00 57.88 203 LEU G N 1
ATOM 11463 C CA . LEU E 1 205 ? 99.124 85.206 52.127 1.00 57.88 203 LEU G CA 1
ATOM 11464 C C . LEU E 1 205 ? 98.183 84.874 50.981 1.00 57.88 203 LEU G C 1
ATOM 11465 O O . LEU E 1 205 ? 97.617 85.794 50.384 1.00 57.88 203 LEU G O 1
ATOM 11470 N N . SER E 1 206 ? 98.006 83.597 50.649 1.00 60.82 204 SER G N 1
ATOM 11471 C CA . SER E 1 206 ? 97.139 83.203 49.548 1.00 60.82 204 SER G CA 1
ATOM 11472 C C . SER E 1 206 ? 95.754 82.784 50.023 1.00 60.82 204 SER G C 1
ATOM 11473 O O . SER E 1 206 ? 95.013 82.150 49.267 1.00 60.82 204 SER G O 1
ATOM 11476 N N . GLY E 1 207 ? 95.396 83.115 51.260 1.00 64.32 205 GLY G N 1
ATOM 11477 C CA . GLY E 1 207 ? 94.086 82.806 51.792 1.00 64.32 205 GLY G CA 1
ATOM 11478 C C . GLY E 1 207 ? 93.824 81.348 52.086 1.00 64.32 205 GLY G C 1
ATOM 11479 O O . GLY E 1 207 ? 92.685 80.999 52.414 1.00 64.32 205 GLY G O 1
ATOM 11480 N N . SER E 1 208 ? 94.834 80.483 51.994 1.00 65.02 206 SER G N 1
ATOM 11481 C CA . SER E 1 208 ? 94.653 79.045 52.145 1.00 65.02 206 SER G CA 1
ATOM 11482 C C . SER E 1 208 ? 94.893 78.570 53.569 1.00 65.02 206 SER G C 1
ATOM 11483 O O . SER E 1 208 ? 95.310 77.423 53.776 1.00 65.02 206 SER G O 1
ATOM 11486 N N . GLY E 1 209 ? 94.653 79.420 54.555 1.00 69.69 207 GLY G N 1
ATOM 11487 C CA . GLY E 1 209 ? 94.864 79.029 55.932 1.00 69.69 207 GLY G CA 1
ATOM 11488 C C . GLY E 1 209 ? 94.852 80.237 56.835 1.00 69.69 207 GLY G C 1
ATOM 11489 O O . GLY E 1 209 ? 94.788 81.386 56.389 1.00 69.69 207 GLY G O 1
ATOM 11490 N N . HIS E 1 210 ? 94.906 79.951 58.130 1.00 70.04 208 HIS G N 1
ATOM 11491 C CA . HIS E 1 210 ? 95.005 80.966 59.168 1.00 70.04 208 HIS G CA 1
ATOM 11492 C C . HIS E 1 210 ? 96.347 80.803 59.863 1.00 70.04 208 HIS G C 1
ATOM 11493 O O . HIS E 1 210 ? 96.624 79.749 60.444 1.00 70.04 208 HIS G O 1
ATOM 11500 N N . VAL E 1 211 ? 97.176 81.838 59.798 1.00 60.38 209 VAL G N 1
ATOM 11501 C CA . VAL E 1 211 ? 98.523 81.806 60.347 1.00 60.38 209 VAL G CA 1
ATOM 11502 C C . VAL E 1 211 ? 98.603 82.811 61.482 1.00 60.38 209 VAL G C 1
ATOM 11503 O O . VAL E 1 211 ? 98.296 83.992 61.295 1.00 60.38 209 VAL G O 1
ATOM 11507 N N . LEU E 1 212 ? 99.001 82.339 62.658 1.00 55.31 210 LEU G N 1
ATOM 11508 C CA . LEU E 1 212 ? 99.233 83.195 63.815 1.00 55.31 210 LEU G CA 1
ATOM 11509 C C . LEU E 1 212 ? 100.612 82.867 64.357 1.00 55.31 210 LEU G C 1
ATOM 11510 O O . LEU E 1 212 ? 100.844 81.762 64.851 1.00 55.31 210 LEU G O 1
ATOM 11515 N N . LEU E 1 213 ? 101.521 83.820 64.254 1.00 52.73 211 LEU G N 1
ATOM 11516 C CA . LEU E 1 213 ? 102.900 83.641 64.660 1.00 52.73 211 LEU G CA 1
ATOM 11517 C C . LEU E 1 213 ? 103.206 84.552 65.835 1.00 52.73 211 LEU G C 1
ATOM 11518 O O . LEU E 1 213 ? 102.888 85.741 65.807 1.00 52.73 211 LEU G O 1
ATOM 11523 N N . GLU E 1 214 ? 103.828 83.997 66.869 1.00 53.27 212 GLU G N 1
ATOM 11524 C CA . GLU E 1 214 ? 104.464 84.819 67.883 1.00 53.27 212 GLU G CA 1
ATOM 11525 C C . GLU E 1 214 ? 105.970 84.699 67.723 1.00 53.27 212 GLU G C 1
ATOM 11526 O O . GLU E 1 214 ? 106.493 83.618 67.439 1.00 53.27 212 GLU G O 1
ATOM 11532 N N . VAL E 1 215 ? 106.657 85.829 67.848 1.00 44.37 213 VAL G N 1
ATOM 11533 C CA . VAL E 1 215 ? 108.092 85.918 67.624 1.00 44.37 213 VAL G CA 1
ATOM 11534 C C . VAL E 1 215 ? 108.727 86.466 68.891 1.00 44.37 213 VAL G C 1
ATOM 11535 O O . VAL E 1 215 ? 108.265 87.476 69.429 1.00 44.37 213 VAL G O 1
ATOM 11539 N N . VAL E 1 216 ? 109.767 85.796 69.378 1.00 39.96 214 VAL G N 1
ATOM 11540 C CA . VAL E 1 216 ? 110.479 86.210 70.579 1.00 39.96 214 VAL G CA 1
ATOM 11541 C C . VAL E 1 216 ? 111.957 86.336 70.234 1.00 39.96 214 VAL G C 1
ATOM 11542 O O . VAL E 1 216 ? 112.536 85.418 69.647 1.00 39.96 214 VAL G O 1
ATOM 11546 N N . ALA E 1 217 ? 112.567 87.468 70.595 1.00 38.67 215 ALA G N 1
ATOM 11547 C CA . ALA E 1 217 ? 113.972 87.729 70.308 1.00 38.67 215 ALA G CA 1
ATOM 11548 C C . ALA E 1 217 ? 114.745 88.011 71.588 1.00 38.67 215 ALA G C 1
ATOM 11549 O O . ALA E 1 217 ? 114.259 88.715 72.476 1.00 38.67 215 ALA G O 1
ATOM 11551 N N . PHE E 1 218 ? 115.960 87.467 71.665 1.00 38.48 216 PHE G N 1
ATOM 11552 C CA . PHE E 1 218 ? 116.843 87.625 72.816 1.00 38.48 216 PHE G CA 1
ATOM 11553 C C . PHE E 1 218 ? 118.148 88.233 72.333 1.00 38.48 216 PHE G C 1
ATOM 11554 O O . PHE E 1 218 ? 118.756 87.716 71.395 1.00 38.48 216 PHE G O 1
ATOM 11562 N N . ALA E 1 219 ? 118.591 89.310 72.979 1.00 38.59 217 ALA G N 1
ATOM 11563 C CA . ALA E 1 219 ? 119.796 90.031 72.579 1.00 38.59 217 ALA G CA 1
ATOM 11564 C C . ALA E 1 219 ? 120.694 90.216 73.794 1.00 38.59 217 ALA G C 1
ATOM 11565 O O . ALA E 1 219 ? 120.380 91.013 74.681 1.00 38.59 217 ALA G O 1
ATOM 11567 N N . ARG E 1 220 ? 121.814 89.498 73.833 1.00 44.59 218 ARG G N 1
ATOM 11568 C CA . ARG E 1 220 ? 122.730 89.573 74.968 1.00 44.59 218 ARG G CA 1
ATOM 11569 C C . ARG E 1 220 ? 123.557 90.839 74.813 1.00 44.59 218 ARG G C 1
ATOM 11570 O O . ARG E 1 220 ? 124.439 90.914 73.960 1.00 44.59 218 ARG G O 1
ATOM 11578 N N . ILE E 1 221 ? 123.273 91.847 75.634 1.00 37.11 219 ILE G N 1
ATOM 11579 C CA . ILE E 1 221 ? 123.927 93.142 75.493 1.00 37.11 219 ILE G CA 1
ATOM 11580 C C . ILE E 1 221 ? 124.964 93.346 76.588 1.00 37.11 219 ILE G C 1
ATOM 11581 O O . ILE E 1 221 ? 126.161 93.465 76.308 1.00 37.11 219 ILE G O 1
ATOM 11586 N N . GLY E 1 222 ? 124.518 93.385 77.828 1.00 38.38 220 GLY G N 1
ATOM 11587 C CA . GLY E 1 222 ? 125.383 93.681 78.952 1.00 38.38 220 GLY G CA 1
ATOM 11588 C C . GLY E 1 222 ? 124.576 94.185 80.126 1.00 38.38 220 GLY G C 1
ATOM 11589 O O . GLY E 1 222 ? 123.401 94.519 80.021 1.00 38.38 220 GLY G O 1
ATOM 11590 N N . ASP E 1 223 ? 125.232 94.245 81.279 1.00 42.82 221 ASP G N 1
ATOM 11591 C CA . ASP E 1 223 ? 124.547 94.572 82.522 1.00 42.82 221 ASP G CA 1
ATOM 11592 C C . ASP E 1 223 ? 124.316 96.071 82.628 1.00 42.82 221 ASP G C 1
ATOM 11593 O O . ASP E 1 223 ? 125.267 96.856 82.615 1.00 42.82 221 ASP G O 1
ATOM 11598 N N . GLY E 1 224 ? 123.055 96.465 82.742 1.00 37.79 222 GLY G N 1
ATOM 11599 C CA . GLY E 1 224 ? 122.711 97.848 82.960 1.00 37.79 222 GLY G CA 1
ATOM 11600 C C . GLY E 1 224 ? 122.758 98.733 81.739 1.00 37.79 222 GLY G C 1
ATOM 11601 O O . GLY E 1 224 ? 122.616 99.953 81.882 1.00 37.79 222 GLY G O 1
ATOM 11602 N N . GLN E 1 225 ? 122.936 98.169 80.547 1.00 35.09 223 GLN G N 1
ATOM 11603 C CA . GLN E 1 225 ? 123.063 98.971 79.343 1.00 35.09 223 GLN G CA 1
ATOM 11604 C C . GLN E 1 225 ? 121.734 99.609 78.963 1.00 35.09 223 GLN G C 1
ATOM 11605 O O . GLN E 1 225 ? 120.675 99.265 79.482 1.00 35.09 223 GLN G O 1
ATOM 11611 N N . GLU E 1 226 ? 121.803 100.553 78.035 1.00 39.22 224 GLU G N 1
ATOM 11612 C CA . GLU E 1 226 ? 120.646 101.347 77.646 1.00 39.22 224 GLU G CA 1
ATOM 11613 C C . GLU E 1 226 ? 119.930 100.669 76.488 1.00 39.22 224 GLU G C 1
ATOM 11614 O O . GLU E 1 226 ? 120.467 100.586 75.381 1.00 39.22 224 GLU G O 1
ATOM 11620 N N . VAL E 1 227 ? 118.719 100.180 76.743 1.00 32.83 225 VAL G N 1
ATOM 11621 C CA . VAL E 1 227 ? 117.857 99.685 75.678 1.00 32.83 225 VAL G CA 1
ATOM 11622 C C . VAL E 1 227 ? 117.124 100.870 75.077 1.00 32.83 225 VAL G C 1
ATOM 11623 O O . VAL E 1 227 ? 117.085 101.952 75.668 1.00 32.83 225 VAL G O 1
ATOM 11627 N N . PHE E 1 228 ? 116.529 100.677 73.906 1.00 33.56 226 PHE G N 1
ATOM 11628 C CA . PHE E 1 228 ? 115.928 101.774 73.154 1.00 33.56 226 PHE G CA 1
ATOM 11629 C C . PHE E 1 228 ? 114.488 101.442 72.802 1.00 33.56 226 PHE G C 1
ATOM 11630 O O . PHE E 1 228 ? 114.212 100.897 71.727 1.00 33.56 226 PHE G O 1
ATOM 11638 N N . PRO E 1 229 ? 113.540 101.755 73.679 1.00 33.63 227 PRO G N 1
ATOM 11639 C CA . PRO E 1 229 ? 112.137 101.793 73.265 1.00 33.63 227 PRO G CA 1
ATOM 11640 C C . PRO E 1 229 ? 111.895 102.933 72.296 1.00 33.63 227 PRO G C 1
ATOM 11641 O O . PRO E 1 229 ? 112.695 103.857 72.157 1.00 33.63 227 PRO G O 1
ATOM 11645 N N . SER E 1 230 ? 110.760 102.857 71.621 1.00 37.83 228 SER G N 1
ATOM 11646 C CA . SER E 1 230 ? 110.410 103.875 70.652 1.00 37.83 228 SER G CA 1
ATOM 11647 C C . SER E 1 230 ? 110.018 105.166 71.356 1.00 37.83 228 SER G C 1
ATOM 11648 O O . SER E 1 230 ? 109.415 105.157 72.428 1.00 37.83 228 SER G O 1
ATOM 11651 N N . GLN E 1 231 ? 110.380 106.282 70.743 1.00 42.65 229 GLN G N 1
ATOM 11652 C CA . GLN E 1 231 ? 110.268 107.597 71.347 1.00 42.65 229 GLN G CA 1
ATOM 11653 C C . GLN E 1 231 ? 108.994 108.283 70.876 1.00 42.65 229 GLN G C 1
ATOM 11654 O O . GLN E 1 231 ? 108.568 108.120 69.732 1.00 42.65 229 GLN G O 1
ATOM 11660 N N . GLU E 1 232 ? 108.383 109.045 71.772 1.00 42.97 230 GLU G N 1
ATOM 11661 C CA . GLU E 1 232 ? 107.105 109.688 71.522 1.00 42.97 230 GLU G CA 1
ATOM 11662 C C . GLU E 1 232 ? 107.272 111.130 71.071 1.00 42.97 230 GLU G C 1
ATOM 11663 O O . GLU E 1 232 ? 108.283 111.782 71.330 1.00 42.97 230 GLU G O 1
ATOM 11669 N N . LEU E 1 233 ? 106.249 111.611 70.373 1.00 50.21 231 LEU G N 1
ATOM 11670 C CA . LEU E 1 233 ? 106.180 112.985 69.900 1.00 50.21 231 LEU G CA 1
ATOM 11671 C C . LEU E 1 233 ? 105.573 113.858 70.985 1.00 50.21 231 LEU G C 1
ATOM 11672 O O . LEU E 1 233 ? 104.443 113.619 71.419 1.00 50.21 231 LEU G O 1
ATOM 11677 N N . ILE E 1 234 ? 106.324 114.858 71.427 1.00 61.21 232 ILE G N 1
ATOM 11678 C CA . ILE E 1 234 ? 105.859 115.819 72.416 1.00 61.21 232 ILE G CA 1
ATOM 11679 C C . ILE E 1 234 ? 106.157 117.220 71.907 1.00 61.21 232 ILE G C 1
ATOM 11680 O O . ILE E 1 234 ? 107.210 117.467 71.309 1.00 61.21 232 ILE G O 1
ATOM 11685 N N . LEU E 1 235 ? 105.215 118.128 72.108 1.00 83.98 233 LEU G N 1
ATOM 11686 C CA . LEU E 1 235 ? 105.357 119.503 71.642 1.00 83.98 233 LEU G CA 1
ATOM 11687 C C . LEU E 1 235 ? 105.812 120.347 72.824 1.00 83.98 233 LEU G C 1
ATOM 11688 O O . LEU E 1 235 ? 105.023 120.673 73.715 1.00 83.98 233 LEU G O 1
ATOM 11693 N N . ASP E 1 236 ? 107.097 120.694 72.829 1.00 99.57 234 ASP G N 1
ATOM 11694 C CA . ASP E 1 236 ? 107.657 121.532 73.877 1.00 99.57 234 ASP G CA 1
ATOM 11695 C C . ASP E 1 236 ? 107.230 122.972 73.637 1.00 99.57 234 ASP G C 1
ATOM 11696 O O . ASP E 1 236 ? 107.956 123.745 73.007 1.00 99.57 234 ASP G O 1
ATOM 11701 N N . LYS E 1 237 ? 106.046 123.329 74.114 1.00 106.01 235 LYS G N 1
ATOM 11702 C CA . LYS E 1 237 ? 105.516 124.673 73.987 1.00 106.01 235 LYS G CA 1
ATOM 11703 C C . LYS E 1 237 ? 105.791 125.451 75.271 1.00 106.01 235 LYS G C 1
ATOM 11704 O O . LYS E 1 237 ? 106.535 125.005 76.148 1.00 106.01 235 LYS G O 1
ATOM 11710 N N . GLY E 1 238 ? 105.188 126.631 75.389 1.00 119.86 236 GLY G N 1
ATOM 11711 C CA . GLY E 1 238 ? 105.438 127.491 76.528 1.00 119.86 236 GLY G CA 1
ATOM 11712 C C . GLY E 1 238 ? 104.555 127.226 77.730 1.00 119.86 236 GLY G C 1
ATOM 11713 O O . GLY E 1 238 ? 103.728 128.067 78.093 1.00 119.86 236 GLY G O 1
ATOM 11714 N N . ASP E 1 239 ? 104.713 126.064 78.355 1.00 123.55 237 ASP G N 1
ATOM 11715 C CA . ASP E 1 239 ? 104.019 125.767 79.599 1.00 123.55 237 ASP G CA 1
ATOM 11716 C C . ASP E 1 239 ? 104.903 126.151 80.787 1.00 123.55 237 ASP G C 1
ATOM 11717 O O . ASP E 1 239 ? 105.897 126.868 80.644 1.00 123.55 237 ASP G O 1
ATOM 11722 N N . LYS E 1 240 ? 104.540 125.668 81.974 1.00 131.29 238 LYS G N 1
ATOM 11723 C CA . LYS E 1 240 ? 105.235 126.033 83.203 1.00 131.29 238 LYS G CA 1
ATOM 11724 C C . LYS E 1 240 ? 106.622 125.402 83.254 1.00 131.29 238 LYS G C 1
ATOM 11725 O O . LYS E 1 240 ? 106.754 124.175 83.322 1.00 131.29 238 LYS G O 1
ATOM 11731 N N . LYS E 1 241 ? 107.652 126.250 83.172 1.00 128.59 239 LYS G N 1
ATOM 11732 C CA . LYS E 1 241 ? 109.051 125.972 83.504 1.00 128.59 239 LYS G CA 1
ATOM 11733 C C . LYS E 1 241 ? 109.714 124.922 82.617 1.00 128.59 239 LYS G C 1
ATOM 11734 O O . LYS E 1 241 ? 110.864 124.548 82.877 1.00 128.59 239 LYS G O 1
ATOM 11740 N N . GLY E 1 242 ? 109.041 124.439 81.577 1.00 116.61 240 GLY G N 1
ATOM 11741 C CA . GLY E 1 242 ? 109.604 123.402 80.740 1.00 116.61 240 GLY G CA 1
ATOM 11742 C C . GLY E 1 242 ? 109.413 122.023 81.334 1.00 116.61 240 GLY G C 1
ATOM 11743 O O . GLY E 1 242 ? 109.706 121.799 82.513 1.00 116.61 240 GLY G O 1
ATOM 11744 N N . GLN E 1 243 ? 108.926 121.091 80.529 1.00 93.17 241 GLN G N 1
ATOM 11745 C CA . GLN E 1 243 ? 108.702 119.723 80.966 1.00 93.17 241 GLN G CA 1
ATOM 11746 C C . GLN E 1 243 ? 109.856 118.853 80.472 1.00 93.17 241 GLN G C 1
ATOM 11747 O O . GLN E 1 243 ? 110.862 119.355 79.958 1.00 93.17 241 GLN G O 1
ATOM 11753 N N . LYS E 1 244 ? 109.717 117.546 80.674 1.00 63.89 242 LYS G N 1
ATOM 11754 C CA . LYS E 1 244 ? 110.657 116.579 80.129 1.00 63.89 242 LYS G CA 1
ATOM 11755 C C . LYS E 1 244 ? 110.658 116.633 78.605 1.00 63.89 242 LYS G C 1
ATOM 11756 O O . LYS E 1 244 ? 109.612 116.779 77.969 1.00 63.89 242 LYS G O 1
ATOM 11762 N N . SER E 1 245 ? 111.853 116.577 78.017 1.00 56.18 243 SER G N 1
ATOM 11763 C CA . SER E 1 245 ? 112.025 116.844 76.595 1.00 56.18 243 SER G CA 1
ATOM 11764 C C . SER E 1 245 ? 112.242 115.574 75.784 1.00 56.18 243 SER G C 1
ATOM 11765 O O . SER E 1 245 ? 112.658 115.646 74.626 1.00 56.18 243 SER G O 1
ATOM 11768 N N . LYS E 1 246 ? 111.964 114.416 76.371 1.00 48.46 244 LYS G N 1
ATOM 11769 C CA . LYS E 1 246 ? 112.139 113.142 75.682 1.00 48.46 244 LYS G CA 1
ATOM 11770 C C . LYS E 1 246 ? 111.212 112.140 76.347 1.00 48.46 244 LYS G C 1
ATOM 11771 O O . LYS E 1 246 ? 111.471 111.722 77.478 1.00 48.46 244 LYS G O 1
ATOM 11777 N N . THR E 1 247 ? 110.148 111.760 75.656 1.00 47.55 245 THR G N 1
ATOM 11778 C CA . THR E 1 247 ? 109.170 110.820 76.181 1.00 47.55 245 THR G CA 1
ATOM 11779 C C . THR E 1 247 ? 109.308 109.510 75.424 1.00 47.55 245 THR G C 1
ATOM 11780 O O . THR E 1 247 ? 109.269 109.498 74.191 1.00 47.55 245 THR G O 1
ATOM 11784 N N . LEU E 1 248 ? 109.478 108.417 76.156 1.00 39.86 246 LEU G N 1
ATOM 11785 C CA . LEU E 1 248 ? 109.557 107.100 75.549 1.00 39.86 246 LEU G CA 1
ATOM 11786 C C . LEU E 1 248 ? 108.200 106.416 75.633 1.00 39.86 246 LEU G C 1
ATOM 11787 O O . LEU E 1 248 ? 107.475 106.574 76.617 1.00 39.86 246 LEU G O 1
ATOM 11792 N N . TYR E 1 249 ? 107.858 105.665 74.591 1.00 41.30 247 TYR G N 1
ATOM 11793 C CA . TYR E 1 249 ? 106.582 104.964 74.564 1.00 41.30 247 TYR G CA 1
ATOM 11794 C C . TYR E 1 249 ? 106.593 103.789 75.527 1.00 41.30 247 TYR G C 1
ATOM 11795 O O . TYR E 1 249 ? 107.588 103.072 75.651 1.00 41.30 247 TYR G O 1
ATOM 11804 N N . SER E 1 250 ? 105.471 103.591 76.208 1.00 49.97 248 SER G N 1
ATOM 11805 C CA . SER E 1 250 ? 105.340 102.508 77.164 1.00 49.97 248 SER G CA 1
ATOM 11806 C C . SER E 1 250 ? 103.881 102.088 77.230 1.00 49.97 248 SER G C 1
ATOM 11807 O O . SER E 1 250 ? 102.997 102.725 76.654 1.00 49.97 248 SER G O 1
ATOM 11810 N N . VAL E 1 251 ? 103.642 101.006 77.953 1.00 59.20 249 VAL G N 1
ATOM 11811 C CA . VAL E 1 251 ? 102.314 100.514 78.289 1.00 59.20 249 VAL G CA 1
ATOM 11812 C C . VAL E 1 251 ? 102.343 100.400 79.805 1.00 59.20 249 VAL G C 1
ATOM 11813 O O . VAL E 1 251 ? 103.212 101.005 80.444 1.00 59.20 249 VAL G O 1
ATOM 11817 N N . ARG E 1 252 ? 101.353 99.732 80.398 1.00 70.84 250 ARG G N 1
ATOM 11818 C CA . ARG E 1 252 ? 101.356 99.532 81.843 1.00 70.84 250 ARG G CA 1
ATOM 11819 C C . ARG E 1 252 ? 102.589 98.762 82.305 1.00 70.84 250 ARG G C 1
ATOM 11820 O O . ARG E 1 252 ? 102.723 97.567 82.023 1.00 70.84 250 ARG G O 1
ATOM 11828 N N . ASP E 1 253 ? 103.507 99.484 82.968 1.00 70.42 251 ASP G N 1
ATOM 11829 C CA . ASP E 1 253 ? 104.665 98.933 83.687 1.00 70.42 251 ASP G CA 1
ATOM 11830 C C . ASP E 1 253 ? 105.647 98.226 82.743 1.00 70.42 251 ASP G C 1
ATOM 11831 O O . ASP E 1 253 ? 106.376 97.315 83.139 1.00 70.42 251 ASP G O 1
ATOM 11836 N N . ALA E 1 254 ? 105.690 98.654 81.484 1.00 56.56 252 ALA G N 1
ATOM 11837 C CA . ALA E 1 254 ? 106.552 97.992 80.511 1.00 56.56 252 ALA G CA 1
ATOM 11838 C C . ALA E 1 254 ? 106.942 98.959 79.409 1.00 56.56 252 ALA G C 1
ATOM 11839 O O . ALA E 1 254 ? 106.093 99.698 78.908 1.00 56.56 252 ALA G O 1
ATOM 11841 N N . ALA E 1 255 ? 108.217 98.941 79.028 1.00 41.96 253 ALA G N 1
ATOM 11842 C CA . ALA E 1 255 ? 108.676 99.743 77.903 1.00 41.96 253 ALA G CA 1
ATOM 11843 C C . ALA E 1 255 ? 108.453 98.982 76.606 1.00 41.96 253 ALA G C 1
ATOM 11844 O O . ALA E 1 255 ? 108.761 97.791 76.515 1.00 41.96 253 ALA G O 1
ATOM 11846 N N . ALA E 1 256 ? 107.930 99.671 75.598 1.00 38.93 254 ALA G N 1
ATOM 11847 C CA . ALA E 1 256 ? 107.434 99.023 74.398 1.00 38.93 254 ALA G CA 1
ATOM 11848 C C . ALA E 1 256 ? 107.997 99.672 73.146 1.00 38.93 254 ALA G C 1
ATOM 11849 O O . ALA E 1 256 ? 108.342 100.854 73.136 1.00 38.93 254 ALA G O 1
ATOM 11851 N N . ILE E 1 257 ? 108.090 98.874 72.093 1.00 35.21 255 ILE G N 1
ATOM 11852 C CA . ILE E 1 257 ? 108.324 99.345 70.734 1.00 35.21 255 ILE G CA 1
ATOM 11853 C C . ILE E 1 257 ? 106.964 99.394 70.052 1.00 35.21 255 ILE G C 1
ATOM 11854 O O . ILE E 1 257 ? 106.106 98.552 70.337 1.00 35.21 255 ILE G O 1
ATOM 11859 N N . HIS E 1 258 ? 106.739 100.390 69.189 1.00 37.32 256 HIS G N 1
ATOM 11860 C CA . HIS E 1 258 ? 105.466 100.473 68.483 1.00 37.32 256 HIS G CA 1
ATOM 11861 C C . HIS E 1 258 ? 105.278 99.289 67.538 1.00 37.32 256 HIS G C 1
ATOM 11862 O O . HIS E 1 258 ? 106.220 98.584 67.178 1.00 37.32 256 HIS G O 1
ATOM 11869 N N . SER E 1 259 ? 104.026 99.074 67.139 1.00 37.98 257 SER G N 1
ATOM 11870 C CA . SER E 1 259 ? 103.749 98.027 66.168 1.00 37.98 257 SER G CA 1
ATOM 11871 C C . SER E 1 259 ? 104.215 98.424 64.778 1.00 37.98 257 SER G C 1
ATOM 11872 O O . SER E 1 259 ? 104.706 97.574 64.026 1.00 37.98 257 SER G O 1
ATOM 11875 N N . GLN E 1 260 ? 104.095 99.703 64.421 1.00 38.50 258 GLN G N 1
ATOM 11876 C CA . GLN E 1 260 ? 104.479 100.109 63.079 1.00 38.50 258 GLN G CA 1
ATOM 11877 C C . GLN E 1 260 ? 105.983 100.133 62.888 1.00 38.50 258 GLN G C 1
ATOM 11878 O O . GLN E 1 260 ? 106.440 100.033 61.751 1.00 38.50 258 GLN G O 1
ATOM 11884 N N . LYS E 1 261 ? 106.759 100.187 63.967 1.00 36.82 259 LYS G N 1
ATOM 11885 C CA . LYS E 1 261 ? 108.208 100.118 63.831 1.00 36.82 259 LYS G CA 1
ATOM 11886 C C . LYS E 1 261 ? 108.653 98.704 63.474 1.00 36.82 259 LYS G C 1
ATOM 11887 O O . LYS E 1 261 ? 109.520 98.510 62.612 1.00 36.82 259 LYS G O 1
ATOM 11893 N N . ILE E 1 262 ? 108.014 97.703 64.077 1.00 36.17 260 ILE G N 1
ATOM 11894 C CA . ILE E 1 262 ? 108.260 96.310 63.716 1.00 36.17 260 ILE G CA 1
ATOM 11895 C C . ILE E 1 262 ? 107.725 96.016 62.319 1.00 36.17 260 ILE G C 1
ATOM 11896 O O . ILE E 1 262 ? 108.347 95.281 61.541 1.00 36.17 260 ILE G O 1
ATOM 11901 N N . GLY E 1 263 ? 106.576 96.599 61.974 1.00 36.42 261 GLY G N 1
ATOM 11902 C CA . GLY E 1 263 ? 106.041 96.428 60.636 1.00 36.42 261 GLY G CA 1
ATOM 11903 C C . GLY E 1 263 ? 106.888 97.081 59.565 1.00 36.42 261 GLY G C 1
ATOM 11904 O O . GLY E 1 263 ? 106.938 96.598 58.434 1.00 36.42 261 GLY G O 1
ATOM 11905 N N . ASN E 1 264 ? 107.561 98.177 59.903 1.00 37.06 262 ASN G N 1
ATOM 11906 C CA . ASN E 1 264 ? 108.526 98.764 58.987 1.00 37.06 262 ASN G CA 1
ATOM 11907 C C . ASN E 1 264 ? 109.750 97.879 58.855 1.00 37.06 262 ASN G C 1
ATOM 11908 O O . ASN E 1 264 ? 110.278 97.700 57.754 1.00 37.06 262 ASN G O 1
ATOM 11913 N N . ALA E 1 265 ? 110.213 97.312 59.966 1.00 37.35 263 ALA G N 1
ATOM 11914 C CA . ALA E 1 265 ? 111.387 96.458 59.898 1.00 37.35 263 ALA G CA 1
ATOM 11915 C C . ALA E 1 265 ? 111.111 95.121 59.224 1.00 37.35 263 ALA G C 1
ATOM 11916 O O . ALA E 1 265 ? 112.060 94.426 58.857 1.00 37.35 263 ALA G O 1
ATOM 11918 N N . LEU E 1 266 ? 109.845 94.733 59.065 1.00 37.88 264 LEU G N 1
ATOM 11919 C CA . LEU E 1 266 ? 109.557 93.508 58.325 1.00 37.88 264 LEU G CA 1
ATOM 11920 C C . LEU E 1 266 ? 109.598 93.735 56.820 1.00 37.88 264 LEU G C 1
ATOM 11921 O O . LEU E 1 266 ? 110.072 92.873 56.074 1.00 37.88 264 LEU G O 1
ATOM 11926 N N . ARG E 1 267 ? 109.109 94.881 56.350 1.00 38.43 265 ARG G N 1
ATOM 11927 C CA . ARG E 1 267 ? 108.978 95.127 54.921 1.00 38.43 265 ARG G CA 1
ATOM 11928 C C . ARG E 1 267 ? 110.193 95.812 54.314 1.00 38.43 265 ARG G C 1
ATOM 11929 O O . ARG E 1 267 ? 110.062 96.509 53.302 1.00 38.43 265 ARG G O 1
ATOM 11937 N N . THR E 1 268 ? 111.380 95.619 54.884 1.00 44.39 266 THR G N 1
ATOM 11938 C CA . THR E 1 268 ? 112.597 96.171 54.293 1.00 44.39 266 THR G CA 1
ATOM 11939 C C . THR E 1 268 ? 113.105 95.157 53.273 1.00 44.39 266 THR G C 1
ATOM 11940 O O . THR E 1 268 ? 113.933 94.288 53.551 1.00 44.39 266 THR G O 1
ATOM 11944 N N . ILE E 1 269 ? 112.578 95.281 52.056 1.00 49.81 267 ILE G N 1
ATOM 11945 C CA . ILE E 1 269 ? 112.719 94.271 51.019 1.00 49.81 267 ILE G CA 1
ATOM 11946 C C . ILE E 1 269 ? 113.390 94.823 49.769 1.00 49.81 267 ILE G C 1
ATOM 11947 O O . ILE E 1 269 ? 114.293 94.184 49.214 1.00 49.81 267 ILE G O 1
ATOM 11952 N N . ASP E 1 270 ? 112.992 96.026 49.343 1.00 54.77 268 ASP G N 1
ATOM 11953 C CA . ASP E 1 270 ? 113.287 96.619 48.042 1.00 54.77 268 ASP G CA 1
ATOM 11954 C C . ASP E 1 270 ? 114.774 96.739 47.740 1.00 54.77 268 ASP G C 1
ATOM 11955 O O . ASP E 1 270 ? 115.509 97.422 48.454 1.00 54.77 268 ASP G O 1
ATOM 11960 N N . THR E 1 271 ? 115.219 96.073 46.674 1.00 56.37 269 THR G N 1
ATOM 11961 C CA . THR E 1 271 ? 116.596 96.161 46.204 1.00 56.37 269 THR G CA 1
ATOM 11962 C C . THR E 1 271 ? 116.678 96.568 44.740 1.00 56.37 269 THR G C 1
ATOM 11963 O O . THR E 1 271 ? 117.694 96.312 44.094 1.00 56.37 269 THR G O 1
ATOM 11967 N N . TRP E 1 272 ? 115.633 97.178 44.187 1.00 62.11 270 TRP G N 1
ATOM 11968 C CA . TRP E 1 272 ? 115.672 97.604 42.797 1.00 62.11 270 TRP G CA 1
ATOM 11969 C C . TRP E 1 272 ? 115.276 99.048 42.589 1.00 62.11 270 TRP G C 1
ATOM 11970 O O . TRP E 1 272 ? 114.862 99.402 41.482 1.00 62.11 270 TRP G O 1
ATOM 11981 N N . TYR E 1 273 ? 115.338 99.868 43.626 1.00 62.30 271 TYR G N 1
ATOM 11982 C CA . TYR E 1 273 ? 115.352 101.299 43.433 1.00 62.30 271 TYR G CA 1
ATOM 11983 C C . TYR E 1 273 ? 116.562 101.667 42.575 1.00 62.30 271 TYR G C 1
ATOM 11984 O O . TYR E 1 273 ? 117.642 101.095 42.738 1.00 62.30 271 TYR G O 1
ATOM 11993 N N . PRO E 1 274 ? 116.400 102.597 41.629 1.00 68.69 272 PRO G N 1
ATOM 11994 C CA . PRO E 1 274 ? 117.371 102.706 40.529 1.00 68.69 272 PRO G CA 1
ATOM 11995 C C . PRO E 1 274 ? 118.699 103.340 40.899 1.00 68.69 272 PRO G C 1
ATOM 11996 O O . PRO E 1 274 ? 119.513 103.565 39.995 1.00 68.69 272 PRO G O 1
ATOM 12000 N N . ASP E 1 275 ? 118.953 103.640 42.173 1.00 72.80 273 ASP G N 1
ATOM 12001 C CA . ASP E 1 275 ? 120.206 104.294 42.534 1.00 72.80 273 ASP G CA 1
ATOM 12002 C C . ASP E 1 275 ? 121.379 103.323 42.456 1.00 72.80 273 ASP G C 1
ATOM 12003 O O . ASP E 1 275 ? 122.248 103.458 41.587 1.00 72.80 273 ASP G O 1
ATOM 12005 N N . GLU E 1 276 ? 121.389 102.304 43.315 1.00 80.48 274 GLU G N 1
ATOM 12006 C CA . GLU E 1 276 ? 122.556 101.441 43.432 1.00 80.48 274 GLU G CA 1
ATOM 12007 C C . GLU E 1 276 ? 122.206 100.184 44.211 1.00 80.48 274 GLU G C 1
ATOM 12008 O O . GLU E 1 276 ? 121.136 100.085 44.817 1.00 80.48 274 GLU G O 1
ATOM 12010 N N . ASP E 1 277 ? 123.131 99.227 44.175 1.00 88.09 275 ASP G N 1
ATOM 12011 C CA . ASP E 1 277 ? 123.139 98.079 45.069 1.00 88.09 275 ASP G CA 1
ATOM 12012 C C . ASP E 1 277 ? 124.182 98.213 46.170 1.00 88.09 275 ASP G C 1
ATOM 12013 O O . ASP E 1 277 ? 124.372 97.271 46.948 1.00 88.09 275 ASP G O 1
ATOM 12015 N N . GLY E 1 278 ? 124.862 99.359 46.248 1.00 85.94 276 GLY G N 1
ATOM 12016 C CA . GLY E 1 278 ? 125.872 99.549 47.272 1.00 85.94 276 GLY G CA 1
ATOM 12017 C C . GLY E 1 278 ? 125.299 99.742 48.660 1.00 85.94 276 GLY G C 1
ATOM 12018 O O . GLY E 1 278 ? 125.942 99.386 49.652 1.00 85.94 276 GLY G O 1
ATOM 12019 N N . LEU E 1 279 ? 124.095 100.306 48.757 1.00 73.56 277 LEU G N 1
ATOM 12020 C CA . LEU E 1 279 ? 123.492 100.526 50.067 1.00 73.56 277 LEU G CA 1
ATOM 12021 C C . LEU E 1 279 ? 122.858 99.245 50.597 1.00 73.56 277 LEU G C 1
ATOM 12022 O O . LEU E 1 279 ? 123.265 98.725 51.640 1.00 73.56 277 LEU G O 1
ATOM 12027 N N . GLY E 1 280 ? 121.860 98.725 49.892 1.00 62.61 278 GLY G N 1
ATOM 12028 C CA . GLY E 1 280 ? 121.197 97.515 50.308 1.00 62.61 278 GLY G CA 1
ATOM 12029 C C . GLY E 1 280 ? 119.689 97.626 50.255 1.00 62.61 278 GLY G C 1
ATOM 12030 O O . GLY E 1 280 ? 119.130 98.451 49.528 1.00 62.61 278 GLY G O 1
ATOM 12031 N N . PRO E 1 281 ? 118.998 96.787 51.028 1.00 52.99 279 PRO G N 1
ATOM 12032 C CA . PRO E 1 281 ? 117.529 96.788 50.995 1.00 52.99 279 PRO G CA 1
ATOM 12033 C C . PRO E 1 281 ? 116.950 97.972 51.757 1.00 52.99 279 PRO G C 1
ATOM 12034 O O . PRO E 1 281 ? 117.398 98.299 52.858 1.00 52.99 279 PRO G O 1
ATOM 12038 N N . ILE E 1 282 ? 115.959 98.625 51.157 1.00 47.41 280 ILE G N 1
ATOM 12039 C CA . ILE E 1 282 ? 115.208 99.675 51.824 1.00 47.41 280 ILE G CA 1
ATOM 12040 C C . ILE E 1 282 ? 113.773 99.198 52.011 1.00 47.41 280 ILE G C 1
ATOM 12041 O O . ILE E 1 282 ? 113.370 98.153 51.504 1.00 47.41 280 ILE G O 1
ATOM 12046 N N . ALA E 1 283 ? 113.001 99.974 52.760 1.00 43.17 281 ALA G N 1
ATOM 12047 C CA . ALA E 1 283 ? 111.629 99.605 53.056 1.00 43.17 281 ALA G CA 1
ATOM 12048 C C . ALA E 1 283 ? 110.742 99.820 51.843 1.00 43.17 281 ALA G C 1
ATOM 12049 O O . ALA E 1 283 ? 110.943 100.745 51.052 1.00 43.17 281 ALA G O 1
ATOM 12051 N N . VAL E 1 284 ? 109.758 98.947 51.698 1.00 43.23 282 VAL G N 1
ATOM 12052 C CA . VAL E 1 284 ? 108.793 99.053 50.614 1.00 43.23 282 VAL G CA 1
ATOM 12053 C C . VAL E 1 284 ? 107.893 100.249 50.895 1.00 43.23 282 VAL G C 1
ATOM 12054 O O . VAL E 1 284 ? 107.340 100.379 51.995 1.00 43.23 282 VAL G O 1
ATOM 12058 N N . GLU E 1 285 ? 107.754 101.137 49.907 1.00 50.60 283 GLU G N 1
ATOM 12059 C CA . GLU E 1 285 ? 107.043 102.401 50.081 1.00 50.60 283 GLU G CA 1
ATOM 12060 C C . GLU E 1 285 ? 106.700 103.022 48.732 1.00 50.60 283 GLU G C 1
ATOM 12061 O O . GLU E 1 285 ? 107.515 102.971 47.805 1.00 50.60 283 GLU G O 1
ATOM 12067 N N . PRO E 1 286 ? 105.513 103.600 48.569 1.00 56.30 284 PRO G N 1
ATOM 12068 C CA . PRO E 1 286 ? 105.260 104.417 47.379 1.00 56.30 284 PRO G CA 1
ATOM 12069 C C . PRO E 1 286 ? 106.019 105.725 47.488 1.00 56.30 284 PRO G C 1
ATOM 12070 O O . PRO E 1 286 ? 105.965 106.393 48.525 1.00 56.30 284 PRO G O 1
ATOM 12074 N N . TYR E 1 287 ? 106.702 106.090 46.396 1.00 57.37 285 TYR G N 1
ATOM 12075 C CA . TYR E 1 287 ? 107.789 107.075 46.376 1.00 57.37 285 TYR G CA 1
ATOM 12076 C C . TYR E 1 287 ? 108.823 106.696 47.434 1.00 57.37 285 TYR G C 1
ATOM 12077 O O . TYR E 1 287 ? 108.997 107.393 48.429 1.00 57.37 285 TYR G O 1
ATOM 12086 N N . GLY E 1 288 ? 109.457 105.541 47.213 1.00 50.46 286 GLY G N 1
ATOM 12087 C CA . GLY E 1 288 ? 110.155 104.820 48.267 1.00 50.46 286 GLY G CA 1
ATOM 12088 C C . GLY E 1 288 ? 111.293 105.560 48.926 1.00 50.46 286 GLY G C 1
ATOM 12089 O O . GLY E 1 288 ? 112.404 105.613 48.403 1.00 50.46 286 GLY G O 1
ATOM 12090 N N . SER E 1 289 ? 111.031 106.074 50.124 1.00 49.43 287 SER G N 1
ATOM 12091 C CA . SER E 1 289 ? 111.812 107.151 50.713 1.00 49.43 287 SER G CA 1
ATOM 12092 C C . SER E 1 289 ? 112.371 106.725 52.059 1.00 49.43 287 SER G C 1
ATOM 12093 O O . SER E 1 289 ? 111.614 106.387 52.972 1.00 49.43 287 SER G O 1
ATOM 12096 N N . VAL E 1 290 ? 113.695 106.753 52.179 1.00 49.03 288 VAL G N 1
ATOM 12097 C CA . VAL E 1 290 ? 114.360 106.578 53.466 1.00 49.03 288 VAL G CA 1
ATOM 12098 C C . VAL E 1 290 ? 114.496 107.985 54.037 1.00 49.03 288 VAL G C 1
ATOM 12099 O O . VAL E 1 290 ? 115.425 108.724 53.723 1.00 49.03 288 VAL G O 1
ATOM 12103 N N . THR E 1 291 ? 113.529 108.361 54.870 1.00 51.38 289 THR G N 1
ATOM 12104 C CA . THR E 1 291 ? 113.432 109.733 55.348 1.00 51.38 289 THR G CA 1
ATOM 12105 C C . THR E 1 291 ? 114.502 110.032 56.395 1.00 51.38 289 THR G C 1
ATOM 12106 O O . THR E 1 291 ? 114.891 111.192 56.581 1.00 51.38 289 THR G O 1
ATOM 12110 N N . SER E 1 292 ? 115.021 108.994 57.052 1.00 50.29 290 SER G N 1
ATOM 12111 C CA . SER E 1 292 ? 116.046 109.170 58.071 1.00 50.29 290 SER G CA 1
ATOM 12112 C C . SER E 1 292 ? 117.385 109.591 57.485 1.00 50.29 290 SER G C 1
ATOM 12113 O O . SER E 1 292 ? 118.237 110.092 58.223 1.00 50.29 290 SER G O 1
ATOM 12116 N N . GLN E 1 293 ? 117.600 109.382 56.188 1.00 48.98 291 GLN G N 1
ATOM 12117 C CA . GLN E 1 293 ? 118.725 109.972 55.477 1.00 48.98 291 GLN G CA 1
ATOM 12118 C C . GLN E 1 293 ? 118.283 111.003 54.454 1.00 48.98 291 GLN G C 1
ATOM 12119 O O . GLN E 1 293 ? 119.059 111.344 53.560 1.00 48.98 291 GLN G O 1
ATOM 12125 N N . GLY E 1 294 ? 117.045 111.482 54.550 1.00 56.29 292 GLY G N 1
ATOM 12126 C CA . GLY E 1 294 ? 116.592 112.646 53.813 1.00 56.29 292 GLY G CA 1
ATOM 12127 C C . GLY E 1 294 ? 116.509 112.499 52.313 1.00 56.29 292 GLY G C 1
ATOM 12128 O O . GLY E 1 294 ? 116.326 113.499 51.619 1.00 56.29 292 GLY G O 1
ATOM 12129 N N . LYS E 1 295 ? 116.640 111.288 51.781 1.00 55.93 293 LYS G N 1
ATOM 12130 C CA . LYS E 1 295 ? 116.653 111.072 50.341 1.00 55.93 293 LYS G CA 1
ATOM 12131 C C . LYS E 1 295 ? 115.542 110.113 49.966 1.00 55.93 293 LYS G C 1
ATOM 12132 O O . LYS E 1 295 ? 115.465 109.007 50.507 1.00 55.93 293 LYS G O 1
ATOM 12138 N N . ALA E 1 296 ? 114.693 110.532 49.037 1.00 54.89 294 ALA G N 1
ATOM 12139 C CA . ALA E 1 296 ? 113.655 109.669 48.488 1.00 54.89 294 ALA G CA 1
ATOM 12140 C C . ALA E 1 296 ? 114.219 108.983 47.255 1.00 54.89 294 ALA G C 1
ATOM 12141 O O . ALA E 1 296 ? 114.390 109.608 46.208 1.00 54.89 294 ALA G O 1
ATOM 12143 N N . TYR E 1 297 ? 114.507 107.692 47.374 1.00 60.17 295 TYR G N 1
ATOM 12144 C CA . TYR E 1 297 ? 114.786 106.896 46.194 1.00 60.17 295 TYR G CA 1
ATOM 12145 C C . TYR E 1 297 ? 113.502 106.674 45.414 1.00 60.17 295 TYR G C 1
ATOM 12146 O O . TYR E 1 297 ? 112.403 106.990 45.884 1.00 60.17 295 TYR G O 1
ATOM 12155 N N . ARG E 1 298 ? 113.661 106.106 44.214 1.00 54.53 296 ARG G N 1
ATOM 12156 C CA . ARG E 1 298 ? 112.555 105.723 43.334 1.00 54.53 296 ARG G CA 1
ATOM 12157 C C . ARG E 1 298 ? 111.661 106.931 43.048 1.00 54.53 296 ARG G C 1
ATOM 12158 O O . ARG E 1 298 ? 110.489 106.975 43.417 1.00 54.53 296 ARG G O 1
ATOM 12166 N N . GLN E 1 299 ? 112.269 107.959 42.474 1.00 62.73 297 GLN G N 1
ATOM 12167 C CA . GLN E 1 299 ? 111.578 109.214 42.271 1.00 62.73 297 GLN G CA 1
ATOM 12168 C C . GLN E 1 299 ? 110.569 109.018 41.141 1.00 62.73 297 GLN G C 1
ATOM 12169 O O . GLN E 1 299 ? 110.775 108.183 40.258 1.00 62.73 297 GLN G O 1
ATOM 12175 N N . PRO E 1 300 ? 109.463 109.752 41.143 1.00 63.74 298 PRO G N 1
ATOM 12176 C CA . PRO E 1 300 ? 108.527 109.668 40.005 1.00 63.74 298 PRO G CA 1
ATOM 12177 C C . PRO E 1 300 ? 109.017 110.313 38.712 1.00 63.74 298 PRO G C 1
ATOM 12178 O O . PRO E 1 300 ? 108.312 110.272 37.702 1.00 63.74 298 PRO G O 1
ATOM 12182 N N . LYS E 1 301 ? 110.211 110.902 38.718 1.00 66.29 299 LYS G N 1
ATOM 12183 C CA . LYS E 1 301 ? 110.829 111.406 37.501 1.00 66.29 299 LYS G CA 1
ATOM 12184 C C . LYS E 1 301 ? 111.438 110.296 36.659 1.00 66.29 299 LYS G C 1
ATOM 12185 O O . LYS E 1 301 ? 111.691 110.505 35.468 1.00 66.29 299 LYS G O 1
ATOM 12191 N N . GLN E 1 302 ? 111.692 109.133 37.250 1.00 67.85 300 GLN G N 1
ATOM 12192 C CA . GLN E 1 302 ? 112.005 107.940 36.483 1.00 67.85 300 GLN G CA 1
ATOM 12193 C C . GLN E 1 302 ? 110.709 107.179 36.212 1.00 67.85 300 GLN G C 1
ATOM 12194 O O . GLN E 1 302 ? 109.606 107.703 36.379 1.00 67.85 300 GLN G O 1
ATOM 12200 N N . LYS E 1 303 ? 110.832 105.928 35.780 1.00 71.77 301 LYS G N 1
ATOM 12201 C CA . LYS E 1 303 ? 109.658 105.122 35.484 1.00 71.77 301 LYS G CA 1
ATOM 12202 C C . LYS E 1 303 ? 109.677 103.901 36.402 1.00 71.77 301 LYS G C 1
ATOM 12203 O O . LYS E 1 303 ? 109.511 102.761 35.956 1.00 71.77 301 LYS G O 1
ATOM 12209 N N . LEU E 1 304 ? 109.930 104.123 37.693 1.00 64.02 302 LEU G N 1
ATOM 12210 C CA . LEU E 1 304 ? 109.874 103.047 38.670 1.00 64.02 302 LEU G CA 1
ATOM 12211 C C . LEU E 1 304 ? 108.957 103.335 39.848 1.00 64.02 302 LEU G C 1
ATOM 12212 O O . LEU E 1 304 ? 108.886 102.508 40.761 1.00 64.02 302 LEU G O 1
ATOM 12217 N N . ASP E 1 305 ? 108.254 104.463 39.848 1.00 65.22 303 ASP G N 1
ATOM 12218 C CA . ASP E 1 305 ? 107.298 104.786 40.897 1.00 65.22 303 ASP G CA 1
ATOM 12219 C C . ASP E 1 305 ? 106.151 103.780 40.915 1.00 65.22 303 ASP G C 1
ATOM 12220 O O . ASP E 1 305 ? 105.759 103.242 39.878 1.00 65.22 303 ASP G O 1
ATOM 12225 N N . PHE E 1 306 ? 105.609 103.539 42.118 1.00 61.58 304 PHE G N 1
ATOM 12226 C CA . PHE E 1 306 ? 104.551 102.543 42.287 1.00 61.58 304 PHE G CA 1
ATOM 12227 C C . PHE E 1 306 ? 103.275 102.928 41.559 1.00 61.58 304 PHE G C 1
ATOM 12228 O O . PHE E 1 306 ? 102.611 102.067 40.974 1.00 61.58 304 PHE G O 1
ATOM 12236 N N . TYR E 1 307 ? 102.916 104.209 41.585 1.00 65.65 305 TYR G N 1
ATOM 12237 C CA . TYR E 1 307 ? 101.705 104.652 40.902 1.00 65.65 305 TYR G CA 1
ATOM 12238 C C . TYR E 1 307 ? 101.856 104.537 39.390 1.00 65.65 305 TYR G C 1
ATOM 12239 O O . TYR E 1 307 ? 100.903 104.168 38.690 1.00 65.65 305 TYR G O 1
ATOM 12248 N N . THR E 1 308 ? 103.070 104.780 38.888 1.00 66.44 306 THR G N 1
ATOM 12249 C CA . THR E 1 308 ? 103.374 104.595 37.473 1.00 66.44 306 THR G CA 1
ATOM 12250 C C . THR E 1 308 ? 103.251 103.131 37.067 1.00 66.44 306 THR G C 1
ATOM 12251 O O . THR E 1 308 ? 102.621 102.810 36.050 1.00 66.44 306 THR G O 1
ATOM 12255 N N . LEU E 1 309 ? 103.823 102.226 37.870 1.00 63.86 307 LEU G N 1
ATOM 12256 C CA . LEU E 1 309 ? 103.776 100.800 37.559 1.00 63.86 307 LEU G CA 1
ATOM 12257 C C . LEU E 1 309 ? 102.356 100.257 37.651 1.00 63.86 307 LEU G C 1
ATOM 12258 O O . LEU E 1 309 ? 101.952 99.424 36.833 1.00 63.86 307 LEU G O 1
ATOM 12263 N N . LEU E 1 310 ? 101.580 100.745 38.622 1.00 67.60 308 LEU G N 1
ATOM 12264 C CA . LEU E 1 310 ? 100.190 100.330 38.774 1.00 67.60 308 LEU G CA 1
ATOM 12265 C C . LEU E 1 310 ? 99.351 100.775 37.586 1.00 67.60 308 LEU G C 1
ATOM 12266 O O . LEU E 1 310 ? 98.627 99.970 36.986 1.00 67.60 308 LEU G O 1
ATOM 12271 N N . ASP E 1 311 ? 99.450 102.059 37.223 1.00 75.57 309 ASP G N 1
ATOM 12272 C CA . ASP E 1 311 ? 98.669 102.593 36.116 1.00 75.57 309 ASP G CA 1
ATOM 12273 C C . ASP E 1 311 ? 99.108 102.042 34.765 1.00 75.57 309 ASP G C 1
ATOM 12274 O O . ASP E 1 311 ? 98.305 102.032 33.830 1.00 75.57 309 ASP G O 1
ATOM 12279 N N . ASN E 1 312 ? 100.351 101.580 34.634 1.00 74.94 310 ASN G N 1
ATOM 12280 C CA . ASN E 1 312 ? 100.734 100.894 33.406 1.00 74.94 310 ASN G CA 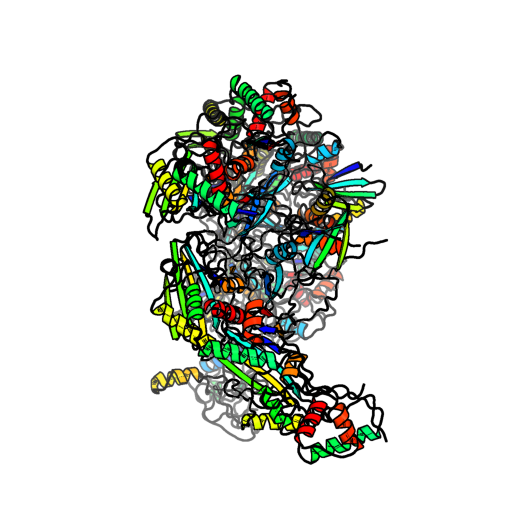1
ATOM 12281 C C . ASN E 1 312 ? 100.209 99.462 33.386 1.00 74.94 310 ASN G C 1
ATOM 12282 O O . ASN E 1 312 ? 99.619 99.020 32.395 1.00 74.94 310 ASN G O 1
ATOM 12287 N N . TRP E 1 313 ? 100.404 98.726 34.480 1.00 71.98 311 TRP G N 1
ATOM 12288 C CA . TRP E 1 313 ? 100.211 97.283 34.494 1.00 71.98 311 TRP G CA 1
ATOM 12289 C C . TRP E 1 313 ? 98.769 96.865 34.756 1.00 71.98 311 TRP G C 1
ATOM 12290 O O . TRP E 1 313 ? 98.432 95.695 34.551 1.00 71.98 311 TRP G O 1
ATOM 12301 N N . VAL E 1 314 ? 97.892 97.782 35.144 1.00 79.65 312 VAL G N 1
ATOM 12302 C CA . VAL E 1 314 ? 96.476 97.480 35.301 1.00 79.65 312 VAL G CA 1
ATOM 12303 C C . VAL E 1 314 ? 95.647 98.093 34.176 1.00 79.65 312 VAL G C 1
ATOM 12304 O O . VAL E 1 314 ? 94.811 97.419 33.573 1.00 79.65 312 VAL G O 1
ATOM 12308 N N . LEU E 1 315 ? 95.883 99.367 33.860 1.00 85.82 313 LEU G N 1
ATOM 12309 C CA . LEU E 1 315 ? 95.097 100.016 32.815 1.00 85.82 313 LEU G CA 1
ATOM 12310 C C . LEU E 1 315 ? 95.560 99.588 31.427 1.00 85.82 313 LEU G C 1
ATOM 12311 O O . LEU E 1 315 ? 94.774 99.064 30.629 1.00 85.82 313 LEU G O 1
ATOM 12316 N N . ARG E 1 316 ? 96.835 99.807 31.118 1.00 86.89 314 ARG G N 1
ATOM 12317 C CA . ARG E 1 316 ? 97.360 99.562 29.783 1.00 86.89 314 ARG G CA 1
ATOM 12318 C C . ARG E 1 316 ? 97.807 98.126 29.564 1.00 86.89 314 ARG G C 1
ATOM 12319 O O . ARG E 1 316 ? 98.120 97.771 28.421 1.00 86.89 314 ARG G O 1
ATOM 12327 N N . ASP E 1 317 ? 97.852 97.318 30.632 1.00 87.16 315 ASP G N 1
ATOM 12328 C CA . ASP E 1 317 ? 98.144 95.878 30.590 1.00 87.16 315 ASP G CA 1
ATOM 12329 C C . ASP E 1 317 ? 99.524 95.596 29.989 1.00 87.16 315 ASP G C 1
ATOM 12330 O O . ASP E 1 317 ? 99.721 94.632 29.248 1.00 87.16 315 ASP G O 1
ATOM 12335 N N . GLU E 1 318 ? 100.489 96.458 30.296 1.00 81.92 316 GLU G N 1
ATOM 12336 C CA . GLU E 1 318 ? 101.887 96.226 29.958 1.00 81.92 316 GLU G CA 1
ATOM 12337 C C . GLU E 1 318 ? 102.612 95.763 31.215 1.00 81.92 316 GLU G C 1
ATOM 12338 O O . GLU E 1 318 ? 102.496 96.387 32.275 1.00 81.92 316 GLU G O 1
ATOM 12344 N N . ALA E 1 319 ? 103.311 94.643 31.109 1.00 75.80 317 ALA G N 1
ATOM 12345 C CA . ALA E 1 319 ? 103.853 94.166 32.372 1.00 75.80 317 ALA G CA 1
ATOM 12346 C C . ALA E 1 319 ? 105.271 94.687 32.573 1.00 75.80 317 ALA G C 1
ATOM 12347 O O . ALA E 1 319 ? 106.037 94.792 31.611 1.00 75.80 317 ALA G O 1
ATOM 12349 N N . PRO E 1 320 ? 105.640 95.033 33.797 1.00 70.80 318 PRO G N 1
ATOM 12350 C CA . PRO E 1 320 ? 107.019 95.422 34.084 1.00 70.80 318 PRO G CA 1
ATOM 12351 C C . PRO E 1 320 ? 107.869 94.178 34.304 1.00 70.80 318 PRO G C 1
ATOM 12352 O O . PRO E 1 320 ? 107.423 93.050 34.105 1.00 70.80 318 PRO G O 1
ATOM 12356 N N . ALA E 1 321 ? 109.117 94.407 34.707 1.00 68.67 319 ALA G N 1
ATOM 12357 C CA . ALA E 1 321 ? 109.990 93.311 35.094 1.00 68.67 319 ALA G CA 1
ATOM 12358 C C . ALA E 1 321 ? 109.439 92.616 36.332 1.00 68.67 319 ALA G C 1
ATOM 12359 O O . ALA E 1 321 ? 108.664 93.189 37.103 1.00 68.67 319 ALA G O 1
ATOM 12361 N N . VAL E 1 322 ? 109.847 91.353 36.500 1.00 68.03 320 VAL G N 1
ATOM 12362 C CA . VAL E 1 322 ? 109.350 90.490 37.571 1.00 68.03 320 VAL G CA 1
ATOM 12363 C C . VAL E 1 322 ? 109.674 91.076 38.936 1.00 68.03 320 VAL G C 1
ATOM 12364 O O . VAL E 1 322 ? 108.864 91.005 39.873 1.00 68.03 320 VAL G O 1
ATOM 12368 N N . GLU E 1 323 ? 110.830 91.726 39.042 1.00 66.19 321 GLU G N 1
ATOM 12369 C CA . GLU E 1 323 ? 111.238 92.395 40.267 1.00 66.19 321 GLU G CA 1
ATOM 12370 C C . GLU E 1 323 ? 110.315 93.567 40.611 1.00 66.19 321 GLU G C 1
ATOM 12371 O O . GLU E 1 323 ? 109.931 93.749 41.777 1.00 66.19 321 GLU G O 1
ATOM 12377 N N . GLN E 1 324 ? 109.872 94.323 39.606 1.00 62.53 322 GLN G N 1
ATOM 12378 C CA . GLN E 1 324 ? 108.913 95.381 39.881 1.00 62.53 322 GLN G CA 1
ATOM 12379 C C . GLN E 1 324 ? 107.522 94.829 40.145 1.00 62.53 322 GLN G C 1
ATOM 12380 O O . GLN E 1 324 ? 106.732 95.478 40.839 1.00 62.53 322 GLN G O 1
ATOM 12386 N N . GLN E 1 325 ? 107.222 93.628 39.646 1.00 65.19 323 GLN G N 1
ATOM 12387 C CA . GLN E 1 325 ? 105.979 92.966 40.024 1.00 65.19 323 GLN G CA 1
ATOM 12388 C C . GLN E 1 325 ? 105.997 92.576 41.496 1.00 65.19 323 GLN G C 1
ATOM 12389 O O . GLN E 1 325 ? 104.983 92.730 42.192 1.00 65.19 323 GLN G O 1
ATOM 12395 N N . HIS E 1 326 ? 107.150 92.100 41.992 1.00 61.55 324 HIS G N 1
ATOM 12396 C CA . HIS E 1 326 ? 107.302 91.860 43.427 1.00 61.55 324 HIS G CA 1
ATOM 12397 C C . HIS E 1 326 ? 107.135 93.147 44.223 1.00 61.55 324 HIS G C 1
ATOM 12398 O O . HIS E 1 326 ? 106.528 93.143 45.300 1.00 61.55 324 HIS G O 1
ATOM 12405 N N . TYR E 1 327 ? 107.663 94.256 43.698 1.00 53.96 325 TYR G N 1
ATOM 12406 C CA . TYR E 1 327 ? 107.534 95.543 44.379 1.00 53.96 325 TYR G CA 1
ATOM 12407 C C . TYR E 1 327 ? 106.077 95.996 44.470 1.00 53.96 325 TYR G C 1
ATOM 12408 O O . TYR E 1 327 ? 105.625 96.457 45.526 1.00 53.96 325 TYR G O 1
ATOM 12417 N N . VAL E 1 328 ? 105.319 95.847 43.381 1.00 53.56 326 VAL G N 1
ATOM 12418 C CA . VAL E 1 328 ? 103.924 96.285 43.384 1.00 53.56 326 VAL G CA 1
ATOM 12419 C C . VAL E 1 328 ? 103.071 95.394 44.287 1.00 53.56 326 VAL G C 1
ATOM 12420 O O . VAL E 1 328 ? 102.195 95.888 45.017 1.00 53.56 326 VAL G O 1
ATOM 12424 N N . ILE E 1 329 ? 103.356 94.089 44.327 1.00 55.44 327 ILE G N 1
ATOM 12425 C CA . ILE E 1 329 ? 102.563 93.227 45.200 1.00 55.44 327 ILE G CA 1
ATOM 12426 C C . ILE E 1 329 ? 102.943 93.426 46.670 1.00 55.44 327 ILE G C 1
ATOM 12427 O O . ILE E 1 329 ? 102.080 93.345 47.554 1.00 55.44 327 ILE G O 1
ATOM 12432 N N . ALA E 1 330 ? 104.202 93.768 46.959 1.00 50.69 328 ALA G N 1
ATOM 12433 C CA . ALA E 1 330 ? 104.555 94.136 48.328 1.00 50.69 328 ALA G CA 1
ATOM 12434 C C . ALA E 1 330 ? 103.915 95.453 48.752 1.00 50.69 328 ALA G C 1
ATOM 12435 O O . ALA E 1 330 ? 103.572 95.622 49.929 1.00 50.69 328 ALA G O 1
ATOM 12437 N N . ASN E 1 331 ? 103.738 96.386 47.814 1.00 52.35 329 ASN G N 1
ATOM 12438 C CA . ASN E 1 331 ? 102.989 97.604 48.113 1.00 52.35 329 ASN G CA 1
ATOM 12439 C C . ASN E 1 331 ? 101.524 97.314 48.399 1.00 52.35 329 ASN G C 1
ATOM 12440 O O . ASN E 1 331 ? 100.912 97.973 49.247 1.00 52.35 329 ASN G O 1
ATOM 12445 N N . LEU E 1 332 ? 100.937 96.353 47.684 1.00 50.86 330 LEU G N 1
ATOM 12446 C CA . LEU E 1 332 ? 99.546 96.004 47.960 1.00 50.86 330 LEU G CA 1
ATOM 12447 C C . LEU E 1 332 ? 99.401 95.274 49.288 1.00 50.86 330 LEU G C 1
ATOM 12448 O O . LEU E 1 332 ? 98.372 95.414 49.957 1.00 50.86 330 LEU G O 1
ATOM 12453 N N . ILE E 1 333 ? 100.408 94.487 49.675 1.00 48.76 331 ILE G N 1
ATOM 12454 C CA . ILE E 1 333 ? 100.400 93.843 50.987 1.00 48.76 331 ILE G CA 1
ATOM 12455 C C . ILE E 1 333 ? 100.566 94.874 52.100 1.00 48.76 331 ILE G C 1
ATOM 12456 O O . ILE E 1 333 ? 99.966 94.735 53.175 1.00 48.76 331 ILE G O 1
ATOM 12461 N N . ARG E 1 334 ? 101.341 95.937 51.845 1.00 49.63 332 ARG G N 1
ATOM 12462 C CA . ARG E 1 334 ? 101.536 97.014 52.819 1.00 49.63 332 ARG G CA 1
ATOM 12463 C C . ARG E 1 334 ? 100.228 97.698 53.197 1.00 49.63 332 ARG G C 1
ATOM 12464 O O . ARG E 1 334 ? 99.971 97.951 54.378 1.00 49.63 332 ARG G O 1
ATOM 12472 N N . GLY E 1 335 ? 99.386 97.984 52.216 1.00 52.21 333 GLY G N 1
ATOM 12473 C CA . GLY E 1 335 ? 98.218 98.807 52.431 1.00 52.21 333 GLY G CA 1
ATOM 12474 C C . GLY E 1 335 ? 98.538 100.274 52.245 1.00 52.21 333 GLY G C 1
ATOM 12475 O O . GLY E 1 335 ? 99.692 100.690 52.154 1.00 52.21 333 GLY G O 1
ATOM 12476 N N . GLY E 1 336 ? 97.495 101.075 52.178 1.00 57.50 334 GLY G N 1
ATOM 12477 C CA . GLY E 1 336 ? 97.691 102.496 51.980 1.00 57.50 334 GLY G CA 1
ATOM 12478 C C . GLY E 1 336 ? 96.429 103.167 51.493 1.00 57.50 334 GLY G C 1
ATOM 12479 O O . GLY E 1 336 ? 95.391 102.544 51.298 1.00 57.50 334 GLY G O 1
ATOM 12480 N N . VAL E 1 337 ? 96.543 104.474 51.308 1.00 64.33 335 VAL G N 1
ATOM 12481 C CA . VAL E 1 337 ? 95.478 105.299 50.758 1.00 64.33 335 VAL G CA 1
ATOM 12482 C C . VAL E 1 337 ? 95.886 105.608 49.326 1.00 64.33 335 VAL G C 1
ATOM 12483 O O . VAL E 1 337 ? 96.760 106.442 49.080 1.00 64.33 335 VAL G O 1
ATOM 12487 N N . PHE E 1 338 ? 95.274 104.919 48.377 1.00 65.71 336 PHE G N 1
ATOM 12488 C CA . PHE E 1 338 ? 95.640 105.046 46.977 1.00 65.71 336 PHE G CA 1
ATOM 12489 C C . PHE E 1 338 ? 94.495 105.725 46.237 1.00 65.71 336 PHE G C 1
ATOM 12490 O O . PHE E 1 338 ? 93.359 105.758 46.712 1.00 65.71 336 PHE G O 1
ATOM 12498 N N . GLY E 1 339 ? 94.801 106.288 45.077 1.00 78.35 337 GLY G N 1
ATOM 12499 C CA . GLY E 1 339 ? 93.826 107.069 44.348 1.00 78.35 337 GLY G CA 1
ATOM 12500 C C . GLY E 1 339 ? 93.902 108.546 44.692 1.00 78.35 337 GLY G C 1
ATOM 12501 O O . GLY E 1 339 ? 94.643 108.981 45.575 1.00 78.35 337 GLY G O 1
ATOM 12502 N N . GLU E 1 340 ? 93.111 109.333 43.971 1.00 93.80 338 GLU G N 1
ATOM 12503 C CA . GLU E 1 340 ? 93.164 110.784 44.114 1.00 93.80 338 GLU G CA 1
ATOM 12504 C C . GLU E 1 340 ? 92.449 111.258 45.382 1.00 93.80 338 GLU G C 1
ATOM 12505 O O . GLU E 1 340 ? 91.509 110.630 45.871 1.00 93.80 338 GLU G O 1
ATOM 12511 N N . LEU F 1 8 ? 42.470 111.451 45.542 1.00 144.66 6 LEU H N 1
ATOM 12512 C CA . LEU F 1 8 ? 43.125 111.421 46.845 1.00 144.66 6 LEU H CA 1
ATOM 12513 C C . LEU F 1 8 ? 44.632 111.226 46.729 1.00 144.66 6 LEU H C 1
ATOM 12514 O O . LEU F 1 8 ? 45.103 110.193 46.252 1.00 144.66 6 LEU H O 1
ATOM 12519 N N . SER F 1 9 ? 45.382 112.227 47.174 1.00 143.48 7 SER H N 1
ATOM 12520 C CA . SER F 1 9 ? 46.830 112.143 47.261 1.00 143.48 7 SER H CA 1
ATOM 12521 C C . SER F 1 9 ? 47.231 111.521 48.594 1.00 143.48 7 SER H C 1
ATOM 12522 O O . SER F 1 9 ? 46.393 111.203 49.440 1.00 143.48 7 SER H O 1
ATOM 12525 N N . THR F 1 10 ? 48.537 111.350 48.772 1.00 141.94 8 THR H N 1
ATOM 12526 C CA . THR F 1 10 ? 49.090 110.738 49.968 1.00 141.94 8 THR H CA 1
ATOM 12527 C C . THR F 1 10 ? 49.654 111.811 50.893 1.00 141.94 8 THR H C 1
ATOM 12528 O O . THR F 1 10 ? 49.733 112.991 50.548 1.00 141.94 8 THR H O 1
ATOM 12532 N N . ALA F 1 11 ? 50.050 111.387 52.090 1.00 136.74 9 ALA H N 1
ATOM 12533 C CA . ALA F 1 11 ? 50.622 112.309 53.059 1.00 136.74 9 ALA H CA 1
ATOM 12534 C C . ALA F 1 11 ? 52.031 112.712 52.644 1.00 136.74 9 ALA H C 1
ATOM 12535 O O . ALA F 1 11 ? 52.778 111.917 52.071 1.00 136.74 9 ALA H O 1
ATOM 12537 N N . SER F 1 12 ? 52.389 113.963 52.930 1.00 130.92 10 SER H N 1
ATOM 12538 C CA . SER F 1 12 ? 53.698 114.483 52.552 1.00 130.92 10 SER H CA 1
ATOM 12539 C C . SER F 1 12 ? 54.691 114.448 53.707 1.00 130.92 10 SER H C 1
ATOM 12540 O O . SER F 1 12 ? 55.861 114.107 53.506 1.00 130.92 10 SER H O 1
ATOM 12543 N N . VAL F 1 13 ? 54.250 114.795 54.911 1.00 136.56 11 VAL H N 1
ATOM 12544 C CA . VAL F 1 13 ? 55.087 114.720 56.102 1.00 136.56 11 VAL H CA 1
ATOM 12545 C C . VAL F 1 13 ? 54.847 113.362 56.753 1.00 136.56 11 VAL H C 1
ATOM 12546 O O . VAL F 1 13 ? 53.809 113.136 57.380 1.00 136.56 11 VAL H O 1
ATOM 12550 N N . LEU F 1 14 ? 55.804 112.449 56.585 1.00 142.28 12 LEU H N 1
ATOM 12551 C CA . LEU F 1 14 ? 55.719 111.101 57.138 1.00 142.28 12 LEU H CA 1
ATOM 12552 C C . LEU F 1 14 ? 57.029 110.762 57.823 1.00 142.28 12 LEU H C 1
ATOM 12553 O O . LEU F 1 14 ? 58.098 111.174 57.363 1.00 142.28 12 LEU H O 1
ATOM 12558 N N . ALA F 1 15 ? 56.947 110.000 58.910 1.00 149.13 13 ALA H N 1
ATOM 12559 C CA . ALA F 1 15 ? 58.114 109.652 59.715 1.00 149.13 13 ALA H CA 1
ATOM 12560 C C . ALA F 1 15 ? 57.965 108.222 60.217 1.00 149.13 13 ALA H C 1
ATOM 12561 O O . ALA F 1 15 ? 57.400 107.990 61.288 1.00 149.13 13 ALA H O 1
ATOM 12563 N N . PHE F 1 16 ? 58.486 107.267 59.455 1.00 147.19 14 PHE H N 1
ATOM 12564 C CA . PHE F 1 16 ? 58.588 105.905 59.955 1.00 147.19 14 PHE H CA 1
ATOM 12565 C C . PHE F 1 16 ? 59.702 105.827 60.993 1.00 147.19 14 PHE H C 1
ATOM 12566 O O . PHE F 1 16 ? 60.773 106.416 60.823 1.00 147.19 14 PHE H O 1
ATOM 12574 N N . GLU F 1 17 ? 59.446 105.103 62.076 1.00 150.94 15 GLU H N 1
ATOM 12575 C CA . GLU F 1 17 ? 60.271 105.197 63.268 1.00 150.94 15 GLU H CA 1
ATOM 12576 C C . GLU F 1 17 ? 61.227 104.016 63.375 1.00 150.94 15 GLU H C 1
ATOM 12577 O O . GLU F 1 17 ? 61.129 103.035 62.632 1.00 150.94 15 GLU H O 1
ATOM 12583 N N . ARG F 1 18 ? 62.161 104.133 64.317 1.00 141.70 16 ARG H N 1
ATOM 12584 C CA . ARG F 1 18 ? 63.175 103.114 64.534 1.00 141.70 16 ARG H CA 1
ATOM 12585 C C . ARG F 1 18 ? 62.561 101.848 65.113 1.00 141.70 16 ARG H C 1
ATOM 12586 O O . ARG F 1 18 ? 61.634 101.885 65.926 1.00 141.70 16 ARG H O 1
ATOM 12594 N N . LYS F 1 19 ? 63.118 100.714 64.701 1.00 124.30 17 LYS H N 1
ATOM 12595 C CA . LYS F 1 19 ? 62.655 99.418 65.167 1.00 124.30 17 LYS H CA 1
ATOM 12596 C C . LYS F 1 19 ? 63.804 98.439 64.948 1.00 124.30 17 LYS H C 1
ATOM 12597 O O . LYS F 1 19 ? 64.589 98.606 64.010 1.00 124.30 17 LYS H O 1
ATOM 12603 N N . LEU F 1 20 ? 63.909 97.448 65.845 1.00 114.40 18 LEU H N 1
ATOM 12604 C CA . LEU F 1 20 ? 65.133 96.669 66.105 1.00 114.40 18 LEU H CA 1
ATOM 12605 C C . LEU F 1 20 ? 66.293 97.599 66.481 1.00 114.40 18 LEU H C 1
ATOM 12606 O O . LEU F 1 20 ? 67.224 97.822 65.710 1.00 114.40 18 LEU H O 1
ATOM 12611 N N . ASP F 1 21 ? 66.183 98.182 67.676 1.00 109.06 19 ASP H N 1
ATOM 12612 C CA . ASP F 1 21 ? 67.193 99.116 68.166 1.00 109.06 19 ASP H CA 1
ATOM 12613 C C . ASP F 1 21 ? 68.277 98.365 68.930 1.00 109.06 19 ASP H C 1
ATOM 12614 O O . ASP F 1 21 ? 67.970 97.716 69.939 1.00 109.06 19 ASP H O 1
ATOM 12619 N N . PRO F 1 22 ? 69.536 98.418 68.501 1.00 101.46 20 PRO H N 1
ATOM 12620 C CA . PRO F 1 22 ? 70.624 97.840 69.290 1.00 101.46 20 PRO H CA 1
ATOM 12621 C C . PRO F 1 22 ? 71.295 98.871 70.189 1.00 101.46 20 PRO H C 1
ATOM 12622 O O . PRO F 1 22 ? 71.253 100.078 69.946 1.00 101.46 20 PRO H O 1
ATOM 12626 N N . SER F 1 23 ? 71.937 98.365 71.235 1.00 96.28 21 SER H N 1
ATOM 12627 C CA . SER F 1 23 ? 72.670 99.206 72.170 1.00 96.28 21 SER H CA 1
ATOM 12628 C C . SER F 1 23 ? 74.115 99.395 71.714 1.00 96.28 21 SER H C 1
ATOM 12629 O O . SER F 1 23 ? 74.597 98.731 70.795 1.00 96.28 21 SER H O 1
ATOM 12632 N N . ASP F 1 24 ? 74.810 100.323 72.374 1.00 92.80 22 ASP H N 1
ATOM 12633 C CA . ASP F 1 24 ? 76.233 100.528 72.125 1.00 92.80 22 ASP H CA 1
ATOM 12634 C C . ASP F 1 24 ? 77.018 99.315 72.603 1.00 92.80 22 ASP H C 1
ATOM 12635 O O . ASP F 1 24 ? 77.022 99.000 73.797 1.00 92.80 22 ASP H O 1
ATOM 12640 N N . ALA F 1 25 ? 77.676 98.638 71.668 1.00 86.59 23 ALA H N 1
ATOM 12641 C CA . ALA F 1 25 ? 78.399 97.412 71.970 1.00 86.59 23 ALA H CA 1
ATOM 12642 C C . ALA F 1 25 ? 79.675 97.721 72.734 1.00 86.59 23 ALA H C 1
ATOM 12643 O O . ALA F 1 25 ? 80.543 98.445 72.241 1.00 86.59 23 ALA H O 1
ATOM 12645 N N . LEU F 1 26 ? 79.793 97.169 73.934 1.00 76.64 24 LEU H N 1
ATOM 12646 C CA . LEU F 1 26 ? 80.982 97.346 74.750 1.00 76.64 24 LEU H CA 1
ATOM 12647 C C . LEU F 1 26 ? 81.941 96.187 74.530 1.00 76.64 24 LEU H C 1
ATOM 12648 O O . LEU F 1 26 ? 81.526 95.048 74.310 1.00 76.64 24 LEU H O 1
ATOM 12653 N N . MET F 1 27 ? 83.232 96.489 74.595 1.00 75.53 25 MET H N 1
ATOM 12654 C CA . MET F 1 27 ? 84.263 95.498 74.349 1.00 75.53 25 MET H CA 1
ATOM 12655 C C . MET F 1 27 ? 85.105 95.275 75.594 1.00 75.53 25 MET H C 1
ATOM 12656 O O . MET F 1 27 ? 85.463 96.215 76.306 1.00 75.53 25 MET H O 1
ATOM 12661 N N . SER F 1 28 ? 85.409 94.008 75.843 1.00 72.88 26 SER H N 1
ATOM 12662 C CA . SER F 1 28 ? 86.281 93.604 76.929 1.00 72.88 26 SER H CA 1
ATOM 12663 C C . SER F 1 28 ? 87.248 92.569 76.370 1.00 72.88 26 SER H C 1
ATOM 12664 O O . SER F 1 28 ? 87.229 92.270 75.174 1.00 72.88 26 SER H O 1
ATOM 12667 N N . ALA F 1 29 ? 88.096 92.008 77.226 1.00 70.72 27 ALA H N 1
ATOM 12668 C CA . ALA F 1 29 ? 89.096 91.090 76.705 1.00 70.72 27 ALA H CA 1
ATOM 12669 C C . ALA F 1 29 ? 89.462 90.047 77.745 1.00 70.72 27 ALA H C 1
ATOM 12670 O O . ALA F 1 29 ? 89.638 90.366 78.921 1.00 70.72 27 ALA H O 1
ATOM 12672 N N . GLY F 1 30 ? 89.594 88.814 77.292 1.00 74.14 28 GLY H N 1
ATOM 12673 C CA . GLY F 1 30 ? 89.994 87.728 78.150 1.00 74.14 28 GLY H CA 1
ATOM 12674 C C . GLY F 1 30 ? 90.560 86.585 77.343 1.00 74.14 28 GLY H C 1
ATOM 12675 O O . GLY F 1 30 ? 91.035 86.765 76.222 1.00 74.14 28 GLY H O 1
ATOM 12676 N N . ALA F 1 31 ? 90.496 85.393 77.922 1.00 78.23 29 ALA H N 1
ATOM 12677 C CA . ALA F 1 31 ? 91.054 84.200 77.306 1.00 78.23 29 ALA H CA 1
ATOM 12678 C C . ALA F 1 31 ? 89.946 83.308 76.764 1.00 78.23 29 ALA H C 1
ATOM 12679 O O . ALA F 1 31 ? 88.848 83.253 77.323 1.00 78.23 29 ALA H O 1
ATOM 12681 N N . TRP F 1 32 ? 90.246 82.614 75.669 1.00 80.84 30 TRP H N 1
ATOM 12682 C CA . TRP F 1 32 ? 89.317 81.654 75.090 1.00 80.84 30 TRP H CA 1
ATOM 12683 C C . TRP F 1 32 ? 89.178 80.442 76.006 1.00 80.84 30 TRP H C 1
ATOM 12684 O O . TRP F 1 32 ? 90.054 80.162 76.830 1.00 80.84 30 TRP H O 1
ATOM 12695 N N . ALA F 1 33 ? 88.016 79.780 75.905 1.00 88.01 31 ALA H N 1
ATOM 12696 C CA . ALA F 1 33 ? 87.581 78.579 76.630 1.00 88.01 31 ALA H CA 1
ATOM 12697 C C . ALA F 1 33 ? 87.337 78.814 78.120 1.00 88.01 31 ALA H C 1
ATOM 12698 O O . ALA F 1 33 ? 86.888 77.904 78.823 1.00 88.01 31 ALA H O 1
ATOM 12700 N N . GLN F 1 34 ? 87.611 80.020 78.615 1.00 89.76 32 GLN H N 1
ATOM 12701 C CA . GLN F 1 34 ? 87.116 80.475 79.905 1.00 89.76 32 GLN H CA 1
ATOM 12702 C C . GLN F 1 34 ? 86.050 81.544 79.734 1.00 89.76 32 GLN H C 1
ATOM 12703 O O . GLN F 1 34 ? 85.756 82.286 80.675 1.00 89.76 32 GLN H O 1
ATOM 12709 N N . ARG F 1 35 ? 85.473 81.628 78.536 1.00 88.52 33 ARG H N 1
ATOM 12710 C CA . ARG F 1 35 ? 84.445 82.594 78.185 1.00 88.52 33 ARG H CA 1
ATOM 12711 C C . ARG F 1 35 ? 83.076 82.239 78.744 1.00 88.52 33 ARG H C 1
ATOM 12712 O O . ARG F 1 35 ? 82.166 83.070 78.670 1.00 88.52 33 ARG H O 1
ATOM 12720 N N . ASP F 1 36 ? 82.909 81.032 79.287 1.00 100.98 34 ASP H N 1
ATOM 12721 C CA . ASP F 1 36 ? 81.596 80.589 79.744 1.00 100.98 34 ASP H CA 1
ATOM 12722 C C . ASP F 1 36 ? 81.177 81.308 81.020 1.00 100.98 34 ASP H C 1
ATOM 12723 O O . ASP F 1 36 ? 80.032 81.757 81.145 1.00 100.98 34 ASP H O 1
ATOM 12728 N N . ALA F 1 37 ? 82.089 81.423 81.981 1.00 107.20 35 ALA H N 1
ATOM 12729 C CA . ALA F 1 37 ? 81.809 82.071 83.260 1.00 107.20 35 ALA H CA 1
ATOM 12730 C C . ALA F 1 37 ? 82.308 83.507 83.278 1.00 107.20 35 ALA H C 1
ATOM 12731 O O . ALA F 1 37 ? 82.787 84.000 84.304 1.00 107.20 35 ALA H O 1
ATOM 12733 N N . SER F 1 38 ? 82.210 84.198 82.148 1.00 98.14 36 SER H N 1
ATOM 12734 C CA . SER F 1 38 ? 82.784 85.530 81.989 1.00 98.14 36 SER H CA 1
ATOM 12735 C C . SER F 1 38 ? 81.664 86.560 81.956 1.00 98.14 36 SER H C 1
ATOM 12736 O O . SER F 1 38 ? 80.933 86.671 80.968 1.00 98.14 36 SER H O 1
ATOM 12739 N N . GLN F 1 39 ? 81.529 87.287 83.055 1.00 100.21 37 GLN H N 1
ATOM 12740 C CA . GLN F 1 39 ? 80.724 88.492 83.110 1.00 100.21 37 GLN H CA 1
ATOM 12741 C C . GLN F 1 39 ? 81.503 89.669 83.671 1.00 100.21 37 GLN H C 1
ATOM 12742 O O . GLN F 1 39 ? 80.892 90.695 83.992 1.00 100.21 37 GLN H O 1
ATOM 12748 N N . GLU F 1 40 ? 82.827 89.558 83.781 1.00 98.94 38 GLU H N 1
ATOM 12749 C CA . GLU F 1 40 ? 83.636 90.423 84.628 1.00 98.94 38 GLU H CA 1
ATOM 12750 C C . GLU F 1 40 ? 84.908 90.906 83.940 1.00 98.94 38 GLU H C 1
ATOM 12751 O O . GLU F 1 40 ? 85.785 91.467 84.610 1.00 98.94 38 GLU H O 1
ATOM 12757 N N . TRP F 1 41 ? 85.023 90.713 82.629 1.00 79.34 39 TRP H N 1
ATOM 12758 C CA . TRP F 1 41 ? 86.269 90.982 81.926 1.00 79.34 39 TRP H CA 1
ATOM 12759 C C . TRP F 1 41 ? 86.561 92.480 81.877 1.00 79.34 39 TRP H C 1
ATOM 12760 O O . TRP F 1 41 ? 85.636 93.287 81.728 1.00 79.34 39 TRP H O 1
ATOM 12771 N N . PRO F 1 42 ? 87.827 92.884 82.025 1.00 78.79 40 PRO H N 1
ATOM 12772 C CA . PRO F 1 42 ? 88.159 94.314 82.001 1.00 78.79 40 PRO H CA 1
ATOM 12773 C C . PRO F 1 42 ? 87.993 94.904 80.614 1.00 78.79 40 PRO H C 1
ATOM 12774 O O . PRO F 1 42 ? 88.233 94.240 79.603 1.00 78.79 40 PRO H O 1
ATOM 12778 N N . ALA F 1 43 ? 87.585 96.168 80.578 1.00 77.53 41 ALA H N 1
ATOM 12779 C CA . ALA F 1 43 ? 87.250 96.814 79.319 1.00 77.53 41 ALA H CA 1
ATOM 12780 C C . ALA F 1 43 ? 88.502 97.177 78.535 1.00 77.53 41 ALA H C 1
ATOM 12781 O O . ALA F 1 43 ? 89.516 97.590 79.104 1.00 77.53 41 ALA H O 1
ATOM 12783 N N . VAL F 1 44 ? 88.427 97.005 77.216 1.00 72.96 42 VAL H N 1
ATOM 12784 C CA . VAL F 1 44 ? 89.450 97.534 76.327 1.00 72.96 42 VAL H CA 1
ATOM 12785 C C . VAL F 1 44 ? 89.334 99.050 76.309 1.00 72.96 42 VAL H C 1
ATOM 12786 O O . VAL F 1 44 ? 88.237 99.600 76.156 1.00 72.96 42 VAL H O 1
ATOM 12790 N N . THR F 1 45 ? 90.458 99.734 76.499 1.00 66.38 43 THR H N 1
ATOM 12791 C CA . THR F 1 45 ? 90.484 101.184 76.566 1.00 66.38 43 THR H CA 1
ATOM 12792 C C . THR F 1 45 ? 91.365 101.753 75.464 1.00 66.38 43 THR H C 1
ATOM 12793 O O . THR F 1 45 ? 92.283 101.095 74.969 1.00 66.38 43 THR H O 1
ATOM 12797 N N . VAL F 1 46 ? 91.059 102.983 75.077 1.00 63.40 44 VAL H N 1
ATOM 12798 C CA . VAL F 1 46 ? 91.748 103.658 73.986 1.00 63.40 44 VAL H CA 1
ATOM 12799 C C . VAL F 1 46 ? 93.029 104.275 74.528 1.00 63.40 44 VAL H C 1
ATOM 12800 O O . VAL F 1 46 ? 92.991 105.134 75.414 1.00 63.40 44 VAL H O 1
ATOM 12804 N N . ARG F 1 47 ? 94.161 103.832 73.996 1.00 58.62 45 ARG H N 1
ATOM 12805 C CA . ARG F 1 47 ? 95.479 104.262 74.419 1.00 58.62 45 ARG H CA 1
ATOM 12806 C C . ARG F 1 47 ? 95.912 105.425 73.516 1.00 58.62 45 ARG H C 1
ATOM 12807 O O . ARG F 1 47 ? 95.108 105.985 72.768 1.00 58.62 45 ARG H O 1
ATOM 12815 N N . GLU F 1 48 ? 97.184 105.808 73.584 1.00 56.72 46 GLU H N 1
ATOM 12816 C CA . GLU F 1 48 ? 97.717 106.917 72.807 1.00 56.72 46 GLU H CA 1
ATOM 12817 C C . GLU F 1 48 ? 99.102 106.556 72.293 1.00 56.72 46 GLU H C 1
ATOM 12818 O O . GLU F 1 48 ? 99.905 105.975 73.030 1.00 56.72 46 GLU H O 1
ATOM 12824 N N . LYS F 1 49 ? 99.392 106.914 71.041 1.00 45.03 47 LYS H N 1
ATOM 12825 C CA . LYS F 1 49 ? 100.743 106.764 70.518 1.00 45.03 47 LYS H CA 1
ATOM 12826 C C . LYS F 1 49 ? 100.981 107.778 69.407 1.00 45.03 47 LYS H C 1
ATOM 12827 O O . LYS F 1 49 ? 100.057 108.442 68.933 1.00 45.03 47 LYS H O 1
ATOM 12833 N N . SER F 1 50 ? 102.243 107.894 69.001 1.00 44.56 48 SER H N 1
ATOM 12834 C CA . SER F 1 50 ? 102.672 108.847 67.989 1.00 44.56 48 SER H CA 1
ATOM 12835 C C . SER F 1 50 ? 103.142 108.123 66.737 1.00 44.56 48 SER H C 1
ATOM 12836 O O . SER F 1 50 ? 103.538 106.957 66.783 1.00 44.56 48 SER H O 1
ATOM 12839 N N . VAL F 1 51 ? 103.099 108.832 65.614 1.00 44.57 49 VAL H N 1
ATOM 12840 C CA . VAL F 1 51 ? 103.377 108.265 64.300 1.00 44.57 49 VAL H CA 1
ATOM 12841 C C . VAL F 1 51 ? 104.315 109.199 63.554 1.00 44.57 49 VAL H C 1
ATOM 12842 O O . VAL F 1 51 ? 104.037 110.396 63.442 1.00 44.57 49 VAL H O 1
ATOM 12846 N N . ARG F 1 52 ? 105.426 108.661 63.055 1.00 46.66 50 ARG H N 1
ATOM 12847 C CA . ARG F 1 52 ? 106.253 109.339 62.066 1.00 46.66 50 ARG H CA 1
ATOM 12848 C C . ARG F 1 52 ? 106.193 108.557 60.766 1.00 46.66 50 ARG H C 1
ATOM 12849 O O . ARG F 1 52 ? 106.746 107.460 60.674 1.00 46.66 50 ARG H O 1
ATOM 12857 N N . GLY F 1 53 ? 105.524 109.120 59.763 1.00 49.14 51 GLY H N 1
ATOM 12858 C CA . GLY F 1 53 ? 105.377 108.468 58.482 1.00 49.14 51 GLY H CA 1
ATOM 12859 C C . GLY F 1 53 ? 105.911 109.328 57.352 1.00 49.14 51 GLY H C 1
ATOM 12860 O O . GLY F 1 53 ? 106.245 110.499 57.537 1.00 49.14 51 GLY H O 1
ATOM 12861 N N . THR F 1 54 ? 105.978 108.716 56.179 1.00 54.37 52 THR H N 1
ATOM 12862 C CA . THR F 1 54 ? 106.339 109.423 54.965 1.0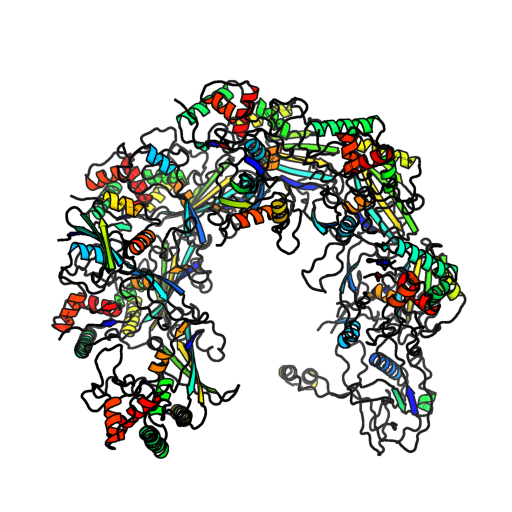0 54.37 52 THR H CA 1
ATOM 12863 C C . THR F 1 54 ? 105.070 109.992 54.341 1.00 54.37 52 THR H C 1
ATOM 12864 O O . THR F 1 54 ? 104.001 110.002 54.954 1.00 54.37 52 THR H O 1
ATOM 12868 N N . ILE F 1 55 ? 105.169 110.470 53.108 1.00 61.26 53 ILE H N 1
ATOM 12869 C CA . ILE F 1 55 ? 104.012 110.940 52.358 1.00 61.26 53 ILE H CA 1
ATOM 12870 C C . ILE F 1 55 ? 103.908 110.082 51.108 1.00 61.26 53 ILE H C 1
ATOM 12871 O O . ILE F 1 55 ? 104.708 110.230 50.175 1.00 61.26 53 ILE H O 1
ATOM 12876 N N . SER F 1 56 ? 102.925 109.186 51.088 1.00 63.38 54 SER H N 1
ATOM 12877 C CA . SER F 1 56 ? 102.797 108.181 50.044 1.00 63.38 54 SER H CA 1
ATOM 12878 C C . SER F 1 56 ? 101.571 108.389 49.170 1.00 63.38 54 SER H C 1
ATOM 12879 O O . SER F 1 56 ? 101.300 107.561 48.296 1.00 63.38 54 SER H O 1
ATOM 12882 N N . ASN F 1 57 ? 100.821 109.464 49.386 1.00 68.92 55 ASN H N 1
ATOM 12883 C CA . ASN F 1 57 ? 99.661 109.754 48.562 1.00 68.92 55 ASN H CA 1
ATOM 12884 C C . ASN F 1 57 ? 100.098 110.232 47.181 1.00 68.92 55 ASN H C 1
ATOM 12885 O O . ASN F 1 57 ? 101.252 110.607 46.965 1.00 68.92 55 ASN H O 1
ATOM 12890 N N . ARG F 1 58 ? 99.149 110.217 46.244 1.00 72.65 56 ARG H N 1
ATOM 12891 C CA . ARG F 1 58 ? 99.417 110.663 44.883 1.00 72.65 56 ARG H CA 1
ATOM 12892 C C . ARG F 1 58 ? 99.757 112.146 44.855 1.00 72.65 56 ARG H C 1
ATOM 12893 O O . ARG F 1 58 ? 99.202 112.945 45.613 1.00 72.65 56 ARG H O 1
ATOM 12901 N N . LEU F 1 59 ? 100.697 112.504 43.989 1.00 81.83 57 LEU H N 1
ATOM 12902 C CA . LEU F 1 59 ? 101.188 113.865 43.881 1.00 81.83 57 LEU H CA 1
ATOM 12903 C C . LEU F 1 59 ? 101.166 114.284 42.420 1.00 81.83 57 LEU H C 1
ATOM 12904 O O . LEU F 1 59 ? 101.343 113.459 41.519 1.00 81.83 57 LEU H O 1
ATOM 12909 N N . LYS F 1 60 ? 100.948 115.576 42.194 1.00 105.89 58 LYS H N 1
ATOM 12910 C CA . LYS F 1 60 ? 100.759 116.103 40.852 1.00 105.89 58 LYS H CA 1
ATOM 12911 C C . LYS F 1 60 ? 102.090 116.227 40.112 1.00 105.89 58 LYS H C 1
ATOM 12912 O O . LYS F 1 60 ? 103.175 116.070 40.677 1.00 105.89 58 LYS H O 1
ATOM 12918 N N . THR F 1 61 ? 101.990 116.504 38.815 1.00 126.85 59 THR H N 1
ATOM 12919 C CA . THR F 1 61 ? 103.127 116.940 38.023 1.00 126.85 59 THR H CA 1
ATOM 12920 C C . THR F 1 61 ? 102.884 118.289 37.370 1.00 126.85 59 THR H C 1
ATOM 12921 O O . THR F 1 61 ? 103.763 118.776 36.653 1.00 126.85 59 THR H O 1
ATOM 12925 N N . LYS F 1 62 ? 101.721 118.898 37.583 1.00 129.96 60 LYS H N 1
ATOM 12926 C CA . LYS F 1 62 ? 101.391 120.212 37.055 1.00 129.96 60 LYS H CA 1
ATOM 12927 C C . LYS F 1 62 ? 101.258 121.185 38.214 1.00 129.96 60 LYS H C 1
ATOM 12928 O O . LYS F 1 62 ? 100.745 120.814 39.276 1.00 129.96 60 LYS H O 1
ATOM 12934 N N . ASP F 1 63 ? 101.752 122.412 38.011 1.00 124.72 61 ASP H N 1
ATOM 12935 C CA . ASP F 1 63 ? 101.661 123.537 38.949 1.00 124.72 61 ASP H CA 1
ATOM 12936 C C . ASP F 1 63 ? 102.343 123.229 40.289 1.00 124.72 61 ASP H C 1
ATOM 12937 O O . ASP F 1 63 ? 102.024 123.833 41.320 1.00 124.72 61 ASP H O 1
ATOM 12942 N N . ARG F 1 64 ? 103.280 122.286 40.298 1.00 109.85 62 ARG H N 1
ATOM 12943 C CA . ARG F 1 64 ? 104.066 121.949 41.474 1.00 109.85 62 ARG H CA 1
ATOM 12944 C C . ARG F 1 64 ? 105.531 121.991 41.077 1.00 109.85 62 ARG H C 1
ATOM 12945 O O . ARG F 1 64 ? 105.897 121.510 39.999 1.00 109.85 62 ARG H O 1
ATOM 12953 N N . ASP F 1 65 ? 106.359 122.581 41.929 1.00 100.82 63 ASP H N 1
ATOM 12954 C CA . ASP F 1 65 ? 107.772 122.673 41.620 1.00 100.82 63 ASP H CA 1
ATOM 12955 C C . ASP F 1 65 ? 108.444 121.321 41.837 1.00 100.82 63 ASP H C 1
ATOM 12956 O O . ASP F 1 65 ? 107.975 120.509 42.638 1.00 100.82 63 ASP H O 1
ATOM 12961 N N . PRO F 1 66 ? 109.520 121.037 41.097 1.00 94.94 64 PRO H N 1
ATOM 12962 C CA . PRO F 1 66 ? 110.316 119.840 41.411 1.00 94.94 64 PRO H CA 1
ATOM 12963 C C . PRO F 1 66 ? 110.989 119.923 42.767 1.00 94.94 64 PRO H C 1
ATOM 12964 O O . PRO F 1 66 ? 111.041 118.922 43.495 1.00 94.94 64 PRO H O 1
ATOM 12968 N N . ALA F 1 67 ? 111.496 121.105 43.127 1.00 93.46 65 ALA H N 1
ATOM 12969 C CA . ALA F 1 67 ? 112.114 121.286 44.436 1.00 93.46 65 ALA H CA 1
ATOM 12970 C C . ALA F 1 67 ? 111.084 121.182 45.550 1.00 93.46 65 ALA H C 1
ATOM 12971 O O . ALA F 1 67 ? 111.389 120.678 46.636 1.00 93.46 65 ALA H O 1
ATOM 12973 N N . LYS F 1 68 ? 109.847 121.617 45.284 1.00 92.17 66 LYS H N 1
ATOM 12974 C CA . LYS F 1 68 ? 108.788 121.536 46.285 1.00 92.17 66 LYS H CA 1
ATOM 12975 C C . LYS F 1 68 ? 108.415 120.091 46.591 1.00 92.17 66 LYS H C 1
ATOM 12976 O O . LYS F 1 68 ? 108.288 119.715 47.761 1.00 92.17 66 LYS H O 1
ATOM 12982 N N . LEU F 1 69 ? 108.268 119.254 45.562 1.00 87.09 67 LEU H N 1
ATOM 12983 C CA . LEU F 1 69 ? 107.946 117.851 45.804 1.00 87.09 67 LEU H CA 1
ATOM 12984 C C . LEU F 1 69 ? 109.140 117.068 46.333 1.00 87.09 67 LEU H C 1
ATOM 12985 O O . LEU F 1 69 ? 108.951 116.117 47.101 1.00 87.09 67 LEU H O 1
ATOM 12990 N N . ASP F 1 70 ? 110.364 117.443 45.943 1.00 81.91 68 ASP H N 1
ATOM 12991 C CA . ASP F 1 70 ? 111.542 116.825 46.545 1.00 81.91 68 ASP H CA 1
ATOM 12992 C C . ASP F 1 70 ? 111.643 117.161 48.027 1.00 81.91 68 ASP H C 1
ATOM 12993 O O . ASP F 1 70 ? 112.016 116.310 48.839 1.00 81.91 68 ASP H O 1
ATOM 12998 N N . ALA F 1 71 ? 111.299 118.393 48.401 1.00 79.60 69 ALA H N 1
ATOM 12999 C CA . ALA F 1 71 ? 111.286 118.770 49.804 1.00 79.60 69 ALA H CA 1
ATOM 13000 C C . ALA F 1 71 ? 110.100 118.187 50.556 1.00 79.60 69 ALA H C 1
ATOM 13001 O O . ALA F 1 71 ? 110.178 118.025 51.777 1.00 79.60 69 ALA H O 1
ATOM 13003 N N . SER F 1 72 ? 109.010 117.871 49.860 1.00 75.59 70 SER H N 1
ATOM 13004 C CA . SER F 1 72 ? 107.818 117.346 50.511 1.00 75.59 70 SER H CA 1
ATOM 13005 C C . SER F 1 72 ? 107.880 115.845 50.750 1.00 75.59 70 SER H C 1
ATOM 13006 O O . SER F 1 72 ? 107.418 115.377 51.793 1.00 75.59 70 SER H O 1
ATOM 13009 N N . ILE F 1 73 ? 108.425 115.075 49.805 1.00 68.48 71 ILE H N 1
ATOM 13010 C CA . ILE F 1 73 ? 108.500 113.627 49.990 1.00 68.48 71 ILE H CA 1
ATOM 13011 C C . ILE F 1 73 ? 109.567 113.272 51.019 1.00 68.48 71 ILE H C 1
ATOM 13012 O O . ILE F 1 73 ? 109.359 112.411 51.880 1.00 68.48 71 ILE H O 1
ATOM 13017 N N . GLN F 1 74 ? 110.704 113.957 50.977 1.00 65.20 72 GLN H N 1
ATOM 13018 C CA . GLN F 1 74 ? 111.853 113.641 51.814 1.00 65.20 72 GLN H CA 1
ATOM 13019 C C . GLN F 1 74 ? 111.720 114.142 53.244 1.00 65.20 72 GLN H C 1
ATOM 13020 O O . GLN F 1 74 ? 112.653 113.962 54.032 1.00 65.20 72 GLN H O 1
ATOM 13026 N N . SER F 1 75 ? 110.617 114.766 53.592 1.00 62.09 73 SER H N 1
ATOM 13027 C CA . SER F 1 75 ? 110.386 115.249 54.935 1.00 62.09 73 SER H CA 1
ATOM 13028 C C . SER F 1 75 ? 109.258 114.466 55.590 1.00 62.09 73 SER H C 1
ATOM 13029 O O . SER F 1 75 ? 108.224 114.235 54.957 1.00 62.09 73 SER H O 1
ATOM 13032 N N . PRO F 1 76 ? 109.413 114.048 56.840 1.00 56.47 74 PRO H N 1
ATOM 13033 C CA . PRO F 1 76 ? 108.445 113.129 57.438 1.00 56.47 74 PRO H CA 1
ATOM 13034 C C . PRO F 1 76 ? 107.183 113.852 57.885 1.00 56.47 74 PRO H C 1
ATOM 13035 O O . PRO F 1 76 ? 107.082 115.078 57.846 1.00 56.47 74 PRO H O 1
ATOM 13039 N N . ASN F 1 77 ? 106.213 113.053 58.314 1.00 52.56 75 ASN H N 1
ATOM 13040 C CA . ASN F 1 77 ? 104.930 113.538 58.798 1.00 52.56 75 ASN H CA 1
ATOM 13041 C C . ASN F 1 77 ? 104.723 113.004 60.205 1.00 52.56 75 ASN H C 1
ATOM 13042 O O . ASN F 1 77 ? 104.738 111.788 60.410 1.00 52.56 75 ASN H O 1
ATOM 13047 N N . LEU F 1 78 ? 104.527 113.904 61.168 1.00 51.60 76 LEU H N 1
ATOM 13048 C CA . LEU F 1 78 ? 104.496 113.552 62.589 1.00 51.60 76 LEU H CA 1
ATOM 13049 C C . LEU F 1 78 ? 103.108 113.800 63.149 1.00 51.60 76 LEU H C 1
ATOM 13050 O O . LEU F 1 78 ? 102.881 114.799 63.829 1.00 51.60 76 LEU H O 1
ATOM 13055 N N . GLN F 1 79 ? 102.204 112.859 62.944 1.00 52.07 77 GLN H N 1
ATOM 13056 C CA . GLN F 1 79 ? 100.850 113.006 63.442 1.00 52.07 77 GLN H CA 1
ATOM 13057 C C . GLN F 1 79 ? 100.674 112.194 64.717 1.00 52.07 77 GLN H C 1
ATOM 13058 O O . GLN F 1 79 ? 101.585 111.509 65.180 1.00 52.07 77 GLN H O 1
ATOM 13064 N N . THR F 1 80 ? 99.481 112.281 65.296 1.00 54.64 78 THR H N 1
ATOM 13065 C CA . THR F 1 80 ? 99.179 111.592 66.542 1.00 54.64 78 THR H CA 1
ATOM 13066 C C . THR F 1 80 ? 97.816 110.932 66.416 1.00 54.64 78 THR H C 1
ATOM 13067 O O . THR F 1 80 ? 96.841 111.588 66.041 1.00 54.64 78 THR H O 1
ATOM 13071 N N . VAL F 1 81 ? 97.755 109.636 66.711 1.00 57.40 79 VAL H N 1
ATOM 13072 C CA . VAL F 1 81 ? 96.565 108.831 66.481 1.00 57.40 79 VAL H CA 1
ATOM 13073 C C . VAL F 1 81 ? 96.194 108.093 67.764 1.00 57.40 79 VAL H C 1
ATOM 13074 O O . VAL F 1 81 ? 96.997 107.951 68.685 1.00 57.40 79 VAL H O 1
ATOM 13078 N N . ASP F 1 82 ? 94.955 107.616 67.805 1.00 61.70 80 ASP H N 1
ATOM 13079 C CA . ASP F 1 82 ? 94.456 106.765 68.873 1.00 61.70 80 ASP H CA 1
ATOM 13080 C C . ASP F 1 82 ? 94.428 105.320 68.405 1.00 61.70 80 ASP H C 1
ATOM 13081 O O . ASP F 1 82 ? 94.159 105.040 67.234 1.00 61.70 80 ASP H O 1
ATOM 13086 N N . VAL F 1 83 ? 94.708 104.396 69.320 1.00 59.75 81 VAL H N 1
ATOM 13087 C CA . VAL F 1 83 ? 94.591 102.971 69.053 1.00 59.75 81 VAL H CA 1
ATOM 13088 C C . VAL F 1 83 ? 93.897 102.299 70.230 1.00 59.75 81 VAL H C 1
ATOM 13089 O O . VAL F 1 83 ? 93.581 102.924 71.240 1.00 59.75 81 VAL H O 1
ATOM 13093 N N . ALA F 1 84 ? 93.673 100.997 70.077 1.00 57.35 82 ALA H N 1
ATOM 13094 C CA . ALA F 1 84 ? 93.105 100.156 71.123 1.00 57.35 82 ALA H CA 1
ATOM 13095 C C . ALA F 1 84 ? 93.534 98.729 70.835 1.00 57.35 82 ALA H C 1
ATOM 13096 O O . ALA F 1 84 ? 93.328 98.237 69.723 1.00 57.35 82 ALA H O 1
ATOM 13098 N N . ASN F 1 85 ? 94.138 98.072 71.815 1.00 56.80 83 ASN H N 1
ATOM 13099 C CA . ASN F 1 85 ? 94.648 96.723 71.648 1.00 56.80 83 ASN H CA 1
ATOM 13100 C C . ASN F 1 85 ? 94.098 95.833 72.751 1.00 56.80 83 ASN H C 1
ATOM 13101 O O . ASN F 1 85 ? 93.598 96.315 73.769 1.00 56.80 83 ASN H O 1
ATOM 13106 N N . LEU F 1 86 ? 94.195 94.524 72.551 1.00 55.14 84 LEU H N 1
ATOM 13107 C CA . LEU F 1 86 ? 93.938 93.621 73.650 1.00 55.14 84 LEU H CA 1
ATOM 13108 C C . LEU F 1 86 ? 95.151 93.617 74.578 1.00 55.14 84 LEU H C 1
ATOM 13109 O O . LEU F 1 86 ? 96.245 94.019 74.176 1.00 55.14 84 LEU H O 1
ATOM 13114 N N . PRO F 1 87 ? 94.983 93.189 75.829 1.00 56.68 85 PRO H N 1
ATOM 13115 C CA . PRO F 1 87 ? 96.153 92.917 76.667 1.00 56.68 85 PRO H CA 1
ATOM 13116 C C . PRO F 1 87 ? 96.967 91.752 76.127 1.00 56.68 85 PRO H C 1
ATOM 13117 O O . PRO F 1 87 ? 96.500 90.946 75.320 1.00 56.68 85 PRO H O 1
ATOM 13121 N N . SER F 1 88 ? 98.204 91.664 76.597 1.00 59.60 86 SER H N 1
ATOM 13122 C CA . SER F 1 88 ? 99.163 90.723 76.038 1.00 59.60 86 SER H CA 1
ATOM 13123 C C . SER F 1 88 ? 99.016 89.311 76.585 1.00 59.60 86 SER H C 1
ATOM 13124 O O . SER F 1 88 ? 99.748 88.419 76.145 1.00 59.60 86 SER H O 1
ATOM 13127 N N . ASP F 1 89 ? 98.111 89.084 77.535 1.00 65.59 87 ASP H N 1
ATOM 13128 C CA . ASP F 1 89 ? 97.782 87.740 77.996 1.00 65.59 87 ASP H CA 1
ATOM 13129 C C . ASP F 1 89 ? 96.329 87.376 77.719 1.00 65.59 87 ASP H C 1
ATOM 13130 O O . ASP F 1 89 ? 95.832 86.383 78.263 1.00 65.59 87 ASP H O 1
ATOM 13135 N N . ALA F 1 90 ? 95.643 88.155 76.888 1.00 64.39 88 ALA H N 1
ATOM 13136 C CA . ALA F 1 90 ? 94.235 87.964 76.580 1.00 64.39 88 ALA H CA 1
ATOM 13137 C C . ALA F 1 90 ? 94.059 87.981 75.072 1.00 64.39 88 ALA H C 1
ATOM 13138 O O . ALA F 1 90 ? 94.428 88.957 74.414 1.00 64.39 88 ALA H O 1
ATOM 13140 N N . ASP F 1 91 ? 93.488 86.907 74.529 1.00 67.66 89 ASP H N 1
ATOM 13141 C CA . ASP F 1 91 ? 93.410 86.716 73.088 1.00 67.66 89 ASP H CA 1
ATOM 13142 C C . ASP F 1 91 ? 91.986 86.667 72.553 1.00 67.66 89 ASP H C 1
ATOM 13143 O O . ASP F 1 91 ? 91.780 86.206 71.426 1.00 67.66 89 ASP H O 1
ATOM 13148 N N . THR F 1 92 ? 90.999 87.114 73.323 1.00 71.36 90 THR H N 1
ATOM 13149 C CA . THR F 1 92 ? 89.605 87.011 72.919 1.00 71.36 90 THR H CA 1
ATOM 13150 C C . THR F 1 92 ? 88.911 88.346 73.119 1.00 71.36 90 THR H C 1
ATOM 13151 O O . THR F 1 92 ? 88.891 88.876 74.232 1.00 71.36 90 THR H O 1
ATOM 13155 N N . LEU F 1 93 ? 88.338 88.880 72.045 1.00 69.14 91 LEU H N 1
ATOM 13156 C CA . LEU F 1 93 ? 87.567 90.117 72.087 1.00 69.14 91 LEU H CA 1
ATOM 13157 C C . LEU F 1 93 ? 86.101 89.779 72.339 1.00 69.14 91 LEU H C 1
ATOM 13158 O O . LEU F 1 93 ? 85.427 89.225 71.466 1.00 69.14 91 LEU H O 1
ATOM 13163 N N . LYS F 1 94 ? 85.611 90.114 73.529 1.00 74.17 92 LYS H N 1
ATOM 13164 C CA . LYS F 1 94 ? 84.205 89.933 73.857 1.00 74.17 92 LYS H CA 1
ATOM 13165 C C . LYS F 1 94 ? 83.415 91.174 73.473 1.00 74.17 92 LYS H C 1
ATOM 13166 O O . LYS F 1 94 ? 83.804 92.291 73.814 1.00 74.17 92 LYS H O 1
ATOM 13172 N N . VAL F 1 95 ? 82.304 90.981 72.768 1.00 79.01 93 VAL H N 1
ATOM 13173 C CA . VAL F 1 95 ? 81.419 92.073 72.377 1.00 79.01 93 VAL H CA 1
ATOM 13174 C C . VAL F 1 95 ? 80.014 91.750 72.870 1.00 79.01 93 VAL H C 1
ATOM 13175 O O . VAL F 1 95 ? 79.439 90.725 72.487 1.00 79.01 93 VAL H O 1
ATOM 13179 N N . ARG F 1 96 ? 79.463 92.623 73.710 1.00 85.28 94 ARG H N 1
ATOM 13180 C CA . ARG F 1 96 ? 78.160 92.420 74.326 1.00 85.28 94 ARG H CA 1
ATOM 13181 C C . ARG F 1 96 ? 77.280 93.633 74.056 1.00 85.28 94 ARG H C 1
ATOM 13182 O O . ARG F 1 96 ? 77.715 94.773 74.241 1.00 85.28 94 ARG H O 1
ATOM 13190 N N . PHE F 1 97 ? 76.045 93.384 73.628 1.00 92.31 95 PHE H N 1
ATOM 13191 C CA . PHE F 1 97 ? 75.080 94.448 73.387 1.00 92.31 95 PHE H CA 1
ATOM 13192 C C . PHE F 1 97 ? 73.678 93.874 73.537 1.00 92.31 95 PHE H C 1
ATOM 13193 O O . PHE F 1 97 ? 73.474 92.660 73.478 1.00 92.31 95 PHE H O 1
ATOM 13201 N N . THR F 1 98 ? 72.705 94.765 73.714 1.00 97.26 96 THR H N 1
ATOM 13202 C CA . THR F 1 98 ? 71.309 94.380 73.843 1.00 97.26 96 THR H CA 1
ATOM 13203 C C . THR F 1 98 ? 70.526 94.869 72.632 1.00 97.26 96 THR H C 1
ATOM 13204 O O . THR F 1 98 ? 70.955 95.775 71.914 1.00 97.26 96 THR H O 1
ATOM 13208 N N . LEU F 1 99 ? 69.357 94.262 72.419 1.00 103.72 97 LEU H N 1
ATOM 13209 C CA . LEU F 1 99 ? 68.570 94.522 71.214 1.00 103.72 97 LEU H CA 1
ATOM 13210 C C . LEU F 1 99 ? 67.089 94.510 71.589 1.00 103.72 97 LEU H C 1
ATOM 13211 O O . LEU F 1 99 ? 66.497 93.439 71.747 1.00 103.72 97 LEU H O 1
ATOM 13216 N N . ARG F 1 100 ? 66.503 95.698 71.730 1.00 111.40 98 ARG H N 1
ATOM 13217 C CA . ARG F 1 100 ? 65.058 95.801 71.881 1.00 111.40 98 ARG H CA 1
ATOM 13218 C C . ARG F 1 100 ? 64.372 95.444 70.571 1.00 111.40 98 ARG H C 1
ATOM 13219 O O . ARG F 1 100 ? 64.733 95.956 69.507 1.00 111.40 98 ARG H O 1
ATOM 13227 N N . VAL F 1 101 ? 63.383 94.563 70.648 1.00 116.80 99 VAL H N 1
ATOM 13228 C CA . VAL F 1 101 ? 62.526 94.235 69.518 1.00 116.80 99 VAL H CA 1
ATOM 13229 C C . VAL F 1 101 ? 61.129 94.698 69.904 1.00 116.80 99 VAL H C 1
ATOM 13230 O O . VAL F 1 101 ? 60.470 94.070 70.743 1.00 116.80 99 VAL H O 1
ATOM 13234 N N . LEU F 1 102 ? 60.683 95.806 69.311 1.00 116.77 100 LEU H N 1
ATOM 13235 C CA . LEU F 1 102 ? 59.489 96.490 69.809 1.00 116.77 100 LEU H CA 1
ATOM 13236 C C . LEU F 1 102 ? 58.200 95.843 69.306 1.00 116.77 100 LEU H C 1
ATOM 13237 O O . LEU F 1 102 ? 57.435 95.267 70.086 1.00 116.77 100 LEU H O 1
ATOM 13242 N N . GLY F 1 103 ? 57.953 95.913 68.002 1.00 115.26 101 GLY H N 1
ATOM 13243 C CA . GLY F 1 103 ? 56.711 95.347 67.470 1.00 115.26 101 GLY H CA 1
ATOM 13244 C C . GLY F 1 103 ? 55.837 96.384 66.795 1.00 115.26 101 GLY H C 1
ATOM 13245 O O . GLY F 1 103 ? 55.600 97.474 67.313 1.00 115.26 101 GLY H O 1
ATOM 13246 N N . GLY F 1 104 ? 55.340 96.024 65.613 1.00 116.93 102 GLY H N 1
ATOM 13247 C CA . GLY F 1 104 ? 54.444 96.884 64.867 1.00 116.93 102 GLY H CA 1
ATOM 13248 C C . GLY F 1 104 ? 55.122 98.102 64.281 1.00 116.93 102 GLY H C 1
ATOM 13249 O O . GLY F 1 104 ? 54.877 99.227 64.724 1.00 116.93 102 GLY H O 1
ATOM 13250 N N . ALA F 1 105 ? 55.988 97.892 63.295 1.00 124.39 103 ALA H N 1
ATOM 13251 C CA . ALA F 1 105 ? 56.697 98.982 62.641 1.00 124.39 103 ALA H CA 1
ATOM 13252 C C . ALA F 1 105 ? 55.974 99.499 61.405 1.00 124.39 103 ALA H C 1
ATOM 13253 O O . ALA F 1 105 ? 56.568 100.246 60.621 1.00 124.39 103 ALA H O 1
ATOM 13255 N N . GLY F 1 106 ? 54.711 99.125 61.218 1.00 129.91 104 GLY H N 1
ATOM 13256 C CA . GLY F 1 106 ? 53.962 99.538 60.048 1.00 129.91 104 GLY H CA 1
ATOM 13257 C C . GLY F 1 106 ? 53.554 100.994 60.069 1.00 129.91 104 GLY H C 1
ATOM 13258 O O . GLY F 1 106 ? 53.996 101.776 59.222 1.00 129.91 104 GLY H O 1
ATOM 13259 N N . THR F 1 107 ? 52.719 101.373 61.033 1.00 132.73 105 THR H N 1
ATOM 13260 C CA . THR F 1 107 ? 52.195 102.731 61.053 1.00 132.73 105 THR H CA 1
ATOM 13261 C C . THR F 1 107 ? 53.235 103.714 61.591 1.00 132.73 105 THR H C 1
ATOM 13262 O O . THR F 1 107 ? 54.018 103.374 62.483 1.00 132.73 105 THR H O 1
ATOM 13266 N N . PRO F 1 108 ? 53.298 104.913 61.026 1.00 137.60 106 PRO H N 1
ATOM 13267 C CA . PRO F 1 108 ? 54.106 105.973 61.633 1.00 137.60 106 PRO H CA 1
ATOM 13268 C C . PRO F 1 108 ? 53.334 106.713 62.710 1.00 137.60 106 PRO H C 1
ATOM 13269 O O . PRO F 1 108 ? 52.218 106.324 63.067 1.00 137.60 106 PRO H O 1
ATOM 13273 N N . SER F 1 109 ? 53.930 107.777 63.242 1.00 137.68 107 SER H N 1
ATOM 13274 C CA . SER F 1 109 ? 53.268 108.647 64.204 1.00 137.68 107 SER H CA 1
ATOM 13275 C C . SER F 1 109 ? 53.450 110.102 63.798 1.00 137.68 107 SER H C 1
ATOM 13276 O O . SER F 1 109 ? 53.573 110.994 64.643 1.00 137.68 107 SER H O 1
ATOM 13279 N N . ALA F 1 110 ? 53.480 110.353 62.488 1.00 140.83 108 ALA H N 1
ATOM 13280 C CA . ALA F 1 110 ? 53.544 111.712 61.954 1.00 140.83 108 ALA H CA 1
ATOM 13281 C C . ALA F 1 110 ? 52.859 111.686 60.590 1.00 140.83 108 ALA H C 1
ATOM 13282 O O . ALA F 1 110 ? 53.479 111.305 59.595 1.00 140.83 108 ALA H O 1
ATOM 13284 N N . CYS F 1 111 ? 51.588 112.086 60.551 1.00 139.24 109 CYS H N 1
ATOM 13285 C CA . CYS F 1 111 ? 50.783 111.962 59.343 1.00 139.24 109 CYS H CA 1
ATOM 13286 C C . CYS F 1 111 ? 49.958 113.216 59.114 1.00 139.24 109 CYS H C 1
ATOM 13287 O O . CYS F 1 111 ? 49.394 113.780 60.056 1.00 139.24 109 CYS H O 1
ATOM 13290 N N . ASN F 1 112 ? 49.891 113.646 57.853 1.00 138.59 110 ASN H N 1
ATOM 13291 C CA . ASN F 1 112 ? 48.914 114.659 57.467 1.00 138.59 110 ASN H CA 1
ATOM 13292 C C . ASN F 1 112 ? 47.556 114.023 57.197 1.00 138.59 110 ASN H C 1
ATOM 13293 O O . ASN F 1 112 ? 46.570 114.316 57.883 1.00 138.59 110 ASN H O 1
ATOM 13298 N N . ASP F 1 113 ? 47.495 113.137 56.209 1.00 145.93 111 ASP H N 1
ATOM 13299 C CA . ASP F 1 113 ? 46.235 112.586 55.733 1.00 145.93 111 ASP H CA 1
ATOM 13300 C C . ASP F 1 113 ? 45.794 111.447 56.641 1.00 145.93 111 ASP H C 1
ATOM 13301 O O . ASP F 1 113 ? 46.545 110.492 56.861 1.00 145.93 111 ASP H O 1
ATOM 13306 N N . ALA F 1 114 ? 44.570 111.550 57.163 1.00 148.61 112 ALA H N 1
ATOM 13307 C CA . ALA F 1 114 ? 44.008 110.445 57.929 1.00 148.61 112 ALA H CA 1
ATOM 13308 C C . ALA F 1 114 ? 43.615 109.287 57.024 1.00 148.61 112 ALA H C 1
ATOM 13309 O O . ALA F 1 114 ? 43.629 108.132 57.462 1.00 148.61 112 ALA H O 1
ATOM 13311 N N . ALA F 1 115 ? 43.268 109.575 55.767 1.00 148.45 113 ALA H N 1
ATOM 13312 C CA . ALA F 1 115 ? 42.883 108.518 54.836 1.00 148.45 113 ALA H CA 1
ATOM 13313 C C . ALA F 1 115 ? 44.095 107.711 54.385 1.00 148.45 113 ALA H C 1
ATOM 13314 O O . ALA F 1 115 ? 44.008 106.486 54.211 1.00 148.45 113 ALA H O 1
ATOM 13316 N N . TYR F 1 116 ? 45.236 108.376 54.196 1.00 148.02 114 TYR H N 1
ATOM 13317 C CA . TYR F 1 116 ? 46.456 107.639 53.896 1.00 148.02 114 TYR H CA 1
ATOM 13318 C C . TYR F 1 116 ? 46.912 106.815 55.095 1.00 148.02 114 TYR H C 1
ATOM 13319 O O . TYR F 1 116 ? 47.442 105.713 54.925 1.00 148.02 114 TYR H O 1
ATOM 13328 N N . ARG F 1 117 ? 46.711 107.330 56.311 1.00 148.60 115 ARG H N 1
ATOM 13329 C CA . ARG F 1 117 ? 47.209 106.645 57.501 1.00 148.60 115 ARG H CA 1
ATOM 13330 C C . ARG F 1 117 ? 46.453 105.345 57.753 1.00 148.60 115 ARG H C 1
ATOM 13331 O O . ARG F 1 117 ? 47.065 104.284 57.931 1.00 148.60 115 ARG H O 1
ATOM 13339 N N . ASP F 1 118 ? 45.120 105.390 57.731 1.00 148.69 116 ASP H N 1
ATOM 13340 C CA . ASP F 1 118 ? 44.405 104.134 57.902 1.00 148.69 116 ASP H CA 1
ATOM 13341 C C . ASP F 1 118 ? 44.415 103.284 56.635 1.00 148.69 116 ASP H C 1
ATOM 13342 O O . ASP F 1 118 ? 44.213 102.076 56.735 1.00 148.69 116 ASP H O 1
ATOM 13347 N N . LYS F 1 119 ? 44.710 103.864 55.464 1.00 145.72 117 LYS H N 1
ATOM 13348 C CA . LYS F 1 119 ? 44.952 103.042 54.276 1.00 145.72 117 LYS H CA 1
ATOM 13349 C C . LYS F 1 119 ? 46.246 102.232 54.409 1.00 145.72 117 LYS H C 1
ATOM 13350 O O . LYS F 1 119 ? 46.297 101.044 54.042 1.00 145.72 117 LYS H O 1
ATOM 13356 N N . LEU F 1 120 ? 47.295 102.854 54.953 1.00 144.33 118 LEU H N 1
ATOM 13357 C CA . LEU F 1 120 ? 48.516 102.126 55.277 1.00 144.33 118 LEU H CA 1
ATOM 13358 C C . LEU F 1 120 ? 48.266 101.103 56.380 1.00 144.33 118 LEU H C 1
ATOM 13359 O O . LEU F 1 120 ? 48.866 100.021 56.375 1.00 144.33 118 LEU H O 1
ATOM 13364 N N . LEU F 1 121 ? 47.379 101.430 57.329 1.00 145.06 119 LEU H N 1
ATOM 13365 C CA . LEU F 1 121 ? 46.956 100.450 58.331 1.00 145.06 119 LEU H CA 1
ATOM 13366 C C . LEU F 1 121 ? 46.251 99.258 57.693 1.00 145.06 119 LEU H C 1
ATOM 13367 O O . LEU F 1 121 ? 46.452 98.117 58.122 1.00 145.06 119 LEU H O 1
ATOM 13372 N N . GLN F 1 122 ? 45.433 99.509 56.661 1.00 146.10 120 GLN H N 1
ATOM 13373 C CA . GLN F 1 122 ? 44.776 98.434 55.920 1.00 146.10 120 GLN H CA 1
ATOM 13374 C C . GLN F 1 122 ? 45.797 97.518 55.256 1.00 146.10 120 GLN H C 1
ATOM 13375 O O . GLN F 1 122 ? 45.704 96.289 55.365 1.00 146.10 120 GLN H O 1
ATOM 13381 N N . THR F 1 123 ? 46.804 98.096 54.592 1.00 142.77 121 THR H N 1
ATOM 13382 C CA . THR F 1 123 ? 47.749 97.212 53.904 1.00 142.77 121 THR H CA 1
ATOM 13383 C C . THR F 1 123 ? 48.731 96.534 54.867 1.00 142.77 121 THR H C 1
ATOM 13384 O O . THR F 1 123 ? 49.158 95.397 54.610 1.00 142.77 121 THR H O 1
ATOM 13388 N N . VAL F 1 124 ? 49.037 97.150 56.014 1.00 140.93 122 VAL H N 1
ATOM 13389 C CA . VAL F 1 124 ? 49.928 96.463 56.942 1.00 140.93 122 VAL H CA 1
ATOM 13390 C C . VAL F 1 124 ? 49.156 95.403 57.729 1.00 140.93 122 VAL H C 1
ATOM 13391 O O . VAL F 1 124 ? 49.719 94.360 58.077 1.00 140.93 122 VAL H O 1
ATOM 13395 N N . ALA F 1 125 ? 47.850 95.597 57.951 1.00 139.70 123 ALA H N 1
ATOM 13396 C CA . ALA F 1 125 ? 47.042 94.532 58.528 1.00 139.70 123 ALA H CA 1
ATOM 13397 C C . ALA F 1 125 ? 46.826 93.407 57.528 1.00 139.70 123 ALA H C 1
ATOM 13398 O O . ALA F 1 125 ? 46.697 92.248 57.929 1.00 139.70 123 ALA H O 1
ATOM 13400 N N . THR F 1 126 ? 46.820 93.727 56.230 1.00 139.35 124 THR H N 1
ATOM 13401 C CA . THR F 1 126 ? 46.809 92.693 55.198 1.00 139.35 124 THR H CA 1
ATOM 13402 C C . THR F 1 126 ? 48.074 91.841 55.257 1.00 139.35 124 THR H C 1
ATOM 13403 O O . THR F 1 126 ? 48.010 90.604 55.189 1.00 139.35 124 THR H O 1
ATOM 13407 N N . TYR F 1 127 ? 49.238 92.489 55.401 1.00 135.32 125 TYR H N 1
ATOM 13408 C CA . TYR F 1 127 ? 50.480 91.719 55.464 1.00 135.32 125 TYR H CA 1
ATOM 13409 C C . TYR F 1 127 ? 50.605 90.945 56.774 1.00 135.32 125 TYR H C 1
ATOM 13410 O O . TYR F 1 127 ? 51.177 89.853 56.794 1.00 135.32 125 TYR H O 1
ATOM 13419 N N . VAL F 1 128 ? 50.083 91.484 57.877 1.00 134.89 126 VAL H N 1
ATOM 13420 C CA . VAL F 1 128 ? 50.053 90.705 59.115 1.00 134.89 126 VAL H CA 1
ATOM 13421 C C . VAL F 1 128 ? 49.056 89.548 58.995 1.00 134.89 126 VAL H C 1
ATOM 13422 O O . VAL F 1 128 ? 49.275 88.465 59.556 1.00 134.89 126 VAL H O 1
ATOM 13426 N N . ASN F 1 129 ? 48.003 89.718 58.193 1.00 136.21 127 ASN H N 1
ATOM 13427 C CA . ASN F 1 129 ? 46.991 88.676 58.052 1.00 136.21 127 ASN H CA 1
ATOM 13428 C C . ASN F 1 129 ? 47.500 87.503 57.219 1.00 136.21 127 ASN H C 1
ATOM 13429 O O . ASN F 1 129 ? 47.372 86.343 57.628 1.00 136.21 127 ASN H O 1
ATOM 13434 N N . ASP F 1 130 ? 48.065 87.777 56.035 1.00 136.37 128 ASP H N 1
ATOM 13435 C CA . ASP F 1 130 ? 48.352 86.664 55.130 1.00 136.37 128 ASP H CA 1
ATOM 13436 C C . ASP F 1 130 ? 49.589 85.868 55.544 1.00 136.37 128 ASP H C 1
ATOM 13437 O O . ASP F 1 130 ? 49.571 84.634 55.468 1.00 136.37 128 ASP H O 1
ATOM 13442 N N . GLN F 1 131 ? 50.651 86.543 55.996 1.00 134.98 129 GLN H N 1
ATOM 13443 C CA . GLN F 1 131 ? 51.864 85.857 56.448 1.00 134.98 129 GLN H CA 1
ATOM 13444 C C . GLN F 1 131 ? 52.638 86.815 57.351 1.00 134.98 129 GLN H C 1
ATOM 13445 O O . GLN F 1 131 ? 53.147 87.831 56.872 1.00 134.98 129 GLN H O 1
ATOM 13451 N N . GLY F 1 132 ? 52.760 86.459 58.630 1.00 131.57 130 GLY H N 1
ATOM 13452 C CA . GLY F 1 132 ? 53.618 87.209 59.530 1.00 131.57 130 GLY H CA 1
ATOM 13453 C C . GLY F 1 132 ? 55.077 87.151 59.113 1.00 131.57 130 GLY H C 1
ATOM 13454 O O . GLY F 1 132 ? 55.476 86.345 58.268 1.00 131.57 130 GLY H O 1
ATOM 13455 N N . PHE F 1 133 ? 55.883 88.014 59.745 1.00 124.05 131 PHE H N 1
ATOM 13456 C CA . PHE F 1 133 ? 57.232 88.344 59.283 1.00 124.05 131 PHE H CA 1
ATOM 13457 C C . PHE F 1 133 ? 58.150 87.126 59.296 1.00 124.05 131 PHE H C 1
ATOM 13458 O O . PHE F 1 133 ? 58.579 86.675 60.358 1.00 124.05 131 PHE H O 1
ATOM 13466 N N . ALA F 1 134 ? 58.441 86.578 58.117 1.00 122.54 132 ALA H N 1
ATOM 13467 C CA . ALA F 1 134 ? 59.115 85.288 58.025 1.00 122.54 132 ALA H CA 1
ATOM 13468 C C . ALA F 1 134 ? 60.486 85.388 57.371 1.00 122.54 132 ALA H C 1
ATOM 13469 O O . ALA F 1 134 ? 61.480 84.993 57.986 1.00 122.54 132 ALA H O 1
ATOM 13471 N N . GLU F 1 135 ? 60.579 85.912 56.146 1.00 121.57 133 GLU H N 1
ATOM 13472 C CA . GLU F 1 135 ? 61.872 85.966 55.470 1.00 121.57 133 GLU H CA 1
ATOM 13473 C C . GLU F 1 135 ? 62.714 87.145 55.937 1.00 121.57 133 GLU H C 1
ATOM 13474 O O . GLU F 1 135 ? 63.944 87.032 56.005 1.00 121.57 133 GLU H O 1
ATOM 13480 N N . LEU F 1 136 ? 62.081 88.272 56.273 1.00 120.37 134 LEU H N 1
ATOM 13481 C CA . LEU F 1 136 ? 62.815 89.357 56.916 1.00 120.37 134 LEU H CA 1
ATOM 13482 C C . LEU F 1 136 ? 63.333 88.929 58.281 1.00 120.37 134 LEU H C 1
ATOM 13483 O O . LEU F 1 136 ? 64.464 89.255 58.652 1.00 120.37 134 LEU H O 1
ATOM 13488 N N . ALA F 1 137 ? 62.523 88.181 59.031 1.00 117.29 135 ALA H N 1
ATOM 13489 C CA . ALA F 1 137 ? 62.969 87.643 60.311 1.00 117.29 135 ALA H CA 1
ATOM 13490 C C . ALA F 1 137 ? 64.082 86.619 60.124 1.00 117.29 135 ALA H C 1
ATOM 13491 O O . ALA F 1 137 ? 64.996 86.534 60.954 1.00 117.29 135 ALA H O 1
ATOM 13493 N N . ARG F 1 138 ? 64.020 85.848 59.032 1.00 118.51 136 ARG H N 1
ATOM 13494 C CA . ARG F 1 138 ? 65.107 84.947 58.662 1.00 118.51 136 ARG H CA 1
ATOM 13495 C C . ARG F 1 138 ? 66.405 85.709 58.441 1.00 118.51 136 ARG H C 1
ATOM 13496 O O . ARG F 1 138 ? 67.463 85.316 58.945 1.00 118.51 136 ARG H O 1
ATOM 13504 N N . ARG F 1 139 ? 66.330 86.827 57.724 1.00 117.73 137 ARG H N 1
ATOM 13505 C CA . ARG F 1 139 ? 67.538 87.566 57.381 1.00 117.73 137 ARG H CA 1
ATOM 13506 C C . ARG F 1 139 ? 68.095 88.348 58.573 1.00 117.73 137 ARG H C 1
ATOM 13507 O O . ARG F 1 139 ? 69.319 88.434 58.733 1.00 117.73 137 ARG H O 1
ATOM 13515 N N . TYR F 1 140 ? 67.228 88.877 59.449 1.00 112.77 138 TYR H N 1
ATOM 13516 C CA . TYR F 1 140 ? 67.724 89.507 60.676 1.00 112.77 138 TYR H CA 1
ATOM 13517 C C . TYR F 1 140 ? 68.327 88.483 61.630 1.00 112.77 138 TYR H C 1
ATOM 13518 O O . TYR F 1 140 ? 69.381 88.735 62.230 1.00 112.77 138 TYR H O 1
ATOM 13527 N N . ALA F 1 141 ? 67.686 87.318 61.780 1.00 110.27 139 ALA H N 1
ATOM 13528 C CA . ALA F 1 141 ? 68.228 86.288 62.658 1.00 110.27 139 ALA H CA 1
ATOM 13529 C C . ALA F 1 141 ? 69.515 85.701 62.104 1.00 110.27 139 ALA H C 1
ATOM 13530 O O . ALA F 1 141 ? 70.384 85.278 62.873 1.00 110.27 139 ALA H O 1
ATOM 13532 N N . HIS F 1 142 ? 69.676 85.700 60.785 1.00 111.17 140 HIS H N 1
ATOM 13533 C CA . HIS F 1 142 ? 70.900 85.188 60.196 1.00 111.17 140 HIS H CA 1
ATOM 13534 C C . HIS F 1 142 ? 72.032 86.203 60.246 1.00 111.17 140 HIS H C 1
ATOM 13535 O O . HIS F 1 142 ? 73.195 85.807 60.373 1.00 111.17 140 HIS H O 1
ATOM 13542 N N . ASN F 1 143 ? 71.725 87.503 60.157 1.00 103.34 141 ASN H N 1
ATOM 13543 C CA . ASN F 1 143 ? 72.747 88.510 60.427 1.00 103.34 141 ASN H CA 1
ATOM 13544 C C . ASN F 1 143 ? 73.167 88.503 61.889 1.00 103.34 141 ASN H C 1
ATOM 13545 O O . ASN F 1 143 ? 74.334 88.771 62.195 1.00 103.34 141 ASN H O 1
ATOM 13550 N N . LEU F 1 144 ? 72.242 88.199 62.802 1.00 102.44 142 LEU H N 1
ATOM 13551 C CA . LEU F 1 144 ? 72.641 87.941 64.183 1.00 102.44 142 LEU H CA 1
ATOM 13552 C C . LEU F 1 144 ? 73.445 86.655 64.315 1.00 102.44 142 LEU H C 1
ATOM 13553 O O . LEU F 1 144 ? 74.273 86.538 65.224 1.00 102.44 142 LEU H O 1
ATOM 13558 N N . ALA F 1 145 ? 73.205 85.681 63.434 1.00 103.18 143 ALA H N 1
ATOM 13559 C CA . ALA F 1 145 ? 73.841 84.375 63.571 1.00 103.18 143 ALA H CA 1
ATOM 13560 C C . ALA F 1 145 ? 75.324 84.438 63.236 1.00 103.18 143 ALA H C 1
ATOM 13561 O O . ALA F 1 145 ? 76.157 83.903 63.976 1.00 103.18 143 ALA H O 1
ATOM 13563 N N . ASN F 1 146 ? 75.679 85.090 62.132 1.00 101.47 144 ASN H N 1
ATOM 13564 C CA . ASN F 1 146 ? 77.083 85.371 61.866 1.00 101.47 144 ASN H CA 1
ATOM 13565 C C . ASN F 1 146 ? 77.471 86.671 62.573 1.00 101.47 144 ASN H C 1
ATOM 13566 O O . ASN F 1 146 ? 76.716 87.222 63.378 1.00 101.47 144 ASN H O 1
ATOM 13571 N N . ALA F 1 147 ? 78.642 87.202 62.251 1.00 92.79 145 ALA H N 1
ATOM 13572 C CA . ALA F 1 147 ? 79.202 88.284 63.045 1.00 92.79 145 ALA H CA 1
ATOM 13573 C C . ALA F 1 147 ? 79.342 89.552 62.224 1.00 92.79 145 ALA H C 1
ATOM 13574 O O . ALA F 1 147 ? 80.429 90.129 62.156 1.00 92.79 145 ALA H O 1
ATOM 13576 N N . ARG F 1 148 ? 78.256 89.953 61.555 1.00 95.99 146 ARG H N 1
ATOM 13577 C CA . ARG F 1 148 ? 78.254 91.192 60.783 1.00 95.99 146 ARG H CA 1
ATOM 13578 C C . ARG F 1 148 ? 78.508 92.416 61.653 1.00 95.99 146 ARG H C 1
ATOM 13579 O O . ARG F 1 148 ? 79.059 93.411 61.171 1.00 95.99 146 ARG H O 1
ATOM 13587 N N . PHE F 1 149 ? 78.122 92.368 62.929 1.00 90.30 147 PHE H N 1
ATOM 13588 C CA . PHE F 1 149 ? 78.421 93.482 63.821 1.00 90.30 147 PHE H CA 1
ATOM 13589 C C . PHE F 1 149 ? 79.908 93.569 64.153 1.00 90.30 147 PHE H C 1
ATOM 13590 O O . PHE F 1 149 ? 80.402 94.654 64.480 1.00 90.30 147 PHE H O 1
ATOM 13598 N N . LEU F 1 150 ? 80.637 92.462 64.064 1.00 83.58 148 LEU H N 1
ATOM 13599 C CA . LEU F 1 150 ? 82.095 92.517 64.068 1.00 83.58 148 LEU H CA 1
ATOM 13600 C C . LEU F 1 150 ? 82.538 92.912 62.667 1.00 83.58 148 LEU H C 1
ATOM 13601 O O . LEU F 1 150 ? 82.507 92.098 61.746 1.00 83.58 148 LEU H O 1
ATOM 13606 N N . TRP F 1 151 ? 82.938 94.168 62.480 1.00 87.45 149 TRP H N 1
ATOM 13607 C CA . TRP F 1 151 ? 83.188 94.649 61.121 1.00 87.45 149 TRP H CA 1
ATOM 13608 C C . TRP F 1 151 ? 84.563 94.244 60.602 1.00 87.45 149 TRP H C 1
ATOM 13609 O O . TRP F 1 151 ? 84.679 93.440 59.672 1.00 87.45 149 TRP H O 1
ATOM 13620 N N . ARG F 1 152 ? 85.618 94.791 61.190 1.00 70.88 150 ARG H N 1
ATOM 13621 C CA . ARG F 1 152 ? 86.965 94.376 60.847 1.00 70.88 150 ARG H CA 1
ATOM 13622 C C . ARG F 1 152 ? 87.515 93.426 61.898 1.00 70.88 150 ARG H C 1
ATOM 13623 O O . ARG F 1 152 ? 88.546 92.784 61.676 1.00 70.88 150 ARG H O 1
ATOM 13631 N N . ASN F 1 153 ? 86.806 93.284 63.016 1.00 70.13 151 ASN H N 1
ATOM 13632 C CA . ASN F 1 153 ? 87.125 92.267 64.003 1.00 70.13 151 ASN H CA 1
ATOM 13633 C C . ASN F 1 153 ? 86.856 90.863 63.483 1.00 70.13 151 ASN H C 1
ATOM 13634 O O . ASN F 1 153 ? 87.438 89.905 63.998 1.00 70.13 151 ASN H O 1
ATOM 13639 N N . ARG F 1 154 ? 85.992 90.725 62.475 1.00 78.67 152 ARG H N 1
ATOM 13640 C CA . ARG F 1 154 ? 85.630 89.413 61.947 1.00 78.67 152 ARG H CA 1
ATOM 13641 C C . ARG F 1 154 ? 86.778 88.781 61.175 1.00 78.67 152 ARG H C 1
ATOM 13642 O O . ARG F 1 154 ? 87.201 87.660 61.478 1.00 78.67 152 ARG H O 1
ATOM 13650 N N . VAL F 1 155 ? 87.279 89.480 60.155 1.00 72.17 153 VAL H N 1
ATOM 13651 C CA . VAL F 1 155 ? 88.250 88.898 59.237 1.00 72.17 153 VAL H CA 1
ATOM 13652 C C . VAL F 1 155 ? 89.596 88.758 59.936 1.00 72.17 153 VAL H C 1
ATOM 13653 O O . VAL F 1 155 ? 90.033 89.648 60.677 1.00 72.17 153 VAL H O 1
ATOM 13657 N N . GLY F 1 156 ? 90.224 87.599 59.765 1.00 72.15 154 GLY H N 1
ATOM 13658 C CA . GLY F 1 156 ? 91.448 87.270 60.456 1.00 72.15 154 GLY H CA 1
ATOM 13659 C C . GLY F 1 156 ? 91.259 86.479 61.729 1.00 72.15 154 GLY H C 1
ATOM 13660 O O . GLY F 1 156 ? 92.241 85.940 62.253 1.00 72.15 154 GLY H O 1
ATOM 13661 N N . ALA F 1 157 ? 90.036 86.396 62.244 1.00 72.12 155 ALA H N 1
ATOM 13662 C CA . ALA F 1 157 ? 89.771 85.597 63.428 1.00 72.12 155 ALA H CA 1
ATOM 13663 C C . ALA F 1 157 ? 89.619 84.131 63.054 1.00 72.12 155 ALA H C 1
ATOM 13664 O O . ALA F 1 157 ? 89.093 83.790 61.992 1.00 72.12 155 ALA H O 1
ATOM 13666 N N . GLU F 1 158 ? 90.088 83.259 63.942 1.00 76.89 156 GLU H N 1
ATOM 13667 C CA . GLU F 1 158 ? 90.038 81.827 63.689 1.00 76.89 156 GLU H CA 1
ATOM 13668 C C . GLU F 1 158 ? 88.814 81.148 64.288 1.00 76.89 156 GLU H C 1
ATOM 13669 O O . GLU F 1 158 ? 88.514 80.010 63.910 1.00 76.89 156 GLU H O 1
ATOM 13675 N N . ALA F 1 159 ? 88.103 81.812 65.198 1.00 79.41 157 ALA H N 1
ATOM 13676 C CA . ALA F 1 159 ? 86.938 81.222 65.851 1.00 79.41 157 ALA H CA 1
ATOM 13677 C C . ALA F 1 159 ? 86.042 82.333 66.374 1.00 79.41 157 ALA H C 1
ATOM 13678 O O . ALA F 1 159 ? 86.443 83.077 67.272 1.00 79.41 157 ALA H O 1
ATOM 13680 N N . VAL F 1 160 ? 84.836 82.446 65.822 1.00 83.24 158 VAL H N 1
ATOM 13681 C CA . VAL F 1 160 ? 83.864 83.448 66.245 1.00 83.24 158 VAL H CA 1
ATOM 13682 C C . VAL F 1 160 ? 82.600 82.737 66.712 1.00 83.24 158 VAL H C 1
ATOM 13683 O O . VAL F 1 160 ? 82.042 81.908 65.985 1.00 83.24 158 VAL H O 1
ATOM 13687 N N . GLU F 1 161 ? 82.146 83.073 67.917 1.00 87.07 159 GLU H N 1
ATOM 13688 C CA . GLU F 1 161 ? 80.963 82.488 68.531 1.00 87.07 159 GLU H CA 1
ATOM 13689 C C . GLU F 1 161 ? 79.950 83.585 68.817 1.00 87.07 159 GLU H C 1
ATOM 13690 O O . GLU F 1 161 ? 80.325 84.686 69.223 1.00 87.07 159 GLU H O 1
ATOM 13696 N N . VAL F 1 162 ? 78.670 83.294 68.605 1.00 90.53 160 VAL H N 1
ATOM 13697 C CA . VAL F 1 162 ? 77.589 84.218 68.934 1.00 90.53 160 VAL H CA 1
ATOM 13698 C C . VAL F 1 162 ? 76.641 83.514 69.893 1.00 90.53 160 VAL H C 1
ATOM 13699 O O . VAL F 1 162 ? 76.111 82.444 69.573 1.00 90.53 160 VAL H O 1
ATOM 13703 N N . ARG F 1 163 ? 76.431 84.111 71.063 1.00 89.50 161 ARG H N 1
ATOM 13704 C CA . ARG F 1 163 ? 75.501 83.606 72.064 1.00 89.50 161 ARG H CA 1
ATOM 13705 C C . ARG F 1 163 ? 74.402 84.637 72.274 1.00 89.50 161 ARG H C 1
ATOM 13706 O O . ARG F 1 163 ? 74.691 85.808 72.538 1.00 89.50 161 ARG H O 1
ATOM 13714 N N . ILE F 1 164 ? 73.148 84.204 72.159 1.00 99.93 162 ILE H N 1
ATOM 13715 C CA . ILE F 1 164 ? 71.996 85.101 72.173 1.00 99.93 162 ILE H CA 1
ATOM 13716 C C . ILE F 1 164 ? 71.037 84.638 73.259 1.00 99.93 162 ILE H C 1
ATOM 13717 O O . ILE F 1 164 ? 70.474 83.542 73.164 1.00 99.93 162 ILE H O 1
ATOM 13722 N N . ASN F 1 165 ? 70.839 85.466 74.279 1.00 105.13 163 ASN H N 1
ATOM 13723 C CA . ASN F 1 165 ? 69.874 85.186 75.331 1.00 105.13 163 ASN H CA 1
ATOM 13724 C C . ASN F 1 165 ? 68.661 86.094 75.200 1.00 105.13 163 ASN H C 1
ATOM 13725 O O . ASN F 1 165 ? 68.723 87.173 74.606 1.00 105.13 163 ASN H O 1
ATOM 13730 N N . HIS F 1 166 ? 67.553 85.640 75.779 1.00 115.03 164 HIS H N 1
ATOM 13731 C CA . HIS F 1 166 ? 66.282 86.345 75.740 1.00 115.03 164 HIS H CA 1
ATOM 13732 C C . HIS F 1 166 ? 65.833 86.691 77.155 1.00 115.03 164 HIS H C 1
ATOM 13733 O O . HIS F 1 166 ? 66.087 85.945 78.105 1.00 115.03 164 HIS H O 1
ATOM 13740 N N . ILE F 1 167 ? 65.164 87.834 77.286 1.00 118.24 165 ILE H N 1
ATOM 13741 C CA . ILE F 1 167 ? 64.879 88.454 78.575 1.00 118.24 165 ILE H CA 1
ATOM 13742 C C . ILE F 1 167 ? 63.373 88.478 78.797 1.00 118.24 165 ILE H C 1
ATOM 13743 O O . ILE F 1 167 ? 62.622 89.006 77.967 1.00 118.24 165 ILE H O 1
ATOM 13748 N N . ARG F 1 168 ? 62.933 87.911 79.921 1.00 124.50 166 ARG H N 1
ATOM 13749 C CA . ARG F 1 168 ? 61.583 88.100 80.442 1.00 124.50 166 ARG H CA 1
ATOM 13750 C C . ARG F 1 168 ? 61.581 88.834 81.773 1.00 124.50 166 ARG H C 1
ATOM 13751 O O . ARG F 1 168 ? 60.865 89.826 81.942 1.00 124.50 166 ARG H O 1
ATOM 13759 N N . GLN F 1 169 ? 62.388 88.364 82.715 1.00 130.31 167 GLN H N 1
ATOM 13760 C CA . GLN F 1 169 ? 62.560 88.921 84.053 1.00 130.31 167 GLN H CA 1
ATOM 13761 C C . GLN F 1 169 ? 64.028 88.725 84.408 1.00 130.31 167 GLN H C 1
ATOM 13762 O O . GLN F 1 169 ? 64.869 88.539 83.522 1.00 130.31 167 GLN H O 1
ATOM 13768 N N . GLY F 1 170 ? 64.350 88.765 85.699 1.00 132.77 168 GLY H N 1
ATOM 13769 C CA . GLY F 1 170 ? 65.699 88.441 86.133 1.00 132.77 168 GLY H CA 1
ATOM 13770 C C . GLY F 1 170 ? 65.997 86.955 86.053 1.00 132.77 168 GLY H C 1
ATOM 13771 O O . GLY F 1 170 ? 66.194 86.293 87.077 1.00 132.77 168 GLY H O 1
ATOM 13772 N N . GLU F 1 171 ? 66.057 86.437 84.827 1.00 132.45 169 GLU H N 1
ATOM 13773 C CA . GLU F 1 171 ? 66.082 85.024 84.474 1.00 132.45 169 GLU H CA 1
ATOM 13774 C C . GLU F 1 171 ? 66.256 84.947 82.965 1.00 132.45 169 GLU H C 1
ATOM 13775 O O . GLU F 1 171 ? 66.257 85.971 82.276 1.00 132.45 169 GLU H O 1
ATOM 13781 N N . VAL F 1 172 ? 66.391 83.734 82.459 1.00 123.45 170 VAL H N 1
ATOM 13782 C CA . VAL F 1 172 ? 66.593 83.539 81.034 1.00 123.45 170 VAL H CA 1
ATOM 13783 C C . VAL F 1 172 ? 65.395 82.782 80.467 1.00 123.45 170 VAL H C 1
ATOM 13784 O O . VAL F 1 172 ? 64.649 82.115 81.188 1.00 123.45 170 VAL H O 1
ATOM 13788 N N . ALA F 1 173 ? 65.175 82.925 79.161 1.00 120.09 171 ALA H N 1
ATOM 13789 C CA . ALA F 1 173 ? 64.123 82.200 78.466 1.00 120.09 171 ALA H CA 1
ATOM 13790 C C . ALA F 1 173 ? 64.644 81.187 77.462 1.00 120.09 171 ALA H C 1
ATOM 13791 O O . ALA F 1 173 ? 64.038 80.124 77.311 1.00 120.09 171 ALA H O 1
ATOM 13793 N N . ARG F 1 174 ? 65.748 81.485 76.781 1.00 115.64 172 ARG H N 1
ATOM 13794 C CA . ARG F 1 174 ? 66.332 80.572 75.811 1.00 115.64 172 ARG H CA 1
ATOM 13795 C C . ARG F 1 174 ? 67.795 80.954 75.638 1.00 115.64 172 ARG H C 1
ATOM 13796 O O . ARG F 1 174 ? 68.154 82.130 75.736 1.00 115.64 172 ARG H O 1
ATOM 13804 N N . ALA F 1 175 ? 68.636 79.949 75.406 1.00 111.97 173 ALA H N 1
ATOM 13805 C CA . ALA F 1 175 ? 70.073 80.143 75.230 1.00 111.97 173 ALA H CA 1
ATOM 13806 C C . ALA F 1 175 ? 70.503 79.431 73.952 1.00 111.97 173 ALA H C 1
ATOM 13807 O O . ALA F 1 175 ? 70.735 78.220 73.961 1.00 111.97 173 ALA H O 1
ATOM 13809 N N . TRP F 1 176 ? 70.606 80.177 72.857 1.00 108.19 174 TRP H N 1
ATOM 13810 C CA . TRP F 1 176 ? 71.137 79.639 71.618 1.00 108.19 174 TRP H CA 1
ATOM 13811 C C . TRP F 1 176 ? 72.664 79.646 71.648 1.00 108.19 174 TRP H C 1
ATOM 13812 O O . TRP F 1 176 ? 73.296 80.094 72.607 1.00 108.19 174 TRP H O 1
ATOM 13823 N N . ARG F 1 177 ? 73.260 79.158 70.563 1.00 102.01 175 ARG H N 1
ATOM 13824 C CA . ARG F 1 177 ? 74.711 79.145 70.397 1.00 102.01 175 ARG H CA 1
ATOM 13825 C C . ARG F 1 177 ? 74.997 79.021 68.912 1.00 102.01 175 ARG H C 1
ATOM 13826 O O . ARG F 1 177 ? 74.662 78.001 68.303 1.00 102.01 175 ARG H O 1
ATOM 13834 N N . PHE F 1 178 ? 75.602 80.048 68.331 1.00 100.40 176 PHE H N 1
ATOM 13835 C CA . PHE F 1 178 ? 75.818 80.127 66.896 1.00 100.40 176 PHE H CA 1
ATOM 13836 C C . PHE F 1 178 ? 77.309 80.180 66.590 1.00 100.40 176 PHE H C 1
ATOM 13837 O O . PHE F 1 178 ? 78.058 80.974 67.162 1.00 100.40 176 PHE H O 1
ATOM 13845 N N . ASP F 1 179 ? 77.735 79.321 65.666 1.00 100.08 177 ASP H N 1
ATOM 13846 C CA . ASP F 1 179 ? 79.128 79.301 65.225 1.00 100.08 177 ASP H CA 1
ATOM 13847 C C . ASP F 1 179 ? 79.191 80.157 63.965 1.00 100.08 177 ASP H C 1
ATOM 13848 O O . ASP F 1 179 ? 78.762 79.717 62.896 1.00 100.08 177 ASP H O 1
ATOM 13853 N N . ALA F 1 180 ? 79.739 81.365 64.094 1.00 96.90 178 ALA H N 1
ATOM 13854 C CA . ALA F 1 180 ? 79.752 82.301 62.978 1.00 96.90 178 ALA H CA 1
ATOM 13855 C C . ALA F 1 180 ? 80.755 81.931 61.893 1.00 96.90 178 ALA H C 1
ATOM 13856 O O . ALA F 1 180 ? 80.725 82.540 60.819 1.00 96.90 178 ALA H O 1
ATOM 13858 N N . LEU F 1 181 ? 81.645 80.970 62.143 1.00 98.45 179 LEU H N 1
ATOM 13859 C CA . LEU F 1 181 ? 82.480 80.429 61.075 1.00 98.45 179 LEU H CA 1
ATOM 13860 C C . LEU F 1 181 ? 81.764 79.313 60.326 1.00 98.45 179 LEU H C 1
ATOM 13861 O O . LEU F 1 181 ? 81.872 79.211 59.099 1.00 98.45 179 LEU H O 1
ATOM 13866 N N . ALA F 1 182 ? 81.038 78.461 61.051 1.00 101.13 180 ALA H N 1
ATOM 13867 C CA . ALA F 1 182 ? 80.287 77.388 60.408 1.00 101.13 180 ALA H CA 1
ATOM 13868 C C . ALA F 1 182 ? 79.099 77.946 59.639 1.00 101.13 180 ALA H C 1
ATOM 13869 O O . ALA F 1 182 ? 78.852 77.561 58.491 1.00 101.13 180 ALA H O 1
ATOM 13871 N N . ILE F 1 183 ? 78.347 78.848 60.266 1.00 102.50 181 ILE H N 1
ATOM 13872 C CA . ILE F 1 183 ? 77.329 79.615 59.562 1.00 102.50 181 ILE H CA 1
ATOM 13873 C C . ILE F 1 183 ? 78.004 80.530 58.550 1.00 102.50 181 ILE H C 1
ATOM 13874 O O . ILE F 1 183 ? 78.905 81.306 58.894 1.00 102.50 181 ILE H O 1
ATOM 13879 N N . GLY F 1 184 ? 77.583 80.429 57.294 1.00 106.51 182 GLY H N 1
ATOM 13880 C CA . GLY F 1 184 ? 78.244 81.138 56.221 1.00 106.51 182 GLY H CA 1
ATOM 13881 C C . GLY F 1 184 ? 78.008 82.636 56.254 1.00 106.51 182 GLY H C 1
ATOM 13882 O O . GLY F 1 184 ? 77.289 83.184 57.092 1.00 106.51 182 GLY H O 1
ATOM 13883 N N . LEU F 1 185 ? 78.641 83.313 55.299 1.00 112.81 183 LEU H N 1
ATOM 13884 C CA . LEU F 1 185 ? 78.576 84.764 55.214 1.00 112.81 183 LEU H CA 1
ATOM 13885 C C . LEU F 1 185 ? 77.615 85.249 54.139 1.00 112.81 183 LEU H C 1
ATOM 13886 O O . LEU F 1 185 ? 76.942 86.268 54.335 1.00 112.81 183 LEU H O 1
ATOM 13891 N N . ARG F 1 186 ? 77.515 84.538 53.017 1.00 128.48 184 ARG H N 1
ATOM 13892 C CA . ARG F 1 186 ? 76.825 85.055 51.843 1.00 128.48 184 ARG H CA 1
ATOM 13893 C C . ARG F 1 186 ? 75.506 84.341 51.572 1.00 128.48 184 ARG H C 1
ATOM 13894 O O . ARG F 1 186 ? 74.453 84.986 51.540 1.00 128.48 184 ARG H O 1
ATOM 13902 N N . ASP F 1 187 ? 75.523 83.025 51.386 1.00 131.71 185 ASP H N 1
ATOM 13903 C CA . ASP F 1 187 ? 74.320 82.290 51.013 1.00 131.71 185 ASP H CA 1
ATOM 13904 C C . ASP F 1 187 ? 73.490 82.013 52.260 1.00 131.71 185 ASP H C 1
ATOM 13905 O O . ASP F 1 187 ? 73.990 81.427 53.226 1.00 131.71 185 ASP H O 1
ATOM 13910 N N . PHE F 1 188 ? 72.227 82.431 52.237 1.00 123.61 186 PHE H N 1
ATOM 13911 C CA . PHE F 1 188 ? 71.382 82.332 53.419 1.00 123.61 186 PHE H CA 1
ATOM 13912 C C . PHE F 1 188 ? 70.692 80.974 53.454 1.00 123.61 186 PHE H C 1
ATOM 13913 O O . PHE F 1 188 ? 70.078 80.555 52.469 1.00 123.61 186 PHE H O 1
ATOM 13921 N N . LYS F 1 189 ? 70.799 80.290 54.587 1.00 123.25 187 LYS H N 1
ATOM 13922 C CA . LYS F 1 189 ? 70.166 78.998 54.820 1.00 123.25 187 LYS H CA 1
ATOM 13923 C C . LYS F 1 189 ? 69.253 79.100 56.044 1.00 123.25 187 LYS H C 1
ATOM 13924 O O . LYS F 1 189 ? 69.050 80.179 56.607 1.00 123.25 187 LYS H O 1
ATOM 13930 N N . ALA F 1 190 ? 68.711 77.958 56.463 1.00 123.35 188 ALA H N 1
ATOM 13931 C CA . ALA F 1 190 ? 67.842 77.893 57.629 1.00 123.35 188 ALA H CA 1
ATOM 13932 C C . ALA F 1 190 ? 68.153 76.640 58.434 1.00 123.35 188 ALA H C 1
ATOM 13933 O O . ALA F 1 190 ? 68.366 75.562 57.873 1.00 123.35 188 ALA H O 1
ATOM 13935 N N . ASP F 1 191 ? 68.167 76.790 59.757 1.00 122.31 189 ASP H N 1
ATOM 13936 C CA . ASP F 1 191 ? 68.389 75.669 60.660 1.00 122.31 189 ASP H CA 1
ATOM 13937 C C . ASP F 1 191 ? 67.448 75.839 61.848 1.00 122.31 189 ASP H C 1
ATOM 13938 O O . ASP F 1 191 ? 66.831 76.892 62.021 1.00 122.31 189 ASP H O 1
ATOM 13943 N N . ALA F 1 192 ? 67.362 74.788 62.676 1.00 119.22 190 ALA H N 1
ATOM 13944 C CA . ALA F 1 192 ? 66.331 74.693 63.711 1.00 119.22 190 ALA H CA 1
ATOM 13945 C C . ALA F 1 192 ? 66.487 75.761 64.790 1.00 119.22 190 ALA H C 1
ATOM 13946 O O . ALA F 1 192 ? 65.492 76.345 65.238 1.00 119.22 190 ALA H O 1
ATOM 13948 N N . GLU F 1 193 ? 67.721 76.025 65.228 1.00 117.87 191 GLU H N 1
ATOM 13949 C CA . GLU F 1 193 ? 67.955 77.141 66.141 1.00 117.87 191 GLU H CA 1
ATOM 13950 C C . GLU F 1 193 ? 67.702 78.478 65.451 1.00 117.87 191 GLU H C 1
ATOM 13951 O O . GLU F 1 193 ? 67.175 79.418 66.065 1.00 117.87 191 GLU H O 1
ATOM 13957 N N . LEU F 1 194 ? 68.060 78.572 64.169 1.00 116.79 192 LEU H N 1
ATOM 13958 C CA . LEU F 1 194 ? 67.796 79.791 63.419 1.00 116.79 192 LEU H CA 1
ATOM 13959 C C . LEU F 1 194 ? 66.304 79.950 63.164 1.00 116.79 192 LEU H C 1
ATOM 13960 O O . LEU F 1 194 ? 65.782 81.071 63.201 1.00 116.79 192 LEU H O 1
ATOM 13965 N N . ASP F 1 195 ? 65.600 78.828 62.945 1.00 118.76 193 ASP H N 1
ATOM 13966 C CA . ASP F 1 195 ? 64.139 78.846 62.871 1.00 118.76 193 ASP H CA 1
ATOM 13967 C C . ASP F 1 195 ? 63.523 79.320 64.179 1.00 118.76 193 ASP H C 1
ATOM 13968 O O . ASP F 1 195 ? 62.558 80.091 64.173 1.00 118.76 193 ASP H O 1
ATOM 13973 N N . ALA F 1 196 ? 64.088 78.890 65.312 1.00 117.77 194 ALA H N 1
ATOM 13974 C CA . ALA F 1 196 ? 63.539 79.250 66.616 1.00 117.77 194 ALA H CA 1
ATOM 13975 C C . ALA F 1 196 ? 63.737 80.732 66.914 1.00 117.77 194 ALA H C 1
ATOM 13976 O O . ALA F 1 196 ? 62.814 81.409 67.387 1.00 117.77 194 ALA H O 1
ATOM 13978 N N . LEU F 1 197 ? 64.936 81.251 66.633 1.00 116.33 195 LEU H N 1
ATOM 13979 C CA . LEU F 1 197 ? 65.201 82.671 66.847 1.00 116.33 195 LEU H CA 1
ATOM 13980 C C . LEU F 1 197 ? 64.392 83.541 65.895 1.00 116.33 195 LEU H C 1
ATOM 13981 O O . LEU F 1 197 ? 63.850 84.579 66.307 1.00 116.33 195 LEU H O 1
ATOM 13986 N N . ALA F 1 198 ? 64.286 83.125 64.625 1.00 116.45 196 ALA H N 1
ATOM 13987 C CA . ALA F 1 198 ? 63.473 83.859 63.666 1.00 116.45 196 ALA H CA 1
ATOM 13988 C C . ALA F 1 198 ? 61.999 83.810 64.031 1.00 116.45 196 ALA H C 1
ATOM 13989 O O . ALA F 1 198 ? 61.286 84.783 63.808 1.00 116.45 196 ALA H O 1
ATOM 13991 N N . GLU F 1 199 ? 61.539 82.726 64.657 1.00 116.10 197 GLU H N 1
ATOM 13992 C CA . GLU F 1 199 ? 60.150 82.651 65.102 1.00 116.10 197 GLU H CA 1
ATOM 13993 C C . GLU F 1 199 ? 59.896 83.547 66.312 1.00 116.10 197 GLU H C 1
ATOM 13994 O O . GLU F 1 199 ? 58.849 84.207 66.389 1.00 116.10 197 GLU H O 1
ATOM 14000 N N . LEU F 1 200 ? 60.848 83.586 67.252 1.00 114.54 198 LEU H N 1
ATOM 14001 C CA . LEU F 1 200 ? 60.714 84.441 68.430 1.00 114.54 198 LEU H CA 1
ATOM 14002 C C . LEU F 1 200 ? 60.671 85.915 68.043 1.00 114.54 198 LEU H C 1
ATOM 14003 O O . LEU F 1 200 ? 59.763 86.656 68.447 1.00 114.54 198 LEU H O 1
ATOM 14008 N N . ILE F 1 201 ? 61.609 86.354 67.202 1.00 115.23 199 ILE H N 1
ATOM 14009 C CA . ILE F 1 201 ? 61.540 87.754 66.798 1.00 115.23 199 ILE H CA 1
ATOM 14010 C C . ILE F 1 201 ? 60.508 87.963 65.695 1.00 115.23 199 ILE H C 1
ATOM 14011 O O . ILE F 1 201 ? 60.125 89.100 65.433 1.00 115.23 199 ILE H O 1
ATOM 14016 N N . ALA F 1 202 ? 59.996 86.898 65.082 1.00 115.38 200 ALA H N 1
ATOM 14017 C CA . ALA F 1 202 ? 58.853 87.025 64.185 1.00 115.38 200 ALA H CA 1
ATOM 14018 C C . ALA F 1 202 ? 57.607 87.416 64.957 1.00 115.38 200 ALA H C 1
ATOM 14019 O O . ALA F 1 202 ? 56.826 88.262 64.504 1.00 115.38 200 ALA H O 1
ATOM 14021 N N . SER F 1 203 ? 57.397 86.788 66.117 1.00 116.39 201 SER H N 1
ATOM 14022 C CA . SER F 1 203 ? 56.388 87.278 67.050 1.00 116.39 201 SER H CA 1
ATOM 14023 C C . SER F 1 203 ? 56.723 88.690 67.517 1.00 116.39 201 SER H C 1
ATOM 14024 O O . SER F 1 203 ? 55.837 89.546 67.621 1.00 116.39 201 SER H O 1
ATOM 14027 N N . GLY F 1 204 ? 58.006 88.960 67.766 1.00 116.04 202 GLY H N 1
ATOM 14028 C CA . GLY F 1 204 ? 58.430 90.260 68.265 1.00 116.04 202 GLY H CA 1
ATOM 14029 C C . GLY F 1 204 ? 58.305 91.414 67.288 1.00 116.04 202 GLY H C 1
ATOM 14030 O O . GLY F 1 204 ? 58.377 92.567 67.722 1.00 116.04 202 GLY H O 1
ATOM 14031 N N . LEU F 1 205 ? 58.141 91.147 65.996 1.00 118.56 203 LEU H N 1
ATOM 14032 C CA . LEU F 1 205 ? 58.030 92.223 65.016 1.00 118.56 203 LEU H CA 1
ATOM 14033 C C . LEU F 1 205 ? 56.600 92.672 64.739 1.00 118.56 203 LEU H C 1
ATOM 14034 O O . LEU F 1 205 ? 56.386 93.855 64.459 1.00 118.56 203 LEU H O 1
ATOM 14039 N N . SER F 1 206 ? 55.610 91.783 64.835 1.00 117.34 204 SER H N 1
ATOM 14040 C CA . SER F 1 206 ? 54.239 92.095 64.442 1.00 117.34 204 SER H CA 1
ATOM 14041 C C . SER F 1 206 ? 53.397 92.638 65.593 1.00 117.34 204 SER H C 1
ATOM 14042 O O . SER F 1 206 ? 52.167 92.528 65.564 1.00 117.34 204 SER H O 1
ATOM 14045 N N . GLY F 1 207 ? 54.030 93.229 66.603 1.00 117.02 205 GLY H N 1
ATOM 14046 C CA . GLY F 1 207 ? 53.287 93.820 67.698 1.00 117.02 205 GLY H CA 1
ATOM 14047 C C . GLY F 1 207 ? 52.600 92.835 68.613 1.00 117.02 205 GLY H C 1
ATOM 14048 O O . GLY F 1 207 ? 51.588 93.180 69.228 1.00 117.02 205 GLY H O 1
ATOM 14049 N N . SER F 1 208 ? 53.119 91.612 68.723 1.00 117.10 206 SER H N 1
ATOM 14050 C CA . SER F 1 208 ? 52.528 90.591 69.579 1.00 117.10 206 SER H CA 1
ATOM 14051 C C . SER F 1 208 ? 52.968 90.703 71.033 1.00 117.10 206 SER H C 1
ATOM 14052 O O . SER F 1 208 ? 52.563 89.869 71.850 1.00 117.10 206 SER H O 1
ATOM 14055 N N . GLY F 1 209 ? 53.780 91.698 71.375 1.00 119.58 207 GLY H N 1
ATOM 14056 C CA . GLY F 1 209 ? 54.197 91.883 72.749 1.00 119.58 207 GLY H CA 1
ATOM 14057 C C . GLY F 1 209 ? 55.527 92.593 72.884 1.00 119.58 207 GLY H C 1
ATOM 14058 O O . GLY F 1 209 ? 55.746 93.641 72.266 1.00 119.58 207 GLY H O 1
ATOM 14059 N N . HIS F 1 210 ? 56.424 92.028 73.691 1.00 120.79 208 HIS H N 1
ATOM 14060 C CA . HIS F 1 210 ? 57.728 92.623 73.952 1.00 120.79 208 HIS H CA 1
ATOM 14061 C C . HIS F 1 210 ? 58.799 91.550 73.874 1.00 120.79 208 HIS H C 1
ATOM 14062 O O . HIS F 1 210 ? 58.683 90.505 74.519 1.00 120.79 208 HIS H O 1
ATOM 14069 N N . VAL F 1 211 ? 59.830 91.808 73.074 1.00 118.68 209 VAL H N 1
ATOM 14070 C CA . VAL F 1 211 ? 60.974 90.914 72.932 1.00 118.68 209 VAL H CA 1
ATOM 14071 C C . VAL F 1 211 ? 62.237 91.728 73.170 1.00 118.68 209 VAL H C 1
ATOM 14072 O O . VAL F 1 211 ? 62.470 92.734 72.490 1.00 118.68 209 VAL H O 1
ATOM 14076 N N . LEU F 1 212 ? 63.041 91.304 74.140 1.00 112.66 210 LEU H N 1
ATOM 14077 C CA . LEU F 1 212 ? 64.292 91.967 74.473 1.00 112.66 210 LEU H CA 1
ATOM 14078 C C . LEU F 1 212 ? 65.402 90.931 74.530 1.00 112.66 210 LEU H C 1
ATOM 14079 O O . LEU F 1 212 ? 65.330 89.977 75.310 1.00 112.66 210 LEU H O 1
ATOM 14084 N N . LEU F 1 213 ? 66.416 91.116 73.691 1.00 106.20 211 LEU H N 1
ATOM 14085 C CA . LEU F 1 213 ? 67.523 90.187 73.558 1.00 106.20 211 LEU H CA 1
ATOM 14086 C C . LEU F 1 213 ? 68.810 90.854 74.015 1.00 106.20 211 LEU H C 1
ATOM 14087 O O . LEU F 1 213 ? 68.914 92.081 74.073 1.00 106.20 211 LEU H O 1
ATOM 14092 N N . GLU F 1 214 ? 69.795 90.026 74.344 1.00 101.03 212 GLU H N 1
ATOM 14093 C CA . GLU F 1 214 ? 71.158 90.489 74.552 1.00 101.03 212 GLU H CA 1
ATOM 14094 C C . GLU F 1 214 ? 72.100 89.468 73.928 1.00 101.03 212 GLU H C 1
ATOM 14095 O O . GLU F 1 214 ? 71.928 88.258 74.109 1.00 101.03 212 GLU H O 1
ATOM 14101 N N . VAL F 1 215 ? 73.063 89.957 73.154 1.00 91.40 213 VAL H N 1
ATOM 14102 C CA . VAL F 1 215 ? 73.909 89.117 72.318 1.00 91.40 213 VAL H CA 1
ATOM 14103 C C . VAL F 1 215 ? 75.336 89.222 72.833 1.00 91.40 213 VAL H C 1
ATOM 14104 O O . VAL F 1 215 ? 75.841 90.327 73.055 1.00 91.40 213 VAL H O 1
ATOM 14108 N N . VAL F 1 216 ? 75.979 88.077 73.033 1.00 86.02 214 VAL H N 1
ATOM 14109 C CA . VAL F 1 216 ? 77.355 88.014 73.506 1.00 86.02 214 VAL H CA 1
ATOM 14110 C C . VAL F 1 216 ? 78.187 87.333 72.431 1.00 86.02 214 VAL H C 1
ATOM 14111 O O . VAL F 1 216 ? 77.846 86.232 71.985 1.00 86.02 214 VAL H O 1
ATOM 14115 N N . ALA F 1 217 ? 79.269 87.985 72.010 1.00 79.92 215 ALA H N 1
ATOM 14116 C CA . ALA F 1 217 ? 80.147 87.454 70.980 1.00 79.92 215 ALA H CA 1
ATOM 14117 C C . ALA F 1 217 ? 81.550 87.243 71.531 1.00 79.92 215 ALA H C 1
ATOM 14118 O O . ALA F 1 217 ? 81.956 87.883 72.503 1.00 79.92 215 ALA H O 1
ATOM 14120 N N . PHE F 1 218 ? 82.281 86.323 70.907 1.00 78.09 216 PHE H N 1
ATOM 14121 C CA . PHE F 1 218 ? 83.667 86.046 71.251 1.00 78.09 216 PHE H CA 1
ATOM 14122 C C . PHE F 1 218 ? 84.451 85.803 69.972 1.00 78.09 216 PHE H C 1
ATOM 14123 O O . PHE F 1 218 ? 83.900 85.322 68.980 1.00 78.09 216 PHE H O 1
ATOM 14131 N N . ALA F 1 219 ? 85.745 86.126 69.999 1.00 72.35 217 ALA H N 1
ATOM 14132 C CA . ALA F 1 219 ? 86.565 86.033 68.791 1.00 72.35 217 ALA H CA 1
ATOM 14133 C C . ALA F 1 219 ? 88.025 85.866 69.185 1.00 72.35 217 ALA H C 1
ATOM 14134 O O . ALA F 1 219 ? 88.603 86.774 69.783 1.00 72.35 217 ALA H O 1
ATOM 14136 N N . ARG F 1 220 ? 88.620 84.723 68.850 1.00 73.27 218 ARG H N 1
ATOM 14137 C CA . ARG F 1 220 ? 90.065 84.592 68.977 1.00 73.27 218 ARG H CA 1
ATOM 14138 C C . ARG F 1 220 ? 90.744 85.412 67.895 1.00 73.27 218 ARG H C 1
ATOM 14139 O O . ARG F 1 220 ? 90.565 85.152 66.701 1.00 73.27 218 ARG H O 1
ATOM 14147 N N . ILE F 1 221 ? 91.522 86.404 68.309 1.00 61.54 219 ILE H N 1
ATOM 14148 C CA . ILE F 1 221 ? 92.371 87.154 67.406 1.00 61.54 219 ILE H CA 1
ATOM 14149 C C . ILE F 1 221 ? 93.843 86.923 67.716 1.00 61.54 219 ILE H C 1
ATOM 14150 O O . ILE F 1 221 ? 94.643 86.682 66.810 1.00 61.54 219 ILE H O 1
ATOM 14155 N N . GLY F 1 222 ? 94.206 86.945 68.990 1.00 59.75 220 GLY H N 1
ATOM 14156 C CA . GLY F 1 222 ? 95.586 86.785 69.411 1.00 59.75 220 GLY H CA 1
ATOM 14157 C C . GLY F 1 222 ? 95.889 87.875 70.414 1.00 59.75 220 GLY H C 1
ATOM 14158 O O . GLY F 1 222 ? 95.324 88.969 70.368 1.00 59.75 220 GLY H O 1
ATOM 14159 N N . ASP F 1 223 ? 96.791 87.572 71.339 1.00 56.26 221 ASP H N 1
ATOM 14160 C CA . ASP F 1 223 ? 97.110 88.506 72.409 1.00 56.26 221 ASP H CA 1
ATOM 14161 C C . ASP F 1 223 ? 97.888 89.707 71.887 1.00 56.26 221 ASP H C 1
ATOM 14162 O O . ASP F 1 223 ? 98.895 89.560 71.192 1.00 56.26 221 ASP H O 1
ATOM 14167 N N . GLY F 1 224 ? 97.390 90.897 72.198 1.00 51.74 222 GLY H N 1
ATOM 14168 C CA . GLY F 1 224 ? 98.028 92.133 71.824 1.00 51.74 222 GLY H CA 1
ATOM 14169 C C . GLY F 1 224 ? 97.554 92.732 70.521 1.00 51.74 222 GLY H C 1
ATOM 14170 O O . GLY F 1 224 ? 98.002 93.828 70.171 1.00 51.74 222 GLY H O 1
ATOM 14171 N N . GLN F 1 225 ? 96.654 92.067 69.806 1.00 50.36 223 GLN H N 1
ATOM 14172 C CA . GLN F 1 225 ? 96.307 92.506 68.466 1.00 50.36 223 GLN H CA 1
ATOM 14173 C C . GLN F 1 225 ? 95.393 93.723 68.491 1.00 50.36 223 GLN H C 1
ATOM 14174 O O . GLN F 1 225 ? 94.850 94.113 69.523 1.00 50.36 223 GLN H O 1
ATOM 14180 N N . GLU F 1 226 ? 95.233 94.320 67.318 1.00 59.53 224 GLU H N 1
ATOM 14181 C CA . GLU F 1 226 ? 94.432 95.525 67.181 1.00 59.53 224 GLU H CA 1
ATOM 14182 C C . GLU F 1 226 ? 92.947 95.190 67.124 1.00 59.53 224 GLU H C 1
ATOM 14183 O O . GLU F 1 226 ? 92.515 94.351 66.329 1.00 59.53 224 GLU H O 1
ATOM 14189 N N . VAL F 1 227 ? 92.164 95.852 67.970 1.00 57.07 225 VAL H N 1
ATOM 14190 C CA . VAL F 1 227 ? 90.717 95.875 67.834 1.00 57.07 225 VAL H CA 1
ATOM 14191 C C . VAL F 1 227 ? 90.340 97.162 67.125 1.00 57.07 225 VAL H C 1
ATOM 14192 O O . VAL F 1 227 ? 91.140 98.084 66.998 1.00 57.07 225 VAL H O 1
ATOM 14196 N N . PHE F 1 228 ? 89.096 97.224 66.667 1.00 63.07 226 PHE H N 1
ATOM 14197 C CA . PHE F 1 228 ? 88.616 98.371 65.903 1.00 63.07 226 PHE H CA 1
ATOM 14198 C C . PHE F 1 228 ? 87.288 98.878 66.447 1.00 63.07 226 PHE H C 1
ATOM 14199 O O . PHE F 1 228 ? 86.218 98.523 65.933 1.00 63.07 226 PHE H O 1
ATOM 14207 N N . PRO F 1 229 ? 87.312 99.715 67.482 1.00 63.85 227 PRO H N 1
ATOM 14208 C CA . PRO F 1 229 ? 86.132 100.517 67.802 1.00 63.85 227 PRO H CA 1
ATOM 14209 C C . PRO F 1 229 ? 85.905 101.563 66.726 1.00 63.85 227 PRO H C 1
ATOM 14210 O O . PRO F 1 229 ? 86.792 101.890 65.937 1.00 63.85 227 PRO H O 1
ATOM 14214 N N . SER F 1 230 ? 84.689 102.096 66.708 1.00 78.18 228 SER H N 1
ATOM 14215 C CA . SER F 1 230 ? 84.323 103.062 65.687 1.00 78.18 228 SER H CA 1
ATOM 14216 C C . SER F 1 230 ? 85.015 104.400 65.939 1.00 78.18 228 SER H C 1
ATOM 14217 O O . SER F 1 230 ? 85.579 104.656 67.005 1.00 78.18 228 SER H O 1
ATOM 14220 N N . GLN F 1 231 ? 84.981 105.256 64.927 1.00 80.40 229 GLN H N 1
ATOM 14221 C CA . GLN F 1 231 ? 85.748 106.489 64.921 1.00 80.40 229 GLN H CA 1
ATOM 14222 C C . GLN F 1 231 ? 84.833 107.684 65.133 1.00 80.40 229 GLN H C 1
ATOM 14223 O O . GLN F 1 231 ? 83.849 107.857 64.408 1.00 80.40 229 GLN H O 1
ATOM 14229 N N . GLU F 1 232 ? 85.160 108.499 66.129 1.00 90.01 230 GLU H N 1
ATOM 14230 C CA . GLU F 1 232 ? 84.483 109.766 66.322 1.00 90.01 230 GLU H CA 1
ATOM 14231 C C . GLU F 1 232 ? 84.842 110.716 65.184 1.00 90.01 230 GLU H C 1
ATOM 14232 O O . GLU F 1 232 ? 85.993 110.811 64.758 1.00 90.01 230 GLU H O 1
ATOM 14238 N N . LEU F 1 233 ? 83.833 111.412 64.680 1.00 106.66 231 LEU H N 1
ATOM 14239 C CA . LEU F 1 233 ? 83.985 112.281 63.526 1.00 106.66 231 LEU H CA 1
ATOM 14240 C C . LEU F 1 233 ? 84.397 113.683 63.955 1.00 106.66 231 LEU H C 1
ATOM 14241 O O . LEU F 1 233 ? 84.223 114.086 65.108 1.00 106.66 231 LEU H O 1
ATOM 14246 N N . ILE F 1 234 ? 84.949 114.423 62.995 1.00 120.88 232 ILE H N 1
ATOM 14247 C CA . ILE F 1 234 ? 85.224 115.846 63.148 1.00 120.88 232 ILE H CA 1
ATOM 14248 C C . ILE F 1 234 ? 85.161 116.459 61.754 1.00 120.88 232 ILE H C 1
ATOM 14249 O O . ILE F 1 234 ? 85.411 115.785 60.749 1.00 120.88 232 ILE H O 1
ATOM 14254 N N . LEU F 1 235 ? 84.762 117.732 61.688 1.00 128.19 233 LEU H N 1
ATOM 14255 C CA . LEU F 1 235 ? 84.551 118.374 60.395 1.00 128.19 233 LEU H CA 1
ATOM 14256 C C . LEU F 1 235 ? 85.876 118.676 59.705 1.00 128.19 233 LEU H C 1
ATOM 14257 O O . LEU F 1 235 ? 86.192 118.081 58.666 1.00 128.19 233 LEU H O 1
ATOM 14262 N N . ASP F 1 236 ? 86.676 119.564 60.302 1.00 127.75 234 ASP H N 1
ATOM 14263 C CA . ASP F 1 236 ? 87.959 120.053 59.782 1.00 127.75 234 ASP H CA 1
ATOM 14264 C C . ASP F 1 236 ? 87.811 120.603 58.358 1.00 127.75 234 ASP H C 1
ATOM 14265 O O . ASP F 1 236 ? 88.306 120.044 57.379 1.00 127.75 234 ASP H O 1
ATOM 14270 N N . LYS F 1 237 ? 87.074 121.705 58.270 1.00 128.28 235 LYS H N 1
ATOM 14271 C CA . LYS F 1 237 ? 86.856 122.405 57.008 1.00 128.28 235 LYS H CA 1
ATOM 14272 C C . LYS F 1 237 ? 87.706 123.671 57.021 1.00 128.28 235 LYS H C 1
ATOM 14273 O O . LYS F 1 237 ? 87.281 124.711 57.526 1.00 128.28 235 LYS H O 1
ATOM 14275 N N . GLY F 1 238 ? 88.916 123.575 56.478 1.00 124.62 236 GLY H N 1
ATOM 14276 C CA . GLY F 1 238 ? 89.792 124.726 56.392 1.00 124.62 236 GLY H CA 1
ATOM 14277 C C . GLY F 1 238 ? 90.629 124.968 57.632 1.00 124.62 236 GLY H C 1
ATOM 14278 O O . GLY F 1 238 ? 91.683 124.351 57.812 1.00 124.62 236 GLY H O 1
ATOM 14279 N N . ASP F 1 239 ? 90.167 125.870 58.494 1.00 126.04 237 ASP H N 1
ATOM 14280 C CA . ASP F 1 239 ? 90.909 126.251 59.688 1.00 126.04 237 ASP H CA 1
ATOM 14281 C C . ASP F 1 239 ? 90.718 125.197 60.778 1.00 126.04 237 ASP H C 1
ATOM 14282 O O . ASP F 1 239 ? 89.941 124.248 60.625 1.00 126.04 237 ASP H O 1
ATOM 14284 N N . LYS F 1 240 ? 91.421 125.394 61.903 1.00 124.82 238 LYS H N 1
ATOM 14285 C CA . LYS F 1 240 ? 91.527 124.441 63.017 1.00 124.82 238 LYS H CA 1
ATOM 14286 C C . LYS F 1 240 ? 91.987 123.068 62.526 1.00 124.82 238 LYS H C 1
ATOM 14287 O O . LYS F 1 240 ? 91.268 122.071 62.625 1.00 124.82 238 LYS H O 1
ATOM 14289 N N . LYS F 1 241 ? 93.208 123.034 61.981 1.00 112.31 239 LYS H N 1
ATOM 14290 C CA . LYS F 1 241 ? 93.717 121.825 61.335 1.00 112.31 239 LYS H CA 1
ATOM 14291 C C . LYS F 1 241 ? 94.006 120.735 62.359 1.00 112.31 239 LYS H C 1
ATOM 14292 O O . LYS F 1 241 ? 93.417 119.649 62.313 1.00 112.31 239 LYS H O 1
ATOM 14294 N N . GLY F 1 242 ? 94.908 121.002 63.287 1.00 92.17 240 GLY H N 1
ATOM 14295 C CA . GLY F 1 242 ? 95.016 120.082 64.405 1.00 92.17 240 GLY H CA 1
ATOM 14296 C C . GLY F 1 242 ? 96.291 119.266 64.384 1.00 92.17 240 GLY H C 1
ATOM 14297 O O . GLY F 1 242 ? 96.814 118.888 63.337 1.00 92.17 240 GLY H O 1
ATOM 14298 N N . GLN F 1 243 ? 96.801 119.003 65.584 1.00 71.45 241 GLN H N 1
ATOM 14299 C CA . GLN F 1 243 ? 97.887 118.062 65.807 1.00 71.45 241 GLN H CA 1
ATOM 14300 C C . GLN F 1 243 ? 97.387 116.626 65.851 1.00 71.45 241 GLN H C 1
ATOM 14301 O O . GLN F 1 243 ? 98.169 115.697 65.630 1.00 71.45 241 GLN H O 1
ATOM 14307 N N . LYS F 1 244 ? 96.092 116.439 66.077 1.00 66.72 242 LYS H N 1
ATOM 14308 C CA . LYS F 1 244 ? 95.482 115.148 66.352 1.00 66.72 242 LYS H CA 1
ATOM 14309 C C . LYS F 1 244 ? 94.759 114.631 65.115 1.00 66.72 242 LYS H C 1
ATOM 14310 O O . LYS F 1 244 ? 94.179 115.409 64.354 1.00 66.72 242 LYS H O 1
ATOM 14316 N N . SER F 1 245 ? 94.809 113.317 64.911 1.00 66.35 243 SER H N 1
ATOM 14317 C CA . SER F 1 245 ? 93.958 112.638 63.946 1.00 66.35 243 SER H CA 1
ATOM 14318 C C . SER F 1 245 ? 93.488 111.334 64.570 1.00 66.35 243 SER H C 1
ATOM 14319 O O . SER F 1 245 ? 94.016 110.901 65.597 1.00 66.35 243 SER H O 1
ATOM 14322 N N . LYS F 1 246 ? 92.481 110.721 63.938 1.00 67.30 244 LYS H N 1
ATOM 14323 C CA . LYS F 1 246 ? 91.928 109.410 64.304 1.00 67.30 244 LYS H CA 1
ATOM 14324 C C . LYS F 1 246 ? 91.422 109.409 65.752 1.00 67.30 244 LYS H C 1
ATOM 14325 O O . LYS F 1 246 ? 92.022 108.837 66.662 1.00 67.30 244 LYS H O 1
ATOM 14331 N N . THR F 1 247 ? 90.338 110.145 65.962 1.00 73.86 245 THR H N 1
ATOM 14332 C CA . THR F 1 247 ? 89.706 110.178 67.276 1.00 73.86 245 THR H CA 1
ATOM 14333 C C . THR F 1 247 ? 88.768 108.983 67.393 1.00 73.86 245 THR H C 1
ATOM 14334 O O . THR F 1 247 ? 87.743 108.926 66.708 1.00 73.86 245 THR H O 1
ATOM 14338 N N . LEU F 1 248 ? 89.112 108.023 68.251 1.00 71.00 246 LEU H N 1
ATOM 14339 C CA . LEU F 1 248 ? 88.258 106.863 68.450 1.00 71.00 246 LEU H CA 1
ATOM 14340 C C . LEU F 1 248 ? 87.041 107.229 69.294 1.00 71.00 246 LEU H C 1
ATOM 14341 O O . LEU F 1 248 ? 86.951 108.314 69.872 1.00 71.00 246 LEU H O 1
ATOM 14346 N N . TYR F 1 249 ? 86.088 106.303 69.365 1.00 85.97 247 TYR H N 1
ATOM 14347 C CA . TYR F 1 249 ? 84.853 106.494 70.110 1.00 85.97 247 TYR H CA 1
ATOM 14348 C C . TYR F 1 249 ? 84.923 105.757 71.436 1.00 85.97 247 TYR H C 1
ATOM 14349 O O . TYR F 1 249 ? 85.392 104.618 71.503 1.00 85.97 247 TYR H O 1
ATOM 14358 N N . SER F 1 250 ? 84.443 106.412 72.488 1.00 92.63 248 SER H N 1
ATOM 14359 C CA . SER F 1 250 ? 84.457 105.834 73.818 1.00 92.63 248 SER H CA 1
ATOM 14360 C C . SER F 1 250 ? 83.176 106.187 74.553 1.00 92.63 248 SER H C 1
ATOM 14361 O O . SER F 1 250 ? 82.370 107.009 74.111 1.00 92.63 248 SER H O 1
ATOM 14364 N N . VAL F 1 251 ? 83.019 105.544 75.702 1.00 101.85 249 VAL H N 1
ATOM 14365 C CA . VAL F 1 251 ? 81.942 105.746 76.661 1.00 101.85 249 VAL H CA 1
ATOM 14366 C C . VAL F 1 251 ? 82.658 106.009 77.974 1.00 101.85 249 VAL H C 1
ATOM 14367 O O . VAL F 1 251 ? 83.829 106.410 77.960 1.00 101.85 249 VAL H O 1
ATOM 14371 N N . ARG F 1 252 ? 81.938 105.925 79.095 1.00 108.69 250 ARG H N 1
ATOM 14372 C CA . ARG F 1 252 ? 82.611 105.839 80.385 1.00 108.69 250 ARG H CA 1
ATOM 14373 C C . ARG F 1 252 ? 83.595 104.673 80.356 1.00 108.69 250 ARG H C 1
ATOM 14374 O O . ARG F 1 252 ? 83.188 103.513 80.242 1.00 108.69 250 ARG H O 1
ATOM 14382 N N . ASP F 1 253 ? 84.889 105.030 80.342 1.00 108.65 251 ASP H N 1
ATOM 14383 C CA . ASP F 1 253 ? 86.124 104.235 80.346 1.00 108.65 251 ASP H CA 1
ATOM 14384 C C . ASP F 1 253 ? 86.082 102.898 79.600 1.00 108.65 251 ASP H C 1
ATOM 14385 O O . ASP F 1 253 ? 86.546 101.877 80.119 1.00 108.65 251 ASP H O 1
ATOM 14390 N N . ALA F 1 254 ? 85.581 102.900 78.365 1.00 96.40 252 ALA H N 1
ATOM 14391 C CA . ALA F 1 254 ? 85.579 101.692 77.551 1.00 96.40 252 ALA H CA 1
ATOM 14392 C C . ALA F 1 254 ? 85.586 102.066 76.076 1.00 96.40 252 ALA H C 1
ATOM 14393 O O . ALA F 1 254 ? 85.288 103.201 75.701 1.00 96.40 252 ALA H O 1
ATOM 14395 N N . ALA F 1 255 ? 85.940 101.089 75.241 1.00 82.66 253 ALA H N 1
ATOM 14396 C CA . ALA F 1 255 ? 85.960 101.247 73.792 1.00 82.66 253 ALA H CA 1
ATOM 14397 C C . ALA F 1 255 ? 84.693 100.634 73.214 1.00 82.66 253 ALA H C 1
ATOM 14398 O O . ALA F 1 255 ? 84.442 99.437 73.387 1.00 82.66 253 ALA H O 1
ATOM 14400 N N . ALA F 1 256 ? 83.911 101.449 72.515 1.00 82.36 254 ALA H N 1
ATOM 14401 C CA . ALA F 1 256 ? 82.572 101.073 72.106 1.00 82.36 254 ALA H CA 1
ATOM 14402 C C . ALA F 1 256 ? 82.406 101.219 70.602 1.00 82.36 254 ALA H C 1
ATOM 14403 O O . ALA F 1 256 ? 83.202 101.870 69.923 1.00 82.36 254 ALA H O 1
ATOM 14405 N N . ILE F 1 257 ? 81.347 100.597 70.096 1.00 83.42 255 ILE H N 1
ATOM 14406 C CA . ILE F 1 257 ? 80.930 100.723 68.708 1.00 83.42 255 ILE H CA 1
ATOM 14407 C C . ILE F 1 257 ? 79.618 101.495 68.708 1.00 83.42 255 ILE H C 1
ATOM 14408 O O . ILE F 1 257 ? 78.800 101.326 69.620 1.00 83.42 255 ILE H O 1
ATOM 14413 N N . HIS F 1 258 ? 79.428 102.361 67.708 1.00 89.40 256 HIS H N 1
ATOM 14414 C CA . HIS F 1 258 ? 78.204 103.147 67.612 1.00 89.40 256 HIS H CA 1
ATOM 14415 C C . HIS F 1 258 ? 76.981 102.265 67.383 1.00 89.40 256 HIS H C 1
ATOM 14416 O O . HIS F 1 258 ? 77.064 101.162 66.845 1.00 89.40 256 HIS H O 1
ATOM 14423 N N . SER F 1 259 ? 75.829 102.786 67.811 1.00 95.73 257 SER H N 1
ATOM 14424 C CA . SER F 1 259 ? 74.556 102.120 67.568 1.00 95.73 257 SER H CA 1
ATOM 14425 C C . SER F 1 259 ? 74.193 102.135 66.093 1.00 95.73 257 SER H C 1
ATOM 14426 O O . SER F 1 259 ? 73.572 101.183 65.596 1.00 95.73 257 SER H O 1
ATOM 14429 N N . GLN F 1 260 ? 74.573 103.208 65.394 1.00 101.32 258 GLN H N 1
ATOM 14430 C CA . GLN F 1 260 ? 74.273 103.359 63.975 1.00 101.32 258 GLN H CA 1
ATOM 14431 C C . GLN F 1 260 ? 74.910 102.253 63.151 1.00 101.32 258 GLN H C 1
ATOM 14432 O O . GLN F 1 260 ? 74.268 101.666 62.276 1.00 101.32 258 GLN H O 1
ATOM 14438 N N . LYS F 1 261 ? 76.159 101.921 63.449 1.00 98.00 259 LYS H N 1
ATOM 14439 C CA . LYS F 1 261 ? 76.886 100.990 62.606 1.00 98.00 259 LYS H CA 1
ATOM 14440 C C . LYS F 1 261 ? 76.570 99.536 62.934 1.00 98.00 259 LYS H C 1
ATOM 14441 O O . LYS F 1 261 ? 76.540 98.702 62.024 1.00 98.00 259 LYS H O 1
ATOM 14447 N N . ILE F 1 262 ? 76.283 99.210 64.197 1.00 95.59 260 ILE H N 1
ATOM 14448 C CA . ILE F 1 262 ? 75.809 97.860 64.499 1.00 95.59 260 ILE H CA 1
ATOM 14449 C C . ILE F 1 262 ? 74.386 97.662 63.973 1.00 95.59 260 ILE H C 1
ATOM 14450 O O . ILE F 1 262 ? 74.024 96.557 63.538 1.00 95.59 260 ILE H O 1
ATOM 14455 N N . GLY F 1 263 ? 73.582 98.729 63.929 1.00 99.93 261 GLY H N 1
ATOM 14456 C CA . GLY F 1 263 ? 72.291 98.634 63.270 1.00 99.93 261 GLY H CA 1
ATOM 14457 C C . GLY F 1 263 ? 72.417 98.472 61.767 1.00 99.93 261 GLY H C 1
ATOM 14458 O O . GLY F 1 263 ? 71.662 97.713 61.154 1.00 99.93 261 GLY H O 1
ATOM 14459 N N . ASN F 1 264 ? 73.379 99.173 61.159 1.00 101.35 262 ASN H N 1
ATOM 14460 C CA . ASN F 1 264 ? 73.658 99.008 59.736 1.00 101.35 262 ASN H CA 1
ATOM 14461 C C . ASN F 1 264 ? 74.182 97.609 59.440 1.00 101.35 262 ASN H C 1
ATOM 14462 O O . ASN F 1 264 ? 73.936 97.066 58.358 1.00 101.35 262 ASN H O 1
ATOM 14467 N N . ALA F 1 265 ? 74.900 97.013 60.392 1.00 99.30 263 ALA H N 1
ATOM 14468 C CA . ALA F 1 265 ? 75.294 95.614 60.282 1.00 99.30 263 ALA H CA 1
ATOM 14469 C C . ALA F 1 265 ? 74.098 94.681 60.383 1.00 99.30 263 ALA H C 1
ATOM 14470 O O . ALA F 1 265 ? 74.114 93.591 59.801 1.00 99.30 263 ALA H O 1
ATOM 14472 N N . LEU F 1 266 ? 73.065 95.072 61.130 1.00 101.15 264 LEU H N 1
ATOM 14473 C CA . LEU F 1 266 ? 71.857 94.258 61.176 1.00 101.15 264 LEU H CA 1
ATOM 14474 C C . LEU F 1 266 ? 70.992 94.388 59.929 1.00 101.15 264 LEU H C 1
ATOM 14475 O O . LEU F 1 266 ? 70.188 93.492 59.662 1.00 101.15 264 LEU H O 1
ATOM 14480 N N . ARG F 1 267 ? 71.132 95.469 59.163 1.00 105.86 265 ARG H N 1
ATOM 14481 C CA . ARG F 1 267 ? 70.198 95.805 58.087 1.00 105.86 265 ARG H CA 1
ATOM 14482 C C . ARG F 1 267 ? 70.750 95.503 56.700 1.00 105.86 265 ARG H C 1
ATOM 14483 O O . ARG F 1 267 ? 70.538 96.285 55.770 1.00 105.86 265 ARG H O 1
ATOM 14491 N N . THR F 1 268 ? 71.463 94.397 56.516 1.00 110.48 266 THR H N 1
ATOM 14492 C CA . THR F 1 268 ? 71.967 94.009 55.198 1.00 110.48 266 THR H CA 1
ATOM 14493 C C . THR F 1 268 ? 71.095 92.855 54.702 1.00 110.48 266 THR H C 1
ATOM 14494 O O . THR F 1 268 ? 71.330 91.688 55.019 1.00 110.48 266 THR H O 1
ATOM 14498 N N . ILE F 1 269 ? 70.076 93.202 53.913 1.00 117.42 267 ILE H N 1
ATOM 14499 C CA . ILE F 1 269 ? 68.995 92.295 53.558 1.00 117.42 267 ILE H CA 1
ATOM 14500 C C . ILE F 1 269 ? 68.849 92.144 52.049 1.00 117.42 267 ILE H C 1
ATOM 14501 O O . ILE F 1 269 ? 68.713 91.022 51.544 1.00 117.42 267 ILE H O 1
ATOM 14506 N N . ASP F 1 270 ? 68.911 93.254 51.311 1.00 125.14 268 ASP H N 1
ATOM 14507 C CA . ASP F 1 270 ? 68.476 93.318 49.917 1.00 125.14 268 ASP H CA 1
ATOM 14508 C C . ASP F 1 270 ? 69.433 92.552 49.009 1.00 125.14 268 ASP H C 1
ATOM 14509 O O . ASP F 1 270 ? 70.553 93.001 48.752 1.00 125.14 268 ASP H O 1
ATOM 14514 N N . THR F 1 271 ? 68.976 91.409 48.496 1.00 125.84 269 THR H N 1
ATOM 14515 C CA . THR F 1 271 ? 69.720 90.641 47.507 1.00 125.84 269 THR H CA 1
ATOM 14516 C C . THR F 1 271 ? 69.181 90.806 46.092 1.00 125.84 269 THR H C 1
ATOM 14517 O O . THR F 1 271 ? 69.699 90.164 45.173 1.00 125.84 269 THR H O 1
ATOM 14521 N N . TRP F 1 272 ? 68.169 91.651 45.887 1.00 128.76 270 TRP H N 1
ATOM 14522 C CA . TRP F 1 272 ? 67.566 91.867 44.576 1.00 128.76 270 TRP H CA 1
ATOM 14523 C C . TRP F 1 272 ? 67.633 93.330 44.161 1.00 128.76 270 TRP H C 1
ATOM 14524 O O . TRP F 1 272 ? 66.678 93.877 43.608 1.00 128.76 270 TRP H O 1
ATOM 14535 N N . TYR F 1 273 ? 68.753 93.988 44.423 1.00 134.60 271 TYR H N 1
ATOM 14536 C CA . TYR F 1 273 ? 68.931 95.341 43.915 1.00 134.60 271 TYR H CA 1
ATOM 14537 C C . TYR F 1 273 ? 69.248 95.278 42.420 1.00 134.60 271 TYR H C 1
ATOM 14538 O O . TYR F 1 273 ? 69.923 94.347 41.972 1.00 134.60 271 TYR H O 1
ATOM 14547 N N . PRO F 1 274 ? 68.745 96.222 41.617 1.00 137.37 272 PRO H N 1
ATOM 14548 C CA . PRO F 1 274 ? 68.754 96.042 40.157 1.00 137.37 272 PRO H CA 1
ATOM 14549 C C . PRO F 1 274 ? 70.114 96.179 39.489 1.00 137.37 272 PRO H C 1
ATOM 14550 O O . PRO F 1 274 ? 70.216 95.913 38.286 1.00 137.37 272 PRO H O 1
ATOM 14554 N N . ASP F 1 275 ? 71.158 96.584 40.211 1.00 140.18 273 ASP H N 1
ATOM 14555 C CA . ASP F 1 275 ? 72.473 96.712 39.593 1.00 140.18 273 ASP H CA 1
ATOM 14556 C C . ASP F 1 275 ? 73.171 95.359 39.490 1.00 140.18 273 ASP H C 1
ATOM 14557 O O . ASP F 1 275 ? 73.719 95.010 38.439 1.00 140.18 273 ASP H O 1
ATOM 14559 N N . GLU F 1 276 ? 73.157 94.584 40.571 1.00 137.97 274 GLU H N 1
ATOM 14560 C CA . GLU F 1 276 ? 73.845 93.299 40.618 1.00 137.97 274 GLU H CA 1
ATOM 14561 C C . GLU F 1 276 ? 73.097 92.386 41.585 1.00 137.97 274 GLU H C 1
ATOM 14562 O O . GLU F 1 276 ? 72.335 92.848 42.439 1.00 137.97 274 GLU H O 1
ATOM 14564 N N . ASP F 1 277 ? 73.318 91.079 41.454 1.00 133.88 275 ASP H N 1
ATOM 14565 C CA . ASP F 1 277 ? 72.674 90.119 42.338 1.00 133.88 275 ASP H CA 1
ATOM 14566 C C . ASP F 1 277 ? 73.582 88.976 42.767 1.00 133.88 275 ASP H C 1
ATOM 14567 O O . ASP F 1 277 ? 73.094 88.033 43.397 1.00 133.88 275 ASP H O 1
ATOM 14569 N N . GLY F 1 278 ? 74.874 89.020 42.448 1.00 131.13 276 GLY H N 1
ATOM 14570 C CA . GLY F 1 278 ? 75.789 87.967 42.844 1.00 131.13 276 GLY H CA 1
ATOM 14571 C C . GLY F 1 278 ? 76.967 88.460 43.660 1.00 131.13 276 GLY H C 1
ATOM 14572 O O . GLY F 1 278 ? 77.782 87.663 44.135 1.00 131.13 276 GLY H O 1
ATOM 14573 N N . LEU F 1 279 ? 77.068 89.781 43.825 1.00 126.62 277 LEU H N 1
ATOM 14574 C CA . LEU F 1 279 ? 78.145 90.364 44.617 1.00 126.62 277 LEU H CA 1
ATOM 14575 C C . LEU F 1 279 ? 77.850 90.322 46.110 1.00 126.62 277 LEU H C 1
ATOM 14576 O O . LEU F 1 279 ? 78.734 90.640 46.912 1.00 126.62 277 LEU H O 1
ATOM 14581 N N . GLY F 1 280 ? 76.637 89.939 46.498 1.00 123.26 278 GLY H N 1
ATOM 14582 C CA . GLY F 1 280 ? 76.239 89.945 47.884 1.00 123.26 278 GLY H CA 1
ATOM 14583 C C . GLY F 1 280 ? 75.250 91.056 48.174 1.00 123.26 278 GLY H C 1
ATOM 14584 O O . GLY F 1 280 ? 75.050 91.964 47.362 1.00 123.26 278 GLY H O 1
ATOM 14585 N N . PRO F 1 281 ? 74.611 91.004 49.341 1.00 118.08 279 PRO H N 1
ATOM 14586 C CA . PRO F 1 281 ? 73.588 92.002 49.669 1.00 118.08 279 PRO H CA 1
ATOM 14587 C C . PRO F 1 281 ? 74.184 93.362 50.005 1.00 118.08 279 PRO H C 1
ATOM 14588 O O . PRO F 1 281 ? 75.364 93.496 50.336 1.00 118.08 279 PRO H O 1
ATOM 14592 N N . ILE F 1 282 ? 73.334 94.385 49.904 1.00 120.45 280 ILE H N 1
ATOM 14593 C CA . ILE F 1 282 ? 73.710 95.758 50.223 1.00 120.45 280 ILE H CA 1
ATOM 14594 C C . ILE F 1 282 ? 72.845 96.249 51.373 1.00 120.45 280 ILE H C 1
ATOM 14595 O O . ILE F 1 282 ? 72.004 95.507 51.892 1.00 120.45 280 ILE H O 1
ATOM 14600 N N . ALA F 1 283 ? 73.049 97.498 51.782 1.00 122.67 281 ALA H N 1
ATOM 14601 C CA . ALA F 1 283 ? 72.276 98.078 52.870 1.00 122.67 281 ALA H CA 1
ATOM 14602 C C . ALA F 1 283 ? 70.899 98.500 52.381 1.00 122.67 281 ALA H C 1
ATOM 14603 O O . ALA F 1 283 ? 70.749 99.019 51.272 1.00 122.67 281 ALA H O 1
ATOM 14605 N N . VAL F 1 284 ? 69.893 98.277 53.220 1.00 124.25 282 VAL H N 1
ATOM 14606 C CA . VAL F 1 284 ? 68.508 98.589 52.887 1.00 124.25 282 VAL H CA 1
ATOM 14607 C C . VAL F 1 284 ? 68.200 100.015 53.321 1.00 124.25 282 VAL H C 1
ATOM 14608 O O . VAL F 1 284 ? 68.214 100.329 54.517 1.00 124.25 282 VAL H O 1
ATOM 14612 N N . GLU F 1 285 ? 67.919 100.872 52.344 1.00 130.50 283 GLU H N 1
ATOM 14613 C CA . GLU F 1 285 ? 67.576 102.270 52.563 1.00 130.50 283 GLU H CA 1
ATOM 14614 C C . GLU F 1 285 ? 66.935 102.804 51.288 1.00 130.50 283 GLU H C 1
ATOM 14615 O O . GLU F 1 285 ? 67.109 102.216 50.215 1.00 130.50 283 GLU H O 1
ATOM 14621 N N . PRO F 1 286 ? 66.144 103.877 51.380 1.00 132.00 284 PRO H N 1
ATOM 14622 C CA . PRO F 1 286 ? 65.713 104.573 50.161 1.00 132.00 284 PRO H CA 1
ATOM 14623 C C . PRO F 1 286 ? 66.908 105.161 49.428 1.00 132.00 284 PRO H C 1
ATOM 14624 O O . PRO F 1 286 ? 67.834 105.682 50.057 1.00 132.00 284 PRO H O 1
ATOM 14628 N N . TYR F 1 287 ? 66.859 105.082 48.088 1.00 133.60 285 TYR H N 1
ATOM 14629 C CA . TYR F 1 287 ? 68.006 105.325 47.203 1.00 133.60 285 TYR H CA 1
ATOM 14630 C C . TYR F 1 287 ? 69.177 104.444 47.641 1.00 133.60 285 TYR H C 1
ATOM 14631 O O . TYR F 1 287 ? 70.257 104.918 48.001 1.00 133.60 285 TYR H O 1
ATOM 14640 N N . GLY F 1 288 ? 68.925 103.133 47.646 1.00 133.02 286 GLY H N 1
ATOM 14641 C CA . GLY F 1 288 ? 69.786 102.161 48.294 1.00 133.02 286 GLY H CA 1
ATOM 14642 C C . GLY F 1 288 ? 71.134 101.954 47.646 1.00 133.02 286 GLY H C 1
ATOM 14643 O O . GLY F 1 288 ? 71.239 101.334 46.587 1.00 133.02 286 GLY H O 1
ATOM 14644 N N . SER F 1 289 ? 72.177 102.457 48.301 1.00 135.43 287 SER H N 1
ATOM 14645 C CA . SER F 1 289 ? 73.539 102.376 47.795 1.00 135.43 287 SER H CA 1
ATOM 14646 C C . SER F 1 289 ? 74.492 102.521 48.968 1.00 135.43 287 SER H C 1
ATOM 14647 O O . SER F 1 289 ? 74.338 103.437 49.781 1.00 135.43 287 SER H O 1
ATOM 14650 N N . VAL F 1 290 ? 75.467 101.615 49.049 1.00 132.25 288 VAL H N 1
ATOM 14651 C CA . VAL F 1 290 ? 76.413 101.619 50.156 1.00 132.25 288 VAL H CA 1
ATOM 14652 C C . VAL F 1 290 ? 77.336 102.827 50.054 1.00 132.25 288 VAL H C 1
ATOM 14653 O O . VAL F 1 290 ? 77.654 103.304 48.957 1.00 132.25 288 VAL H O 1
ATOM 14657 N N . THR F 1 291 ? 77.752 103.340 51.215 1.00 129.40 289 THR H N 1
ATOM 14658 C CA . THR F 1 291 ? 78.511 104.585 51.262 1.00 129.40 289 THR H CA 1
ATOM 14659 C C . THR F 1 291 ? 79.948 104.385 50.793 1.00 129.40 289 THR H C 1
ATOM 14660 O O . THR F 1 291 ? 80.499 105.250 50.101 1.00 129.40 289 THR H O 1
ATOM 14664 N N . SER F 1 292 ? 80.550 103.238 51.129 1.00 127.58 290 SER H N 1
ATOM 14665 C CA . SER F 1 292 ? 81.969 103.016 50.865 1.00 127.58 290 SER H CA 1
ATOM 14666 C C . SER F 1 292 ? 82.248 102.875 49.374 1.00 127.58 290 SER H C 1
ATOM 14667 O O . SER F 1 292 ? 83.286 103.333 48.882 1.00 127.58 290 SER H O 1
ATOM 14670 N N . GLN F 1 293 ? 81.333 102.244 48.638 1.00 125.99 291 GLN H N 1
ATOM 14671 C CA . GLN F 1 293 ? 81.546 102.057 47.207 1.00 125.99 291 GLN H CA 1
ATOM 14672 C C . GLN F 1 293 ? 81.366 103.362 46.444 1.00 125.99 291 GLN H C 1
ATOM 14673 O O . GLN F 1 293 ? 82.159 103.680 45.551 1.00 125.99 291 GLN H O 1
ATOM 14679 N N . GLY F 1 294 ? 80.334 104.131 46.778 1.00 131.42 292 GLY H N 1
ATOM 14680 C CA . GLY F 1 294 ? 80.077 105.375 46.088 1.00 131.42 292 GLY H CA 1
ATOM 14681 C C . GLY F 1 294 ? 79.338 105.248 44.776 1.00 131.42 292 GLY H C 1
ATOM 14682 O O . GLY F 1 294 ? 78.902 106.270 44.235 1.00 131.42 292 GLY H O 1
ATOM 14683 N N . LYS F 1 295 ? 79.186 104.039 44.240 1.00 135.24 293 LYS H N 1
ATOM 14684 C CA . LYS F 1 295 ? 78.386 103.819 43.045 1.00 135.24 293 LYS H CA 1
ATOM 14685 C C . LYS F 1 295 ? 76.912 103.912 43.409 1.00 135.24 293 LYS H C 1
ATOM 14686 O O . LYS F 1 295 ? 76.463 103.289 44.377 1.00 135.24 293 LYS H O 1
ATOM 14692 N N . ALA F 1 296 ? 76.165 104.692 42.631 1.00 137.30 294 ALA H N 1
ATOM 14693 C CA . ALA F 1 296 ? 74.756 104.961 42.911 1.00 137.30 294 ALA H CA 1
ATOM 14694 C C . ALA F 1 296 ? 73.918 103.747 42.520 1.00 137.30 294 ALA H C 1
ATOM 14695 O O . ALA F 1 296 ? 73.308 103.685 41.450 1.00 137.30 294 ALA H O 1
ATOM 14697 N N . TYR F 1 297 ? 73.894 102.759 43.410 1.00 136.27 295 TYR H N 1
ATOM 14698 C CA . TYR F 1 297 ? 72.972 101.646 43.250 1.00 136.27 295 TYR H CA 1
ATOM 14699 C C . TYR F 1 297 ? 71.544 102.109 43.514 1.00 136.27 295 TYR H C 1
ATOM 14700 O O . TYR F 1 297 ? 71.312 103.063 44.264 1.00 136.27 295 TYR H O 1
ATOM 14709 N N . ARG F 1 298 ? 70.594 101.415 42.875 1.00 133.48 296 ARG H N 1
ATOM 14710 C CA . ARG F 1 298 ? 69.151 101.668 42.952 1.00 133.48 296 ARG H CA 1
ATOM 14711 C C . ARG F 1 298 ? 68.834 103.106 42.517 1.00 133.48 296 ARG H C 1
ATOM 14712 O O . ARG F 1 298 ? 68.427 103.970 43.299 1.00 133.48 296 ARG H O 1
ATOM 14720 N N . GLN F 1 299 ? 69.115 103.332 41.233 1.00 140.59 297 GLN H N 1
ATOM 14721 C CA . GLN F 1 299 ? 68.872 104.611 40.577 1.00 140.59 297 GLN H CA 1
ATOM 14722 C C . GLN F 1 299 ? 67.380 104.938 40.611 1.00 140.59 297 GLN H C 1
ATOM 14723 O O . GLN F 1 299 ? 66.550 104.063 40.339 1.00 140.59 297 GLN H O 1
ATOM 14729 N N . PRO F 1 300 ? 67.000 106.179 40.940 1.00 140.09 298 PRO H N 1
ATOM 14730 C CA . PRO F 1 300 ? 65.570 106.509 41.033 1.00 140.09 298 PRO H CA 1
ATOM 14731 C C . PRO F 1 300 ? 64.841 106.554 39.702 1.00 140.09 298 PRO H C 1
ATOM 14732 O O . PRO F 1 300 ? 63.607 106.632 39.708 1.00 140.09 298 PRO H O 1
ATOM 14736 N N . LYS F 1 301 ? 65.544 106.493 38.569 1.00 139.70 299 LYS H N 1
ATOM 14737 C CA . LYS F 1 301 ? 64.881 106.579 37.276 1.00 139.70 299 LYS H CA 1
ATOM 14738 C C . LYS F 1 301 ? 64.238 105.263 36.860 1.00 139.70 299 LYS H C 1
ATOM 14739 O O . LYS F 1 301 ? 63.546 105.223 35.838 1.00 139.70 299 LYS H O 1
ATOM 14745 N N . GLN F 1 302 ? 64.456 104.191 37.616 1.00 138.40 300 GLN H N 1
ATOM 14746 C CA . GLN F 1 302 ? 63.639 102.998 37.488 1.00 138.40 300 GLN H CA 1
ATOM 14747 C C . GLN F 1 302 ? 62.504 103.058 38.506 1.00 138.40 300 GLN H C 1
ATOM 14748 O O . GLN F 1 302 ? 62.414 103.976 39.324 1.00 138.40 300 GLN H O 1
ATOM 14754 N N . LYS F 1 303 ? 61.631 102.059 38.465 1.00 137.21 301 LYS H N 1
ATOM 14755 C CA . LYS F 1 303 ? 60.484 101.987 39.358 1.00 137.21 301 LYS H CA 1
ATOM 14756 C C . LYS F 1 303 ? 60.817 101.341 40.697 1.00 137.21 301 LYS H C 1
ATOM 14757 O O . LYS F 1 303 ? 59.907 101.097 41.496 1.00 137.21 301 LYS H O 1
ATOM 14763 N N . LEU F 1 304 ? 62.096 101.080 40.968 1.00 135.08 302 LEU H N 1
ATOM 14764 C CA . LEU F 1 304 ? 62.507 100.198 42.052 1.00 135.08 302 LEU H CA 1
ATOM 14765 C C . LEU F 1 304 ? 63.096 100.947 43.244 1.00 135.08 302 LEU H C 1
ATOM 14766 O O . LEU F 1 304 ? 64.014 100.451 43.894 1.00 135.08 302 LEU H O 1
ATOM 14771 N N . ASP F 1 305 ? 62.573 102.129 43.560 1.00 136.30 303 ASP H N 1
ATOM 14772 C CA . ASP F 1 305 ? 62.950 102.822 44.789 1.00 136.30 303 ASP H CA 1
ATOM 14773 C C . ASP F 1 305 ? 62.178 102.295 45.986 1.00 136.30 303 ASP H C 1
ATOM 14774 O O . ASP F 1 305 ? 61.610 101.200 45.949 1.00 136.30 303 ASP H O 1
ATOM 14779 N N . PHE F 1 306 ? 62.203 103.060 47.073 1.00 137.08 304 PHE H N 1
ATOM 14780 C CA . PHE F 1 306 ? 61.118 103.043 48.042 1.00 137.08 304 PHE H CA 1
ATOM 14781 C C . PHE F 1 306 ? 60.111 104.156 47.798 1.00 137.08 304 PHE H C 1
ATOM 14782 O O . PHE F 1 306 ? 58.910 103.939 47.986 1.00 137.08 304 PHE H O 1
ATOM 14790 N N . TYR F 1 307 ? 60.578 105.319 47.334 1.00 141.63 305 TYR H N 1
ATOM 14791 C CA . TYR F 1 307 ? 59.741 106.481 47.045 1.00 141.63 305 TYR H CA 1
ATOM 14792 C C . TYR F 1 307 ? 58.704 106.214 45.961 1.00 141.63 305 TYR H C 1
ATOM 14793 O O . TYR F 1 307 ? 57.492 106.194 46.229 1.00 141.63 305 TYR H O 1
ATOM 14802 N N . THR F 1 308 ? 59.184 105.985 44.734 1.00 140.78 306 THR H N 1
ATOM 14803 C CA . THR F 1 308 ? 58.284 105.785 43.606 1.00 140.78 306 THR H CA 1
ATOM 14804 C C . THR F 1 308 ? 57.552 104.460 43.712 1.00 140.78 306 THR H C 1
ATOM 14805 O O . THR F 1 308 ? 56.410 104.348 43.258 1.00 140.78 306 THR H O 1
ATOM 14809 N N . LEU F 1 309 ? 58.173 103.462 44.343 1.00 139.54 307 LEU H N 1
ATOM 14810 C CA . LEU F 1 309 ? 57.524 102.165 44.459 1.00 139.54 307 LEU H CA 1
ATOM 14811 C C . LEU F 1 309 ? 56.390 102.220 45.474 1.00 139.54 307 LEU H C 1
ATOM 14812 O O . LEU F 1 309 ? 55.340 101.607 45.263 1.00 139.54 307 LEU H O 1
ATOM 14817 N N . LEU F 1 310 ? 56.562 102.976 46.563 1.00 141.39 308 LEU H N 1
ATOM 14818 C CA . LEU F 1 310 ? 55.459 103.139 47.503 1.00 141.39 308 LEU H CA 1
ATOM 14819 C C . LEU F 1 310 ? 54.358 104.007 46.904 1.00 141.39 308 LEU H C 1
ATOM 14820 O O . LEU F 1 310 ? 53.167 103.740 47.119 1.00 141.39 308 LEU H O 1
ATOM 14825 N N . ASP F 1 311 ? 54.737 105.031 46.122 1.00 143.68 309 ASP H N 1
ATOM 14826 C CA . ASP F 1 311 ? 53.741 105.846 45.425 1.00 143.68 309 ASP H CA 1
ATOM 14827 C C . ASP F 1 311 ? 52.967 105.041 44.388 1.00 143.68 309 ASP H C 1
ATOM 14828 O O . ASP F 1 311 ? 51.796 105.333 44.120 1.00 143.68 309 ASP H O 1
ATOM 14833 N N . ASN F 1 312 ? 53.602 104.028 43.798 1.00 148.13 310 ASN H N 1
ATOM 14834 C CA . ASN F 1 312 ? 52.908 103.146 42.869 1.00 148.13 310 ASN H CA 1
ATOM 14835 C C . ASN F 1 312 ? 52.051 102.129 43.615 1.00 148.13 310 ASN H C 1
ATOM 14836 O O . ASN F 1 312 ? 50.985 101.731 43.135 1.00 148.13 310 ASN H O 1
ATOM 14841 N N . TRP F 1 313 ? 52.498 101.705 44.794 1.00 146.44 311 TRP H N 1
ATOM 14842 C CA . TRP F 1 313 ? 51.867 100.592 45.485 1.00 146.44 311 TRP H CA 1
ATOM 14843 C C . TRP F 1 313 ? 50.697 101.023 46.359 1.00 146.44 311 TRP H C 1
ATOM 14844 O O . TRP F 1 313 ? 49.836 100.194 46.673 1.00 146.44 311 TRP H O 1
ATOM 14855 N N . VAL F 1 314 ? 50.621 102.295 46.741 1.00 147.74 312 VAL H N 1
ATOM 14856 C CA . VAL F 1 314 ? 49.540 102.741 47.607 1.00 147.74 312 VAL H CA 1
ATOM 14857 C C . VAL F 1 314 ? 48.466 103.529 46.854 1.00 147.74 312 VAL H C 1
ATOM 14858 O O . VAL F 1 314 ? 47.334 103.633 47.355 1.00 147.74 312 VAL H O 1
ATOM 14862 N N . LEU F 1 315 ? 48.760 104.053 45.663 1.00 150.96 313 LEU H N 1
ATOM 14863 C CA . LEU F 1 315 ? 47.750 104.720 44.845 1.00 150.96 313 LEU H CA 1
ATOM 14864 C C . LEU F 1 315 ? 47.242 103.819 43.724 1.00 150.96 313 LEU H C 1
ATOM 14865 O O . LEU F 1 315 ? 46.042 103.547 43.637 1.00 150.96 313 LEU H O 1
ATOM 14870 N N . ARG F 1 316 ? 48.145 103.335 42.872 1.00 156.17 314 ARG H N 1
ATOM 14871 C CA . ARG F 1 316 ? 47.758 102.567 41.694 1.00 156.17 314 ARG H CA 1
ATOM 14872 C C . ARG F 1 316 ? 47.342 101.141 42.024 1.00 156.17 314 ARG H C 1
ATOM 14873 O O . ARG F 1 316 ? 46.807 100.461 41.140 1.00 156.17 314 ARG H O 1
ATOM 14881 N N . ASP F 1 317 ? 47.603 100.683 43.256 1.00 158.42 315 ASP H N 1
ATOM 14882 C CA . ASP F 1 317 ? 47.144 99.395 43.794 1.00 158.42 315 ASP H CA 1
ATOM 14883 C C . ASP F 1 317 ? 47.646 98.203 42.982 1.00 158.42 315 ASP H C 1
ATOM 14884 O O . ASP F 1 317 ? 46.982 97.167 42.907 1.00 158.42 315 ASP H O 1
ATOM 14889 N N . GLU F 1 318 ? 48.813 98.339 42.362 1.00 155.38 316 GLU H N 1
ATOM 14890 C CA . GLU F 1 318 ? 49.444 97.241 41.655 1.00 155.38 316 GLU H CA 1
ATOM 14891 C C . GLU F 1 318 ? 50.642 96.758 42.460 1.00 155.38 316 GLU H C 1
ATOM 14892 O O . GLU F 1 318 ? 51.004 97.331 43.490 1.00 155.38 316 GLU H O 1
ATOM 14898 N N . ALA F 1 319 ? 51.281 95.694 41.974 1.00 152.48 317 ALA H N 1
ATOM 14899 C CA . ALA F 1 319 ? 52.370 95.120 42.729 1.00 152.48 317 ALA H CA 1
ATOM 14900 C C . ALA F 1 319 ? 53.388 94.445 41.824 1.00 152.48 317 ALA H C 1
ATOM 14901 O O . ALA F 1 319 ? 53.001 93.756 40.868 1.00 152.48 317 ALA H O 1
ATOM 14903 N N . PRO F 1 320 ? 54.686 94.634 42.088 1.00 145.46 318 PRO H N 1
ATOM 14904 C CA . PRO F 1 320 ? 55.707 93.728 41.535 1.00 145.46 318 PRO H CA 1
ATOM 14905 C C . PRO F 1 320 ? 55.770 92.407 42.291 1.00 145.46 318 PRO H C 1
ATOM 14906 O O . PRO F 1 320 ? 54.892 92.115 43.110 1.00 145.46 318 PRO H O 1
ATOM 14910 N N . ALA F 1 321 ? 56.788 91.592 42.007 1.00 138.26 319 ALA H N 1
ATOM 14911 C CA . ALA F 1 321 ? 56.976 90.321 42.696 1.00 138.26 319 ALA H CA 1
ATOM 14912 C C . ALA F 1 321 ? 57.251 90.538 44.185 1.00 138.26 319 ALA H C 1
ATOM 14913 O O . ALA F 1 321 ? 57.638 91.628 44.618 1.00 138.26 319 ALA H O 1
ATOM 14915 N N . VAL F 1 322 ? 57.077 89.457 44.958 1.00 133.21 320 VAL H N 1
ATOM 14916 C CA . VAL F 1 322 ? 56.932 89.529 46.413 1.00 133.21 320 VAL H CA 1
ATOM 14917 C C . VAL F 1 322 ? 58.209 90.031 47.081 1.00 133.21 320 VAL H C 1
ATOM 14918 O O . VAL F 1 322 ? 58.153 90.665 48.142 1.00 133.21 320 VAL H O 1
ATOM 14922 N N . GLU F 1 323 ? 59.368 89.809 46.445 1.00 134.34 321 GLU H N 1
ATOM 14923 C CA . GLU F 1 323 ? 60.648 90.224 47.019 1.00 134.34 321 GLU H CA 1
ATOM 14924 C C . GLU F 1 323 ? 60.761 91.742 47.114 1.00 134.34 321 GLU H C 1
ATOM 14925 O O . GLU F 1 323 ? 61.347 92.270 48.070 1.00 134.34 321 GLU H O 1
ATOM 14931 N N . GLN F 1 324 ? 60.207 92.463 46.133 1.00 132.93 322 GLN H N 1
ATOM 14932 C CA . GLN F 1 324 ? 60.177 93.920 46.213 1.00 132.93 322 GLN H CA 1
ATOM 14933 C C . GLN F 1 324 ? 59.308 94.395 47.372 1.00 132.93 322 GLN H C 1
ATOM 14934 O O . GLN F 1 324 ? 59.643 95.381 48.038 1.00 132.93 322 GLN H O 1
ATOM 14940 N N . GLN F 1 325 ? 58.213 93.683 47.657 1.00 133.15 323 GLN H N 1
ATOM 14941 C CA . GLN F 1 325 ? 57.435 93.996 48.850 1.00 133.15 323 GLN H CA 1
ATOM 14942 C C . GLN F 1 325 ? 58.179 93.648 50.131 1.00 133.15 323 GLN H C 1
ATOM 14943 O O . GLN F 1 325 ? 57.989 94.330 51.141 1.00 133.15 323 GLN H O 1
ATOM 14949 N N . HIS F 1 326 ? 59.020 92.607 50.119 1.00 130.62 324 HIS H N 1
ATOM 14950 C CA . HIS F 1 326 ? 59.885 92.354 51.273 1.00 130.62 324 HIS H CA 1
ATOM 14951 C C . HIS F 1 326 ? 60.855 93.506 51.489 1.00 130.62 324 HIS H C 1
ATOM 14952 O O . HIS F 1 326 ? 61.120 93.898 52.630 1.00 130.62 324 HIS H O 1
ATOM 14959 N N . TYR F 1 327 ? 61.374 94.069 50.395 1.00 129.53 325 TYR H N 1
ATOM 14960 C CA . TYR F 1 327 ? 62.233 95.249 50.485 1.00 129.53 325 TYR H CA 1
ATOM 14961 C C . TYR F 1 327 ? 61.485 96.460 51.036 1.00 129.53 325 TYR H C 1
ATOM 14962 O O . TYR F 1 327 ? 62.039 97.229 51.829 1.00 129.53 325 TYR H O 1
ATOM 14971 N N . VAL F 1 328 ? 60.223 96.637 50.644 1.00 130.29 326 VAL H N 1
ATOM 14972 C CA . VAL F 1 328 ? 59.451 97.781 51.133 1.00 130.29 326 VAL H CA 1
ATOM 14973 C C . VAL F 1 328 ? 59.107 97.610 52.611 1.00 130.29 326 VAL H C 1
ATOM 14974 O O . VAL F 1 328 ? 59.167 98.569 53.400 1.00 130.29 326 VAL H O 1
ATOM 14978 N N . ILE F 1 329 ? 58.783 96.383 53.021 1.00 129.71 327 ILE H N 1
ATOM 14979 C CA . ILE F 1 329 ? 58.504 96.137 54.429 1.00 129.71 327 ILE H CA 1
ATOM 14980 C C . ILE F 1 329 ? 59.785 96.248 55.258 1.00 129.71 327 ILE H C 1
ATOM 14981 O O . ILE F 1 329 ? 59.754 96.727 56.397 1.00 129.71 327 ILE H O 1
ATOM 14986 N N . ALA F 1 330 ? 60.940 95.916 54.675 1.00 128.40 328 ALA H N 1
ATOM 14987 C CA . ALA F 1 330 ? 62.203 96.167 55.362 1.00 128.40 328 ALA H CA 1
ATOM 14988 C C . ALA F 1 330 ? 62.526 97.655 55.438 1.00 128.40 328 ALA H C 1
ATOM 14989 O O . ALA F 1 330 ? 63.180 98.094 56.390 1.00 128.40 328 ALA H O 1
ATOM 14991 N N . ASN F 1 331 ? 62.086 98.435 54.446 1.00 129.84 329 ASN H N 1
ATOM 14992 C CA . ASN F 1 331 ? 62.225 99.887 54.517 1.00 129.84 329 ASN H CA 1
ATOM 14993 C C . ASN F 1 331 ? 61.398 100.472 55.653 1.00 129.84 329 ASN H C 1
ATOM 14994 O O . ASN F 1 331 ? 61.856 101.378 56.357 1.00 129.84 329 ASN H O 1
ATOM 14999 N N . LEU F 1 332 ? 60.176 99.977 55.838 1.00 130.27 330 LEU H N 1
ATOM 15000 C CA . LEU F 1 332 ? 59.347 100.535 56.903 1.00 130.27 330 LEU H CA 1
ATOM 15001 C C . LEU F 1 332 ? 59.739 100.006 58.285 1.00 130.27 330 LEU H C 1
ATOM 15002 O O . LEU F 1 332 ? 59.517 100.695 59.287 1.00 130.27 330 LEU H O 1
ATOM 15007 N N . ILE F 1 333 ? 60.314 98.802 58.369 1.00 129.64 331 ILE H N 1
ATOM 15008 C CA . ILE F 1 333 ? 60.896 98.352 59.633 1.00 129.64 331 ILE H CA 1
ATOM 15009 C C . ILE F 1 333 ? 62.176 99.133 59.934 1.00 129.64 331 ILE H C 1
ATOM 15010 O O . ILE F 1 333 ? 62.486 99.415 61.101 1.00 129.64 331 ILE H O 1
ATOM 15015 N N . ARG F 1 334 ? 62.910 99.533 58.890 1.00 132.64 332 ARG H N 1
ATOM 15016 C CA . ARG F 1 334 ? 64.082 100.388 59.057 1.00 132.64 332 ARG H CA 1
ATOM 15017 C C . ARG F 1 334 ? 63.706 101.748 59.637 1.00 132.64 332 ARG H C 1
ATOM 15018 O O . ARG F 1 334 ? 64.325 102.215 60.600 1.00 132.64 332 ARG H O 1
ATOM 15026 N N . GLY F 1 335 ? 62.686 102.382 59.079 1.00 138.97 333 GLY H N 1
ATOM 15027 C CA . GLY F 1 335 ? 62.323 103.721 59.480 1.00 138.97 333 GLY H CA 1
ATOM 15028 C C . GLY F 1 335 ? 62.712 104.730 58.424 1.00 138.97 333 GLY H C 1
ATOM 15029 O O . GLY F 1 335 ? 62.995 104.400 57.269 1.00 138.97 333 GLY H O 1
ATOM 15030 N N . GLY F 1 336 ? 62.713 105.993 58.830 1.00 146.05 334 GLY H N 1
ATOM 15031 C CA . GLY F 1 336 ? 63.180 107.029 57.935 1.00 146.05 334 GLY H CA 1
ATOM 15032 C C . GLY F 1 336 ? 62.164 108.091 57.584 1.00 146.05 334 GLY H C 1
ATOM 15033 O O . GLY F 1 336 ? 61.218 108.341 58.336 1.00 146.05 334 GLY H O 1
ATOM 15034 N N . VAL F 1 337 ? 62.368 108.727 56.434 1.00 144.41 335 VAL H N 1
ATOM 15035 C CA . VAL F 1 337 ? 61.512 109.797 55.935 1.00 144.41 335 VAL H CA 1
ATOM 15036 C C . VAL F 1 337 ? 61.004 109.391 54.558 1.00 144.41 335 VAL H C 1
ATOM 15037 O O . VAL F 1 337 ? 61.792 108.988 53.695 1.00 144.41 335 VAL H O 1
ATOM 15041 N N . PHE F 1 338 ? 59.691 109.475 54.362 1.00 141.65 336 PHE H N 1
ATOM 15042 C CA . PHE F 1 338 ? 59.078 109.290 53.054 1.00 141.65 336 PHE H CA 1
ATOM 15043 C C . PHE F 1 338 ? 58.618 110.653 52.555 1.00 141.65 336 PHE H C 1
ATOM 15044 O O . PHE F 1 338 ? 57.904 111.369 53.266 1.00 141.65 336 PHE H O 1
ATOM 15052 N N . GLY F 1 339 ? 59.036 111.011 51.345 1.00 136.49 337 GLY H N 1
ATOM 15053 C CA . GLY F 1 339 ? 58.813 112.338 50.814 1.00 136.49 337 GLY H CA 1
ATOM 15054 C C . GLY F 1 339 ? 59.963 113.279 51.131 1.00 136.49 337 GLY H C 1
ATOM 15055 O O . GLY F 1 339 ? 60.811 113.013 51.981 1.00 136.49 337 GLY H O 1
ATOM 15056 N N . GLU F 1 340 ? 59.985 114.404 50.422 1.00 134.68 338 GLU H N 1
ATOM 15057 C CA . GLU F 1 340 ? 61.043 115.395 50.604 1.00 134.68 338 GLU H CA 1
ATOM 15058 C C . GLU F 1 340 ? 60.862 116.176 51.905 1.00 134.68 338 GLU H C 1
ATOM 15059 O O . GLU F 1 340 ? 59.778 116.671 52.210 1.00 134.68 338 GLU H O 1
ATOM 15065 N N . SER G 2 2 ? 107.356 153.854 96.655 1.00 22.70 0 SER I N 1
ATOM 15066 C CA . SER G 2 2 ? 107.473 154.087 98.091 1.00 35.40 0 SER I CA 1
ATOM 15067 C C . SER G 2 2 ? 106.833 152.950 98.879 1.00 32.37 0 SER I C 1
ATOM 15068 O O . SER G 2 2 ? 105.641 152.987 99.184 1.00 36.25 0 SER I O 1
ATOM 15071 N N . MET G 2 3 ? 107.635 151.935 99.203 1.00 28.08 1 MET I N 1
ATOM 15072 C CA . MET G 2 3 ? 107.171 150.751 99.926 1.00 37.90 1 MET I CA 1
ATOM 15073 C C . MET G 2 3 ? 108.159 150.484 101.056 1.00 37.25 1 MET I C 1
ATOM 15074 O O . MET G 2 3 ? 109.159 149.786 100.888 1.00 44.47 1 MET I O 1
ATOM 15079 N N . LYS G 2 4 ? 107.870 151.053 102.223 1.00 24.94 2 LYS I N 1
ATOM 15080 C CA . LYS G 2 4 ? 108.763 150.938 103.368 1.00 27.87 2 LYS I CA 1
ATOM 15081 C C . LYS G 2 4 ? 108.670 149.547 103.984 1.00 31.60 2 LYS I C 1
ATOM 15082 O O . LYS G 2 4 ? 107.575 149.031 104.220 1.00 33.96 2 LYS I O 1
ATOM 15088 N N . PHE G 2 5 ? 109.828 148.946 104.240 1.00 28.17 3 PHE I N 1
ATOM 15089 C CA . PHE G 2 5 ? 109.880 147.625 104.845 1.00 32.94 3 PHE I CA 1
ATOM 15090 C C . PHE G 2 5 ? 109.501 147.705 106.316 1.00 44.21 3 PHE I C 1
ATOM 15091 O O . PHE G 2 5 ? 109.819 148.677 107.006 1.00 47.15 3 PHE I O 1
ATOM 15099 N N . ILE G 2 6 ? 108.814 146.672 106.797 1.00 41.91 4 ILE I N 1
ATOM 15100 C CA . ILE G 2 6 ? 108.376 146.604 108.187 1.00 34.54 4 ILE I CA 1
ATOM 15101 C C . ILE G 2 6 ? 109.063 145.457 108.915 1.00 35.28 4 ILE I C 1
ATOM 15102 O O . ILE G 2 6 ? 109.846 145.683 109.842 1.00 36.34 4 ILE I O 1
ATOM 15107 N N . LYS G 2 7 ? 108.805 144.222 108.488 1.00 31.32 5 LYS I N 1
ATOM 15108 C CA . LYS G 2 7 ? 109.332 143.032 109.146 1.00 35.37 5 LYS I CA 1
ATOM 15109 C C . LYS G 2 7 ? 109.141 141.837 108.224 1.00 33.74 5 LYS I C 1
ATOM 15110 O O . LYS G 2 7 ? 108.340 141.874 107.288 1.00 34.64 5 LYS I O 1
ATOM 15116 N N . TYR G 2 8 ? 109.900 140.779 108.494 1.00 33.61 6 TYR I N 1
ATOM 15117 C CA . TYR G 2 8 ? 109.583 139.476 107.936 1.00 35.70 6 TYR I CA 1
ATOM 15118 C C . TYR G 2 8 ? 108.527 138.796 108.795 1.00 38.63 6 TYR I C 1
ATOM 15119 O O . TYR G 2 8 ? 108.429 139.025 110.002 1.00 45.31 6 TYR I O 1
ATOM 15128 N N . LEU G 2 9 ? 107.737 137.941 108.158 1.00 35.88 7 LEU I N 1
ATOM 15129 C CA . LEU G 2 9 ? 106.583 137.355 108.820 1.00 39.23 7 LEU I CA 1
ATOM 15130 C C . LEU G 2 9 ? 106.959 136.156 109.686 1.00 41.15 7 LEU I C 1
ATOM 15131 O O . LEU G 2 9 ? 106.145 135.715 110.503 1.00 46.32 7 LEU I O 1
ATOM 15136 N N . SER G 2 10 ? 108.179 135.642 109.559 1.00 38.18 8 SER I N 1
ATOM 15137 C CA . SER G 2 10 ? 108.610 134.508 110.360 1.00 35.50 8 SER I CA 1
ATOM 15138 C C . SER G 2 10 ? 109.914 134.826 111.071 1.00 51.46 8 SER I C 1
ATOM 15139 O O . SER G 2 10 ? 110.559 135.846 110.821 1.00 54.01 8 SER I O 1
ATOM 15142 N N . THR G 2 11 ? 110.293 133.921 111.970 1.00 50.80 9 THR I N 1
ATOM 15143 C CA . THR G 2 11 ? 111.597 134.014 112.610 1.00 53.18 9 THR I CA 1
ATOM 15144 C C . THR G 2 11 ? 112.678 133.422 111.715 1.00 50.70 9 THR I C 1
ATOM 15145 O O . THR G 2 11 ? 113.783 133.964 111.623 1.00 44.96 9 THR I O 1
ATOM 15149 N N . ALA G 2 12 ? 112.368 132.332 111.023 1.00 50.01 10 ALA I N 1
ATOM 15150 C CA . ALA G 2 12 ? 113.323 131.635 110.178 1.00 44.47 10 ALA I CA 1
ATOM 15151 C C . ALA G 2 12 ? 112.870 131.680 108.728 1.00 42.71 10 ALA I C 1
ATOM 15152 O O . ALA G 2 12 ? 111.671 131.706 108.439 1.00 47.17 10 ALA I O 1
ATOM 15154 N N . HIS G 2 13 ? 113.837 131.693 107.817 1.00 39.12 11 HIS I N 1
ATOM 15155 C CA . HIS G 2 13 ? 113.542 131.534 106.404 1.00 32.97 11 HIS I CA 1
ATOM 15156 C C . HIS G 2 13 ? 113.328 130.059 106.119 1.00 38.36 11 HIS I C 1
ATOM 15157 O O . HIS G 2 13 ? 113.796 129.194 106.860 1.00 44.97 11 HIS I O 1
ATOM 15164 N N . LEU G 2 14 ? 112.605 129.758 105.044 1.00 43.86 12 LEU I N 1
ATOM 15165 C CA . LEU G 2 14 ? 112.383 128.344 104.776 1.00 46.93 12 LEU I CA 1
ATOM 15166 C C . LEU G 2 14 ? 113.391 127.775 103.784 1.00 48.31 12 LEU I C 1
ATOM 15167 O O . LEU G 2 14 ? 114.193 126.912 104.135 1.00 52.41 12 LEU I O 1
ATOM 15172 N N . ASN G 2 15 ? 113.394 128.258 102.554 1.00 48.38 13 ASN I N 1
ATOM 15173 C CA . ASN G 2 15 ? 114.324 127.739 101.558 1.00 51.98 13 ASN I CA 1
ATOM 15174 C C . ASN G 2 15 ? 114.907 128.901 100.777 1.00 49.05 13 ASN I C 1
ATOM 15175 O O . ASN G 2 15 ? 114.829 128.954 99.549 1.00 42.36 13 ASN I O 1
ATOM 15180 N N . TYR G 2 16 ? 115.440 129.872 101.534 1.00 45.06 14 TYR I N 1
ATOM 15181 C CA . TYR G 2 16 ? 115.747 131.257 101.163 1.00 47.88 14 TYR I CA 1
ATOM 15182 C C . TYR G 2 16 ? 114.485 132.047 100.846 1.00 50.54 14 TYR I C 1
ATOM 15183 O O . TYR G 2 16 ? 114.565 133.152 100.309 1.00 49.28 14 TYR I O 1
ATOM 15192 N N . MET G 2 17 ? 113.321 131.512 101.194 1.00 53.85 15 MET I N 1
ATOM 15193 C CA . MET G 2 17 ? 112.031 132.106 100.898 1.00 40.69 15 MET I CA 1
ATOM 15194 C C . MET G 2 17 ? 111.379 132.524 102.204 1.00 38.28 15 MET I C 1
ATOM 15195 O O . MET G 2 17 ? 111.444 131.797 103.199 1.00 42.07 15 MET I O 1
ATOM 15200 N N . ASN G 2 18 ? 110.754 133.695 102.200 1.00 40.20 16 ASN I N 1
ATOM 15201 C CA . ASN G 2 18 ? 110.018 134.162 103.362 1.00 29.03 16 ASN I CA 1
ATOM 15202 C C . ASN G 2 18 ? 108.907 135.069 102.851 1.00 35.10 16 ASN I C 1
ATOM 15203 O O . ASN G 2 18 ? 108.614 135.098 101.653 1.00 35.85 16 ASN I O 1
ATOM 15208 N N . ILE G 2 19 ? 108.267 135.798 103.759 1.00 36.54 17 ILE I N 1
ATOM 15209 C CA . ILE G 2 19 ? 107.225 136.755 103.415 1.00 33.13 17 ILE I CA 1
ATOM 15210 C C . ILE G 2 19 ? 107.613 138.093 104.026 1.00 30.08 17 ILE I C 1
ATOM 15211 O O . ILE G 2 19 ? 107.644 138.239 105.254 1.00 34.68 17 ILE I O 1
ATOM 15216 N N . ALA G 2 20 ? 107.922 139.063 103.174 1.00 24.94 18 ALA I N 1
ATOM 15217 C CA . ALA G 2 20 ? 108.242 140.409 103.618 1.00 26.36 18 ALA I CA 1
ATOM 15218 C C . ALA G 2 20 ? 106.970 141.240 103.705 1.00 24.59 18 ALA I C 1
ATOM 15219 O O . ALA G 2 20 ? 105.988 140.971 103.010 1.00 25.44 18 ALA I O 1
ATOM 15221 N N . VAL G 2 21 ? 106.990 142.251 104.568 1.00 24.84 19 VAL I N 1
ATOM 15222 C CA . VAL G 2 21 ? 105.819 143.077 104.841 1.00 24.19 19 VAL I CA 1
ATOM 15223 C C . VAL G 2 21 ? 106.166 144.524 104.524 1.00 29.82 19 VAL I C 1
ATOM 15224 O O . VAL G 2 21 ? 107.025 145.123 105.182 1.00 26.83 19 VAL I O 1
ATOM 15228 N N . TYR G 2 22 ? 105.493 145.091 103.529 1.00 22.79 20 TYR I N 1
ATOM 15229 C CA . TYR G 2 22 ? 105.713 146.466 103.102 1.00 26.10 20 TYR I CA 1
ATOM 15230 C C . TYR G 2 22 ? 104.482 147.312 103.398 1.00 38.71 20 TYR I C 1
ATOM 15231 O O . TYR G 2 22 ? 103.346 146.840 103.291 1.00 38.93 20 TYR I O 1
ATOM 15240 N N . GLU G 2 23 ? 104.715 148.571 103.753 1.00 30.91 21 GLU I N 1
ATOM 15241 C CA . GLU G 2 23 ? 103.641 149.529 103.987 1.00 29.32 21 GLU I CA 1
ATOM 15242 C C . GLU G 2 23 ? 103.425 150.328 102.710 1.00 27.01 21 GLU I C 1
ATOM 15243 O O . GLU G 2 23 ? 104.181 151.258 102.415 1.00 34.79 21 GLU I O 1
ATOM 15249 N N . ASN G 2 24 ? 102.392 149.969 101.951 1.00 22.23 22 ASN I N 1
ATOM 15250 C CA . ASN G 2 24 ? 102.104 150.598 100.664 1.00 28.69 22 ASN I CA 1
ATOM 15251 C C . ASN G 2 24 ? 100.967 151.594 100.875 1.00 32.94 22 ASN I C 1
ATOM 15252 O O . ASN G 2 24 ? 99.790 151.285 100.675 1.00 31.81 22 ASN I O 1
ATOM 15257 N N . GLY G 2 25 ? 101.334 152.812 101.272 1.00 28.18 23 GLY I N 1
ATOM 15258 C CA . GLY G 2 25 ? 100.361 153.846 101.565 1.00 21.75 23 GLY I CA 1
ATOM 15259 C C . GLY G 2 25 ? 99.591 153.554 102.835 1.00 33.05 23 GLY I C 1
ATOM 15260 O O . GLY G 2 25 ? 100.184 153.206 103.859 1.00 25.76 23 GLY I O 1
ATOM 15261 N N . SER G 2 26 ? 98.268 153.691 102.784 1.00 32.75 24 SER I N 1
ATOM 15262 C CA . SER G 2 26 ? 97.424 153.253 103.885 1.00 31.23 24 SER I CA 1
ATOM 15263 C C . SER G 2 26 ? 97.133 151.761 103.839 1.00 34.03 24 SER I C 1
ATOM 15264 O O . SER G 2 26 ? 96.563 151.223 104.795 1.00 21.70 24 SER I O 1
ATOM 15267 N N . LYS G 2 27 ? 97.509 151.087 102.756 1.00 30.13 25 LYS I N 1
ATOM 15268 C CA . LYS G 2 27 ? 97.425 149.638 102.681 1.00 25.63 25 LYS I CA 1
ATOM 15269 C C . LYS G 2 27 ? 98.687 149.015 103.269 1.00 27.66 25 LYS I C 1
ATOM 15270 O O . LYS G 2 27 ? 99.531 149.698 103.856 1.00 30.33 25 LYS I O 1
ATOM 15276 N N . ILE G 2 28 ? 98.822 147.703 103.101 1.00 24.34 26 ILE I N 1
ATOM 15277 C CA . ILE G 2 28 ? 99.987 146.966 103.574 1.00 26.94 26 ILE I CA 1
ATOM 15278 C C . ILE G 2 28 ? 100.171 145.749 102.673 1.00 27.82 26 ILE I C 1
ATOM 15279 O O . ILE G 2 28 ? 99.197 145.118 102.250 1.00 34.60 26 ILE I O 1
ATOM 15284 N N . LYS G 2 29 ? 101.424 145.459 102.337 1.00 23.73 27 LYS I N 1
ATOM 15285 C CA . LYS G 2 29 ? 101.782 144.492 101.310 1.00 28.22 27 LYS I CA 1
ATOM 15286 C C . LYS G 2 29 ? 102.428 143.267 101.947 1.00 32.36 27 LYS I C 1
ATOM 15287 O O . LYS G 2 29 ? 103.120 143.372 102.961 1.00 38.08 27 LYS I O 1
ATOM 15293 N N . ALA G 2 30 ? 102.184 142.098 101.353 1.00 28.91 28 ALA I N 1
ATOM 15294 C CA . ALA G 2 30 ? 102.843 140.859 101.759 1.00 22.16 28 ALA I CA 1
ATOM 15295 C C . ALA G 2 30 ? 103.388 140.187 100.504 1.00 21.44 28 ALA I C 1
ATOM 15296 O O . ALA G 2 30 ? 102.619 139.642 99.707 1.00 23.83 28 ALA I O 1
ATOM 15298 N N . ARG G 2 31 ? 104.707 140.224 100.333 1.00 26.75 29 ARG I N 1
ATOM 15299 C CA . ARG G 2 31 ? 105.368 139.669 99.161 1.00 31.14 29 ARG I CA 1
ATOM 15300 C C . ARG G 2 31 ? 106.105 138.386 99.515 1.00 34.19 29 ARG I C 1
ATOM 15301 O O . ARG G 2 31 ? 106.794 138.309 100.533 1.00 40.92 29 ARG I O 1
ATOM 15309 N N . VAL G 2 32 ? 105.973 137.380 98.657 1.00 39.62 30 VAL I N 1
ATOM 15310 C CA . VAL G 2 32 ? 106.719 136.135 98.796 1.00 29.88 30 VAL I CA 1
ATOM 15311 C C . VAL G 2 32 ? 108.039 136.335 98.065 1.00 30.29 30 VAL I C 1
ATOM 15312 O O . VAL G 2 32 ? 108.098 136.271 96.834 1.00 30.91 30 VAL I O 1
ATOM 15316 N N . GLU G 2 33 ? 109.103 136.584 98.819 1.00 34.89 31 GLU I N 1
ATOM 15317 C CA . GLU G 2 33 ? 110.371 137.019 98.259 1.00 27.13 31 GLU I CA 1
ATOM 15318 C C . GLU G 2 33 ? 111.480 136.028 98.560 1.00 34.80 31 GLU I C 1
ATOM 15319 O O . GLU G 2 33 ? 111.540 135.456 99.651 1.00 35.68 31 GLU I O 1
ATOM 15325 N N . ASN G 2 34 ? 112.356 135.839 97.582 1.00 43.91 32 ASN I N 1
ATOM 15326 C CA . ASN G 2 34 ? 113.639 135.200 97.815 1.00 37.96 32 ASN I CA 1
ATOM 15327 C C . ASN G 2 34 ? 114.560 136.214 98.487 1.00 40.69 32 ASN I C 1
ATOM 15328 O O . ASN G 2 34 ? 114.753 137.321 97.977 1.00 42.11 32 ASN I O 1
ATOM 15333 N N . VAL G 2 35 ? 115.127 135.832 99.634 1.00 39.83 33 VAL I N 1
ATOM 15334 C CA . VAL G 2 35 ? 115.779 136.803 100.510 1.00 37.59 33 VAL I CA 1
ATOM 15335 C C . VAL G 2 35 ? 117.152 137.241 100.021 1.00 34.48 33 VAL I C 1
ATOM 15336 O O . VAL G 2 35 ? 117.656 138.276 100.476 1.00 38.30 33 VAL I O 1
ATOM 15340 N N . VAL G 2 36 ? 117.773 136.500 99.105 1.00 36.56 34 VAL I N 1
ATOM 15341 C CA . VAL G 2 36 ? 119.138 136.812 98.702 1.00 42.40 34 VAL I CA 1
ATOM 15342 C C . VAL G 2 36 ? 119.191 137.720 97.480 1.00 46.10 34 VAL I C 1
ATOM 15343 O O . VAL G 2 36 ? 120.208 138.388 97.255 1.00 47.20 34 VAL I O 1
ATOM 15347 N N . ASN G 2 37 ? 118.120 137.773 96.691 1.00 35.86 35 ASN I N 1
ATOM 15348 C CA . ASN G 2 37 ? 118.112 138.590 95.484 1.00 40.09 35 ASN I CA 1
ATOM 15349 C C . ASN G 2 37 ? 116.843 139.409 95.286 1.00 52.66 35 ASN I C 1
ATOM 15350 O O . ASN G 2 37 ? 116.816 140.266 94.398 1.00 69.85 35 ASN I O 1
ATOM 15355 N N . GLY G 2 38 ? 115.801 139.178 96.077 1.00 44.03 36 GLY I N 1
ATOM 15356 C CA . GLY G 2 38 ? 114.626 140.030 96.052 1.00 32.29 36 GLY I CA 1
ATOM 15357 C C . GLY G 2 38 ? 113.600 139.694 94.994 1.00 33.54 36 GLY I C 1
ATOM 15358 O O . GLY G 2 38 ? 112.691 140.499 94.756 1.00 38.40 36 GLY I O 1
ATOM 15359 N N . LYS G 2 39 ? 113.702 138.534 94.353 1.00 33.84 37 LYS I N 1
ATOM 15360 C CA . LYS G 2 39 ? 112.767 138.139 93.307 1.00 27.69 37 LYS I CA 1
ATOM 15361 C C . LYS G 2 39 ? 111.438 137.734 93.929 1.00 33.53 37 LYS I C 1
ATOM 15362 O O . LYS G 2 39 ? 111.355 136.714 94.620 1.00 35.38 37 LYS I O 1
ATOM 15368 N N . SER G 2 40 ? 110.401 138.530 93.685 1.00 37.82 38 SER I N 1
ATOM 15369 C CA . SER G 2 40 ? 109.070 138.203 94.172 1.00 26.93 38 SER I CA 1
ATOM 15370 C C . SER G 2 40 ? 108.384 137.217 93.238 1.00 31.91 38 SER I C 1
ATOM 15371 O O . SER G 2 40 ? 108.489 137.317 92.013 1.00 30.45 38 SER I O 1
ATOM 15374 N N . VAL G 2 41 ? 107.672 136.258 93.829 1.00 31.47 39 VAL I N 1
ATOM 15375 C CA . VAL G 2 41 ? 106.905 135.280 93.069 1.00 30.89 39 VAL I CA 1
ATOM 15376 C C . VAL G 2 41 ? 105.423 135.321 93.413 1.00 27.90 39 VAL I C 1
ATOM 15377 O O . VAL G 2 41 ? 104.712 134.339 93.189 1.00 31.86 39 VAL I O 1
ATOM 15381 N N . GLY G 2 42 ? 104.935 136.440 93.938 1.00 24.53 40 GLY I N 1
ATOM 15382 C CA . GLY G 2 42 ? 103.525 136.569 94.240 1.00 23.28 40 GLY I CA 1
ATOM 15383 C C . GLY G 2 42 ? 103.259 137.416 95.464 1.00 25.95 40 GLY I C 1
ATOM 15384 O O . GLY G 2 42 ? 103.871 137.208 96.514 1.00 23.80 40 GLY I O 1
ATOM 15385 N N . ALA G 2 43 ? 102.339 138.370 95.346 1.00 26.72 41 ALA I N 1
ATOM 15386 C CA . ALA G 2 43 ? 102.017 139.285 96.428 1.00 21.08 41 ALA I CA 1
ATOM 15387 C C . ALA G 2 43 ? 100.508 139.332 96.607 1.00 20.88 41 ALA I C 1
ATOM 15388 O O . ALA G 2 43 ? 99.744 138.862 95.759 1.00 22.71 41 ALA I O 1
ATOM 15390 N N . ARG G 2 44 ? 100.076 139.911 97.725 1.00 20.86 42 ARG I N 1
ATOM 15391 C CA . ARG G 2 44 ? 98.654 140.046 98.004 1.00 20.71 42 ARG I CA 1
ATOM 15392 C C . ARG G 2 44 ? 98.438 141.312 98.815 1.00 20.70 42 ARG I C 1
ATOM 15393 O O . ARG G 2 44 ? 99.196 141.599 99.744 1.00 20.84 42 ARG I O 1
ATOM 15401 N N . ASP G 2 45 ? 97.401 142.062 98.459 1.00 20.56 43 ASP I N 1
ATOM 15402 C CA . ASP G 2 45 ? 97.103 143.328 99.109 1.00 20.57 43 ASP I CA 1
ATOM 15403 C C . ASP G 2 45 ? 96.378 143.091 100.425 1.00 20.94 43 ASP I C 1
ATOM 15404 O O . ASP G 2 45 ? 95.565 142.170 100.544 1.00 23.21 43 ASP I O 1
ATOM 15409 N N . PHE G 2 46 ? 96.683 143.928 101.411 1.00 26.92 44 PHE I N 1
ATOM 15410 C CA . PHE G 2 46 ? 95.999 143.946 102.693 1.00 24.29 44 PHE I CA 1
ATOM 15411 C C . PHE G 2 46 ? 95.891 145.395 103.142 1.00 32.53 44 PHE I C 1
ATOM 15412 O O . PHE G 2 46 ? 96.526 146.284 102.569 1.00 35.78 44 PHE I O 1
ATOM 15420 N N . ASP G 2 47 ? 95.089 145.642 104.176 1.00 34.13 45 ASP I N 1
ATOM 15421 C CA . ASP G 2 47 ? 94.913 147.011 104.646 1.00 36.19 45 ASP I CA 1
ATOM 15422 C C . ASP G 2 47 ? 95.364 147.215 106.085 1.00 31.08 45 ASP I C 1
ATOM 15423 O O . ASP G 2 47 ? 96.103 148.165 106.367 1.00 28.90 45 ASP I O 1
ATOM 15428 N N . SER G 2 48 ? 94.959 146.348 107.005 1.00 36.60 46 SER I N 1
ATOM 15429 C CA . SER G 2 48 ? 95.290 146.523 108.409 1.00 35.92 46 SER I CA 1
ATOM 15430 C C . SER G 2 48 ? 96.148 145.362 108.882 1.00 37.78 46 SER I C 1
ATOM 15431 O O . SER G 2 48 ? 96.004 144.229 108.414 1.00 43.36 46 SER I O 1
ATOM 15434 N N . THR G 2 49 ? 97.048 145.657 109.821 1.00 38.69 47 THR I N 1
ATOM 15435 C CA . THR G 2 49 ? 97.861 144.599 110.403 1.00 36.00 47 THR I CA 1
ATOM 15436 C C . THR G 2 49 ? 97.046 143.698 111.323 1.00 25.52 47 THR I C 1
ATOM 15437 O O . THR G 2 49 ? 97.397 142.526 111.493 1.00 30.14 47 THR I O 1
ATOM 15441 N N . GLU G 2 50 ? 95.944 144.205 111.887 1.00 25.17 48 GLU I N 1
ATOM 15442 C CA . GLU G 2 50 ? 95.117 143.384 112.765 1.00 32.11 48 GLU I CA 1
ATOM 15443 C C . GLU G 2 50 ? 94.379 142.311 111.980 1.00 29.52 48 GLU I C 1
ATOM 15444 O O . GLU G 2 50 ? 94.366 141.140 112.379 1.00 32.22 48 GLU I O 1
ATOM 15450 N N . GLN G 2 51 ? 93.784 142.681 110.846 1.00 23.37 49 GLN I N 1
ATOM 15451 C CA . GLN G 2 51 ? 93.125 141.682 110.019 1.00 22.05 49 GLN I CA 1
ATOM 15452 C C . GLN G 2 51 ? 94.129 140.780 109.318 1.00 25.45 49 GLN I C 1
ATOM 15453 O O . GLN G 2 51 ? 93.812 139.620 109.042 1.00 28.80 49 GLN I O 1
ATOM 15459 N N . LEU G 2 52 ? 95.341 141.278 109.049 1.00 21.73 50 LEU I N 1
ATOM 15460 C CA . LEU G 2 52 ? 96.383 140.429 108.480 1.00 21.69 50 LEU I CA 1
ATOM 15461 C C . LEU G 2 52 ? 96.820 139.365 109.475 1.00 21.88 50 LEU I C 1
ATOM 15462 O O . LEU G 2 52 ? 97.032 138.209 109.099 1.00 29.76 50 LEU I O 1
ATOM 15467 N N . GLU G 2 53 ? 96.933 139.725 110.754 1.00 27.47 51 GLU I N 1
ATOM 15468 C CA . GLU G 2 53 ? 97.264 138.712 111.744 1.00 32.79 51 GLU I CA 1
ATOM 15469 C C . GLU G 2 53 ? 96.086 137.791 112.028 1.00 30.80 51 GLU I C 1
ATOM 15470 O O . GLU G 2 53 ? 96.291 136.609 112.316 1.00 31.85 51 GLU I O 1
ATOM 15476 N N . SER G 2 54 ? 94.850 138.291 111.925 1.00 27.99 52 SER I N 1
ATOM 15477 C CA . SER G 2 54 ? 93.703 137.400 112.079 1.00 24.04 52 SER I CA 1
ATOM 15478 C C . SER G 2 54 ? 93.562 136.455 110.892 1.00 35.89 52 SER I C 1
ATOM 15479 O O . SER G 2 54 ? 92.991 135.369 111.036 1.00 40.24 52 SER I O 1
ATOM 15482 N N . TRP G 2 55 ? 94.064 136.850 109.723 1.00 35.16 53 TRP I N 1
ATOM 15483 C CA . TRP G 2 55 ? 94.120 135.942 108.586 1.00 35.85 53 TRP I CA 1
ATOM 15484 C C . TRP G 2 55 ? 95.247 134.931 108.733 1.00 38.92 53 TRP I C 1
ATOM 15485 O O . TRP G 2 55 ? 95.074 133.750 108.413 1.00 36.94 53 TRP I O 1
ATOM 15496 N N . PHE G 2 56 ? 96.413 135.386 109.195 1.00 33.96 54 PHE I N 1
ATOM 15497 C CA . PHE G 2 56 ? 97.574 134.509 109.281 1.00 29.28 54 PHE I CA 1
ATOM 15498 C C . PHE G 2 56 ? 97.411 133.481 110.391 1.00 31.77 54 PHE I C 1
ATOM 15499 O O . PHE G 2 56 ? 97.676 132.292 110.184 1.00 26.39 54 PHE I O 1
ATOM 15507 N N . TYR G 2 57 ? 96.957 133.908 111.570 1.00 28.00 55 TYR I N 1
ATOM 15508 C CA . TYR G 2 57 ? 96.703 132.963 112.649 1.00 28.48 55 TYR I CA 1
ATOM 15509 C C . TYR G 2 57 ? 95.463 132.112 112.411 1.00 39.90 55 TYR I C 1
ATOM 15510 O O . TYR G 2 57 ? 95.263 131.132 113.135 1.00 33.56 55 TYR I O 1
ATOM 15519 N N . GLY G 2 58 ? 94.629 132.458 111.433 1.00 42.58 56 GLY I N 1
ATOM 15520 C CA . GLY G 2 58 ? 93.540 131.595 111.027 1.00 33.12 56 GLY I CA 1
ATOM 15521 C C . GLY G 2 58 ? 93.925 130.495 110.070 1.00 22.39 56 GLY I C 1
ATOM 15522 O O . GLY G 2 58 ? 93.111 129.607 109.803 1.00 31.26 56 GLY I O 1
ATOM 15523 N N . LEU G 2 59 ? 95.146 130.533 109.542 1.00 24.58 57 LEU I N 1
ATOM 15524 C CA . LEU G 2 59 ? 95.627 129.477 108.670 1.00 28.00 57 LEU I CA 1
ATOM 15525 C C . LEU G 2 59 ? 95.886 128.202 109.466 1.00 36.53 57 LEU I C 1
ATOM 15526 O O . LEU G 2 59 ? 96.269 128.257 110.637 1.00 47.69 57 LEU I O 1
ATOM 15531 N N . PRO G 2 60 ? 95.670 127.036 108.859 1.00 34.34 58 PRO I N 1
ATOM 15532 C CA . PRO G 2 60 ? 95.989 125.781 109.546 1.00 32.44 58 PRO I CA 1
ATOM 15533 C C . PRO G 2 60 ? 97.492 125.540 109.580 1.00 35.58 58 PRO I C 1
ATOM 15534 O O . PRO G 2 60 ? 98.195 125.759 108.592 1.00 32.90 58 PRO I O 1
ATOM 15538 N N . GLY G 2 61 ? 97.981 125.093 110.728 1.00 29.12 59 GLY I N 1
ATOM 15539 C CA . GLY G 2 61 ? 99.385 124.797 110.903 1.00 29.74 59 GLY I CA 1
ATOM 15540 C C . GLY G 2 61 ? 99.964 125.512 112.110 1.00 35.75 59 GLY I C 1
ATOM 15541 O O . GLY G 2 61 ? 99.291 126.266 112.806 1.00 30.50 59 GLY I O 1
ATOM 15542 N N . SER G 2 62 ? 101.252 125.256 112.339 1.00 27.98 60 SER I N 1
ATOM 15543 C CA . SER G 2 62 ? 101.949 125.802 113.500 1.00 23.29 60 SER I CA 1
ATOM 15544 C C . SER G 2 62 ? 103.393 126.097 113.121 1.00 26.81 60 SER I C 1
ATOM 15545 O O . SER G 2 62 ? 104.227 125.188 113.110 1.00 35.52 60 SER I O 1
ATOM 15548 N N . GLY G 2 63 ? 103.686 127.357 112.821 1.00 24.89 61 GLY I N 1
ATOM 15549 C CA . GLY G 2 63 ? 105.056 127.781 112.589 1.00 23.48 61 GLY I CA 1
ATOM 15550 C C . GLY G 2 63 ? 105.444 127.754 111.124 1.00 23.33 61 GLY I C 1
ATOM 15551 O O . GLY G 2 63 ? 104.821 128.432 110.293 1.00 27.57 61 GLY I O 1
ATOM 15552 N N . LEU G 2 64 ? 106.483 126.976 110.803 1.00 28.60 62 LEU I N 1
ATOM 15553 C CA . LEU G 2 64 ? 106.950 126.918 109.424 1.00 30.12 62 LEU I CA 1
ATOM 15554 C C . LEU G 2 64 ? 105.967 126.191 108.520 1.00 30.61 62 LEU I C 1
ATOM 15555 O O . LEU G 2 64 ? 105.900 126.494 107.327 1.00 31.60 62 LEU I O 1
ATOM 15560 N N . GLY G 2 65 ? 105.177 125.264 109.062 1.00 30.99 63 GLY I N 1
ATOM 15561 C CA . GLY G 2 65 ? 104.094 124.695 108.278 1.00 30.18 63 GLY I CA 1
ATOM 15562 C C . GLY G 2 65 ? 103.012 125.712 107.973 1.00 25.60 63 GLY I C 1
ATOM 15563 O O . GLY G 2 65 ? 102.436 125.713 106.880 1.00 32.46 63 GLY I O 1
ATOM 15564 N N . ARG G 2 66 ? 102.756 126.619 108.916 1.00 22.88 64 ARG I N 1
ATOM 15565 C CA . ARG G 2 66 ? 101.769 127.666 108.692 1.00 28.32 64 ARG I CA 1
ATOM 15566 C C . ARG G 2 66 ? 102.255 128.675 107.661 1.00 33.19 64 ARG I C 1
ATOM 15567 O O . ARG G 2 66 ? 101.475 129.121 106.811 1.00 44.54 64 ARG I O 1
ATOM 15575 N N . ILE G 2 67 ? 103.546 129.009 107.671 1.00 22.62 65 ILE I N 1
ATOM 15576 C CA . ILE G 2 67 ? 104.018 129.912 106.626 1.00 34.24 65 ILE I CA 1
ATOM 15577 C C . ILE G 2 67 ? 104.237 129.174 105.303 1.00 40.48 65 ILE I C 1
ATOM 15578 O O . ILE G 2 67 ? 104.215 129.803 104.240 1.00 42.42 65 ILE I O 1
ATOM 15583 N N . GLU G 2 68 ? 104.377 127.847 105.326 1.00 33.81 66 GLU I N 1
ATOM 15584 C CA . GLU G 2 68 ? 104.293 127.070 104.094 1.00 30.05 66 GLU I CA 1
ATOM 15585 C C . GLU G 2 68 ? 102.903 127.158 103.483 1.00 32.29 66 GLU I C 1
ATOM 15586 O O . GLU G 2 68 ? 102.766 127.334 102.266 1.00 41.71 66 GLU I O 1
ATOM 15592 N N . ASN G 2 69 ? 101.867 127.050 104.320 1.00 32.27 67 ASN I N 1
ATOM 15593 C CA . ASN G 2 69 ? 100.496 127.267 103.864 1.00 22.27 67 ASN I CA 1
ATOM 15594 C C . ASN G 2 69 ? 100.299 128.683 103.341 1.00 24.60 67 ASN I C 1
ATOM 15595 O O . ASN G 2 69 ? 99.611 128.889 102.335 1.00 32.88 67 ASN I O 1
ATOM 15600 N N . ALA G 2 70 ? 100.924 129.666 103.995 1.00 22.02 68 ALA I N 1
ATOM 15601 C CA . ALA G 2 70 ? 100.809 131.054 103.556 1.00 21.85 68 ALA I CA 1
ATOM 15602 C C . ALA G 2 70 ? 101.473 131.279 102.201 1.00 30.29 68 ALA I C 1
ATOM 15603 O O . ALA G 2 70 ? 100.905 131.948 101.329 1.00 31.49 68 ALA I O 1
ATOM 15605 N N . MET G 2 71 ? 102.664 130.716 101.997 1.00 27.64 69 MET I N 1
ATOM 15606 C CA . MET G 2 71 ? 103.351 130.888 100.723 1.00 22.19 69 MET I CA 1
ATOM 15607 C C . MET G 2 71 ? 102.702 130.080 99.609 1.00 36.45 69 MET I C 1
ATOM 15608 O O . MET G 2 71 ? 102.745 130.498 98.450 1.00 34.64 69 MET I O 1
ATOM 15613 N N . ASN G 2 72 ? 102.092 128.937 99.930 1.00 37.22 70 ASN I N 1
ATOM 15614 C CA . ASN G 2 72 ? 101.335 128.212 98.915 1.00 36.24 70 ASN I CA 1
ATOM 15615 C C . ASN G 2 72 ? 100.043 128.933 98.561 1.00 30.89 70 ASN I C 1
ATOM 15616 O O . ASN G 2 72 ? 99.593 128.864 97.413 1.00 21.76 70 ASN I O 1
ATOM 15621 N N . GLU G 2 73 ? 99.438 129.625 99.529 1.00 24.31 71 GLU I N 1
ATOM 15622 C CA . GLU G 2 73 ? 98.223 130.378 99.253 1.00 26.31 71 GLU I CA 1
ATOM 15623 C C . GLU G 2 73 ? 98.519 131.605 98.402 1.00 25.73 71 GLU I C 1
ATOM 15624 O O . GLU G 2 73 ? 97.790 131.891 97.445 1.00 37.39 71 GLU I O 1
ATOM 15630 N N . ILE G 2 74 ? 99.573 132.350 98.736 1.00 25.98 72 ILE I N 1
ATOM 15631 C CA . ILE G 2 74 ? 99.881 133.560 97.980 1.00 21.31 72 ILE I CA 1
ATOM 15632 C C . ILE G 2 74 ? 100.509 133.214 96.630 1.00 25.68 72 ILE I C 1
ATOM 15633 O O . ILE G 2 74 ? 100.219 133.860 95.617 1.00 27.48 72 ILE I O 1
ATOM 15638 N N . SER G 2 75 ? 101.317 132.158 96.570 1.00 32.70 73 SER I N 1
ATOM 15639 C CA . SER G 2 75 ? 102.085 131.827 95.375 1.00 34.41 73 SER I CA 1
ATOM 15640 C C . SER G 2 75 ? 101.249 131.232 94.247 1.00 27.01 73 SER I C 1
ATOM 15641 O O . SER G 2 75 ? 101.807 130.940 93.184 1.00 21.73 73 SER I O 1
ATOM 15644 N N . ARG G 2 76 ? 99.948 131.032 94.437 1.00 31.77 74 ARG I N 1
ATOM 15645 C CA . ARG G 2 76 ? 99.071 130.705 93.325 1.00 29.07 74 ARG I CA 1
ATOM 15646 C C . ARG G 2 76 ? 98.347 131.961 92.848 1.00 25.52 74 ARG I C 1
ATOM 15647 O O . ARG G 2 76 ? 98.174 132.931 93.591 1.00 34.45 74 ARG I O 1
ATOM 15655 N N . ARG G 2 77 ? 97.934 131.934 91.584 1.00 24.07 75 ARG I N 1
ATOM 15656 C CA . ARG G 2 77 ? 97.247 133.068 90.983 1.00 23.33 75 ARG I CA 1
ATOM 15657 C C . ARG G 2 77 ? 95.843 133.207 91.561 1.00 21.09 75 ARG I C 1
ATOM 15658 O O . ARG G 2 77 ? 95.046 132.264 91.539 1.00 21.10 75 ARG I O 1
ATOM 15666 N N . GLU G 2 78 ? 95.556 134.395 92.092 1.00 25.97 76 GLU I N 1
ATOM 15667 C CA . GLU G 2 78 ? 94.246 134.680 92.659 1.00 26.73 76 GLU I CA 1
ATOM 15668 C C . GLU G 2 78 ? 93.192 134.710 91.559 1.00 28.58 76 GLU I C 1
ATOM 15669 O O . GLU G 2 78 ? 93.380 135.344 90.516 1.00 28.71 76 GLU I O 1
ATOM 15675 N N . ASN G 2 79 ? 92.089 134.007 91.795 1.00 31.02 77 ASN I N 1
ATOM 15676 C CA . ASN G 2 79 ? 91.082 133.813 90.765 1.00 28.18 77 ASN I CA 1
ATOM 15677 C C . ASN G 2 79 ? 90.304 135.104 90.522 1.00 29.43 77 ASN I C 1
ATOM 15678 O O . ASN G 2 79 ? 90.095 135.888 91.453 1.00 30.49 77 ASN I O 1
ATOM 15683 N N . PRO G 2 80 ? 89.878 135.367 89.275 1.00 28.14 78 PRO I N 1
ATOM 15684 C CA . PRO G 2 80 ? 89.039 136.532 88.971 1.00 20.35 78 PRO I CA 1
ATOM 15685 C C . PRO G 2 80 ? 87.636 136.414 89.562 1.00 23.32 78 PRO I C 1
ATOM 15686 O O . PRO G 2 80 ? 86.927 135.465 89.226 1.00 22.47 78 PRO I O 1
ATOM 15690 N N . SER H 2 2 ? 103.874 135.093 40.032 1.00 22.70 0 SER J N 1
ATOM 15691 C CA . SER H 2 2 ? 105.298 134.796 40.149 1.00 35.40 0 SER J CA 1
ATOM 15692 C C . SER H 2 2 ? 105.718 134.716 41.612 1.00 32.37 0 SER J C 1
ATOM 15693 O O . SER H 2 2 ? 106.093 135.719 42.217 1.00 36.25 0 SER J O 1
ATOM 15696 N N . MET H 2 3 ? 105.647 133.510 42.178 1.00 28.08 1 MET J N 1
ATOM 15697 C CA . MET H 2 3 ? 105.979 133.267 43.582 1.00 37.90 1 MET J CA 1
ATOM 15698 C C . MET H 2 3 ? 106.899 132.052 43.635 1.00 37.25 1 MET J C 1
ATOM 15699 O O . MET H 2 3 ? 106.452 130.908 43.715 1.00 44.47 1 MET J O 1
ATOM 15704 N N . LYS H 2 4 ? 108.202 132.311 43.588 1.00 24.94 2 LYS J N 1
ATOM 15705 C CA . LYS H 2 4 ? 109.190 131.242 43.561 1.00 27.87 2 LYS J CA 1
ATOM 15706 C C . LYS H 2 4 ? 109.332 130.606 44.938 1.00 31.60 2 LYS J C 1
ATOM 15707 O O . LYS H 2 4 ? 109.458 131.303 45.948 1.00 33.96 2 LYS J O 1
ATOM 15713 N N . PHE H 2 5 ? 109.307 129.277 44.971 1.00 28.17 3 PHE J N 1
ATOM 15714 C CA . PHE H 2 5 ? 109.451 128.545 46.218 1.00 32.94 3 PHE J CA 1
ATOM 15715 C C . PHE H 2 5 ? 110.891 128.612 46.705 1.00 44.21 3 PHE J C 1
ATOM 15716 O O . PHE H 2 5 ? 111.835 128.606 45.911 1.00 47.15 3 PHE J O 1
ATOM 15724 N N . ILE H 2 6 ? 111.057 128.681 48.024 1.00 41.91 4 ILE J N 1
ATOM 15725 C CA . ILE H 2 6 ? 112.376 128.754 48.642 1.00 34.54 4 ILE J CA 1
ATOM 15726 C C . ILE H 2 6 ? 112.652 127.512 49.477 1.00 35.28 4 ILE J C 1
ATOM 15727 O O . ILE H 2 6 ? 113.550 126.729 49.158 1.00 36.34 4 ILE J O 1
ATOM 15732 N N . LYS H 2 7 ? 111.868 127.300 50.534 1.00 31.32 5 LYS J N 1
ATOM 15733 C CA . LYS H 2 7 ? 112.074 126.194 51.462 1.00 35.37 5 LYS J CA 1
ATOM 15734 C C . LYS H 2 7 ? 110.831 126.041 52.325 1.00 33.74 5 LYS J C 1
ATOM 15735 O O . LYS H 2 7 ? 110.009 126.954 52.429 1.00 34.64 5 LYS J O 1
ATOM 15741 N N . TYR H 2 8 ? 110.698 124.866 52.934 1.00 33.61 6 TYR J N 1
ATOM 15742 C CA . TYR H 2 8 ? 109.772 124.705 54.041 1.00 35.70 6 TYR J CA 1
ATOM 15743 C C . TYR H 2 8 ? 110.432 125.170 55.331 1.00 38.63 6 TYR J C 1
ATOM 15744 O O . TYR H 2 8 ? 111.652 125.109 55.492 1.00 45.31 6 TYR J O 1
ATOM 15753 N N . LEU H 2 9 ? 109.605 125.633 56.261 1.00 35.88 7 LEU J N 1
ATOM 15754 C CA . LEU H 2 9 ? 110.115 126.264 57.466 1.00 39.23 7 LEU J CA 1
ATOM 15755 C C . LEU H 2 9 ? 110.524 125.246 58.526 1.00 41.15 7 LEU J C 1
ATOM 15756 O O . LEU H 2 9 ? 111.206 125.609 59.489 1.00 46.32 7 LEU J O 1
ATOM 15761 N N . SER H 2 10 ? 110.162 123.978 58.357 1.00 38.18 8 SER J N 1
ATOM 15762 C CA . SER H 2 10 ? 110.527 122.951 59.320 1.00 35.50 8 SER J CA 1
ATOM 15763 C C . SER H 2 10 ? 111.219 121.792 58.622 1.00 51.46 8 SER J C 1
ATOM 15764 O O . SER H 2 10 ? 111.270 121.709 57.394 1.00 54.01 8 SER J O 1
ATOM 15767 N N . THR H 2 11 ? 111.754 120.889 59.441 1.00 50.80 9 THR J N 1
ATOM 15768 C CA . THR H 2 11 ? 112.306 119.649 58.916 1.00 53.18 9 THR J CA 1
ATOM 15769 C C . THR H 2 11 ? 111.202 118.626 58.681 1.00 50.70 9 THR J C 1
ATOM 15770 O O . THR H 2 11 ? 111.219 117.902 57.682 1.00 44.96 9 THR J O 1
ATOM 15774 N N . ALA H 2 12 ? 110.217 118.576 59.570 1.00 50.01 10 ALA J N 1
ATOM 15775 C CA . ALA H 2 12 ? 109.134 117.610 59.497 1.00 44.47 10 ALA J CA 1
ATOM 15776 C C . ALA H 2 12 ? 107.807 118.324 59.299 1.00 42.71 10 ALA J C 1
ATOM 15777 O O . ALA H 2 12 ? 107.618 119.450 59.764 1.00 47.17 10 ALA J O 1
ATOM 15779 N N . HIS H 2 13 ? 106.890 117.663 58.601 1.00 39.12 11 HIS J N 1
ATOM 15780 C CA . HIS H 2 13 ? 105.522 118.143 58.512 1.00 32.97 11 HIS J CA 1
ATOM 15781 C C . HIS H 2 13 ? 104.792 117.762 59.787 1.00 38.36 11 HIS J C 1
ATOM 15782 O O . HIS H 2 13 ? 105.185 116.829 60.489 1.00 44.97 11 HIS J O 1
ATOM 15789 N N . LEU H 2 14 ? 103.726 118.490 60.104 1.00 43.86 12 LEU J N 1
ATOM 15790 C CA . LEU H 2 14 ? 103.032 118.138 61.336 1.00 46.93 12 LEU J CA 1
ATOM 15791 C C . LEU H 2 14 ? 101.848 117.210 61.090 1.00 48.31 12 LEU J C 1
ATOM 15792 O O . LEU H 2 14 ? 101.852 116.063 61.535 1.00 52.41 12 LEU J O 1
ATOM 15797 N N . ASN H 2 15 ? 100.841 117.663 60.365 1.00 48.38 13 ASN J N 1
ATOM 15798 C CA . ASN H 2 15 ? 99.675 116.825 60.114 1.00 51.98 13 ASN J CA 1
ATOM 15799 C C . ASN H 2 15 ? 99.273 116.966 58.658 1.00 49.05 13 ASN J C 1
ATOM 15800 O O . ASN H 2 15 ? 98.134 117.307 58.335 1.00 42.36 13 ASN J O 1
ATOM 15805 N N . TYR H 2 16 ? 100.266 116.755 57.782 1.00 45.06 14 TYR J N 1
ATOM 15806 C CA . TYR H 2 16 ? 100.341 117.151 56.371 1.00 47.88 14 TYR J CA 1
ATOM 15807 C C . TYR H 2 16 ? 100.376 118.664 56.212 1.00 50.54 14 TYR J C 1
ATOM 15808 O O . TYR H 2 16 ? 100.218 119.174 55.103 1.00 49.28 14 TYR J O 1
ATOM 15817 N N . MET H 2 17 ? 100.606 119.391 57.299 1.00 53.85 15 MET J N 1
ATOM 15818 C CA . MET H 2 17 ? 100.599 120.841 57.325 1.00 40.69 15 MET J CA 1
ATOM 15819 C C . MET H 2 17 ? 102.009 121.328 57.611 1.00 38.28 15 MET J C 1
ATOM 15820 O O . MET H 2 17 ? 102.711 120.758 58.451 1.00 42.07 15 MET J O 1
ATOM 15825 N N . ASN H 2 18 ? 102.421 122.378 56.912 1.00 40.20 16 ASN J N 1
ATOM 15826 C CA . ASN H 2 18 ? 103.715 122.989 57.159 1.00 29.03 16 ASN J CA 1
ATOM 15827 C C . ASN H 2 18 ? 103.594 124.460 56.781 1.00 35.10 16 ASN J C 1
ATOM 15828 O O . ASN H 2 18 ? 102.490 124.974 56.587 1.00 35.85 16 ASN J O 1
ATOM 15833 N N . ILE H 2 19 ? 104.727 125.148 56.698 1.00 36.54 17 ILE J N 1
ATOM 15834 C CA . ILE H 2 19 ? 104.775 126.545 56.287 1.00 33.13 17 ILE J CA 1
ATOM 15835 C C . ILE H 2 19 ? 105.758 126.649 55.131 1.00 30.08 17 ILE J C 1
ATOM 15836 O O . ILE H 2 19 ? 106.962 126.433 55.308 1.00 34.68 17 ILE J O 1
ATOM 15841 N N . ALA H 2 20 ? 105.245 126.963 53.947 1.00 24.94 18 ALA J N 1
ATOM 15842 C CA . ALA H 2 20 ? 106.076 127.164 52.773 1.00 26.36 18 ALA J CA 1
ATOM 15843 C C . ALA H 2 20 ? 106.507 128.621 52.688 1.00 24.59 18 ALA J C 1
ATOM 15844 O O . ALA H 2 20 ? 105.826 129.514 53.197 1.00 25.44 18 ALA J O 1
ATOM 15846 N N . VAL H 2 21 ? 107.645 128.859 52.045 1.00 24.84 19 VAL J N 1
ATOM 15847 C CA . VAL H 2 21 ? 108.242 130.187 51.965 1.00 24.19 19 VAL J CA 1
ATOM 15848 C C . VAL H 2 21 ? 108.386 130.562 50.496 1.00 29.82 19 VAL J C 1
ATOM 15849 O O . VAL H 2 21 ? 109.146 129.926 49.757 1.00 26.83 19 VAL J O 1
ATOM 15853 N N . TYR H 2 22 ? 107.671 131.601 50.077 1.00 22.79 20 TYR J N 1
ATOM 15854 C CA . TYR H 2 22 ? 107.695 132.079 48.702 1.00 26.10 20 TYR J CA 1
ATOM 15855 C C . TYR H 2 22 ? 108.325 133.464 48.639 1.00 38.71 20 TYR J C 1
ATOM 15856 O O . TYR H 2 22 ? 108.144 134.286 49.542 1.00 38.93 20 TYR J O 1
ATOM 15865 N N . GLU H 2 23 ? 109.050 133.723 47.557 1.00 30.91 21 GLU J N 1
ATOM 15866 C CA . GLU H 2 23 ? 109.647 135.030 47.308 1.00 29.32 21 GLU J CA 1
ATOM 15867 C C . GLU H 2 23 ? 108.711 135.822 46.406 1.00 27.01 21 GLU J C 1
ATOM 15868 O O . GLU H 2 23 ? 108.683 135.611 45.191 1.00 34.79 21 GLU J O 1
ATOM 15874 N N . ASN H 2 24 ? 107.944 136.733 47.000 1.00 22.23 22 ASN J N 1
ATOM 15875 C CA . ASN H 2 24 ? 106.948 137.518 46.273 1.00 28.69 22 ASN J CA 1
ATOM 15876 C C . ASN H 2 24 ? 107.539 138.902 46.016 1.00 32.94 22 ASN J C 1
ATOM 15877 O O . ASN H 2 24 ? 107.325 139.848 46.777 1.00 31.81 22 ASN J O 1
ATOM 15882 N N . GLY H 2 25 ? 108.282 139.015 44.916 1.00 28.18 23 GLY J N 1
ATOM 15883 C CA . GLY H 2 25 ? 108.953 140.254 44.572 1.00 21.75 23 GLY J CA 1
ATOM 15884 C C . GLY H 2 25 ? 110.107 140.549 45.505 1.00 33.05 23 GLY J C 1
ATOM 15885 O O . GLY H 2 25 ? 110.927 139.670 45.784 1.00 25.76 23 GLY J O 1
ATOM 15886 N N . SER H 2 26 ? 110.187 141.784 45.996 1.00 32.75 24 SER J N 1
ATOM 15887 C CA . SER H 2 26 ? 111.141 142.117 47.043 1.00 31.23 24 SER J CA 1
ATOM 15888 C C . SER H 2 26 ? 110.636 141.747 48.429 1.00 34.03 24 SER J C 1
ATOM 15889 O O . SER H 2 26 ? 111.402 141.825 49.396 1.00 21.70 24 SER J O 1
ATOM 15892 N N . LYS H 2 27 ? 109.372 141.350 48.546 1.00 30.13 25 LYS J N 1
ATOM 15893 C CA . LYS H 2 27 ? 108.841 140.822 49.792 1.00 25.63 25 LYS J CA 1
ATOM 15894 C C . LYS H 2 27 ? 109.117 139.324 49.878 1.00 27.66 25 LYS J C 1
ATOM 15895 O O . LYS H 2 27 ? 109.837 138.751 49.056 1.00 30.33 25 LYS J O 1
ATOM 15901 N N . ILE H 2 28 ? 108.527 138.680 50.881 1.00 24.34 26 ILE J N 1
ATOM 15902 C CA . ILE H 2 28 ? 108.664 137.244 51.080 1.00 26.94 26 ILE J CA 1
ATOM 15903 C C . ILE H 2 28 ? 107.411 136.746 51.793 1.00 27.82 26 ILE J C 1
ATOM 15904 O O . ILE H 2 28 ? 106.869 137.422 52.674 1.00 34.60 26 ILE J O 1
ATOM 15909 N N . LYS H 2 29 ? 106.920 135.586 51.365 1.00 23.73 27 LYS J N 1
ATOM 15910 C CA . LYS H 2 29 ? 105.616 135.069 51.753 1.00 28.22 27 LYS J CA 1
ATOM 15911 C C . LYS H 2 29 ? 105.784 133.847 52.649 1.00 32.36 27 LYS J C 1
ATOM 15912 O O . LYS H 2 29 ? 106.732 133.076 52.497 1.00 38.08 27 LYS J O 1
ATOM 15918 N N . ALA H 2 30 ? 104.862 133.685 53.600 1.00 28.91 28 ALA J N 1
ATOM 15919 C CA . ALA H 2 30 ? 104.807 132.494 54.443 1.00 22.16 28 ALA J CA 1
ATOM 15920 C C . ALA H 2 30 ? 103.370 131.983 54.435 1.00 21.44 28 ALA J C 1
ATOM 15921 O O . ALA H 2 30 ? 102.491 132.591 55.052 1.00 23.83 28 ALA J O 1
ATOM 15923 N N . ARG H 2 31 ? 103.137 130.871 53.743 1.00 26.75 29 ARG J N 1
ATOM 15924 C CA . ARG H 2 31 ? 101.810 130.291 53.602 1.00 31.14 29 ARG J CA 1
ATOM 15925 C C . ARG H 2 31 ? 101.685 129.022 54.433 1.00 34.19 29 ARG J C 1
ATOM 15926 O O . ARG H 2 31 ? 102.578 128.175 54.437 1.00 40.92 29 ARG J O 1
ATOM 15934 N N . VAL H 2 32 ? 100.559 128.885 55.126 1.00 39.62 30 VAL J N 1
ATOM 15935 C CA . VAL H 2 32 ? 100.243 127.669 55.865 1.00 29.88 30 VAL J CA 1
ATOM 15936 C C . VAL H 2 32 ? 99.534 126.739 54.890 1.00 30.29 30 VAL J C 1
ATOM 15937 O O . VAL H 2 32 ? 98.346 126.912 54.602 1.00 30.91 30 VAL J O 1
ATOM 15941 N N . GLU H 2 33 ? 100.259 125.754 54.375 1.00 34.89 31 GLU J N 1
ATOM 15942 C CA . GLU H 2 33 ? 99.789 124.936 53.270 1.00 27.13 31 GLU J CA 1
ATOM 15943 C C . GLU H 2 33 ? 99.685 123.475 53.667 1.00 34.80 31 GLU J C 1
ATOM 15944 O O . GLU H 2 33 ? 100.528 122.956 54.402 1.00 35.68 31 GLU J O 1
ATOM 15950 N N . ASN H 2 34 ? 98.645 122.822 53.166 1.00 43.91 32 ASN J N 1
ATOM 15951 C CA . ASN H 2 34 ? 98.578 121.371 53.164 1.00 37.96 32 ASN J CA 1
ATOM 15952 C C . ASN H 2 34 ? 99.481 120.854 52.049 1.00 40.69 32 ASN J C 1
ATOM 15953 O O . ASN H 2 34 ? 99.343 121.259 50.892 1.00 42.11 32 ASN J O 1
ATOM 15958 N N . VAL H 2 35 ? 100.407 119.958 52.400 1.00 39.83 33 VAL J N 1
ATOM 15959 C CA . VAL H 2 35 ? 101.505 119.618 51.498 1.00 37.59 33 VAL J CA 1
ATOM 15960 C C . VAL H 2 35 ? 101.096 118.694 50.360 1.00 34.48 33 VAL J C 1
ATOM 15961 O O . VAL H 2 35 ? 101.828 118.599 49.366 1.00 38.30 33 VAL J O 1
ATOM 15965 N N . VAL H 2 36 ? 99.954 118.018 50.462 1.00 36.56 34 VAL J N 1
ATOM 15966 C CA . VAL H 2 36 ? 99.587 117.030 49.455 1.00 42.40 34 VAL J CA 1
ATOM 15967 C C . VAL H 2 36 ? 98.721 117.619 48.349 1.00 46.10 34 VAL J C 1
ATOM 15968 O O . VAL H 2 36 ? 98.659 117.053 47.251 1.00 47.20 34 VAL J O 1
ATOM 15972 N N . ASN H 2 37 ? 98.060 118.747 48.603 1.00 35.86 35 ASN J N 1
ATOM 15973 C CA . ASN H 2 37 ? 97.182 119.347 47.607 1.00 40.09 35 ASN J CA 1
ATOM 15974 C C . ASN H 2 37 ? 97.339 120.856 47.457 1.00 52.66 35 ASN J C 1
ATOM 15975 O O . ASN H 2 37 ? 96.777 121.426 46.518 1.00 69.85 35 ASN J O 1
ATOM 15980 N N . GLY H 2 38 ? 98.078 121.514 48.344 1.00 44.03 36 GLY J N 1
ATOM 15981 C CA . GLY H 2 38 ? 98.403 122.918 48.167 1.00 32.29 36 GLY J CA 1
ATOM 15982 C C . GLY H 2 38 ? 97.360 123.895 48.660 1.00 33.54 36 GLY J C 1
ATOM 15983 O O . GLY H 2 38 ? 97.451 125.088 48.343 1.00 38.40 36 GLY J O 1
ATOM 15984 N N . LYS H 2 39 ? 96.375 123.442 49.429 1.00 33.84 37 LYS J N 1
ATOM 15985 C CA . LYS H 2 39 ? 95.319 124.311 49.932 1.00 27.69 37 LYS J CA 1
ATOM 15986 C C . LYS H 2 39 ? 95.861 125.183 51.056 1.00 33.53 37 LYS J C 1
ATOM 15987 O O . LYS H 2 39 ? 96.190 124.680 52.135 1.00 35.38 37 LYS J O 1
ATOM 15993 N N . SER H 2 40 ? 95.951 126.485 50.806 1.00 37.82 38 SER J N 1
ATOM 15994 C CA . SER H 2 40 ? 96.391 127.420 51.830 1.00 26.93 38 SER J CA 1
ATOM 15995 C C . SER H 2 40 ? 95.234 127.796 52.746 1.00 31.91 38 SER J C 1
ATOM 15996 O O . SER H 2 40 ? 94.102 127.995 52.298 1.00 30.45 38 SER J O 1
ATOM 15999 N N . VAL H 2 41 ? 95.530 127.894 54.042 1.00 31.47 39 VAL J N 1
ATOM 16000 C CA . VAL H 2 41 ? 94.545 128.308 55.033 1.00 30.89 39 VAL J CA 1
ATOM 16001 C C . VAL H 2 41 ? 94.978 129.561 55.780 1.00 27.90 39 VAL J C 1
ATOM 16002 O O . VAL H 2 41 ? 94.496 129.816 56.887 1.00 31.86 39 VAL J O 1
ATOM 16006 N N . GLY H 2 42 ? 95.864 130.361 55.196 1.00 24.53 40 GLY J N 1
ATOM 16007 C CA . GLY H 2 42 ? 96.281 131.598 55.825 1.00 23.28 40 GLY J CA 1
ATOM 16008 C C . GLY H 2 42 ? 97.726 131.944 55.547 1.00 25.95 40 GLY J C 1
ATOM 16009 O O . GLY H 2 42 ? 98.612 131.102 55.706 1.00 23.80 40 GLY J O 1
ATOM 16010 N N . ALA H 2 43 ? 97.979 133.185 55.140 1.00 26.72 41 ALA J N 1
ATOM 16011 C CA . ALA H 2 43 ? 99.316 133.638 54.795 1.00 21.08 41 ALA J CA 1
ATOM 16012 C C . ALA H 2 43 ? 99.595 134.952 55.507 1.00 20.88 41 ALA J C 1
ATOM 16013 O O . ALA H 2 43 ? 98.691 135.597 56.045 1.00 22.71 41 ALA J O 1
ATOM 16015 N N . ARG H 2 44 ? 100.864 135.351 55.506 1.00 20.86 42 ARG J N 1
ATOM 16016 C CA . ARG H 2 44 ? 101.261 136.605 56.129 1.00 20.71 42 ARG J CA 1
ATOM 16017 C C . ARG H 2 44 ? 102.449 137.170 55.368 1.00 20.70 42 ARG J C 1
ATOM 16018 O O . ARG H 2 44 ? 103.370 136.434 55.008 1.00 20.84 42 ARG J O 1
ATOM 16026 N N . ASP H 2 45 ? 102.419 138.476 55.127 1.00 20.56 43 ASP J N 1
ATOM 16027 C CA . ASP H 2 45 ? 103.458 139.146 54.363 1.00 20.57 43 ASP J CA 1
ATOM 16028 C C . ASP H 2 45 ? 104.672 139.415 55.240 1.00 20.94 43 ASP J C 1
ATOM 16029 O O . ASP H 2 45 ? 104.540 139.715 56.430 1.00 23.21 43 ASP J O 1
ATOM 16034 N N . PHE H 2 46 ? 105.853 139.302 54.642 1.00 26.92 44 PHE J N 1
ATOM 16035 C CA . PHE H 2 46 ? 107.113 139.651 55.275 1.00 24.29 44 PHE J CA 1
ATOM 16036 C C . PHE H 2 46 ? 108.010 140.272 54.215 1.00 32.53 44 PHE J C 1
ATOM 16037 O O . PHE H 2 46 ? 107.714 140.208 53.020 1.00 35.78 44 PHE J O 1
ATOM 16045 N N . ASP H 2 47 ? 109.117 140.873 54.647 1.00 34.13 45 ASP J N 1
ATOM 16046 C CA . ASP H 2 47 ? 110.012 141.516 53.692 1.00 36.19 45 ASP J CA 1
ATOM 16047 C C . ASP H 2 47 ? 111.409 140.911 53.678 1.00 31.08 45 ASP J C 1
ATOM 16048 O O . ASP H 2 47 ? 111.934 140.608 52.600 1.00 28.90 45 ASP J O 1
ATOM 16053 N N . SER H 2 48 ? 112.025 140.712 54.836 1.00 36.60 46 SER J N 1
ATOM 16054 C CA . SER H 2 48 ? 113.387 140.209 54.894 1.00 35.92 46 SER J CA 1
ATOM 16055 C C . SER H 2 48 ? 113.407 138.861 55.595 1.00 37.78 46 SER J C 1
ATOM 16056 O O . SER H 2 48 ? 112.610 138.601 56.500 1.00 43.36 46 SER J O 1
ATOM 16059 N N . THR H 2 49 ? 114.331 138.002 55.165 1.00 38.69 47 THR J N 1
ATOM 16060 C CA . THR H 2 49 ? 114.491 136.716 55.828 1.00 36.00 47 THR J CA 1
ATOM 16061 C C . THR H 2 49 ? 115.121 136.863 57.207 1.00 25.52 47 THR J C 1
ATOM 16062 O O . THR H 2 49 ? 114.884 136.019 58.078 1.00 30.14 47 THR J O 1
ATOM 16066 N N . GLU H 2 50 ? 115.887 137.936 57.439 1.00 25.17 48 GLU J N 1
ATOM 16067 C CA . GLU H 2 50 ? 116.505 138.136 58.745 1.00 32.11 48 GLU J CA 1
ATOM 16068 C C . GLU H 2 50 ? 115.465 138.488 59.797 1.00 29.52 48 GLU J C 1
ATOM 16069 O O . GLU H 2 50 ? 115.466 137.920 60.895 1.00 32.22 48 GLU J O 1
ATOM 16075 N N . GLN H 2 51 ? 114.550 139.402 59.471 1.00 23.37 49 GLN J N 1
ATOM 16076 C CA . GLN H 2 51 ? 113.490 139.726 60.413 1.00 22.05 49 GLN J CA 1
ATOM 16077 C C . GLN H 2 51 ? 112.473 138.600 60.526 1.00 25.45 49 GLN J C 1
ATOM 16078 O O . GLN H 2 51 ? 111.860 138.441 61.585 1.00 28.80 49 GLN J O 1
ATOM 16084 N N . LEU H 2 52 ? 112.303 137.799 59.469 1.00 21.73 50 LEU J N 1
ATOM 16085 C CA . LEU H 2 52 ? 111.427 136.634 59.553 1.00 21.69 50 LEU J CA 1
ATOM 16086 C C . LEU H 2 52 ? 111.998 135.593 60.503 1.00 21.88 50 LEU J C 1
ATOM 16087 O O . LEU H 2 52 ? 111.257 134.990 61.286 1.00 29.76 50 LEU J O 1
ATOM 16092 N N . GLU H 2 53 ? 113.314 135.386 60.474 1.00 27.47 51 GLU J N 1
ATOM 16093 C CA . GLU H 2 53 ? 113.904 134.460 61.430 1.00 32.79 51 GLU J CA 1
ATOM 16094 C C . GLU H 2 53 ? 113.950 135.049 62.833 1.00 30.80 51 GLU J C 1
ATOM 16095 O O . GLU H 2 53 ? 113.830 134.306 63.811 1.00 31.85 51 GLU J O 1
ATOM 16101 N N . SER H 2 54 ? 114.091 136.372 62.962 1.00 27.99 52 SER J N 1
ATOM 16102 C CA . SER H 2 54 ? 114.023 136.972 64.292 1.00 24.04 52 SER J CA 1
ATOM 16103 C C . SER H 2 54 ? 112.607 136.936 64.853 1.00 35.89 52 SER J C 1
ATOM 16104 O O . SER H 2 54 ? 112.430 136.947 66.076 1.00 40.24 52 SER J O 1
ATOM 16107 N N . TRP H 2 55 ? 111.597 136.900 63.984 1.00 35.16 53 TRP J N 1
ATOM 16108 C CA . TRP H 2 55 ? 110.228 136.696 64.435 1.00 35.85 53 TRP J CA 1
ATOM 16109 C C . TRP H 2 55 ? 109.971 135.242 64.800 1.00 38.92 53 TRP J C 1
ATOM 16110 O O . TRP H 2 55 ? 109.300 134.957 65.797 1.00 36.94 53 TRP J O 1
ATOM 16121 N N . PHE H 2 56 ? 110.479 134.313 63.987 1.00 33.96 54 PHE J N 1
ATOM 16122 C CA . PHE H 2 56 ? 110.206 132.899 64.208 1.00 29.28 54 PHE J CA 1
ATOM 16123 C C . PHE H 2 56 ? 110.934 132.378 65.438 1.00 31.77 54 PHE J C 1
ATOM 16124 O O . PHE H 2 56 ? 110.340 131.680 66.266 1.00 26.39 54 PHE J O 1
ATOM 16132 N N . TYR H 2 57 ? 112.215 132.721 65.591 1.00 28.00 55 TYR J N 1
ATOM 16133 C CA . TYR H 2 57 ? 112.947 132.322 66.787 1.00 28.48 55 TYR J CA 1
ATOM 16134 C C . TYR H 2 57 ? 112.527 133.100 68.026 1.00 39.90 55 TYR J C 1
ATOM 16135 O O . TYR H 2 57 ? 112.908 132.711 69.133 1.00 33.56 55 TYR J O 1
ATOM 16144 N N . GLY H 2 58 ? 111.766 134.183 67.873 1.00 42.58 56 GLY J N 1
ATOM 16145 C CA . GLY H 2 58 ? 111.175 134.857 69.008 1.00 33.12 56 GLY J CA 1
ATOM 16146 C C . GLY H 2 58 ? 109.893 134.244 69.513 1.00 22.39 56 GLY J C 1
ATOM 16147 O O . GLY H 2 58 ? 109.406 134.638 70.576 1.00 31.26 56 GLY J O 1
ATOM 16148 N N . LEU H 2 59 ? 109.328 133.292 68.774 1.00 24.58 57 LEU J N 1
ATOM 16149 C CA . LEU H 2 59 ? 108.135 132.596 69.218 1.00 28.00 57 LEU J CA 1
ATOM 16150 C C . LEU H 2 59 ? 108.461 131.663 70.379 1.00 36.53 57 LEU J C 1
ATOM 16151 O O . LEU H 2 59 ? 109.561 131.109 70.454 1.00 47.69 57 LEU J O 1
ATOM 16156 N N . PRO H 2 60 ? 107.526 131.479 71.310 1.00 34.34 58 PRO J N 1
ATOM 16157 C CA . PRO H 2 60 ? 107.752 130.524 72.399 1.00 32.44 58 PRO J CA 1
ATOM 16158 C C . PRO H 2 60 ? 107.612 129.089 71.908 1.00 35.58 58 PRO J C 1
ATOM 16159 O O . PRO H 2 60 ? 106.704 128.764 71.140 1.00 32.90 58 PRO J O 1
ATOM 16163 N N . GLY H 2 61 ? 108.522 128.233 72.352 1.00 29.12 59 GLY J N 1
ATOM 16164 C CA . GLY H 2 61 ? 108.503 126.834 71.989 1.00 29.74 59 GLY J CA 1
ATOM 16165 C C . GLY H 2 61 ? 109.836 126.382 71.423 1.00 35.75 59 GLY J C 1
ATOM 16166 O O . GLY H 2 61 ? 110.779 127.155 71.279 1.00 30.50 59 GLY J O 1
ATOM 16167 N N . SER H 2 62 ? 109.889 125.092 71.095 1.00 27.98 60 SER J N 1
ATOM 16168 C CA . SER H 2 62 ? 111.118 124.473 70.604 1.00 23.29 60 SER J CA 1
ATOM 16169 C C . SER H 2 62 ? 110.763 123.403 69.583 1.00 26.81 60 SER J C 1
ATOM 16170 O O . SER H 2 62 ? 110.408 122.283 69.958 1.00 35.52 60 SER J O 1
ATOM 16173 N N . GLY H 2 63 ? 110.866 123.743 68.302 1.00 24.89 61 GLY J N 1
ATOM 16174 C CA . GLY H 2 63 ? 110.696 122.763 67.243 1.00 23.48 61 GLY J CA 1
ATOM 16175 C C . GLY H 2 63 ? 109.280 122.709 66.709 1.00 23.33 61 GLY J C 1
ATOM 16176 O O . GLY H 2 63 ? 108.751 123.716 66.215 1.00 27.57 61 GLY J O 1
ATOM 16177 N N . LEU H 2 64 ? 108.660 121.527 66.799 1.00 28.60 62 LEU J N 1
ATOM 16178 C CA . LEU H 2 64 ? 107.308 121.372 66.276 1.00 30.12 62 LEU J CA 1
ATOM 16179 C C . LEU H 2 64 ? 106.283 122.112 67.119 1.00 30.61 62 LEU J C 1
ATOM 16180 O O . LEU H 2 64 ? 105.258 122.544 66.588 1.00 31.60 62 LEU J O 1
ATOM 16185 N N . GLY H 2 65 ? 106.548 122.303 68.411 1.00 30.99 63 GLY J N 1
ATOM 16186 C CA . GLY H 2 65 ? 105.693 123.175 69.199 1.00 30.18 63 GLY J CA 1
ATOM 16187 C C . GLY H 2 65 ? 105.799 124.624 68.767 1.00 25.60 63 GLY J C 1
ATOM 16188 O O . GLY H 2 65 ? 104.803 125.355 68.756 1.00 32.46 63 GLY J O 1
ATOM 16189 N N . ARG H 2 66 ? 106.998 125.044 68.362 1.00 22.88 64 ARG J N 1
ATOM 16190 C CA . ARG H 2 66 ? 107.186 126.406 67.881 1.00 28.32 64 ARG J CA 1
ATOM 16191 C C . ARG H 2 66 ? 106.505 126.618 66.536 1.00 33.19 64 ARG J C 1
ATOM 16192 O O . ARG H 2 66 ? 105.894 127.669 66.306 1.00 44.54 64 ARG J O 1
ATOM 16200 N N . ILE H 2 67 ? 106.540 125.620 65.651 1.00 22.62 65 ILE J N 1
ATOM 16201 C CA . ILE H 2 67 ? 105.813 125.802 64.399 1.00 34.24 65 ILE J CA 1
ATOM 16202 C C . ILE H 2 67 ? 104.311 125.564 64.581 1.00 40.48 65 ILE J C 1
ATOM 16203 O O . ILE H 2 67 ? 103.510 126.068 63.787 1.00 42.42 65 ILE J O 1
ATOM 16208 N N . GLU H 2 68 ? 103.898 124.871 65.644 1.00 33.81 66 GLU J N 1
ATOM 16209 C CA . GLU H 2 68 ? 102.490 124.865 66.025 1.00 30.05 66 GLU J CA 1
ATOM 16210 C C . GLU H 2 68 ? 102.028 126.252 66.444 1.00 32.29 66 GLU J C 1
ATOM 16211 O O . GLU H 2 68 ? 100.943 126.696 66.048 1.00 41.71 66 GLU J O 1
ATOM 16217 N N . ASN H 2 69 ? 102.851 126.948 67.235 1.00 32.27 67 ASN J N 1
ATOM 16218 C CA . ASN H 2 69 ? 102.576 128.342 67.577 1.00 22.27 67 ASN J CA 1
ATOM 16219 C C . ASN H 2 69 ? 102.549 129.226 66.336 1.00 24.60 67 ASN J C 1
ATOM 16220 O O . ASN H 2 69 ? 101.708 130.126 66.227 1.00 32.88 67 ASN J O 1
ATOM 16225 N N . ALA H 2 70 ? 103.444 128.960 65.381 1.00 22.02 68 ALA J N 1
ATOM 16226 C CA . ALA H 2 70 ? 103.482 129.743 64.148 1.00 21.85 68 ALA J CA 1
ATOM 16227 C C . ALA H 2 70 ? 102.232 129.530 63.300 1.00 30.29 68 ALA J C 1
ATOM 16228 O O . ALA H 2 70 ? 101.659 130.493 62.777 1.00 31.49 68 ALA J O 1
ATOM 16230 N N . MET H 2 71 ? 101.783 128.281 63.166 1.00 27.64 69 MET J N 1
ATOM 16231 C CA . MET H 2 71 ? 100.591 128.009 62.372 1.00 22.19 69 MET J CA 1
ATOM 16232 C C . MET H 2 71 ? 99.320 128.464 63.074 1.00 36.45 69 MET J C 1
ATOM 16233 O O . MET H 2 71 ? 98.356 128.841 62.403 1.00 34.64 69 MET J O 1
ATOM 16238 N N . ASN H 2 72 ? 99.294 128.449 64.409 1.00 37.22 70 ASN J N 1
ATOM 16239 C CA . ASN H 2 72 ? 98.151 129.015 65.116 1.00 36.24 70 ASN J CA 1
ATOM 16240 C C . ASN H 2 72 ? 98.129 130.532 65.020 1.00 30.89 70 ASN J C 1
ATOM 16241 O O . ASN H 2 72 ? 97.051 131.134 64.995 1.00 21.76 70 ASN J O 1
ATOM 16246 N N . GLU H 2 73 ? 99.305 131.163 64.966 1.00 24.31 71 GLU J N 1
ATOM 16247 C CA . GLU H 2 73 ? 99.363 132.612 64.827 1.00 26.31 71 GLU J CA 1
ATOM 16248 C C . GLU H 2 73 ? 98.934 133.047 63.433 1.00 25.73 71 GLU J C 1
ATOM 16249 O O . GLU H 2 73 ? 98.168 134.006 63.287 1.00 37.39 71 GLU J O 1
ATOM 16255 N N . ILE H 2 74 ? 99.423 132.367 62.395 1.00 25.98 72 ILE J N 1
ATOM 16256 C CA . ILE H 2 74 ? 99.077 132.766 61.034 1.00 21.31 72 ILE J CA 1
ATOM 16257 C C . ILE H 2 74 ? 97.651 132.340 60.686 1.00 25.68 72 ILE J C 1
ATOM 16258 O O . ILE H 2 74 ? 96.920 133.077 60.017 1.00 27.48 72 ILE J O 1
ATOM 16263 N N . SER H 2 75 ? 97.204 131.189 61.186 1.00 32.70 73 SER J N 1
ATOM 16264 C CA . SER H 2 75 ? 95.920 130.615 60.800 1.00 34.41 73 SER J CA 1
ATOM 16265 C C . SER H 2 75 ? 94.716 131.329 61.405 1.00 27.01 73 SER J C 1
ATOM 16266 O O . SER H 2 75 ? 93.583 130.929 61.120 1.00 21.73 73 SER J O 1
ATOM 16269 N N . ARG H 2 76 ? 94.913 132.351 62.233 1.00 31.77 74 ARG J N 1
ATOM 16270 C CA . ARG H 2 76 ? 93.813 133.212 62.634 1.00 29.07 74 ARG J CA 1
ATOM 16271 C C . ARG H 2 76 ? 93.812 134.482 61.789 1.00 25.52 74 ARG J C 1
ATOM 16272 O O . ARG H 2 76 ? 94.836 134.897 61.240 1.00 34.45 74 ARG J O 1
ATOM 16280 N N . ARG H 2 77 ? 92.634 135.092 61.681 1.00 24.07 75 ARG J N 1
ATOM 16281 C CA . ARG H 2 77 ? 92.475 136.304 60.890 1.00 23.33 75 ARG J CA 1
ATOM 16282 C C . ARG H 2 77 ? 93.154 137.482 61.577 1.00 21.09 75 ARG J C 1
ATOM 16283 O O . ARG H 2 77 ? 92.881 137.788 62.743 1.00 21.10 75 ARG J O 1
ATOM 16291 N N . GLU H 2 78 ? 94.055 138.134 60.843 1.00 25.97 76 GLU J N 1
ATOM 16292 C CA . GLU H 2 78 ? 94.766 139.294 61.361 1.00 26.73 76 GLU J CA 1
ATOM 16293 C C . GLU H 2 78 ? 93.803 140.460 61.547 1.00 28.58 76 GLU J C 1
ATOM 16294 O O . GLU H 2 78 ? 93.010 140.777 60.656 1.00 28.71 76 GLU J O 1
ATOM 16300 N N . ASN H 2 79 ? 93.870 141.085 62.718 1.00 31.02 77 ASN J N 1
ATOM 16301 C CA . ASN H 2 79 ? 92.897 142.100 63.090 1.00 28.18 77 ASN J CA 1
ATOM 16302 C C . ASN H 2 79 ? 93.132 143.385 62.300 1.00 29.43 77 ASN J C 1
ATOM 16303 O O . ASN H 2 79 ? 94.277 143.713 61.973 1.00 30.49 77 ASN J O 1
ATOM 16308 N N . PRO H 2 80 ? 92.065 144.127 61.957 1.00 28.14 78 PRO J N 1
ATOM 16309 C CA . PRO H 2 80 ? 92.205 145.425 61.287 1.00 20.35 78 PRO J CA 1
ATOM 16310 C C . PRO H 2 80 ? 92.814 146.490 62.194 1.00 23.32 78 PRO J C 1
ATOM 16311 O O . PRO H 2 80 ? 92.237 146.780 63.242 1.00 22.47 78 PRO J O 1
ATOM 16315 N N . MET I 3 1 ? 47.620 61.351 133.438 1.00 117.38 -1 MET L N 1
ATOM 16316 C CA . MET I 3 1 ? 46.539 60.525 133.959 1.00 117.38 -1 MET L CA 1
ATOM 16317 C C . MET I 3 1 ? 46.932 59.874 135.280 1.00 117.38 -1 MET L C 1
ATOM 16318 O O . MET I 3 1 ? 46.085 59.631 136.140 1.00 117.38 -1 MET L O 1
ATOM 16320 N N . ALA I 3 2 ? 48.224 59.596 135.432 1.00 118.11 0 ALA L N 1
ATOM 16321 C CA . ALA I 3 2 ? 48.772 58.958 136.622 1.00 118.11 0 ALA L CA 1
ATOM 16322 C C . ALA I 3 2 ? 49.741 59.880 137.351 1.00 118.11 0 ALA L C 1
ATOM 16323 O O . ALA I 3 2 ? 50.778 59.448 137.860 1.00 118.11 0 ALA L O 1
ATOM 16325 N N . MET I 3 3 ? 49.415 61.171 137.401 1.00 116.18 1 MET L N 1
ATOM 16326 C CA . MET I 3 3 ? 50.227 62.152 138.119 1.00 116.18 1 MET L CA 1
ATOM 16327 C C . MET I 3 3 ? 49.627 62.400 139.502 1.00 116.18 1 MET L C 1
ATOM 16328 O O . MET I 3 3 ? 49.176 63.495 139.839 1.00 116.18 1 MET L O 1
ATOM 16329 N N . ASP I 3 4 ? 49.633 61.338 140.310 1.00 115.98 2 ASP L N 1
ATOM 16330 C CA . ASP I 3 4 ? 49.058 61.403 141.650 1.00 115.98 2 ASP L CA 1
ATOM 16331 C C . ASP I 3 4 ? 49.941 62.213 142.591 1.00 115.98 2 ASP L C 1
ATOM 16332 O O . ASP I 3 4 ? 49.523 63.250 143.116 1.00 115.98 2 ASP L O 1
ATOM 16333 N N . HIS I 3 5 ? 51.168 61.753 142.816 1.00 114.32 3 HIS L N 1
ATOM 16334 C CA . HIS I 3 5 ? 52.142 62.528 143.574 1.00 114.32 3 HIS L CA 1
ATOM 16335 C C . HIS I 3 5 ? 52.712 63.600 142.656 1.00 114.32 3 HIS L C 1
ATOM 16336 O O . HIS I 3 5 ? 53.346 63.288 141.643 1.00 114.32 3 HIS L O 1
ATOM 16337 N N . TYR I 3 6 ? 52.479 64.863 142.996 1.00 111.28 4 TYR L N 1
ATOM 16338 C CA . TYR I 3 6 ? 52.911 65.982 142.175 1.00 111.28 4 TYR L CA 1
ATOM 16339 C C . TYR I 3 6 ? 53.728 66.954 143.011 1.00 111.28 4 TYR L C 1
ATOM 16340 O O . TYR I 3 6 ? 53.501 67.109 144.215 1.00 111.28 4 TYR L O 1
ATOM 16341 N N . LEU I 3 7 ? 54.682 67.609 142.355 1.00 106.83 5 LEU L N 1
ATOM 16342 C CA . LEU I 3 7 ? 55.530 68.594 143.009 1.00 106.83 5 LEU L CA 1
ATOM 16343 C C . LEU I 3 7 ? 56.033 69.567 141.957 1.00 106.83 5 LEU L C 1
ATOM 16344 O O . LEU I 3 7 ? 55.918 69.323 140.753 1.00 106.83 5 LEU L O 1
ATOM 16345 N N . ASP I 3 8 ? 56.595 70.674 142.428 1.00 106.87 6 ASP L N 1
ATOM 16346 C CA . ASP I 3 8 ? 57.072 71.736 141.557 1.00 106.87 6 ASP L CA 1
ATOM 16347 C C . ASP I 3 8 ? 58.462 72.186 141.986 1.00 106.87 6 ASP L C 1
ATOM 16348 O O . ASP I 3 8 ? 58.948 71.853 143.070 1.00 106.87 6 ASP L O 1
ATOM 16349 N N . ILE I 3 9 ? 59.101 72.955 141.106 1.00 103.55 7 ILE L N 1
ATOM 16350 C CA . ILE I 3 9 ? 60.414 73.530 141.371 1.00 103.55 7 ILE L CA 1
ATOM 16351 C C . ILE I 3 9 ? 60.502 74.866 140.647 1.00 103.55 7 ILE L C 1
ATOM 16352 O O . ILE I 3 9 ? 60.320 74.936 139.427 1.00 103.55 7 ILE L O 1
ATOM 16353 N N . ARG I 3 10 ? 60.776 75.934 141.391 1.00 102.10 8 ARG L N 1
ATOM 16354 C CA . ARG I 3 10 ? 60.850 77.280 140.834 1.00 102.10 8 ARG L CA 1
ATOM 16355 C C . ARG I 3 10 ? 62.230 77.850 141.131 1.00 102.10 8 ARG L C 1
ATOM 16356 O O . ARG I 3 10 ? 62.536 78.174 142.283 1.00 102.10 8 ARG L O 1
ATOM 16357 N N . LEU I 3 11 ? 63.059 77.970 140.096 1.00 101.45 9 LEU L N 1
ATOM 16358 C CA . LEU I 3 11 ? 64.361 78.610 140.229 1.00 101.45 9 LEU L CA 1
ATOM 16359 C C . LEU I 3 11 ? 64.164 80.121 140.216 1.00 101.45 9 LEU L C 1
ATOM 16360 O O . LEU I 3 11 ? 63.642 80.673 139.242 1.00 101.45 9 LEU L O 1
ATOM 16361 N N . ARG I 3 12 ? 64.570 80.783 141.296 1.00 101.93 10 ARG L N 1
ATOM 16362 C CA . ARG I 3 12 ? 64.336 82.211 141.432 1.00 101.93 10 ARG L CA 1
ATOM 16363 C C . ARG I 3 12 ? 65.260 82.990 140.496 1.00 101.93 10 ARG L C 1
ATOM 16364 O O . ARG I 3 12 ? 66.364 82.537 140.182 1.00 101.93 10 ARG L O 1
ATOM 16365 N N . PRO I 3 13 ? 64.825 84.162 140.029 1.00 104.45 11 PRO L N 1
ATOM 16366 C CA . PRO I 3 13 ? 65.659 84.945 139.105 1.00 104.45 11 PRO L CA 1
ATOM 16367 C C . PRO I 3 13 ? 66.748 85.683 139.871 1.00 104.45 11 PRO L C 1
ATOM 16368 O O . PRO I 3 13 ? 66.472 86.371 140.855 1.00 104.45 11 PRO L O 1
ATOM 16369 N N . ASP I 3 14 ? 67.991 85.532 139.416 1.00 102.72 12 ASP L N 1
ATOM 16370 C CA . ASP I 3 14 ? 69.134 86.129 140.093 1.00 102.72 12 ASP L CA 1
ATOM 16371 C C . ASP I 3 14 ? 70.224 86.369 139.062 1.00 102.72 12 ASP L C 1
ATOM 16372 O O . ASP I 3 14 ? 70.231 85.715 138.014 1.00 102.72 12 ASP L O 1
ATOM 16373 N N . PRO I 3 15 ? 71.159 87.287 139.328 1.00 98.13 13 PRO L N 1
ATOM 16374 C CA . PRO I 3 15 ? 72.187 87.599 138.325 1.00 98.13 13 PRO L CA 1
ATOM 16375 C C . PRO I 3 15 ? 73.429 86.727 138.426 1.00 98.13 13 PRO L C 1
ATOM 16376 O O . PRO I 3 15 ? 74.471 87.063 137.857 1.00 98.13 13 PRO L O 1
ATOM 16377 N N . GLU I 3 16 ? 73.337 85.612 139.148 1.00 96.28 14 GLU L N 1
ATOM 16378 C CA . GLU I 3 16 ? 74.458 84.701 139.327 1.00 96.28 14 GLU L CA 1
ATOM 16379 C C . GLU I 3 16 ? 74.440 83.529 138.355 1.00 96.28 14 GLU L C 1
ATOM 16380 O O . GLU I 3 16 ? 75.402 82.757 138.318 1.00 96.28 14 GLU L O 1
ATOM 16381 N N . PHE I 3 17 ? 73.379 83.380 137.574 1.00 97.65 15 PHE L N 1
ATOM 16382 C CA . PHE I 3 17 ? 73.269 82.308 136.594 1.00 97.65 15 PHE L CA 1
ATOM 16383 C C . PHE I 3 17 ? 72.005 82.546 135.776 1.00 97.65 15 PHE L C 1
ATOM 16384 O O . PHE I 3 17 ? 71.069 83.191 136.256 1.00 97.65 15 PHE L O 1
ATOM 16385 N N . PRO I 3 18 ? 71.958 82.039 134.549 1.00 97.42 16 PRO L N 1
ATOM 16386 C CA . PRO I 3 18 ? 70.777 82.246 133.708 1.00 97.42 16 PRO L CA 1
ATOM 16387 C C . PRO I 3 18 ? 69.664 81.293 134.101 1.00 97.42 16 PRO L C 1
ATOM 16388 O O . PRO I 3 18 ? 69.882 80.370 134.902 1.00 97.42 16 PRO L O 1
ATOM 16389 N N . PRO I 3 19 ? 68.452 81.494 133.574 1.00 93.31 17 PRO L N 1
ATOM 16390 C CA . PRO I 3 19 ? 67.379 80.526 133.842 1.00 93.31 17 PRO L CA 1
ATOM 16391 C C . PRO I 3 19 ? 67.628 79.175 133.206 1.00 93.31 17 PRO L C 1
ATOM 16392 O O . PRO I 3 19 ? 67.310 78.147 133.817 1.00 93.31 17 PRO L O 1
ATOM 16393 N N . ALA I 3 20 ? 68.207 79.145 132.004 1.00 94.48 18 ALA L N 1
ATOM 16394 C CA . ALA I 3 20 ? 68.637 77.881 131.422 1.00 94.48 18 ALA L CA 1
ATOM 16395 C C . ALA I 3 20 ? 69.814 77.295 132.187 1.00 94.48 18 ALA L C 1
ATOM 16396 O O . ALA I 3 20 ? 69.903 76.072 132.338 1.00 94.48 18 ALA L O 1
ATOM 16397 N N . GLN I 3 21 ? 70.704 78.151 132.700 1.00 96.14 19 GLN L N 1
ATOM 16398 C CA . GLN I 3 21 ? 71.814 77.676 133.521 1.00 96.14 19 GLN L CA 1
ATOM 16399 C C . GLN I 3 21 ? 71.322 77.117 134.851 1.00 96.14 19 GLN L C 1
ATOM 16400 O O . GLN I 3 21 ? 71.812 76.078 135.311 1.00 96.14 19 GLN L O 1
ATOM 16401 N N . LEU I 3 22 ? 70.338 77.777 135.469 1.00 95.28 20 LEU L N 1
ATOM 16402 C CA . LEU I 3 22 ? 69.770 77.273 136.716 1.00 95.28 20 LEU L CA 1
ATOM 16403 C C . LEU I 3 22 ? 68.991 75.983 136.488 1.00 95.28 20 LEU L C 1
ATOM 16404 O O . LEU I 3 22 ? 69.039 75.068 137.321 1.00 95.28 20 LEU L O 1
ATOM 16405 N N . MET I 3 23 ? 68.293 75.882 135.351 1.00 95.70 21 MET L N 1
ATOM 16406 C CA . MET I 3 23 ? 67.578 74.653 135.017 1.00 95.70 21 MET L CA 1
ATOM 16407 C C . MET I 3 23 ? 68.543 73.504 134.747 1.00 95.70 21 MET L C 1
ATOM 16408 O O . MET I 3 23 ? 68.290 72.368 135.163 1.00 95.70 21 MET L O 1
ATOM 16409 N N . SER I 3 24 ? 69.666 73.787 134.080 1.00 93.70 22 SER L N 1
ATOM 16410 C CA . SER I 3 24 ? 70.663 72.752 133.822 1.00 93.70 22 SER L CA 1
ATOM 16411 C C . SER I 3 24 ? 71.360 72.316 135.103 1.00 93.70 22 SER L C 1
ATOM 16412 O O . SER I 3 24 ? 71.662 71.130 135.274 1.00 93.70 22 SER L O 1
ATOM 16413 N N . VAL I 3 25 ? 71.603 73.256 136.022 1.00 91.99 23 VAL L N 1
ATOM 16414 C CA . VAL I 3 25 ? 72.213 72.912 137.303 1.00 91.99 23 VAL L CA 1
ATOM 16415 C C . VAL I 3 25 ? 71.266 72.064 138.145 1.00 91.99 23 VAL L C 1
ATOM 16416 O O . VAL I 3 25 ? 71.685 71.083 138.774 1.00 91.99 23 VAL L O 1
ATOM 16417 N N . LEU I 3 26 ? 69.973 72.407 138.145 1.00 93.98 24 LEU L N 1
ATOM 16418 C CA . LEU I 3 26 ? 68.992 71.617 138.883 1.00 93.98 24 LEU L CA 1
ATOM 16419 C C . LEU I 3 26 ? 68.810 70.234 138.270 1.00 93.98 24 LEU L C 1
ATOM 16420 O O . LEU I 3 26 ? 68.681 69.243 138.997 1.00 93.98 24 LEU L O 1
ATOM 16421 N N . PHE I 3 27 ? 68.833 70.143 136.935 1.00 95.19 25 PHE L N 1
ATOM 16422 C CA . PHE I 3 27 ? 68.690 68.851 136.269 1.00 95.19 25 PHE L CA 1
ATOM 16423 C C . PHE I 3 27 ? 69.907 67.963 136.494 1.00 95.19 25 PHE L C 1
ATOM 16424 O O . PHE I 3 27 ? 69.765 66.752 136.695 1.00 95.19 25 PHE L O 1
ATOM 16425 N N . GLY I 3 28 ? 71.108 68.549 136.487 1.00 96.56 26 GLY L N 1
ATOM 16426 C CA . GLY I 3 28 ? 72.302 67.771 136.775 1.00 96.56 26 GLY L CA 1
ATOM 16427 C C . GLY I 3 28 ? 72.376 67.320 138.221 1.00 96.56 26 GLY L C 1
ATOM 16428 O O . GLY I 3 28 ? 72.792 66.192 138.507 1.00 96.56 26 GLY L O 1
ATOM 16429 N N . LYS I 3 29 ? 71.945 68.181 139.151 1.00 101.09 27 LYS L N 1
ATOM 16430 C CA . LYS I 3 29 ? 71.895 67.791 140.556 1.00 101.09 27 LYS L CA 1
ATOM 16431 C C . LYS I 3 29 ? 70.857 66.701 140.795 1.00 101.09 27 LYS L C 1
ATOM 16432 O O . LYS I 3 29 ? 71.093 65.779 141.584 1.00 101.09 27 LYS L O 1
ATOM 16433 N N . LEU I 3 30 ? 69.718 66.770 140.098 1.00 101.80 28 LEU L N 1
ATOM 16434 C CA . LEU I 3 30 ? 68.705 65.729 140.227 1.00 101.80 28 LEU L CA 1
ATOM 16435 C C . LEU I 3 30 ? 69.179 64.413 139.623 1.00 101.80 28 LEU L C 1
ATOM 16436 O O . LEU I 3 30 ? 68.932 63.345 140.190 1.00 101.80 28 LEU L O 1
ATOM 16437 N N . HIS I 3 31 ? 69.884 64.471 138.490 1.00 103.29 29 HIS L N 1
ATOM 16438 C CA . HIS I 3 31 ? 70.374 63.248 137.861 1.00 103.29 29 HIS L CA 1
ATOM 16439 C C . HIS I 3 31 ? 71.543 62.639 138.625 1.00 103.29 29 HIS L C 1
ATOM 16440 O O . HIS I 3 31 ? 71.798 61.436 138.503 1.00 103.29 29 HIS L O 1
ATOM 16441 N N . GLN I 3 32 ? 72.265 63.443 139.407 1.00 105.89 30 GLN L N 1
ATOM 16442 C CA . GLN I 3 32 ? 73.360 62.915 140.212 1.00 105.89 30 GLN L CA 1
ATOM 16443 C C . GLN I 3 32 ? 72.926 62.454 141.598 1.00 105.89 30 GLN L C 1
ATOM 16444 O O . GLN I 3 32 ? 73.538 61.532 142.149 1.00 105.89 30 GLN L O 1
ATOM 16445 N N . ALA I 3 33 ? 71.888 63.065 142.180 1.00 112.25 31 ALA L N 1
ATOM 16446 C CA . ALA I 3 33 ? 71.450 62.736 143.532 1.00 112.25 31 ALA L CA 1
ATOM 16447 C C . ALA I 3 33 ? 70.037 62.161 143.577 1.00 112.25 31 ALA L C 1
ATOM 16448 O O . ALA I 3 33 ? 69.401 62.171 144.635 1.00 112.25 31 ALA L O 1
ATOM 16449 N N . LEU I 3 34 ? 69.529 61.671 142.453 1.00 111.76 32 LEU L N 1
ATOM 16450 C CA . LEU I 3 34 ? 68.261 60.957 142.414 1.00 111.76 32 LEU L CA 1
ATOM 16451 C C . LEU I 3 34 ? 68.393 59.561 141.835 1.00 111.76 32 LEU L C 1
ATOM 16452 O O . LEU I 3 34 ? 67.782 58.623 142.352 1.00 111.76 32 LEU L O 1
ATOM 16453 N N . VAL I 3 35 ? 69.188 59.397 140.782 1.00 113.45 33 VAL L N 1
ATOM 16454 C CA . VAL I 3 35 ? 69.425 58.090 140.184 1.00 113.45 33 VAL L CA 1
ATOM 16455 C C . VAL I 3 35 ? 70.843 57.646 140.514 1.00 113.45 33 VAL L C 1
ATOM 16456 O O . VAL I 3 35 ? 71.461 56.890 139.755 1.00 113.45 33 VAL L O 1
ATOM 16457 N N . ALA I 3 36 ? 71.372 58.128 141.641 1.00 114.70 34 ALA L N 1
ATOM 16458 C CA . ALA I 3 36 ? 72.697 57.703 142.081 1.00 114.70 34 ALA L CA 1
ATOM 16459 C C . ALA I 3 36 ? 72.658 56.280 142.626 1.00 114.70 34 ALA L C 1
ATOM 16460 O O . ALA I 3 36 ? 73.450 55.424 142.215 1.00 114.70 34 ALA L O 1
ATOM 16461 N N . GLN I 3 37 ? 71.737 56.010 143.549 1.00 114.45 35 GLN L N 1
ATOM 16462 C CA . GLN I 3 37 ? 71.511 54.668 144.066 1.00 114.45 35 GLN L CA 1
ATOM 16463 C C . GLN I 3 37 ? 70.483 53.889 143.252 1.00 114.45 35 GLN L C 1
ATOM 16464 O O . GLN I 3 37 ? 70.098 52.786 143.656 1.00 114.45 35 GLN L O 1
ATOM 16465 N N . GLY I 3 38 ? 70.033 54.437 142.123 1.00 112.76 36 GLY L N 1
ATOM 16466 C CA . GLY I 3 38 ? 69.066 53.769 141.273 1.00 112.76 36 GLY L CA 1
ATOM 16467 C C . GLY I 3 38 ? 67.672 54.355 141.361 1.00 112.76 36 GLY L C 1
ATOM 16468 O O . GLY I 3 38 ? 67.501 55.577 141.345 1.00 112.76 36 GLY L O 1
ATOM 16469 N N . GLY I 3 39 ? 66.669 53.493 141.455 1.00 108.76 37 GLY L N 1
ATOM 16470 C CA . GLY I 3 39 ? 65.286 53.907 141.562 1.00 108.76 37 GLY L CA 1
ATOM 16471 C C . GLY I 3 39 ? 64.472 53.498 140.347 1.00 108.76 37 GLY L C 1
ATOM 16472 O O . GLY I 3 39 ? 64.995 53.087 139.313 1.00 108.76 37 GLY L O 1
ATOM 16473 N N . ASP I 3 40 ? 63.156 53.618 140.506 1.00 107.82 38 ASP L N 1
ATOM 16474 C CA . ASP I 3 40 ? 62.214 53.284 139.445 1.00 107.82 38 ASP L CA 1
ATOM 16475 C C . ASP I 3 40 ? 61.335 54.454 139.037 1.00 107.82 38 ASP L C 1
ATOM 16476 O O . ASP I 3 40 ? 61.203 54.735 137.840 1.00 107.82 38 ASP L O 1
ATOM 16477 N N . ARG I 3 41 ? 60.734 55.153 139.998 1.00 108.69 39 ARG L N 1
ATOM 16478 C CA . ARG I 3 41 ? 59.749 56.195 139.723 1.00 108.69 39 ARG L CA 1
ATOM 16479 C C . ARG I 3 41 ? 60.439 57.555 139.735 1.00 108.69 39 ARG L C 1
ATOM 16480 O O . ARG I 3 41 ? 60.801 58.068 140.799 1.00 108.69 39 ARG L O 1
ATOM 16481 N N . ILE I 3 42 ? 60.621 58.132 138.550 1.00 112.64 40 ILE L N 1
ATOM 16482 C CA . ILE I 3 42 ? 61.142 59.488 138.413 1.00 112.64 40 ILE L CA 1
ATOM 16483 C C . ILE I 3 42 ? 60.490 60.144 137.203 1.00 112.64 40 ILE L C 1
ATOM 16484 O O . ILE I 3 42 ? 60.740 59.749 136.059 1.00 112.64 40 ILE L O 1
ATOM 16485 N N . GLY I 3 43 ? 59.654 61.150 137.446 1.00 107.66 41 GLY L N 1
ATOM 16486 C CA . GLY I 3 43 ? 59.005 61.870 136.369 1.00 107.66 41 GLY L CA 1
ATOM 16487 C C . GLY I 3 43 ? 59.243 63.362 136.455 1.00 107.66 41 GLY L C 1
ATOM 16488 O O . GLY I 3 43 ? 58.796 64.011 137.404 1.00 107.66 41 GLY L O 1
ATOM 16489 N N . VAL I 3 44 ? 59.944 63.920 135.472 1.00 105.54 42 VAL L N 1
ATOM 16490 C CA . VAL I 3 44 ? 60.335 65.330 135.478 1.00 105.54 42 VAL L CA 1
ATOM 16491 C C . VAL I 3 44 ? 59.860 65.930 134.157 1.00 105.54 42 VAL L C 1
ATOM 16492 O O . VAL I 3 44 ? 60.573 65.899 133.149 1.00 105.54 42 VAL L O 1
ATOM 16493 N N . SER I 3 45 ? 58.654 66.485 134.158 1.00 101.04 43 SER L N 1
ATOM 16494 C CA . SER I 3 45 ? 58.111 67.188 133.009 1.00 101.04 43 SER L CA 1
ATOM 16495 C C . SER I 3 45 ? 58.265 68.691 133.209 1.00 101.04 43 SER L C 1
ATOM 16496 O O . SER I 3 45 ? 58.729 69.162 134.249 1.00 101.04 43 SER L O 1
ATOM 16497 N N . PHE I 3 46 ? 57.864 69.449 132.194 1.00 99.73 44 PHE L N 1
ATOM 16498 C CA . PHE I 3 46 ? 57.957 70.898 132.291 1.00 99.73 44 PHE L CA 1
ATOM 16499 C C . PHE I 3 46 ? 56.738 71.418 133.039 1.00 99.73 44 PHE L C 1
ATOM 16500 O O . PHE I 3 46 ? 55.672 71.598 132.439 1.00 99.73 44 PHE L O 1
ATOM 16501 N N . PRO I 3 47 ? 56.856 71.679 134.345 1.00 98.63 45 PRO L N 1
ATOM 16502 C CA . PRO I 3 47 ? 55.700 72.183 135.102 1.00 98.63 45 PRO L CA 1
ATOM 16503 C C . PRO I 3 47 ? 55.347 73.623 134.791 1.00 98.63 45 PRO L C 1
ATOM 16504 O O . PRO I 3 47 ? 54.243 74.059 135.138 1.00 98.63 45 PRO L O 1
ATOM 16505 N N . ASP I 3 48 ? 56.247 74.371 134.162 1.00 101.70 46 ASP L N 1
ATOM 16506 C CA . ASP I 3 48 ? 55.990 75.715 133.658 1.00 101.70 46 ASP L CA 1
ATOM 16507 C C . ASP I 3 48 ? 56.527 75.845 132.241 1.00 101.70 46 ASP L C 1
ATOM 16508 O O . ASP I 3 48 ? 57.188 76.820 131.880 1.00 101.70 46 ASP L O 1
ATOM 16509 N N . LEU I 3 49 ? 56.241 74.844 131.416 1.00 103.06 47 LEU L N 1
ATOM 16510 C CA . LEU I 3 49 ? 56.815 74.750 130.083 1.00 103.06 47 LEU L CA 1
ATOM 16511 C C . LEU I 3 49 ? 55.991 75.534 129.068 1.00 103.06 47 LEU L C 1
ATOM 16512 O O . LEU I 3 49 ? 54.787 75.746 129.238 1.00 103.06 47 LEU L O 1
ATOM 16513 N N . ASP I 3 50 ? 56.667 75.967 128.003 1.00 104.80 48 ASP L N 1
ATOM 16514 C CA . ASP I 3 50 ? 56.020 76.653 126.886 1.00 104.80 48 ASP L CA 1
ATOM 16515 C C . ASP I 3 50 ? 56.881 76.377 125.655 1.00 104.80 48 ASP L C 1
ATOM 16516 O O . ASP I 3 50 ? 57.901 77.040 125.448 1.00 104.80 48 ASP L O 1
ATOM 16517 N N . GLU I 3 51 ? 56.460 75.406 124.843 1.00 107.85 49 GLU L N 1
ATOM 16518 C CA . GLU I 3 51 ? 57.212 74.982 123.669 1.00 107.85 49 GLU L CA 1
ATOM 16519 C C . GLU I 3 51 ? 56.806 75.723 122.400 1.00 107.85 49 GLU L C 1
ATOM 16520 O O . GLU I 3 51 ? 56.920 75.168 121.298 1.00 107.85 49 GLU L O 1
ATOM 16521 N N . SER I 3 52 ? 56.329 76.964 122.526 1.00 112.74 50 SER L N 1
ATOM 16522 C CA . SER I 3 52 ? 55.981 77.788 121.378 1.00 112.74 50 SER L CA 1
ATOM 16523 C C . SER I 3 52 ? 56.917 78.968 121.166 1.00 112.74 50 SER L C 1
ATOM 16524 O O . SER I 3 52 ? 57.042 79.436 120.032 1.00 112.74 50 SER L O 1
ATOM 16525 N N . ARG I 3 53 ? 57.575 79.453 122.217 1.00 112.03 51 ARG L N 1
ATOM 16526 C CA . ARG I 3 53 ? 58.513 80.562 122.118 1.00 112.03 51 ARG L CA 1
ATOM 16527 C C . ARG I 3 53 ? 59.965 80.107 122.053 1.00 112.03 51 ARG L C 1
ATOM 16528 O O . ARG I 3 53 ? 60.870 80.923 122.258 1.00 112.03 51 ARG L O 1
ATOM 16529 N N . SER I 3 54 ? 60.209 78.826 121.779 1.00 111.55 52 SER L N 1
ATOM 16530 C CA . SER I 3 54 ? 61.540 78.249 121.630 1.00 111.55 52 SER L CA 1
ATOM 16531 C C . SER I 3 54 ? 62.315 78.143 122.935 1.00 111.55 52 SER L C 1
ATOM 16532 O O . SER I 3 54 ? 63.546 78.021 122.905 1.00 111.55 52 SER L O 1
ATOM 16533 N N . ARG I 3 55 ? 61.638 78.185 124.081 1.00 107.71 53 ARG L N 1
ATOM 16534 C CA . ARG I 3 55 ? 62.276 78.093 125.392 1.00 107.71 53 ARG L CA 1
ATOM 16535 C C . ARG I 3 55 ? 61.892 76.751 126.000 1.00 107.71 53 ARG L C 1
ATOM 16536 O O . ARG I 3 55 ? 60.729 76.536 126.357 1.00 107.71 53 ARG L O 1
ATOM 16537 N N . LEU I 3 56 ? 62.873 75.854 126.125 1.00 104.51 54 LEU L N 1
ATOM 16538 C CA . LEU I 3 56 ? 62.602 74.492 126.572 1.00 104.51 54 LEU L CA 1
ATOM 16539 C C . LEU I 3 56 ? 62.373 74.388 128.074 1.00 104.51 54 LEU L C 1
ATOM 16540 O O . LEU I 3 56 ? 61.523 73.602 128.502 1.00 104.51 54 LEU L O 1
ATOM 16541 N N . GLY I 3 57 ? 63.107 75.150 128.881 1.00 100.99 55 GLY L N 1
ATOM 16542 C CA . GLY I 3 57 ? 62.916 75.085 130.315 1.00 100.99 55 GLY L CA 1
ATOM 16543 C C . GLY I 3 57 ? 63.036 76.409 131.041 1.00 100.99 55 GLY L C 1
ATOM 16544 O O . GLY I 3 57 ? 64.064 77.088 130.961 1.00 100.99 55 GLY L O 1
ATOM 16545 N N . GLU I 3 58 ? 61.977 76.779 131.765 1.00 99.87 56 GLU L N 1
ATOM 16546 C CA . GLU I 3 58 ? 61.993 77.959 132.622 1.00 99.87 56 GLU L CA 1
ATOM 16547 C C . GLU I 3 58 ? 61.246 77.711 133.927 1.00 99.87 56 GLU L C 1
ATOM 16548 O O . GLU I 3 58 ? 60.927 78.668 134.644 1.00 99.87 56 GLU L O 1
ATOM 16549 N N . ARG I 3 59 ? 60.950 76.454 134.241 1.00 100.55 57 ARG L N 1
ATOM 16550 C CA . ARG I 3 59 ? 60.236 76.063 135.447 1.00 100.55 57 ARG L CA 1
ATOM 16551 C C . ARG I 3 59 ? 60.267 74.546 135.519 1.00 100.55 57 ARG L C 1
ATOM 16552 O O . ARG I 3 59 ? 60.337 73.871 134.488 1.00 100.55 57 ARG L O 1
ATOM 16553 N N . LEU I 3 60 ? 60.221 74.020 136.738 1.00 101.50 58 LEU L N 1
ATOM 16554 C CA . LEU I 3 60 ? 60.344 72.590 136.977 1.00 101.50 58 LEU L CA 1
ATOM 16555 C C . LEU I 3 60 ? 59.096 72.068 137.673 1.00 101.50 58 LEU L C 1
ATOM 16556 O O . LEU I 3 60 ? 58.556 72.716 138.575 1.00 101.50 58 LEU L O 1
ATOM 16557 N N . ARG I 3 61 ? 58.646 70.891 137.244 1.00 103.38 59 ARG L N 1
ATOM 16558 C CA . ARG I 3 61 ? 57.515 70.205 137.855 1.00 103.38 59 ARG L CA 1
ATOM 16559 C C . ARG I 3 61 ? 57.853 68.724 137.932 1.00 103.38 59 ARG L C 1
ATOM 16560 O O . ARG I 3 61 ? 58.243 68.122 136.928 1.00 103.38 59 ARG L O 1
ATOM 16561 N N . ILE I 3 62 ? 57.707 68.144 139.118 1.00 104.65 60 ILE L N 1
ATOM 16562 C CA . ILE I 3 62 ? 58.024 66.741 139.357 1.00 104.65 60 ILE L CA 1
ATOM 16563 C C . ILE I 3 62 ? 56.720 65.998 139.611 1.00 104.65 60 ILE L C 1
ATOM 16564 O O . ILE I 3 62 ? 55.928 66.395 140.475 1.00 104.65 60 ILE L O 1
ATOM 16565 N N . HIS I 3 63 ? 56.497 64.924 138.860 1.00 103.74 61 HIS L N 1
ATOM 16566 C CA . HIS I 3 63 ? 55.356 64.032 139.050 1.00 103.74 61 HIS L CA 1
ATOM 16567 C C . HIS I 3 63 ? 55.931 62.652 139.362 1.00 103.74 61 HIS L C 1
ATOM 16568 O O . HIS I 3 63 ? 56.111 61.822 138.470 1.00 103.74 61 HIS L O 1
ATOM 16569 N N . ALA I 3 64 ? 56.215 62.414 140.637 1.00 110.26 62 ALA L N 1
ATOM 16570 C CA . ALA I 3 64 ? 56.857 61.190 141.097 1.00 110.26 62 ALA L CA 1
ATOM 16571 C C . ALA I 3 64 ? 55.961 60.470 142.106 1.00 110.26 62 ALA L C 1
ATOM 16572 O O . ALA I 3 64 ? 54.815 60.861 142.345 1.00 110.26 62 ALA L O 1
ATOM 16573 N N . SER I 3 65 ? 56.496 59.406 142.701 1.00 111.48 63 SER L N 1
ATOM 16574 C CA . SER I 3 65 ? 55.749 58.588 143.643 1.00 111.48 63 SER L CA 1
ATOM 16575 C C . SER I 3 65 ? 55.898 59.128 145.065 1.00 111.48 63 SER L C 1
ATOM 16576 O O . SER I 3 65 ? 56.590 60.117 145.316 1.00 111.48 63 SER L O 1
ATOM 16577 N N . ALA I 3 66 ? 55.234 58.463 146.012 1.00 111.10 64 ALA L N 1
ATOM 16578 C CA . ALA I 3 66 ? 55.284 58.897 147.405 1.00 111.10 64 ALA L CA 1
ATOM 16579 C C . ALA I 3 66 ? 56.617 58.527 148.046 1.00 111.10 64 ALA L C 1
ATOM 16580 O O . ALA I 3 66 ? 57.331 59.390 148.570 1.00 111.10 64 ALA L O 1
ATOM 16581 N N . ASP I 3 67 ? 56.969 57.240 148.010 1.00 112.43 65 ASP L N 1
ATOM 16582 C CA . ASP I 3 67 ? 58.242 56.797 148.566 1.00 112.43 65 ASP L CA 1
ATOM 16583 C C . ASP I 3 67 ? 59.428 57.211 147.705 1.00 112.43 65 ASP L C 1
ATOM 16584 O O . ASP I 3 67 ? 60.554 57.270 148.212 1.00 112.43 65 ASP L O 1
ATOM 16585 N N . ASP I 3 68 ? 59.202 57.497 146.420 1.00 113.07 66 ASP L N 1
ATOM 16586 C CA . ASP I 3 68 ? 60.275 57.979 145.560 1.00 113.07 66 ASP L CA 1
ATOM 16587 C C . ASP I 3 68 ? 60.659 59.419 145.870 1.00 113.07 66 ASP L C 1
ATOM 16588 O O . ASP I 3 68 ? 61.783 59.828 145.562 1.00 113.07 66 ASP L O 1
ATOM 16589 N N . LEU I 3 69 ? 59.750 60.193 146.467 1.00 112.12 67 LEU L N 1
ATOM 16590 C CA . LEU I 3 69 ? 60.049 61.544 146.913 1.00 112.12 67 LEU L CA 1
ATOM 16591 C C . LEU I 3 69 ? 60.324 61.638 148.404 1.00 112.12 67 LEU L C 1
ATOM 16592 O O . LEU I 3 69 ? 60.938 62.616 148.839 1.00 112.12 67 LEU L O 1
ATOM 16593 N N . ARG I 3 70 ? 59.886 60.652 149.192 1.00 113.07 68 ARG L N 1
ATOM 16594 C CA . ARG I 3 70 ? 60.210 60.631 150.613 1.00 113.07 68 ARG L CA 1
ATOM 16595 C C . ARG I 3 70 ? 61.653 60.216 150.871 1.00 113.07 68 ARG L C 1
ATOM 16596 O O . ARG I 3 70 ? 62.171 60.471 151.963 1.00 113.07 68 ARG L O 1
ATOM 16597 N N . ALA I 3 71 ? 62.308 59.583 149.896 1.00 111.12 69 ALA L N 1
ATOM 16598 C CA . ALA I 3 71 ? 63.705 59.204 150.018 1.00 111.12 69 ALA L CA 1
ATOM 16599 C C . ALA I 3 71 ? 64.576 59.705 148.875 1.00 111.12 69 ALA L C 1
ATOM 16600 O O . ALA I 3 71 ? 65.776 59.407 148.860 1.00 111.12 69 ALA L O 1
ATOM 16601 N N . LEU I 3 72 ? 64.015 60.453 147.923 1.00 112.75 70 LEU L N 1
ATOM 16602 C CA . LEU I 3 72 ? 64.759 60.991 146.791 1.00 112.75 70 LEU L CA 1
ATOM 16603 C C . LEU I 3 72 ? 64.901 62.509 146.848 1.00 112.75 70 LEU L C 1
ATOM 16604 O O . LEU I 3 72 ? 65.139 63.145 145.817 1.00 112.75 70 LEU L O 1
ATOM 16605 N N . LEU I 3 73 ? 64.747 63.104 148.035 1.00 110.41 71 LEU L N 1
ATOM 16606 C CA . LEU I 3 73 ? 64.930 64.542 148.193 1.00 110.41 71 LEU L CA 1
ATOM 16607 C C . LEU I 3 73 ? 65.632 64.901 149.500 1.00 110.41 71 LEU L C 1
ATOM 16608 O O . LEU I 3 73 ? 65.453 66.017 150.001 1.00 110.41 71 LEU L O 1
ATOM 16609 N N . ALA I 3 74 ? 66.422 63.990 150.065 1.00 106.24 72 ALA L N 1
ATOM 16610 C CA . ALA I 3 74 ? 67.077 64.185 151.357 1.00 106.24 72 ALA L CA 1
ATOM 16611 C C . ALA I 3 74 ? 68.538 63.752 151.296 1.00 106.24 72 ALA L C 1
ATOM 16612 O O . ALA I 3 74 ? 69.022 62.991 152.136 1.00 106.24 72 ALA L O 1
ATOM 16613 N N . ARG I 3 75 ? 69.259 64.228 150.293 1.00 103.85 73 ARG L N 1
ATOM 16614 C CA . ARG I 3 75 ? 70.661 63.898 150.086 1.00 103.85 73 ARG L CA 1
ATOM 16615 C C . ARG I 3 75 ? 71.456 65.159 149.800 1.00 103.85 73 ARG L C 1
ATOM 16616 O O . ARG I 3 75 ? 70.889 66.219 149.515 1.00 103.85 73 ARG L O 1
ATOM 16617 N N . PRO I 3 76 ? 72.789 65.079 149.875 1.00 101.69 74 PRO L N 1
ATOM 16618 C CA . PRO I 3 76 ? 73.620 66.235 149.513 1.00 101.69 74 PRO L CA 1
ATOM 16619 C C . PRO I 3 76 ? 73.761 66.446 148.017 1.00 101.69 74 PRO L C 1
ATOM 16620 O O . PRO I 3 76 ? 74.220 67.518 147.601 1.00 101.69 74 PRO L O 1
ATOM 16621 N N . TRP I 3 77 ? 73.386 65.461 147.197 1.00 102.04 75 TRP L N 1
ATOM 16622 C CA . TRP I 3 77 ? 73.345 65.646 145.753 1.00 102.04 75 TRP L CA 1
ATOM 16623 C C . TRP I 3 77 ? 72.154 66.480 145.301 1.00 102.04 75 TRP L C 1
ATOM 16624 O O . TRP I 3 77 ? 72.132 66.920 144.148 1.00 102.04 75 TRP L O 1
ATOM 16625 N N . LEU I 3 78 ? 71.169 66.699 146.173 1.00 102.26 76 LEU L N 1
ATOM 16626 C CA . LEU I 3 78 ? 70.039 67.577 145.899 1.00 102.26 76 LEU L CA 1
ATOM 16627 C C . LEU I 3 78 ? 70.146 68.907 146.636 1.00 102.26 76 LEU L C 1
ATOM 16628 O O . LEU I 3 78 ? 69.846 69.959 146.065 1.00 102.26 76 LEU L O 1
ATOM 16629 N N . GLU I 3 79 ? 70.580 68.883 147.892 1.00 102.04 77 GLU L N 1
ATOM 16630 C CA . GLU I 3 79 ? 70.702 70.092 148.695 1.00 102.04 77 GLU L CA 1
ATOM 16631 C C . GLU I 3 79 ? 72.029 70.792 148.399 1.00 102.04 77 GLU L C 1
ATOM 16632 O O . GLU I 3 79 ? 72.747 70.452 147.456 1.00 102.04 77 GLU L O 1
ATOM 16633 N N . GLY I 3 80 ? 72.374 71.783 149.218 1.00 103.72 78 GLY L N 1
ATOM 16634 C CA . GLY I 3 80 ? 73.584 72.555 149.011 1.00 103.72 78 GLY L CA 1
ATOM 16635 C C . GLY I 3 80 ? 73.358 73.862 148.279 1.00 103.72 78 GLY L C 1
ATOM 16636 O O . GLY I 3 80 ? 73.608 74.938 148.830 1.00 103.72 78 GLY L O 1
ATOM 16637 N N . LEU I 3 81 ? 72.873 73.788 147.037 1.00 102.46 79 LEU L N 1
ATOM 16638 C CA . LEU I 3 81 ? 72.657 74.966 146.206 1.00 102.46 79 LEU L CA 1
ATOM 16639 C C . LEU I 3 81 ? 71.220 75.469 146.248 1.00 102.46 79 LEU L C 1
ATOM 16640 O O . LEU I 3 81 ? 70.715 75.979 145.238 1.00 102.46 79 LEU L O 1
ATOM 16641 N N . ARG I 3 82 ? 70.546 75.345 147.392 1.00 100.12 80 ARG L N 1
ATOM 16642 C CA . ARG I 3 82 ? 69.152 75.743 147.542 1.00 100.12 80 ARG L CA 1
ATOM 16643 C C . ARG I 3 82 ? 68.968 77.234 147.820 1.00 100.12 80 ARG L C 1
ATOM 16644 O O . ARG I 3 82 ? 67.885 77.636 148.260 1.00 100.12 80 ARG L O 1
ATOM 16645 N N . ASP I 3 83 ? 69.988 78.057 147.581 1.00 99.12 81 ASP L N 1
ATOM 16646 C CA . ASP I 3 83 ? 69.874 79.496 147.770 1.00 99.12 81 ASP L CA 1
ATOM 16647 C C . ASP I 3 83 ? 69.317 80.214 146.550 1.00 99.12 81 ASP L C 1
ATOM 16648 O O . ASP I 3 83 ? 68.883 81.364 146.671 1.00 99.12 81 ASP L O 1
ATOM 16649 N N . HIS I 3 84 ? 69.324 79.571 145.384 1.00 99.26 82 HIS L N 1
ATOM 16650 C CA . HIS I 3 84 ? 68.740 80.151 144.179 1.00 99.26 82 HIS L CA 1
ATOM 16651 C C . HIS I 3 84 ? 67.289 79.713 144.010 1.00 99.26 82 HIS L C 1
ATOM 16652 O O . HIS I 3 84 ? 66.380 80.548 143.980 1.00 99.26 82 HIS L O 1
ATOM 16653 N N . LEU I 3 85 ? 67.060 78.407 143.908 1.00 97.19 83 LEU L N 1
ATOM 16654 C CA . LEU I 3 85 ? 65.718 77.853 143.826 1.00 97.19 83 LEU L CA 1
ATOM 16655 C C . LEU I 3 85 ? 65.181 77.618 145.237 1.00 97.19 83 LEU L C 1
ATOM 16656 O O . LEU I 3 85 ? 65.752 78.081 146.227 1.00 97.19 83 LEU L O 1
ATOM 16657 N N . GLN I 3 86 ? 64.072 76.893 145.348 1.00 96.73 84 GLN L N 1
ATOM 16658 C CA . GLN I 3 86 ? 63.463 76.610 146.640 1.00 96.73 84 GLN L CA 1
ATOM 16659 C C . GLN I 3 86 ? 63.137 75.125 146.724 1.00 96.73 84 GLN L C 1
ATOM 16660 O O . GLN I 3 86 ? 63.445 74.344 145.818 1.00 96.73 84 GLN L O 1
ATOM 16661 N N . PHE I 3 87 ? 62.506 74.733 147.826 1.00 95.36 85 PHE L N 1
ATOM 16662 C CA . PHE I 3 87 ? 62.079 73.354 148.018 1.00 95.36 85 PHE L CA 1
ATOM 16663 C C . PHE I 3 87 ? 60.734 73.136 147.325 1.00 95.36 85 PHE L C 1
ATOM 16664 O O . PHE I 3 87 ? 60.237 73.993 146.589 1.00 95.36 85 PHE L O 1
ATOM 16665 N N . GLY I 3 88 ? 60.120 71.978 147.562 1.00 104.15 86 GLY L N 1
ATOM 16666 C CA . GLY I 3 88 ? 58.861 71.635 146.935 1.00 104.15 86 GLY L CA 1
ATOM 16667 C C . GLY I 3 88 ? 57.787 71.330 147.963 1.00 104.15 86 GLY L C 1
ATOM 16668 O O . GLY I 3 88 ? 58.026 71.354 149.172 1.00 104.15 86 GLY L O 1
ATOM 16669 N N . GLU I 3 89 ? 56.596 71.044 147.447 1.00 111.89 87 GLU L N 1
ATOM 16670 C CA . GLU I 3 89 ? 55.438 70.700 148.255 1.00 111.89 87 GLU L CA 1
ATOM 16671 C C . GLU I 3 89 ? 54.687 69.570 147.571 1.00 111.89 87 GLU L C 1
ATOM 16672 O O . GLU I 3 89 ? 54.757 69.427 146.345 1.00 111.89 87 GLU L O 1
ATOM 16673 N N . PRO I 3 90 ? 53.965 68.751 148.336 1.00 112.76 88 PRO L N 1
ATOM 16674 C CA . PRO I 3 90 ? 53.209 67.649 147.731 1.00 112.76 88 PRO L CA 1
ATOM 16675 C C . PRO I 3 90 ? 51.789 68.066 147.382 1.00 112.76 88 PRO L C 1
ATOM 16676 O O . PRO I 3 90 ? 51.151 68.859 148.078 1.00 112.76 88 PRO L O 1
ATOM 16677 N N . ALA I 3 91 ? 51.292 67.514 146.278 1.00 114.20 89 ALA L N 1
ATOM 16678 C CA . ALA I 3 91 ? 49.940 67.788 145.816 1.00 114.20 89 ALA L CA 1
ATOM 16679 C C . ALA I 3 91 ? 49.325 66.505 145.279 1.00 114.20 89 ALA L C 1
ATOM 16680 O O . ALA I 3 91 ? 50.012 65.672 144.681 1.00 114.20 89 ALA L O 1
ATOM 16681 N N . VAL I 3 92 ? 48.020 66.356 145.499 1.00 114.58 90 VAL L N 1
ATOM 16682 C CA . VAL I 3 92 ? 47.313 65.164 145.047 1.00 114.58 90 VAL L CA 1
ATOM 16683 C C . VAL I 3 92 ? 47.046 65.251 143.547 1.00 114.58 90 VAL L C 1
ATOM 16684 O O . VAL I 3 92 ? 47.192 66.301 142.917 1.00 114.58 90 VAL L O 1
ATOM 16685 N N . VAL I 3 93 ? 46.650 64.121 142.972 1.00 117.78 91 VAL L N 1
ATOM 16686 C CA . VAL I 3 93 ? 46.363 64.043 141.542 1.00 117.78 91 VAL L CA 1
ATOM 16687 C C . VAL I 3 93 ? 44.869 64.245 141.316 1.00 117.78 91 VAL L C 1
ATOM 16688 O O . VAL I 3 93 ? 44.051 63.512 141.891 1.00 117.78 91 VAL L O 1
ATOM 16689 N N . PRO I 3 94 ? 44.470 65.207 140.496 1.00 117.15 92 PRO L N 1
ATOM 16690 C CA . PRO I 3 94 ? 43.046 65.452 140.256 1.00 117.15 92 PRO L CA 1
ATOM 16691 C C . PRO I 3 94 ? 42.516 64.515 139.175 1.00 117.15 92 PRO L C 1
ATOM 16692 O O . PRO I 3 94 ? 43.218 63.639 138.672 1.00 117.15 92 PRO L O 1
ATOM 16693 N N . HIS I 3 95 ? 41.245 64.715 138.828 1.00 118.31 93 HIS L N 1
ATOM 16694 C CA . HIS I 3 95 ? 40.583 63.947 137.782 1.00 118.31 93 HIS L CA 1
ATOM 16695 C C . HIS I 3 95 ? 41.135 64.352 136.421 1.00 118.31 93 HIS L C 1
ATOM 16696 O O . HIS I 3 95 ? 41.190 63.526 135.500 1.00 118.31 93 HIS L O 1
ATOM 16697 N N . PRO I 3 96 ? 41.543 65.608 136.250 1.00 117.90 94 PRO L N 1
ATOM 16698 C CA . PRO I 3 96 ? 42.129 66.041 134.974 1.00 117.90 94 PRO L CA 1
ATOM 16699 C C . PRO I 3 96 ? 43.586 65.618 134.882 1.00 117.90 94 PRO L C 1
ATOM 16700 O O . PRO I 3 96 ? 44.461 66.195 135.534 1.00 117.90 94 PRO L O 1
ATOM 16701 N N . THR I 3 97 ? 43.851 64.606 134.059 1.00 117.67 95 THR L N 1
ATOM 16702 C CA . THR I 3 97 ? 45.194 64.054 133.883 1.00 117.67 95 THR L CA 1
ATOM 16703 C C . THR I 3 97 ? 45.434 63.796 132.402 1.00 117.67 95 THR L C 1
ATOM 16704 O O . THR I 3 97 ? 45.038 62.751 131.867 1.00 117.67 95 THR L O 1
ATOM 16705 N N . PRO I 3 98 ? 46.079 64.733 131.704 1.00 118.50 96 PRO L N 1
ATOM 16706 C CA . PRO I 3 98 ? 46.432 64.487 130.300 1.00 118.50 96 PRO L CA 1
ATOM 16707 C C . PRO I 3 98 ? 47.578 63.496 130.173 1.00 118.50 96 PRO L C 1
ATOM 16708 O O . PRO I 3 98 ? 48.482 63.473 131.015 1.00 118.50 96 PRO L O 1
ATOM 16709 N N . TYR I 3 99 ? 47.551 62.667 129.128 1.00 115.04 97 TYR L N 1
ATOM 16710 C CA . TYR I 3 99 ? 48.578 61.645 128.921 1.00 115.04 97 TYR L CA 1
ATOM 16711 C C . TYR I 3 99 ? 49.786 62.262 128.215 1.00 115.04 97 TYR L C 1
ATOM 16712 O O . TYR I 3 99 ? 50.057 62.028 127.036 1.00 115.04 97 TYR L O 1
ATOM 16713 N N . ARG I 3 100 ? 50.523 63.070 128.971 1.00 111.43 98 ARG L N 1
ATOM 16714 C CA . ARG I 3 100 ? 51.743 63.702 128.480 1.00 111.43 98 ARG L CA 1
ATOM 16715 C C . ARG I 3 100 ? 52.915 62.816 128.883 1.00 111.43 98 ARG L C 1
ATOM 16716 O O . ARG I 3 100 ? 53.488 62.989 129.963 1.00 111.43 98 ARG L O 1
ATOM 16717 N N . GLN I 3 101 ? 53.262 61.862 128.022 1.00 109.02 99 GLN L N 1
ATOM 16718 C CA . GLN I 3 101 ? 54.323 60.909 128.321 1.00 109.02 99 GLN L CA 1
ATOM 16719 C C . GLN I 3 101 ? 55.677 61.582 128.132 1.00 109.02 99 GLN L C 1
ATOM 16720 O O . GLN I 3 101 ? 56.194 61.644 127.011 1.00 109.02 99 GLN L O 1
ATOM 16721 N N . VAL I 3 102 ? 56.252 62.076 129.227 1.00 108.03 100 VAL L N 1
ATOM 16722 C CA . VAL I 3 102 ? 57.540 62.763 129.216 1.00 108.03 100 VAL L CA 1
ATOM 16723 C C . VAL I 3 102 ? 58.633 61.718 129.384 1.00 108.03 100 VAL L C 1
ATOM 16724 O O . VAL I 3 102 ? 58.509 60.812 130.214 1.00 108.03 100 VAL L O 1
ATOM 16725 N N . SER I 3 103 ? 59.702 61.847 128.601 1.00 105.33 101 SER L N 1
ATOM 16726 C CA . SER I 3 103 ? 60.776 60.866 128.585 1.00 105.33 101 SER L CA 1
ATOM 16727 C C . SER I 3 103 ? 62.121 61.556 128.754 1.00 105.33 101 SER L C 1
ATOM 16728 O O . SER I 3 103 ? 62.222 62.786 128.756 1.00 105.33 101 SER L O 1
ATOM 16729 N N . ARG I 3 104 ? 63.163 60.735 128.903 1.00 106.15 102 ARG L N 1
ATOM 16730 C CA . ARG I 3 104 ? 64.553 61.187 128.993 1.00 106.15 102 ARG L CA 1
ATOM 16731 C C . ARG I 3 104 ? 65.355 60.338 128.010 1.00 106.15 102 ARG L C 1
ATOM 16732 O O . ARG I 3 104 ? 65.921 59.308 128.383 1.00 106.15 102 ARG L O 1
ATOM 16733 N N . VAL I 3 105 ? 65.407 60.779 126.754 1.00 106.48 103 VAL L N 1
ATOM 16734 C CA . VAL I 3 105 ? 66.056 60.031 125.682 1.00 106.48 103 VAL L CA 1
ATOM 16735 C C . VAL I 3 105 ? 66.919 60.979 124.859 1.00 106.48 103 VAL L C 1
ATOM 16736 O O . VAL I 3 105 ? 67.128 62.135 125.242 1.00 106.48 103 VAL L O 1
ATOM 16737 N N . GLN I 3 106 ? 67.438 60.496 123.737 1.00 107.98 104 GLN L N 1
ATOM 16738 C CA . GLN I 3 106 ? 68.291 61.281 122.856 1.00 107.98 104 GLN L CA 1
ATOM 16739 C C . GLN I 3 106 ? 67.590 61.532 121.521 1.00 107.98 104 GLN L C 1
ATOM 16740 O O . GLN I 3 106 ? 66.423 61.188 121.324 1.00 107.98 104 GLN L O 1
ATOM 16741 N N . ALA I 3 107 ? 68.328 62.154 120.603 1.00 110.20 105 ALA L N 1
ATOM 16742 C CA . ALA I 3 107 ? 67.851 62.420 119.255 1.00 110.20 105 ALA L CA 1
ATOM 16743 C C . ALA I 3 107 ? 69.042 62.392 118.308 1.00 110.20 105 ALA L C 1
ATOM 16744 O O . ALA I 3 107 ? 70.198 62.365 118.737 1.00 110.20 105 ALA L O 1
ATOM 16745 N N . LYS I 3 108 ? 68.748 62.394 117.010 1.00 113.41 106 LYS L N 1
ATOM 16746 C CA . LYS I 3 108 ? 69.800 62.337 116.003 1.00 113.41 106 LYS L CA 1
ATOM 16747 C C . LYS I 3 108 ? 70.488 63.692 115.887 1.00 113.41 106 LYS L C 1
ATOM 16748 O O . LYS I 3 108 ? 69.844 64.705 115.602 1.00 113.41 106 LYS L O 1
ATOM 16749 N N . SER I 3 109 ? 71.803 63.711 116.118 1.00 125.81 107 SER L N 1
ATOM 16750 C CA . SER I 3 109 ? 72.558 64.954 116.058 1.00 125.81 107 SER L CA 1
ATOM 16751 C C . SER I 3 109 ? 73.938 64.834 115.425 1.00 125.81 107 SER L C 1
ATOM 16752 O O . SER I 3 109 ? 74.662 65.834 115.389 1.00 125.81 107 SER L O 1
ATOM 16753 N N . ASN I 3 110 ? 74.322 63.665 114.916 1.00 135.81 108 ASN L N 1
ATOM 16754 C CA . ASN I 3 110 ? 75.676 63.461 114.414 1.00 135.81 108 ASN L CA 1
ATOM 16755 C C . ASN I 3 110 ? 75.759 63.896 112.957 1.00 135.81 108 ASN L C 1
ATOM 16756 O O . ASN I 3 110 ? 75.045 63.336 112.115 1.00 135.81 108 ASN L O 1
ATOM 16757 N N . PRO I 3 111 ? 76.598 64.876 112.615 1.00 142.24 109 PRO L N 1
ATOM 16758 C CA . PRO I 3 111 ? 76.759 65.241 111.200 1.00 142.24 109 PRO L CA 1
ATOM 16759 C C . PRO I 3 111 ? 77.953 64.540 110.572 1.00 142.24 109 PRO L C 1
ATOM 16760 O O . PRO I 3 111 ? 78.159 64.594 109.355 1.00 142.24 109 PRO L O 1
ATOM 16761 N N . GLU I 3 112 ? 78.752 63.885 111.415 1.00 150.41 110 GLU L N 1
ATOM 16762 C CA . GLU I 3 112 ? 79.876 63.084 110.948 1.00 150.41 110 GLU L CA 1
ATOM 16763 C C . GLU I 3 112 ? 80.009 61.779 111.720 1.00 150.41 110 GLU L C 1
ATOM 16764 O O . GLU I 3 112 ? 80.978 61.043 111.495 1.00 150.41 110 GLU L O 1
ATOM 16765 N N . ARG I 3 113 ? 79.073 61.475 112.625 1.00 153.22 111 ARG L N 1
ATOM 16766 C CA . ARG I 3 113 ? 79.126 60.242 113.400 1.00 153.22 111 ARG L CA 1
ATOM 16767 C C . ARG I 3 113 ? 78.829 59.012 112.557 1.00 153.22 111 ARG L C 1
ATOM 16768 O O . ARG I 3 113 ? 79.228 57.905 112.938 1.00 153.22 111 ARG L O 1
ATOM 16769 N N . LEU I 3 114 ? 78.135 59.180 111.429 1.00 150.82 112 LEU L N 1
ATOM 16770 C CA . LEU I 3 114 ? 77.939 58.069 110.505 1.00 150.82 112 LEU L CA 1
ATOM 16771 C C . LEU I 3 114 ? 79.255 57.625 109.883 1.00 150.82 112 LEU L C 1
ATOM 16772 O O . LEU I 3 114 ? 79.449 56.430 109.637 1.00 150.82 112 LEU L O 1
ATOM 16773 N N . ARG I 3 115 ? 80.179 58.564 109.652 1.00 146.34 113 ARG L N 1
ATOM 16774 C CA . ARG I 3 115 ? 81.496 58.204 109.131 1.00 146.34 113 ARG L CA 1
ATOM 16775 C C . ARG I 3 115 ? 82.308 57.432 110.165 1.00 146.34 113 ARG L C 1
ATOM 16776 O O . ARG I 3 115 ? 83.008 56.472 109.820 1.00 146.34 113 ARG L O 1
ATOM 16777 N N . ARG I 3 116 ? 82.205 57.823 111.439 1.00 146.44 114 ARG L N 1
ATOM 16778 C CA . ARG I 3 116 ? 82.876 57.084 112.504 1.00 146.44 114 ARG L CA 1
ATOM 16779 C C . ARG I 3 116 ? 82.272 55.697 112.681 1.00 146.44 114 ARG L C 1
ATOM 16780 O O . ARG I 3 116 ? 82.999 54.724 112.915 1.00 146.44 114 ARG L O 1
ATOM 16781 N N . ARG I 3 117 ? 80.947 55.580 112.535 1.00 142.34 115 ARG L N 1
ATOM 16782 C CA . ARG I 3 117 ? 80.297 54.276 112.638 1.00 142.34 115 ARG L CA 1
ATOM 16783 C C . ARG I 3 117 ? 80.656 53.374 111.460 1.00 142.34 115 ARG L C 1
ATOM 16784 O O . ARG I 3 117 ? 80.840 52.162 111.634 1.00 142.34 115 ARG L O 1
ATOM 16785 N N . LEU I 3 118 ? 80.774 53.948 110.259 1.00 133.65 116 LEU L N 1
ATOM 16786 C CA . LEU I 3 118 ? 81.168 53.164 109.094 1.00 133.65 116 LEU L CA 1
ATOM 16787 C C . LEU I 3 118 ? 82.635 52.761 109.152 1.00 133.65 116 LEU L C 1
ATOM 16788 O O . LEU I 3 118 ? 82.999 51.686 108.663 1.00 133.65 116 LEU L O 1
ATOM 16789 N N . MET I 3 119 ? 83.489 53.601 109.741 1.00 129.55 117 MET L N 1
ATOM 16790 C CA . MET I 3 119 ? 84.891 53.231 109.897 1.00 129.55 117 MET L CA 1
ATOM 16791 C C . MET I 3 119 ? 85.070 52.173 110.979 1.00 129.55 117 MET L C 1
ATOM 16792 O O . MET I 3 119 ? 85.914 51.280 110.845 1.00 129.55 117 MET L O 1
ATOM 16793 N N . ARG I 3 120 ? 84.281 52.249 112.053 1.00 125.68 118 ARG L N 1
ATOM 16794 C CA . ARG I 3 120 ? 84.418 51.294 113.147 1.00 125.68 118 ARG L CA 1
ATOM 16795 C C . ARG I 3 120 ? 83.790 49.945 112.806 1.00 125.68 118 ARG L C 1
ATOM 16796 O O . ARG I 3 120 ? 84.477 48.918 112.783 1.00 125.68 118 ARG L O 1
ATOM 16797 N N . ARG I 3 121 ? 82.478 49.924 112.544 1.00 125.16 119 ARG L N 1
ATOM 16798 C CA . ARG I 3 121 ? 81.778 48.659 112.357 1.00 125.16 119 ARG L CA 1
ATOM 16799 C C . ARG I 3 121 ? 80.797 48.703 111.191 1.00 125.16 119 ARG L C 1
ATOM 16800 O O . ARG I 3 121 ? 79.715 48.108 111.265 1.00 125.16 119 ARG L O 1
ATOM 16801 N N . HIS I 3 122 ? 81.146 49.398 110.119 1.00 131.61 120 HIS L N 1
ATOM 16802 C CA . HIS I 3 122 ? 80.284 49.449 108.942 1.00 131.61 120 HIS L CA 1
ATOM 16803 C C . HIS I 3 122 ? 80.999 49.087 107.650 1.00 131.61 120 HIS L C 1
ATOM 16804 O O . HIS I 3 122 ? 80.441 48.350 106.834 1.00 131.61 120 HIS L O 1
ATOM 16805 N N . ASP I 3 123 ? 82.227 49.567 107.451 1.00 135.90 121 ASP L N 1
ATOM 16806 C CA . ASP I 3 123 ? 82.946 49.379 106.191 1.00 135.90 121 ASP L CA 1
ATOM 16807 C C . ASP I 3 123 ? 82.373 50.252 105.075 1.00 135.90 121 ASP L C 1
ATOM 16808 O O . ASP I 3 123 ? 82.211 49.805 103.939 1.00 135.90 121 ASP L O 1
ATOM 16809 N N . LEU I 3 124 ? 82.068 51.505 105.400 1.00 144.95 122 LEU L N 1
ATOM 16810 C CA . LEU I 3 124 ? 81.472 52.444 104.462 1.00 144.95 122 LEU L CA 1
ATOM 16811 C C . LEU I 3 124 ? 82.485 53.503 104.031 1.00 144.95 122 LEU L C 1
ATOM 16812 O O . LEU I 3 124 ? 83.587 53.611 104.574 1.00 144.95 122 LEU L O 1
ATOM 16813 N N . SER I 3 125 ? 82.090 54.291 103.031 1.00 140.72 123 SER L N 1
ATOM 16814 C CA . SER I 3 125 ? 82.930 55.362 102.504 1.00 140.72 123 SER L CA 1
ATOM 16815 C C . SER I 3 125 ? 82.922 56.517 103.498 1.00 140.72 123 SER L C 1
ATOM 16816 O O . SER I 3 125 ? 81.896 57.177 103.687 1.00 140.72 123 SER L O 1
ATOM 16817 N N . GLU I 3 126 ? 84.069 56.760 104.137 1.00 130.15 124 GLU L N 1
ATOM 16818 C CA . GLU I 3 126 ? 84.139 57.796 105.161 1.00 130.15 124 GLU L CA 1
ATOM 16819 C C . GLU I 3 126 ? 84.175 59.192 104.555 1.00 130.15 124 GLU L C 1
ATOM 16820 O O . GLU I 3 126 ? 83.716 60.150 105.189 1.00 130.15 124 GLU L O 1
ATOM 16821 N N . GLU I 3 127 ? 84.705 59.327 103.337 1.00 124.67 125 GLU L N 1
ATOM 16822 C CA . GLU I 3 127 ? 84.772 60.637 102.694 1.00 124.67 125 GLU L CA 1
ATOM 16823 C C . GLU I 3 127 ? 83.390 61.124 102.278 1.00 124.67 125 GLU L C 1
ATOM 16824 O O . GLU I 3 127 ? 83.056 62.300 102.471 1.00 124.67 125 GLU L O 1
ATOM 16825 N N . GLU I 3 128 ? 82.570 60.231 101.715 1.00 120.80 126 GLU L N 1
ATOM 16826 C CA . GLU I 3 128 ? 81.194 60.585 101.384 1.00 120.80 126 GLU L CA 1
ATOM 16827 C C . GLU I 3 128 ? 80.356 60.818 102.635 1.00 120.80 126 GLU L C 1
ATOM 16828 O O . GLU I 3 128 ? 79.450 61.658 102.622 1.00 120.80 126 GLU L O 1
ATOM 16829 N N . ALA I 3 129 ? 80.656 60.105 103.724 1.00 118.93 127 ALA L N 1
ATOM 16830 C CA . ALA I 3 129 ? 79.934 60.324 104.973 1.00 118.93 127 ALA L CA 1
ATOM 16831 C C . ALA I 3 129 ? 80.321 61.645 105.623 1.00 118.93 127 ALA L C 1
ATOM 16832 O O . ALA I 3 129 ? 79.498 62.263 106.307 1.00 118.93 127 ALA L O 1
ATOM 16833 N N . ARG I 3 130 ? 81.563 62.090 105.426 1.00 117.06 128 ARG L N 1
ATOM 16834 C CA . ARG I 3 130 ? 81.976 63.383 105.955 1.00 117.06 128 ARG L CA 1
ATOM 16835 C C . ARG I 3 130 ? 81.449 64.530 105.102 1.00 117.06 128 ARG L C 1
ATOM 16836 O O . ARG I 3 130 ? 81.007 65.551 105.638 1.00 117.06 128 ARG L O 1
ATOM 16837 N N . LYS I 3 131 ? 81.483 64.378 103.776 1.00 115.08 129 LYS L N 1
ATOM 16838 C CA . LYS I 3 131 ? 81.002 65.416 102.874 1.00 115.08 129 LYS L CA 1
ATOM 16839 C C . LYS I 3 131 ? 79.488 65.412 102.699 1.00 115.08 129 LYS L C 1
ATOM 16840 O O . LYS I 3 131 ? 78.955 66.333 102.071 1.00 115.08 129 LYS L O 1
ATOM 16841 N N . ARG I 3 132 ? 78.785 64.410 103.233 1.00 110.89 130 ARG L N 1
ATOM 16842 C CA . ARG I 3 132 ? 77.330 64.346 103.157 1.00 110.89 130 ARG L CA 1
ATOM 16843 C C . ARG I 3 132 ? 76.644 64.993 104.353 1.00 110.89 130 ARG L C 1
ATOM 16844 O O . ARG I 3 132 ? 75.515 64.617 104.694 1.00 110.89 130 ARG L O 1
ATOM 16845 N N . ILE I 3 133 ? 77.294 65.956 104.998 1.00 108.92 131 ILE L N 1
ATOM 16846 C CA . ILE I 3 133 ? 76.733 66.621 106.170 1.00 108.92 131 ILE L CA 1
ATOM 16847 C C . ILE I 3 133 ? 76.333 68.042 105.791 1.00 108.92 131 ILE L C 1
ATOM 16848 O O . ILE I 3 133 ? 77.109 68.983 106.011 1.00 108.92 131 ILE L O 1
ATOM 16849 N N . PRO I 3 134 ? 75.147 68.241 105.212 1.00 111.48 132 PRO L N 1
ATOM 16850 C CA . PRO I 3 134 ? 74.689 69.606 104.920 1.00 111.48 132 PRO L CA 1
ATOM 16851 C C . PRO I 3 134 ? 73.847 70.180 106.047 1.00 111.48 132 PRO L C 1
ATOM 16852 O O . PRO I 3 134 ? 73.637 69.519 107.068 1.00 111.48 132 PRO L O 1
ATOM 16853 N N . ASP I 3 135 ? 73.367 71.415 105.876 1.00 108.69 133 ASP L N 1
ATOM 16854 C CA . ASP I 3 135 ? 72.469 72.002 106.865 1.00 108.69 133 ASP L CA 1
ATOM 16855 C C . ASP I 3 135 ? 71.108 71.315 106.873 1.00 108.69 133 ASP L C 1
ATOM 16856 O O . ASP I 3 135 ? 70.445 71.266 107.916 1.00 108.69 133 ASP L O 1
ATOM 16857 N N . THR I 3 136 ? 70.680 70.777 105.731 1.00 111.14 134 THR L N 1
ATOM 16858 C CA . THR I 3 136 ? 69.437 70.028 105.630 1.00 111.14 134 THR L CA 1
ATOM 16859 C C . THR I 3 136 ? 69.627 68.532 105.860 1.00 111.14 134 THR L C 1
ATOM 16860 O O . THR I 3 136 ? 68.780 67.735 105.439 1.00 111.14 134 THR L O 1
ATOM 16861 N N . VAL I 3 137 ? 70.717 68.137 106.512 1.00 112.06 135 VAL L N 1
ATOM 16862 C CA . VAL I 3 137 ? 70.988 66.738 106.809 1.00 112.06 135 VAL L CA 1
ATOM 16863 C C . VAL I 3 137 ? 70.654 66.391 108.254 1.00 112.06 135 VAL L C 1
ATOM 16864 O O . VAL I 3 137 ? 70.110 65.320 108.526 1.00 112.06 135 VAL L O 1
ATOM 16865 N N . ALA I 3 138 ? 70.974 67.280 109.189 1.00 113.86 136 ALA L N 1
ATOM 16866 C CA . ALA I 3 138 ? 70.670 67.048 110.593 1.00 113.86 136 ALA L CA 1
ATOM 16867 C C . ALA I 3 138 ? 69.182 67.254 110.849 1.00 113.86 136 ALA L C 1
ATOM 16868 O O . ALA I 3 138 ? 68.593 68.245 110.410 1.00 113.86 136 ALA L O 1
ATOM 16869 N N . ARG I 3 139 ? 68.577 66.305 111.564 1.00 121.45 137 ARG L N 1
ATOM 16870 C CA . ARG I 3 139 ? 67.152 66.340 111.898 1.00 121.45 137 ARG L CA 1
ATOM 16871 C C . ARG I 3 139 ? 67.017 66.107 113.400 1.00 121.45 137 ARG L C 1
ATOM 16872 O O . ARG I 3 139 ? 66.789 64.980 113.845 1.00 121.45 137 ARG L O 1
ATOM 16873 N N . ALA I 3 140 ? 67.133 67.177 114.175 1.00 115.54 138 ALA L N 1
ATOM 16874 C CA . ALA I 3 140 ? 67.076 67.116 115.628 1.00 115.54 138 ALA L CA 1
ATOM 16875 C C . ALA I 3 140 ? 65.858 67.893 116.127 1.00 115.54 138 ALA L C 1
ATOM 16876 O O . ALA I 3 140 ? 65.019 68.346 115.343 1.00 115.54 138 ALA L O 1
ATOM 16877 N N . LEU I 3 141 ? 65.766 68.040 117.445 1.00 109.80 139 LEU L N 1
ATOM 16878 C CA . LEU I 3 141 ? 64.623 68.695 118.079 1.00 109.80 139 LEU L CA 1
ATOM 16879 C C . LEU I 3 141 ? 64.701 70.195 117.828 1.00 109.80 139 LEU L C 1
ATOM 16880 O O . LEU I 3 141 ? 65.441 70.914 118.502 1.00 109.80 139 LEU L O 1
ATOM 16881 N N . ASP I 3 142 ? 63.928 70.672 116.849 1.00 110.50 140 ASP L N 1
ATOM 16882 C CA . ASP I 3 142 ? 63.849 72.094 116.541 1.00 110.50 140 ASP L CA 1
ATOM 16883 C C . ASP I 3 142 ? 62.927 72.854 117.484 1.00 110.50 140 ASP L C 1
ATOM 16884 O O . ASP I 3 142 ? 62.918 74.089 117.457 1.00 110.50 140 ASP L O 1
ATOM 16885 N N . LEU I 3 143 ? 62.155 72.149 118.307 1.00 111.00 141 LEU L N 1
ATOM 16886 C CA . LEU I 3 143 ? 61.347 72.741 119.363 1.00 111.00 141 LEU L CA 1
ATOM 16887 C C . LEU I 3 143 ? 62.214 72.889 120.609 1.00 111.00 141 LEU L C 1
ATOM 16888 O O . LEU I 3 143 ? 63.407 72.562 120.577 1.00 111.00 141 LEU L O 1
ATOM 16889 N N . PRO I 3 144 ? 61.665 73.385 121.712 1.00 111.14 142 PRO L N 1
ATOM 16890 C CA . PRO I 3 144 ? 62.488 73.581 122.911 1.00 111.14 142 PRO L CA 1
ATOM 16891 C C . PRO I 3 144 ? 62.832 72.277 123.613 1.00 111.14 142 PRO L C 1
ATOM 16892 O O . PRO I 3 144 ? 62.152 71.873 124.561 1.00 111.14 142 PRO L O 1
ATOM 16893 N N . PHE I 3 145 ? 63.877 71.603 123.133 1.00 115.44 143 PHE L N 1
ATOM 16894 C CA . PHE I 3 145 ? 64.430 70.412 123.778 1.00 115.44 143 PHE L CA 1
ATOM 16895 C C . PHE I 3 145 ? 65.684 70.860 124.523 1.00 115.44 143 PHE L C 1
ATOM 16896 O O . PHE I 3 145 ? 66.765 70.959 123.939 1.00 115.44 143 PHE L O 1
ATOM 16897 N N . VAL I 3 146 ? 65.533 71.134 125.814 1.00 113.21 144 VAL L N 1
ATOM 16898 C CA . VAL I 3 146 ? 66.602 71.734 126.606 1.00 113.21 144 VAL L CA 1
ATOM 16899 C C . VAL I 3 146 ? 67.636 70.666 126.934 1.00 113.21 144 VAL L C 1
ATOM 16900 O O . VAL I 3 146 ? 67.337 69.688 127.628 1.00 113.21 144 VAL L O 1
ATOM 16901 N N . THR I 3 147 ? 68.857 70.856 126.442 1.00 115.90 145 THR L N 1
ATOM 16902 C CA . THR I 3 147 ? 69.959 69.926 126.682 1.00 115.90 145 THR L CA 1
ATOM 16903 C C . THR I 3 147 ? 70.877 70.542 127.733 1.00 115.90 145 THR L C 1
ATOM 16904 O O . THR I 3 147 ? 71.752 71.353 127.425 1.00 115.90 145 THR L O 1
ATOM 16905 N N . LEU I 3 148 ? 70.668 70.152 128.989 1.00 109.21 146 LEU L N 1
ATOM 16906 C CA . LEU I 3 148 ? 71.568 70.546 130.066 1.00 109.21 146 LEU L CA 1
ATOM 16907 C C . LEU I 3 148 ? 72.862 69.749 129.963 1.00 109.21 146 LEU L C 1
ATOM 16908 O O . LEU I 3 148 ? 72.946 68.620 130.455 1.00 109.21 146 LEU L O 1
ATOM 16909 N N . ARG I 3 149 ? 73.871 70.327 129.322 1.00 116.43 147 ARG L N 1
ATOM 16910 C CA . ARG I 3 149 ? 75.119 69.641 129.030 1.00 116.43 147 ARG L CA 1
ATOM 16911 C C . ARG I 3 149 ? 76.165 69.958 130.090 1.00 116.43 147 ARG L C 1
ATOM 16912 O O . ARG I 3 149 ? 75.964 70.790 130.978 1.00 116.43 147 ARG L O 1
ATOM 16913 N N . SER I 3 150 ? 77.298 69.271 129.980 1.00 136.17 148 SER L N 1
ATOM 16914 C CA . SER I 3 150 ? 78.426 69.421 130.885 1.00 136.17 148 SER L CA 1
ATOM 16915 C C . SER I 3 150 ? 79.579 70.120 130.169 1.00 136.17 148 SER L C 1
ATOM 16916 O O . SER I 3 150 ? 79.467 70.539 129.014 1.00 136.17 148 SER L O 1
ATOM 16917 N N . GLN I 3 151 ? 80.700 70.244 130.877 1.00 135.86 149 GLN L N 1
ATOM 16918 C CA . GLN I 3 151 ? 81.887 70.908 130.342 1.00 135.86 149 GLN L CA 1
ATOM 16919 C C . GLN I 3 151 ? 82.868 69.870 129.796 1.00 135.86 149 GLN L C 1
ATOM 16920 O O . GLN I 3 151 ? 83.970 69.667 130.308 1.00 135.86 149 GLN L O 1
ATOM 16921 N N . SER I 3 152 ? 82.440 69.207 128.732 1.00 141.65 150 SER L N 1
ATOM 16922 C CA . SER I 3 152 ? 83.279 68.243 128.029 1.00 141.65 150 SER L CA 1
ATOM 16923 C C . SER I 3 152 ? 83.366 68.506 126.533 1.00 141.65 150 SER L C 1
ATOM 16924 O O . SER I 3 152 ? 84.421 68.279 125.935 1.00 141.65 150 SER L O 1
ATOM 16925 N N . THR I 3 153 ? 82.284 68.974 125.915 1.00 146.97 151 THR L N 1
ATOM 16926 C CA . THR I 3 153 ? 82.246 69.278 124.492 1.00 146.97 151 THR L CA 1
ATOM 16927 C C . THR I 3 153 ? 81.874 70.743 124.310 1.00 146.97 151 THR L C 1
ATOM 16928 O O . THR I 3 153 ? 81.037 71.272 125.049 1.00 146.97 151 THR L O 1
ATOM 16929 N N . GLY I 3 154 ? 82.501 71.394 123.328 1.00 148.05 152 GLY L N 1
ATOM 16930 C CA . GLY I 3 154 ? 82.233 72.798 123.069 1.00 148.05 152 GLY L CA 1
ATOM 16931 C C . GLY I 3 154 ? 80.915 73.063 122.373 1.00 148.05 152 GLY L C 1
ATOM 16932 O O . GLY I 3 154 ? 80.432 74.200 122.403 1.00 148.05 152 GLY L O 1
ATOM 16933 N N . GLN I 3 155 ? 80.328 72.044 121.747 1.00 156.11 153 GLN L N 1
ATOM 16934 C CA . GLN I 3 155 ? 79.057 72.194 121.057 1.00 156.11 153 GLN L CA 1
ATOM 16935 C C . GLN I 3 155 ? 77.924 72.413 122.056 1.00 156.11 153 GLN L C 1
ATOM 16936 O O . GLN I 3 155 ? 77.893 71.830 123.143 1.00 156.11 153 GLN L O 1
ATOM 16937 N N . HIS I 3 156 ? 76.982 73.270 121.669 1.00 157.89 154 HIS L N 1
ATOM 16938 C CA . HIS I 3 156 ? 75.906 73.701 122.552 1.00 157.89 154 HIS L CA 1
ATOM 16939 C C . HIS I 3 156 ? 74.873 72.588 122.726 1.00 157.89 154 HIS L C 1
ATOM 16940 O O . HIS I 3 156 ? 74.898 71.563 122.039 1.00 157.89 154 HIS L O 1
ATOM 16941 N N . PHE I 3 157 ? 73.938 72.794 123.649 1.00 145.20 155 PHE L N 1
ATOM 16942 C CA . PHE I 3 157 ? 72.963 71.782 124.033 1.00 145.20 155 PHE L CA 1
ATOM 16943 C C . PHE I 3 157 ? 71.864 71.703 122.981 1.00 145.20 155 PHE L C 1
ATOM 16944 O O . PHE I 3 157 ? 71.153 72.685 122.744 1.00 145.20 155 PHE L O 1
ATOM 16945 N N . ARG I 3 158 ? 71.735 70.540 122.353 1.00 139.50 156 ARG L N 1
ATOM 16946 C CA . ARG I 3 158 ? 70.650 70.255 121.427 1.00 139.50 156 ARG L CA 1
ATOM 16947 C C . ARG I 3 158 ? 69.509 69.566 122.175 1.00 139.50 156 ARG L C 1
ATOM 16948 O O . ARG I 3 158 ? 69.420 69.622 123.404 1.00 139.50 156 ARG L O 1
ATOM 16949 N N . LEU I 3 159 ? 68.611 68.923 121.435 1.00 122.22 157 LEU L N 1
ATOM 16950 C CA . LEU I 3 159 ? 67.467 68.266 122.050 1.00 122.22 157 LEU L CA 1
ATOM 16951 C C . LEU I 3 159 ? 67.883 66.978 122.753 1.00 122.22 157 LEU L C 1
ATOM 16952 O O . LEU I 3 159 ? 68.648 66.173 122.215 1.00 122.22 157 LEU L O 1
ATOM 16953 N N . PHE I 3 160 ? 67.382 66.798 123.979 1.00 111.92 158 PHE L N 1
ATOM 16954 C CA . PHE I 3 160 ? 67.494 65.523 124.690 1.00 111.92 158 PHE L CA 1
ATOM 16955 C C . PHE I 3 160 ? 66.234 65.395 125.559 1.00 111.92 158 PHE L C 1
ATOM 16956 O O . PHE I 3 160 ? 66.227 65.845 126.713 1.00 111.92 158 PHE L O 1
ATOM 16957 N N . ILE I 3 161 ? 65.211 64.786 125.007 1.00 104.27 159 ILE L N 1
ATOM 16958 C CA . ILE I 3 161 ? 63.912 64.671 125.676 1.00 104.27 159 ILE L CA 1
ATOM 16959 C C . ILE I 3 161 ? 63.078 63.647 124.926 1.00 104.27 159 ILE L C 1
ATOM 16960 O O . ILE I 3 161 ? 63.376 63.312 123.774 1.00 104.27 159 ILE L O 1
ATOM 16961 N N . ARG I 3 162 ? 62.037 63.134 125.582 1.00 105.04 160 ARG L N 1
ATOM 16962 C CA . ARG I 3 162 ? 61.039 62.269 124.948 1.00 105.04 160 ARG L CA 1
ATOM 16963 C C . ARG I 3 162 ? 59.654 62.810 125.302 1.00 105.04 160 ARG L C 1
ATOM 16964 O O . ARG I 3 162 ? 59.005 62.324 126.232 1.00 105.04 160 ARG L O 1
ATOM 16965 N N . HIS I 3 163 ? 59.187 63.800 124.546 1.00 108.66 161 HIS L N 1
ATOM 16966 C CA . HIS I 3 163 ? 57.901 64.417 124.832 1.00 108.66 161 HIS L CA 1
ATOM 16967 C C . HIS I 3 163 ? 56.763 63.608 124.213 1.00 108.66 161 HIS L C 1
ATOM 16968 O O . HIS I 3 163 ? 56.950 62.844 123.263 1.00 108.66 161 HIS L O 1
ATOM 16969 N N . GLY I 3 164 ? 55.566 63.792 124.766 1.00 111.02 162 GLY L N 1
ATOM 16970 C CA . GLY I 3 164 ? 54.396 63.080 124.308 1.00 111.02 162 GLY L CA 1
ATOM 16971 C C . GLY I 3 164 ? 53.303 64.000 123.799 1.00 111.02 162 GLY L C 1
ATOM 16972 O O . GLY I 3 164 ? 53.452 65.225 123.768 1.00 111.02 162 GLY L O 1
ATOM 16973 N N . PRO I 3 165 ? 52.175 63.418 123.382 1.00 114.36 163 PRO L N 1
ATOM 16974 C CA . PRO I 3 165 ? 51.066 64.243 122.886 1.00 114.36 163 PRO L CA 1
ATOM 16975 C C . PRO I 3 165 ? 50.119 64.678 123.994 1.00 114.36 163 PRO L C 1
ATOM 16976 O O . PRO I 3 165 ? 49.620 63.844 124.754 1.00 114.36 163 PRO L O 1
ATOM 16977 N N . LEU I 3 166 ? 49.858 65.980 124.086 1.00 118.24 164 LEU L N 1
ATOM 16978 C CA . LEU I 3 166 ? 49.023 66.540 125.144 1.00 118.24 164 LEU L CA 1
ATOM 16979 C C . LEU I 3 166 ? 47.568 66.519 124.688 1.00 118.24 164 LEU L C 1
ATOM 16980 O O . LEU I 3 166 ? 47.172 67.291 123.810 1.00 118.24 164 LEU L O 1
ATOM 16981 N N . GLN I 3 167 ? 46.773 65.647 125.295 1.00 116.69 165 GLN L N 1
ATOM 16982 C CA . GLN I 3 167 ? 45.367 65.484 124.944 1.00 116.69 165 GLN L CA 1
ATOM 16983 C C . GLN I 3 167 ? 44.605 65.120 126.215 1.00 116.69 165 GLN L C 1
ATOM 16984 O O . GLN I 3 167 ? 45.082 65.364 127.329 1.00 116.69 165 GLN L O 1
ATOM 16985 N N . VAL I 3 168 ? 43.416 64.548 126.055 1.00 116.06 166 VAL L N 1
ATOM 16986 C CA . VAL I 3 168 ? 42.606 64.113 127.185 1.00 116.06 166 VAL L CA 1
ATOM 16987 C C . VAL I 3 168 ? 42.709 62.603 127.416 1.00 116.06 166 VAL L C 1
ATOM 16988 O O . VAL I 3 168 ? 41.850 62.018 128.075 1.00 116.06 166 VAL L O 1
ATOM 16989 N N . THR I 3 169 ? 43.748 61.965 126.888 1.00 116.14 167 THR L N 1
ATOM 16990 C CA . THR I 3 169 ? 43.928 60.528 126.998 1.00 116.14 167 THR L CA 1
ATOM 16991 C C . THR I 3 169 ? 44.852 60.195 128.170 1.00 116.14 167 THR L C 1
ATOM 16992 O O . THR I 3 169 ? 45.206 61.057 128.981 1.00 116.14 167 THR L O 1
ATOM 16993 N N . ALA I 3 170 ? 45.246 58.927 128.266 1.00 116.64 168 ALA L N 1
ATOM 16994 C CA . ALA I 3 170 ? 46.138 58.453 129.313 1.00 116.64 168 ALA L CA 1
ATOM 16995 C C . ALA I 3 170 ? 47.262 57.641 128.687 1.00 116.64 168 ALA L C 1
ATOM 16996 O O . ALA I 3 170 ? 47.023 56.811 127.805 1.00 116.64 168 ALA L O 1
ATOM 16997 N N . GLU I 3 171 ? 48.488 57.885 129.149 1.00 117.30 169 GLU L N 1
ATOM 16998 C CA . GLU I 3 171 ? 49.654 57.180 128.618 1.00 117.30 169 GLU L CA 1
ATOM 16999 C C . GLU I 3 171 ? 50.737 57.195 129.689 1.00 117.30 169 GLU L C 1
ATOM 17000 O O . GLU I 3 171 ? 51.340 58.242 129.942 1.00 117.30 169 GLU L O 1
ATOM 17001 N N . GLU I 3 172 ? 50.983 56.040 130.304 1.00 119.00 170 GLU L N 1
ATOM 17002 C CA . GLU I 3 172 ? 51.993 55.890 131.341 1.00 119.00 170 GLU L CA 1
ATOM 17003 C C . GLU I 3 172 ? 52.963 54.785 130.949 1.00 119.00 170 GLU L C 1
ATOM 17004 O O . GLU I 3 172 ? 52.614 53.868 130.200 1.00 119.00 170 GLU L O 1
ATOM 17005 N N . GLY I 3 173 ? 54.187 54.876 131.467 1.00 119.56 171 GLY L N 1
ATOM 17006 C CA . GLY I 3 173 ? 55.243 53.959 131.095 1.00 119.56 171 GLY L CA 1
ATOM 17007 C C . GLY I 3 173 ? 56.271 53.833 132.198 1.00 119.56 171 GLY L C 1
ATOM 17008 O O . GLY I 3 173 ? 56.120 54.395 133.285 1.00 119.56 171 GLY L O 1
ATOM 17009 N N . GLY I 3 174 ? 57.334 53.087 131.899 1.00 119.47 172 GLY L N 1
ATOM 17010 C CA . GLY I 3 174 ? 58.362 52.786 132.878 1.00 119.47 172 GLY L CA 1
ATOM 17011 C C . GLY I 3 174 ? 59.411 53.866 133.043 1.00 119.47 172 GLY L C 1
ATOM 17012 O O . GLY I 3 174 ? 60.051 54.276 132.069 1.00 119.47 172 GLY L O 1
ATOM 17013 N N . PHE I 3 175 ? 59.601 54.325 134.278 1.00 117.78 173 PHE L N 1
ATOM 17014 C CA . PHE I 3 175 ? 60.570 55.373 134.570 1.00 117.78 173 PHE L CA 1
ATOM 17015 C C . PHE I 3 175 ? 61.963 54.779 134.724 1.00 117.78 173 PHE L C 1
ATOM 17016 O O . PHE I 3 175 ? 62.131 53.674 135.245 1.00 117.78 173 PHE L O 1
ATOM 17017 N N . THR I 3 176 ? 62.963 55.523 134.268 1.00 117.75 174 THR L N 1
ATOM 17018 C CA . THR I 3 176 ? 64.342 55.070 134.263 1.00 117.75 174 THR L CA 1
ATOM 17019 C C . THR I 3 176 ? 65.076 55.571 135.507 1.00 117.75 174 THR L C 1
ATOM 17020 O O . THR I 3 176 ? 64.472 56.085 136.453 1.00 117.75 174 THR L O 1
ATOM 17021 N N . CYS I 3 177 ? 66.404 55.415 135.508 1.00 116.26 175 CYS L N 1
ATOM 17022 C CA . CYS I 3 177 ? 67.254 55.872 136.601 1.00 116.26 175 CYS L CA 1
ATOM 17023 C C . CYS I 3 177 ? 67.764 57.293 136.401 1.00 116.26 175 CYS L C 1
ATOM 17024 O O . CYS I 3 177 ? 68.832 57.644 136.917 1.00 116.26 175 CYS L O 1
ATOM 17025 N N . TYR I 3 178 ? 67.030 58.120 135.653 1.00 113.82 176 TYR L N 1
ATOM 17026 C CA . TYR I 3 178 ? 67.422 59.506 135.435 1.00 113.82 176 TYR L CA 1
ATOM 17027 C C . TYR I 3 178 ? 66.240 60.468 135.465 1.00 113.82 176 TYR L C 1
ATOM 17028 O O . TYR I 3 178 ? 66.423 61.655 135.169 1.00 113.82 176 TYR L O 1
ATOM 17029 N N . GLY I 3 179 ? 65.043 60.004 135.812 1.00 114.11 177 GLY L N 1
ATOM 17030 C CA . GLY I 3 179 ? 63.879 60.866 135.829 1.00 114.11 177 GLY L CA 1
ATOM 17031 C C . GLY I 3 179 ? 63.277 61.090 134.457 1.00 114.11 177 GLY L C 1
ATOM 17032 O O . GLY I 3 179 ? 63.303 62.209 133.935 1.00 114.11 177 GLY L O 1
ATOM 17033 N N . LEU I 3 180 ? 62.742 60.034 133.858 1.00 113.46 178 LEU L N 1
ATOM 17034 C CA . LEU I 3 180 ? 62.163 60.118 132.524 1.00 113.46 178 LEU L CA 1
ATOM 17035 C C . LEU I 3 180 ? 61.057 59.073 132.406 1.00 113.46 178 LEU L C 1
ATOM 17036 O O . LEU I 3 180 ? 60.548 58.563 133.409 1.00 113.46 178 LEU L O 1
ATOM 17037 N N . SER I 3 181 ? 60.680 58.765 131.171 1.00 112.77 179 SER L N 1
ATOM 17038 C CA . SER I 3 181 ? 59.672 57.762 130.866 1.00 112.77 179 SER L CA 1
ATOM 17039 C C . SER I 3 181 ? 60.129 56.956 129.659 1.00 112.77 179 SER L C 1
ATOM 17040 O O . SER I 3 181 ? 60.647 57.513 128.687 1.00 112.77 179 SER L O 1
ATOM 17041 N N . LYS I 3 182 ? 59.926 55.643 129.731 1.00 117.65 180 LYS L N 1
ATOM 17042 C CA . LYS I 3 182 ? 60.363 54.731 128.682 1.00 117.65 180 LYS L CA 1
ATOM 17043 C C . LYS I 3 182 ? 59.148 54.104 128.012 1.00 117.65 180 LYS L C 1
ATOM 17044 O O . LYS I 3 182 ? 59.105 52.890 127.794 1.00 117.65 180 LYS L O 1
ATOM 17045 N N . GLY I 3 183 ? 58.159 54.930 127.684 1.00 117.87 181 GLY L N 1
ATOM 17046 C CA . GLY I 3 183 ? 56.894 54.443 127.174 1.00 117.87 181 GLY L CA 1
ATOM 17047 C C . GLY I 3 183 ? 55.715 55.207 127.739 1.00 117.87 181 GLY L C 1
ATOM 17048 O O . GLY I 3 183 ? 54.559 54.854 127.492 1.00 117.87 181 GLY L O 1
ATOM 17049 N N . GLY I 3 184 ? 55.996 56.249 128.498 1.00 115.16 182 GLY L N 1
ATOM 17050 C CA . GLY I 3 184 ? 54.964 57.104 129.048 1.00 115.16 182 GLY L CA 1
ATOM 17051 C C . GLY I 3 184 ? 55.380 57.658 130.393 1.00 115.16 182 GLY L C 1
ATOM 17052 O O . GLY I 3 184 ? 56.369 57.248 130.995 1.00 115.16 182 GLY L O 1
ATOM 17053 N N . PHE I 3 185 ? 54.589 58.612 130.881 1.00 112.43 183 PHE L N 1
ATOM 17054 C CA . PHE I 3 185 ? 54.897 59.289 132.133 1.00 112.43 183 PHE L CA 1
ATOM 17055 C C . PHE I 3 185 ? 53.632 59.597 132.922 1.00 112.43 183 PHE L C 1
ATOM 17056 O O . PHE I 3 185 ? 52.560 59.059 132.629 1.00 112.43 183 PHE L O 1
ATOM 17057 N N . VAL I 3 186 ? 53.754 60.457 133.927 1.00 111.12 184 VAL L N 1
ATOM 17058 C CA . VAL I 3 186 ? 52.631 60.841 134.779 1.00 111.12 184 VAL L CA 1
ATOM 17059 C C . VAL I 3 186 ? 51.915 62.029 134.149 1.00 111.12 184 VAL L C 1
ATOM 17060 O O . VAL I 3 186 ? 52.316 62.495 133.073 1.00 111.12 184 VAL L O 1
ATOM 17061 N N . PRO I 3 187 ? 50.864 62.547 134.774 1.00 109.39 185 PRO L N 1
ATOM 17062 C CA . PRO I 3 187 ? 50.084 63.623 134.159 1.00 109.39 185 PRO L CA 1
ATOM 17063 C C . PRO I 3 187 ? 50.796 64.965 134.264 1.00 109.39 185 PRO L C 1
ATOM 17064 O O . PRO I 3 187 ? 51.814 65.118 134.940 1.00 109.39 185 PRO L O 1
ATOM 17065 N N . TRP I 3 188 ? 50.229 65.948 133.565 1.00 99.29 186 TRP L N 1
ATOM 17066 C CA . TRP I 3 188 ? 50.767 67.301 133.534 1.00 99.29 186 TRP L CA 1
ATOM 17067 C C . TRP I 3 188 ? 49.608 68.281 133.471 1.00 99.29 186 TRP L C 1
ATOM 17068 O O . TRP I 3 188 ? 48.875 68.318 132.479 1.00 99.29 186 TRP L O 1
ATOM 17069 N N . PHE I 3 189 ? 49.447 69.070 134.527 1.00 88.15 187 PHE L N 1
ATOM 17070 C CA . PHE I 3 189 ? 48.369 70.047 134.593 1.00 88.15 187 PHE L CA 1
ATOM 17071 C C . PHE I 3 189 ? 48.259 70.642 135.991 1.00 88.15 187 PHE L C 1
ATOM 17072 O O . PHE I 3 189 ? 47.303 70.370 136.715 1.00 88.15 187 PHE L O 1
#

Solvent-accessible surface area: 101331 Å² total; per-residue (Å²): 132,73,37,2,48,60,3,30,13,58,86,22,16,1,12,6,13,0,52,1,14,1,9,38,66,78,104,72,120,64,8,136,147,43,82,40,3,84,38,114,93,64,86,172,99,42,41,20,0,31,17,47,106,124,7,36,0,0,18,0,74,3,1,2,14,1,31,20,41,7,8,71,12,49,23,4,33,46,58,51,4,72,74,40,2,55,91,8,11,53,69,2,54,121,94,55,42,11,54,27,2,0,78,25,7,0,7,1,2,0,5,0,39,1,4,69,119,9,28,104,50,3,104,31,1,16,0,36,0,32,10,34,152,95,72,125,68,55,120,44,12,135,16,73,0,62,82,29,23,62,53,91,53,98,88,73,80,59,6,62,40,0,6,127,35,0,17,38,0,1,55,54,92,43,49,3,8,0,14,0,10,0,2,0,67,52,18,113,34,96,47,0,71,4,5,91,39,118,149,62,13,2,52,34,178,124,9,0,0,5,9,18,67,60,0,18,49,3,7,49,14,3,2,40,71,12,94,99,100,102,39,47,1,7,18,22,0,3,1,26,2,12,34,45,91,89,8,151,23,61,1,30,61,99,69,141,27,3,0,9,40,13,3,34,35,21,0,34,178,95,88,74,22,59,72,66,23,15,10,5,0,1,1,0,2,2,64,2,28,110,8,12,116,112,79,45,4,70,57,1,25,11,50,90,19,17,11,14,6,17,0,48,1,17,2,10,41,46,77,94,61,118,46,7,154,126,37,89,40,3,69,46,64,97,24,13,33,127,34,48,68,23,92,61,64,183,101,202,51,151,66,82,68,103,25,71,49,34,25,91,80,11,60,66,41,13,16,8,12,0,24,9,40,44,116,7,27,0,0,23,0,53,2,1,2,13,3,33,15,43,7,5,59,6,55,18,5,55,53,76,54,0,83,86,53,1,60,91,10,13,56,84,5,55,133,111,54,39,10,70,52,0,0,64,25,7,0,6,1,1,0,4,0,32,1,1,101,66,7,41,70,27,13,32,31,0,15,0,30,0,32,6,27,107,97,75,119,75,59,111,50,14,142,14,72,0,78,82,38,29,56,149,92,40,128,70,57,80,66,6,66,37,0,8,127,34,1,19,39,0,1,55,55,90,43,37,3,8,0,26,0,13,0,1,0,28,8,0,25,10,0,23,1,40,12,6,103,33,62,58,101,144,103,69,68,37,74,59,49,98,36,54,37,14,10,44,34,198,121,10,0,0,3,10,22,59,69,0,14,46,1,6,44,17,0,0,49,44,12,69,64,73,100,79,63,12,15,4,13,1,19,2,15,0,8,30,58,54,37,7,75,6,44,4,23,24,136,89,129,42,3,0,10,29,12,1,21,34,19,0,32,123,112,97,69,32,53,79,73,12,24,18,1,0,0,1,0,1,2,54,1,27,103,3,8,146,226,42,71,43,3,39,62,2,25,13,48,92,18,17,10,17,4,17,0,43,1,14,4,9,31,51,77,110,60,103,69,11,150,134,38,94,43,4,66,46,70,86,18,11,36,142,30,22,55,17,74,46,41,156,120,91,60,36,18,48,69,108,9,34,67,36,10,84,84,24,56,103,67,25,21,6,12,0,14,5,43,51,128,4,27,0,0,21,0,74,2,4,1,14,5,34,16,42,7,6,77,13,56,20,8,33,57,53,51,0,55,84,69,0,62,116,16,11,52,70,4,55,128,104,56,42,11,50,58,1,0,86,25,6,0,3,0,2,0,0,0,34,0,2,104,75,6,30,72,28,14,42,28,0,9,0,34,0,38,6,33,134,114,57,101,80,52,98,55,11,150,16,74,0,78,87,31,25,88,155,89,35,128,67,75,82,68,4,48,39,0,7,125,32,0,19,38,0,1,54,51,89,50,59,2,10,0,10,0,15,0,2,0,28,7,2,30,10,2,30,2,44,10,11,107,28,27,82,31,48,72,30,86,176,128,55,83,56,61,61,34,14,12,48,38,182,121,10,0,0,5,9,22,63,76,0,15,51,1,5,47,19,0,0,48,46,8,74,62,56,102,71,95,10,18,18,22,2,9,1,5,0,12,34,23,59,53,19,93,2,36,0,22,55,116,64,147,45,4,0,12,41,12,1,25,38,16,0,38,146,114,99,62,29,57,83,73,9,22,15,2,0,1,0,1,1,1,54,4,25,99,4,10,140,222,52,90,59,2,70,56,1,21,9,46,83,14,17,6,13,5,15,0,49,1,15,3,8,36,51,83,114,45,117,63,12,161,129,39,91,42,1,65,47,61,87,14,8,29,132,34,27,4,18,38,56,21,121,80,87,79,50,46,78,68,42,31,36,34,2,3,47,20,6,3,26,29,8,20,11,6,0,18,9,31,48,123,8,24,0,0,20,0,58,2,5,1,13,5,33,19,42,4,7,61,11,59,17,4,56,52,78,51,0,83,72,53,2,50,117,14,11,60,84,3,57,129,101,58,38,10,53,44,0,0,93,24,6,0,8,1,2,0,4,0,32,0,2,101,68,4,32,70,26,13,25,27,2,19,0,36,0,31,9,30,142,96,84,141,69,46,96,60,12,146,23,65,0,79,83,33,33,92,154,96,53,149,91,69,79,75,7,58,36,0,6,123,38,0,18,35,0,1,63,54,94,49,58,4,12,0,23,0,13,0,0,0,16,5,1,36,10,1,33,1,44,11,8,103,39,54,51,57,61,107,55,93,135,80,18,24,43,51,60,19,14,7,50,32,199,124,9,0,0,4,8,21,66,78,0,18,53,0,5,36,18,1,1,48,58,8,70,65,59,90,61,52,14,13,7,14,1,13,1,10,0,15,34,54,49,33,6,84,2,18,4,22,17,103,92,127,43,4,0,10,34,5,2,23,29,28,0,32,158,101,92,68,27,53,84,63,9,21,17,2,0,1,1,0,3,1,44,5,22,112,5,2,85,81,113,78,36,2,48,71,3,26,14,52,95,22,12,7,18,6,14,0,39,0,13,2,11,35,64,95,101,47,103,55,4,153,116,33,92,41,4,71,44,72,93,20,8,34,129,27,47,45,31,65,34,40,148,112,184,35,26,32,67,74,124,5,36,62,28,16,89,51,108,58,77,78,13,19,4,9,1,22,8,34,44,126,7,36,0,0,18,0,54,3,1,0,15,4,30,16,42,5,10,65,2,62,20,7,35,52,60,60,0,85,84,46,2,70,95,10,10,54,80,3,55,133,108,56,37,13,50,49,1,0,90,21,6,1,6,2,1,0,5,0,34,0,2,105,74,6,29,73,23,12,30,26,1,12,0,43,0,32,12,27,108,115,86,133,72,65,100,52,13,169,16,72,0,78,83,33,21,80,191,91,54,108,81,84,76,70,8,61,40,0,7,110,37,0,13,36,0,1,55,51,89,41,33,4,8,0,32,0,18,0,1,0,19,5,3,34,11,1,32,2,42,8,6,106,28,35,58,37,40,83,64,82,131,172,29,59,66,43,57,35,15,6,48,43,189,113,10,0,0,3,9,22,68,64,0,13,50,1,4,48,18,6,4,43,73,8,67,65,59,98,74,109,16,21,5,25,1,8,0,9,0,13,36,31,68,67,16,99,2,40,3,22,46,115,95,132,39,3,0,10,40,10,2,31,16,15,0,43,165,104,82,72,33,54,82,62,9,16,18,8,0,0,1,0,2,2,56,4,23,105,3,7,157,150,82,29,6,77,98,5,28,12,100,133,13,13,38,5,38,56,0,79,0,21,4,9,37,53,63,115,43,101,88,4,158,126,40,91,47,5,74,40,61,88,17,10,28,168,27,37,1,19,35,55,30,142,125,167,152,34,59,88,63,16,9,46,32,0,2,40,20,16,4,23,38,12,16,8,8,0,26,7,37,45,131,8,46,0,0,16,0,113,1,34,1,96,1,72,22,44,14,5,56,1,94,34,41,99,36,79,41,0,104,77,55,3,73,129,33,26,59,82,36,68,130,108,100,37,6,38,87,1,0,48,32,4,0,8,0,3,0,1,0,39,1,3,108,66,5,39,82,16,12,37,16,2,13,0,42,0,45,8,55,108,136,92,114,92,54,108,55,10,162,7,76,0,90,82,42,39,100,152,91,47,149,63,90,73,73,9,60,37,0,6,124,48,4,22,49,1,1,32,48,83,51,95,8,41,0,23,0,15,0,2,0,41,8,3,28,9,1,22,0,50,11,16,109,71,153,148,154,77,75,45,59,96,42,38,46,84,36,77,52,19,44,54,54,227,128,8,0,0,5,48,37,136,85,0,5,54,1,3,55,22,8,7,35,114,7,65,62,25,79,59,130,18,29,10,14,2,47,26,110,0,15,41,136,78,35,53,109,38,15,4,78,48,174,90,130,52,5,6,90,58,8,2,53,28,52,10,63,165,120,81,70,60,66,104,64,23,24,33,9,1,10,1,2,9,1,65,5,24,94,9,26,224,138,69,155,36,80,87,20,23,32,104,12,0,4,32,66,46,2,0,0,5,16,65,60,57,113,115,12,30,4,62,2,3,34,16,42,82,36,139,46,86,24,53,74,89,19,91,39,69,126,66,8,46,79,58,12,143,61,28,76,20,82,41,30,0,47,3,5,30,0,16,42,41,11,35,150,196,145,132,178,138,69,156,30,80,88,20,23,32,102,13,0,4,22,62,18,3,0,0,5,16,64,60,58,113,118,13,30,3,61,2,3,34,1,32,76,22,138,47,41,24,54,75,91,19,92,40,69,111,64,8,46,79,60,13,128,62,27,82,24,71,42,28,0,48,3,27,28,0,18,71,41,11,37,148,228,146,131,178,67,79,24,38,36,29,34,48,36,58,70,42,42,27,51,42,44,51,61,59,46,49,48,28,41,52,50,51,28,45,39,54,34,43,26,62,94,33,69,48,61,24,25,59,44,60,61,52,51,48,71,80,82,62,43,34,52,75,31,38,17,34,26,32,45,67,71,47,50,73,70,46,71,82,46,49,41,61,43,45,45,58,49,38,33,59,79,69,57,85,40,79,46,65,89,77,24,21,15,31,16,32,22,65,43,73,62,56,74,66,56,46,50,65,19,54,44,15,66,72,81,60,80,51,64,45,67,60,34,50,72,62,47,53,86,90,57,63,68,54,56,86,54,34,30,56,31,69,72,71,57,54,55,60,71,77,59,50,34,40,45,31,80,49,64,81,50,88,46,63,33,56,42,53,32,42,48,62,35,13,18,69,66,11,18,23,25,65,127

GO terms:
  GO:0005515 protein binding (F, IPI)

InterPro domains:
  IPR013399 Type I-F CRISPR-associated protein Csy3 [PF09615] (8-337)
  IPR013399 Type I-F CRISPR-associated protein Csy3 [TIGR02566] (8-340)

Secondary structure (DSSP, 8-state):
----S-EEE--SSEEPPEEEEEE-TT-GGGTTSPPB---EEE---EEE-B--TT--EEEEEEEEEE---TT--SEES-SHHHHHHHHHHHHHHHHS-SHHHHHHHHHHHHTTTTSSSSSTT-S--EEEEEEEEESEEEEEEE--TTTS-SSS----SHHHHHHHHHHHHHHTSS-EEEEEEEE----TT-B---PEE--EE-EETTEEEE-HHHHHHTTSB-----TT-SSS---B--SS-B-TTT--B-S-TTTT--HHHHHHHHHTS-----HHHHHHHHHHHHH-EEE--/----S-EEE--SSEE--EEEEEE-TT-GGG-SSPPB--EEEEEEEE---S---SS---TTHHHHHHHS-EEEEEEEEE--TT--EEEEEEEEEE---TT--SEES-SHHHHHHHHHHHHHHHHS-SHHHHHHHHHHHHTTTTSSSTTTT-SEEEEEEEEESSSSEEEE----TTTS-SS-----HHHHHHHHHHHHHHTTSS-EEEEEEEEEE--TTPEE--PBPP--SSS-STTTSS--B-EETTEEEE-HHHHHHHHTEEE---SS-SSS--EE--TT-EETTTTEE-S-TTTT-SHHHHHHHHHTS-----HHHHHHHHHHHHH-EEE--/-----S-EEE---SEE--EEEEEE-TT-GGGTTSPPBPP-EEEEEE----S---TT---HHHHHHHHSS--EEEEEE-B--SS--EEEEEEEEEE---TT--SEES-HHHHHHHHHHHHHHHHHS-SHHHHHHHHHHHHTTTTSSSSSTT-S-EEEEEEEESSSSEEEEEE--TTTS-SS-----HHHHHHHHHHHHHHHTSS-EEEEEEEEEE--TTPBP-PPBP-----S-SS---SB-B-EETTEEEE-HHHHHHHHTEEE--SSS-STT--EE--GGGEETTTTEE-S-SSSS--HHHHHHHHHTS-----HHHHHHHHHHHHH-EEE--/--PPPSEEEEPPSSEE--EEEEEE-TT-GGGTTSPPBPP---EEEEE---S----SS--HHHHHHHHSS-EEEEE---B--TT--EEEEEEEEEE----S--SEES-SHHHHHHHHHHHHHHHHS-SHHHHHHHHHHHHTTTTSSSSSTT-S-EEEEEEEESSSSEEEEEE--TTTS-SS-----HHHHHHHHHHHHHHHTSS-EEEEEEEEEE--TTPBP---B---TT-TTTT-SB---B-EETTEEEE-HHHHHHHHTEEE---SS-STT--EE--TT--BTTTTB--S-TTTTT-HHHHHIIIIIS-----HHHHHHHHHHHHH-EEEE--/----S-EEEPPSSEE---EEEEE-TT-TTS-SSPPBPP-EEEEEE----SPP-SSS--HHHHHHHHHS--EEEEEE-B--TT--EEEEEEEEEE---TT--SEES-HHHHHHHHHHHHHHHHHS-SHHHHHHHHHHHHTTTTSTTTSTT-SEEEEEEEEESSSSEEEEEE--TTTS-SSS----HHHHHHHHHHHHHHTTSS-EEEEEEEEEE--TT-B--PPEEP--B-S-SS---S-EE-EETTEE---HHHHHHHH-EEE---SS-SSS--EE--TT-EEGGGTEE-S-TTTT--HHHHHIIIIII-----HHHHHHHHHHHHH-EEE--/----SSEEEPP-SEEPPEEEEEE-TT--TT-S-PPBP--EEEEEEE---S---SSS--HHHHHHHHTS-EEEEEEE-B--TT--EEEEEEEEEE----SS-S--S-HHHHHHHHHHHHHHHHH--S-HHHHHHHHHHHTTTTSSSSSTT-SEEEEEEEEESSSSEEEE--EETTTS-SSS----HHHHHHHHHHHHHHTTSS-EEEEEEEEEE--TTPBP---B------SS---SB---B-EETTEEEE-HHHHHHHH-EEE---SS-SSS--EE-SSS---TTT----S-TTSS-SSHHHHHHHHTS-----HHHHHHHHHHHHH-EEE--/--EEEEESSSSBSSSEEEEEEE-TTSEEEEEEETTT--EEEEEEE--HHHHHHHHTTSSSSTHHHHHHHHHHHTSPPP-/--EEEEESSSSBSSSEEEEEEE-TTSEEEEEEETTT--EEEEEEE--HHHHHHHHTTSSSBTHHHHHHHHHHHTSPPP-/----SBEEE-PPP-TTS-HHHHHHHHHHHHHHHTSSS--S---EE-TT-BTTTTB--S-EEE---HHHHHSSSSSTTTSS-TTTS-----B---S-------B-------SSHHHHHHHHHT---HHHHHHT--TTT-----S-------TT-SSPP----B----SSS-------TTS--SS------

Radius of gyration: 49.62 Å; Cα contacts (8 Å, |Δi|>4): 4897; chains: 9; bounding box: 115×105×137 Å

B-factor: mean 68.72, std 37.86, range [20.0, 213.31]

Organism: Pseudomonas aeruginosa (strain UCBPP-PA14) (NCBI:txid208963)

Sequence (2308 aa):
LSTASVLAFERKLDPSDALMSAGAWAQRDASQEWPAVTVREKSQTVDVANLPSDADTLKVRFTLRVLGGAGTPSACNDAAYRDKLLQTVATYVNDQGFAELARRYAHNLANARFLWRNRVGAEAVEVRINHIRQGEVARAWRFDALAIGLRDFKADAELDALAELIASGLSGSGHVLLEVVAFARIGDGQEVFPSQELKTLYSVRDAAAIHSQKIGNALRTIDTWYPDEDGLGPIAVEPYGSVTSQGKAYRQPKQKLDFYTLLDNWVLRDEAPAVEQQHYVIANLIRGGVFGELSTASVLAFERKLDPSDALMSAGAWAQRDASQEWPAVTVREKSVRGTISNRLKTKDRDPAKLDASIQSPNLQTVDVANLPSDADTLKVRFTLRVLGGAGTPSACNDAAYRDKLLQTVATYVNDQGFAELARRYAHNLANARFLWRNRVGAEAVEVRINHIRQGEVARAWRFDALAIGLRDFKADAELDALAELIASGLSGSGHVLLEVVAFARIGDGQEVFPSQELILDKGDKKGQKSKTLYSVRDAAAIHSQKIGNALRTIDTWYPDEDGLGPIAVEPYGSVTSQGKAYRQPKQKLDFYTLLDNWVLRDEAPAVEQQHYVIANLIRGGVFGEILSTASVLAFERKLDPSDALMSAGAWAQRDASQEWPAVTVREKSVRGTISNRLKTKDRDPAKLDASIQSPNLQTVDVANLPSDADTLKVRFTLRVLGGAGTPSACNDAAYRDKLLQTVATYVNDQGFAELARRYAHNLANARFLWRNRVGAEAVEVRINHIRQGEVARAWRFDALAIGLRDFKADAELDALAELIASGLSGSGHVLLEVVAFARIGDGQEVFPSQELILDKGDKKGQKSKTLYSVRDAAAIHSQKIGNALRTIDTWYPDEDGLGPIAVEPYGSVTSQGKAYRQPKQKLDFYTLLDNWVLRDEAPAVEQQHYVIANLIRGGVFGEILSTASVLAFERKLDPSDALMSAGAWAQRDASQEWPAVTVREKSVRGTISNRLKTKDRDPAKLDASIQSPNLQTVDVANLPSDADTLKVRFTLRVLGGAGTPSACNDAAYRDKLLQTVATYVNDQGFAELARRYAHNLANARFLWRNRVGAEAVEVRINHIRQGEVARAWRFDALAIGLRDFKADAELDALAELIASGLSGSGHVLLEVVAFARIGDGQEVFPSQELILDKGDKKGQKSKTLYSVRDAAAIHSQKIGNALRTIDTWYPDEDGLGPIAVEPYGSVTSQGKAYRQPKQKLDFYTLLDNWVLRDEAPAVEQQHYVIANLIRGGVFGEALSTASVLAFERKLDPSDALMSAGAWAQRDASQEWPAVTVREKSVRGTISNRLKTKDRDPAKLDASIQSPNLQTVDVANLPSDADTLKVRFTLRVLGGAGTPSACNDAAYRDKLLQTVATYVNDQGFAELARRYAHNLANARFLWRNRVGAEAVEVRINHIRQGEVARAWRFDALAIGLRDFKADAELDALAELIASGLSGSGHVLLEVVAFARIGDGQEVFPSQELILDKGDKKGQKSKTLYSVRDAAAIHSQKIGNALRTIDTWYPDEDGLGPIAVEPYGSVTSQGKAYRQPKQKLDFYTLLDNWVLRDEAPAVEQQHYVIANLIRGGVFGELSTASVLAFERKLDPSDALMSAGAWAQRDASQEWPAVTVREKSVRGTISNRLKTKDRDPAKLDASIQSPNLQTVDVANLPSDADTLKVRFTLRVLGGAGTPSACNDAAYRDKLLQTVATYVNDQGFAELARRYAHNLANARFLWRNRVGAEAVEVRINHIRQGEVARAWRFDALAIGLRDFKADAELDALAELIASGLSGSGHVLLEVVAFARIGDGQEVFPSQELILDKGDKKGQKSKTLYSVRDAAAIHSQKIGNALRTIDTWYPDEDGLGPIAVEPYGSVTSQGKAYRQPKQKLDFYTLLDNWVLRDEAPAVEQQHYVIANLIRGGVFGESMKFIKYLSTAHLNYMNIAVYENGSKIKARVENVVNGKSVGARDFDSTEQLESWFYGLPGSGLGRIENAMNEISRRENPSMKFIKYLSTAHLNYMNIAVYENGSKIKARVENVVNGKSVGARDFDSTEQLESWFYGLPGSGLGRIENAMNEISRRENPMAMDHYLDIRLRPDPEFPPAQLMSVLFGKLHQALVAQGGDRIGVSFPDLDESRSRLGERLRIHASADDLRALLARPWLEGLRDHLQFGEPAVVPHPTPYRQVSRVQAKSNPERLRRRLMRRHDLSEEEARKRIPDTVARALDLPFVTLRSQSTGQHFRLFIRHGPLQVTAEEGGFTCYGLSKGGFVPWF

CATH classification: 3.30.67.30